Protein 5EX1 (pdb70)

Structure (mmCIF, N/CA/C/O backbone):
data_5EX1
#
_entry.id   5EX1
#
_cell.length_a   50.590
_cell.length_b   103.180
_cell.length_c   173.530
_cell.angle_alpha   90.00
_cell.angle_beta   91.16
_cell.angle_gamma   90.00
#
_symmetry.space_group_name_H-M   'P 1 21 1'
#
loop_
_entity.id
_entity.type
_entity.pdbx_description
1 polymer 'Peptidyl-prolyl cis-trans isomerase cyclophilin type'
2 non-polymer 'MAGNESIUM ION'
3 water water
#
loop_
_atom_site.group_PDB
_atom_site.id
_atom_site.type_symbol
_atom_site.label_atom_id
_atom_site.label_alt_id
_atom_site.label_comp_id
_atom_site.label_asym_id
_atom_site.label_entity_id
_atom_site.label_seq_id
_atom_site.pdbx_PDB_ins_code
_atom_site.Cartn_x
_atom_site.Cartn_y
_atom_site.Cartn_z
_atom_site.occupancy
_atom_site.B_iso_or_equiv
_atom_site.auth_seq_id
_atom_site.auth_comp_id
_atom_site.auth_asym_id
_atom_site.auth_atom_id
_atom_site.pdbx_PDB_model_num
ATOM 1 N N . ILE A 1 11 ? 9.329 -0.506 -25.905 1.00 39.06 9 ILE A N 1
ATOM 2 C CA . ILE A 1 11 ? 9.148 0.932 -25.752 1.00 37.88 9 ILE A CA 1
ATOM 3 C C . ILE A 1 11 ? 9.343 1.653 -27.079 1.00 36.83 9 ILE A C 1
ATOM 4 O O . ILE A 1 11 ? 10.350 1.467 -27.764 1.00 34.26 9 ILE A O 1
ATOM 19 N N . ILE A 1 12 ? 8.370 2.487 -27.428 1.00 34.50 10 ILE A N 1
ATOM 20 C CA . ILE A 1 12 ? 8.433 3.254 -28.661 1.00 32.13 10 ILE A CA 1
ATOM 21 C C . ILE A 1 12 ? 9.480 4.352 -28.479 1.00 34.43 10 ILE A C 1
ATOM 22 O O . ILE A 1 12 ? 9.305 5.242 -27.644 1.00 29.10 10 ILE A O 1
ATOM 38 N N . PRO A 1 13 ? 10.573 4.297 -29.262 1.00 37.70 11 PRO A N 1
ATOM 39 C CA . PRO A 1 13 ? 11.628 5.306 -29.114 1.00 36.37 11 PRO A CA 1
ATOM 40 C C . PRO A 1 13 ? 11.181 6.688 -29.579 1.00 40.75 11 PRO A C 1
ATOM 41 O O . PRO A 1 13 ? 10.320 6.790 -30.454 1.00 40.01 11 PRO A O 1
ATOM 52 N N . LYS A 1 14 ? 11.758 7.737 -29.002 1.00 33.86 12 LYS A N 1
ATOM 53 C CA . LYS A 1 14 ? 11.386 9.095 -29.376 1.00 30.74 12 LYS A CA 1
ATOM 54 C C . LYS A 1 14 ? 11.955 9.466 -30.745 1.00 30.77 12 LYS A C 1
ATOM 55 O O . LYS A 1 14 ? 13.114 9.171 -31.041 1.00 31.19 12 LYS A O 1
ATOM 74 N N . PRO A 1 15 ? 11.137 10.113 -31.589 1.00 29.42 13 PRO A N 1
ATOM 75 C CA . PRO A 1 15 ? 11.612 10.583 -32.892 1.00 33.14 13 PRO A CA 1
ATOM 76 C C . PRO A 1 15 ? 12.329 11.926 -32.802 1.00 32.06 13 PRO A C 1
ATOM 77 O O . PRO A 1 15 ? 12.440 12.506 -31.722 1.00 30.52 13 PRO A O 1
ATOM 88 N N . THR A 1 16 ? 12.813 12.406 -33.940 1.00 32.09 14 THR A N 1
ATOM 89 C CA . THR A 1 16 ? 13.481 13.696 -34.008 1.00 33.98 14 THR A CA 1
ATOM 90 C C . THR A 1 16 ? 12.429 14.799 -33.910 1.00 33.36 14 THR A C 1
ATOM 91 O O . THR A 1 16 ? 11.356 14.679 -34.499 1.00 29.86 14 THR A O 1
ATOM 102 N N . PRO A 1 17 ? 12.720 15.869 -33.151 1.00 35.09 15 PRO A N 1
ATOM 103 C CA . PRO A 1 17 ? 11.728 16.944 -33.054 1.00 32.85 15 PRO A CA 1
ATOM 104 C C . PRO A 1 17 ? 11.522 17.649 -34.387 1.00 39.27 15 PRO A C 1
ATOM 105 O O . PRO A 1 17 ? 12.417 17.651 -35.232 1.00 34.30 15 PRO A O 1
ATOM 116 N N . THR A 1 18 ? 10.342 18.239 -34.554 1.00 45.30 16 THR A N 1
ATOM 117 C CA . THR A 1 18 ? 9.986 18.961 -35.770 1.00 47.81 16 THR A CA 1
ATOM 118 C C . THR A 1 18 ? 9.613 20.400 -35.439 1.00 48.36 16 THR A C 1
ATOM 119 O O . THR A 1 18 ? 8.833 20.648 -34.519 1.00 44.44 16 THR A O 1
ATOM 130 N N . PRO A 1 19 ? 10.182 21.354 -36.185 1.00 53.70 17 PRO A N 1
ATOM 131 C CA . PRO A 1 19 ? 9.945 22.770 -35.909 1.00 52.68 17 PRO A CA 1
ATOM 132 C C . PRO A 1 19 ? 8.483 23.152 -36.084 1.00 41.97 17 PRO A C 1
ATOM 133 O O . PRO A 1 19 ? 7.809 22.587 -36.946 1.00 42.62 17 PRO A O 1
ATOM 144 N N . LEU A 1 20 ? 7.994 24.084 -35.272 1.00 30.76 18 LEU A N 1
ATOM 145 C CA . LEU A 1 20 ? 6.620 24.539 -35.407 1.00 27.06 18 LEU A CA 1
ATOM 146 C C . LEU A 1 20 ? 6.494 25.358 -36.684 1.00 30.61 18 LEU A C 1
ATOM 147 O O . LEU A 1 20 ? 7.441 26.035 -37.086 1.00 29.45 18 LEU A O 1
ATOM 163 N N . SER A 1 21 ? 5.329 25.287 -37.321 1.00 29.52 19 SER A N 1
ATOM 164 C CA . SER A 1 21 ? 5.060 26.065 -38.526 1.00 32.19 19 SER A CA 1
ATOM 165 C C . SER A 1 21 ? 5.101 27.564 -38.255 1.00 27.01 19 SER A C 1
ATOM 166 O O . SER A 1 21 ? 4.608 28.031 -37.227 1.00 26.21 19 SER A O 1
ATOM 174 N N . LEU A 1 22 ? 5.690 28.306 -39.188 1.00 28.13 20 LEU A N 1
ATOM 175 C CA . LEU A 1 22 ? 5.757 29.761 -39.105 1.00 28.35 20 LEU A CA 1
ATOM 176 C C . LEU A 1 22 ? 5.013 30.412 -40.267 1.00 28.96 20 LEU A C 1
ATOM 177 O O . LEU A 1 22 ? 5.326 31.535 -40.660 1.00 29.74 20 LEU A O 1
ATOM 193 N N . GLU A 1 23 ? 4.028 29.704 -40.813 1.00 28.85 21 GLU A N 1
ATOM 194 C CA . GLU A 1 23 ? 3.194 30.257 -41.873 1.00 29.93 21 GLU A CA 1
ATOM 195 C C . GLU A 1 23 ? 2.476 31.508 -41.374 1.00 29.05 21 GLU A C 1
ATOM 196 O O . GLU A 1 23 ? 1.784 31.467 -40.357 1.00 31.15 21 GLU A O 1
ATOM 208 N N . SER A 1 24 ? 2.659 32.617 -42.083 1.00 33.74 22 SER A N 1
ATOM 209 C CA . SER A 1 24 ? 2.021 33.879 -41.719 1.00 37.18 22 SER A CA 1
ATOM 210 C C . SER A 1 24 ? 0.514 33.832 -41.943 1.00 37.25 22 SER A C 1
ATOM 211 O O . SER A 1 24 ? 0.037 33.176 -42.868 1.00 42.47 22 SER A O 1
ATOM 219 N N . GLY A 1 25 ? -0.226 34.536 -41.092 1.00 46.37 23 GLY A N 1
ATOM 220 C CA . GLY A 1 25 ? -1.674 34.588 -41.183 1.00 41.66 23 GLY A CA 1
ATOM 221 C C . GLY A 1 25 ? -2.227 35.973 -41.433 1.00 38.81 23 GLY A C 1
ATOM 222 O O . GLY A 1 25 ? -1.489 36.914 -41.722 1.00 42.21 23 GLY A O 1
ATOM 226 N N . MET A 1 26 ? -3.546 36.082 -41.312 1.00 42.08 24 MET A N 1
ATOM 227 C CA . MET A 1 26 ? -4.250 37.345 -41.484 1.00 44.22 24 MET A CA 1
ATOM 228 C C . MET A 1 26 ? -3.722 38.419 -40.542 1.00 42.41 24 MET A C 1
ATOM 229 O O . MET A 1 26 ? -3.827 39.610 -40.830 1.00 44.73 24 MET A O 1
ATOM 243 N N . LYS A 1 27 ? -3.150 38.000 -39.418 1.00 37.17 25 LYS A N 1
ATOM 244 C CA . LYS A 1 27 ? -2.665 38.953 -38.430 1.00 37.84 25 LYS A CA 1
ATOM 245 C C . LYS A 1 27 ? -1.331 39.580 -38.827 1.00 37.35 25 LYS A C 1
ATOM 246 O O . LYS A 1 27 ? -0.969 40.637 -38.311 1.00 41.40 25 LYS A O 1
ATOM 265 N N . GLY A 1 28 ? -0.598 38.926 -39.725 1.00 36.22 26 GLY A N 1
ATOM 266 C CA . GLY A 1 28 ? 0.662 39.467 -40.210 1.00 39.63 26 GLY A CA 1
ATOM 267 C C . GLY A 1 28 ? 1.868 38.567 -40.007 1.00 37.89 26 GLY A C 1
ATOM 268 O O . GLY A 1 28 ? 1.748 37.437 -39.532 1.00 36.06 26 GLY A O 1
ATOM 272 N N . GLU A 1 29 ? 3.039 39.087 -40.367 1.00 31.10 27 GLU A N 1
ATOM 273 C CA . GLU A 1 29 ? 4.277 38.314 -40.333 1.00 34.26 27 GLU A CA 1
ATOM 274 C C . GLU A 1 29 ? 4.864 38.146 -38.933 1.00 34.82 27 GLU A C 1
ATOM 275 O O . GLU A 1 29 ? 5.830 37.402 -38.752 1.00 32.89 27 GLU A O 1
ATOM 287 N N . ASN A 1 30 ? 4.291 38.837 -37.952 1.00 31.17 28 ASN A N 1
ATOM 288 C CA . ASN A 1 30 ? 4.710 38.696 -36.558 1.00 30.66 28 ASN A CA 1
ATOM 289 C C . ASN A 1 30 ? 3.852 37.665 -35.832 1.00 29.41 28 ASN A C 1
ATOM 290 O O . ASN A 1 30 ? 3.944 37.507 -34.615 1.00 29.45 28 ASN A O 1
ATOM 301 N N . TRP A 1 31 ? 3.012 36.979 -36.601 1.00 24.40 29 TRP A N 1
ATOM 302 C CA . TRP A 1 31 ? 2.162 35.908 -36.098 1.00 23.30 29 TRP A CA 1
ATOM 303 C C . TRP A 1 31 ? 2.357 34.638 -36.925 1.00 23.90 29 TRP A C 1
ATOM 304 O O . TRP A 1 31 ? 2.766 34.701 -38.088 1.00 24.48 29 TRP A O 1
ATOM 325 N N . ARG A 1 32 ? 2.068 33.491 -36.318 1.00 22.44 30 ARG A N 1
ATOM 326 C CA . ARG A 1 32 ? 2.097 32.211 -37.021 1.00 22.57 30 ARG A CA 1
ATOM 327 C C . ARG A 1 32 ? 0.738 31.527 -36.940 1.00 22.05 30 ARG A C 1
ATOM 328 O O . ARG A 1 32 ? 0.037 31.662 -35.941 1.00 21.22 30 ARG A O 1
ATOM 349 N N . LYS A 1 33 ? 0.370 30.796 -37.990 1.00 23.69 31 LYS A N 1
ATOM 350 C CA . LYS A 1 33 ? -0.830 29.963 -37.957 1.00 23.17 31 LYS A CA 1
ATOM 351 C C . LYS A 1 33 ? -0.537 28.661 -37.230 1.00 28.45 31 LYS A C 1
ATOM 352 O O . LYS A 1 33 ? 0.515 28.056 -37.438 1.00 27.03 31 LYS A O 1
ATOM 371 N N . ILE A 1 34 ? -1.464 28.229 -36.381 1.00 25.79 32 ILE A N 1
ATOM 372 C CA . ILE A 1 34 ? -1.383 26.892 -35.805 1.00 21.33 32 ILE A CA 1
ATOM 373 C C . ILE A 1 34 ? -1.913 25.897 -36.832 1.00 26.17 32 ILE A C 1
ATOM 374 O O . ILE A 1 34 ? -3.015 26.069 -37.352 1.00 22.43 32 ILE A O 1
ATOM 390 N N . GLU A 1 35 ? -1.130 24.869 -37.135 1.00 24.48 33 GLU A N 1
ATOM 391 C CA . GLU A 1 35 ? -1.579 23.830 -38.063 1.00 29.13 33 GLU A CA 1
ATOM 392 C C . GLU A 1 35 ? -2.777 23.084 -37.470 1.00 26.98 33 GLU A C 1
ATOM 393 O O . GLU A 1 35 ? -2.774 22.765 -36.281 1.00 24.40 33 GLU A O 1
ATOM 405 N N . PRO A 1 36 ? -3.805 22.802 -38.291 1.00 23.64 34 PRO A N 1
ATOM 406 C CA . PRO A 1 36 ? -4.990 22.119 -37.756 1.00 22.91 34 PRO A CA 1
ATOM 407 C C . PRO A 1 36 ? -4.697 20.769 -37.099 1.00 22.16 34 PRO A C 1
ATOM 408 O O . PRO A 1 36 ? -5.414 20.391 -36.171 1.00 21.30 34 PRO A O 1
ATOM 419 N N . GLU A 1 37 ? -3.678 20.053 -37.567 1.00 22.74 35 GLU A N 1
ATOM 420 C CA . GLU A 1 37 ? -3.344 18.753 -36.989 1.00 27.31 35 GLU A CA 1
ATOM 421 C C . GLU A 1 37 ? -2.798 18.890 -35.569 1.00 23.61 35 GLU A C 1
ATOM 422 O O . GLU A 1 37 ? -2.782 17.924 -34.808 1.00 25.13 35 GLU A O 1
ATOM 434 N N . ASN A 1 38 ? -2.343 20.091 -35.223 1.00 20.33 36 ASN A N 1
ATOM 435 C CA . ASN A 1 38 ? -1.796 20.356 -33.897 1.00 19.48 36 ASN A CA 1
ATOM 436 C C . ASN A 1 38 ? -2.807 21.008 -32.962 1.00 21.08 36 ASN A C 1
ATOM 437 O O . ASN A 1 38 ? -2.453 21.445 -31.867 1.00 21.74 36 ASN A O 1
ATOM 448 N N . ILE A 1 39 ? -4.058 21.082 -33.405 1.00 23.83 37 ILE A N 1
ATOM 449 C CA . ILE A 1 39 ? -5.149 21.552 -32.560 1.00 25.38 37 ILE A CA 1
ATOM 450 C C . ILE A 1 39 ? -6.038 20.378 -32.172 1.00 26.37 37 ILE A C 1
ATOM 451 O O . ILE A 1 39 ? -6.568 19.680 -33.037 1.00 20.98 37 ILE A O 1
ATOM 467 N N . VAL A 1 40 ? -6.180 20.165 -30.868 1.00 20.49 38 VAL A N 1
ATOM 468 C CA . VAL A 1 40 ? -7.068 19.141 -30.335 1.00 20.49 38 VAL A CA 1
ATOM 469 C C . VAL A 1 40 ? -8.309 19.807 -29.755 1.00 23.76 38 VAL A C 1
ATOM 470 O O . VAL A 1 40 ? -8.207 20.789 -29.018 1.00 17.77 38 VAL A O 1
ATOM 483 N N . VAL A 1 41 ? -9.473 19.266 -30.098 1.00 20.50 39 VAL A N 1
ATOM 484 C CA . VAL A 1 41 ? -10.749 19.766 -29.598 1.00 18.80 39 VAL A CA 1
ATOM 485 C C . VAL A 1 41 ? -11.388 18.743 -28.666 1.00 25.16 39 VAL A C 1
ATOM 486 O O . VAL A 1 41 ? -11.881 17.713 -29.123 1.00 20.94 39 VAL A O 1
ATOM 499 N N . ILE A 1 42 ? -11.377 19.029 -27.366 1.00 20.74 40 ILE A N 1
ATOM 500 C CA . ILE A 1 42 ? -12.040 18.173 -26.387 1.00 17.95 40 ILE A CA 1
ATOM 501 C C . ILE A 1 42 ? -13.419 18.742 -26.071 1.00 21.43 40 ILE A C 1
ATOM 502 O O . ILE A 1 42 ? -13.538 19.822 -25.491 1.00 18.80 40 ILE A O 1
ATOM 518 N N . THR A 1 43 ? -14.459 18.015 -26.464 1.00 24.15 41 THR A N 1
ATOM 519 C CA . THR A 1 43 ? -15.828 18.446 -26.216 1.00 24.09 41 THR A CA 1
ATOM 520 C C . THR A 1 43 ? -16.330 17.902 -24.885 1.00 25.99 41 THR A C 1
ATOM 521 O O . THR A 1 43 ? -16.387 16.688 -24.679 1.00 22.12 41 THR A O 1
ATOM 532 N N . THR A 1 44 ? -16.684 18.817 -23.987 1.00 20.77 42 THR A N 1
ATOM 533 C CA . THR A 1 44 ? -17.305 18.465 -22.716 1.00 19.61 42 THR A CA 1
ATOM 534 C C . THR A 1 44 ? -18.728 18.996 -22.702 1.00 21.15 42 THR A C 1
ATOM 535 O O . THR A 1 44 ? -19.140 19.718 -23.609 1.00 22.74 42 THR A O 1
ATOM 546 N N . LYS A 1 45 ? -19.481 18.627 -21.673 1.00 25.81 43 LYS A N 1
ATOM 547 C CA . LYS A 1 45 ? -20.847 19.106 -21.521 1.00 25.57 43 LYS A CA 1
ATOM 548 C C . LYS A 1 45 ? -20.866 20.609 -21.244 1.00 24.75 43 LYS A C 1
ATOM 549 O O . LYS A 1 45 ? -21.896 21.261 -21.400 1.00 29.88 43 LYS A O 1
ATOM 568 N N . TYR A 1 46 ? -19.715 21.148 -20.844 1.00 22.35 44 TYR A N 1
ATOM 569 C CA . TYR A 1 46 ? -19.585 22.568 -20.531 1.00 26.41 44 TYR A CA 1
ATOM 570 C C . TYR A 1 46 ? -19.222 23.389 -21.764 1.00 26.94 44 TYR A C 1
ATOM 571 O O . TYR A 1 46 ? -19.533 24.578 -21.843 1.00 25.07 44 TYR A O 1
ATOM 589 N N . GLY A 1 47 ? -18.557 22.748 -22.720 1.00 25.31 45 GLY A N 1
ATOM 590 C CA . GLY A 1 47 ? -18.048 23.433 -23.894 1.00 25.13 45 GLY A CA 1
ATOM 591 C C . GLY A 1 47 ? -16.747 22.812 -24.367 1.00 23.73 45 GLY A C 1
ATOM 592 O O . GLY A 1 47 ? -16.315 21.789 -23.834 1.00 19.83 45 GLY A O 1
ATOM 596 N N . ASP A 1 48 ? -16.118 23.436 -25.359 1.00 22.36 46 ASP A N 1
ATOM 597 C CA . ASP A 1 48 ? -14.922 22.874 -25.980 1.00 24.75 46 ASP A CA 1
ATOM 598 C C . ASP A 1 48 ? -13.623 23.378 -25.362 1.00 25.07 46 ASP A C 1
ATOM 599 O O . ASP A 1 48 ? -13.414 24.583 -25.202 1.00 20.46 46 ASP A O 1
ATOM 608 N N . ILE A 1 49 ? -12.754 22.429 -25.032 1.00 20.56 47 ILE A N 1
ATOM 609 C CA . ILE A 1 49 ? -11.389 22.713 -24.613 1.00 19.03 47 ILE A CA 1
ATOM 610 C C . ILE A 1 49 ? -10.477 22.535 -25.818 1.00 23.22 47 ILE A C 1
ATOM 611 O O . ILE A 1 49 ? -10.422 21.449 -26.398 1.00 23.68 47 ILE A O 1
ATOM 627 N N . LEU A 1 50 ? -9.775 23.598 -26.200 1.00 17.70 48 LEU A N 1
ATOM 628 C CA . LEU A 1 50 ? -8.868 23.540 -27.341 1.00 20.90 48 LEU A CA 1
ATOM 629 C C . LEU A 1 50 ? -7.420 23.595 -26.885 1.00 17.65 48 LEU A C 1
ATOM 630 O O . LEU A 1 50 ? -7.052 24.412 -26.036 1.00 21.07 48 LEU A O 1
ATOM 646 N N . ILE A 1 51 ? -6.603 22.727 -27.473 1.00 16.35 49 ILE A N 1
ATOM 647 C CA . ILE A 1 51 ? -5.210 22.578 -27.077 1.00 15.79 49 ILE A CA 1
ATOM 648 C C . ILE A 1 51 ? -4.302 22.600 -28.298 1.00 16.17 49 ILE A C 1
ATOM 649 O O . ILE A 1 51 ? -4.584 21.945 -29.301 1.00 18.78 49 ILE A O 1
ATOM 665 N N . GLU A 1 52 ? -3.212 23.356 -28.198 1.00 16.12 50 GLU A N 1
ATOM 666 C CA . GLU A 1 52 ? -2.177 23.359 -29.223 1.00 19.96 50 GLU A CA 1
ATOM 667 C C . GLU A 1 52 ? -1.090 22.351 -28.868 1.00 19.19 50 GLU A C 1
ATOM 668 O O . GLU A 1 52 ? -0.480 22.439 -27.804 1.00 19.27 50 GLU A O 1
ATOM 680 N N . LEU A 1 53 ? -0.853 21.399 -29.765 1.00 17.38 51 LEU A N 1
ATOM 681 C CA . LEU A 1 53 ? 0.192 20.401 -29.573 1.00 17.85 51 LEU A CA 1
ATOM 682 C C . LEU A 1 53 ? 1.552 20.949 -29.991 1.00 18.27 51 LEU A C 1
ATOM 683 O O . LEU A 1 53 ? 1.642 21.848 -30.832 1.00 20.02 51 LEU A O 1
ATOM 699 N N . ASN A 1 54 ? 2.605 20.390 -29.406 1.00 18.63 52 ASN A N 1
ATOM 700 C CA . ASN A 1 54 ? 3.958 20.897 -29.603 1.00 20.29 52 ASN A CA 1
ATOM 701 C C . ASN A 1 54 ? 4.942 19.782 -29.957 1.00 20.50 52 ASN A C 1
ATOM 702 O O . ASN A 1 54 ? 5.566 19.196 -29.072 1.00 20.41 52 ASN A O 1
ATOM 713 N N . PRO A 1 55 ? 5.081 19.484 -31.260 1.00 21.42 53 PRO A N 1
ATOM 714 C CA . PRO A 1 55 ? 6.033 18.463 -31.712 1.00 19.26 53 PRO A CA 1
ATOM 715 C C . PRO A 1 55 ? 7.486 18.945 -31.702 1.00 23.07 53 PRO A C 1
ATOM 716 O O . PRO A 1 55 ? 8.386 18.171 -32.028 1.00 23.05 53 PRO A O 1
ATOM 727 N N . GLU A 1 56 ? 7.706 20.211 -31.360 1.00 22.90 54 GLU A N 1
ATOM 728 C CA . GLU A 1 56 ? 9.058 20.743 -31.221 1.00 24.89 54 GLU A CA 1
ATOM 729 C C . GLU A 1 56 ? 9.705 20.238 -29.927 1.00 21.43 54 GLU A C 1
ATOM 730 O O . GLU A 1 56 ? 10.931 20.175 -29.820 1.00 25.05 54 GLU A O 1
ATOM 742 N N . PHE A 1 57 ? 8.874 19.863 -28.958 1.00 19.70 55 PHE A N 1
ATOM 743 C CA . PHE A 1 57 ? 9.356 19.352 -27.672 1.00 20.27 55 PHE A CA 1
ATOM 744 C C . PHE A 1 57 ? 9.060 17.866 -27.469 1.00 17.41 55 PHE A C 1
ATOM 745 O O . PHE A 1 57 ? 9.833 17.164 -26.817 1.00 20.52 55 PHE A O 1
ATOM 762 N N . ALA A 1 58 ? 7.948 17.387 -28.020 1.00 19.31 56 ALA A N 1
ATOM 763 C CA . ALA A 1 58 ? 7.513 16.013 -27.776 1.00 18.84 56 ALA A CA 1
ATOM 764 C C . ALA A 1 58 ? 6.866 15.391 -29.010 1.00 17.64 56 ALA A C 1
ATOM 765 O O . ALA A 1 58 ? 5.696 15.020 -28.981 1.00 16.60 56 ALA A O 1
ATOM 772 N N . PRO A 1 59 ? 7.638 15.254 -30.097 1.00 17.71 57 PRO A N 1
ATOM 773 C CA . PRO A 1 59 ? 7.106 14.731 -31.360 1.00 18.11 57 PRO A CA 1
ATOM 774 C C . PRO A 1 59 ? 6.480 13.343 -31.223 1.00 17.97 57 PRO A C 1
ATOM 775 O O . PRO A 1 59 ? 5.458 13.066 -31.847 1.00 17.98 57 PRO A O 1
ATOM 786 N N . GLY A 1 60 ? 7.091 12.486 -30.413 1.00 17.94 58 GLY A N 1
ATOM 787 C CA . GLY A 1 60 ? 6.590 11.138 -30.218 1.00 20.09 58 GLY A CA 1
ATOM 788 C C . GLY A 1 60 ? 5.226 11.104 -29.556 1.00 17.30 58 GLY A C 1
ATOM 789 O O . GLY A 1 60 ? 4.341 10.363 -29.980 1.00 21.30 58 GLY A O 1
ATOM 793 N N . HIS A 1 61 ? 5.052 11.910 -28.515 1.00 18.94 59 HIS A N 1
ATOM 794 C CA . HIS A 1 61 ? 3.788 11.954 -27.789 1.00 20.02 59 HIS A CA 1
ATOM 795 C C . HIS A 1 61 ? 2.701 12.622 -28.622 1.00 16.07 59 HIS A C 1
ATOM 796 O O . HIS A 1 61 ? 1.535 12.229 -28.568 1.00 20.20 59 HIS A O 1
ATOM 810 N N . VAL A 1 62 ? 3.086 13.634 -29.390 1.00 18.39 60 VAL A N 1
ATOM 811 C CA . VAL A 1 62 ? 2.147 14.298 -30.286 1.00 19.07 60 VAL A CA 1
ATOM 812 C C . VAL A 1 62 ? 1.603 13.300 -31.305 1.00 16.88 60 VAL A C 1
ATOM 813 O O . VAL A 1 62 ? 0.393 13.226 -31.521 1.00 18.97 60 VAL A O 1
ATOM 826 N N . ALA A 1 63 ? 2.497 12.526 -31.916 1.00 18.14 61 ALA A N 1
ATOM 827 C CA . ALA A 1 63 ? 2.098 11.534 -32.912 1.00 18.17 61 ALA A CA 1
ATOM 828 C C . ALA A 1 63 ? 1.184 10.480 -32.296 1.00 18.31 61 ALA A C 1
ATOM 829 O O . ALA A 1 63 ? 0.162 10.115 -32.878 1.00 19.39 61 ALA A O 1
ATOM 836 N N . ARG A 1 64 ? 1.558 10.000 -31.113 1.00 18.43 62 ARG A N 1
ATOM 837 C CA . ARG A 1 64 ? 0.755 9.024 -30.390 1.00 17.45 62 ARG A CA 1
ATOM 838 C C . ARG A 1 64 ? -0.617 9.601 -30.065 1.00 19.86 62 ARG A C 1
ATOM 839 O O . ARG A 1 64 ? -1.639 8.950 -30.280 1.00 18.19 62 ARG A O 1
ATOM 860 N N . PHE A 1 65 ? -0.635 10.829 -29.558 1.00 18.03 63 PHE A N 1
ATOM 861 C CA . PHE A 1 65 ? -1.884 11.475 -29.181 1.00 23.15 63 PHE A CA 1
ATOM 862 C C . PHE A 1 65 ? -2.772 11.638 -30.405 1.00 16.89 63 PHE A C 1
ATOM 863 O O . PHE A 1 65 ? -3.967 11.354 -30.358 1.00 23.48 63 PHE A O 1
ATOM 880 N N . GLN A 1 66 ? -2.176 12.089 -31.502 1.00 24.23 64 GLN A N 1
ATOM 881 C CA . GLN A 1 66 ? -2.894 12.211 -32.763 1.00 20.99 64 GLN A CA 1
ATOM 882 C C . GLN A 1 66 ? -3.472 10.863 -33.187 1.00 20.37 64 GLN A C 1
ATOM 883 O O . GLN A 1 66 ? -4.635 10.783 -33.582 1.00 18.55 64 GLN A O 1
ATOM 897 N N . ASP A 1 67 ? -2.665 9.808 -33.096 1.00 22.44 65 ASP A N 1
ATOM 898 C CA . ASP A 1 67 ? -3.119 8.463 -33.455 1.00 22.77 65 ASP A CA 1
ATOM 899 C C . ASP A 1 67 ? -4.342 8.039 -32.644 1.00 19.79 65 ASP A C 1
ATOM 900 O O . ASP A 1 67 ? -5.307 7.512 -33.193 1.00 20.42 65 ASP A O 1
ATOM 909 N N . MET A 1 68 ? -4.289 8.257 -31.334 1.00 21.83 66 MET A N 1
ATOM 910 C CA . MET A 1 68 ? -5.380 7.854 -30.454 1.00 21.13 66 MET A CA 1
ATOM 911 C C . MET A 1 68 ? -6.644 8.671 -30.714 1.00 18.43 66 MET A C 1
ATOM 912 O O . MET A 1 68 ? -7.749 8.128 -30.715 1.00 26.85 66 MET A O 1
ATOM 926 N N . VAL A 1 69 ? -6.481 9.971 -30.941 1.00 20.26 67 VAL A N 1
ATOM 927 C CA . VAL A 1 69 ? -7.621 10.835 -31.230 1.00 18.05 67 VAL A CA 1
ATOM 928 C C . VAL A 1 69 ? -8.286 10.370 -32.522 1.00 18.97 67 VAL A C 1
ATOM 929 O O . VAL A 1 69 ? -9.502 10.197 -32.573 1.00 22.50 67 VAL A O 1
ATOM 942 N N . LYS A 1 70 ? -7.483 10.160 -33.559 1.00 19.23 68 LYS A N 1
ATOM 943 C CA . LYS A 1 70 ? -7.998 9.665 -34.833 1.00 24.58 68 LYS A CA 1
ATOM 944 C C . LYS A 1 70 ? -8.643 8.284 -34.704 1.00 20.86 68 LYS A C 1
ATOM 945 O O . LYS A 1 70 ? -9.570 7.969 -35.447 1.00 21.78 68 LYS A O 1
ATOM 964 N N . ALA A 1 71 ? -8.164 7.466 -33.771 1.00 23.17 69 ALA A N 1
ATOM 965 C CA . ALA A 1 71 ? -8.767 6.153 -33.533 1.00 24.06 69 ALA A CA 1
ATOM 966 C C . ALA A 1 71 ? -9.988 6.262 -32.609 1.00 24.16 69 ALA A C 1
ATOM 967 O O . ALA A 1 71 ? -10.567 5.249 -32.218 1.00 25.36 69 ALA A O 1
ATOM 974 N N . ARG A 1 72 ? -10.364 7.493 -32.263 1.00 26.63 70 ARG A N 1
ATOM 975 C CA . ARG A 1 72 ? -11.525 7.769 -31.413 1.00 24.47 70 ARG A CA 1
ATOM 976 C C . ARG A 1 72 ? -11.388 7.098 -30.043 1.00 21.00 70 ARG A C 1
ATOM 977 O O . ARG A 1 72 ? -12.382 6.831 -29.369 1.00 21.35 70 ARG A O 1
ATOM 998 N N . ALA A 1 73 ? -10.151 6.859 -29.625 1.00 19.68 71 ALA A N 1
ATOM 999 C CA . ALA A 1 73 ? -9.881 6.108 -28.401 1.00 19.59 71 ALA A CA 1
ATOM 1000 C C . ALA A 1 73 ? -10.308 6.838 -27.127 1.00 19.04 71 ALA A C 1
ATOM 1001 O O . ALA A 1 73 ? -10.554 6.201 -26.103 1.00 19.27 71 ALA A O 1
ATOM 1008 N N . TYR A 1 74 ? -10.383 8.165 -27.183 1.00 18.69 72 TYR A N 1
ATOM 1009 C CA . TYR A 1 74 ? -10.739 8.960 -26.007 1.00 18.85 72 TYR A CA 1
ATOM 1010 C C . TYR A 1 74 ? -12.238 9.255 -25.910 1.00 22.84 72 TYR A C 1
ATOM 1011 O O . TYR A 1 74 ? -12.706 9.770 -24.896 1.00 21.16 72 TYR A O 1
ATOM 1029 N N . ASN A 1 75 ? -12.987 8.941 -26.962 1.00 20.54 73 ASN A N 1
ATOM 1030 C CA . ASN A 1 75 ? -14.414 9.250 -26.998 1.00 20.68 73 ASN A CA 1
ATOM 1031 C C . ASN A 1 75 ? -15.204 8.463 -25.955 1.00 22.73 73 ASN A C 1
ATOM 1032 O O . ASN A 1 75 ? -15.179 7.234 -25.941 1.00 23.05 73 ASN A O 1
ATOM 1043 N N . GLY A 1 76 ? -15.921 9.185 -25.099 1.00 24.87 74 GLY A N 1
ATOM 1044 C CA . GLY A 1 76 ? -16.695 8.574 -24.032 1.00 27.62 74 GLY A CA 1
ATOM 1045 C C . GLY A 1 76 ? -15.886 8.313 -22.772 1.00 23.75 74 GLY A C 1
ATOM 1046 O O . GLY A 1 76 ? -16.408 7.796 -21.787 1.00 27.71 74 GLY A O 1
ATOM 1050 N N . LYS A 1 77 ? -14.608 8.671 -22.804 1.00 19.73 75 LYS A N 1
ATOM 1051 C CA . LYS A 1 77 ? -13.740 8.537 -21.641 1.00 20.15 75 LYS A CA 1
ATOM 1052 C C . LYS A 1 77 ? -13.924 9.722 -20.696 1.00 22.95 75 LYS A C 1
ATOM 1053 O O . LYS A 1 77 ? -14.611 10.690 -21.021 1.00 24.87 75 LYS A O 1
ATOM 1072 N N . GLU A 1 78 ? -13.315 9.621 -19.521 1.00 24.28 76 GLU A N 1
ATOM 1073 C CA . GLU A 1 78 ? -13.577 10.537 -18.418 1.00 23.67 76 GLU A CA 1
ATOM 1074 C C . GLU A 1 78 ? -12.329 11.279 -17.960 1.00 23.45 76 GLU A C 1
ATOM 1075 O O . GLU A 1 78 ? -11.213 10.771 -18.080 1.00 21.92 76 GLU A O 1
ATOM 1087 N N . PHE A 1 79 ? -12.525 12.492 -17.455 1.00 24.62 77 PHE A N 1
ATOM 1088 C CA . PHE A 1 79 ? -11.538 13.112 -16.583 1.00 19.53 77 PHE A CA 1
ATOM 1089 C C . PHE A 1 79 ? -11.714 12.467 -15.212 1.00 21.86 77 PHE A C 1
ATOM 1090 O O . PHE A 1 79 ? -12.381 13.015 -14.336 1.00 21.19 77 PHE A O 1
ATOM 1107 N N . TYR A 1 80 ? -11.109 11.297 -15.041 1.00 21.02 78 TYR A N 1
ATOM 1108 C CA . TYR A 1 80 ? -11.405 10.425 -13.904 1.00 21.49 78 TYR A CA 1
ATOM 1109 C C . TYR A 1 80 ? -10.663 10.804 -12.624 1.00 18.64 78 TYR A C 1
ATOM 1110 O O . TYR A 1 80 ? -10.975 10.288 -11.550 1.00 22.39 78 TYR A O 1
ATOM 1128 N N . ARG A 1 81 ? -9.682 11.694 -12.743 1.00 23.12 79 ARG A N 1
ATOM 1129 C CA . ARG A 1 81 ? -8.901 12.145 -11.596 1.00 20.93 79 ARG A CA 1
ATOM 1130 C C . ARG A 1 81 ? -8.672 13.648 -11.673 1.00 23.78 79 ARG A C 1
ATOM 1131 O O . ARG A 1 81 ? -7.942 14.131 -12.540 1.00 23.36 79 ARG A O 1
ATOM 1152 N N . VAL A 1 82 ? -9.304 14.382 -10.764 1.00 18.54 80 VAL A N 1
ATOM 1153 C CA . VAL A 1 82 ? -9.221 15.836 -10.759 1.00 19.21 80 VAL A CA 1
ATOM 1154 C C . VAL A 1 82 ? -9.061 16.351 -9.335 1.00 20.18 80 VAL A C 1
ATOM 1155 O O . VAL A 1 82 ? -9.881 16.065 -8.457 1.00 20.30 80 VAL A O 1
ATOM 1168 N N . ILE A 1 83 ? -7.987 17.102 -9.118 1.00 21.29 81 ILE A N 1
ATOM 1169 C CA . ILE A 1 83 ? -7.695 17.705 -7.824 1.00 20.37 81 ILE A CA 1
ATOM 1170 C C . ILE A 1 83 ? -7.659 19.217 -7.997 1.00 23.33 81 ILE A C 1
ATOM 1171 O O . ILE A 1 83 ? -6.832 19.742 -8.741 1.00 17.24 81 ILE A O 1
ATOM 1187 N N . ASP A 1 84 ? -8.556 19.912 -7.302 1.00 20.41 82 ASP A N 1
ATOM 1188 C CA . ASP A 1 84 ? -8.685 21.359 -7.451 1.00 23.28 82 ASP A CA 1
ATOM 1189 C C . ASP A 1 84 ? -7.357 22.062 -7.191 1.00 18.23 82 ASP A C 1
ATOM 1190 O O . ASP A 1 84 ? -6.664 21.764 -6.220 1.00 18.67 82 ASP A O 1
ATOM 1199 N N . GLY A 1 85 ? -7.000 22.982 -8.081 1.00 21.63 83 GLY A N 1
ATOM 1200 C CA . GLY A 1 85 ? -5.774 23.749 -7.945 1.00 19.95 83 GLY A CA 1
ATOM 1201 C C . GLY A 1 85 ? -4.525 22.979 -8.334 1.00 18.69 83 GLY A C 1
ATOM 1202 O O . GLY A 1 85 ? -3.419 23.510 -8.242 1.00 18.69 83 GLY A O 1
ATOM 1206 N N . PHE A 1 86 ? -4.696 21.732 -8.770 1.00 17.43 84 PHE A N 1
ATOM 1207 C CA . PHE A 1 86 ? -3.567 20.881 -9.139 1.00 19.59 84 PHE A CA 1
ATOM 1208 C C . PHE A 1 86 ? -3.631 20.504 -10.621 1.00 20.28 84 PHE A C 1
ATOM 1209 O O . PHE A 1 86 ? -3.101 21.230 -11.465 1.00 17.32 84 PHE A O 1
ATOM 1226 N N . VAL A 1 87 ? -4.274 19.382 -10.944 1.00 15.81 85 VAL A N 1
ATOM 1227 C CA . VAL A 1 87 ? -4.434 18.975 -12.338 1.00 16.81 85 VAL A CA 1
ATOM 1228 C C . VAL A 1 87 ? -5.784 18.314 -12.569 1.00 15.42 85 VAL A C 1
ATOM 1229 O O . VAL A 1 87 ? -6.429 17.852 -11.628 1.00 15.94 85 VAL A O 1
ATOM 1242 N N . ALA A 1 88 ? -6.195 18.279 -13.834 1.00 17.61 86 ALA A N 1
ATOM 1243 C CA . ALA A 1 88 ? -7.334 17.484 -14.272 1.00 15.29 86 ALA A CA 1
ATOM 1244 C C . ALA A 1 88 ? -6.816 16.398 -15.202 1.00 21.03 86 ALA A C 1
ATOM 1245 O O . ALA A 1 88 ? -6.320 16.691 -16.290 1.00 19.16 86 ALA A O 1
ATOM 1252 N N . GLN A 1 89 ? -6.931 15.147 -14.768 1.00 21.16 87 GLN A N 1
ATOM 1253 C CA . GLN A 1 89 ? -6.348 14.026 -15.495 1.00 18.85 87 GLN A CA 1
ATOM 1254 C C . GLN A 1 89 ? -7.420 13.163 -16.150 1.00 18.31 87 GLN A C 1
ATOM 1255 O O . GLN A 1 89 ? -8.440 12.841 -15.539 1.00 18.10 87 GLN A O 1
ATOM 1269 N N . GLY A 1 90 ? -7.167 12.790 -17.400 1.00 22.17 88 GLY A N 1
ATOM 1270 C CA . GLY A 1 90 ? -8.090 11.976 -18.164 1.00 18.92 88 GLY A CA 1
ATOM 1271 C C . GLY A 1 90 ? -7.346 11.063 -19.114 1.00 19.31 88 GLY A C 1
ATOM 1272 O O . GLY A 1 90 ? -6.123 11.145 -19.245 1.00 18.28 88 GLY A O 1
ATOM 1276 N N . GLY A 1 91 ? -8.095 10.186 -19.772 1.00 21.75 89 GLY A N 1
ATOM 1277 C CA . GLY A 1 91 ? -7.529 9.226 -20.701 1.00 23.01 89 GLY A CA 1
ATOM 1278 C C . GLY A 1 91 ? -8.360 7.963 -20.728 1.00 20.07 89 GLY A C 1
ATOM 1279 O O . GLY A 1 91 ? -9.519 7.968 -20.317 1.00 24.48 89 GLY A O 1
ATOM 1283 N N . ILE A 1 92 ? -7.761 6.870 -21.187 1.00 24.68 90 ILE A N 1
ATOM 1284 C CA . ILE A 1 92 ? -8.497 5.626 -21.358 1.00 22.37 90 ILE A CA 1
ATOM 1285 C C . ILE A 1 92 ? -8.644 4.875 -20.033 1.00 25.84 90 ILE A C 1
ATOM 1286 O O . ILE A 1 92 ? -9.510 4.008 -19.904 1.00 28.99 90 ILE A O 1
ATOM 1302 N N . ASP A 1 93 ? -7.810 5.219 -19.053 1.00 24.81 91 ASP A N 1
ATOM 1303 C CA . ASP A 1 93 ? -7.925 4.661 -17.704 1.00 26.42 91 ASP A CA 1
ATOM 1304 C C . ASP A 1 93 ? -7.922 3.133 -17.728 1.00 30.75 91 ASP A C 1
ATOM 1305 O O . ASP A 1 93 ? -8.732 2.494 -17.058 1.00 36.44 91 ASP A O 1
ATOM 1314 N N . ALA A 1 94 ? -7.018 2.555 -18.512 1.00 23.64 92 ALA A N 1
ATOM 1315 C CA . ALA A 1 94 ? -6.964 1.109 -18.678 1.00 28.37 92 ALA A CA 1
ATOM 1316 C C . ALA A 1 94 ? -5.688 0.666 -19.380 1.00 29.58 92 ALA A C 1
ATOM 1317 O O . ALA A 1 94 ? -4.948 1.494 -19.914 1.00 31.78 92 ALA A O 1
ATOM 1324 N N . GLU A 1 95 ? -5.436 -0.641 -19.374 1.00 41.03 93 GLU A N 1
ATOM 1325 C CA . GLU A 1 95 ? -4.358 -1.205 -20.177 1.00 40.95 93 GLU A CA 1
ATOM 1326 C C . GLU A 1 95 ? -4.877 -1.504 -21.573 1.00 39.07 93 GLU A C 1
ATOM 1327 O O . GLU A 1 95 ? -5.975 -2.039 -21.736 1.00 44.18 93 GLU A O 1
ATOM 1339 N N . ASP A 1 96 ? -4.103 -1.116 -22.579 1.00 30.96 94 ASP A N 1
ATOM 1340 C CA . ASP A 1 96 ? -4.475 -1.373 -23.961 1.00 29.86 94 ASP A CA 1
ATOM 1341 C C . ASP A 1 96 ? -3.232 -1.747 -24.772 1.00 27.87 94 ASP A C 1
ATOM 1342 O O . ASP A 1 96 ? -2.291 -0.957 -24.860 1.00 25.18 94 ASP A O 1
ATOM 1351 N N . LYS A 1 97 ? -3.231 -2.940 -25.363 1.00 31.80 95 LYS A N 1
ATOM 1352 C CA . LYS A 1 97 ? -2.080 -3.413 -26.141 1.00 37.07 95 LYS A CA 1
ATOM 1353 C C . LYS A 1 97 ? -1.816 -2.570 -27.380 1.00 31.26 95 LYS A C 1
ATOM 1354 O O . LYS A 1 97 ? -0.723 -2.616 -27.943 1.00 32.01 95 LYS A O 1
ATOM 1373 N N . LYS A 1 98 ? -2.817 -1.818 -27.817 1.00 26.04 96 LYS A N 1
ATOM 1374 C CA . LYS A 1 98 ? -2.659 -0.968 -28.988 1.00 26.87 96 LYS A CA 1
ATOM 1375 C C . LYS A 1 98 ? -1.704 0.188 -28.718 1.00 22.95 96 LYS A C 1
ATOM 1376 O O . LYS A 1 98 ? -1.063 0.697 -29.639 1.00 22.06 96 LYS A O 1
ATOM 1395 N N . TRP A 1 99 ? -1.593 0.585 -27.454 1.00 24.71 97 TRP A N 1
ATOM 1396 C CA . TRP A 1 99 ? -0.839 1.781 -27.101 1.00 23.73 97 TRP A CA 1
ATOM 1397 C C . TRP A 1 99 ? 0.276 1.468 -26.103 1.00 22.01 97 TRP A C 1
ATOM 1398 O O . TRP A 1 99 ? 0.137 1.736 -24.911 1.00 23.69 97 TRP A O 1
ATOM 1419 N N . PRO A 1 100 ? 1.396 0.910 -26.591 1.00 26.84 98 PRO A N 1
ATOM 1420 C CA . PRO A 1 100 ? 2.528 0.633 -25.700 1.00 23.66 98 PRO A CA 1
ATOM 1421 C C . PRO A 1 100 ? 3.191 1.921 -25.210 1.00 23.44 98 PRO A C 1
ATOM 1422 O O . PRO A 1 100 ? 3.011 2.967 -25.831 1.00 24.73 98 PRO A O 1
ATOM 1433 N N . PRO A 1 101 ? 3.941 1.848 -24.099 1.00 24.21 99 PRO A N 1
ATOM 1434 C CA . PRO A 1 101 ? 4.545 3.053 -23.516 1.00 28.02 99 PRO A CA 1
ATOM 1435 C C . PRO A 1 101 ? 5.566 3.732 -24.428 1.00 25.05 99 PRO A C 1
ATOM 1436 O O . PRO A 1 101 ? 6.172 3.079 -25.279 1.00 28.48 99 PRO A O 1
ATOM 1447 N N . LEU A 1 102 ? 5.756 5.034 -24.227 1.00 28.10 100 LEU A N 1
ATOM 1448 C CA . LEU A 1 102 ? 6.670 5.824 -25.044 1.00 24.73 100 LEU A CA 1
ATOM 1449 C C . LEU A 1 102 ? 7.924 6.191 -24.268 1.00 21.20 100 LEU A C 1
ATOM 1450 O O . LEU A 1 102 ? 7.893 6.311 -23.043 1.00 21.88 100 LEU A O 1
ATOM 1466 N N . GLU A 1 103 ? 9.022 6.396 -24.988 1.00 22.88 101 GLU A N 1
ATOM 1467 C CA . GLU A 1 103 ? 10.214 6.974 -24.392 1.00 21.05 101 GLU A CA 1
ATOM 1468 C C . GLU A 1 103 ? 9.873 8.392 -23.957 1.00 22.00 101 GLU A C 1
ATOM 1469 O O . GLU A 1 103 ? 9.241 9.141 -24.704 1.00 24.16 101 GLU A O 1
ATOM 1481 N N . ILE A 1 104 ? 10.286 8.762 -22.752 1.00 23.36 102 ILE A N 1
ATOM 1482 C CA . ILE A 1 104 ? 9.955 10.074 -22.216 1.00 22.79 102 ILE A CA 1
ATOM 1483 C C . ILE A 1 104 ? 10.580 11.183 -23.060 1.00 19.15 102 ILE A C 1
ATOM 1484 O O . ILE A 1 104 ? 11.694 11.039 -23.568 1.00 20.48 102 ILE A O 1
ATOM 1500 N N . GLU A 1 105 ? 9.838 12.277 -23.217 1.00 22.49 103 GLU A N 1
ATOM 1501 C CA . GLU A 1 105 ? 10.311 13.453 -23.943 1.00 26.23 103 GLU A CA 1
ATOM 1502 C C . GLU A 1 105 ? 10.138 14.683 -23.056 1.00 26.54 103 GLU A C 1
ATOM 1503 O O . GLU A 1 105 ? 9.284 15.538 -23.295 1.00 23.66 103 GLU A O 1
ATOM 1515 N N . HIS A 1 106 ? 10.982 14.751 -22.034 1.00 19.76 104 HIS A N 1
ATOM 1516 C CA . HIS A 1 106 ? 10.859 15.726 -20.957 1.00 19.38 104 HIS A CA 1
ATOM 1517 C C . HIS A 1 106 ? 11.677 16.977 -21.242 1.00 20.43 104 HIS A C 1
ATOM 1518 O O . HIS A 1 106 ? 11.510 18.005 -20.585 1.00 17.39 104 HIS A O 1
ATOM 1532 N N . GLU A 1 107 ? 12.572 16.877 -22.217 1.00 20.83 105 GLU A N 1
ATOM 1533 C CA . GLU A 1 107 ? 13.419 17.996 -22.600 1.00 26.40 105 GLU A CA 1
ATOM 1534 C C . GLU A 1 107 ? 14.006 17.745 -23.982 1.00 24.84 105 GLU A C 1
ATOM 1535 O O . GLU A 1 107 ? 13.920 16.634 -24.505 1.00 26.59 105 GLU A O 1
ATOM 1547 N N . GLN A 1 108 ? 14.602 18.782 -24.562 1.00 25.27 106 GLN A N 1
ATOM 1548 C CA . GLN A 1 108 ? 15.234 18.686 -25.875 1.00 25.06 106 GLN A CA 1
ATOM 1549 C C . GLN A 1 108 ? 16.565 19.427 -25.866 1.00 27.00 106 GLN A C 1
ATOM 1550 O O . GLN A 1 108 ? 16.780 20.303 -25.028 1.00 26.98 106 GLN A O 1
ATOM 1564 N N . PRO A 1 109 ? 17.475 19.065 -26.783 1.00 22.86 107 PRO A N 1
ATOM 1565 C CA . PRO A 1 109 ? 18.693 19.871 -26.919 1.00 29.85 107 PRO A CA 1
ATOM 1566 C C . PRO A 1 109 ? 18.370 21.316 -27.279 1.00 27.92 107 PRO A C 1
ATOM 1567 O O . PRO A 1 109 ? 17.463 21.555 -28.074 1.00 25.84 107 PRO A O 1
ATOM 1578 N N . LEU A 1 110 ? 19.090 22.263 -26.683 1.00 26.48 108 LEU A N 1
ATOM 1579 C CA . LEU A 1 110 ? 18.963 23.664 -27.057 1.00 29.91 108 LEU A CA 1
ATOM 1580 C C . LEU A 1 110 ? 19.675 23.900 -28.386 1.00 31.57 108 LEU A C 1
ATOM 1581 O O . LEU A 1 110 ? 20.853 23.575 -28.529 1.00 34.08 108 LEU A O 1
ATOM 1597 N N . LEU A 1 111 ? 18.952 24.460 -29.351 1.00 30.40 109 LEU A N 1
ATOM 1598 C CA . LEU A 1 111 ? 19.493 24.703 -30.685 1.00 32.64 109 LEU A CA 1
ATOM 1599 C C . LEU A 1 111 ? 19.764 26.190 -30.901 1.00 33.43 109 LEU A C 1
ATOM 1600 O O . LEU A 1 111 ? 19.057 27.038 -30.362 1.00 32.18 109 LEU A O 1
ATOM 1616 N N . GLU A 1 112 ? 20.795 26.504 -31.678 1.00 51.16 110 GLU A N 1
ATOM 1617 C CA . GLU A 1 112 ? 21.114 27.893 -31.996 1.00 56.23 110 GLU A CA 1
ATOM 1618 C C . GLU A 1 112 ? 19.966 28.529 -32.778 1.00 52.00 110 GLU A C 1
ATOM 1619 O O . GLU A 1 112 ? 19.753 29.740 -32.715 1.00 55.48 110 GLU A O 1
ATOM 1631 N N . ALA A 1 113 ? 19.222 27.700 -33.505 1.00 35.38 111 ALA A N 1
ATOM 1632 C CA . ALA A 1 113 ? 18.089 28.172 -34.294 1.00 34.77 111 ALA A CA 1
ATOM 1633 C C . ALA A 1 113 ? 16.889 28.492 -33.402 1.00 28.81 111 ALA A C 1
ATOM 1634 O O . ALA A 1 113 ? 15.948 29.156 -33.838 1.00 31.85 111 ALA A O 1
ATOM 1641 N N . ASP A 1 114 ? 16.906 28.001 -32.165 1.00 28.08 112 ASP A N 1
ATOM 1642 C CA . ASP A 1 114 ? 15.828 28.295 -31.226 1.00 29.63 112 ASP A CA 1
ATOM 1643 C C . ASP A 1 114 ? 15.865 29.775 -30.871 1.00 29.50 112 ASP A C 1
ATOM 1644 O O . ASP A 1 114 ? 16.841 30.252 -30.293 1.00 36.33 112 ASP A O 1
ATOM 1653 N N . GLN A 1 115 ? 14.802 30.498 -31.209 1.00 26.96 113 GLN A N 1
ATOM 1654 C CA . GLN A 1 115 ? 14.727 31.923 -30.910 1.00 23.81 113 GLN A CA 1
ATOM 1655 C C . GLN A 1 115 ? 13.938 32.142 -29.624 1.00 25.32 113 GLN A C 1
ATOM 1656 O O . GLN A 1 115 ? 12.772 32.538 -29.654 1.00 23.45 113 GLN A O 1
ATOM 1670 N N . ILE A 1 116 ? 14.583 31.874 -28.493 1.00 25.32 114 ILE A N 1
ATOM 1671 C CA . ILE A 1 116 ? 13.942 32.032 -27.195 1.00 25.65 114 ILE A CA 1
ATOM 1672 C C . ILE A 1 116 ? 13.928 33.493 -26.777 1.00 23.64 114 ILE A C 1
ATOM 1673 O O . ILE A 1 116 ? 14.956 34.166 -26.806 1.00 24.28 114 ILE A O 1
ATOM 1689 N N . GLN A 1 117 ? 12.749 33.981 -26.408 1.00 22.35 115 GLN A N 1
ATOM 1690 C CA . GLN A 1 117 ? 12.617 35.313 -25.840 1.00 23.99 115 GLN A CA 1
ATOM 1691 C C . GLN A 1 117 ? 12.803 35.224 -24.331 1.00 27.45 115 GLN A C 1
ATOM 1692 O O . GLN A 1 117 ? 11.923 34.747 -23.617 1.00 21.11 115 GLN A O 1
ATOM 1706 N N . LEU A 1 118 ? 13.953 35.683 -23.853 1.00 23.83 116 LEU A N 1
ATOM 1707 C CA . LEU A 1 118 ? 14.279 35.604 -22.439 1.00 24.86 116 LEU A CA 1
ATOM 1708 C C . LEU A 1 118 ? 13.442 36.573 -21.611 1.00 24.88 116 LEU A C 1
ATOM 1709 O O . LEU A 1 118 ? 13.273 37.732 -21.985 1.00 23.47 116 LEU A O 1
ATOM 1725 N N . LEU A 1 119 ? 12.910 36.088 -20.493 1.00 24.57 117 LEU A N 1
ATOM 1726 C CA . LEU A 1 119 ? 12.250 36.953 -19.524 1.00 25.28 117 LEU A CA 1
ATOM 1727 C C . LEU A 1 119 ? 13.303 37.482 -18.557 1.00 27.16 117 LEU A C 1
ATOM 1728 O O . LEU A 1 119 ? 13.899 36.711 -17.803 1.00 28.86 117 LEU A O 1
ATOM 1744 N N . ASP A 1 120 ? 13.528 38.792 -18.575 1.00 26.21 118 ASP A N 1
ATOM 1745 C CA . ASP A 1 120 ? 14.604 39.384 -17.786 1.00 30.75 118 ASP A CA 1
ATOM 1746 C C . ASP A 1 120 ? 14.147 39.792 -16.386 1.00 31.63 118 ASP A C 1
ATOM 1747 O O . ASP A 1 120 ? 14.347 40.928 -15.957 1.00 33.75 118 ASP A O 1
ATOM 1756 N N . ASN A 1 121 ? 13.545 38.845 -15.676 1.00 27.12 119 ASN A N 1
ATOM 1757 C CA . ASN A 1 121 ? 13.388 38.957 -14.232 1.00 25.92 119 ASN A CA 1
ATOM 1758 C C . ASN A 1 121 ? 13.478 37.572 -13.611 1.00 28.09 119 ASN A C 1
ATOM 1759 O O . ASN A 1 121 ? 13.564 36.569 -14.320 1.00 27.14 119 ASN A O 1
ATOM 1770 N N . ASP A 1 122 ? 13.474 37.523 -12.285 1.00 27.85 120 ASP A N 1
ATOM 1771 C CA . ASP A 1 122 ? 13.787 36.291 -11.578 1.00 30.63 120 ASP A CA 1
ATOM 1772 C C . ASP A 1 122 ? 12.725 35.212 -11.778 1.00 26.36 120 ASP A C 1
ATOM 1773 O O . ASP A 1 122 ? 11.575 35.500 -12.116 1.00 21.13 120 ASP A O 1
ATOM 1782 N N . ASP A 1 123 ? 13.144 33.967 -11.585 1.00 21.07 121 ASP A N 1
ATOM 1783 C CA . ASP A 1 123 ? 12.237 32.827 -11.536 1.00 21.03 121 ASP A CA 1
ATOM 1784 C C . ASP A 1 123 ? 12.641 31.966 -10.347 1.00 20.91 121 ASP A C 1
ATOM 1785 O O . ASP A 1 123 ? 13.818 31.889 -10.008 1.00 22.01 121 ASP A O 1
ATOM 1794 N N . LEU A 1 124 ? 11.671 31.323 -9.713 1.00 21.08 122 LEU A N 1
ATOM 1795 C CA . LEU A 1 124 ? 11.945 30.578 -8.491 1.00 25.20 122 LEU A CA 1
ATOM 1796 C C . LEU A 1 124 ? 12.547 29.199 -8.762 1.00 24.26 122 LEU A C 1
ATOM 1797 O O . LEU A 1 124 ? 13.242 28.651 -7.906 1.00 24.85 122 LEU A O 1
ATOM 1813 N N . PHE A 1 125 ? 12.300 28.652 -9.951 1.00 22.30 123 PHE A N 1
ATOM 1814 C CA . PHE A 1 125 ? 12.602 27.245 -10.220 1.00 24.79 123 PHE A CA 1
ATOM 1815 C C . PHE A 1 125 ? 13.723 27.013 -11.236 1.00 26.80 123 PHE A C 1
ATOM 1816 O O . PHE A 1 125 ? 14.342 25.950 -11.242 1.00 29.30 123 PHE A O 1
ATOM 1833 N N . ALA A 1 126 ? 13.982 27.997 -12.092 1.00 22.83 124 ALA A N 1
ATOM 1834 C CA . ALA A 1 126 ? 15.022 27.872 -13.112 1.00 22.80 124 ALA A CA 1
ATOM 1835 C C . ALA A 1 126 ? 15.781 29.186 -13.254 1.00 25.88 124 ALA A C 1
ATOM 1836 O O . ALA A 1 126 ? 15.206 30.255 -13.063 1.00 29.56 124 ALA A O 1
ATOM 1843 N N . GLU A 1 127 ? 17.068 29.109 -13.580 1.00 23.38 125 GLU A N 1
ATOM 1844 C CA . GLU A 1 127 ? 17.879 30.313 -13.741 1.00 28.45 125 GLU A CA 1
ATOM 1845 C C . GLU A 1 127 ? 17.507 31.117 -14.978 1.00 25.98 125 GLU A C 1
ATOM 1846 O O . GLU A 1 127 ? 17.600 32.346 -14.962 1.00 27.08 125 GLU A O 1
ATOM 1858 N N . LYS A 1 128 ? 17.113 30.429 -16.046 1.00 26.93 126 LYS A N 1
ATOM 1859 C CA . LYS A 1 128 ? 16.697 31.106 -17.268 1.00 25.20 126 LYS A CA 1
ATOM 1860 C C . LYS A 1 128 ? 15.348 30.585 -17.731 1.00 26.66 126 LYS A C 1
ATOM 1861 O O . LYS A 1 128 ? 15.162 29.383 -17.930 1.00 24.65 126 LYS A O 1
ATOM 1880 N N . VAL A 1 129 ? 14.416 31.510 -17.911 1.00 19.64 127 VAL A N 1
ATOM 1881 C CA . VAL A 1 129 ? 13.102 31.193 -18.435 1.00 19.20 127 VAL A CA 1
ATOM 1882 C C . VAL A 1 129 ? 12.746 32.201 -19.510 1.00 21.29 127 VAL A C 1
ATOM 1883 O O . VAL A 1 129 ? 13.308 33.297 -19.568 1.00 19.31 127 VAL A O 1
ATOM 1896 N N . GLY A 1 130 ? 11.812 31.820 -20.368 1.00 23.05 128 GLY A N 1
ATOM 1897 C CA . GLY A 1 130 ? 11.378 32.691 -21.436 1.00 19.91 128 GLY A CA 1
ATOM 1898 C C . GLY A 1 130 ? 10.315 32.025 -22.276 1.00 18.91 128 GLY A C 1
ATOM 1899 O O . GLY A 1 130 ? 9.537 31.210 -21.779 1.00 19.06 128 GLY A O 1
ATOM 1903 N N . PHE A 1 131 ? 10.293 32.367 -23.558 1.00 22.54 129 PHE A N 1
ATOM 1904 C CA . PHE A 1 131 ? 9.257 31.882 -24.450 1.00 19.25 129 PHE A CA 1
ATOM 1905 C C . PHE A 1 131 ? 9.851 31.440 -25.779 1.00 22.22 129 PHE A C 1
ATOM 1906 O O . PHE A 1 131 ? 10.729 32.103 -26.332 1.00 21.61 129 PHE A O 1
ATOM 1923 N N . LEU A 1 132 ? 9.363 30.308 -26.273 1.00 21.06 130 LEU A N 1
ATOM 1924 C CA . LEU A 1 132 ? 9.785 29.764 -27.557 1.00 22.34 130 LEU A CA 1
ATOM 1925 C C . LEU A 1 132 ? 8.556 29.381 -28.362 1.00 22.51 130 LEU A C 1
ATOM 1926 O O . LEU A 1 132 ? 7.828 28.456 -28.003 1.00 22.34 130 LEU A O 1
ATOM 1942 N N . ASN A 1 133 ? 8.337 30.107 -29.453 1.00 20.20 131 ASN A N 1
ATOM 1943 C CA . ASN A 1 133 ? 7.177 29.901 -30.308 1.00 21.78 131 ASN A CA 1
ATOM 1944 C C . ASN A 1 133 ? 5.872 29.866 -29.518 1.00 16.76 131 ASN A C 1
ATOM 1945 O O . ASN A 1 133 ? 5.012 29.019 -29.753 1.00 18.90 131 ASN A O 1
ATOM 1956 N N . GLY A 1 134 ? 5.737 30.798 -28.578 1.00 19.16 132 GLY A N 1
ATOM 1957 C CA . GLY A 1 134 ? 4.489 30.996 -27.863 1.00 20.05 132 GLY A CA 1
ATOM 1958 C C . GLY A 1 134 ? 4.276 30.085 -26.669 1.00 16.65 132 GLY A C 1
ATOM 1959 O O . GLY A 1 134 ? 3.195 30.088 -26.078 1.00 19.59 132 GLY A O 1
ATOM 1963 N N . PHE A 1 135 ? 5.299 29.308 -26.320 1.00 19.64 133 PHE A N 1
ATOM 1964 C CA . PHE A 1 135 ? 5.239 28.398 -25.178 1.00 19.33 133 PHE A CA 1
ATOM 1965 C C . PHE A 1 135 ? 6.204 28.838 -24.083 1.00 18.53 133 PHE A C 1
ATOM 1966 O O . PHE A 1 135 ? 7.304 29.294 -24.382 1.00 18.37 133 PHE A O 1
ATOM 1983 N N . PRO A 1 136 ? 5.807 28.689 -22.810 1.00 15.16 134 PRO A N 1
ATOM 1984 C CA . PRO A 1 136 ? 6.752 29.008 -21.737 1.00 15.72 134 PRO A CA 1
ATOM 1985 C C . PRO A 1 136 ? 7.837 27.939 -21.627 1.00 19.52 134 PRO A C 1
ATOM 1986 O O . PRO A 1 136 ? 7.517 26.748 -21.616 1.00 15.56 134 PRO A O 1
ATOM 1997 N N . VAL A 1 137 ? 9.098 28.358 -21.569 1.00 18.46 135 VAL A N 1
ATOM 1998 C CA . VAL A 1 137 ? 10.208 27.414 -21.507 1.00 16.09 135 VAL A CA 1
ATOM 1999 C C . VAL A 1 137 ? 11.249 27.794 -20.464 1.00 18.33 135 VAL A C 1
ATOM 2000 O O . VAL A 1 137 ? 11.385 28.959 -20.087 1.00 18.06 135 VAL A O 1
ATOM 2013 N N . GLY A 1 138 ? 11.977 26.784 -20.004 1.00 17.59 136 GLY A N 1
ATOM 2014 C CA . GLY A 1 138 ? 13.197 26.983 -19.247 1.00 18.30 136 GLY A CA 1
ATOM 2015 C C . GLY A 1 138 ? 14.340 26.390 -20.044 1.00 18.44 136 GLY A C 1
ATOM 2016 O O . GLY A 1 138 ? 14.120 25.515 -20.878 1.00 21.22 136 GLY A O 1
ATOM 2020 N N . PHE A 1 139 ? 15.557 26.866 -19.811 1.00 20.11 137 PHE A N 1
ATOM 2021 C CA . PHE A 1 139 ? 16.712 26.313 -20.507 1.00 23.58 137 PHE A CA 1
ATOM 2022 C C . PHE A 1 139 ? 18.011 26.603 -19.768 1.00 25.94 137 PHE A C 1
ATOM 2023 O O . PHE A 1 139 ? 18.087 27.523 -18.952 1.00 21.59 137 PHE A O 1
ATOM 2040 N N . ASP A 1 140 ? 19.025 25.794 -20.058 1.00 27.62 138 ASP A N 1
ATOM 2041 C CA . ASP A 1 140 ? 20.371 26.028 -19.561 1.00 27.66 138 ASP A CA 1
ATOM 2042 C C . ASP A 1 140 ? 21.335 25.984 -20.744 1.00 31.22 138 ASP A C 1
ATOM 2043 O O . ASP A 1 140 ? 20.944 26.274 -21.876 1.00 34.39 138 ASP A O 1
ATOM 2052 N N . ALA A 1 141 ? 22.587 25.631 -20.484 1.00 37.41 139 ALA A N 1
ATOM 2053 C CA . ALA A 1 141 ? 23.607 25.599 -21.523 1.00 35.37 139 ALA A CA 1
ATOM 2054 C C . ALA A 1 141 ? 23.343 24.504 -22.556 1.00 35.02 139 ALA A C 1
ATOM 2055 O O . ALA A 1 141 ? 23.703 24.655 -23.722 1.00 36.35 139 ALA A O 1
ATOM 2062 N N . GLU A 1 142 ? 22.723 23.407 -22.127 1.00 32.33 140 GLU A N 1
ATOM 2063 C CA . GLU A 1 142 ? 22.576 22.229 -22.979 1.00 31.47 140 GLU A CA 1
ATOM 2064 C C . GLU A 1 142 ? 21.146 21.921 -23.420 1.00 31.94 140 GLU A C 1
ATOM 2065 O O . GLU A 1 142 ? 20.926 21.444 -24.536 1.00 29.10 140 GLU A O 1
ATOM 2077 N N . LYS A 1 143 ? 20.179 22.200 -22.552 1.00 26.91 141 LYS A N 1
ATOM 2078 C CA . LYS A 1 143 ? 18.814 21.721 -22.756 1.00 24.42 141 LYS A CA 1
ATOM 2079 C C . LYS A 1 143 ? 17.769 22.819 -22.658 1.00 22.83 141 LYS A C 1
ATOM 2080 O O . LYS A 1 143 ? 18.020 23.889 -22.105 1.00 22.46 141 LYS A O 1
ATOM 2099 N N . LYS A 1 144 ? 16.595 22.535 -23.213 1.00 19.40 142 LYS A N 1
ATOM 2100 C CA . LYS A 1 144 ? 15.424 23.379 -23.034 1.00 22.86 142 LYS A CA 1
ATOM 2101 C C . LYS A 1 144 ? 14.241 22.488 -22.689 1.00 24.07 142 LYS A C 1
ATOM 2102 O O . LYS A 1 144 ? 14.192 21.324 -23.092 1.00 17.72 142 LYS A O 1
ATOM 2121 N N . TRP A 1 145 ? 13.291 23.036 -21.941 1.00 19.42 143 TRP A N 1
ATOM 2122 C CA . TRP A 1 145 ? 12.113 22.283 -21.535 1.00 21.22 143 TRP A CA 1
ATOM 2123 C C . TRP A 1 145 ? 10.907 23.197 -21.391 1.00 20.59 143 TRP A C 1
ATOM 2124 O O . TRP A 1 145 ? 11.045 24.404 -21.199 1.00 20.62 143 TRP A O 1
ATOM 2145 N N . LEU A 1 146 ? 9.723 22.607 -21.506 1.00 15.54 144 LEU A N 1
ATOM 2146 C CA . LEU A 1 146 ? 8.474 23.330 -21.312 1.00 15.12 144 LEU A CA 1
ATOM 2147 C C . LEU A 1 146 ? 8.188 23.469 -19.822 1.00 17.05 144 LEU A C 1
ATOM 2148 O O . LEU A 1 146 ? 8.520 22.578 -19.038 1.00 15.93 144 LEU A O 1
ATOM 2164 N N . LEU A 1 147 ? 7.588 24.593 -19.437 1.00 17.97 145 LEU A N 1
ATOM 2165 C CA . LEU A 1 147 ? 7.245 24.848 -18.040 1.00 17.46 145 LEU A CA 1
ATOM 2166 C C . LEU A 1 147 ? 5.821 24.410 -17.727 1.00 19.17 145 LEU A C 1
ATOM 2167 O O . LEU A 1 147 ? 4.918 24.575 -18.547 1.00 14.51 145 LEU A O 1
ATOM 2183 N N . HIS A 1 148 ? 5.628 23.850 -16.537 1.00 14.89 146 HIS A N 1
ATOM 2184 C CA . HIS A 1 148 ? 4.301 23.469 -16.077 1.00 18.64 146 HIS A CA 1
ATOM 2185 C C . HIS A 1 148 ? 3.533 24.696 -15.594 1.00 18.99 146 HIS A C 1
ATOM 2186 O O . HIS A 1 148 ? 3.193 24.802 -14.418 1.00 19.98 146 HIS A O 1
ATOM 2200 N N . CYS A 1 149 ? 3.291 25.636 -16.501 1.00 17.55 147 CYS A N 1
ATOM 2201 C CA . CYS A 1 149 ? 2.410 26.759 -16.218 1.00 14.92 147 CYS A CA 1
ATOM 2202 C C . CYS A 1 149 ? 0.975 26.236 -16.180 1.00 16.42 147 CYS A C 1
ATOM 2203 O O . CYS A 1 149 ? 0.733 25.081 -16.531 1.00 17.28 147 CYS A O 1
ATOM 2210 N N . PRO A 1 150 ? 0.017 27.073 -15.749 1.00 19.08 148 PRO A N 1
ATOM 2211 C CA . PRO A 1 150 ? -1.380 26.630 -15.816 1.00 19.49 148 PRO A CA 1
ATOM 2212 C C . PRO A 1 150 ? -1.817 26.395 -17.257 1.00 19.26 148 PRO A C 1
ATOM 2213 O O . PRO A 1 150 ? -1.300 27.052 -18.158 1.00 15.62 148 PRO A O 1
ATOM 2224 N N . GLY A 1 151 ? -2.743 25.468 -17.471 1.00 15.52 149 GLY A N 1
ATOM 2225 C CA . GLY A 1 151 ? -3.256 25.213 -18.804 1.00 14.76 149 GLY A CA 1
ATOM 2226 C C . GLY A 1 151 ? -2.263 24.532 -19.728 1.00 18.19 149 GLY A C 1
ATOM 2227 O O . GLY A 1 151 ? -2.299 24.748 -20.939 1.00 20.71 149 GLY A O 1
ATOM 2231 N N . MET A 1 152 ? -1.367 23.724 -19.163 1.00 18.86 150 MET A N 1
ATOM 2232 C CA . MET A 1 152 ? -0.435 22.932 -19.964 1.00 17.38 150 MET A CA 1
ATOM 2233 C C . MET A 1 152 ? -0.878 21.475 -20.019 1.00 21.04 150 MET A C 1
ATOM 2234 O O . MET A 1 152 ? -1.361 20.929 -19.031 1.00 24.26 150 MET A O 1
ATOM 2248 N N . LEU A 1 153 ? -0.698 20.852 -21.180 1.00 20.36 151 LEU A N 1
ATOM 2249 C CA . LEU A 1 153 ? -1.064 19.453 -21.377 1.00 15.35 151 LEU A CA 1
ATOM 2250 C C . LEU A 1 153 ? 0.181 18.584 -21.307 1.00 18.64 151 LEU A C 1
ATOM 2251 O O . LEU A 1 153 ? 1.154 18.828 -22.020 1.00 20.70 151 LEU A O 1
ATOM 2267 N N . ALA A 1 154 ? 0.142 17.562 -20.460 1.00 17.16 152 ALA A N 1
ATOM 2268 C CA . ALA A 1 154 ? 1.282 16.672 -20.290 1.00 21.43 152 ALA A CA 1
ATOM 2269 C C . ALA A 1 154 ? 0.815 15.229 -20.153 1.00 17.45 152 ALA A C 1
ATOM 2270 O O . ALA A 1 154 ? -0.365 14.963 -19.917 1.00 19.56 152 ALA A O 1
ATOM 2277 N N . MET A 1 155 ? 1.752 14.300 -20.291 1.00 15.13 153 MET A N 1
ATOM 2278 C CA . MET A 1 155 ? 1.427 12.880 -20.268 1.00 15.56 153 MET A CA 1
ATOM 2279 C C . MET A 1 155 ? 1.690 12.300 -18.888 1.00 17.51 153 MET A C 1
ATOM 2280 O O . MET A 1 155 ? 2.773 12.475 -18.329 1.00 15.76 153 MET A O 1
ATOM 2294 N N . ALA A 1 156 ? 0.682 11.637 -18.331 1.00 16.97 154 ALA A N 1
ATOM 2295 C CA . ALA A 1 156 ? 0.839 10.930 -17.068 1.00 21.89 154 ALA A CA 1
ATOM 2296 C C . ALA A 1 156 ? 1.725 9.706 -17.266 1.00 22.47 154 ALA A C 1
ATOM 2297 O O . ALA A 1 156 ? 1.769 9.135 -18.356 1.00 23.03 154 ALA A O 1
ATOM 2304 N N . ARG A 1 157 ? 2.432 9.310 -16.213 1.00 17.80 155 ARG A N 1
ATOM 2305 C CA . ARG A 1 157 ? 3.301 8.141 -16.276 1.00 22.49 155 ARG A CA 1
ATOM 2306 C C . ARG A 1 157 ? 3.462 7.527 -14.896 1.00 21.41 155 ARG A C 1
ATOM 2307 O O . ARG A 1 157 ? 3.023 8.098 -13.897 1.00 20.68 155 ARG A O 1
ATOM 2328 N N . ASP A 1 158 ? 4.095 6.360 -14.850 1.00 25.66 156 ASP A N 1
ATOM 2329 C CA . ASP A 1 158 ? 4.462 5.738 -13.587 1.00 27.78 156 ASP A CA 1
ATOM 2330 C C . ASP A 1 158 ? 5.878 6.180 -13.225 1.00 28.29 156 ASP A C 1
ATOM 2331 O O . ASP A 1 158 ? 6.466 7.005 -13.926 1.00 26.85 156 ASP A O 1
ATOM 2340 N N . SER A 1 159 ? 6.422 5.631 -12.143 1.00 20.77 157 SER A N 1
ATOM 2341 C CA . SER A 1 159 ? 7.701 6.093 -11.600 1.00 25.31 157 SER A CA 1
ATOM 2342 C C . SER A 1 159 ? 8.845 5.917 -12.598 1.00 21.40 157 SER A C 1
ATOM 2343 O O . SER A 1 159 ? 9.742 6.755 -12.672 1.00 26.25 157 SER A O 1
ATOM 2351 N N . ASP A 1 160 ? 8.826 4.822 -13.349 1.00 28.73 158 ASP A N 1
ATOM 2352 C CA . ASP A 1 160 ? 9.815 4.618 -14.401 1.00 30.15 158 ASP A CA 1
ATOM 2353 C C . ASP A 1 160 ? 9.538 5.617 -15.530 1.00 26.47 158 ASP A C 1
ATOM 2354 O O . ASP A 1 160 ? 8.394 5.750 -15.964 1.00 26.25 158 ASP A O 1
ATOM 2363 N N . PRO A 1 161 ? 10.578 6.329 -16.003 1.00 26.43 159 PRO A N 1
ATOM 2364 C CA . PRO A 1 161 ? 10.362 7.429 -16.955 1.00 24.70 159 PRO A CA 1
ATOM 2365 C C . PRO A 1 161 ? 9.635 7.034 -18.240 1.00 25.34 159 PRO A C 1
ATOM 2366 O O . PRO A 1 161 ? 8.844 7.828 -18.753 1.00 25.49 159 PRO A O 1
ATOM 2377 N N . ASN A 1 162 ? 9.895 5.833 -18.745 1.00 24.20 160 ASN A N 1
ATOM 2378 C CA . ASN A 1 162 ? 9.353 5.414 -20.035 1.00 28.56 160 ASN A CA 1
ATOM 2379 C C . ASN A 1 162 ? 8.072 4.600 -19.913 1.00 27.72 160 ASN A C 1
ATOM 2380 O O . ASN A 1 162 ? 7.950 3.539 -20.524 1.00 29.72 160 ASN A O 1
ATOM 2391 N N . THR A 1 163 ? 7.123 5.099 -19.123 1.00 22.62 161 THR A N 1
ATOM 2392 C CA . THR A 1 163 ? 5.860 4.394 -18.900 1.00 25.17 161 THR A CA 1
ATOM 2393 C C . THR A 1 163 ? 4.618 5.177 -19.332 1.00 24.10 161 THR A C 1
ATOM 2394 O O . THR A 1 163 ? 3.501 4.675 -19.214 1.00 25.11 161 THR A O 1
ATOM 2405 N N . GLY A 1 164 ? 4.805 6.400 -19.820 1.00 21.09 162 GLY A N 1
ATOM 2406 C CA . GLY A 1 164 ? 3.688 7.209 -20.284 1.00 22.13 162 GLY A CA 1
ATOM 2407 C C . GLY A 1 164 ? 3.258 6.844 -21.696 1.00 25.76 162 GLY A C 1
ATOM 2408 O O . GLY A 1 164 ? 3.999 6.171 -22.412 1.00 19.65 162 GLY A O 1
ATOM 2412 N N . GLY A 1 165 ? 2.070 7.292 -22.104 1.00 22.69 163 GLY A N 1
ATOM 2413 C CA . GLY A 1 165 ? 1.660 7.160 -23.491 1.00 25.59 163 GLY A CA 1
ATOM 2414 C C . GLY A 1 165 ? 0.175 7.171 -23.821 1.00 24.02 163 GLY A C 1
ATOM 2415 O O . GLY A 1 165 ? -0.168 7.257 -25.000 1.00 23.52 163 GLY A O 1
ATOM 2419 N N . THR A 1 166 ? -0.708 7.074 -22.826 1.00 22.70 164 THR A N 1
ATOM 2420 C CA . THR A 1 166 ? -2.150 7.132 -23.103 1.00 19.83 164 THR A CA 1
ATOM 2421 C C . THR A 1 166 ? -2.932 8.150 -22.276 1.00 22.41 164 THR A C 1
ATOM 2422 O O . THR A 1 166 ? -3.885 8.747 -22.778 1.00 22.47 164 THR A O 1
ATOM 2433 N N . ASP A 1 167 ? -2.546 8.341 -21.018 1.00 20.47 165 ASP A N 1
ATOM 2434 C CA . ASP A 1 167 ? -3.322 9.179 -20.108 1.00 23.45 165 ASP A CA 1
ATOM 2435 C C . ASP A 1 167 ? -2.595 10.481 -19.803 1.00 21.99 165 ASP A C 1
ATOM 2436 O O . ASP A 1 167 ? -1.388 10.496 -19.564 1.00 19.77 165 ASP A O 1
ATOM 2445 N N . PHE A 1 168 ? -3.349 11.574 -19.865 1.00 16.38 166 PHE A N 1
ATOM 2446 C CA . PHE A 1 168 ? -2.800 12.923 -19.805 1.00 16.40 166 PHE A CA 1
ATOM 2447 C C . PHE A 1 168 ? -3.403 13.751 -18.675 1.00 16.90 166 PHE A C 1
ATOM 2448 O O . PHE A 1 168 ? -4.442 13.397 -18.116 1.00 16.26 166 PHE A O 1
ATOM 2465 N N . TYR A 1 169 ? -2.762 14.870 -18.364 1.00 16.62 167 TYR A N 1
ATOM 2466 C CA . TYR A 1 169 ? -3.317 15.817 -17.408 1.00 17.46 167 TYR A CA 1
ATOM 2467 C C . TYR A 1 169 ? -3.145 17.257 -17.876 1.00 19.15 167 TYR A C 1
ATOM 2468 O O . TYR A 1 169 ? -2.199 17.590 -18.597 1.00 15.57 167 TYR A O 1
ATOM 2486 N N . ILE A 1 170 ? -4.093 18.093 -17.467 1.00 18.09 168 ILE A N 1
ATOM 2487 C CA . ILE A 1 170 ? -4.048 19.525 -17.712 1.00 18.08 168 ILE A CA 1
ATOM 2488 C C . ILE A 1 170 ? -3.831 20.223 -16.376 1.00 18.89 168 ILE A C 1
ATOM 2489 O O . ILE A 1 170 ? -4.580 19.998 -15.427 1.00 18.28 168 ILE A O 1
ATOM 2505 N N . THR A 1 171 ? -2.798 21.055 -16.296 1.00 16.05 169 THR A N 1
ATOM 2506 C CA . THR A 1 171 ? -2.505 21.782 -15.065 1.00 18.04 169 THR A CA 1
ATOM 2507 C C . THR A 1 171 ? -3.564 22.844 -14.797 1.00 15.95 169 THR A C 1
ATOM 2508 O O . THR A 1 171 ? -3.935 23.604 -15.692 1.00 16.81 169 THR A O 1
ATOM 2519 N N . LEU A 1 172 ? -4.038 22.893 -13.556 1.00 16.63 170 LEU A N 1
ATOM 2520 C CA . LEU A 1 172 ? -5.045 23.866 -13.145 1.00 17.46 170 LEU A CA 1
ATOM 2521 C C . LEU A 1 172 ? -4.377 25.095 -12.546 1.00 18.25 170 LEU A C 1
ATOM 2522 O O . LEU A 1 172 ? -4.966 26.175 -12.479 1.00 20.48 170 LEU A O 1
ATOM 2538 N N . ASP A 1 173 ? -3.136 24.910 -12.113 1.00 19.23 171 ASP A N 1
ATOM 2539 C CA . ASP A 1 173 ? -2.309 25.981 -11.577 1.00 17.73 171 ASP A CA 1
ATOM 2540 C C . ASP A 1 173 ? -0.876 25.559 -11.864 1.00 21.23 171 ASP A C 1
ATOM 2541 O O . ASP A 1 173 ? -0.649 24.428 -12.287 1.00 19.68 171 ASP A O 1
ATOM 2550 N N . ALA A 1 174 ? 0.090 26.445 -11.652 1.00 19.65 172 ALA A N 1
ATOM 2551 C CA . ALA A 1 174 ? 1.474 26.114 -11.977 1.00 22.15 172 ALA A CA 1
ATOM 2552 C C . ALA A 1 174 ? 1.979 24.975 -11.095 1.00 20.15 172 ALA A C 1
ATOM 2553 O O . ALA A 1 174 ? 1.754 24.973 -9.885 1.00 16.74 172 ALA A O 1
ATOM 2560 N N . GLN A 1 175 ? 2.656 24.012 -11.717 1.00 18.37 173 GLN A N 1
ATOM 2561 C CA . GLN A 1 175 ? 3.246 22.872 -11.009 1.00 16.14 173 GLN A CA 1
ATOM 2562 C C . GLN A 1 175 ? 4.702 22.711 -11.426 1.00 18.55 173 GLN A C 1
ATOM 2563 O O . GLN A 1 175 ? 5.106 21.665 -11.933 1.00 19.73 173 GLN A O 1
ATOM 2577 N N . ARG A 1 176 ? 5.481 23.762 -11.198 1.00 17.51 174 ARG A N 1
ATOM 2578 C CA . ARG A 1 176 ? 6.844 23.857 -11.707 1.00 18.47 174 ARG A CA 1
ATOM 2579 C C . ARG A 1 176 ? 7.779 22.764 -11.189 1.00 17.19 174 ARG A C 1
ATOM 2580 O O . ARG A 1 176 ? 8.785 22.460 -11.825 1.00 18.03 174 ARG A O 1
ATOM 2601 N N . TYR A 1 177 ? 7.454 22.173 -10.043 1.00 17.59 175 TYR A N 1
ATOM 2602 C CA . TYR A 1 177 ? 8.290 21.121 -9.473 1.00 20.19 175 TYR A CA 1
ATOM 2603 C C . TYR A 1 177 ? 8.326 19.892 -10.382 1.00 18.90 175 TYR A C 1
ATOM 2604 O O . TYR A 1 177 ? 9.222 19.056 -10.271 1.00 25.33 175 TYR A O 1
ATOM 2622 N N . LEU A 1 178 ? 7.342 19.780 -11.269 1.00 17.18 176 LEU A N 1
ATOM 2623 C CA . LEU A 1 178 ? 7.285 18.674 -12.221 1.00 21.55 176 LEU A CA 1
ATOM 2624 C C . LEU A 1 178 ? 8.194 18.876 -13.434 1.00 18.10 176 LEU A C 1
ATOM 2625 O O . LEU A 1 178 ? 8.394 17.945 -14.214 1.00 23.66 176 LEU A O 1
ATOM 2641 N N . ASP A 1 179 ? 8.731 20.083 -13.598 1.00 17.72 177 ASP A N 1
ATOM 2642 C CA . ASP A 1 179 ? 9.545 20.406 -14.773 1.00 17.09 177 ASP A CA 1
ATOM 2643 C C . ASP A 1 179 ? 10.733 19.451 -14.926 1.00 17.07 177 ASP A C 1
ATOM 2644 O O . ASP A 1 179 ? 11.352 19.053 -13.941 1.00 17.72 177 ASP A O 1
ATOM 2653 N N . ARG A 1 180 ? 11.017 19.080 -16.174 1.00 17.04 178 ARG A N 1
ATOM 2654 C CA . ARG A 1 180 ? 12.116 18.172 -16.524 1.00 21.38 178 ARG A CA 1
ATOM 2655 C C . ARG A 1 180 ? 11.949 16.759 -15.964 1.00 21.04 178 ARG A C 1
ATOM 2656 O O . ARG A 1 180 ? 12.920 16.005 -15.892 1.00 21.71 178 ARG A O 1
ATOM 2677 N N . ASN A 1 181 ? 10.725 16.401 -15.577 1.00 23.53 179 ASN A N 1
ATOM 2678 C CA . ASN A 1 181 ? 10.431 15.050 -15.094 1.00 21.94 179 ASN A CA 1
ATOM 2679 C C . ASN A 1 181 ? 9.227 14.428 -15.794 1.00 22.49 179 ASN A C 1
ATOM 2680 O O . ASN A 1 181 ? 8.913 13.257 -15.577 1.00 28.44 179 ASN A O 1
ATOM 2691 N N . MET A 1 182 ? 8.568 15.213 -16.642 1.00 20.64 180 MET A N 1
ATOM 2692 C CA . MET A 1 182 ? 7.361 14.773 -17.333 1.00 18.72 180 MET A CA 1
ATOM 2693 C C . MET A 1 182 ? 7.390 15.209 -18.790 1.00 21.47 180 MET A C 1
ATOM 2694 O O . MET A 1 182 ? 8.085 16.161 -19.144 1.00 20.91 180 MET A O 1
ATOM 2708 N N . THR A 1 183 ? 6.639 14.510 -19.636 1.00 17.09 181 THR A N 1
ATOM 2709 C CA . THR A 1 183 ? 6.499 14.930 -21.023 1.00 18.39 181 THR A CA 1
ATOM 2710 C C . THR A 1 183 ? 5.354 15.921 -21.156 1.00 15.65 181 THR A C 1
ATOM 2711 O O . THR A 1 183 ? 4.183 15.544 -21.124 1.00 17.99 181 THR A O 1
ATOM 2722 N N . VAL A 1 184 ? 5.708 17.193 -21.300 1.00 17.87 182 VAL A N 1
ATOM 2723 C CA . VAL A 1 184 ? 4.748 18.234 -21.631 1.00 18.51 182 VAL A CA 1
ATOM 2724 C C . VAL A 1 184 ? 4.684 18.313 -23.148 1.00 16.74 182 VAL A C 1
ATOM 2725 O O . VAL A 1 184 ? 5.726 18.379 -23.799 1.00 15.08 182 VAL A O 1
ATOM 2738 N N . PHE A 1 185 ? 3.481 18.290 -23.719 1.00 15.63 183 PHE A N 1
ATOM 2739 C CA . PHE A 1 185 ? 3.365 18.262 -25.175 1.00 16.71 183 PHE A CA 1
ATOM 2740 C C . PHE A 1 185 ? 2.218 19.109 -25.725 1.00 20.59 183 PHE A C 1
ATOM 2741 O O . PHE A 1 185 ? 1.880 19.000 -26.902 1.00 18.31 183 PHE A O 1
ATOM 2758 N N . GLY A 1 186 ? 1.648 19.979 -24.896 1.00 19.98 184 GLY A N 1
ATOM 2759 C CA . GLY A 1 186 ? 0.634 20.903 -25.373 1.00 20.80 184 GLY A CA 1
ATOM 2760 C C . GLY A 1 186 ? 0.265 22.004 -24.393 1.00 17.24 184 GLY A C 1
ATOM 2761 O O . GLY A 1 186 ? 0.658 21.968 -23.227 1.00 14.46 184 GLY A O 1
ATOM 2765 N N . ARG A 1 187 ? -0.491 22.987 -24.880 1.00 18.81 185 ARG A N 1
ATOM 2766 C CA . ARG A 1 187 ? -1.036 24.052 -24.039 1.00 20.14 185 ARG A CA 1
ATOM 2767 C C . ARG A 1 187 ? -2.485 24.348 -24.420 1.00 17.78 185 ARG A C 1
ATOM 2768 O O . ARG A 1 187 ? -2.859 24.267 -25.591 1.00 20.20 185 ARG A O 1
ATOM 2789 N N . VAL A 1 188 ? -3.296 24.698 -23.428 1.00 15.31 186 VAL A N 1
ATOM 2790 C CA . VAL A 1 188 ? -4.677 25.095 -23.674 1.00 18.34 186 VAL A CA 1
ATOM 2791 C C . VAL A 1 188 ? -4.710 26.477 -24.314 1.00 17.88 186 VAL A C 1
ATOM 2792 O O . VAL A 1 188 ? -4.069 27.405 -23.827 1.00 19.75 186 VAL A O 1
ATOM 2805 N N . ILE A 1 189 ? -5.457 26.605 -25.408 1.00 16.32 187 ILE A N 1
ATOM 2806 C CA . ILE A 1 189 ? -5.573 27.876 -26.116 1.00 17.03 187 ILE A CA 1
ATOM 2807 C C . ILE A 1 189 ? -6.992 28.436 -26.054 1.00 19.47 187 ILE A C 1
ATOM 2808 O O . ILE A 1 189 ? -7.210 29.614 -26.332 1.00 22.97 187 ILE A O 1
ATOM 2824 N N . SER A 1 190 ? -7.952 27.595 -25.680 1.00 22.15 188 SER A N 1
ATOM 2825 C CA . SER A 1 190 ? -9.323 28.050 -25.471 1.00 21.12 188 SER A CA 1
ATOM 2826 C C . SER A 1 190 ? -10.084 27.074 -24.578 1.00 21.65 188 SER A C 1
ATOM 2827 O O . SER A 1 190 ? -9.803 25.876 -24.575 1.00 21.26 188 SER A O 1
ATOM 2835 N N . GLY A 1 191 ? -11.033 27.598 -23.808 1.00 19.85 189 GLY A N 1
ATOM 2836 C CA . GLY A 1 191 ? -11.902 26.768 -22.991 1.00 22.67 189 GLY A CA 1
ATOM 2837 C C . GLY A 1 191 ? -11.306 26.327 -21.665 1.00 19.99 189 GLY A C 1
ATOM 2838 O O . GLY A 1 191 ? -11.757 25.341 -21.076 1.00 17.75 189 GLY A O 1
ATOM 2842 N N . MET A 1 192 ? -10.300 27.052 -21.187 1.00 19.81 190 MET A N 1
ATOM 2843 C CA . MET A 1 192 ? -9.693 26.747 -19.894 1.00 18.99 190 MET A CA 1
ATOM 2844 C C . MET A 1 192 ? -10.737 26.797 -18.777 1.00 22.85 190 MET A C 1
ATOM 2845 O O . MET A 1 192 ? -10.654 26.042 -17.807 1.00 23.41 190 MET A O 1
ATOM 2859 N N . GLN A 1 193 ? -11.716 27.688 -18.913 1.00 19.00 191 GLN A N 1
ATOM 2860 C CA . GLN A 1 193 ? -12.783 27.802 -17.924 1.00 21.16 191 GLN A CA 1
ATOM 2861 C C . GLN A 1 193 ? -13.564 26.496 -17.771 1.00 20.39 191 GLN A C 1
ATOM 2862 O O . GLN A 1 193 ? -14.071 26.193 -16.694 1.00 19.81 191 GLN A O 1
ATOM 2876 N N . TYR A 1 194 ? -13.654 25.725 -18.849 1.00 17.58 192 TYR A N 1
ATOM 2877 C CA . TYR A 1 194 ? -14.384 24.463 -18.827 1.00 17.89 192 TYR A CA 1
ATOM 2878 C C . TYR A 1 194 ? -13.589 23.404 -18.073 1.00 17.31 192 TYR A C 1
ATOM 2879 O O . TYR A 1 194 ? -14.161 22.545 -17.403 1.00 18.13 192 TYR A O 1
ATOM 2897 N N . VAL A 1 195 ? -12.267 23.470 -18.188 1.00 16.79 193 VAL A N 1
ATOM 2898 C CA . VAL A 1 195 ? -11.390 22.610 -17.409 1.00 16.58 193 VAL A CA 1
ATOM 2899 C C . VAL A 1 195 ? -11.626 22.858 -15.921 1.00 17.86 193 VAL A C 1
ATOM 2900 O O . VAL A 1 195 ? -11.608 21.931 -15.110 1.00 20.13 193 VAL A O 1
ATOM 2913 N N . GLN A 1 196 ? -11.863 24.119 -15.574 1.00 19.73 194 GLN A N 1
ATOM 2914 C CA . GLN A 1 196 ? -12.077 24.507 -14.186 1.00 17.12 194 GLN A CA 1
ATOM 2915 C C . GLN A 1 196 ? -13.453 24.082 -13.666 1.00 18.34 194 GLN A C 1
ATOM 2916 O O . GLN A 1 196 ? -13.679 24.058 -12.455 1.00 19.86 194 GLN A O 1
ATOM 2930 N N . LYS A 1 197 ? -14.365 23.739 -14.576 1.00 18.09 195 LYS A N 1
ATOM 2931 C CA . LYS A 1 197 ? -15.702 23.289 -14.186 1.00 24.01 195 LYS A CA 1
ATOM 2932 C C . LYS A 1 197 ? -15.760 21.784 -13.954 1.00 21.01 195 LYS A C 1
ATOM 2933 O O . LYS A 1 197 ? -16.743 21.279 -13.412 1.00 21.12 195 LYS A O 1
ATOM 2952 N N . LEU A 1 198 ? -14.718 21.073 -14.373 1.00 19.90 196 LEU A N 1
ATOM 2953 C CA . LEU A 1 198 ? -14.705 19.616 -14.296 1.00 19.19 196 LEU A CA 1
ATOM 2954 C C . LEU A 1 198 ? -14.972 19.126 -12.880 1.00 22.93 196 LEU A C 1
ATOM 2955 O O . LEU A 1 198 ? -14.494 19.717 -11.911 1.00 20.18 196 LEU A O 1
ATOM 2971 N N . GLN A 1 199 ? -15.755 18.055 -12.776 1.00 21.54 197 GLN A N 1
ATOM 2972 C CA . GLN A 1 199 ? -16.061 17.430 -11.494 1.00 22.74 197 GLN A CA 1
ATOM 2973 C C . GLN A 1 199 ? -14.768 17.089 -10.770 1.00 24.55 197 GLN A C 1
ATOM 2974 O O . GLN A 1 199 ? -13.861 16.491 -11.351 1.00 22.11 197 GLN A O 1
ATOM 2988 N N . ARG A 1 200 ? -14.697 17.479 -9.502 1.00 21.96 198 ARG A N 1
ATOM 2989 C CA . ARG A 1 200 ? -13.497 17.306 -8.701 1.00 21.40 198 ARG A CA 1
ATOM 2990 C C . ARG A 1 200 ? -13.551 15.976 -7.957 1.00 25.03 198 ARG A C 1
ATOM 2991 O O . ARG A 1 200 ? -14.630 15.510 -7.583 1.00 24.48 198 ARG A O 1
ATOM 3012 N N . GLY A 1 201 ? -12.386 15.380 -7.724 1.00 22.50 199 GLY A N 1
ATOM 3013 C CA . GLY A 1 201 ? -12.273 14.301 -6.760 1.00 23.99 199 GLY A CA 1
ATOM 3014 C C . GLY A 1 201 ? -11.754 14.866 -5.452 1.00 24.25 199 GLY A C 1
ATOM 3015 O O . GLY A 1 201 ? -11.784 16.080 -5.245 1.00 26.24 199 GLY A O 1
ATOM 3019 N N . ASP A 1 202 ? -11.264 13.991 -4.580 1.00 25.46 200 ASP A N 1
ATOM 3020 C CA . ASP A 1 202 ? -10.689 14.400 -3.303 1.00 27.49 200 ASP A CA 1
ATOM 3021 C C . ASP A 1 202 ? -9.281 13.826 -3.211 1.00 26.43 200 ASP A C 1
ATOM 3022 O O . ASP A 1 202 ? -9.087 12.616 -3.312 1.00 28.15 200 ASP A O 1
ATOM 3031 N N . LYS A 1 203 ? -8.302 14.704 -3.019 1.00 29.47 201 LYS A N 1
ATOM 3032 C CA . LYS A 1 203 ? -6.898 14.301 -3.025 1.00 31.36 201 LYS A CA 1
ATOM 3033 C C . LYS A 1 203 ? -6.548 13.320 -1.911 1.00 29.03 201 LYS A C 1
ATOM 3034 O O . LYS A 1 203 ? -5.580 12.569 -2.026 1.00 30.58 201 LYS A O 1
ATOM 3053 N N . ASN A 1 204 ? -7.328 13.333 -0.834 1.00 29.86 202 ASN A N 1
ATOM 3054 C CA . ASN A 1 204 ? -7.087 12.435 0.291 1.00 35.08 202 ASN A CA 1
ATOM 3055 C C . ASN A 1 204 ? -7.819 11.104 0.125 1.00 36.58 202 ASN A C 1
ATOM 3056 O O . ASN A 1 204 ? -7.731 10.229 0.987 1.00 38.26 202 ASN A O 1
ATOM 3067 N N . ILE A 1 205 ? -8.545 10.966 -0.982 1.00 32.01 203 ILE A N 1
ATOM 3068 C CA . ILE A 1 205 ? -9.258 9.733 -1.305 1.00 34.06 203 ILE A CA 1
ATOM 3069 C C . ILE A 1 205 ? -8.840 9.208 -2.677 1.00 35.18 203 ILE A C 1
ATOM 3070 O O . ILE A 1 205 ? -9.233 9.756 -3.709 1.00 30.41 203 ILE A O 1
ATOM 3086 N N . GLU A 1 206 ? -8.041 8.143 -2.674 1.00 35.54 204 GLU A N 1
ATOM 3087 C CA . GLU A 1 206 ? -7.546 7.526 -3.902 1.00 40.67 204 GLU A CA 1
ATOM 3088 C C . GLU A 1 206 ? -6.877 8.535 -4.834 1.00 38.68 204 GLU A C 1
ATOM 3089 O O . GLU A 1 206 ? -7.061 8.488 -6.051 1.00 34.40 204 GLU A O 1
ATOM 3101 N N . GLY A 1 207 ? -6.102 9.446 -4.252 1.00 32.95 205 GLY A N 1
ATOM 3102 C CA . GLY A 1 207 ? -5.294 10.375 -5.021 1.00 32.56 205 GLY A CA 1
ATOM 3103 C C . GLY A 1 207 ? -6.089 11.228 -5.989 1.00 30.52 205 GLY A C 1
ATOM 3104 O O . GLY A 1 207 ? -5.593 11.589 -7.056 1.00 32.43 205 GLY A O 1
ATOM 3108 N N . GLY A 1 208 ? -7.326 11.547 -5.621 1.00 27.25 206 GLY A N 1
ATOM 3109 C CA . GLY A 1 208 ? -8.156 12.427 -6.422 1.00 29.44 206 GLY A CA 1
ATOM 3110 C C . GLY A 1 208 ? -9.001 11.707 -7.457 1.00 27.24 206 GLY A C 1
ATOM 3111 O O . GLY A 1 208 ? -9.724 12.346 -8.222 1.00 24.60 206 GLY A O 1
ATOM 3115 N N . VAL A 1 209 ? -8.905 10.381 -7.497 1.00 23.14 207 VAL A N 1
ATOM 3116 C CA . VAL A 1 209 ? -9.729 9.595 -8.406 1.00 25.30 207 VAL A CA 1
ATOM 3117 C C . VAL A 1 209 ? -11.180 9.669 -7.946 1.00 28.95 207 VAL A C 1
ATOM 3118 O O . VAL A 1 209 ? -11.493 9.386 -6.791 1.00 27.24 207 VAL A O 1
ATOM 3131 N N . ILE A 1 210 ? -12.061 10.046 -8.862 1.00 25.36 208 ILE A N 1
ATOM 3132 C CA . ILE A 1 210 ? -13.469 10.224 -8.543 1.00 29.13 208 ILE A CA 1
ATOM 3133 C C . ILE A 1 210 ? -14.123 8.881 -8.235 1.00 30.89 208 ILE A C 1
ATOM 3134 O O . ILE A 1 210 ? -13.953 7.910 -8.974 1.00 29.31 208 ILE A O 1
ATOM 3150 N N . GLN A 1 211 ? -14.869 8.837 -7.134 1.00 33.27 209 GLN A N 1
ATOM 3151 C CA . GLN A 1 211 ? -15.349 7.573 -6.589 1.00 35.31 209 GLN A CA 1
ATOM 3152 C C . GLN A 1 211 ? -16.786 7.261 -6.999 1.00 38.21 209 GLN A C 1
ATOM 3153 O O . GLN A 1 211 ? -17.609 8.160 -7.169 1.00 40.12 209 GLN A O 1
ATOM 3167 N N . SER A 1 212 ? -17.074 5.972 -7.140 1.00 39.44 210 SER A N 1
ATOM 3168 C CA . SER A 1 212 ? -18.417 5.492 -7.439 1.00 45.31 210 SER A CA 1
ATOM 3169 C C . SER A 1 212 ? -19.307 5.916 -6.275 1.00 48.34 210 SER A C 1
ATOM 3170 O O . SER A 1 212 ? -18.834 5.941 -5.143 1.00 49.26 210 SER A O 1
ATOM 3178 N N . PRO A 1 213 ? -20.584 6.260 -6.530 1.00 52.73 211 PRO A N 1
ATOM 3179 C CA . PRO A 1 213 ? -21.333 6.236 -7.789 1.00 53.01 211 PRO A CA 1
ATOM 3180 C C . PRO A 1 213 ? -21.079 7.425 -8.700 1.00 50.85 211 PRO A C 1
ATOM 3181 O O . PRO A 1 213 ? -21.739 7.533 -9.735 1.00 52.63 211 PRO A O 1
ATOM 3192 N N . ASN A 1 214 ? -20.141 8.297 -8.351 1.00 47.27 212 ASN A N 1
ATOM 3193 C CA . ASN A 1 214 ? -19.930 9.483 -9.160 1.00 47.17 212 ASN A CA 1
ATOM 3194 C C . ASN A 1 214 ? -18.904 9.151 -10.209 1.00 46.10 212 ASN A C 1
ATOM 3195 O O . ASN A 1 214 ? -18.130 8.207 -10.060 1.00 45.25 212 ASN A O 1
ATOM 3206 N N . LYS A 1 215 ? -18.929 9.914 -11.289 1.00 45.60 213 LYS A N 1
ATOM 3207 C CA . LYS A 1 215 ? -17.993 9.709 -12.369 1.00 46.22 213 LYS A CA 1
ATOM 3208 C C . LYS A 1 215 ? -17.461 11.043 -12.822 1.00 37.76 213 LYS A C 1
ATOM 3209 O O . LYS A 1 215 ? -18.137 12.066 -12.714 1.00 35.57 213 LYS A O 1
ATOM 3228 N N . GLY A 1 216 ? -16.234 11.027 -13.317 1.00 26.38 214 GLY A N 1
ATOM 3229 C CA . GLY A 1 216 ? -15.642 12.226 -13.856 1.00 29.23 214 GLY A CA 1
ATOM 3230 C C . GLY A 1 216 ? -16.439 12.664 -15.059 1.00 27.94 214 GLY A C 1
ATOM 3231 O O . GLY A 1 216 ? -17.139 11.863 -15.679 1.00 25.85 214 GLY A O 1
ATOM 3235 N N . ASP A 1 217 ? -16.353 13.948 -15.375 1.00 24.17 215 ASP A N 1
ATOM 3236 C CA . ASP A 1 217 ? -17.040 14.478 -16.537 1.00 27.38 215 ASP A CA 1
ATOM 3237 C C . ASP A 1 217 ? -16.477 13.836 -17.798 1.00 25.00 215 ASP A C 1
ATOM 3238 O O . ASP A 1 217 ? -15.288 13.519 -17.878 1.00 23.63 215 ASP A O 1
ATOM 3247 N N . GLU A 1 218 ? -17.352 13.646 -18.775 1.00 26.71 216 GLU A N 1
ATOM 3248 C CA . GLU A 1 218 ? -17.033 12.881 -19.968 1.00 28.00 216 GLU A CA 1
ATOM 3249 C C . GLU A 1 218 ? -16.346 13.739 -21.018 1.00 27.14 216 GLU A C 1
ATOM 3250 O O . GLU A 1 218 ? -16.731 14.888 -21.238 1.00 22.97 216 GLU A O 1
ATOM 3262 N N . MET A 1 219 ? -15.336 13.174 -21.674 1.00 29.18 217 MET A N 1
ATOM 3263 C CA . MET A 1 219 ? -14.861 13.726 -22.932 1.00 31.23 217 MET A CA 1
ATOM 3264 C C . MET A 1 219 ? -15.780 13.158 -23.997 1.00 29.87 217 MET A C 1
ATOM 3265 O O . MET A 1 219 ? -15.538 12.068 -24.516 1.00 28.33 217 MET A O 1
ATOM 3279 N N . ILE A 1 220 ? -16.842 13.895 -24.302 1.00 23.39 218 ILE A N 1
ATOM 3280 C CA . ILE A 1 220 ? -17.891 13.402 -25.182 1.00 24.81 218 ILE A CA 1
ATOM 3281 C C . ILE A 1 220 ? -17.285 13.056 -26.538 1.00 28.15 218 ILE A C 1
ATOM 3282 O O . ILE A 1 220 ? -17.619 12.039 -27.141 1.00 25.84 218 ILE A O 1
ATOM 3298 N N . SER A 1 221 ? -16.380 13.908 -27.003 1.00 30.09 219 SER A N 1
ATOM 3299 C CA . SER A 1 221 ? -15.610 13.622 -28.203 1.00 32.40 219 SER A CA 1
ATOM 3300 C C . SER A 1 221 ? -14.282 14.358 -28.164 1.00 30.03 219 SER A C 1
ATOM 3301 O O . SER A 1 221 ? -14.173 15.440 -27.580 1.00 26.81 219 SER A O 1
ATOM 3309 N N . VAL A 1 222 ? -13.275 13.752 -28.780 1.00 25.97 220 VAL A N 1
ATOM 3310 C CA . VAL A 1 222 ? -11.978 14.385 -28.950 1.00 19.79 220 VAL A CA 1
ATOM 3311 C C . VAL A 1 222 ? -11.577 14.247 -30.415 1.00 24.21 220 VAL A C 1
ATOM 3312 O O . VAL A 1 222 ? -11.548 13.141 -30.953 1.00 22.54 220 VAL A O 1
ATOM 3325 N N . LYS A 1 223 ? -11.306 15.379 -31.059 1.00 29.66 221 LYS A N 1
ATOM 3326 C CA . LYS A 1 223 ? -10.920 15.403 -32.469 1.00 28.32 221 LYS A CA 1
ATOM 3327 C C . LYS A 1 223 ? -9.762 16.352 -32.708 1.00 28.22 221 LYS A C 1
ATOM 3328 O O . LYS A 1 223 ? -9.524 17.275 -31.925 1.00 22.33 221 LYS A O 1
ATOM 3347 N N . LEU A 1 224 ? -9.053 16.120 -33.808 1.00 22.57 222 LEU A N 1
ATOM 3348 C CA . LEU A 1 224 ? -8.108 17.097 -34.325 1.00 24.66 222 LEU A CA 1
ATOM 3349 C C . LEU A 1 224 ? -8.867 18.023 -35.260 1.00 21.24 222 LEU A C 1
ATOM 3350 O O . LEU A 1 224 ? -9.796 17.591 -35.941 1.00 23.46 222 LEU A O 1
ATOM 3366 N N . ALA A 1 225 ? -8.474 19.290 -35.301 1.00 21.23 223 ALA A N 1
ATOM 3367 C CA . ALA A 1 225 ? -9.128 20.248 -36.180 1.00 22.84 223 ALA A CA 1
ATOM 3368 C C . ALA A 1 225 ? -8.996 19.799 -37.632 1.00 23.92 223 ALA A C 1
ATOM 3369 O O . ALA A 1 225 ? -9.880 20.041 -38.446 1.00 25.45 223 ALA A O 1
ATOM 3376 N N . SER A 1 226 ? -7.899 19.114 -37.936 1.00 23.88 224 SER A N 1
ATOM 3377 C CA . SER A 1 226 ? -7.631 18.639 -39.289 1.00 26.82 224 SER A CA 1
ATOM 3378 C C . SER A 1 226 ? -8.647 17.597 -39.763 1.00 29.50 224 SER A C 1
ATOM 3379 O O . SER A 1 226 ? -8.742 17.325 -40.959 1.00 31.96 224 SER A O 1
ATOM 3387 N N . GLU A 1 227 ? -9.401 17.015 -38.833 1.00 33.50 225 GLU A N 1
ATOM 3388 C CA . GLU A 1 227 ? -10.416 16.029 -39.197 1.00 37.69 225 GLU A CA 1
ATOM 3389 C C . GLU A 1 227 ? -11.676 16.706 -39.728 1.00 38.54 225 GLU A C 1
ATOM 3390 O O . GLU A 1 227 ? -12.524 16.058 -40.339 1.00 40.69 225 GLU A O 1
ATOM 3402 N N . LEU A 1 228 ? -11.794 18.008 -39.482 1.00 36.28 226 LEU A N 1
ATOM 3403 C CA . LEU A 1 228 ? -12.928 18.795 -39.966 1.00 38.82 226 LEU A CA 1
ATOM 3404 C C . LEU A 1 228 ? -12.682 19.379 -41.350 1.00 38.90 226 LEU A C 1
ATOM 3405 O O . LEU A 1 228 ? -11.534 19.568 -41.751 1.00 35.46 226 LEU A O 1
ATOM 3421 N N . PRO A 1 229 ? -13.764 19.663 -42.091 1.00 58.35 227 PRO A N 1
ATOM 3422 C CA . PRO A 1 229 ? -13.603 20.391 -43.353 1.00 59.89 227 PRO A CA 1
ATOM 3423 C C . PRO A 1 229 ? -13.071 21.800 -43.115 1.00 62.47 227 PRO A C 1
ATOM 3424 O O . PRO A 1 229 ? -13.405 22.428 -42.109 1.00 60.09 227 PRO A O 1
ATOM 3435 N N . GLU A 1 230 ? -12.239 22.269 -44.039 1.00 72.97 228 GLU A N 1
ATOM 3436 C CA . GLU A 1 230 ? -11.473 23.506 -43.882 1.00 77.98 228 GLU A CA 1
ATOM 3437 C C . GLU A 1 230 ? -12.248 24.720 -43.357 1.00 74.91 228 GLU A C 1
ATOM 3438 O O . GLU A 1 230 ? -11.692 25.533 -42.617 1.00 73.53 228 GLU A O 1
ATOM 3450 N N . ASN A 1 231 ? -13.518 24.847 -43.730 1.00 59.15 229 ASN A N 1
ATOM 3451 C CA . ASN A 1 231 ? -14.287 26.040 -43.383 1.00 59.01 229 ASN A CA 1
ATOM 3452 C C . ASN A 1 231 ? -15.013 25.872 -42.055 1.00 56.53 229 ASN A C 1
ATOM 3453 O O . ASN A 1 231 ? -15.748 26.760 -41.616 1.00 55.90 229 ASN A O 1
ATOM 3464 N N . GLN A 1 232 ? -14.814 24.714 -41.437 1.00 61.01 230 GLN A N 1
ATOM 3465 C CA . GLN A 1 232 ? -15.328 24.431 -40.108 1.00 62.38 230 GLN A CA 1
ATOM 3466 C C . GLN A 1 232 ? -14.174 24.318 -39.119 1.00 56.80 230 GLN A C 1
ATOM 3467 O O . GLN A 1 232 ? -14.381 24.209 -37.910 1.00 58.44 230 GLN A O 1
ATOM 3481 N N . GLN A 1 233 ? -12.954 24.344 -39.648 1.00 44.18 231 GLN A N 1
ATOM 3482 C CA . GLN A 1 233 ? -11.753 24.286 -38.827 1.00 41.65 231 GLN A CA 1
ATOM 3483 C C . GLN A 1 233 ? -11.569 25.607 -38.079 1.00 40.95 231 GLN A C 1
ATOM 3484 O O . GLN A 1 233 ? -11.605 26.669 -38.698 1.00 41.33 231 GLN A O 1
ATOM 3498 N N . PRO A 1 234 ? -11.355 25.556 -36.753 1.00 43.74 232 PRO A N 1
ATOM 3499 C CA . PRO A 1 234 ? -11.047 26.820 -36.076 1.00 44.98 232 PRO A CA 1
ATOM 3500 C C . PRO A 1 234 ? -9.630 27.288 -36.387 1.00 45.56 232 PRO A C 1
ATOM 3501 O O . PRO A 1 234 ? -8.670 26.590 -36.058 1.00 47.12 232 PRO A O 1
ATOM 3512 N N . ASN A 1 235 ? -9.503 28.449 -37.020 1.00 41.89 233 ASN A N 1
ATOM 3513 C CA . ASN A 1 235 ? -8.193 28.976 -37.379 1.00 43.00 233 ASN A CA 1
ATOM 3514 C C . ASN A 1 235 ? -7.632 29.845 -36.265 1.00 37.41 233 ASN A C 1
ATOM 3515 O O . ASN A 1 235 ? -8.187 30.896 -35.948 1.00 43.82 233 ASN A O 1
ATOM 3526 N N . TYR A 1 236 ? -6.523 29.399 -35.684 1.00 26.87 234 TYR A N 1
ATOM 3527 C CA . TYR A 1 236 ? -5.872 30.116 -34.595 1.00 24.16 234 TYR A CA 1
ATOM 3528 C C . TYR A 1 236 ? -4.503 30.606 -35.026 1.00 23.97 234 TYR A C 1
ATOM 3529 O O . TYR A 1 236 ? -3.782 29.915 -35.747 1.00 24.50 234 TYR A O 1
ATOM 3547 N N . GLU A 1 237 ? -4.164 31.818 -34.597 1.00 25.06 235 GLU A N 1
ATOM 3548 C CA . GLU A 1 237 ? -2.850 32.386 -34.853 1.00 25.43 235 GLU A CA 1
ATOM 3549 C C . GLU A 1 237 ? -2.212 32.836 -33.542 1.00 30.46 235 GLU A C 1
ATOM 3550 O O . GLU A 1 237 ? -2.900 33.315 -32.641 1.00 26.77 235 GLU A O 1
ATOM 3562 N N . VAL A 1 238 ? -0.895 32.678 -33.448 1.00 23.64 236 VAL A N 1
ATOM 3563 C CA . VAL A 1 238 ? -0.152 32.982 -32.229 1.00 25.60 236 VAL A CA 1
ATOM 3564 C C . VAL A 1 238 ? 0.941 33.993 -32.529 1.00 26.27 236 VAL A C 1
ATOM 3565 O O . VAL A 1 238 ? 1.633 33.883 -33.542 1.00 24.17 236 VAL A O 1
ATOM 3578 N N . MET A 1 239 ? 1.095 34.982 -31.654 1.00 24.58 237 MET A N 1
ATOM 3579 C CA . MET A 1 239 ? 2.136 35.982 -31.846 1.00 25.59 237 MET A CA 1
ATOM 3580 C C . MET A 1 239 ? 3.501 35.325 -31.730 1.00 24.68 237 MET A C 1
ATOM 3581 O O . MET A 1 239 ? 3.730 34.489 -30.855 1.00 23.75 237 MET A O 1
ATOM 3595 N N . ARG A 1 240 ? 4.404 35.702 -32.624 1.00 25.30 238 ARG A N 1
ATOM 3596 C CA . ARG A 1 240 ? 5.769 35.201 -32.582 1.00 24.98 238 ARG A CA 1
ATOM 3597 C C . ARG A 1 240 ? 6.534 35.876 -31.455 1.00 25.30 238 ARG A C 1
ATOM 3598 O O . ARG A 1 240 ? 6.803 37.077 -31.497 1.00 26.45 238 ARG A O 1
ATOM 3619 N N . THR A 1 241 ? 6.882 35.087 -30.446 1.00 24.42 239 THR A N 1
ATOM 3620 C CA . THR A 1 241 ? 7.401 35.625 -29.199 1.00 24.80 239 THR A CA 1
ATOM 3621 C C . THR A 1 241 ? 8.820 36.172 -29.335 1.00 25.78 239 THR A C 1
ATOM 3622 O O . THR A 1 241 ? 9.301 36.863 -28.437 1.0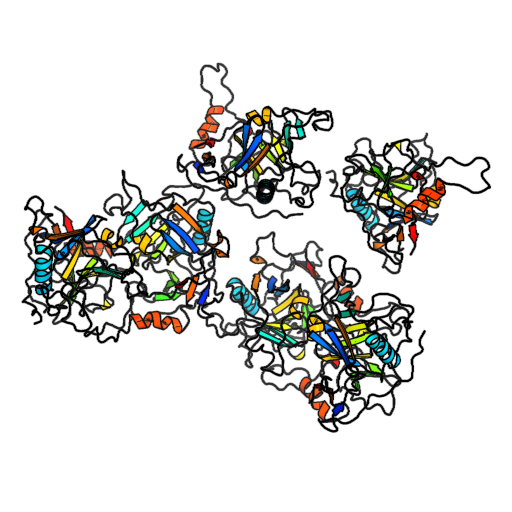0 26.11 239 THR A O 1
ATOM 3633 N N . GLU A 1 242 ? 9.486 35.884 -30.452 1.00 25.77 240 GLU A N 1
ATOM 3634 C CA . GLU A 1 242 ? 10.832 36.411 -30.670 1.00 26.80 240 GLU A CA 1
ATOM 3635 C C . GLU A 1 242 ? 10.802 37.829 -31.252 1.00 28.25 240 GLU A C 1
ATOM 3636 O O . GLU A 1 242 ? 11.848 38.457 -31.410 1.00 31.99 240 GLU A O 1
ATOM 3648 N N . THR A 1 243 ? 9.611 38.326 -31.579 1.00 28.40 241 THR A N 1
ATOM 3649 C CA . THR A 1 243 ? 9.469 39.671 -32.138 1.00 29.97 241 THR A CA 1
ATOM 3650 C C . THR A 1 243 ? 9.310 40.717 -31.031 1.00 31.39 241 THR A C 1
ATOM 3651 O O . THR A 1 243 ? 8.908 40.395 -29.914 1.00 29.89 241 THR A O 1
ATOM 3662 N N . ALA A 1 244 ? 9.622 41.969 -31.355 1.00 37.15 242 ALA A N 1
ATOM 3663 C CA . ALA A 1 244 ? 9.569 43.066 -30.390 1.00 37.53 242 ALA A CA 1
ATOM 3664 C C . ALA A 1 244 ? 8.160 43.331 -29.860 1.00 36.82 242 ALA A C 1
ATOM 3665 O O . ALA A 1 244 ? 7.994 43.757 -28.717 1.00 36.13 242 ALA A O 1
ATOM 3672 N N . GLY A 1 245 ? 7.153 43.075 -30.688 1.00 35.00 243 GLY A N 1
ATOM 3673 C CA . GLY A 1 245 ? 5.770 43.309 -30.308 1.00 35.73 243 GLY A CA 1
ATOM 3674 C C . GLY A 1 245 ? 5.354 42.517 -29.080 1.00 34.55 243 GLY A C 1
ATOM 3675 O O . GLY A 1 245 ? 4.444 42.914 -28.350 1.00 35.43 243 GLY A O 1
ATOM 3679 N N . PHE A 1 246 ? 6.011 41.385 -28.858 1.00 30.40 244 PHE A N 1
ATOM 3680 C CA . PHE A 1 246 ? 5.685 40.515 -27.731 1.00 29.20 244 PHE A CA 1
ATOM 3681 C C . PHE A 1 246 ? 6.056 41.136 -26.377 1.00 29.86 244 PHE A C 1
ATOM 3682 O O . PHE A 1 246 ? 5.460 40.796 -25.357 1.00 29.47 244 PHE A O 1
ATOM 3699 N N . MET A 1 247 ? 7.042 42.028 -26.365 1.00 37.62 245 MET A N 1
ATOM 3700 C CA . MET A 1 247 ? 7.488 42.666 -25.122 1.00 41.38 245 MET A CA 1
ATOM 3701 C C . MET A 1 247 ? 6.389 43.365 -24.334 1.00 44.94 245 MET A C 1
ATOM 3702 O O . MET A 1 247 ? 6.419 43.369 -23.103 1.00 46.12 245 MET A O 1
ATOM 3716 N N . ASN A 1 248 ? 5.445 43.986 -25.031 1.00 49.78 246 ASN A N 1
ATOM 3717 C CA . ASN A 1 248 ? 4.318 44.626 -24.362 1.00 56.21 246 ASN A CA 1
ATOM 3718 C C . ASN A 1 248 ? 3.532 43.643 -23.488 1.00 56.42 246 ASN A C 1
ATOM 3719 O O . ASN A 1 248 ? 3.114 43.989 -22.385 1.00 58.55 246 ASN A O 1
ATOM 3730 N N . SER A 1 249 ? 3.323 42.428 -23.985 1.00 42.31 247 SER A N 1
ATOM 3731 C CA . SER A 1 249 ? 2.607 41.402 -23.229 1.00 46.21 247 SER A CA 1
ATOM 3732 C C . SER A 1 249 ? 3.334 41.084 -21.926 1.00 44.73 247 SER A C 1
ATOM 3733 O O . SER A 1 249 ? 2.734 40.582 -20.976 1.00 41.66 247 SER A O 1
ATOM 3741 N N . ILE A 1 250 ? 4.635 41.359 -21.909 1.00 41.19 248 ILE A N 1
ATOM 3742 C CA . ILE A 1 250 ? 5.451 41.188 -20.714 1.00 37.68 248 ILE A CA 1
ATOM 3743 C C . ILE A 1 250 ? 5.470 42.471 -19.891 1.00 36.49 248 ILE A C 1
ATOM 3744 O O . ILE A 1 250 ? 5.217 42.450 -18.687 1.00 37.90 248 ILE A O 1
ATOM 3760 N N . ASN A 1 251 ? 5.768 43.588 -20.546 1.00 39.06 249 ASN A N 1
ATOM 3761 C CA . ASN A 1 251 ? 5.943 44.858 -19.849 1.00 43.23 249 ASN A CA 1
ATOM 3762 C C . ASN A 1 251 ? 4.635 45.482 -19.374 1.00 41.80 249 ASN A C 1
ATOM 3763 O O . ASN A 1 251 ? 4.641 46.351 -18.502 1.00 42.93 249 ASN A O 1
ATOM 3774 N N . SER A 1 252 ? 3.517 45.036 -19.936 1.00 39.82 250 SER A N 1
ATOM 3775 C CA . SER A 1 252 ? 2.213 45.522 -19.504 1.00 41.62 250 SER A CA 1
ATOM 3776 C C . SER A 1 252 ? 1.925 45.053 -18.087 1.00 46.04 250 SER A C 1
ATOM 3777 O O . SER A 1 252 ? 1.225 45.727 -17.330 1.00 48.17 250 SER A O 1
ATOM 3785 N N . LYS A 1 253 ? 2.466 43.892 -17.735 1.00 50.99 251 LYS A N 1
ATOM 3786 C CA . LYS A 1 253 ? 2.248 43.334 -16.408 1.00 55.62 251 LYS A CA 1
ATOM 3787 C C . LYS A 1 253 ? 3.363 43.696 -15.430 1.00 54.85 251 LYS A C 1
ATOM 3788 O O . LYS A 1 253 ? 3.163 43.628 -14.217 1.00 56.36 251 LYS A O 1
ATOM 3807 N N . ARG A 1 254 ? 4.528 44.082 -15.944 1.00 44.48 252 ARG A N 1
ATOM 3808 C CA . ARG A 1 254 ? 5.626 44.475 -15.066 1.00 44.45 252 ARG A CA 1
ATOM 3809 C C . ARG A 1 254 ? 5.530 45.958 -14.738 1.00 43.42 252 ARG A C 1
ATOM 3810 O O . ARG A 1 254 ? 5.687 46.350 -13.583 1.00 46.76 252 ARG A O 1
ATOM 3831 N N . VAL A 1 255 ? 5.259 46.776 -15.750 1.00 35.26 253 VAL A N 1
ATOM 3832 C CA . VAL A 1 255 ? 5.159 48.217 -15.561 1.00 37.15 253 VAL A CA 1
ATOM 3833 C C . VAL A 1 255 ? 3.696 48.638 -15.496 1.00 40.31 253 VAL A C 1
ATOM 3834 O O . VAL A 1 255 ? 3.019 48.745 -16.520 1.00 37.92 253 VAL A O 1
ATOM 3847 N N . ARG A 1 256 ? 3.221 48.868 -14.276 1.00 41.43 254 ARG A N 1
ATOM 3848 C CA . ARG A 1 256 ? 1.846 49.280 -14.035 1.00 38.72 254 ARG A CA 1
ATOM 3849 C C . ARG A 1 256 ? 1.860 50.686 -13.453 1.00 41.85 254 ARG A C 1
ATOM 3850 O O . ARG A 1 256 ? 2.078 50.869 -12.255 1.00 40.74 254 ARG A O 1
ATOM 3871 N N . SER A 1 257 ? 1.618 51.674 -14.309 1.00 44.69 255 SER A N 1
ATOM 3872 C CA . SER A 1 257 ? 1.758 53.075 -13.928 1.00 45.41 255 SER A CA 1
ATOM 3873 C C . SER A 1 257 ? 0.416 53.720 -13.594 1.00 42.37 255 SER A C 1
ATOM 3874 O O . SER A 1 257 ? 0.356 54.909 -13.283 1.00 47.66 255 SER A O 1
ATOM 3882 N N . ASP A 1 258 ? -0.655 52.935 -13.664 1.00 35.66 256 ASP A N 1
ATOM 3883 C CA . ASP A 1 258 ? -1.992 53.418 -13.339 1.00 38.33 256 ASP A CA 1
ATOM 3884 C C . ASP A 1 258 ? -2.003 54.018 -11.928 1.00 38.58 256 ASP A C 1
ATOM 3885 O O . ASP A 1 258 ? -1.546 53.371 -10.983 1.00 31.89 256 ASP A O 1
ATOM 3894 N N . PRO A 1 259 ? -2.507 55.259 -11.778 1.00 33.23 257 PRO A N 1
ATOM 3895 C CA . PRO A 1 259 ? -2.579 55.845 -10.433 1.00 36.39 257 PRO A CA 1
ATOM 3896 C C . PRO A 1 259 ? -3.460 55.043 -9.474 1.00 33.15 257 PRO A C 1
ATOM 3897 O O . PRO A 1 259 ? -3.431 55.302 -8.271 1.00 36.01 257 PRO A O 1
ATOM 3908 N N . PHE A 1 260 ? -4.248 54.111 -10.008 1.00 31.51 258 PHE A N 1
ATOM 3909 C CA . PHE A 1 260 ? -4.998 53.159 -9.192 1.00 27.73 258 PHE A CA 1
ATOM 3910 C C . PHE A 1 260 ? -4.094 52.553 -8.126 1.00 27.33 258 PHE A C 1
ATOM 3911 O O . PHE A 1 260 ? -4.490 52.402 -6.971 1.00 29.25 258 PHE A O 1
ATOM 3928 N N . PHE A 1 261 ? -2.874 52.210 -8.528 1.00 27.33 259 PHE A N 1
ATOM 3929 C CA . PHE A 1 261 ? -1.891 51.644 -7.614 1.00 27.10 259 PHE A CA 1
ATOM 3930 C C . PHE A 1 261 ? -1.095 52.754 -6.941 1.00 27.76 259 PHE A C 1
ATOM 3931 O O . PHE A 1 261 ? -0.197 53.336 -7.547 1.00 30.23 259 PHE A O 1
ATOM 3948 N N . PHE A 1 262 ? -1.421 53.040 -5.683 1.00 29.03 260 PHE A N 1
ATOM 3949 C CA . PHE A 1 262 ? -0.690 54.053 -4.928 1.00 28.43 260 PHE A CA 1
ATOM 3950 C C . PHE A 1 262 ? 0.620 53.469 -4.411 1.00 28.46 260 PHE A C 1
ATOM 3951 O O . PHE A 1 262 ? 1.556 54.205 -4.097 1.00 31.31 260 PHE A O 1
ATOM 3968 N N . ASN A 1 263 ? 0.678 52.143 -4.335 1.00 27.83 261 ASN A N 1
ATOM 3969 C CA . ASN A 1 263 ? 1.938 51.435 -4.148 1.00 27.87 261 ASN A CA 1
ATOM 3970 C C . ASN A 1 263 ? 2.298 50.745 -5.451 1.00 28.41 261 ASN A C 1
ATOM 3971 O O . ASN A 1 263 ? 1.776 49.674 -5.757 1.00 27.37 261 ASN A O 1
ATOM 3982 N N . THR A 1 264 ? 3.186 51.370 -6.218 1.00 31.17 262 THR A N 1
ATOM 3983 C CA . THR A 1 264 ? 3.539 50.871 -7.541 1.00 29.59 262 THR A CA 1
ATOM 3984 C C . THR A 1 264 ? 4.058 49.440 -7.431 1.00 28.24 262 THR A C 1
ATOM 3985 O O . THR A 1 264 ? 5.009 49.185 -6.692 1.00 27.72 262 THR A O 1
ATOM 3996 N N . PRO A 1 265 ? 3.426 48.497 -8.152 1.00 26.80 263 PRO A N 1
ATOM 3997 C CA . PRO A 1 265 ? 3.887 47.107 -8.068 1.00 27.99 263 PRO A CA 1
ATOM 3998 C C . PRO A 1 265 ? 5.340 46.940 -8.510 1.00 26.69 263 PRO A C 1
ATOM 3999 O O . PRO A 1 265 ? 5.809 47.722 -9.337 1.00 27.20 263 PRO A O 1
ATOM 4010 N N . PRO A 1 266 ? 6.050 45.943 -7.954 1.00 28.22 264 PRO A N 1
ATOM 4011 C CA . PRO A 1 266 ? 7.406 45.643 -8.425 1.00 30.07 264 PRO A CA 1
ATOM 4012 C C . PRO A 1 266 ? 7.408 45.313 -9.916 1.00 28.02 264 PRO A C 1
ATOM 4013 O O . PRO A 1 266 ? 6.436 44.740 -10.410 1.00 27.62 264 PRO A O 1
ATOM 4024 N N . GLN A 1 267 ? 8.481 45.661 -10.617 1.00 28.46 265 GLN A N 1
ATOM 4025 C CA . GLN A 1 267 ? 8.572 45.396 -12.048 1.00 33.26 265 GLN A CA 1
ATOM 4026 C C . GLN A 1 267 ? 8.980 43.949 -12.306 1.00 32.27 265 GLN A C 1
ATOM 4027 O O . GLN A 1 267 ? 10.078 43.670 -12.789 1.00 32.11 265 GLN A O 1
ATOM 4041 N N . VAL A 1 268 ? 8.074 43.035 -11.972 1.00 32.51 266 VAL A N 1
ATOM 4042 C CA . VAL A 1 268 ? 8.323 41.605 -12.088 1.00 30.02 266 VAL A CA 1
ATOM 4043 C C . VAL A 1 268 ? 7.046 40.893 -12.518 1.00 28.70 266 VAL A C 1
ATOM 4044 O O . VAL A 1 268 ? 5.944 41.285 -12.133 1.00 26.60 266 VAL A O 1
ATOM 4057 N N . VAL A 1 269 ? 7.200 39.865 -13.344 1.00 24.00 267 VAL A N 1
ATOM 4058 C CA . VAL A 1 269 ? 6.086 38.997 -13.688 1.00 26.84 267 VAL A CA 1
ATOM 4059 C C . VAL A 1 269 ? 6.538 37.543 -13.676 1.00 23.61 267 VAL A C 1
ATOM 4060 O O . VAL A 1 269 ? 7.635 37.214 -14.127 1.00 23.97 267 VAL A O 1
ATOM 4073 N N . ASP A 1 270 ? 5.692 36.684 -13.121 1.00 22.80 268 ASP A N 1
ATOM 4074 C CA . ASP A 1 270 ? 5.910 35.249 -13.167 1.00 23.28 268 ASP A CA 1
ATOM 4075 C C . ASP A 1 270 ? 5.774 34.802 -14.617 1.00 22.61 268 ASP A C 1
ATOM 4076 O O . ASP A 1 270 ? 4.793 35.136 -15.280 1.00 23.69 268 ASP A O 1
ATOM 4085 N N . VAL A 1 271 ? 6.772 34.073 -15.109 1.00 21.79 269 VAL A N 1
ATOM 4086 C CA . VAL A 1 271 ? 6.780 33.605 -16.492 1.00 21.51 269 VAL A CA 1
ATOM 4087 C C . VAL A 1 271 ? 5.457 32.928 -16.857 1.00 21.05 269 VAL A C 1
ATOM 4088 O O . VAL A 1 271 ? 5.008 33.005 -17.999 1.00 20.92 269 VAL A O 1
ATOM 4101 N N . CYS A 1 272 ? 4.835 32.274 -15.880 1.00 20.90 270 CYS A N 1
ATOM 4102 C CA . CYS A 1 272 ? 3.595 31.544 -16.119 1.00 20.74 270 CYS A CA 1
ATOM 4103 C C . CYS A 1 272 ? 2.351 32.436 -16.067 1.00 23.55 270 CYS A C 1
ATOM 4104 O O . CYS A 1 272 ? 1.242 31.964 -16.320 1.00 24.58 270 CYS A O 1
ATOM 4111 N N . ASP A 1 273 ? 2.533 33.718 -15.756 1.00 21.01 271 ASP A N 1
ATOM 4112 C CA . ASP A 1 273 ? 1.426 34.677 -15.770 1.00 21.17 271 ASP A CA 1
ATOM 4113 C C . ASP A 1 273 ? 1.385 35.475 -17.069 1.00 21.66 271 ASP A C 1
ATOM 4114 O O . ASP A 1 273 ? 0.404 36.163 -17.351 1.00 22.86 271 ASP A O 1
ATOM 4123 N N . VAL A 1 274 ? 2.445 35.386 -17.862 1.00 27.04 272 VAL A N 1
ATOM 4124 C CA . VAL A 1 274 ? 2.485 36.086 -19.138 1.00 24.57 272 VAL A CA 1
ATOM 4125 C C . VAL A 1 274 ? 1.522 35.422 -20.118 1.00 26.25 272 VAL A C 1
ATOM 4126 O O . VAL A 1 274 ? 1.575 34.210 -20.331 1.00 26.22 272 VAL A O 1
ATOM 4139 N N . GLU A 1 275 ? 0.647 36.228 -20.708 1.00 29.17 273 GLU A N 1
ATOM 4140 C CA . GLU A 1 275 ? -0.303 35.736 -21.693 1.00 31.74 273 GLU A CA 1
ATOM 4141 C C . GLU A 1 275 ? 0.262 35.956 -23.093 1.00 30.17 273 GLU A C 1
ATOM 4142 O O . GLU A 1 275 ? 0.485 37.093 -23.506 1.00 31.42 273 GLU A O 1
ATOM 4154 N N . VAL A 1 276 ? 0.492 34.866 -23.819 1.00 25.70 274 VAL A N 1
ATOM 4155 C CA . VAL A 1 276 ? 0.966 34.961 -25.196 1.00 23.05 274 VAL A CA 1
ATOM 4156 C C . VAL A 1 276 ? -0.226 35.237 -26.100 1.00 22.21 274 VAL A C 1
ATOM 4157 O O . VAL A 1 276 ? -1.169 34.445 -26.128 1.00 23.30 274 VAL A O 1
ATOM 4170 N N . PRO A 1 277 ? -0.207 36.371 -26.823 1.00 22.87 275 PRO A N 1
ATOM 4171 C CA . PRO A 1 277 ? -1.342 36.649 -27.708 1.00 23.35 275 PRO A CA 1
ATOM 4172 C C . PRO A 1 277 ? -1.662 35.474 -28.626 1.00 23.11 275 PRO A C 1
ATOM 4173 O O . PRO A 1 277 ? -0.818 35.023 -29.401 1.00 23.01 275 PRO A O 1
ATOM 4184 N N . THR A 1 278 ? -2.884 34.971 -28.485 1.00 23.06 276 THR A N 1
ATOM 4185 C CA . THR A 1 278 ? -3.378 33.839 -29.253 1.00 22.91 276 THR A CA 1
ATOM 4186 C C . THR A 1 278 ? -4.823 34.140 -29.616 1.00 27.15 276 THR A C 1
ATOM 4187 O O . THR A 1 278 ? -5.651 34.354 -28.730 1.00 23.57 276 THR A O 1
ATOM 4198 N N . GLU A 1 279 ? -5.126 34.162 -30.910 1.00 24.98 277 GLU A N 1
ATOM 4199 C CA . GLU A 1 279 ? -6.434 34.621 -31.370 1.00 27.67 277 GLU A CA 1
ATOM 4200 C C . GLU A 1 279 ? -7.081 33.726 -32.413 1.00 28.01 277 GLU A C 1
ATOM 4201 O O . GLU A 1 279 ? -6.423 33.180 -33.298 1.00 29.19 277 GLU A O 1
ATOM 4213 N N . LEU A 1 280 ? -8.394 33.592 -32.280 1.00 28.80 278 LEU A N 1
ATOM 4214 C CA . LEU A 1 280 ? -9.232 32.983 -33.295 1.00 32.36 278 LEU A CA 1
ATOM 4215 C C . LEU A 1 280 ? -9.457 34.005 -34.405 1.00 32.47 278 LEU A C 1
ATOM 4216 O O . LEU A 1 280 ? -9.763 35.162 -34.123 1.00 30.84 278 LEU A O 1
ATOM 4232 N N . VAL A 1 281 ? -9.311 33.582 -35.659 1.00 43.29 279 VAL A N 1
ATOM 4233 C CA . VAL A 1 281 ? -9.487 34.485 -36.794 1.00 47.22 279 VAL A CA 1
ATOM 4234 C C . VAL A 1 281 ? -10.516 33.939 -37.777 1.00 50.12 279 VAL A C 1
ATOM 4235 O O . VAL A 1 281 ? -10.667 32.727 -37.924 1.00 53.93 279 VAL A O 1
ATOM 4248 N N . ILE B 1 11 ? 43.559 5.512 -63.584 1.00 53.28 9 ILE B N 1
ATOM 4249 C CA . ILE B 1 11 ? 43.338 4.642 -62.433 1.00 51.36 9 ILE B CA 1
ATOM 4250 C C . ILE B 1 11 ? 43.562 5.397 -61.130 1.00 49.06 9 ILE B C 1
ATOM 4251 O O . ILE B 1 11 ? 44.580 6.065 -60.950 1.00 51.00 9 ILE B O 1
ATOM 4266 N N . ILE B 1 12 ? 42.594 5.285 -60.228 1.00 43.12 10 ILE B N 1
ATOM 4267 C CA . ILE B 1 12 ? 42.666 5.948 -58.935 1.00 39.78 10 ILE B CA 1
ATOM 4268 C C . ILE B 1 12 ? 43.707 5.235 -58.070 1.00 40.18 10 ILE B C 1
ATOM 4269 O O . ILE B 1 12 ? 43.530 4.063 -57.733 1.00 36.11 10 ILE B O 1
ATOM 4285 N N . PRO B 1 13 ? 44.801 5.936 -57.710 1.00 33.74 11 PRO B N 1
ATOM 4286 C CA . PRO B 1 13 ? 45.835 5.297 -56.887 1.00 35.70 11 PRO B CA 1
ATOM 4287 C C . PRO B 1 13 ? 45.353 5.032 -55.465 1.00 38.13 11 PRO B C 1
ATOM 4288 O O . PRO B 1 13 ? 44.488 5.754 -54.967 1.00 40.22 11 PRO B O 1
ATOM 4299 N N . LYS B 1 14 ? 45.906 4.009 -54.822 1.00 30.57 12 LYS B N 1
ATOM 4300 C CA . LYS B 1 14 ? 45.489 3.655 -53.474 1.00 29.91 12 LYS B CA 1
ATOM 4301 C C . LYS B 1 14 ? 46.026 4.657 -52.451 1.00 28.83 12 LYS B C 1
ATOM 4302 O O . LYS B 1 14 ? 47.185 5.064 -52.529 1.00 28.81 12 LYS B O 1
ATOM 4321 N N . PRO B 1 15 ? 45.178 5.069 -51.495 1.00 29.77 13 PRO B N 1
ATOM 4322 C CA . PRO B 1 15 ? 45.641 5.955 -50.425 1.00 30.11 13 PRO B CA 1
ATOM 4323 C C . PRO B 1 15 ? 46.317 5.187 -49.297 1.00 29.31 13 PRO B C 1
ATOM 4324 O O . PRO B 1 15 ? 46.408 3.959 -49.337 1.00 25.73 13 PRO B O 1
ATOM 4335 N N . THR B 1 16 ? 46.784 5.921 -48.297 1.00 31.05 14 THR B N 1
ATOM 4336 C CA . THR B 1 16 ? 47.429 5.329 -47.137 1.00 32.50 14 THR B CA 1
ATOM 4337 C C . THR B 1 16 ? 46.378 4.673 -46.243 1.00 29.34 14 THR B C 1
ATOM 4338 O O . THR B 1 16 ? 45.278 5.206 -46.091 1.00 24.27 14 THR B O 1
ATOM 4349 N N . PRO B 1 17 ? 46.690 3.494 -45.682 1.00 24.52 15 PRO B N 1
ATOM 4350 C CA . PRO B 1 17 ? 45.707 2.866 -44.792 1.00 29.36 15 PRO B CA 1
ATOM 4351 C C . PRO B 1 17 ? 45.491 3.673 -43.518 1.00 30.67 15 PRO B C 1
ATOM 4352 O O . PRO B 1 17 ? 46.378 4.420 -43.106 1.00 32.35 15 PRO B O 1
ATOM 4363 N N . THR B 1 18 ? 44.309 3.531 -42.926 1.00 37.81 16 THR B N 1
ATOM 4364 C CA . THR B 1 18 ? 43.977 4.187 -41.668 1.00 39.35 16 THR B CA 1
ATOM 4365 C C . THR B 1 18 ? 43.525 3.132 -40.659 1.00 40.20 16 THR B C 1
ATOM 4366 O O . THR B 1 18 ? 42.619 2.352 -40.953 1.00 33.15 16 THR B O 1
ATOM 4377 N N . PRO B 1 19 ? 44.148 3.097 -39.466 1.00 51.38 17 PRO B N 1
ATOM 4378 C CA . PRO B 1 19 ? 43.738 2.082 -38.488 1.00 49.55 17 PRO B CA 1
ATOM 4379 C C . PRO B 1 19 ? 42.286 2.230 -38.047 1.00 39.38 17 PRO B C 1
ATOM 4380 O O . PRO B 1 19 ? 41.745 3.336 -38.030 1.00 40.37 17 PRO B O 1
ATOM 4391 N N . LEU B 1 20 ? 41.664 1.107 -37.710 1.00 28.48 18 LEU B N 1
ATOM 4392 C CA . LEU B 1 20 ? 40.275 1.093 -37.282 1.00 26.40 18 LEU B CA 1
ATOM 4393 C C . LEU B 1 20 ? 40.128 1.796 -35.935 1.00 26.85 18 LEU B C 1
ATOM 4394 O O . LEU B 1 20 ? 41.055 1.803 -35.127 1.00 27.08 18 LEU B O 1
ATOM 4410 N N . SER B 1 21 ? 38.967 2.404 -35.715 1.00 23.72 19 SER B N 1
ATOM 4411 C CA . SER B 1 21 ? 38.669 3.068 -34.453 1.00 20.70 19 SER B CA 1
ATOM 4412 C C . SER B 1 21 ? 38.690 2.089 -33.283 1.00 21.34 19 SER B C 1
ATOM 4413 O O . SER B 1 21 ? 38.209 0.961 -33.398 1.00 26.02 19 SER B O 1
ATOM 4421 N N . LEU B 1 22 ? 39.255 2.533 -32.165 1.00 23.08 20 LEU B N 1
ATOM 4422 C CA . LEU B 1 22 ? 39.307 1.738 -30.940 1.00 26.81 20 LEU B CA 1
ATOM 4423 C C . LEU B 1 22 ? 38.541 2.420 -29.816 1.00 26.27 20 LEU B C 1
ATOM 4424 O O . LEU B 1 22 ? 38.876 2.261 -28.641 1.00 24.35 20 LEU B O 1
ATOM 4440 N N . GLU B 1 23 ? 37.521 3.189 -30.181 1.00 35.05 21 GLU B N 1
ATOM 4441 C CA . GLU B 1 23 ? 36.668 3.829 -29.192 1.00 33.85 21 GLU B CA 1
ATOM 4442 C C . GLU B 1 23 ? 36.090 2.733 -28.306 1.00 31.46 21 GLU B C 1
ATOM 4443 O O . GLU B 1 23 ? 35.487 1.782 -28.803 1.00 31.66 21 GLU B O 1
ATOM 4455 N N . SER B 1 24 ? 36.281 2.868 -26.998 1.00 30.09 22 SER B N 1
ATOM 4456 C CA . SER B 1 24 ? 35.809 1.866 -26.053 1.00 33.30 22 SER B CA 1
ATOM 4457 C C . SER B 1 24 ? 34.298 1.830 -26.101 1.00 35.54 22 SER B C 1
ATOM 4458 O O . SER B 1 24 ? 33.660 2.856 -26.340 1.00 30.96 22 SER B O 1
ATOM 4466 N N . GLY B 1 25 ? 33.719 0.659 -25.857 1.00 47.55 23 GLY B N 1
ATOM 4467 C CA . GLY B 1 25 ? 32.279 0.545 -25.927 1.00 50.13 23 GLY B CA 1
ATOM 4468 C C . GLY B 1 25 ? 31.623 0.287 -24.595 1.00 44.57 23 GLY B C 1
ATOM 4469 O O . GLY B 1 25 ? 32.279 0.229 -23.555 1.00 47.00 23 GLY B O 1
ATOM 4473 N N . MET B 1 26 ? 30.306 0.136 -24.645 1.00 41.96 24 MET B N 1
ATOM 4474 C CA . MET B 1 26 ? 29.504 -0.141 -23.466 1.00 44.82 24 MET B CA 1
ATOM 4475 C C . MET B 1 26 ? 29.901 -1.459 -22.813 1.00 39.94 24 MET B C 1
ATOM 4476 O O . MET B 1 26 ? 29.749 -1.637 -21.607 1.00 43.42 24 MET B O 1
ATOM 4490 N N . LYS B 1 27 ? 30.426 -2.372 -23.621 1.00 41.32 25 LYS B N 1
ATOM 4491 C CA . LYS B 1 27 ? 30.810 -3.696 -23.151 1.00 42.89 25 LYS B CA 1
ATOM 4492 C C . LYS B 1 27 ? 32.136 -3.686 -22.397 1.00 42.51 25 LYS B C 1
ATOM 4493 O O . LYS B 1 27 ? 32.449 -4.636 -21.680 1.00 46.70 25 LYS B O 1
ATOM 4512 N N . GLY B 1 28 ? 32.909 -2.615 -22.562 1.00 37.34 26 GLY B N 1
ATOM 4513 C CA . GLY B 1 28 ? 34.164 -2.466 -21.847 1.00 39.27 26 GLY B CA 1
ATOM 4514 C C . GLY B 1 28 ? 35.339 -2.040 -22.703 1.00 32.68 26 GLY B C 1
ATOM 4515 O O . GLY B 1 28 ? 35.212 -1.821 -23.907 1.00 31.44 26 GLY B O 1
ATOM 4519 N N . GLU B 1 29 ? 36.499 -1.951 -22.063 1.00 35.28 27 GLU B N 1
ATOM 4520 C CA . GLU B 1 29 ? 37.715 -1.484 -22.715 1.00 38.69 27 GLU B CA 1
ATOM 4521 C C . GLU B 1 29 ? 38.332 -2.566 -23.599 1.00 29.91 27 GLU B C 1
ATOM 4522 O O . GLU B 1 29 ? 39.292 -2.311 -24.326 1.00 29.41 27 GLU B O 1
ATOM 4534 N N . ASN B 1 30 ? 37.771 -3.770 -23.521 1.00 27.15 28 ASN B N 1
ATOM 4535 C CA . ASN B 1 30 ? 38.187 -4.894 -24.355 1.00 29.85 28 ASN B CA 1
ATOM 4536 C C . ASN B 1 30 ? 37.328 -5.015 -25.613 1.00 24.53 28 ASN B C 1
ATOM 4537 O O . ASN B 1 30 ? 37.410 -6.005 -26.339 1.00 28.29 28 ASN B O 1
ATOM 4548 N N . TRP B 1 31 ? 36.492 -4.005 -25.846 1.00 24.33 29 TRP B N 1
ATOM 4549 C CA . TRP B 1 31 ? 35.657 -3.923 -27.041 1.00 26.32 29 TRP B CA 1
ATOM 4550 C C . TRP B 1 31 ? 35.875 -2.594 -27.760 1.00 26.14 29 TRP B C 1
ATOM 4551 O O . TRP B 1 31 ? 36.279 -1.610 -27.141 1.00 23.86 29 TRP B O 1
ATOM 4572 N N . ARG B 1 32 ? 35.604 -2.574 -29.063 1.00 23.59 30 ARG B N 1
ATOM 4573 C CA . ARG B 1 32 ? 35.647 -1.340 -29.843 1.00 24.64 30 ARG B CA 1
ATOM 4574 C C . ARG B 1 32 ? 34.290 -1.075 -30.490 1.00 25.45 30 ARG B C 1
ATOM 4575 O O . ARG B 1 32 ? 33.608 -2.012 -30.897 1.00 26.07 30 ARG B O 1
ATOM 4596 N N . LYS B 1 33 ? 33.902 0.195 -30.587 1.00 22.36 31 LYS B N 1
ATOM 4597 C CA . LYS B 1 33 ? 32.706 0.562 -31.344 1.00 22.13 31 LYS B CA 1
ATOM 4598 C C . LYS B 1 33 ? 33.044 0.638 -32.832 1.00 21.89 31 LYS B C 1
ATOM 4599 O O . LYS B 1 33 ? 34.081 1.183 -33.208 1.00 21.32 31 LYS B O 1
ATOM 4618 N N . ILE B 1 34 ? 32.164 0.100 -33.673 1.00 20.76 32 ILE B N 1
ATOM 4619 C CA . ILE B 1 34 ? 32.285 0.276 -35.118 1.00 20.14 32 ILE B CA 1
ATOM 4620 C C . ILE B 1 34 ? 31.751 1.647 -35.507 1.00 20.54 32 ILE B C 1
ATOM 4621 O O . ILE B 1 34 ? 30.630 2.000 -35.144 1.00 20.97 32 ILE B O 1
ATOM 4637 N N . GLU B 1 35 ? 32.545 2.422 -36.239 1.00 25.12 33 GLU B N 1
ATOM 4638 C CA . GLU B 1 35 ? 32.085 3.729 -36.698 1.00 24.96 33 GLU B CA 1
ATOM 4639 C C . GLU B 1 35 ? 30.909 3.564 -37.662 1.00 27.44 33 GLU B C 1
ATOM 4640 O O . GLU B 1 35 ? 30.952 2.705 -38.544 1.00 20.62 33 GLU B O 1
ATOM 4652 N N . PRO B 1 36 ? 29.857 4.389 -37.504 1.00 26.54 34 PRO B N 1
ATOM 4653 C CA . PRO B 1 36 ? 28.682 4.268 -38.377 1.00 24.14 34 PRO B CA 1
ATOM 4654 C C . PRO B 1 36 ? 29.006 4.416 -39.862 1.00 24.52 34 PRO B C 1
ATOM 4655 O O . PRO B 1 36 ? 28.326 3.810 -40.686 1.00 20.20 34 PRO B O 1
ATOM 4666 N N . GLU B 1 37 ? 30.024 5.204 -40.196 1.00 21.92 35 GLU B N 1
ATOM 4667 C CA . GLU B 1 37 ? 30.400 5.403 -41.592 1.00 25.89 35 GLU B CA 1
ATOM 4668 C C . GLU B 1 37 ? 30.971 4.125 -42.208 1.00 23.21 35 GLU B C 1
ATOM 4669 O O . GLU B 1 37 ? 31.017 3.987 -43.431 1.00 26.08 35 GLU B O 1
ATOM 4681 N N . ASN B 1 38 ? 31.405 3.199 -41.357 1.00 21.60 36 ASN B N 1
ATOM 4682 C CA . ASN B 1 38 ? 31.968 1.929 -41.809 1.00 21.62 36 ASN B CA 1
ATOM 4683 C C . ASN B 1 38 ? 30.964 0.777 -41.761 1.00 23.83 36 ASN B C 1
ATOM 4684 O O . ASN B 1 38 ? 31.336 -0.380 -41.955 1.00 18.98 36 ASN B O 1
ATOM 4695 N N . ILE B 1 39 ? 29.700 1.092 -41.491 1.00 20.43 37 ILE B N 1
ATOM 4696 C CA . ILE B 1 39 ? 28.634 0.095 -41.547 1.00 22.28 37 ILE B CA 1
ATOM 4697 C C . ILE B 1 39 ? 27.765 0.330 -42.773 1.00 22.48 37 ILE B C 1
ATOM 4698 O O . ILE B 1 39 ? 27.192 1.406 -42.941 1.00 21.50 37 ILE B O 1
ATOM 4714 N N . VAL B 1 40 ? 27.670 -0.689 -43.620 1.00 22.58 38 VAL B N 1
ATOM 4715 C CA . VAL B 1 40 ? 26.811 -0.641 -44.794 1.00 23.91 38 VAL B CA 1
ATOM 4716 C C . VAL B 1 40 ? 25.572 -1.480 -44.531 1.00 24.43 38 VAL B C 1
ATOM 4717 O O . VAL B 1 40 ? 25.671 -2.612 -44.062 1.00 21.47 38 VAL B O 1
ATOM 4730 N N . VAL B 1 41 ? 24.409 -0.914 -44.836 1.00 23.18 39 VAL B N 1
ATOM 4731 C CA . VAL B 1 41 ? 23.142 -1.613 -44.671 1.00 22.23 39 VAL B CA 1
ATOM 4732 C C . VAL B 1 41 ? 22.556 -1.905 -46.043 1.00 20.84 39 VAL B C 1
ATOM 4733 O O . VAL B 1 41 ? 22.062 -1.005 -46.715 1.00 20.00 39 VAL B O 1
ATOM 4746 N N . ILE B 1 42 ? 22.615 -3.169 -46.448 1.00 20.90 40 ILE B N 1
ATOM 4747 C CA . ILE B 1 42 ? 22.014 -3.601 -47.701 1.00 22.78 40 ILE B CA 1
ATOM 4748 C C . ILE B 1 42 ? 20.639 -4.179 -47.406 1.00 26.65 40 ILE B C 1
ATOM 4749 O O . ILE B 1 42 ? 20.521 -5.235 -46.786 1.00 23.65 40 ILE B O 1
ATOM 4765 N N . THR B 1 43 ? 19.602 -3.479 -47.852 1.00 26.57 41 THR B N 1
ATOM 4766 C CA . THR B 1 43 ? 18.232 -3.922 -47.634 1.00 24.33 41 THR B CA 1
ATOM 4767 C C . THR B 1 43 ? 17.757 -4.778 -48.801 1.00 25.39 41 THR B C 1
ATOM 4768 O O . THR B 1 43 ? 17.714 -4.320 -49.944 1.00 23.57 41 THR B O 1
ATOM 4779 N N . THR B 1 44 ? 17.414 -6.026 -48.497 1.00 22.90 42 THR B N 1
ATOM 4780 C CA . THR B 1 44 ? 16.814 -6.937 -49.466 1.00 24.08 42 THR B CA 1
ATOM 4781 C C . THR B 1 44 ? 15.396 -7.256 -49.010 1.00 27.96 42 THR B C 1
ATOM 4782 O O . THR B 1 44 ? 14.994 -6.867 -47.914 1.00 32.11 42 THR B O 1
ATOM 4793 N N . LYS B 1 45 ? 14.638 -7.960 -49.842 1.00 31.24 43 LYS B N 1
ATOM 4794 C CA . LYS B 1 45 ? 13.280 -8.344 -49.468 1.00 36.77 43 LYS B CA 1
ATOM 4795 C C . LYS B 1 45 ? 13.261 -9.337 -48.308 1.00 34.97 43 LYS B C 1
ATOM 4796 O O . LYS B 1 45 ? 12.227 -9.533 -47.675 1.00 37.74 43 LYS B O 1
ATOM 4815 N N . TYR B 1 46 ? 14.404 -9.958 -48.032 1.00 33.17 44 TYR B N 1
ATOM 4816 C CA . TYR B 1 46 ? 14.500 -10.938 -46.955 1.00 32.69 44 TYR B CA 1
ATOM 4817 C C . TYR B 1 46 ? 14.813 -10.269 -45.624 1.00 30.41 44 TYR B C 1
ATOM 4818 O O . TYR B 1 46 ? 14.468 -10.785 -44.560 1.00 29.39 44 TYR B O 1
ATOM 4836 N N . GLY B 1 47 ? 15.469 -9.116 -45.694 1.00 32.83 45 GLY B N 1
ATOM 4837 C CA . GLY B 1 47 ? 15.946 -8.432 -44.507 1.00 29.21 45 GLY B CA 1
ATOM 4838 C C . GLY B 1 47 ? 17.238 -7.702 -44.801 1.00 26.42 45 GLY B C 1
ATOM 4839 O O . GLY B 1 47 ? 17.677 -7.645 -45.950 1.00 25.78 45 GLY B O 1
ATOM 4843 N N . ASP B 1 48 ? 17.849 -7.145 -43.760 1.00 30.46 46 ASP B N 1
ATOM 4844 C CA . ASP B 1 48 ? 19.037 -6.318 -43.924 1.00 24.53 46 ASP B CA 1
ATOM 4845 C C . ASP B 1 48 ? 20.330 -7.105 -43.765 1.00 29.45 46 ASP B C 1
ATOM 4846 O O . ASP B 1 48 ? 20.512 -7.842 -42.794 1.00 27.72 46 ASP B O 1
ATOM 4855 N N . ILE B 1 49 ? 21.223 -6.932 -44.733 1.00 22.41 47 ILE B N 1
ATOM 4856 C CA . ILE B 1 49 ? 22.583 -7.438 -44.642 1.00 22.15 47 ILE B CA 1
ATOM 4857 C C . ILE B 1 49 ? 23.465 -6.286 -44.186 1.00 25.10 47 ILE B C 1
ATOM 4858 O O . ILE B 1 49 ? 23.535 -5.257 -44.858 1.00 23.36 47 ILE B O 1
ATOM 4874 N N . LEU B 1 50 ? 24.120 -6.450 -43.040 1.00 22.42 48 LEU B N 1
ATOM 4875 C CA . LEU B 1 50 ? 25.007 -5.417 -42.516 1.00 21.24 48 LEU B CA 1
ATOM 4876 C C . LEU B 1 50 ? 26.463 -5.838 -42.628 1.00 21.17 48 LEU B C 1
ATOM 4877 O O . LEU B 1 50 ? 26.824 -6.969 -42.299 1.00 19.22 48 LEU B O 1
ATOM 4893 N N . ILE B 1 51 ? 27.294 -4.904 -43.080 1.00 19.82 49 ILE B N 1
ATOM 4894 C CA . ILE B 1 51 ? 28.699 -5.171 -43.343 1.00 19.90 49 ILE B CA 1
ATOM 4895 C C . ILE B 1 51 ? 29.576 -4.105 -42.705 1.00 18.56 49 ILE B C 1
ATOM 4896 O O . ILE B 1 51 ? 29.295 -2.912 -42.813 1.00 23.91 49 ILE B O 1
ATOM 4912 N N . GLU B 1 52 ? 30.641 -4.550 -42.044 1.00 17.10 50 GLU B N 1
ATOM 4913 C CA . GLU B 1 52 ? 31.656 -3.650 -41.509 1.00 17.71 50 GLU B CA 1
ATOM 4914 C C . GLU B 1 52 ? 32.783 -3.474 -42.518 1.00 17.06 50 GLU B C 1
ATOM 4915 O O . GLU B 1 52 ? 33.410 -4.451 -42.926 1.00 19.07 50 GLU B O 1
ATOM 4927 N N . LEU B 1 53 ? 33.030 -2.228 -42.912 1.00 21.38 51 LEU B N 1
ATOM 4928 C CA . LEU B 1 53 ? 34.109 -1.902 -43.841 1.00 23.16 51 LEU B CA 1
ATOM 4929 C C . LEU B 1 53 ? 35.449 -1.781 -43.128 1.00 22.94 51 LEU B C 1
ATOM 4930 O O . LEU B 1 53 ? 35.506 -1.485 -41.931 1.00 22.57 51 LEU B O 1
ATOM 4946 N N . ASN B 1 54 ? 36.524 -1.992 -43.881 1.00 16.93 52 ASN B N 1
ATOM 4947 C CA . ASN B 1 54 ? 37.863 -2.056 -43.313 1.00 17.08 52 ASN B CA 1
ATOM 4948 C C . ASN B 1 54 ? 38.860 -1.171 -44.065 1.00 19.50 52 ASN B C 1
ATOM 4949 O O . ASN B 1 54 ? 39.525 -1.631 -44.992 1.00 22.63 52 ASN B O 1
ATOM 4960 N N . PRO B 1 55 ? 38.970 0.107 -43.663 1.00 23.03 53 PRO B N 1
ATOM 4961 C CA . PRO B 1 55 ? 39.932 1.020 -44.293 1.00 18.42 53 PRO B CA 1
ATOM 4962 C C . PRO B 1 55 ? 41.377 0.780 -43.850 1.00 21.39 53 PRO B C 1
ATOM 4963 O O . PRO B 1 55 ? 42.287 1.451 -44.339 1.00 21.77 53 PRO B O 1
ATOM 4974 N N . GLU B 1 56 ? 41.575 -0.150 -42.921 1.00 18.86 54 GLU B N 1
ATOM 4975 C CA . GLU B 1 56 ? 42.913 -0.543 -42.493 1.00 21.30 54 GLU B CA 1
ATOM 4976 C C . GLU B 1 56 ? 43.588 -1.419 -43.558 1.00 21.39 54 GLU B C 1
ATOM 4977 O O . GLU B 1 56 ? 44.816 -1.483 -43.627 1.00 23.01 54 GLU B O 1
ATOM 4989 N N . PHE B 1 57 ? 42.781 -2.072 -44.393 1.00 20.37 55 PHE B N 1
ATOM 4990 C CA . PHE B 1 57 ? 43.296 -2.940 -45.458 1.00 20.27 55 PHE B CA 1
ATOM 4991 C C . PHE B 1 57 ? 43.059 -2.382 -46.862 1.00 19.22 55 PHE B C 1
ATOM 4992 O O . PHE B 1 57 ? 43.877 -2.591 -47.758 1.00 27.68 55 PHE B O 1
ATOM 5009 N N . ALA B 1 58 ? 41.951 -1.672 -47.051 1.00 17.75 56 ALA B N 1
ATOM 5010 C CA . ALA B 1 58 ? 41.572 -1.188 -48.378 1.00 21.10 56 ALA B CA 1
ATOM 5011 C C . ALA B 1 58 ? 40.908 0.183 -48.307 1.00 18.66 56 ALA B C 1
ATOM 5012 O O . ALA B 1 58 ? 39.741 0.324 -48.663 1.00 21.07 56 ALA B O 1
ATOM 5019 N N . PRO B 1 59 ? 41.655 1.204 -47.851 1.00 19.60 57 PRO B N 1
ATOM 5020 C CA . PRO B 1 59 ? 41.096 2.551 -47.679 1.00 19.23 57 PRO B CA 1
ATOM 5021 C C . PRO B 1 59 ? 40.500 3.119 -48.967 1.00 20.14 57 PRO B C 1
ATOM 5022 O O . PRO B 1 59 ? 39.464 3.785 -48.923 1.00 20.77 57 PRO B O 1
ATOM 5033 N N . GLY B 1 60 ? 41.149 2.854 -50.096 1.00 19.48 58 GLY B N 1
ATOM 5034 C CA . GLY B 1 60 ? 40.674 3.346 -51.376 1.00 19.70 58 GLY B CA 1
ATOM 5035 C C . GLY B 1 60 ? 39.324 2.769 -51.757 1.00 19.14 58 GLY B C 1
ATOM 5036 O O . GLY B 1 60 ? 38.433 3.496 -52.195 1.00 19.32 58 GLY B O 1
ATOM 5040 N N . HIS B 1 61 ? 39.161 1.464 -51.576 1.00 18.54 59 HIS B N 1
ATOM 5041 C CA . HIS B 1 61 ? 37.906 0.805 -51.920 1.00 18.21 59 HIS B CA 1
ATOM 5042 C C . HIS B 1 61 ? 36.784 1.189 -50.962 1.00 17.97 59 HIS B C 1
ATOM 5043 O O . HIS B 1 61 ? 35.634 1.328 -51.373 1.00 21.46 59 HIS B O 1
ATOM 5057 N N . VAL B 1 62 ? 37.118 1.360 -49.686 1.00 25.53 60 VAL B N 1
ATOM 5058 C CA . VAL B 1 62 ? 36.136 1.795 -48.702 1.00 23.96 60 VAL B CA 1
ATOM 5059 C C . VAL B 1 62 ? 35.603 3.175 -49.087 1.00 20.15 60 VAL B C 1
ATOM 5060 O O . VAL B 1 62 ? 34.392 3.399 -49.093 1.00 19.29 60 VAL B O 1
ATOM 5073 N N . ALA B 1 63 ? 36.511 4.088 -49.422 1.00 27.22 61 ALA B N 1
ATOM 5074 C CA . ALA B 1 63 ? 36.130 5.442 -49.812 1.00 23.19 61 ALA B CA 1
ATOM 5075 C C . ALA B 1 63 ? 35.260 5.430 -51.064 1.00 25.32 61 ALA B C 1
ATOM 5076 O O . ALA B 1 63 ? 34.246 6.128 -51.131 1.00 23.89 61 ALA B O 1
ATOM 5083 N N . ARG B 1 64 ? 35.662 4.639 -52.054 1.00 22.23 62 ARG B N 1
ATOM 5084 C CA . ARG B 1 64 ? 34.888 4.499 -53.282 1.00 23.04 62 ARG B CA 1
ATOM 5085 C C . ARG B 1 64 ? 33.513 3.928 -52.965 1.00 19.03 62 ARG B C 1
ATOM 5086 O O . ARG B 1 64 ? 32.497 4.419 -53.456 1.00 19.30 62 ARG B O 1
ATOM 5107 N N . PHE B 1 65 ? 33.488 2.891 -52.138 1.00 18.52 63 PHE B N 1
ATOM 5108 C CA . PHE B 1 65 ? 32.239 2.226 -51.801 1.00 18.26 63 PHE B CA 1
ATOM 5109 C C . PHE B 1 65 ? 31.299 3.191 -51.091 1.00 20.43 63 PHE B C 1
ATOM 5110 O O . PHE B 1 65 ? 30.113 3.254 -51.410 1.00 21.83 63 PHE B O 1
ATOM 5127 N N . GLN B 1 66 ? 31.836 3.946 -50.136 1.00 19.26 64 GLN B N 1
ATOM 5128 C CA . GLN B 1 66 ? 31.057 4.955 -49.428 1.00 21.77 64 GLN B CA 1
ATOM 5129 C C . GLN B 1 66 ? 30.466 5.979 -50.396 1.00 23.11 64 GLN B C 1
ATOM 5130 O O . GLN B 1 66 ? 29.284 6.310 -50.309 1.00 24.49 64 GLN B O 1
ATOM 5144 N N . ASP B 1 67 ? 31.286 6.462 -51.327 1.00 23.25 65 ASP B N 1
ATOM 5145 C CA . ASP B 1 67 ? 30.833 7.432 -52.323 1.00 21.22 65 ASP B CA 1
ATOM 5146 C C . ASP B 1 67 ? 29.655 6.901 -53.136 1.00 23.67 65 ASP B C 1
ATOM 5147 O O . ASP B 1 67 ? 28.668 7.606 -53.344 1.00 23.03 65 ASP B O 1
ATOM 5156 N N . MET B 1 68 ? 29.764 5.661 -53.601 1.00 22.37 66 MET B N 1
ATOM 5157 C CA . MET B 1 68 ? 28.714 5.060 -54.417 1.00 23.41 66 MET B CA 1
ATOM 5158 C C . MET B 1 68 ? 27.431 4.855 -53.612 1.00 25.40 66 MET B C 1
ATOM 5159 O O . MET B 1 68 ? 26.332 5.084 -54.116 1.00 27.47 66 MET B O 1
ATOM 5173 N N . VAL B 1 69 ? 27.574 4.434 -52.360 1.00 26.29 67 VAL B N 1
ATOM 5174 C CA . VAL B 1 69 ? 26.422 4.237 -51.485 1.00 22.47 67 VAL B CA 1
ATOM 5175 C C . VAL B 1 69 ? 25.696 5.561 -51.269 1.00 21.59 67 VAL B C 1
ATOM 5176 O O . VAL B 1 69 ? 24.474 5.638 -51.410 1.00 22.22 67 VAL B O 1
ATOM 5189 N N . LYS B 1 70 ? 26.454 6.598 -50.929 1.00 28.15 68 LYS B N 1
ATOM 5190 C CA . LYS B 1 70 ? 25.893 7.930 -50.726 1.00 28.08 68 LYS B CA 1
ATOM 5191 C C . LYS B 1 70 ? 25.231 8.499 -51.973 1.00 29.71 68 LYS B C 1
ATOM 5192 O O . LYS B 1 70 ? 24.279 9.275 -51.879 1.00 24.93 68 LYS B O 1
ATOM 5211 N N . ALA B 1 71 ? 25.756 8.138 -53.138 1.00 25.43 69 ALA B N 1
ATOM 5212 C CA . ALA B 1 71 ? 25.195 8.594 -54.403 1.00 24.18 69 ALA B CA 1
ATOM 5213 C C . ALA B 1 71 ? 24.017 7.719 -54.825 1.00 22.75 69 ALA B C 1
ATOM 5214 O O . ALA B 1 71 ? 23.491 7.872 -55.926 1.00 23.15 69 ALA B O 1
ATOM 5221 N N . ARG B 1 72 ? 23.626 6.791 -53.954 1.00 28.16 70 ARG B N 1
ATOM 5222 C CA . ARG B 1 72 ? 22.482 5.914 -54.201 1.00 30.47 70 ARG B CA 1
ATOM 5223 C C . ARG B 1 72 ? 22.666 5.086 -55.475 1.00 30.78 70 ARG B C 1
ATOM 5224 O O . ARG B 1 72 ? 21.693 4.662 -56.100 1.00 28.59 70 ARG B O 1
ATOM 5245 N N . ALA B 1 73 ? 23.920 4.845 -55.843 1.00 25.62 71 ALA B N 1
ATOM 5246 C CA . ALA B 1 73 ? 24.235 4.160 -57.092 1.00 25.69 71 ALA B CA 1
ATOM 5247 C C . ALA B 1 73 ? 23.819 2.687 -57.080 1.00 26.42 71 ALA B C 1
ATOM 5248 O O . ALA B 1 73 ? 23.553 2.113 -58.136 1.00 25.58 71 ALA B O 1
ATOM 5255 N N . TYR B 1 74 ? 23.750 2.085 -55.894 1.00 24.52 72 TYR B N 1
ATOM 5256 C CA . TYR B 1 74 ? 23.410 0.667 -55.776 1.00 23.80 72 TYR B CA 1
ATOM 5257 C C . TYR B 1 74 ? 21.918 0.434 -55.576 1.00 25.82 72 TYR B C 1
ATOM 5258 O O . TYR B 1 74 ? 21.454 -0.707 -55.622 1.00 25.73 72 TYR B O 1
ATOM 5276 N N . ASN B 1 75 ? 21.166 1.503 -55.337 1.00 23.66 73 ASN B N 1
ATOM 5277 C CA . ASN B 1 75 ? 19.739 1.368 -55.069 1.00 21.75 73 ASN B CA 1
ATOM 5278 C C . ASN B 1 75 ? 19.000 0.853 -56.301 1.00 24.01 73 ASN B C 1
ATOM 5279 O O . ASN B 1 75 ? 19.057 1.456 -57.371 1.00 25.60 73 ASN B O 1
ATOM 5290 N N . GLY B 1 76 ? 18.306 -0.267 -56.136 1.00 22.04 74 GLY B N 1
ATOM 5291 C CA . GLY B 1 76 ? 17.584 -0.893 -57.228 1.00 23.20 74 GLY B CA 1
ATOM 5292 C C . GLY B 1 76 ? 18.454 -1.805 -58.077 1.00 23.05 74 GLY B C 1
ATOM 5293 O O . GLY B 1 76 ? 17.974 -2.402 -59.038 1.00 29.32 74 GLY B O 1
ATOM 5297 N N . LYS B 1 77 ? 19.733 -1.913 -57.728 1.00 26.84 75 LYS B N 1
ATOM 5298 C CA . LYS B 1 77 ? 20.639 -2.807 -58.442 1.00 27.53 75 LYS B CA 1
ATOM 5299 C C . LYS B 1 77 ? 20.491 -4.231 -57.908 1.00 28.35 75 LYS B C 1
ATOM 5300 O O . LYS B 1 77 ? 19.833 -4.453 -56.892 1.00 29.82 75 LYS B O 1
ATOM 5319 N N . GLU B 1 78 ? 21.112 -5.184 -58.597 1.00 28.64 76 GLU B N 1
ATOM 5320 C CA . GLU B 1 78 ? 20.841 -6.603 -58.377 1.00 30.71 76 GLU B CA 1
ATOM 5321 C C . GLU B 1 78 ? 22.068 -7.405 -57.952 1.00 30.98 76 GLU B C 1
ATOM 5322 O O . GLU B 1 78 ? 23.194 -7.080 -58.331 1.00 33.21 76 GLU B O 1
ATOM 5334 N N . PHE B 1 79 ? 21.841 -8.446 -57.153 1.00 31.49 77 PHE B N 1
ATOM 5335 C CA . PHE B 1 79 ? 22.815 -9.523 -57.016 1.00 25.18 77 PHE B CA 1
ATOM 5336 C C . PHE B 1 79 ? 22.660 -10.408 -58.248 1.00 27.00 77 PHE B C 1
ATOM 5337 O O . PHE B 1 79 ? 21.994 -11.442 -58.208 1.00 30.92 77 PHE B O 1
ATOM 5354 N N . TYR B 1 80 ? 23.291 -9.990 -59.339 1.00 27.08 78 TYR B N 1
ATOM 5355 C CA . TYR B 1 80 ? 23.026 -10.550 -60.662 1.00 23.86 78 TYR B CA 1
ATOM 5356 C C . TYR B 1 80 ? 23.774 -11.847 -60.947 1.00 29.07 78 TYR B C 1
ATOM 5357 O O . TYR B 1 80 ? 23.496 -12.518 -61.942 1.00 30.66 78 TYR B O 1
ATOM 5375 N N . ARG B 1 81 ? 24.728 -12.187 -60.088 1.00 29.80 79 ARG B N 1
ATOM 5376 C CA . ARG B 1 81 ? 25.509 -13.407 -60.258 1.00 28.52 79 ARG B CA 1
ATOM 5377 C C . ARG B 1 81 ? 25.697 -14.098 -58.914 1.00 25.45 79 ARG B C 1
ATOM 5378 O O . ARG B 1 81 ? 26.409 -13.594 -58.046 1.00 22.63 79 ARG B O 1
ATOM 5399 N N . VAL B 1 82 ? 25.053 -15.248 -58.745 1.00 25.47 80 VAL B N 1
ATOM 5400 C CA . VAL B 1 82 ? 25.105 -15.975 -57.480 1.00 25.79 80 VAL B CA 1
ATOM 5401 C C . VAL B 1 82 ? 25.267 -17.469 -57.722 1.00 23.91 80 VAL B C 1
ATOM 5402 O O . VAL B 1 82 ? 24.462 -18.095 -58.412 1.00 26.91 80 VAL B O 1
ATOM 5415 N N . ILE B 1 83 ? 26.328 -18.023 -57.147 1.00 25.10 81 ILE B N 1
ATOM 5416 C CA . ILE B 1 83 ? 26.634 -19.443 -57.249 1.00 24.28 81 ILE B CA 1
ATOM 5417 C C . ILE B 1 83 ? 26.643 -20.045 -55.851 1.00 24.01 81 ILE B C 1
ATOM 5418 O O . ILE B 1 83 ? 27.431 -19.632 -55.003 1.00 23.97 81 ILE B O 1
ATOM 5434 N N . ASP B 1 84 ? 25.763 -21.011 -55.610 1.00 26.24 82 ASP B N 1
ATOM 5435 C CA . ASP B 1 84 ? 25.639 -21.613 -54.285 1.00 27.82 82 ASP B CA 1
ATOM 5436 C C . ASP B 1 84 ? 26.969 -22.185 -53.795 1.00 26.29 82 ASP B C 1
ATOM 5437 O O . ASP B 1 84 ? 27.665 -22.883 -54.531 1.00 25.61 82 ASP B O 1
ATOM 5446 N N . GLY B 1 85 ? 27.315 -21.876 -52.548 1.00 26.24 83 GLY B N 1
ATOM 5447 C CA . GLY B 1 85 ? 28.538 -22.372 -51.943 1.00 23.56 83 GLY B CA 1
ATOM 5448 C C . GLY B 1 85 ? 29.787 -21.638 -52.397 1.00 22.58 83 GLY B C 1
ATOM 5449 O O . GLY B 1 85 ? 30.892 -21.976 -51.970 1.00 22.36 83 GLY B O 1
ATOM 5453 N N . PHE B 1 86 ? 29.616 -20.634 -53.254 1.00 22.75 84 PHE B N 1
ATOM 5454 C CA . PHE B 1 86 ? 30.745 -19.871 -53.781 1.00 23.50 84 PHE B CA 1
ATOM 5455 C C . PHE B 1 86 ? 30.656 -18.400 -53.360 1.00 26.09 84 PHE B C 1
ATOM 5456 O O . PHE B 1 86 ? 31.159 -18.033 -52.296 1.00 21.74 84 PHE B O 1
ATOM 5473 N N . VAL B 1 87 ? 30.024 -17.561 -54.181 1.00 20.16 85 VAL B N 1
ATOM 5474 C CA . VAL B 1 87 ? 29.846 -16.154 -53.832 1.00 19.25 85 VAL B CA 1
ATOM 5475 C C . VAL B 1 87 ? 28.507 -15.613 -54.307 1.00 21.08 85 VAL B C 1
ATOM 5476 O O . VAL B 1 87 ? 27.874 -16.173 -55.203 1.00 20.53 85 VAL B O 1
ATOM 5489 N N . ALA B 1 88 ? 28.101 -14.505 -53.701 1.00 18.94 86 ALA B N 1
ATOM 5490 C CA . ALA B 1 88 ? 26.977 -13.718 -54.185 1.00 19.89 86 ALA B CA 1
ATOM 5491 C C . ALA B 1 88 ? 27.528 -12.387 -54.663 1.00 19.21 86 ALA B C 1
ATOM 5492 O O . ALA B 1 88 ? 28.041 -11.602 -53.867 1.00 18.53 86 ALA B O 1
ATOM 5499 N N . GLN B 1 89 ? 27.430 -12.148 -55.967 1.00 25.09 87 GLN B N 1
ATOM 5500 C CA . GLN B 1 89 ? 28.030 -10.971 -56.586 1.00 25.67 87 GLN B CA 1
ATOM 5501 C C . GLN B 1 89 ? 26.958 -9.980 -57.028 1.00 26.62 87 GLN B C 1
ATOM 5502 O O . GLN B 1 89 ? 25.936 -10.366 -57.589 1.00 27.98 87 GLN B O 1
ATOM 5516 N N . GLY B 1 90 ? 27.200 -8.702 -56.753 1.00 27.75 88 GLY B N 1
ATOM 5517 C CA . GLY B 1 90 ? 26.268 -7.649 -57.107 1.00 26.69 88 GLY B CA 1
ATOM 5518 C C . GLY B 1 90 ? 26.982 -6.355 -57.435 1.00 21.86 88 GLY B C 1
ATOM 5519 O O . GLY B 1 90 ? 28.198 -6.251 -57.284 1.00 27.45 88 GLY B O 1
ATOM 5523 N N . GLY B 1 91 ? 26.218 -5.367 -57.889 1.00 26.52 89 GLY B N 1
ATOM 5524 C CA . GLY B 1 91 ? 26.769 -4.078 -58.263 1.00 26.38 89 GLY B CA 1
ATOM 5525 C C . GLY B 1 91 ? 25.962 -3.426 -59.366 1.00 31.15 89 GLY B C 1
ATOM 5526 O O . GLY B 1 91 ? 24.807 -3.784 -59.595 1.00 30.65 89 GLY B O 1
ATOM 5530 N N . ILE B 1 92 ? 26.579 -2.478 -60.064 1.00 27.76 90 ILE B N 1
ATOM 5531 C CA . ILE B 1 92 ? 25.879 -1.706 -61.083 1.00 28.80 90 ILE B CA 1
ATOM 5532 C C . ILE B 1 92 ? 25.794 -2.478 -62.401 1.00 28.85 90 ILE B C 1
ATOM 5533 O O . ILE B 1 92 ? 24.952 -2.174 -63.246 1.00 33.57 90 ILE B O 1
ATOM 5549 N N . ASP B 1 93 ? 26.654 -3.482 -62.563 1.00 28.98 91 ASP B N 1
ATOM 5550 C CA . ASP B 1 93 ? 26.596 -4.370 -63.724 1.00 28.81 91 ASP B CA 1
ATOM 5551 C C . ASP B 1 93 ? 26.616 -3.576 -65.029 1.00 37.12 91 ASP B C 1
ATOM 5552 O O . ASP B 1 93 ? 25.832 -3.839 -65.942 1.00 35.96 91 ASP B O 1
ATOM 5561 N N . ALA B 1 94 ? 27.507 -2.595 -65.110 1.00 33.47 92 ALA B N 1
ATOM 5562 C CA . ALA B 1 94 ? 27.561 -1.717 -66.268 1.00 35.64 92 ALA B CA 1
ATOM 5563 C C . ALA B 1 94 ? 28.839 -0.895 -66.275 1.00 36.11 92 ALA B C 1
ATOM 5564 O O . ALA B 1 94 ? 29.553 -0.830 -65.274 1.00 38.20 92 ALA B O 1
ATOM 5571 N N . GLU B 1 95 ? 29.111 -0.263 -67.412 1.00 47.43 93 GLU B N 1
ATOM 5572 C CA . GLU B 1 95 ? 30.184 0.712 -67.510 1.00 50.36 93 GLU B CA 1
ATOM 5573 C C . GLU B 1 95 ? 29.622 2.066 -67.108 1.00 45.20 93 GLU B C 1
ATOM 5574 O O . GLU B 1 95 ? 28.553 2.465 -67.574 1.00 46.36 93 GLU B O 1
ATOM 5586 N N . ASP B 1 96 ? 30.333 2.761 -66.228 1.00 34.25 94 ASP B N 1
ATOM 5587 C CA . ASP B 1 96 ? 29.891 4.060 -65.744 1.00 33.87 94 ASP B CA 1
ATOM 5588 C C . ASP B 1 96 ? 31.083 5.005 -65.650 1.00 34.05 94 ASP B C 1
ATOM 5589 O O . ASP B 1 96 ? 32.057 4.720 -64.956 1.00 33.26 94 ASP B O 1
ATOM 5598 N N . LYS B 1 97 ? 31.004 6.121 -66.363 1.00 31.37 95 LYS B N 1
ATOM 5599 C CA . LYS B 1 97 ? 32.095 7.086 -66.414 1.00 32.38 95 LYS B CA 1
ATOM 5600 C C . LYS B 1 97 ? 32.351 7.735 -65.054 1.00 26.94 95 LYS B C 1
ATOM 5601 O O . LYS B 1 97 ? 33.431 8.268 -64.812 1.00 33.39 95 LYS B O 1
ATOM 5620 N N . LYS B 1 98 ? 31.360 7.692 -64.168 1.00 25.42 96 LYS B N 1
ATOM 5621 C CA . LYS B 1 98 ? 31.515 8.259 -62.831 1.00 24.72 96 LYS B CA 1
ATOM 5622 C C . LYS B 1 98 ? 32.469 7.455 -61.956 1.00 22.69 96 LYS B C 1
ATOM 5623 O O . LYS B 1 98 ? 33.115 8.013 -61.070 1.00 24.39 96 LYS B O 1
ATOM 5642 N N . TRP B 1 99 ? 32.581 6.156 -62.226 1.00 25.80 97 TRP B N 1
ATOM 5643 C CA . TRP B 1 99 ? 33.324 5.256 -61.348 1.00 29.00 97 TRP B CA 1
ATOM 5644 C C . TRP B 1 99 ? 34.457 4.529 -62.076 1.00 31.58 97 TRP B C 1
ATOM 5645 O O . TRP B 1 99 ? 34.318 3.359 -62.436 1.00 30.43 97 TRP B O 1
ATOM 5666 N N . PRO B 1 100 ? 35.590 5.219 -62.285 1.00 28.17 98 PRO B N 1
ATOM 5667 C CA . PRO B 1 100 ? 36.754 4.590 -62.920 1.00 25.69 98 PRO B CA 1
ATOM 5668 C C . PRO B 1 100 ? 37.405 3.534 -62.028 1.00 24.86 98 PRO B C 1
ATOM 5669 O O . PRO B 1 100 ? 37.194 3.553 -60.815 1.00 21.60 98 PRO B O 1
ATOM 5680 N N . PRO B 1 101 ? 38.187 2.618 -62.624 1.00 28.49 99 PRO B N 1
ATOM 5681 C CA . PRO B 1 101 ? 38.795 1.522 -61.860 1.00 28.09 99 PRO B CA 1
ATOM 5682 C C . PRO B 1 101 ? 39.777 2.010 -60.799 1.00 31.34 99 PRO B C 1
ATOM 5683 O O . PRO B 1 101 ? 40.345 3.095 -60.933 1.00 28.56 99 PRO B O 1
ATOM 5694 N N . LEU B 1 102 ? 39.967 1.199 -59.762 1.00 26.39 100 LEU B N 1
ATOM 5695 C CA . LEU B 1 102 ? 40.848 1.537 -58.651 1.00 22.78 100 LEU B CA 1
ATOM 5696 C C . LEU B 1 102 ? 42.117 0.699 -58.676 1.00 24.95 100 LEU B C 1
ATOM 5697 O O . LEU B 1 102 ? 42.121 -0.418 -59.194 1.00 28.60 100 LEU B O 1
ATOM 5713 N N . GLU B 1 103 ? 43.188 1.235 -58.101 1.00 26.76 101 GLU B N 1
ATOM 5714 C CA . GLU B 1 103 ? 44.379 0.440 -57.847 1.00 25.32 101 GLU B CA 1
ATOM 5715 C C . GLU B 1 103 ? 44.029 -0.648 -56.839 1.00 23.38 101 GLU B C 1
ATOM 5716 O O . GLU B 1 103 ? 43.345 -0.391 -55.849 1.00 22.88 101 GLU B O 1
ATOM 5728 N N . ILE B 1 104 ? 44.489 -1.865 -57.101 1.00 19.64 102 ILE B N 1
ATOM 5729 C CA . ILE B 1 104 ? 44.168 -2.993 -56.243 1.00 18.87 102 ILE B CA 1
ATOM 5730 C C . ILE B 1 104 ? 44.754 -2.802 -54.845 1.00 18.92 102 ILE B C 1
ATOM 5731 O O . ILE B 1 104 ? 45.852 -2.262 -54.688 1.00 19.65 102 ILE B O 1
ATOM 5747 N N . GLU B 1 105 ? 44.001 -3.233 -53.837 1.00 17.21 103 GLU B N 1
ATOM 5748 C CA . GLU B 1 105 ? 44.444 -3.181 -52.445 1.00 21.20 103 GLU B CA 1
ATOM 5749 C C . GLU B 1 105 ? 44.294 -4.569 -51.836 1.00 22.82 103 GLU B C 1
ATOM 5750 O O . GLU B 1 105 ? 43.430 -4.811 -50.992 1.00 19.71 103 GLU B O 1
ATOM 5762 N N . HIS B 1 106 ? 45.170 -5.466 -52.271 1.00 21.46 104 HIS B N 1
ATOM 5763 C CA . HIS B 1 106 ? 45.059 -6.888 -51.978 1.00 21.35 104 HIS B CA 1
ATOM 5764 C C . HIS B 1 106 ? 45.833 -7.270 -50.728 1.00 20.08 104 HIS B C 1
ATOM 5765 O O . HIS B 1 106 ? 45.649 -8.360 -50.186 1.00 22.77 104 HIS B O 1
ATOM 5779 N N . GLU B 1 107 ? 46.701 -6.369 -50.279 1.00 22.96 105 GLU B N 1
ATOM 5780 C CA . GLU B 1 107 ? 47.519 -6.604 -49.099 1.00 23.42 105 GLU B CA 1
ATOM 5781 C C . GLU B 1 107 ? 48.056 -5.280 -48.569 1.00 29.65 105 GLU B C 1
ATOM 5782 O O . GLU B 1 107 ? 47.963 -4.251 -49.241 1.00 25.85 105 GLU B O 1
ATOM 5794 N N . GLN B 1 108 ? 48.612 -5.311 -47.362 1.00 26.48 106 GLN B N 1
ATOM 5795 C CA . GLN B 1 108 ? 49.212 -4.128 -46.756 1.00 21.07 106 GLN B CA 1
ATOM 5796 C C . GLN B 1 108 ? 50.518 -4.495 -46.065 1.00 26.28 106 GLN B C 1
ATOM 5797 O O . GLN B 1 108 ? 50.727 -5.654 -45.707 1.00 28.00 106 GLN B O 1
ATOM 5811 N N . PRO B 1 109 ? 51.409 -3.506 -45.881 1.00 25.93 107 PRO B N 1
ATOM 5812 C CA . PRO B 1 109 ? 52.610 -3.751 -45.080 1.00 29.13 107 PRO B CA 1
ATOM 5813 C C . PRO B 1 109 ? 52.253 -4.184 -43.665 1.00 26.44 107 PRO B C 1
ATOM 5814 O O . PRO B 1 109 ? 51.300 -3.653 -43.093 1.00 25.14 107 PRO B O 1
ATOM 5825 N N . LEU B 1 110 ? 52.989 -5.147 -43.122 1.00 28.56 108 LEU B N 1
ATOM 5826 C CA . LEU B 1 110 ? 52.833 -5.521 -41.724 1.00 29.53 108 LEU B CA 1
ATOM 5827 C C . LEU B 1 110 ? 53.495 -4.456 -40.859 1.00 28.43 108 LEU B C 1
ATOM 5828 O O . LEU B 1 110 ? 54.664 -4.132 -41.056 1.00 27.02 108 LEU B O 1
ATOM 5844 N N . LEU B 1 111 ? 52.747 -3.912 -39.906 1.00 30.62 109 LEU B N 1
ATOM 5845 C CA . LEU B 1 111 ? 53.259 -2.851 -39.043 1.00 32.56 109 LEU B CA 1
ATOM 5846 C C . LEU B 1 111 ? 53.558 -3.366 -37.644 1.00 29.27 109 LEU B C 1
ATOM 5847 O O . LEU B 1 111 ? 52.886 -4.268 -37.148 1.00 31.12 109 LEU B O 1
ATOM 5863 N N . GLU B 1 112 ? 54.570 -2.782 -37.013 1.00 39.19 110 GLU B N 1
ATOM 5864 C CA . GLU B 1 112 ? 54.931 -3.144 -35.652 1.00 42.27 110 GLU B CA 1
ATOM 5865 C C . GLU B 1 112 ? 53.758 -2.854 -34.722 1.00 37.24 110 GLU B C 1
ATOM 5866 O O . GLU B 1 112 ? 53.586 -3.509 -33.695 1.00 40.14 110 GLU B O 1
ATOM 5878 N N . ALA B 1 113 ? 52.948 -1.868 -35.100 1.00 35.05 111 ALA B N 1
ATOM 5879 C CA . ALA B 1 113 ? 51.785 -1.467 -34.314 1.00 34.06 111 ALA B CA 1
ATOM 5880 C C . ALA B 1 113 ? 50.601 -2.425 -34.466 1.00 28.04 111 ALA B C 1
ATOM 5881 O O . ALA B 1 113 ? 49.668 -2.385 -33.663 1.00 29.52 111 ALA B O 1
ATOM 5888 N N . ASP B 1 114 ? 50.622 -3.262 -35.500 1.00 25.09 112 ASP B N 1
ATOM 5889 C CA . ASP B 1 114 ? 49.549 -4.231 -35.715 1.00 26.94 112 ASP B CA 1
ATOM 5890 C C . ASP B 1 114 ? 49.547 -5.286 -34.616 1.00 27.39 112 ASP B C 1
ATOM 5891 O O . ASP B 1 114 ? 50.522 -6.021 -34.453 1.00 32.02 112 ASP B O 1
ATOM 5900 N N . GLN B 1 115 ? 48.448 -5.366 -33.872 1.00 23.95 113 GLN B N 1
ATOM 5901 C CA . GLN B 1 115 ? 48.328 -6.339 -32.795 1.00 26.29 113 GLN B CA 1
ATOM 5902 C C . GLN B 1 115 ? 47.597 -7.586 -33.289 1.00 22.54 113 GLN B C 1
ATOM 5903 O O . GLN B 1 115 ? 46.425 -7.792 -32.978 1.00 24.59 113 GLN B O 1
ATOM 5917 N N . ILE B 1 116 ? 48.292 -8.415 -34.061 1.00 26.85 114 ILE B N 1
ATOM 5918 C CA . ILE B 1 116 ? 47.690 -9.632 -34.597 1.00 25.33 114 ILE B CA 1
ATOM 5919 C C . ILE B 1 116 ? 47.675 -10.746 -33.556 1.00 25.64 114 ILE B C 1
ATOM 5920 O O . ILE B 1 116 ? 48.703 -11.067 -32.964 1.00 25.01 114 ILE B O 1
ATOM 5936 N N . GLN B 1 117 ? 46.501 -11.333 -33.344 1.00 23.89 115 GLN B N 1
ATOM 5937 C CA . GLN B 1 117 ? 46.368 -12.514 -32.502 1.00 27.64 115 GLN B CA 1
ATOM 5938 C C . GLN B 1 117 ? 46.594 -13.758 -33.348 1.00 26.60 115 GLN B C 1
ATOM 5939 O O . GLN B 1 117 ? 45.735 -14.138 -34.142 1.00 22.27 115 GLN B O 1
ATOM 5953 N N . LEU B 1 118 ? 47.751 -14.386 -33.170 1.00 29.54 116 LEU B N 1
ATOM 5954 C CA . LEU B 1 118 ? 48.121 -15.555 -33.958 1.00 32.89 116 LEU B CA 1
ATOM 5955 C C . LEU B 1 118 ? 47.283 -16.771 -33.574 1.00 27.98 116 LEU B C 1
ATOM 5956 O O . LEU B 1 118 ? 47.091 -17.051 -32.392 1.00 27.04 116 LEU B O 1
ATOM 5972 N N . LEU B 1 119 ? 46.794 -17.496 -34.576 1.00 22.63 117 LEU B N 1
ATOM 5973 C CA . LEU B 1 119 ? 46.114 -18.764 -34.342 1.00 26.73 117 LEU B CA 1
ATOM 5974 C C . LEU B 1 119 ? 47.158 -19.869 -34.284 1.00 30.12 117 LEU B C 1
ATOM 5975 O O . LEU B 1 119 ? 47.817 -20.157 -35.285 1.00 28.98 117 LEU B O 1
ATOM 5991 N N . ASP B 1 120 ? 47.301 -20.496 -33.120 1.00 25.89 118 ASP B N 1
ATOM 5992 C CA . ASP B 1 120 ? 48.370 -21.468 -32.910 1.00 34.05 118 ASP B CA 1
ATOM 5993 C C . ASP B 1 120 ? 47.978 -22.901 -33.272 1.00 32.15 118 ASP B C 1
ATOM 5994 O O . ASP B 1 120 ? 48.114 -23.819 -32.466 1.00 35.31 118 ASP B O 1
ATOM 6003 N N . ASN B 1 121 ? 47.456 -23.075 -34.481 1.00 28.09 119 ASN B N 1
ATOM 6004 C CA . ASN B 1 121 ? 47.402 -24.388 -35.114 1.00 28.77 119 ASN B CA 1
ATOM 6005 C C . ASN B 1 121 ? 47.469 -24.217 -36.618 1.00 25.61 119 ASN B C 1
ATOM 6006 O O . ASN B 1 121 ? 47.536 -23.095 -37.115 1.00 27.22 119 ASN B O 1
ATOM 6017 N N . ASP B 1 122 ? 47.479 -25.331 -37.337 1.00 29.71 120 ASP B N 1
ATOM 6018 C CA . ASP B 1 122 ? 47.760 -25.304 -38.762 1.00 29.17 120 ASP B CA 1
ATOM 6019 C C . ASP B 1 122 ? 46.686 -24.597 -39.588 1.00 29.23 120 ASP B C 1
ATOM 6020 O O . ASP B 1 122 ? 45.529 -24.478 -39.182 1.00 26.80 120 ASP B O 1
ATOM 6029 N N . ASP B 1 123 ? 47.112 -24.126 -40.755 1.00 32.20 121 ASP B N 1
ATOM 6030 C CA . ASP B 1 123 ? 46.229 -23.605 -41.790 1.00 30.54 121 ASP B CA 1
ATOM 6031 C C . ASP B 1 123 ? 46.681 -24.207 -43.115 1.00 24.54 121 ASP B C 1
ATOM 6032 O O . ASP B 1 123 ? 47.869 -24.449 -43.310 1.00 22.48 121 ASP B O 1
ATOM 6041 N N . LEU B 1 124 ? 45.742 -24.449 -44.023 1.00 23.83 122 LEU B N 1
ATOM 6042 C CA . LEU B 1 124 ? 46.062 -25.136 -45.272 1.00 26.93 122 LEU B CA 1
ATOM 6043 C C . LEU B 1 124 ? 46.688 -24.215 -46.319 1.00 25.79 122 LEU B C 1
ATOM 6044 O O . LEU B 1 124 ? 47.407 -24.683 -47.201 1.00 28.81 122 LEU B O 1
ATOM 6060 N N . PHE B 1 125 ? 46.431 -22.913 -46.213 1.00 23.93 123 PHE B N 1
ATOM 6061 C CA . PHE B 1 125 ? 46.763 -21.977 -47.290 1.00 24.43 123 PHE B CA 1
ATOM 6062 C C . PHE B 1 125 ? 47.866 -20.977 -46.932 1.00 27.26 123 PHE B C 1
ATOM 6063 O O . PHE B 1 125 ? 48.510 -20.420 -47.823 1.00 28.74 123 PHE B O 1
ATOM 6080 N N . ALA B 1 126 ? 48.080 -20.746 -45.639 1.00 23.94 124 ALA B N 1
ATOM 6081 C CA . ALA B 1 126 ? 49.084 -19.783 -45.185 1.00 25.18 124 ALA B CA 1
ATOM 6082 C C . ALA B 1 126 ? 49.845 -20.296 -43.966 1.00 26.04 124 ALA B C 1
ATOM 6083 O O . ALA B 1 126 ? 49.296 -21.034 -43.150 1.00 26.34 124 ALA B O 1
ATOM 6090 N N . GLU B 1 127 ? 51.113 -19.904 -43.854 1.00 28.54 125 GLU B N 1
ATOM 6091 C CA . GLU B 1 127 ? 51.961 -20.323 -42.741 1.00 35.21 125 GLU B CA 1
ATOM 6092 C C . GLU B 1 127 ? 51.549 -19.671 -41.425 1.00 33.24 125 GLU B C 1
ATOM 6093 O O . GLU B 1 127 ? 51.649 -20.284 -40.361 1.00 32.98 125 GLU B O 1
ATOM 6105 N N . LYS B 1 128 ? 51.109 -18.418 -41.508 1.00 24.25 126 LYS B N 1
ATOM 6106 C CA . LYS B 1 128 ? 50.687 -17.659 -40.336 1.00 20.81 126 LYS B CA 1
ATOM 6107 C C . LYS B 1 128 ? 49.322 -17.031 -40.575 1.00 25.51 126 LYS B C 1
ATOM 6108 O O . LYS B 1 128 ? 49.133 -16.273 -41.531 1.00 20.46 126 LYS B O 1
ATOM 6127 N N . VAL B 1 129 ? 48.377 -17.342 -39.696 1.00 21.69 127 VAL B N 1
ATOM 6128 C CA . VAL B 1 129 ? 47.051 -16.745 -39.750 1.00 20.50 127 VAL B CA 1
ATOM 6129 C C . VAL B 1 129 ? 46.636 -16.324 -38.353 1.00 21.23 127 VAL B C 1
ATOM 6130 O O . VAL B 1 129 ? 47.180 -16.804 -37.357 1.00 21.39 127 VAL B O 1
ATOM 6143 N N . GLY B 1 130 ? 45.678 -15.413 -38.284 1.00 20.68 128 GLY B N 1
ATOM 6144 C CA . GLY B 1 130 ? 45.195 -14.938 -37.007 1.00 25.02 128 GLY B CA 1
ATOM 6145 C C . GLY B 1 130 ? 44.116 -13.901 -37.189 1.00 24.48 128 GLY B C 1
ATOM 6146 O O . GLY B 1 130 ? 43.363 -13.939 -38.166 1.00 20.42 128 GLY B O 1
ATOM 6150 N N . PHE B 1 131 ? 44.053 -12.968 -36.247 1.00 19.01 129 PHE B N 1
ATOM 6151 C CA . PHE B 1 131 ? 43.011 -11.958 -36.237 1.00 18.21 129 PHE B CA 1
ATOM 6152 C C . PHE B 1 131 ? 43.584 -10.586 -35.925 1.00 22.02 129 PHE B C 1
ATOM 6153 O O . PHE B 1 131 ? 44.423 -10.437 -35.038 1.00 20.84 129 PHE B O 1
ATOM 6170 N N . LEU B 1 132 ? 43.112 -9.588 -36.663 1.00 23.55 130 LEU B N 1
ATOM 6171 C CA . LEU B 1 132 ? 43.519 -8.209 -36.456 1.00 19.15 130 LEU B CA 1
ATOM 6172 C C . LEU B 1 132 ? 42.268 -7.347 -36.412 1.00 21.18 130 LEU B C 1
ATOM 6173 O O . LEU B 1 132 ? 41.569 -7.212 -37.414 1.00 17.76 130 LEU B O 1
ATOM 6189 N N . ASN B 1 133 ? 41.991 -6.777 -35.242 1.00 18.60 131 ASN B N 1
ATOM 6190 C CA . ASN B 1 133 ? 40.796 -5.966 -35.031 1.00 21.17 131 ASN B CA 1
ATOM 6191 C C . ASN B 1 133 ? 39.523 -6.671 -35.504 1.00 17.42 131 ASN B C 1
ATOM 6192 O O . ASN B 1 133 ? 38.671 -6.074 -36.163 1.00 17.95 131 ASN B O 1
ATOM 6203 N N . GLY B 1 134 ? 39.409 -7.952 -35.174 1.00 17.55 132 GLY B N 1
ATOM 6204 C CA . GLY B 1 134 ? 38.184 -8.693 -35.408 1.00 18.74 132 GLY B CA 1
ATOM 6205 C C . GLY B 1 134 ? 38.030 -9.246 -36.812 1.00 23.09 132 GLY B C 1
ATOM 6206 O O . GLY B 1 134 ? 36.973 -9.781 -37.150 1.00 18.91 132 GLY B O 1
ATOM 6210 N N . PHE B 1 135 ? 39.077 -9.116 -37.624 1.00 23.63 133 PHE B N 1
ATOM 6211 C CA . PHE B 1 135 ? 39.071 -9.629 -38.993 1.00 21.37 133 PHE B CA 1
ATOM 6212 C C . PHE B 1 135 ? 40.056 -10.778 -39.136 1.00 16.24 133 PHE B C 1
ATOM 6213 O O . PHE B 1 135 ? 41.132 -10.739 -38.547 1.00 18.26 133 PHE B O 1
ATOM 6230 N N . PRO B 1 136 ? 39.700 -11.801 -39.932 1.00 18.22 134 PRO B N 1
ATOM 6231 C CA . PRO B 1 136 ? 40.641 -12.897 -40.188 1.00 16.46 134 PRO B CA 1
ATOM 6232 C C . PRO B 1 136 ? 41.759 -12.450 -41.121 1.00 18.86 134 PRO B C 1
ATOM 6233 O O . PRO B 1 136 ? 41.460 -11.852 -42.158 1.00 22.63 134 PRO B O 1
ATOM 6244 N N . VAL B 1 137 ? 43.011 -12.723 -40.765 1.00 18.65 135 VAL B N 1
ATOM 6245 C CA . VAL B 1 137 ? 44.142 -12.283 -41.577 1.00 17.56 135 VAL B CA 1
ATOM 6246 C C . VAL B 1 137 ? 45.195 -13.365 -41.771 1.00 20.49 135 VAL B C 1
ATOM 6247 O O . VAL B 1 137 ? 45.307 -14.300 -40.978 1.00 18.80 135 VAL B O 1
ATOM 6260 N N . GLY B 1 138 ? 45.955 -13.223 -42.850 1.00 18.54 136 GLY B N 1
ATOM 6261 C CA . GLY B 1 138 ? 47.185 -13.968 -43.045 1.00 22.27 136 GLY B CA 1
ATOM 6262 C C . GLY B 1 138 ? 48.317 -12.963 -43.086 1.00 21.01 136 GLY B C 1
ATOM 6263 O O . GLY B 1 138 ? 48.090 -11.792 -43.388 1.00 21.10 136 GLY B O 1
ATOM 6267 N N . PHE B 1 139 ? 49.530 -13.397 -42.765 1.00 24.20 137 PHE B N 1
ATOM 6268 C CA . PHE B 1 139 ? 50.678 -12.499 -42.816 1.00 22.63 137 PHE B CA 1
ATOM 6269 C C . PHE B 1 139 ? 52.003 -13.244 -42.918 1.00 27.02 137 PHE B C 1
ATOM 6270 O O . PHE B 1 139 ? 52.091 -14.429 -42.604 1.00 27.37 137 PHE B O 1
ATOM 6287 N N . ASP B 1 140 ? 53.018 -12.532 -43.399 1.00 28.17 138 ASP B N 1
ATOM 6288 C CA . ASP B 1 140 ? 54.389 -13.023 -43.421 1.00 31.06 138 ASP B CA 1
ATOM 6289 C C . ASP B 1 140 ? 55.282 -11.957 -42.787 1.00 34.25 138 ASP B C 1
ATOM 6290 O O . ASP B 1 140 ? 54.815 -11.175 -41.959 1.00 37.35 138 ASP B O 1
ATOM 6299 N N . ALA B 1 141 ? 56.555 -11.920 -43.166 1.00 41.81 139 ALA B N 1
ATOM 6300 C CA . ALA B 1 141 ? 57.490 -10.974 -42.572 1.00 41.24 139 ALA B CA 1
ATOM 6301 C C . ALA B 1 141 ? 57.177 -9.521 -42.947 1.00 43.13 139 ALA B C 1
ATOM 6302 O O . ALA B 1 141 ? 57.377 -8.615 -42.137 1.00 45.91 139 ALA B O 1
ATOM 6309 N N . GLU B 1 142 ? 56.669 -9.307 -44.158 1.00 43.97 140 GLU B N 1
ATOM 6310 C CA . GLU B 1 142 ? 56.474 -7.956 -44.693 1.00 42.25 140 GLU B CA 1
ATOM 6311 C C . GLU B 1 142 ? 55.021 -7.543 -44.884 1.00 33.45 140 GLU B C 1
ATOM 6312 O O . GLU B 1 142 ? 54.700 -6.363 -44.750 1.00 30.34 140 GLU B O 1
ATOM 6324 N N . LYS B 1 143 ? 54.146 -8.499 -45.183 1.00 26.69 141 LYS B N 1
ATOM 6325 C CA . LYS B 1 143 ? 52.785 -8.174 -45.600 1.00 28.35 141 LYS B CA 1
ATOM 6326 C C . LYS B 1 143 ? 51.730 -8.857 -44.745 1.00 28.05 141 LYS B C 1
ATOM 6327 O O . LYS B 1 143 ? 51.988 -9.867 -44.089 1.00 25.04 141 LYS B O 1
ATOM 6346 N N . LYS B 1 144 ? 50.537 -8.273 -44.766 1.00 22.71 142 LYS B N 1
ATOM 6347 C CA . LYS B 1 144 ? 49.353 -8.869 -44.172 1.00 21.97 142 LYS B CA 1
ATOM 6348 C C . LYS B 1 144 ? 48.204 -8.740 -45.159 1.00 25.99 142 LYS B C 1
ATOM 6349 O O . LYS B 1 144 ? 48.175 -7.817 -45.975 1.00 21.71 142 LYS B O 1
ATOM 6368 N N . TRP B 1 145 ? 47.265 -9.674 -45.086 1.00 20.13 143 TRP B N 1
ATOM 6369 C CA . TRP B 1 145 ? 46.122 -9.678 -45.984 1.00 17.61 143 TRP B CA 1
ATOM 6370 C C . TRP B 1 145 ? 44.905 -10.267 -45.291 1.00 19.39 143 TRP B C 1
ATOM 6371 O O . TRP B 1 145 ? 45.032 -11.022 -44.327 1.00 18.03 143 TRP B O 1
ATOM 6392 N N . LEU B 1 146 ? 43.727 -9.897 -45.778 1.00 16.78 144 LEU B N 1
ATOM 6393 C CA . LEU B 1 146 ? 42.476 -10.445 -45.274 1.00 17.91 144 LEU B CA 1
ATOM 6394 C C . LEU B 1 146 ? 42.213 -11.816 -45.890 1.00 19.84 144 LEU B C 1
ATOM 6395 O O . LEU B 1 146 ? 42.543 -12.056 -47.053 1.00 20.35 144 LEU B O 1
ATOM 6411 N N . LEU B 1 147 ? 41.613 -12.709 -45.110 1.00 21.21 145 LEU B N 1
ATOM 6412 C CA . LEU B 1 147 ? 41.298 -14.055 -45.582 1.00 21.61 145 LEU B CA 1
ATOM 6413 C C . LEU B 1 147 ? 39.890 -14.122 -46.160 1.00 20.53 145 LEU B C 1
ATOM 6414 O O . LEU B 1 147 ? 38.965 -13.515 -45.624 1.00 19.32 145 LEU B O 1
ATOM 6430 N N . HIS B 1 148 ? 39.733 -14.869 -47.250 1.00 19.44 146 HIS B N 1
ATOM 6431 C CA . HIS B 1 148 ? 38.420 -15.085 -47.849 1.00 19.61 146 HIS B CA 1
ATOM 6432 C C . HIS B 1 148 ? 37.619 -16.118 -47.061 1.00 21.36 146 HIS B C 1
ATOM 6433 O O . HIS B 1 148 ? 37.264 -17.176 -47.581 1.00 20.80 146 HIS B O 1
ATOM 6447 N N . CYS B 1 149 ? 37.341 -15.810 -45.801 1.00 22.47 147 CYS B N 1
ATOM 6448 C CA . CYS B 1 149 ? 36.441 -16.625 -44.999 1.00 20.56 147 CYS B CA 1
ATOM 6449 C C . CYS B 1 149 ? 35.019 -16.414 -45.509 1.00 19.75 147 CYS B C 1
ATOM 6450 O O . CYS B 1 149 ? 34.784 -15.524 -46.327 1.00 19.42 147 CYS B O 1
ATOM 6457 N N . PRO B 1 150 ? 34.061 -17.225 -45.033 1.00 17.68 148 PRO B N 1
ATOM 6458 C CA . PRO B 1 150 ? 32.677 -16.943 -45.426 1.00 17.99 148 PRO B CA 1
ATOM 6459 C C . PRO B 1 150 ? 32.224 -15.585 -44.904 1.00 17.62 148 PRO B C 1
ATOM 6460 O O . PRO B 1 150 ? 32.698 -15.150 -43.854 1.00 20.98 148 PRO B O 1
ATOM 6471 N N . GLY B 1 151 ? 31.325 -14.926 -45.625 1.00 18.84 149 GLY B N 1
ATOM 6472 C CA . GLY B 1 151 ? 30.789 -13.651 -45.185 1.00 20.20 149 GLY B CA 1
ATOM 6473 C C . GLY B 1 151 ? 31.777 -12.502 -45.266 1.00 19.53 149 GLY B C 1
ATOM 6474 O O . GLY B 1 151 ? 31.699 -11.563 -44.475 1.00 24.20 149 GLY B O 1
ATOM 6478 N N . MET B 1 152 ? 32.710 -12.578 -46.212 1.00 20.42 150 MET B N 1
ATOM 6479 C CA . MET B 1 152 ? 33.650 -11.485 -46.462 1.00 21.03 150 MET B CA 1
ATOM 6480 C C . MET B 1 152 ? 33.245 -10.712 -47.711 1.00 18.20 150 MET B C 1
ATOM 6481 O O . MET B 1 152 ? 32.766 -11.295 -48.682 1.00 19.94 150 MET B O 1
ATOM 6495 N N . LEU B 1 153 ? 33.444 -9.399 -47.671 1.00 15.62 151 LEU B N 1
ATOM 6496 C CA . LEU B 1 153 ? 33.111 -8.518 -48.788 1.00 16.19 151 LEU B CA 1
ATOM 6497 C C . LEU B 1 153 ? 34.362 -8.136 -49.567 1.00 15.60 151 LEU B C 1
ATOM 6498 O O . LEU B 1 153 ? 35.339 -7.659 -48.986 1.00 21.67 151 LEU B O 1
ATOM 6514 N N . ALA B 1 154 ? 34.326 -8.349 -50.880 1.00 15.88 152 ALA B N 1
ATOM 6515 C CA . ALA B 1 154 ? 35.462 -8.035 -51.740 1.00 19.97 152 ALA B CA 1
ATOM 6516 C C . ALA B 1 154 ? 35.002 -7.453 -53.073 1.00 18.39 152 ALA B C 1
ATOM 6517 O O . ALA B 1 154 ? 33.832 -7.564 -53.440 1.00 20.39 152 ALA B O 1
ATOM 6524 N N . MET B 1 155 ? 35.939 -6.854 -53.803 1.00 16.73 153 MET B N 1
ATOM 6525 C CA . MET B 1 155 ? 35.631 -6.186 -55.062 1.00 19.77 153 MET B CA 1
ATOM 6526 C C . MET B 1 155 ? 35.959 -7.095 -56.241 1.00 18.53 153 MET B C 1
ATOM 6527 O O . MET B 1 155 ? 37.079 -7.599 -56.357 1.00 18.08 153 MET B O 1
ATOM 6541 N N . ALA B 1 156 ? 34.979 -7.307 -57.113 1.00 23.27 154 ALA B N 1
ATOM 6542 C CA . ALA B 1 156 ? 35.206 -8.060 -58.339 1.00 24.86 154 ALA B CA 1
ATOM 6543 C C . ALA B 1 156 ? 36.083 -7.243 -59.281 1.00 26.38 154 ALA B C 1
ATOM 6544 O O . ALA B 1 156 ? 36.089 -6.013 -59.225 1.00 30.48 154 ALA B O 1
ATOM 6551 N N . ARG B 1 157 ? 36.828 -7.934 -60.136 1.00 23.55 155 ARG B N 1
ATOM 6552 C CA . ARG B 1 157 ? 37.713 -7.279 -61.092 1.00 23.43 155 ARG B CA 1
ATOM 6553 C C . ARG B 1 157 ? 37.908 -8.148 -62.330 1.00 22.96 155 ARG B C 1
ATOM 6554 O O . ARG B 1 157 ? 37.452 -9.290 -62.374 1.00 21.86 155 ARG B O 1
ATOM 6575 N N . ASP B 1 158 ? 38.569 -7.588 -63.338 1.00 23.67 156 ASP B N 1
ATOM 6576 C CA . ASP B 1 158 ? 38.963 -8.346 -64.522 1.00 29.26 156 ASP B CA 1
ATOM 6577 C C . ASP B 1 158 ? 40.364 -8.913 -64.307 1.00 28.82 156 ASP B C 1
ATOM 6578 O O . ASP B 1 158 ? 40.917 -8.808 -63.211 1.00 23.49 156 ASP B O 1
ATOM 6587 N N . SER B 1 159 ? 40.929 -9.521 -65.346 1.00 25.47 157 SER B N 1
ATOM 6588 C CA . SER B 1 159 ? 42.203 -10.227 -65.222 1.00 31.72 157 SER B CA 1
ATOM 6589 C C . SER B 1 159 ? 43.319 -9.289 -64.774 1.00 26.07 157 SER B C 1
ATOM 6590 O O . SER B 1 159 ? 44.145 -9.650 -63.936 1.00 27.38 157 SER B O 1
ATOM 6598 N N . ASP B 1 160 ? 43.326 -8.078 -65.320 1.00 30.12 158 ASP B N 1
ATOM 6599 C CA . ASP B 1 160 ? 44.295 -7.069 -64.918 1.00 31.15 158 ASP B CA 1
ATOM 6600 C C . ASP B 1 160 ? 43.960 -6.597 -63.499 1.00 28.12 158 ASP B C 1
ATOM 6601 O O . ASP B 1 160 ? 42.802 -6.295 -63.207 1.00 26.05 158 ASP B O 1
ATOM 6610 N N . PRO B 1 161 ? 44.966 -6.547 -62.607 1.00 26.76 159 PRO B N 1
ATOM 6611 C CA . PRO B 1 161 ? 44.699 -6.283 -61.183 1.00 28.61 159 PRO B CA 1
ATOM 6612 C C . PRO B 1 161 ? 43.958 -4.974 -60.892 1.00 26.73 159 PRO B C 1
ATOM 6613 O O . PRO B 1 161 ? 43.135 -4.940 -59.980 1.00 22.58 159 PRO B O 1
ATOM 6624 N N . ASN B 1 162 ? 44.238 -3.921 -61.653 1.00 32.87 160 ASN B N 1
ATOM 6625 C CA . ASN B 1 162 ? 43.674 -2.605 -61.361 1.00 31.16 160 ASN B CA 1
ATOM 6626 C C . ASN B 1 162 ? 42.414 -2.301 -62.165 1.00 29.63 160 ASN B C 1
ATOM 6627 O O . ASN B 1 162 ? 42.305 -1.230 -62.759 1.00 31.04 160 ASN B O 1
ATOM 6638 N N . THR B 1 163 ? 41.467 -3.239 -62.182 1.00 25.23 161 THR B N 1
ATOM 6639 C CA . THR B 1 163 ? 40.235 -3.065 -62.955 1.00 27.66 161 THR B CA 1
ATOM 6640 C C . THR B 1 163 ? 38.955 -3.097 -62.116 1.00 26.18 161 THR B C 1
ATOM 6641 O O . THR B 1 163 ? 37.863 -2.922 -62.651 1.00 33.67 161 THR B O 1
ATOM 6652 N N . GLY B 1 164 ? 39.081 -3.326 -60.814 1.00 25.07 162 GLY B N 1
ATOM 6653 C CA . GLY B 1 164 ? 37.924 -3.347 -59.932 1.00 24.31 162 GLY B CA 1
ATOM 6654 C C . GLY B 1 164 ? 37.491 -1.952 -59.520 1.00 26.72 162 GLY B C 1
ATOM 6655 O O . GLY B 1 164 ? 38.246 -0.996 -59.693 1.00 24.92 162 GLY B O 1
ATOM 6659 N N . GLY B 1 165 ? 36.286 -1.828 -58.964 1.00 23.98 163 GLY B N 1
ATOM 6660 C CA . GLY B 1 165 ? 35.876 -0.570 -58.366 1.00 25.43 163 GLY B CA 1
ATOM 6661 C C . GLY B 1 165 ? 34.390 -0.279 -58.223 1.00 22.72 163 GLY B C 1
ATOM 6662 O O . GLY B 1 165 ? 34.039 0.690 -57.549 1.00 21.54 163 GLY B O 1
ATOM 6666 N N . THR B 1 166 ? 33.518 -1.079 -58.838 1.00 22.96 164 THR B N 1
ATOM 6667 C CA . THR B 1 166 ? 32.073 -0.864 -58.689 1.00 25.56 164 THR B CA 1
ATOM 6668 C C . THR B 1 166 ? 31.296 -2.097 -58.240 1.00 28.05 164 THR B C 1
ATOM 6669 O O . THR B 1 166 ? 30.317 -1.975 -57.505 1.00 32.51 164 THR B O 1
ATOM 6680 N N . ASP B 1 167 ? 31.721 -3.276 -58.686 1.00 24.73 165 ASP B N 1
ATOM 6681 C CA . ASP B 1 167 ? 30.962 -4.497 -58.436 1.00 21.46 165 ASP B CA 1
ATOM 6682 C C . ASP B 1 167 ? 31.676 -5.389 -57.424 1.00 24.36 165 ASP B C 1
ATOM 6683 O O . ASP B 1 167 ? 32.883 -5.620 -57.515 1.00 23.05 165 ASP B O 1
ATOM 6692 N N . PHE B 1 168 ? 30.908 -5.871 -56.451 1.00 22.90 166 PHE B N 1
ATOM 6693 C CA . PHE B 1 168 ? 31.445 -6.578 -55.294 1.00 21.52 166 PHE B CA 1
ATOM 6694 C C . PHE B 1 168 ? 30.834 -7.966 -55.166 1.00 23.32 166 PHE B C 1
ATOM 6695 O O . PHE B 1 168 ? 29.832 -8.274 -55.811 1.00 25.74 166 PHE B O 1
ATOM 6712 N N . TYR B 1 169 ? 31.445 -8.801 -54.331 1.00 22.82 167 TYR B N 1
ATOM 6713 C CA . TYR B 1 169 ? 30.876 -10.102 -54.010 1.00 18.66 167 TYR B CA 1
ATOM 6714 C C . TYR B 1 169 ? 31.017 -10.420 -52.526 1.00 23.33 167 TYR B C 1
ATOM 6715 O O . TYR B 1 169 ? 31.935 -9.942 -51.855 1.00 17.97 167 TYR B O 1
ATOM 6733 N N . ILE B 1 170 ? 30.070 -11.205 -52.026 1.00 22.80 168 ILE B N 1
ATOM 6734 C CA . ILE B 1 170 ? 30.105 -11.714 -50.662 1.00 19.38 168 ILE B CA 1
ATOM 6735 C C . ILE B 1 170 ? 30.325 -13.220 -50.712 1.00 22.40 168 ILE B C 1
ATOM 6736 O O . ILE B 1 170 ? 29.597 -13.937 -51.396 1.00 20.52 168 ILE B O 1
ATOM 6752 N N . THR B 1 171 ? 31.336 -13.696 -49.997 1.00 22.31 169 THR B N 1
ATOM 6753 C CA . THR B 1 171 ? 31.631 -15.120 -49.961 1.00 23.47 169 THR B CA 1
ATOM 6754 C C . THR B 1 171 ? 30.540 -15.889 -49.219 1.00 24.38 169 THR B C 1
ATOM 6755 O O . THR B 1 171 ? 30.125 -15.495 -48.131 1.00 24.84 169 THR B O 1
ATOM 6766 N N . LEU B 1 172 ? 30.088 -16.988 -49.815 1.00 19.36 170 LEU B N 1
ATOM 6767 C CA . LEU B 1 172 ? 29.076 -17.847 -49.204 1.00 23.49 170 LEU B CA 1
ATOM 6768 C C . LEU B 1 172 ? 29.745 -18.983 -48.439 1.00 23.64 170 LEU B C 1
ATOM 6769 O O . LEU B 1 172 ? 29.137 -19.612 -47.573 1.00 25.34 170 LEU B O 1
ATOM 6785 N N . ASP B 1 173 ? 30.998 -19.243 -48.791 1.00 19.95 171 ASP B N 1
ATOM 6786 C CA . ASP B 1 173 ? 31.825 -20.238 -48.123 1.00 21.66 171 ASP B CA 1
ATOM 6787 C C . ASP B 1 173 ? 33.260 -19.764 -48.308 1.00 24.95 171 ASP B C 1
ATOM 6788 O O . ASP B 1 173 ? 33.500 -18.827 -49.066 1.00 24.82 171 ASP B O 1
ATOM 6797 N N . ALA B 1 174 ? 34.214 -20.385 -47.625 1.00 22.42 172 ALA B N 1
ATOM 6798 C CA . ALA B 1 174 ? 35.600 -19.937 -47.718 1.00 23.47 172 ALA B CA 1
ATOM 6799 C C . ALA B 1 174 ? 36.154 -20.133 -49.131 1.00 22.34 172 ALA B C 1
ATOM 6800 O O . ALA B 1 174 ? 35.950 -21.176 -49.747 1.00 20.38 172 ALA B O 1
ATOM 6807 N N . GLN B 1 175 ? 36.850 -19.115 -49.632 1.00 23.14 173 GLN B N 1
ATOM 6808 C CA . GLN B 1 175 ? 37.488 -19.171 -50.945 1.00 25.01 173 GLN B CA 1
ATOM 6809 C C . GLN B 1 175 ? 38.937 -18.718 -50.822 1.00 23.08 173 GLN B C 1
ATOM 6810 O O . GLN B 1 175 ? 39.361 -17.766 -51.477 1.00 20.87 173 GLN B O 1
ATOM 6824 N N . ARG B 1 176 ? 39.691 -19.423 -49.984 1.00 19.50 174 ARG B N 1
ATOM 6825 C CA . ARG B 1 176 ? 41.035 -19.003 -49.604 1.00 18.53 174 ARG B CA 1
ATOM 6826 C C . ARG B 1 176 ? 41.999 -18.901 -50.783 1.00 19.78 174 ARG B C 1
ATOM 6827 O O . ARG B 1 176 ? 42.994 -18.179 -50.704 1.00 21.74 174 ARG B O 1
ATOM 6848 N N . TYR B 1 177 ? 41.715 -19.613 -51.871 1.00 19.56 175 TYR B N 1
ATOM 6849 C CA . TYR B 1 177 ? 42.593 -19.573 -53.038 1.00 20.21 175 TYR B CA 1
ATOM 6850 C C . TYR B 1 177 ? 42.640 -18.172 -53.650 1.00 19.73 175 TYR B C 1
ATOM 6851 O O . TYR B 1 177 ? 43.587 -17.833 -54.358 1.00 21.82 175 TYR B O 1
ATOM 6869 N N . LEU B 1 178 ? 41.627 -17.359 -53.361 1.00 19.15 176 LEU B N 1
ATOM 6870 C CA . LEU B 1 178 ? 41.569 -15.987 -53.865 1.00 22.59 176 LEU B CA 1
ATOM 6871 C C . LEU B 1 178 ? 42.432 -15.017 -53.061 1.00 18.90 176 LEU B C 1
ATOM 6872 O O . LEU B 1 178 ? 42.624 -13.875 -53.474 1.00 19.08 176 LEU B O 1
ATOM 6888 N N . ASP B 1 179 ? 42.934 -15.462 -51.913 1.00 19.38 177 ASP B N 1
ATOM 6889 C CA . ASP B 1 179 ? 43.710 -14.593 -51.029 1.00 21.90 177 ASP B CA 1
ATOM 6890 C C . ASP B 1 179 ? 44.917 -13.976 -51.741 1.00 23.32 177 ASP B C 1
ATOM 6891 O O . ASP B 1 179 ? 45.571 -14.631 -52.553 1.00 21.71 177 ASP B O 1
ATOM 6900 N N . ARG B 1 180 ? 45.181 -12.708 -51.425 1.00 18.44 178 ARG B N 1
ATOM 6901 C CA . ARG B 1 180 ? 46.289 -11.931 -51.990 1.00 20.10 178 ARG B CA 1
ATOM 6902 C C . ARG B 1 180 ? 46.165 -11.693 -53.497 1.00 19.73 178 ARG B C 1
ATOM 6903 O O . ARG B 1 180 ? 47.144 -11.324 -54.144 1.00 23.86 178 ARG B O 1
ATOM 6924 N N . ASN B 1 181 ? 44.967 -11.876 -54.045 1.00 19.87 179 ASN B N 1
ATOM 6925 C CA . ASN B 1 181 ? 44.717 -11.615 -55.466 1.00 21.70 179 ASN B CA 1
ATOM 6926 C C . ASN B 1 181 ? 43.494 -10.720 -55.683 1.00 20.80 179 ASN B C 1
ATOM 6927 O O . ASN B 1 181 ? 43.194 -10.331 -56.813 1.00 22.77 179 ASN B O 1
ATOM 6938 N N . MET B 1 182 ? 42.801 -10.390 -54.597 1.00 21.68 180 MET B N 1
ATOM 6939 C CA . MET B 1 182 ? 41.578 -9.595 -54.662 1.00 17.77 180 MET B CA 1
ATOM 6940 C C . MET B 1 182 ? 41.568 -8.550 -53.556 1.00 17.84 180 MET B C 1
ATOM 6941 O O . MET B 1 182 ? 42.229 -8.720 -52.530 1.00 20.12 180 MET B O 1
ATOM 6955 N N . THR B 1 183 ? 40.813 -7.473 -53.750 1.00 20.60 181 THR B N 1
ATOM 6956 C CA . THR B 1 183 ? 40.647 -6.488 -52.688 1.00 18.36 181 THR B CA 1
ATOM 6957 C C . THR B 1 183 ? 39.484 -6.873 -51.791 1.00 16.65 181 THR B C 1
ATOM 6958 O O . THR B 1 183 ? 38.321 -6.716 -52.159 1.00 21.27 181 THR B O 1
ATOM 6969 N N . VAL B 1 184 ? 39.811 -7.387 -50.613 1.00 20.46 182 VAL B N 1
ATOM 6970 C CA . VAL B 1 184 ? 38.821 -7.626 -49.576 1.00 18.99 182 VAL B CA 1
ATOM 6971 C C . VAL B 1 184 ? 38.729 -6.352 -48.746 1.00 17.30 182 VAL B C 1
ATOM 6972 O O . VAL B 1 184 ? 39.757 -5.811 -48.343 1.00 18.59 182 VAL B O 1
ATOM 6985 N N . PHE B 1 185 ? 37.517 -5.854 -48.509 1.00 17.46 183 PHE B N 1
ATOM 6986 C CA . PHE B 1 185 ? 37.373 -4.579 -47.804 1.00 23.40 183 PHE B CA 1
ATOM 6987 C C . PHE B 1 185 ? 36.200 -4.519 -46.824 1.00 21.35 183 PHE B C 1
ATOM 6988 O O . PHE B 1 185 ? 35.828 -3.435 -46.370 1.00 19.44 183 PHE B O 1
ATOM 7005 N N . GLY B 1 186 ? 35.633 -5.672 -46.479 1.00 17.18 184 GLY B N 1
ATOM 7006 C CA . GLY B 1 186 ? 34.594 -5.719 -45.465 1.00 20.94 184 GLY B CA 1
ATOM 7007 C C . GLY B 1 186 ? 34.246 -7.121 -44.996 1.00 20.81 184 GLY B C 1
ATOM 7008 O O . GLY B 1 186 ? 34.682 -8.106 -45.589 1.00 15.22 184 GLY B O 1
ATOM 7012 N N . ARG B 1 187 ? 33.463 -7.205 -43.921 1.00 19.57 185 ARG B N 1
ATOM 7013 C CA . ARG B 1 187 ? 32.937 -8.482 -43.437 1.00 15.92 185 ARG B CA 1
ATOM 7014 C C . ARG B 1 187 ? 31.467 -8.338 -43.041 1.00 19.87 185 ARG B C 1
ATOM 7015 O O . ARG B 1 187 ? 31.057 -7.306 -42.515 1.00 20.81 185 ARG B O 1
ATOM 7036 N N . VAL B 1 188 ? 30.682 -9.384 -43.273 1.00 17.03 186 VAL B N 1
ATOM 7037 C CA . VAL B 1 188 ? 29.285 -9.388 -42.852 1.00 19.55 186 VAL B CA 1
ATOM 7038 C C . VAL B 1 188 ? 29.222 -9.530 -41.332 1.00 20.50 186 VAL B C 1
ATOM 7039 O O . VAL B 1 188 ? 29.862 -10.414 -40.763 1.00 26.47 186 VAL B O 1
ATOM 7052 N N . ILE B 1 189 ? 28.459 -8.657 -40.680 1.00 21.02 187 ILE B N 1
ATOM 7053 C CA . ILE B 1 189 ? 28.328 -8.699 -39.225 1.00 22.28 187 ILE B CA 1
ATOM 7054 C C . ILE B 1 189 ? 26.900 -9.046 -38.812 1.00 25.16 187 ILE B C 1
ATOM 7055 O O . ILE B 1 189 ? 26.650 -9.409 -37.663 1.00 27.27 187 ILE B O 1
ATOM 7071 N N . SER B 1 190 ? 25.968 -8.937 -39.752 1.00 25.31 188 SER B N 1
ATOM 7072 C CA . SER B 1 190 ? 24.589 -9.352 -39.513 1.00 25.27 188 SER B CA 1
ATOM 7073 C C . SER B 1 190 ? 23.872 -9.621 -40.828 1.00 26.66 188 SER B C 1
ATOM 7074 O O . SER B 1 190 ? 24.178 -9.002 -41.849 1.00 27.41 188 SER B O 1
ATOM 7082 N N . GLY B 1 191 ? 22.925 -10.554 -40.796 1.00 19.50 189 GLY B N 1
ATOM 7083 C CA . GLY B 1 191 ? 22.093 -10.848 -41.948 1.00 19.65 189 GLY B CA 1
ATOM 7084 C C . GLY B 1 191 ? 22.732 -11.781 -42.961 1.00 18.52 189 GLY B C 1
ATOM 7085 O O . GLY B 1 191 ? 22.329 -11.805 -44.123 1.00 20.58 189 GLY B O 1
ATOM 7089 N N . MET B 1 192 ? 23.724 -12.553 -42.529 1.00 22.00 190 MET B N 1
ATOM 7090 C CA . MET B 1 192 ? 24.361 -13.525 -43.411 1.00 20.90 190 MET B CA 1
ATOM 7091 C C . MET B 1 192 ? 23.340 -14.525 -43.950 1.00 24.13 190 MET B C 1
ATOM 7092 O O . MET B 1 192 ? 23.463 -14.993 -45.082 1.00 25.78 190 MET B O 1
ATOM 7106 N N . GLN B 1 193 ? 22.340 -14.854 -43.136 1.00 27.83 191 GLN B N 1
ATOM 7107 C CA . GLN B 1 193 ? 21.290 -15.774 -43.557 1.00 28.99 191 GLN B CA 1
ATOM 7108 C C . GLN B 1 193 ? 20.543 -15.255 -44.782 1.00 27.54 191 GLN B C 1
ATOM 7109 O O . GLN B 1 193 ? 20.085 -16.036 -45.609 1.00 31.30 191 GLN B O 1
ATOM 7123 N N . TYR B 1 194 ? 20.440 -13.937 -44.904 1.00 26.66 192 TYR B N 1
ATOM 7124 C CA . TYR B 1 194 ? 19.727 -13.330 -46.020 1.00 28.07 192 TYR B CA 1
ATOM 7125 C C . TYR B 1 194 ? 20.554 -13.434 -47.295 1.00 27.14 192 TYR B C 1
ATOM 7126 O O . TYR B 1 194 ? 20.011 -13.601 -48.386 1.00 28.26 192 TYR B O 1
ATOM 7144 N N . VAL B 1 195 ? 21.871 -13.343 -47.147 1.00 23.29 193 VAL B N 1
ATOM 7145 C CA . VAL B 1 195 ? 22.778 -13.570 -48.264 1.00 21.34 193 VAL B CA 1
ATOM 7146 C C . VAL B 1 195 ? 22.567 -14.983 -48.803 1.00 23.29 193 VAL B C 1
ATOM 7147 O O . VAL B 1 195 ? 22.640 -15.219 -50.011 1.00 24.47 193 VAL B O 1
ATOM 7160 N N . GLN B 1 196 ? 22.307 -15.918 -47.894 1.00 25.80 194 GLN B N 1
ATOM 7161 C CA . GLN B 1 196 ? 22.113 -17.319 -48.257 1.00 25.93 194 GLN B CA 1
ATOM 7162 C C . GLN B 1 196 ? 20.752 -17.581 -48.906 1.00 28.84 194 GLN B C 1
ATOM 7163 O O . GLN B 1 196 ? 20.544 -18.636 -49.509 1.00 29.28 194 GLN B O 1
ATOM 7177 N N . LYS B 1 197 ? 19.828 -16.632 -48.772 1.00 28.83 195 LYS B N 1
ATOM 7178 C CA . LYS B 1 197 ? 18.502 -16.757 -49.378 1.00 28.90 195 LYS B CA 1
ATOM 7179 C C . LYS B 1 197 ? 18.465 -16.198 -50.802 1.00 30.18 195 LYS B C 1
ATOM 7180 O O . LYS B 1 197 ? 17.509 -16.439 -51.539 1.00 27.77 195 LYS B O 1
ATOM 7199 N N . LEU B 1 198 ? 19.505 -15.459 -51.185 1.00 29.61 196 LEU B N 1
ATOM 7200 C CA . LEU B 1 198 ? 19.557 -14.789 -52.487 1.00 30.27 196 LEU B CA 1
ATOM 7201 C C . LEU B 1 198 ? 19.346 -15.742 -53.664 1.00 29.26 196 LEU B C 1
ATOM 7202 O O . LEU B 1 198 ? 19.800 -16.887 -53.637 1.00 30.32 196 LEU B O 1
ATOM 7218 N N . GLN B 1 199 ? 18.651 -15.244 -54.686 1.00 33.80 197 GLN B N 1
ATOM 7219 C CA . GLN B 1 199 ? 18.355 -15.993 -55.904 1.00 32.20 197 GLN B CA 1
ATOM 7220 C C . GLN B 1 199 ? 19.643 -16.568 -56.475 1.00 33.53 197 GLN B C 1
ATOM 7221 O O . GLN B 1 199 ? 20.604 -15.831 -56.686 1.00 33.00 197 GLN B O 1
ATOM 7235 N N . ARG B 1 200 ? 19.663 -17.867 -56.755 1.00 30.91 198 ARG B N 1
ATOM 7236 C CA . ARG B 1 200 ? 20.877 -18.508 -57.247 1.00 30.70 198 ARG B CA 1
ATOM 7237 C C . ARG B 1 200 ? 20.889 -18.490 -58.776 1.00 31.79 198 ARG B C 1
ATOM 7238 O O . ARG B 1 200 ? 19.834 -18.558 -59.405 1.00 30.71 198 ARG B O 1
ATOM 7259 N N . GLY B 1 201 ? 22.076 -18.407 -59.370 1.00 30.46 199 GLY B N 1
ATOM 7260 C CA . GLY B 1 201 ? 22.243 -18.706 -60.783 1.00 29.78 199 GLY B CA 1
ATOM 7261 C C . GLY B 1 201 ? 22.787 -20.114 -60.956 1.00 32.01 199 GLY B C 1
ATOM 7262 O O . GLY B 1 201 ? 22.715 -20.927 -60.034 1.00 33.18 199 GLY B O 1
ATOM 7266 N N . ASP B 1 202 ? 23.327 -20.399 -62.139 1.00 33.60 200 ASP B N 1
ATOM 7267 C CA . ASP B 1 202 ? 23.943 -21.691 -62.430 1.00 36.75 200 ASP B CA 1
ATOM 7268 C C . ASP B 1 202 ? 25.358 -21.452 -62.946 1.00 39.35 200 ASP B C 1
ATOM 7269 O O . ASP B 1 202 ? 25.551 -20.748 -63.937 1.00 39.23 200 ASP B O 1
ATOM 7278 N N . LYS B 1 203 ? 26.343 -22.039 -62.272 1.00 38.55 201 LYS B N 1
ATOM 7279 C CA . LYS B 1 203 ? 27.744 -21.817 -62.621 1.00 39.13 201 LYS B CA 1
ATOM 7280 C C . LYS B 1 203 ? 28.070 -22.319 -64.025 1.00 37.87 201 LYS B C 1
ATOM 7281 O O . LYS B 1 203 ? 29.021 -21.851 -64.649 1.00 36.40 201 LYS B O 1
ATOM 7300 N N . ASN B 1 204 ? 27.283 -23.274 -64.514 1.00 46.50 202 ASN B N 1
ATOM 7301 C CA . ASN B 1 204 ? 27.499 -23.829 -65.846 1.00 47.54 202 ASN B CA 1
ATOM 7302 C C . ASN B 1 204 ? 26.749 -23.034 -66.912 1.00 48.96 202 ASN B C 1
ATOM 7303 O O . ASN B 1 204 ? 26.828 -23.348 -68.100 1.00 48.61 202 ASN B O 1
ATOM 7314 N N . ILE B 1 205 ? 26.026 -22.003 -66.479 1.00 45.88 203 ILE B N 1
ATOM 7315 C CA . ILE B 1 205 ? 25.309 -21.117 -67.392 1.00 43.07 203 ILE B CA 1
ATOM 7316 C C . ILE B 1 205 ? 25.739 -19.670 -67.165 1.00 42.96 203 ILE B C 1
ATOM 7317 O O . ILE B 1 205 ? 25.326 -19.033 -66.195 1.00 40.47 203 ILE B O 1
ATOM 7333 N N . GLU B 1 206 ? 26.565 -19.161 -68.074 1.00 43.26 204 GLU B N 1
ATOM 7334 C CA . GLU B 1 206 ? 27.073 -17.794 -68.003 1.00 46.35 204 GLU B CA 1
ATOM 7335 C C . GLU B 1 206 ? 27.700 -17.464 -66.650 1.00 43.32 204 GLU B C 1
ATOM 7336 O O . GLU B 1 206 ? 27.499 -16.377 -66.112 1.00 42.11 204 GLU B O 1
ATOM 7348 N N . GLY B 1 207 ? 28.459 -18.411 -66.109 1.00 42.35 205 GLY B N 1
ATOM 7349 C CA . GLY B 1 207 ? 29.228 -18.180 -64.899 1.00 35.08 205 GLY B CA 1
ATOM 7350 C C . GLY B 1 207 ? 28.399 -17.751 -63.705 1.00 31.26 205 GLY B C 1
ATOM 7351 O O . GLY B 1 207 ? 28.864 -16.981 -62.866 1.00 30.03 205 GLY B O 1
ATOM 7355 N N . GLY B 1 208 ? 27.167 -18.242 -63.630 1.00 30.85 206 GLY B N 1
ATOM 7356 C CA . GLY B 1 208 ? 26.306 -17.974 -62.494 1.00 29.41 206 GLY B CA 1
ATOM 7357 C C . GLY B 1 208 ? 25.443 -16.735 -62.643 1.00 29.18 206 GLY B C 1
ATOM 7358 O O . GLY B 1 208 ? 24.689 -16.395 -61.734 1.00 30.99 206 GLY B O 1
ATOM 7362 N N . VAL B 1 209 ? 25.550 -16.052 -63.779 1.00 32.74 207 VAL B N 1
ATOM 7363 C CA . VAL B 1 209 ? 24.710 -14.889 -64.031 1.00 31.40 207 VAL B CA 1
ATOM 7364 C C . VAL B 1 209 ? 23.268 -15.340 -64.228 1.00 34.88 207 VAL B C 1
ATOM 7365 O O . VAL B 1 209 ? 22.985 -16.223 -65.038 1.00 37.71 207 VAL B O 1
ATOM 7378 N N . ILE B 1 210 ? 22.361 -14.727 -63.478 1.00 33.78 208 ILE B N 1
ATOM 7379 C CA . ILE B 1 210 ? 20.947 -15.070 -63.540 1.00 32.48 208 ILE B CA 1
ATOM 7380 C C . ILE B 1 210 ? 20.363 -14.645 -64.883 1.00 37.07 208 ILE B C 1
ATOM 7381 O O . ILE B 1 210 ? 20.595 -13.526 -65.341 1.00 37.06 208 ILE B O 1
ATOM 7397 N N . GLN B 1 211 ? 19.606 -15.544 -65.508 1.00 41.76 209 GLN B N 1
ATOM 7398 C CA . GLN B 1 211 ? 19.214 -15.368 -66.902 1.00 46.07 209 GLN B CA 1
ATOM 7399 C C . GLN B 1 211 ? 17.823 -14.770 -67.084 1.00 49.46 209 GLN B C 1
ATOM 7400 O O . GLN B 1 211 ? 16.907 -15.044 -66.313 1.00 48.75 209 GLN B O 1
ATOM 7414 N N . SER B 1 212 ? 17.678 -13.969 -68.135 1.00 49.01 210 SER B N 1
ATOM 7415 C CA . SER B 1 212 ? 16.393 -13.386 -68.509 1.00 54.95 210 SER B CA 1
ATOM 7416 C C . SER B 1 212 ? 15.404 -14.487 -68.879 1.00 52.78 210 SER B C 1
ATOM 7417 O O . SER B 1 212 ? 15.798 -15.495 -69.461 1.00 51.21 210 SER B O 1
ATOM 7425 N N . PRO B 1 213 ? 14.115 -14.307 -68.546 1.00 56.22 211 PRO B N 1
ATOM 7426 C CA . PRO B 1 213 ? 13.461 -13.162 -67.904 1.00 55.96 211 PRO B CA 1
ATOM 7427 C C . PRO B 1 213 ? 13.642 -13.095 -66.391 1.00 57.25 211 PRO B C 1
ATOM 7428 O O . PRO B 1 213 ? 12.975 -12.272 -65.764 1.00 60.48 211 PRO B O 1
ATOM 7439 N N . ASN B 1 214 ? 14.511 -13.919 -65.810 1.00 58.47 212 ASN B N 1
ATOM 7440 C CA . ASN B 1 214 ? 14.632 -13.922 -64.358 1.00 54.02 212 ASN B CA 1
ATOM 7441 C C . ASN B 1 214 ? 15.708 -12.911 -64.024 1.00 50.27 212 ASN B C 1
ATOM 7442 O O . ASN B 1 214 ? 16.570 -12.619 -64.854 1.00 48.43 212 ASN B O 1
ATOM 7453 N N . LYS B 1 215 ? 15.659 -12.371 -62.812 1.00 48.57 213 LYS B N 1
ATOM 7454 C CA . LYS B 1 215 ? 16.670 -11.422 -62.369 1.00 49.83 213 LYS B CA 1
ATOM 7455 C C . LYS B 1 215 ? 17.065 -11.686 -60.923 1.00 46.78 213 LYS B C 1
ATOM 7456 O O . LYS B 1 215 ? 16.267 -12.196 -60.135 1.00 49.52 213 LYS B O 1
ATOM 7475 N N . GLY B 1 216 ? 18.301 -11.343 -60.582 1.00 35.01 214 GLY B N 1
ATOM 7476 C CA . GLY B 1 216 ? 18.781 -11.503 -59.226 1.00 34.22 214 GLY B CA 1
ATOM 7477 C C . GLY B 1 216 ? 17.992 -10.657 -58.258 1.00 35.30 214 GLY B C 1
ATOM 7478 O O . GLY B 1 216 ? 17.365 -9.670 -58.645 1.00 34.73 214 GLY B O 1
ATOM 7482 N N . ASP B 1 217 ? 18.018 -11.053 -56.992 1.00 33.46 215 ASP B N 1
ATOM 7483 C CA . ASP B 1 217 ? 17.304 -10.320 -55.964 1.00 34.03 215 ASP B CA 1
ATOM 7484 C C . ASP B 1 217 ? 17.853 -8.909 -55.865 1.00 32.06 215 ASP B C 1
ATOM 7485 O O . ASP B 1 217 ? 19.043 -8.665 -56.072 1.00 27.77 215 ASP B O 1
ATOM 7494 N N . GLU B 1 218 ? 16.960 -7.984 -55.549 1.00 32.91 216 GLU B N 1
ATOM 7495 C CA . GLU B 1 218 ? 17.258 -6.566 -55.605 1.00 34.47 216 GLU B CA 1
ATOM 7496 C C . GLU B 1 218 ? 17.925 -6.070 -54.330 1.00 30.71 216 GLU B C 1
ATOM 7497 O O . GLU B 1 218 ? 17.555 -6.473 -53.227 1.00 28.53 216 GLU B O 1
ATOM 7509 N N . MET B 1 219 ? 18.915 -5.197 -54.492 1.00 30.76 217 MET B N 1
ATOM 7510 C CA . MET B 1 219 ? 19.363 -4.352 -53.398 1.00 29.09 217 MET B CA 1
ATOM 7511 C C . MET B 1 219 ? 18.417 -3.166 -53.376 1.00 27.57 217 MET B C 1
ATOM 7512 O O . MET B 1 219 ? 18.643 -2.174 -54.066 1.00 35.47 217 MET B O 1
ATOM 7526 N N . ILE B 1 220 ? 17.347 -3.286 -52.599 1.00 28.88 218 ILE B N 1
ATOM 7527 C CA . ILE B 1 220 ? 16.283 -2.290 -52.596 1.00 30.99 218 ILE B CA 1
ATOM 7528 C C . ILE B 1 220 ? 16.836 -0.935 -52.180 1.00 30.82 218 ILE B C 1
ATOM 7529 O O . ILE B 1 220 ? 16.482 0.096 -52.752 1.00 32.13 218 ILE B O 1
ATOM 7545 N N . SER B 1 221 ? 17.708 -0.947 -51.179 1.00 31.71 219 SER B N 1
ATOM 7546 C CA . SER B 1 221 ? 18.431 0.251 -50.783 1.00 36.27 219 SER B CA 1
ATOM 7547 C C . SER B 1 221 ? 19.750 -0.131 -50.128 1.00 32.67 219 SER B C 1
ATOM 7548 O O . SER B 1 221 ? 19.859 -1.183 -49.493 1.00 34.42 219 SER B O 1
ATOM 7556 N N . VAL B 1 222 ? 20.749 0.725 -50.305 1.00 25.19 220 VAL B N 1
ATOM 7557 C CA . VAL B 1 222 ? 22.035 0.564 -49.642 1.00 23.76 220 VAL B CA 1
ATOM 7558 C C . VAL B 1 222 ? 22.422 1.899 -49.016 1.00 27.52 220 VAL B C 1
ATOM 7559 O O . VAL B 1 222 ? 22.528 2.912 -49.707 1.00 26.61 220 VAL B O 1
ATOM 7572 N N . LYS B 1 223 ? 22.669 1.870 -47.711 1.00 23.18 221 LYS B N 1
ATOM 7573 C CA . LYS B 1 223 ? 22.960 3.061 -46.925 1.00 27.15 221 LYS B CA 1
ATOM 7574 C C . LYS B 1 223 ? 24.140 2.823 -46.004 1.00 25.24 221 LYS B C 1
ATOM 7575 O O . LYS B 1 223 ? 24.417 1.688 -45.618 1.00 25.14 221 LYS B O 1
ATOM 7594 N N . LEU B 1 224 ? 24.811 3.903 -45.623 1.00 27.42 222 LEU B N 1
ATOM 7595 C CA . LEU B 1 224 ? 25.738 3.863 -44.503 1.00 25.32 222 LEU B CA 1
ATOM 7596 C C . LEU B 1 224 ? 24.940 4.159 -43.243 1.00 25.07 222 LEU B C 1
ATOM 7597 O O . LEU B 1 224 ? 23.979 4.927 -43.288 1.00 27.19 222 LEU B O 1
ATOM 7613 N N . ALA B 1 225 ? 25.322 3.552 -42.124 1.00 23.29 223 ALA B N 1
ATOM 7614 C CA . ALA B 1 225 ? 24.626 3.799 -40.866 1.00 27.19 223 ALA B CA 1
ATOM 7615 C C . ALA B 1 225 ? 24.717 5.276 -40.509 1.00 25.12 223 ALA B C 1
ATOM 7616 O O . ALA B 1 225 ? 23.812 5.829 -39.892 1.00 27.11 223 ALA B O 1
ATOM 7623 N N . SER B 1 226 ? 25.811 5.912 -40.918 1.00 31.60 224 SER B N 1
ATOM 7624 C CA . SER B 1 226 ? 26.032 7.326 -40.636 1.00 37.66 224 SER B CA 1
ATOM 7625 C C . SER B 1 226 ? 25.020 8.225 -41.347 1.00 39.19 224 SER B C 1
ATOM 7626 O O . SER B 1 226 ? 24.841 9.382 -40.967 1.00 42.67 224 SER B O 1
ATOM 7634 N N . GLU B 1 227 ? 24.354 7.693 -42.368 1.00 36.40 225 GLU B N 1
ATOM 7635 C CA . GLU B 1 227 ? 23.350 8.459 -43.103 1.00 41.86 225 GLU B CA 1
ATOM 7636 C C . GLU B 1 227 ? 22.030 8.502 -42.342 1.00 43.81 225 GLU B C 1
ATOM 7637 O O . GLU B 1 227 ? 21.153 9.307 -42.656 1.00 47.48 225 GLU B O 1
ATOM 7649 N N . LEU B 1 228 ? 21.893 7.633 -41.346 1.00 43.07 226 LEU B N 1
ATOM 7650 C CA . LEU B 1 228 ? 20.693 7.601 -40.521 1.00 46.57 226 LEU B CA 1
ATOM 7651 C C . LEU B 1 228 ? 20.807 8.579 -39.361 1.00 49.80 226 LEU B C 1
ATOM 7652 O O . LEU B 1 228 ? 21.913 8.916 -38.937 1.00 48.75 226 LEU B O 1
ATOM 7668 N N . PRO B 1 229 ? 19.659 9.038 -38.838 1.00 56.63 227 PRO B N 1
ATOM 7669 C CA . PRO B 1 229 ? 19.669 9.853 -37.621 1.00 59.24 227 PRO B CA 1
ATOM 7670 C C . PRO B 1 229 ? 20.217 9.058 -36.441 1.00 60.76 227 PRO B C 1
ATOM 7671 O O . PRO B 1 229 ? 20.004 7.846 -36.385 1.00 58.95 227 PRO B O 1
ATOM 7682 N N . GLU B 1 230 ? 20.929 9.735 -35.542 1.00 66.13 228 GLU B N 1
ATOM 7683 C CA . GLU B 1 230 ? 21.652 9.099 -34.438 1.00 67.26 228 GLU B CA 1
ATOM 7684 C C . GLU B 1 230 ? 20.836 8.014 -33.743 1.00 68.01 228 GLU B C 1
ATOM 7685 O O . GLU B 1 230 ? 21.384 7.013 -33.279 1.00 63.64 228 GLU B O 1
ATOM 7697 N N . ASN B 1 231 ? 19.522 8.213 -33.697 1.00 64.23 229 ASN B N 1
ATOM 7698 C CA . ASN B 1 231 ? 18.634 7.349 -32.928 1.00 68.40 229 ASN B CA 1
ATOM 7699 C C . ASN B 1 231 ? 18.111 6.137 -33.696 1.00 67.10 229 ASN B C 1
ATOM 7700 O O . ASN B 1 231 ? 17.360 5.330 -33.148 1.00 71.40 229 ASN B O 1
ATOM 7711 N N . GLN B 1 232 ? 18.512 6.011 -34.957 1.00 70.32 230 GLN B N 1
ATOM 7712 C CA . GLN B 1 232 ? 18.182 4.834 -35.756 1.00 69.30 230 GLN B CA 1
ATOM 7713 C C . GLN B 1 232 ? 19.432 4.030 -36.097 1.00 63.48 230 GLN B C 1
ATOM 7714 O O . GLN B 1 232 ? 19.341 2.940 -36.659 1.00 63.52 230 GLN B O 1
ATOM 7728 N N . GLN B 1 233 ? 20.598 4.553 -35.731 1.00 52.78 231 GLN B N 1
ATOM 7729 C CA . GLN B 1 233 ? 21.852 3.891 -36.062 1.00 50.51 231 GLN B CA 1
ATOM 7730 C C . GLN B 1 233 ? 22.015 2.574 -35.312 1.00 50.93 231 GLN B C 1
ATOM 7731 O O . GLN B 1 233 ? 21.875 2.536 -34.090 1.00 51.96 231 GLN B O 1
ATOM 7745 N N . PRO B 1 234 ? 22.310 1.482 -36.043 1.00 55.19 232 PRO B N 1
ATOM 7746 C CA . PRO B 1 234 ? 22.634 0.248 -35.324 1.00 52.41 232 PRO B CA 1
ATOM 7747 C C . PRO B 1 234 ? 24.024 0.349 -34.721 1.00 48.30 232 PRO B C 1
ATOM 7748 O O . PRO B 1 234 ? 25.006 0.463 -35.453 1.00 50.93 232 PRO B O 1
ATOM 7759 N N . ASN B 1 235 ? 24.101 0.311 -33.398 1.00 45.80 233 ASN B N 1
ATOM 7760 C CA . ASN B 1 235 ? 25.376 0.417 -32.712 1.00 44.71 233 ASN B CA 1
ATOM 7761 C C . ASN B 1 235 ? 25.966 -0.969 -32.508 1.00 43.22 233 ASN B C 1
ATOM 7762 O O . ASN B 1 235 ? 25.385 -1.803 -31.813 1.00 45.30 233 ASN B O 1
ATOM 7773 N N . TYR B 1 236 ? 27.110 -1.214 -33.139 1.00 28.71 234 TYR B N 1
ATOM 7774 C CA . TYR B 1 236 ? 27.784 -2.503 -33.051 1.00 30.15 234 TYR B CA 1
ATOM 7775 C C . TYR B 1 236 ? 29.135 -2.360 -32.365 1.00 28.98 234 TYR B C 1
ATOM 7776 O O . TYR B 1 236 ? 29.862 -1.389 -32.590 1.00 26.60 234 TYR B O 1
ATOM 7794 N N . GLU B 1 237 ? 29.457 -3.337 -31.523 1.00 29.29 235 GLU B N 1
ATOM 7795 C CA . GLU B 1 237 ? 30.750 -3.392 -30.854 1.00 29.51 235 GLU B CA 1
ATOM 7796 C C . GLU B 1 237 ? 31.425 -4.728 -31.117 1.00 28.21 235 GLU B C 1
ATOM 7797 O O . GLU B 1 237 ? 30.763 -5.761 -31.208 1.00 24.50 235 GLU B O 1
ATOM 7809 N N . VAL B 1 238 ? 32.749 -4.688 -31.240 1.00 23.84 236 VAL B N 1
ATOM 7810 C CA . VAL B 1 238 ? 33.538 -5.864 -31.576 1.00 24.98 236 VAL B CA 1
ATOM 7811 C C . VAL B 1 238 ? 34.599 -6.090 -30.514 1.00 24.45 236 VAL B C 1
ATOM 7812 O O . VAL B 1 238 ? 35.267 -5.148 -30.085 1.00 23.24 236 VAL B O 1
ATOM 7825 N N . MET B 1 239 ? 34.765 -7.339 -30.096 1.00 19.92 237 MET B N 1
ATOM 7826 C CA . MET B 1 239 ? 35.770 -7.662 -29.095 1.00 21.49 237 MET B CA 1
ATOM 7827 C C . MET B 1 239 ? 37.161 -7.393 -29.658 1.00 20.85 237 MET B C 1
ATOM 7828 O O . MET B 1 239 ? 37.436 -7.679 -30.825 1.00 23.34 237 MET B O 1
ATOM 7842 N N . ARG B 1 240 ? 38.028 -6.828 -28.827 1.00 23.45 238 ARG B N 1
ATOM 7843 C CA . ARG B 1 240 ? 39.412 -6.589 -29.213 1.00 21.11 238 ARG B CA 1
ATOM 7844 C C . ARG B 1 240 ? 40.138 -7.928 -29.251 1.00 22.95 238 ARG B C 1
ATOM 7845 O O . ARG B 1 240 ? 40.365 -8.551 -28.214 1.00 19.75 238 ARG B O 1
ATOM 7866 N N . THR B 1 241 ? 40.502 -8.369 -30.449 1.00 21.96 239 THR B N 1
ATOM 7867 C CA . THR B 1 241 ? 40.993 -9.731 -30.641 1.00 22.21 239 THR B CA 1
ATOM 7868 C C . THR B 1 241 ? 42.405 -9.962 -30.102 1.00 23.24 239 THR B C 1
ATOM 7869 O O . THR B 1 241 ? 42.841 -11.107 -29.989 1.00 21.57 239 THR B O 1
ATOM 7880 N N . GLU B 1 242 ? 43.110 -8.889 -29.756 1.00 23.02 240 GLU B N 1
ATOM 7881 C CA . GLU B 1 242 ? 44.462 -9.015 -29.208 1.00 24.18 240 GLU B CA 1
ATOM 7882 C C . GLU B 1 242 ? 44.466 -9.296 -27.701 1.00 29.25 240 GLU B C 1
ATOM 7883 O O . GLU B 1 242 ? 45.529 -9.461 -27.103 1.00 31.13 240 GLU B O 1
ATOM 7895 N N . THR B 1 243 ? 43.286 -9.341 -27.089 1.00 29.05 241 THR B N 1
ATOM 7896 C CA . THR B 1 243 ? 43.176 -9.596 -25.653 1.00 27.77 241 THR B CA 1
ATOM 7897 C C . THR B 1 243 ? 43.129 -11.093 -25.345 1.00 31.68 241 THR B C 1
ATOM 7898 O O . THR B 1 243 ? 42.773 -11.903 -26.201 1.00 30.72 241 THR B O 1
ATOM 7909 N N . ALA B 1 244 ? 43.497 -11.457 -24.120 1.00 28.67 242 ALA B N 1
ATOM 7910 C CA . ALA B 1 244 ? 43.493 -12.855 -23.704 1.00 31.31 242 ALA B CA 1
ATOM 7911 C C . ALA B 1 244 ? 42.074 -13.418 -23.710 1.00 34.85 242 ALA B C 1
ATOM 7912 O O . ALA B 1 244 ? 41.872 -14.609 -23.944 1.00 34.43 242 ALA B O 1
ATOM 7919 N N . GLY B 1 245 ? 41.096 -12.557 -23.442 1.00 32.51 243 GLY B N 1
ATOM 7920 C CA . GLY B 1 245 ? 39.704 -12.968 -23.395 1.00 37.53 243 GLY B CA 1
ATOM 7921 C C . GLY B 1 245 ? 39.197 -13.545 -24.706 1.00 37.76 243 GLY B C 1
ATOM 7922 O O . GLY B 1 245 ? 38.303 -14.390 -24.712 1.00 41.94 243 GLY B O 1
ATOM 7926 N N . 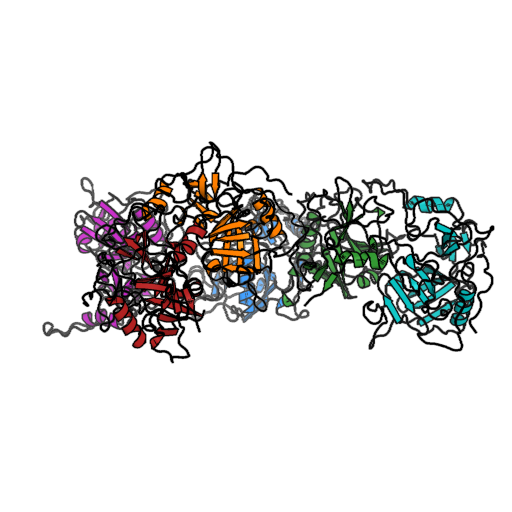PHE B 1 246 ? 39.774 -13.099 -25.817 1.00 31.52 244 PHE B N 1
ATOM 7927 C CA . PHE B 1 246 ? 39.352 -13.565 -27.137 1.00 29.90 244 PHE B CA 1
ATOM 7928 C C . PHE B 1 246 ? 39.713 -15.029 -27.370 1.00 32.72 244 PHE B C 1
ATOM 7929 O O . PHE B 1 246 ? 39.032 -15.731 -28.117 1.00 36.83 244 PHE B O 1
ATOM 7946 N N . MET B 1 247 ? 40.782 -15.487 -26.728 1.00 42.39 245 MET B N 1
ATOM 7947 C CA . MET B 1 247 ? 41.244 -16.862 -26.897 1.00 50.39 245 MET B CA 1
ATOM 7948 C C . MET B 1 247 ? 40.156 -17.890 -26.579 1.00 55.83 245 MET B C 1
ATOM 7949 O O . MET B 1 247 ? 40.116 -18.954 -27.197 1.00 56.41 245 MET B O 1
ATOM 7963 N N . ASN B 1 248 ? 39.290 -17.593 -25.613 1.00 53.40 246 ASN B N 1
ATOM 7964 C CA . ASN B 1 248 ? 38.160 -18.477 -25.329 1.00 58.75 246 ASN B CA 1
ATOM 7965 C C . ASN B 1 248 ? 37.315 -18.746 -26.565 1.00 60.77 246 ASN B C 1
ATOM 7966 O O . ASN B 1 248 ? 36.926 -19.885 -26.831 1.00 61.15 246 ASN B O 1
ATOM 7977 N N . SER B 1 249 ? 37.044 -17.687 -27.320 1.00 66.47 247 SER B N 1
ATOM 7978 C CA . SER B 1 249 ? 36.245 -17.789 -28.534 1.00 67.62 247 SER B CA 1
ATOM 7979 C C . SER B 1 249 ? 36.915 -18.739 -29.524 1.00 67.07 247 SER B C 1
ATOM 7980 O O . SER B 1 249 ? 36.261 -19.297 -30.407 1.00 69.43 247 SER B O 1
ATOM 7988 N N . ILE B 1 250 ? 38.225 -18.915 -29.364 1.00 53.08 248 ILE B N 1
ATOM 7989 C CA . ILE B 1 250 ? 38.993 -19.854 -30.175 1.00 48.71 248 ILE B CA 1
ATOM 7990 C C . ILE B 1 250 ? 39.017 -21.248 -29.544 1.00 50.25 248 ILE B C 1
ATOM 7991 O O . ILE B 1 250 ? 38.712 -22.238 -30.206 1.00 49.66 248 ILE B O 1
ATOM 8007 N N . ASN B 1 251 ? 39.381 -21.317 -28.268 1.00 49.54 249 ASN B N 1
ATOM 8008 C CA . ASN B 1 251 ? 39.545 -22.596 -27.577 1.00 54.21 249 ASN B CA 1
ATOM 8009 C C . ASN B 1 251 ? 38.239 -23.301 -27.209 1.00 54.30 249 ASN B C 1
ATOM 8010 O O . ASN B 1 251 ? 38.246 -24.484 -26.875 1.00 57.03 249 ASN B O 1
ATOM 8021 N N . SER B 1 252 ? 37.123 -22.583 -27.267 1.00 67.87 250 SER B N 1
ATOM 8022 C CA . SER B 1 252 ? 35.827 -23.190 -26.991 1.00 71.33 250 SER B CA 1
ATOM 8023 C C . SER B 1 252 ? 35.527 -24.231 -28.059 1.00 73.07 250 SER B C 1
ATOM 8024 O O . SER B 1 252 ? 34.825 -25.214 -27.807 1.00 75.07 250 SER B O 1
ATOM 8032 N N . LYS B 1 253 ? 36.045 -23.986 -29.258 1.00 74.96 251 LYS B N 1
ATOM 8033 C CA . LYS B 1 253 ? 35.870 -24.896 -30.385 1.00 75.77 251 LYS B CA 1
ATOM 8034 C C . LYS B 1 253 ? 37.012 -25.874 -30.570 1.00 74.44 251 LYS B C 1
ATOM 8035 O O . LYS B 1 253 ? 36.837 -26.911 -31.203 1.00 79.79 251 LYS B O 1
ATOM 8054 N N . ARG B 1 254 ? 38.181 -25.566 -30.024 1.00 52.28 252 ARG B N 1
ATOM 8055 C CA . ARG B 1 254 ? 39.299 -26.478 -30.177 1.00 49.92 252 ARG B CA 1
ATOM 8056 C C . ARG B 1 254 ? 39.215 -27.511 -29.072 1.00 44.72 252 ARG B C 1
ATOM 8057 O O . ARG B 1 254 ? 39.401 -28.703 -29.308 1.00 47.14 252 ARG B O 1
ATOM 8078 N N . VAL B 1 255 ? 38.913 -27.045 -27.866 1.00 43.67 253 VAL B N 1
ATOM 8079 C CA . VAL B 1 255 ? 38.840 -27.923 -26.713 1.00 43.77 253 VAL B CA 1
ATOM 8080 C C . VAL B 1 255 ? 37.392 -28.256 -26.367 1.00 46.10 253 VAL B C 1
ATOM 8081 O O . VAL B 1 255 ? 36.685 -27.457 -25.752 1.00 48.19 253 VAL B O 1
ATOM 8094 N N . ARG B 1 256 ? 36.967 -29.444 -26.790 1.00 54.76 254 ARG B N 1
ATOM 8095 C CA . ARG B 1 256 ? 35.632 -29.968 -26.508 1.00 56.90 254 ARG B CA 1
ATOM 8096 C C . ARG B 1 256 ? 35.730 -31.213 -25.638 1.00 56.71 254 ARG B C 1
ATOM 8097 O O . ARG B 1 256 ? 35.993 -32.309 -26.131 1.00 58.88 254 ARG B O 1
ATOM 8118 N N . SER B 1 257 ? 35.504 -31.030 -24.340 1.00 49.84 255 SER B N 1
ATOM 8119 C CA . SER B 1 257 ? 35.687 -32.093 -23.360 1.00 48.95 255 SER B CA 1
ATOM 8120 C C . SER B 1 257 ? 34.359 -32.743 -22.977 1.00 47.11 255 SER B C 1
ATOM 8121 O O . SER B 1 257 ? 34.319 -33.632 -22.128 1.00 49.56 255 SER B O 1
ATOM 8129 N N . ASP B 1 258 ? 33.278 -32.282 -23.598 1.00 48.29 256 ASP B N 1
ATOM 8130 C CA . ASP B 1 258 ? 31.945 -32.827 -23.360 1.00 47.82 256 ASP B CA 1
ATOM 8131 C C . ASP B 1 258 ? 31.937 -34.340 -23.606 1.00 49.21 256 ASP B C 1
ATOM 8132 O O . ASP B 1 258 ? 32.390 -34.791 -24.659 1.00 46.00 256 ASP B O 1
ATOM 8141 N N . PRO B 1 259 ? 31.433 -35.132 -22.638 1.00 45.85 257 PRO B N 1
ATOM 8142 C CA . PRO B 1 259 ? 31.364 -36.581 -22.865 1.00 44.83 257 PRO B CA 1
ATOM 8143 C C . PRO B 1 259 ? 30.491 -36.971 -24.060 1.00 42.28 257 PRO B C 1
ATOM 8144 O O . PRO B 1 259 ? 30.540 -38.126 -24.485 1.00 44.35 257 PRO B O 1
ATOM 8155 N N . PHE B 1 260 ? 29.700 -36.031 -24.572 1.00 43.74 258 PHE B N 1
ATOM 8156 C CA . PHE B 1 260 ? 28.941 -36.239 -25.805 1.00 45.21 258 PHE B CA 1
ATOM 8157 C C . PHE B 1 260 ? 29.837 -36.841 -26.883 1.00 43.48 258 PHE B C 1
ATOM 8158 O O . PHE B 1 260 ? 29.438 -37.754 -27.607 1.00 37.13 258 PHE B O 1
ATOM 8175 N N . PHE B 1 261 ? 31.053 -36.313 -26.975 1.00 43.92 259 PHE B N 1
ATOM 8176 C CA . PHE B 1 261 ? 32.040 -36.795 -27.930 1.00 43.61 259 PHE B CA 1
ATOM 8177 C C . PHE B 1 261 ? 32.837 -37.937 -27.310 1.00 44.82 259 PHE B C 1
ATOM 8178 O O . PHE B 1 261 ? 33.712 -37.706 -26.476 1.00 44.76 259 PHE B O 1
ATOM 8195 N N . PHE B 1 262 ? 32.532 -39.167 -27.714 1.00 44.65 260 PHE B N 1
ATOM 8196 C CA . PHE B 1 262 ? 33.266 -40.325 -27.213 1.00 43.01 260 PHE B CA 1
ATOM 8197 C C . PHE B 1 262 ? 34.592 -40.451 -27.956 1.00 42.85 260 PHE B C 1
ATOM 8198 O O . PHE B 1 262 ? 35.524 -41.098 -27.476 1.00 44.04 260 PHE B O 1
ATOM 8215 N N . ASN B 1 263 ? 34.662 -39.833 -29.132 1.00 42.49 261 ASN B N 1
ATOM 8216 C CA . ASN B 1 263 ? 35.929 -39.603 -29.814 1.00 39.01 261 ASN B CA 1
ATOM 8217 C C . ASN B 1 263 ? 36.255 -38.118 -29.746 1.00 39.04 261 ASN B C 1
ATOM 8218 O O . ASN B 1 263 ? 35.714 -37.320 -30.510 1.00 36.65 261 ASN B O 1
ATOM 8229 N N . THR B 1 264 ? 37.125 -37.751 -28.810 1.00 40.80 262 THR B N 1
ATOM 8230 C CA . THR B 1 264 ? 37.440 -36.349 -28.562 1.00 41.17 262 THR B CA 1
ATOM 8231 C C . THR B 1 264 ? 37.971 -35.680 -29.830 1.00 39.51 262 THR B C 1
ATOM 8232 O O . THR B 1 264 ? 38.965 -36.138 -30.397 1.00 37.84 262 THR B O 1
ATOM 8243 N N . PRO B 1 265 ? 37.310 -34.598 -30.284 1.00 35.55 263 PRO B N 1
ATOM 8244 C CA . PRO B 1 265 ? 37.780 -33.918 -31.497 1.00 34.74 263 PRO B CA 1
ATOM 8245 C C . PRO B 1 265 ? 39.204 -33.377 -31.358 1.00 37.23 263 PRO B C 1
ATOM 8246 O O . PRO B 1 265 ? 39.619 -33.059 -30.241 1.00 32.86 263 PRO B O 1
ATOM 8257 N N . PRO B 1 266 ? 39.945 -33.277 -32.476 1.00 39.54 264 PRO B N 1
ATOM 8258 C CA . PRO B 1 266 ? 41.279 -32.666 -32.458 1.00 38.92 264 PRO B CA 1
ATOM 8259 C C . PRO B 1 266 ? 41.255 -31.233 -31.943 1.00 36.81 264 PRO B C 1
ATOM 8260 O O . PRO B 1 266 ? 40.267 -30.532 -32.161 1.00 35.98 264 PRO B O 1
ATOM 8271 N N . GLN B 1 267 ? 42.323 -30.801 -31.279 1.00 35.22 265 GLN B N 1
ATOM 8272 C CA . GLN B 1 267 ? 42.400 -29.424 -30.803 1.00 37.33 265 GLN B CA 1
ATOM 8273 C C . GLN B 1 267 ? 42.808 -28.521 -31.959 1.00 35.45 265 GLN B C 1
ATOM 8274 O O . GLN B 1 267 ? 43.907 -27.969 -31.987 1.00 37.89 265 GLN B O 1
ATOM 8288 N N . VAL B 1 268 ? 41.893 -28.396 -32.915 1.00 34.83 266 VAL B N 1
ATOM 8289 C CA . VAL B 1 268 ? 42.115 -27.613 -34.123 1.00 33.25 266 VAL B CA 1
ATOM 8290 C C . VAL B 1 268 ? 40.822 -26.904 -34.506 1.00 29.53 266 VAL B C 1
ATOM 8291 O O . VAL B 1 268 ? 39.722 -27.446 -34.349 1.00 28.58 266 VAL B O 1
ATOM 8304 N N . VAL B 1 269 ? 40.974 -25.677 -34.995 1.00 27.38 267 VAL B N 1
ATOM 8305 C CA . VAL B 1 269 ? 39.862 -24.925 -35.563 1.00 26.57 267 VAL B CA 1
ATOM 8306 C C . VAL B 1 269 ? 40.347 -24.225 -36.827 1.00 25.99 267 VAL B C 1
ATOM 8307 O O . VAL B 1 269 ? 41.451 -23.679 -36.863 1.00 26.00 267 VAL B O 1
ATOM 8320 N N . ASP B 1 270 ? 39.526 -24.268 -37.870 1.00 30.92 268 ASP B N 1
ATOM 8321 C CA . ASP B 1 270 ? 39.790 -23.512 -39.084 1.00 29.16 268 ASP B CA 1
ATOM 8322 C C . ASP B 1 270 ? 39.657 -22.032 -38.745 1.00 28.43 268 ASP B C 1
ATOM 8323 O O . ASP B 1 270 ? 38.653 -21.618 -38.165 1.00 26.66 268 ASP B O 1
ATOM 8332 N N . VAL B 1 271 ? 40.674 -21.245 -39.089 1.00 24.13 269 VAL B N 1
ATOM 8333 C CA . VAL B 1 271 ? 40.682 -19.819 -38.776 1.00 23.56 269 VAL B CA 1
ATOM 8334 C C . VAL B 1 271 ? 39.386 -19.146 -39.221 1.00 22.88 269 VAL B C 1
ATOM 8335 O O . VAL B 1 271 ? 38.902 -18.222 -38.567 1.00 23.08 269 VAL B O 1
ATOM 8348 N N . CYS B 1 272 ? 38.814 -19.631 -40.319 1.00 22.77 270 CYS B N 1
ATOM 8349 C CA . CYS B 1 272 ? 37.616 -19.027 -40.888 1.00 22.23 270 CYS B CA 1
ATOM 8350 C C . CYS B 1 272 ? 36.320 -19.495 -40.214 1.00 24.06 270 CYS B C 1
ATOM 8351 O O . CYS B 1 272 ? 35.237 -19.022 -40.561 1.00 29.62 270 CYS B O 1
ATOM 8358 N N . ASP B 1 273 ? 36.434 -20.416 -39.257 1.00 23.08 271 ASP B N 1
ATOM 8359 C CA . ASP B 1 273 ? 35.282 -20.878 -38.475 1.00 23.80 271 ASP B CA 1
ATOM 8360 C C . ASP B 1 273 ? 35.194 -20.180 -37.126 1.00 30.42 271 ASP B C 1
ATOM 8361 O O . ASP B 1 273 ? 34.199 -20.309 -36.418 1.00 28.09 271 ASP B O 1
ATOM 8370 N N . VAL B 1 274 ? 36.247 -19.465 -36.758 1.00 28.30 272 VAL B N 1
ATOM 8371 C CA . VAL B 1 274 ? 36.241 -18.719 -35.512 1.00 26.71 272 VAL B CA 1
ATOM 8372 C C . VAL B 1 274 ? 35.310 -17.521 -35.617 1.00 25.12 272 VAL B C 1
ATOM 8373 O O . VAL B 1 274 ? 35.419 -16.712 -36.540 1.00 24.34 272 VAL B O 1
ATOM 8386 N N . GLU B 1 275 ? 34.397 -17.418 -34.661 1.00 25.57 273 GLU B N 1
ATOM 8387 C CA . GLU B 1 275 ? 33.481 -16.292 -34.600 1.00 33.25 273 GLU B CA 1
ATOM 8388 C C . GLU B 1 275 ? 34.001 -15.228 -33.649 1.00 34.36 273 GLU B C 1
ATOM 8389 O O . GLU B 1 275 ? 34.185 -15.469 -32.455 1.00 32.95 273 GLU B O 1
ATOM 8401 N N . VAL B 1 276 ? 34.240 -14.046 -34.200 1.00 22.26 274 VAL B N 1
ATOM 8402 C CA . VAL B 1 276 ? 34.672 -12.902 -33.419 1.00 22.24 274 VAL B CA 1
ATOM 8403 C C . VAL B 1 276 ? 33.454 -12.277 -32.748 1.00 22.47 274 VAL B C 1
ATOM 8404 O O . VAL B 1 276 ? 32.504 -11.898 -33.436 1.00 22.14 274 VAL B O 1
ATOM 8417 N N . PRO B 1 277 ? 33.453 -12.204 -31.404 1.00 23.15 275 PRO B N 1
ATOM 8418 C CA . PRO B 1 277 ? 32.306 -11.585 -30.730 1.00 23.51 275 PRO B CA 1
ATOM 8419 C C . PRO B 1 277 ? 31.971 -10.206 -31.292 1.00 23.53 275 PRO B C 1
ATOM 8420 O O . PRO B 1 277 ? 32.802 -9.298 -31.283 1.00 22.96 275 PRO B O 1
ATOM 8431 N N . THR B 1 278 ? 30.757 -10.088 -31.813 1.00 28.04 276 THR B N 1
ATOM 8432 C CA . THR B 1 278 ? 30.266 -8.856 -32.409 1.00 24.03 276 THR B CA 1
ATOM 8433 C C . THR B 1 278 ? 28.808 -8.724 -32.005 1.00 23.71 276 THR B C 1
ATOM 8434 O O . THR B 1 278 ? 28.006 -9.612 -32.288 1.00 26.49 276 THR B O 1
ATOM 8445 N N . GLU B 1 279 ? 28.464 -7.622 -31.346 1.00 28.32 277 GLU B N 1
ATOM 8446 C CA . GLU B 1 279 ? 27.150 -7.494 -30.724 1.00 30.58 277 GLU B CA 1
ATOM 8447 C C . GLU B 1 279 ? 26.478 -6.161 -31.013 1.00 30.52 277 GLU B C 1
ATOM 8448 O O . GLU B 1 279 ? 27.120 -5.110 -31.034 1.00 27.21 277 GLU B O 1
ATOM 8460 N N . LEU B 1 280 ? 25.168 -6.229 -31.224 1.00 32.50 278 LEU B N 1
ATOM 8461 C CA . LEU B 1 280 ? 24.325 -5.047 -31.322 1.00 32.08 278 LEU B CA 1
ATOM 8462 C C . LEU B 1 280 ? 24.029 -4.475 -29.940 1.00 36.20 278 LEU B C 1
ATOM 8463 O O . LEU B 1 280 ? 23.696 -5.218 -29.019 1.00 32.91 278 LEU B O 1
ATOM 8479 N N . VAL B 1 281 ? 24.172 -3.159 -29.801 1.00 47.03 279 VAL B N 1
ATOM 8480 C CA . VAL B 1 281 ? 23.869 -2.468 -28.547 1.00 53.73 279 VAL B CA 1
ATOM 8481 C C . VAL B 1 281 ? 22.917 -1.304 -28.798 1.00 52.56 279 VAL B C 1
ATOM 8482 O O . VAL B 1 281 ? 21.769 -1.321 -28.354 1.00 55.71 279 VAL B O 1
ATOM 8495 N N . ILE C 1 11 ? 26.564 34.432 -38.904 1.00 49.22 9 ILE C N 1
ATOM 8496 C CA . ILE C 1 11 ? 26.518 33.836 -40.234 1.00 46.65 9 ILE C CA 1
ATOM 8497 C C . ILE C 1 11 ? 26.684 32.322 -40.202 1.00 47.28 9 ILE C C 1
ATOM 8498 O O . ILE C 1 11 ? 27.623 31.792 -39.608 1.00 47.50 9 ILE C O 1
ATOM 8513 N N . ILE C 1 12 ? 25.753 31.641 -40.863 1.00 41.95 10 ILE C N 1
ATOM 8514 C CA . ILE C 1 12 ? 25.783 30.193 -40.986 1.00 41.56 10 ILE C CA 1
ATOM 8515 C C . ILE C 1 12 ? 26.892 29.823 -41.969 1.00 42.74 10 ILE C C 1
ATOM 8516 O O . ILE C 1 12 ? 26.813 30.178 -43.147 1.00 34.91 10 ILE C O 1
ATOM 8532 N N . PRO C 1 13 ? 27.929 29.109 -41.498 1.00 44.25 11 PRO C N 1
ATOM 8533 C CA . PRO C 1 13 ? 29.003 28.763 -42.435 1.00 39.03 11 PRO C CA 1
ATOM 8534 C C . PRO C 1 13 ? 28.528 27.763 -43.481 1.00 40.69 11 PRO C C 1
ATOM 8535 O O . PRO C 1 13 ? 27.633 26.970 -43.189 1.00 41.91 11 PRO C O 1
ATOM 8546 N N . LYS C 1 14 ? 29.118 27.787 -44.672 1.00 28.69 12 LYS C N 1
ATOM 8547 C CA . LYS C 1 14 ? 28.703 26.863 -45.718 1.00 27.99 12 LYS C CA 1
ATOM 8548 C C . LYS C 1 14 ? 29.194 25.450 -45.403 1.00 29.60 12 LYS C C 1
ATOM 8549 O O . LYS C 1 14 ? 30.330 25.271 -44.958 1.00 29.00 12 LYS C O 1
ATOM 8568 N N . PRO C 1 15 ? 28.334 24.442 -45.617 1.00 30.48 13 PRO C N 1
ATOM 8569 C CA . PRO C 1 15 ? 28.746 23.049 -45.425 1.00 31.01 13 PRO C CA 1
ATOM 8570 C C . PRO C 1 15 ? 29.477 22.480 -46.639 1.00 31.82 13 PRO C C 1
ATOM 8571 O O . PRO C 1 15 ? 29.631 23.165 -47.651 1.00 30.25 13 PRO C O 1
ATOM 8582 N N . THR C 1 16 ? 29.912 21.230 -46.528 1.00 28.16 14 THR C N 1
ATOM 8583 C CA . THR C 1 16 ? 30.599 20.545 -47.616 1.00 30.98 14 THR C CA 1
ATOM 8584 C C . THR C 1 16 ? 29.608 20.134 -48.707 1.00 24.72 14 THR C C 1
ATOM 8585 O O . THR C 1 16 ? 28.512 19.665 -48.402 1.00 24.41 14 THR C O 1
ATOM 8596 N N . PRO C 1 17 ? 29.981 20.314 -49.987 1.00 26.52 15 PRO C N 1
ATOM 8597 C CA . PRO C 1 17 ? 29.051 19.905 -51.044 1.00 24.79 15 PRO C CA 1
ATOM 8598 C C . PRO C 1 17 ? 28.864 18.391 -51.101 1.00 27.79 15 PRO C C 1
ATOM 8599 O O . PRO C 1 17 ? 29.753 17.641 -50.695 1.00 26.98 15 PRO C O 1
ATOM 8610 N N . THR C 1 18 ? 27.706 17.960 -51.592 1.00 34.26 16 THR C N 1
ATOM 8611 C CA . THR C 1 18 ? 27.406 16.542 -51.761 1.00 37.27 16 THR C CA 1
ATOM 8612 C C . THR C 1 18 ? 27.003 16.259 -53.208 1.00 30.99 16 THR C C 1
ATOM 8613 O O . THR C 1 18 ? 26.111 16.922 -53.737 1.00 31.41 16 THR C O 1
ATOM 8624 N N . PRO C 1 19 ? 27.659 15.280 -53.860 1.00 33.55 17 PRO C N 1
ATOM 8625 C CA . PRO C 1 19 ? 27.288 14.986 -55.250 1.00 35.80 17 PRO C CA 1
ATOM 8626 C C . PRO C 1 19 ? 25.841 14.524 -55.382 1.00 29.22 17 PRO C C 1
ATOM 8627 O O . PRO C 1 19 ? 25.308 13.903 -54.462 1.00 29.95 17 PRO C O 1
ATOM 8638 N N . LEU C 1 20 ? 25.215 14.832 -56.512 1.00 27.82 18 LEU C N 1
ATOM 8639 C CA . LEU C 1 20 ? 23.828 14.451 -56.738 1.00 26.33 18 LEU C CA 1
ATOM 8640 C C . LEU C 1 20 ? 23.687 12.940 -56.867 1.00 28.61 18 LEU C C 1
ATOM 8641 O O . LEU C 1 20 ? 24.603 12.253 -57.319 1.00 32.58 18 LEU C O 1
ATOM 8657 N N . SER C 1 21 ? 22.530 12.437 -56.452 1.00 26.98 19 SER C N 1
ATOM 8658 C CA . SER C 1 21 ? 22.212 11.017 -56.548 1.00 29.47 19 SER C CA 1
ATOM 8659 C C . SER C 1 21 ? 22.227 10.523 -57.989 1.00 24.44 19 SER C C 1
ATOM 8660 O O . SER C 1 21 ? 21.780 11.227 -58.893 1.00 19.99 19 SER C O 1
ATOM 8668 N N . LEU C 1 22 ? 22.759 9.319 -58.190 1.00 22.07 20 LEU C N 1
ATOM 8669 C CA . LEU C 1 22 ? 22.788 8.683 -59.508 1.00 26.82 20 LEU C CA 1
ATOM 8670 C C . LEU C 1 22 ? 21.989 7.383 -59.527 1.00 24.44 20 LEU C C 1
ATOM 8671 O O . LEU C 1 22 ? 22.284 6.483 -60.314 1.00 27.98 20 LEU C O 1
ATOM 8687 N N . GLU C 1 23 ? 20.979 7.283 -58.668 1.00 27.03 21 GLU C N 1
ATOM 8688 C CA . GLU C 1 23 ? 20.122 6.104 -58.655 1.00 30.69 21 GLU C CA 1
ATOM 8689 C C . GLU C 1 23 ? 19.481 5.933 -60.031 1.00 28.45 21 GLU C C 1
ATOM 8690 O O . GLU C 1 23 ? 18.854 6.856 -60.553 1.00 30.59 21 GLU C O 1
ATOM 8702 N N . SER C 1 24 ? 19.655 4.753 -60.620 1.00 29.87 22 SER C N 1
ATOM 8703 C CA . SER C 1 24 ? 19.114 4.479 -61.946 1.00 32.12 22 SER C CA 1
ATOM 8704 C C . SER C 1 24 ? 17.597 4.455 -61.907 1.00 34.60 22 SER C C 1
ATOM 8705 O O . SER C 1 24 ? 17.004 4.027 -60.915 1.00 37.39 22 SER C O 1
ATOM 8713 N N . GLY C 1 25 ? 16.976 4.896 -62.997 1.00 47.12 23 GLY C N 1
ATOM 8714 C CA . GLY C 1 25 ? 15.529 4.951 -63.066 1.00 50.56 23 GLY C CA 1
ATOM 8715 C C . GLY C 1 25 ? 14.885 4.059 -64.103 1.00 48.32 23 GLY C C 1
ATOM 8716 O O . GLY C 1 25 ? 15.539 3.240 -64.746 1.00 53.36 23 GLY C O 1
ATOM 8720 N N . MET C 1 26 ? 13.577 4.237 -64.249 1.00 46.13 24 MET C N 1
ATOM 8721 C CA . MET C 1 26 ? 12.782 3.495 -65.214 1.00 48.73 24 MET C CA 1
ATOM 8722 C C . MET C 1 26 ? 13.272 3.704 -66.640 1.00 45.53 24 MET C C 1
ATOM 8723 O O . MET C 1 26 ? 13.143 2.819 -67.486 1.00 47.26 24 MET C O 1
ATOM 8737 N N . LYS C 1 27 ? 13.845 4.874 -66.899 1.00 42.90 25 LYS C N 1
ATOM 8738 C CA . LYS C 1 27 ? 14.306 5.209 -68.239 1.00 44.51 25 LYS C CA 1
ATOM 8739 C C . LYS C 1 27 ? 15.661 4.586 -68.554 1.00 44.09 25 LYS C C 1
ATOM 8740 O O . LYS C 1 27 ? 16.077 4.546 -69.712 1.00 44.68 25 LYS C O 1
ATOM 8759 N N . GLY C 1 28 ? 16.347 4.113 -67.518 1.00 43.03 26 GLY C N 1
ATOM 8760 C CA . GLY C 1 28 ? 17.610 3.423 -67.690 1.00 41.93 26 GLY C CA 1
ATOM 8761 C C . GLY C 1 28 ? 18.765 3.948 -66.865 1.00 35.05 26 GLY C C 1
ATOM 8762 O O . GLY C 1 28 ? 18.638 4.902 -66.095 1.00 34.18 26 GLY C O 1
ATOM 8766 N N . GLU C 1 29 ? 19.910 3.307 -67.062 1.00 34.69 27 GLU C N 1
ATOM 8767 C CA . GLU C 1 29 ? 21.124 3.598 -66.315 1.00 39.23 27 GLU C CA 1
ATOM 8768 C C . GLU C 1 29 ? 21.846 4.842 -66.831 1.00 34.59 27 GLU C C 1
ATOM 8769 O O . GLU C 1 29 ? 22.813 5.305 -66.223 1.00 28.71 27 GLU C O 1
ATOM 8781 N N . ASN C 1 30 ? 21.365 5.380 -67.949 1.00 35.96 28 ASN C N 1
ATOM 8782 C CA . ASN C 1 30 ? 21.876 6.635 -68.492 1.00 36.02 28 ASN C CA 1
ATOM 8783 C C . ASN C 1 30 ? 21.043 7.810 -67.984 1.00 32.35 28 ASN C C 1
ATOM 8784 O O . ASN C 1 30 ? 21.209 8.946 -68.428 1.00 34.08 28 ASN C O 1
ATOM 8795 N N . TRP C 1 31 ? 20.146 7.512 -67.048 1.00 26.39 29 TRP C N 1
ATOM 8796 C CA . TRP C 1 31 ? 19.314 8.510 -66.387 1.00 25.47 29 TRP C CA 1
ATOM 8797 C C . TRP C 1 31 ? 19.478 8.386 -64.875 1.00 24.27 29 TRP C C 1
ATOM 8798 O O . TRP C 1 31 ? 19.842 7.324 -64.369 1.00 23.33 29 TRP C O 1
ATOM 8819 N N . ARG C 1 32 ? 19.215 9.478 -64.164 1.00 22.34 30 ARG C N 1
ATOM 8820 C CA . ARG C 1 32 ? 19.225 9.474 -62.704 1.00 22.07 30 ARG C CA 1
ATOM 8821 C C . ARG C 1 32 ? 17.874 9.917 -62.160 1.00 21.64 30 ARG C C 1
ATOM 8822 O O . ARG C 1 32 ? 17.217 10.772 -62.751 1.00 21.20 30 ARG C O 1
ATOM 8843 N N . LYS C 1 33 ? 17.468 9.345 -61.031 1.00 21.99 31 LYS C N 1
ATOM 8844 C CA . LYS C 1 33 ? 16.276 9.816 -60.334 1.00 23.09 31 LYS C CA 1
ATOM 8845 C C . LYS C 1 33 ? 16.624 11.061 -59.534 1.00 21.16 31 LYS C C 1
ATOM 8846 O O . LYS C 1 33 ? 17.670 11.115 -58.891 1.00 24.61 31 LYS C O 1
ATOM 8865 N N . ILE C 1 34 ? 15.747 12.058 -59.576 1.00 20.69 32 ILE C N 1
ATOM 8866 C CA . ILE C 1 34 ? 15.860 13.206 -58.689 1.00 20.22 32 ILE C CA 1
ATOM 8867 C C . ILE C 1 34 ? 15.301 12.809 -57.332 1.00 20.56 32 ILE C C 1
ATOM 8868 O O . ILE C 1 34 ? 14.200 12.268 -57.249 1.00 21.30 32 ILE C O 1
ATOM 8884 N N . GLU C 1 35 ? 16.062 13.049 -56.273 1.00 28.14 33 GLU C N 1
ATOM 8885 C CA . GLU C 1 35 ? 15.578 12.762 -54.930 1.00 32.08 33 GLU C CA 1
ATOM 8886 C C . GLU C 1 35 ? 14.365 13.636 -54.608 1.00 29.59 33 GLU C C 1
ATOM 8887 O O . GLU C 1 35 ? 14.374 14.828 -54.913 1.00 29.65 33 GLU C O 1
ATOM 8899 N N . PRO C 1 36 ? 13.311 13.051 -54.004 1.00 25.37 34 PRO C N 1
ATOM 8900 C CA . PRO C 1 36 ? 12.121 13.854 -53.691 1.00 24.02 34 PRO C CA 1
ATOM 8901 C C . PRO C 1 36 ? 12.397 15.057 -52.783 1.00 20.59 34 PRO C C 1
ATOM 8902 O O . PRO C 1 36 ? 11.698 16.062 -52.900 1.00 25.35 34 PRO C O 1
ATOM 8913 N N . GLU C 1 37 ? 13.379 14.959 -51.892 1.00 25.11 35 GLU C N 1
ATOM 8914 C CA . GLU C 1 37 ? 13.696 16.075 -51.002 1.00 25.74 35 GLU C CA 1
ATOM 8915 C C . GLU C 1 37 ? 14.301 17.244 -51.779 1.00 27.00 35 GLU C C 1
ATOM 8916 O O . GLU C 1 37 ? 14.338 18.374 -51.288 1.00 24.84 35 GLU C O 1
ATOM 8928 N N . ASN C 1 38 ? 14.785 16.962 -52.986 1.00 19.64 36 ASN C N 1
ATOM 8929 C CA . ASN C 1 38 ? 15.392 17.985 -53.831 1.00 24.18 36 ASN C CA 1
ATOM 8930 C C . ASN C 1 38 ? 14.421 18.541 -54.866 1.00 25.88 36 ASN C C 1
ATOM 8931 O O . ASN C 1 38 ? 14.818 19.308 -55.741 1.00 20.75 36 ASN C O 1
ATOM 8942 N N . ILE C 1 39 ? 13.151 18.158 -54.757 1.00 24.04 37 ILE C N 1
ATOM 8943 C CA . ILE C 1 39 ? 12.104 18.722 -55.602 1.00 25.43 37 ILE C CA 1
ATOM 8944 C C . ILE C 1 39 ? 11.232 19.668 -54.788 1.00 24.19 37 ILE C C 1
ATOM 8945 O O . ILE C 1 39 ? 10.642 19.272 -53.786 1.00 22.91 37 ILE C O 1
ATOM 8961 N N . VAL C 1 40 ? 11.163 20.919 -55.231 1.00 20.94 38 VAL C N 1
ATOM 8962 C CA . VAL C 1 40 ? 10.302 21.918 -54.614 1.00 23.53 38 VAL C CA 1
ATOM 8963 C C . VAL C 1 40 ? 9.095 22.167 -55.507 1.00 23.87 38 VAL C C 1
ATOM 8964 O O . VAL C 1 40 ? 9.237 22.350 -56.715 1.00 23.55 38 VAL C O 1
ATOM 8977 N N . VAL C 1 41 ? 7.910 22.166 -54.905 1.00 22.01 39 VAL C N 1
ATOM 8978 C CA . VAL C 1 41 ? 6.673 22.433 -55.627 1.00 23.37 39 VAL C CA 1
ATOM 8979 C C . VAL C 1 41 ? 6.077 23.758 -55.168 1.00 24.76 39 VAL C C 1
ATOM 8980 O O . VAL C 1 41 ? 5.545 23.856 -54.063 1.00 23.91 39 VAL C O 1
ATOM 8993 N N . ILE C 1 42 ? 6.176 24.776 -56.018 1.00 21.56 40 ILE C N 1
ATOM 8994 C CA . ILE C 1 42 ? 5.561 26.067 -55.734 1.00 19.19 40 ILE C CA 1
ATOM 8995 C C . ILE C 1 42 ? 4.215 26.152 -56.439 1.00 25.69 40 ILE C C 1
ATOM 8996 O O . ILE C 1 42 ? 4.151 26.221 -57.668 1.00 25.20 40 ILE C O 1
ATOM 9012 N N . THR C 1 43 ? 3.144 26.163 -55.653 1.00 22.27 41 THR C N 1
ATOM 9013 C CA . THR C 1 43 ? 1.793 26.253 -56.194 1.00 22.22 41 THR C CA 1
ATOM 9014 C C . THR C 1 43 ? 1.370 27.710 -56.311 1.00 22.65 41 THR C C 1
ATOM 9015 O O . THR C 1 43 ? 1.310 28.432 -55.313 1.00 24.31 41 THR C O 1
ATOM 9026 N N . THR C 1 44 ? 1.082 28.130 -57.540 1.00 23.21 42 THR C N 1
ATOM 9027 C CA . THR C 1 44 ? 0.546 29.460 -57.809 1.00 24.92 42 THR C CA 1
ATOM 9028 C C . THR C 1 44 ? -0.868 29.309 -58.342 1.00 21.12 42 THR C C 1
ATOM 9029 O O . THR C 1 44 ? -1.309 28.198 -58.625 1.00 24.99 42 THR C O 1
ATOM 9040 N N . LYS C 1 45 ? -1.578 30.420 -58.492 1.00 23.68 43 LYS C N 1
ATOM 9041 C CA . LYS C 1 45 ? -2.930 30.362 -59.032 1.00 30.63 43 LYS C CA 1
ATOM 9042 C C . LYS C 1 45 ? -2.936 29.932 -60.501 1.00 29.28 43 LYS C C 1
ATOM 9043 O O . LYS C 1 45 ? -3.977 29.557 -61.036 1.00 28.46 43 LYS C O 1
ATOM 9062 N N . TYR C 1 46 ? -1.776 29.995 -61.149 1.00 23.07 44 TYR C N 1
ATOM 9063 C CA . TYR C 1 46 ? -1.666 29.612 -62.555 1.00 23.00 44 TYR C CA 1
ATOM 9064 C C . TYR C 1 46 ? -1.379 28.121 -62.710 1.00 25.70 44 TYR C C 1
ATOM 9065 O O . TYR C 1 46 ? -1.714 27.516 -63.731 1.00 27.11 44 TYR C O 1
ATOM 9083 N N . GLY C 1 47 ? -0.760 27.535 -61.692 1.00 25.21 45 GLY C N 1
ATOM 9084 C CA . GLY C 1 47 ? -0.319 26.154 -61.753 1.00 25.31 45 GLY C CA 1
ATOM 9085 C C . GLY C 1 47 ? 0.948 25.956 -60.946 1.00 23.46 45 GLY C C 1
ATOM 9086 O O . GLY C 1 47 ? 1.408 26.878 -60.271 1.00 26.02 45 GLY C O 1
ATOM 9090 N N . ASP C 1 48 ? 1.517 24.756 -61.022 1.00 24.23 46 ASP C N 1
ATOM 9091 C CA . ASP C 1 48 ? 2.665 24.397 -60.196 1.00 23.03 46 ASP C CA 1
ATOM 9092 C C . ASP C 1 48 ? 4.000 24.636 -60.893 1.00 25.55 46 ASP C C 1
ATOM 9093 O O . ASP C 1 48 ? 4.209 24.206 -62.029 1.00 25.86 46 ASP C O 1
ATOM 9102 N N . ILE C 1 49 ? 4.893 25.325 -60.189 1.00 18.87 47 ILE C N 1
ATOM 9103 C CA . ILE C 1 49 ? 6.283 25.480 -60.601 1.00 18.44 47 ILE C CA 1
ATOM 9104 C C . ILE C 1 49 ? 7.129 24.464 -59.844 1.00 18.59 47 ILE C C 1
ATOM 9105 O O . ILE C 1 49 ? 7.164 24.484 -58.613 1.00 18.43 47 ILE C O 1
ATOM 9121 N N . LEU C 1 50 ? 7.810 23.583 -60.573 1.00 18.23 48 LEU C N 1
ATOM 9122 C CA . LEU C 1 50 ? 8.666 22.574 -59.951 1.00 20.26 48 LEU C CA 1
ATOM 9123 C C . LEU C 1 50 ? 10.140 22.888 -60.175 1.00 21.67 48 LEU C C 1
ATOM 9124 O O . LEU C 1 50 ? 10.548 23.267 -61.274 1.00 23.47 48 LEU C O 1
ATOM 9140 N N . ILE C 1 51 ? 10.927 22.734 -59.114 1.00 21.21 49 ILE C N 1
ATOM 9141 C CA . ILE C 1 51 ? 12.339 23.098 -59.128 1.00 22.27 49 ILE C CA 1
ATOM 9142 C C . ILE C 1 51 ? 13.188 21.967 -58.559 1.00 21.60 49 ILE C C 1
ATOM 9143 O O . ILE C 1 51 ? 12.834 21.375 -57.541 1.00 23.98 49 ILE C O 1
ATOM 9159 N N . GLU C 1 52 ? 14.293 21.656 -59.231 1.00 22.58 50 GLU C N 1
ATOM 9160 C CA . GLU C 1 52 ? 15.270 20.709 -58.702 1.00 19.73 50 GLU C CA 1
ATOM 9161 C C . GLU C 1 52 ? 16.365 21.454 -57.949 1.00 18.54 50 GLU C C 1
ATOM 9162 O O . GLU C 1 52 ? 17.040 22.305 -58.523 1.00 20.39 50 GLU C O 1
ATOM 9174 N N . LEU C 1 53 ? 16.546 21.126 -56.673 1.00 18.16 51 LEU C N 1
ATOM 9175 C CA . LEU C 1 53 ? 17.599 21.734 -55.870 1.00 17.78 51 LEU C CA 1
ATOM 9176 C C . LEU C 1 53 ? 18.931 21.029 -56.110 1.00 18.28 51 LEU C C 1
ATOM 9177 O O . LEU C 1 53 ? 18.968 19.854 -56.482 1.00 18.12 51 LEU C O 1
ATOM 9193 N N . ASN C 1 54 ? 20.019 21.755 -55.874 1.00 17.82 52 ASN C N 1
ATOM 9194 C CA . ASN C 1 54 ? 21.357 21.274 -56.190 1.00 17.95 52 ASN C CA 1
ATOM 9195 C C . ASN C 1 54 ? 22.332 21.432 -55.019 1.00 19.69 52 ASN C C 1
ATOM 9196 O O . ASN C 1 54 ? 23.016 22.449 -54.915 1.00 18.08 52 ASN C O 1
ATOM 9207 N N . PRO C 1 55 ? 22.407 20.419 -54.138 1.00 22.50 53 PRO C N 1
ATOM 9208 C CA . PRO C 1 55 ? 23.352 20.487 -53.016 1.00 19.38 53 PRO C CA 1
ATOM 9209 C C . PRO C 1 55 ? 24.802 20.224 -53.428 1.00 23.05 53 PRO C C 1
ATOM 9210 O O . PRO C 1 55 ? 25.699 20.310 -52.589 1.00 22.84 53 PRO C O 1
ATOM 9221 N N . GLU C 1 56 ? 25.024 19.902 -54.699 1.00 24.74 54 GLU C N 1
ATOM 9222 C CA . GLU C 1 56 ? 26.377 19.721 -55.215 1.00 19.26 54 GLU C CA 1
ATOM 9223 C C . GLU C 1 56 ? 27.064 21.081 -55.371 1.00 21.30 54 GLU C C 1
ATOM 9224 O O . GLU C 1 56 ? 28.294 21.166 -55.376 1.00 21.27 54 GLU C O 1
ATOM 9236 N N . PHE C 1 57 ? 26.263 22.139 -55.498 1.00 19.24 55 PHE C N 1
ATOM 9237 C CA . PHE C 1 57 ? 26.793 23.493 -55.645 1.00 20.37 55 PHE C CA 1
ATOM 9238 C C . PHE C 1 57 ? 26.506 24.390 -54.440 1.00 20.63 55 PHE C C 1
ATOM 9239 O O . PHE C 1 57 ? 27.317 25.254 -54.106 1.00 22.17 55 PHE C O 1
ATOM 9256 N N . ALA C 1 58 ? 25.368 24.184 -53.783 1.00 18.36 56 ALA C N 1
ATOM 9257 C CA . ALA C 1 58 ? 24.950 25.072 -52.700 1.00 18.41 56 ALA C CA 1
ATOM 9258 C C . ALA C 1 58 ? 24.238 24.324 -51.577 1.00 18.64 56 ALA C C 1
ATOM 9259 O O . ALA C 1 58 ? 23.075 24.600 -51.290 1.00 18.53 56 ALA C O 1
ATOM 9266 N N . PRO C 1 59 ? 24.944 23.391 -50.922 1.00 19.03 57 PRO C N 1
ATOM 9267 C CA . PRO C 1 59 ? 24.346 22.557 -49.872 1.00 21.25 57 PRO C CA 1
ATOM 9268 C C . PRO C 1 59 ? 23.743 23.368 -48.727 1.00 19.46 57 PRO C C 1
ATOM 9269 O O . PRO C 1 59 ? 22.695 22.999 -48.197 1.00 19.73 57 PRO C O 1
ATOM 9280 N N . GLY C 1 60 ? 24.405 24.456 -48.347 1.00 22.42 58 GLY C N 1
ATOM 9281 C CA . GLY C 1 60 ? 23.923 25.292 -47.264 1.00 20.17 58 GLY C CA 1
ATOM 9282 C C . GLY C 1 60 ? 22.589 25.936 -47.588 1.00 21.99 58 GLY C C 1
ATOM 9283 O O . GLY C 1 60 ? 21.684 25.963 -46.755 1.00 22.59 58 GLY C O 1
ATOM 9287 N N . HIS C 1 61 ? 22.465 26.459 -48.803 1.00 20.46 59 HIS C N 1
ATOM 9288 C CA . HIS C 1 61 ? 21.233 27.115 -49.225 1.00 18.73 59 HIS C CA 1
ATOM 9289 C C . HIS C 1 61 ? 20.116 26.100 -49.456 1.00 19.85 59 HIS C C 1
ATOM 9290 O O . HIS C 1 61 ? 18.949 26.389 -49.195 1.00 20.65 59 HIS C O 1
ATOM 9304 N N . VAL C 1 62 ? 20.468 24.921 -49.965 1.00 18.61 60 VAL C N 1
ATOM 9305 C CA . VAL C 1 62 ? 19.486 23.859 -50.150 1.00 18.64 60 VAL C CA 1
ATOM 9306 C C . VAL C 1 62 ? 18.891 23.464 -48.799 1.00 19.05 60 VAL C C 1
ATOM 9307 O O . VAL C 1 62 ? 17.673 23.356 -48.656 1.00 19.13 60 VAL C O 1
ATOM 9320 N N . ALA C 1 63 ? 19.755 23.258 -47.810 1.00 22.43 61 ALA C N 1
ATOM 9321 C CA . ALA C 1 63 ? 19.309 22.874 -46.475 1.00 22.48 61 ALA C CA 1
ATOM 9322 C C . ALA C 1 63 ? 18.422 23.953 -45.860 1.00 24.44 61 ALA C C 1
ATOM 9323 O O . ALA C 1 63 ? 17.373 23.653 -45.293 1.00 23.34 61 ALA C O 1
ATOM 9330 N N . ARG C 1 64 ? 18.846 25.207 -45.983 1.00 23.82 62 ARG C N 1
ATOM 9331 C CA . ARG C 1 64 ? 18.071 26.333 -45.476 1.00 24.60 62 ARG C CA 1
ATOM 9332 C C . ARG C 1 64 ? 16.716 26.400 -46.169 1.00 20.96 62 ARG C C 1
ATOM 9333 O O . ARG C 1 64 ? 15.684 26.557 -45.517 1.00 19.88 62 ARG C O 1
ATOM 9354 N N . PHE C 1 65 ? 16.723 26.262 -47.491 1.00 21.04 63 PHE C N 1
ATOM 9355 C CA . PHE C 1 65 ? 15.495 26.351 -48.266 1.00 22.01 63 PHE C CA 1
ATOM 9356 C C . PHE C 1 65 ? 14.532 25.248 -47.846 1.00 19.27 63 PHE C C 1
ATOM 9357 O O . PHE C 1 65 ? 13.344 25.493 -47.653 1.00 26.00 63 PHE C O 1
ATOM 9374 N N . GLN C 1 66 ? 15.057 24.035 -47.706 1.00 19.39 64 GLN C N 1
ATOM 9375 C CA . GLN C 1 66 ? 14.273 22.898 -47.235 1.00 20.74 64 GLN C CA 1
ATOM 9376 C C . GLN C 1 66 ? 13.678 23.163 -45.851 1.00 23.27 64 GLN C C 1
ATOM 9377 O O . GLN C 1 66 ? 12.507 22.870 -45.606 1.00 24.23 64 GLN C O 1
ATOM 9391 N N . ASP C 1 67 ? 14.494 23.697 -44.947 1.00 25.21 65 ASP C N 1
ATOM 9392 C CA . ASP C 1 67 ? 14.039 24.027 -43.596 1.00 22.74 65 ASP C CA 1
ATOM 9393 C C . ASP C 1 67 ? 12.866 25.003 -43.629 1.00 24.30 65 ASP C C 1
ATOM 9394 O O . ASP C 1 67 ? 11.872 24.815 -42.927 1.00 22.61 65 ASP C O 1
ATOM 9403 N N . MET C 1 68 ? 12.987 26.048 -44.442 1.00 21.01 66 MET C N 1
ATOM 9404 C CA . MET C 1 68 ? 11.943 27.061 -44.529 1.00 20.59 66 MET C CA 1
ATOM 9405 C C . MET C 1 68 ? 10.665 26.490 -45.131 1.00 21.62 66 MET C C 1
ATOM 9406 O O . MET C 1 68 ? 9.566 26.801 -44.675 1.00 24.46 66 MET C O 1
ATOM 9420 N N . VAL C 1 69 ? 10.815 25.650 -46.150 1.00 24.86 67 VAL C N 1
ATOM 9421 C CA . VAL C 1 69 ? 9.670 25.008 -46.787 1.00 20.37 67 VAL C CA 1
ATOM 9422 C C . VAL C 1 69 ? 8.960 24.122 -45.768 1.00 24.34 67 VAL C C 1
ATOM 9423 O O . VAL C 1 69 ? 7.736 24.167 -45.644 1.00 23.01 67 VAL C O 1
ATOM 9436 N N . LYS C 1 70 ? 9.734 23.317 -45.045 1.00 21.79 68 LYS C N 1
ATOM 9437 C CA . LYS C 1 70 ? 9.182 22.452 -44.009 1.00 26.43 68 LYS C CA 1
ATOM 9438 C C . LYS C 1 70 ? 8.487 23.241 -42.901 1.00 28.47 68 LYS C C 1
ATOM 9439 O O . LYS C 1 70 ? 7.532 22.758 -42.294 1.00 26.78 68 LYS C O 1
ATOM 9458 N N . ALA C 1 71 ? 8.985 24.441 -42.622 1.00 22.41 69 ALA C N 1
ATOM 9459 C CA . ALA C 1 71 ? 8.377 25.302 -41.612 1.00 22.91 69 ALA C CA 1
ATOM 9460 C C . ALA C 1 71 ? 7.206 26.103 -42.192 1.00 22.93 69 ALA C C 1
ATOM 9461 O O . ALA C 1 71 ? 6.635 26.954 -41.509 1.00 23.51 69 ALA C O 1
ATOM 9468 N N . ARG C 1 72 ? 6.863 25.831 -43.453 1.00 22.59 70 ARG C N 1
ATOM 9469 C CA . ARG C 1 72 ? 5.742 26.492 -44.126 1.00 22.39 70 ARG C CA 1
ATOM 9470 C C . ARG C 1 72 ? 5.916 28.011 -44.189 1.00 22.59 70 ARG C C 1
ATOM 9471 O O . ARG C 1 72 ? 4.938 28.754 -44.292 1.00 22.74 70 ARG C O 1
ATOM 9492 N N . ALA C 1 73 ? 7.166 28.462 -44.152 1.00 22.07 71 ALA C N 1
ATOM 9493 C CA . ALA C 1 73 ? 7.477 29.887 -44.069 1.00 22.19 71 ALA C CA 1
ATOM 9494 C C . ALA C 1 73 ? 7.123 30.677 -45.332 1.00 21.78 71 ALA C C 1
ATOM 9495 O O . ALA C 1 73 ? 6.878 31.882 -45.256 1.00 24.42 71 ALA C O 1
ATOM 9502 N N . TYR C 1 74 ? 7.085 30.008 -46.483 1.00 21.82 72 TYR C N 1
ATOM 9503 C CA . TYR C 1 74 ? 6.806 30.685 -47.750 1.00 21.41 72 TYR C CA 1
ATOM 9504 C C . TYR C 1 74 ? 5.325 30.688 -48.108 1.00 21.09 72 TYR C C 1
ATOM 9505 O O . TYR C 1 74 ? 4.913 31.364 -49.052 1.00 22.51 72 TYR C O 1
ATOM 9523 N N . ASN C 1 75 ? 4.524 29.932 -47.366 1.00 21.59 73 ASN C N 1
ATOM 9524 C CA . ASN C 1 75 ? 3.110 29.815 -47.685 1.00 23.42 73 ASN C CA 1
ATOM 9525 C C . ASN C 1 75 ? 2.387 31.151 -47.526 1.00 23.69 73 ASN C C 1
ATOM 9526 O O . ASN C 1 75 ? 2.393 31.754 -46.456 1.00 24.92 73 ASN C O 1
ATOM 9537 N N . GLY C 1 76 ? 1.764 31.602 -48.611 1.00 24.22 74 GLY C N 1
ATOM 9538 C CA . GLY C 1 76 ? 1.038 32.863 -48.621 1.00 24.17 74 GLY C CA 1
ATOM 9539 C C . GLY C 1 76 ? 1.923 34.064 -48.888 1.00 23.93 74 GLY C C 1
ATOM 9540 O O . GLY C 1 76 ? 1.447 35.196 -48.894 1.00 26.06 74 GLY C O 1
ATOM 9544 N N . LYS C 1 77 ? 3.215 33.826 -49.090 1.00 22.05 75 LYS C N 1
ATOM 9545 C CA . LYS C 1 77 ? 4.136 34.901 -49.419 1.00 22.17 75 LYS C CA 1
ATOM 9546 C C . LYS C 1 77 ? 4.040 35.189 -50.915 1.00 22.02 75 LYS C C 1
ATOM 9547 O O . LYS C 1 77 ? 3.395 34.447 -51.657 1.00 25.67 75 LYS C O 1
ATOM 9566 N N . GLU C 1 78 ? 4.679 36.273 -51.342 1.00 27.26 76 GLU C N 1
ATOM 9567 C CA . GLU C 1 78 ? 4.467 36.835 -52.670 1.00 24.50 76 GLU C CA 1
ATOM 9568 C C . GLU C 1 78 ? 5.729 36.873 -53.521 1.00 27.18 76 GLU C C 1
ATOM 9569 O O . GLU C 1 78 ? 6.842 36.993 -53.004 1.00 23.79 76 GLU C O 1
ATOM 9581 N N . PHE C 1 79 ? 5.541 36.749 -54.831 1.00 23.15 77 PHE C N 1
ATOM 9582 C CA . PHE C 1 79 ? 6.545 37.183 -55.789 1.00 20.78 77 PHE C CA 1
ATOM 9583 C C . PHE C 1 79 ? 6.435 38.701 -55.895 1.00 22.13 77 PHE C C 1
ATOM 9584 O O . PHE C 1 79 ? 5.783 39.228 -56.795 1.00 27.19 77 PHE C O 1
ATOM 9601 N N . TYR C 1 80 ? 7.069 39.394 -54.956 1.00 22.44 78 TYR C N 1
ATOM 9602 C CA . TYR C 1 80 ? 6.849 40.825 -54.758 1.00 25.56 78 TYR C CA 1
ATOM 9603 C C . TYR C 1 80 ? 7.675 41.706 -55.694 1.00 26.73 78 TYR C C 1
ATOM 9604 O O . TYR C 1 80 ? 7.433 42.910 -55.790 1.00 27.27 78 TYR C O 1
ATOM 9622 N N . ARG C 1 81 ? 8.644 41.109 -56.378 1.00 24.25 79 ARG C N 1
ATOM 9623 C CA . ARG C 1 81 ? 9.498 41.852 -57.300 1.00 28.91 79 ARG C CA 1
ATOM 9624 C C . ARG C 1 81 ? 9.694 41.059 -58.580 1.00 23.67 79 ARG C C 1
ATOM 9625 O O . ARG C 1 81 ? 10.376 40.034 -58.592 1.00 20.92 79 ARG C O 1
ATOM 9646 N N . VAL C 1 82 ? 9.101 41.555 -59.659 1.00 22.37 80 VAL C N 1
ATOM 9647 C CA . VAL C 1 82 ? 9.141 40.874 -60.945 1.00 24.89 80 VAL C CA 1
ATOM 9648 C C . VAL C 1 82 ? 9.390 41.869 -62.070 1.00 22.77 80 VAL C C 1
ATOM 9649 O O . VAL C 1 82 ? 8.623 42.813 -62.267 1.00 23.16 80 VAL C O 1
ATOM 9662 N N . ILE C 1 83 ? 10.474 41.638 -62.802 1.00 22.75 81 ILE C N 1
ATOM 9663 C CA . ILE C 1 83 ? 10.841 42.466 -63.942 1.00 23.31 81 ILE C CA 1
ATOM 9664 C C . ILE C 1 83 ? 10.867 41.581 -65.178 1.00 23.13 81 ILE C C 1
ATOM 9665 O O . ILE C 1 83 ? 11.621 40.612 -65.240 1.00 19.02 81 ILE C O 1
ATOM 9681 N N . ASP C 1 84 ? 10.024 41.909 -66.150 1.00 25.41 82 ASP C N 1
ATOM 9682 C CA . ASP C 1 84 ? 9.906 41.106 -67.358 1.00 22.52 82 ASP C CA 1
ATOM 9683 C C . ASP C 1 84 ? 11.254 40.952 -68.051 1.00 22.40 82 ASP C C 1
ATOM 9684 O O . ASP C 1 84 ? 11.994 41.923 -68.214 1.00 20.78 82 ASP C O 1
ATOM 9693 N N . GLY C 1 85 ? 11.573 39.720 -68.435 1.00 22.58 83 GLY C N 1
ATOM 9694 C CA . GLY C 1 85 ? 12.806 39.432 -69.143 1.00 17.63 83 GLY C CA 1
ATOM 9695 C C . GLY C 1 85 ? 14.028 39.406 -68.250 1.00 24.53 83 GLY C C 1
ATOM 9696 O O . GLY C 1 85 ? 15.142 39.209 -68.735 1.00 22.80 83 GLY C O 1
ATOM 9700 N N . PHE C 1 86 ? 13.823 39.615 -66.952 1.00 21.19 84 PHE C N 1
ATOM 9701 C CA . PHE C 1 86 ? 14.921 39.642 -65.993 1.00 21.62 84 PHE C CA 1
ATOM 9702 C C . PHE C 1 86 ? 14.763 38.519 -64.964 1.00 20.53 84 PHE C C 1
ATOM 9703 O O . PHE C 1 86 ? 15.257 37.414 -65.185 1.00 22.63 84 PHE C O 1
ATOM 9720 N N . VAL C 1 87 ? 14.087 38.793 -63.848 1.00 22.32 85 VAL C N 1
ATOM 9721 C CA . VAL C 1 87 ? 13.841 37.765 -62.833 1.00 20.91 85 VAL C CA 1
ATOM 9722 C C . VAL C 1 87 ? 12.474 37.916 -62.174 1.00 21.79 85 VAL C C 1
ATOM 9723 O O . VAL C 1 87 ? 11.855 38.979 -62.233 1.00 19.88 85 VAL C O 1
ATOM 9736 N N . ALA C 1 88 ? 12.015 36.833 -61.555 1.00 21.27 86 ALA C N 1
ATOM 9737 C CA . ALA C 1 88 ? 10.858 36.867 -60.671 1.00 17.74 86 ALA C CA 1
ATOM 9738 C C . ALA C 1 88 ? 11.347 36.551 -59.267 1.00 19.12 86 ALA C C 1
ATOM 9739 O O . ALA C 1 88 ? 11.796 35.436 -59.001 1.00 19.93 86 ALA C O 1
ATOM 9746 N N . GLN C 1 89 ? 11.265 37.537 -58.378 1.00 20.98 87 GLN C N 1
ATOM 9747 C CA . GLN C 1 89 ? 11.818 37.413 -57.033 1.00 21.35 87 GLN C CA 1
ATOM 9748 C C . GLN C 1 89 ? 10.712 37.333 -55.987 1.00 23.93 87 GLN C C 1
ATOM 9749 O O . GLN C 1 89 ? 9.737 38.085 -56.037 1.00 21.24 87 GLN C O 1
ATOM 9763 N N . GLY C 1 90 ? 10.871 36.411 -55.042 1.00 22.73 88 GLY C N 1
ATOM 9764 C CA . GLY C 1 90 ? 9.889 36.223 -53.991 1.00 24.14 88 GLY C CA 1
ATOM 9765 C C . GLY C 1 90 ? 10.516 35.780 -52.686 1.00 23.81 88 GLY C C 1
ATOM 9766 O O . GLY C 1 90 ? 11.712 35.492 -52.620 1.00 20.84 88 GLY C O 1
ATOM 9770 N N . GLY C 1 91 ? 9.696 35.725 -51.644 1.00 19.44 89 GLY C N 1
ATOM 9771 C CA . GLY C 1 91 ? 10.157 35.345 -50.325 1.00 23.69 89 GLY C CA 1
ATOM 9772 C C . GLY C 1 91 ? 9.358 36.037 -49.242 1.00 24.75 89 GLY C C 1
ATOM 9773 O O . GLY C 1 91 ? 8.245 36.504 -49.474 1.00 24.06 89 GLY C O 1
ATOM 9777 N N . ILE C 1 92 ? 9.946 36.120 -48.056 1.00 30.21 90 ILE C N 1
ATOM 9778 C CA . ILE C 1 92 ? 9.267 36.675 -46.893 1.00 29.53 90 ILE C CA 1
ATOM 9779 C C . ILE C 1 92 ? 9.287 38.205 -46.912 1.00 29.04 90 ILE C C 1
ATOM 9780 O O . ILE C 1 92 ? 8.509 38.849 -46.209 1.00 28.45 90 ILE C O 1
ATOM 9796 N N . ASP C 1 93 ? 10.173 38.778 -47.725 1.00 29.60 91 ASP C N 1
ATOM 9797 C CA . ASP C 1 93 ? 10.224 40.227 -47.924 1.00 33.12 91 ASP C CA 1
ATOM 9798 C C . ASP C 1 93 ? 10.373 40.979 -46.603 1.00 36.51 91 ASP C C 1
ATOM 9799 O O . ASP C 1 93 ? 9.714 41.991 -46.370 1.00 35.25 91 ASP C O 1
ATOM 9808 N N . ALA C 1 94 ? 11.240 40.474 -45.735 1.00 32.14 92 ALA C N 1
ATOM 9809 C CA . ALA C 1 94 ? 11.431 41.065 -44.421 1.00 36.61 92 ALA C CA 1
ATOM 9810 C C . ALA C 1 94 ? 12.645 40.456 -43.739 1.00 35.04 92 ALA C C 1
ATOM 9811 O O . ALA C 1 94 ? 13.170 39.434 -44.179 1.00 34.97 92 ALA C O 1
ATOM 9818 N N . GLU C 1 95 ? 13.065 41.083 -42.647 1.00 47.67 93 GLU C N 1
ATOM 9819 C CA . GLU C 1 95 ? 14.082 40.512 -41.783 1.00 50.69 93 GLU C CA 1
ATOM 9820 C C . GLU C 1 95 ? 13.356 39.599 -40.804 1.00 47.46 93 GLU C C 1
ATOM 9821 O O . GLU C 1 95 ? 12.327 39.975 -40.248 1.00 47.31 93 GLU C O 1
ATOM 9833 N N . ASP C 1 96 ? 13.887 38.399 -40.607 1.00 34.19 94 ASP C N 1
ATOM 9834 C CA . ASP C 1 96 ? 13.273 37.412 -39.727 1.00 30.86 94 ASP C CA 1
ATOM 9835 C C . ASP C 1 96 ? 14.354 36.793 -38.865 1.00 33.05 94 ASP C C 1
ATOM 9836 O O . ASP C 1 96 ? 15.337 36.255 -39.370 1.00 31.43 94 ASP C O 1
ATOM 9845 N N . LYS C 1 97 ? 14.162 36.887 -37.556 1.00 29.60 95 LYS C N 1
ATOM 9846 C CA . LYS C 1 97 ? 15.152 36.432 -36.595 1.00 34.47 95 LYS C CA 1
ATOM 9847 C C . LYS C 1 97 ? 15.387 34.929 -36.687 1.00 27.34 95 LYS C C 1
ATOM 9848 O O . LYS C 1 97 ? 16.441 34.436 -36.290 1.00 33.64 95 LYS C O 1
ATOM 9867 N N . LYS C 1 98 ? 14.408 34.205 -37.220 1.00 29.28 96 LYS C N 1
ATOM 9868 C CA . LYS C 1 98 ? 14.530 32.759 -37.388 1.00 30.18 96 LYS C CA 1
ATOM 9869 C C . LYS C 1 98 ? 15.521 32.385 -38.484 1.00 29.69 96 LYS C C 1
ATOM 9870 O O . LYS C 1 98 ? 16.121 31.308 -38.443 1.00 24.04 96 LYS C O 1
ATOM 9889 N N . TRP C 1 99 ? 15.699 33.282 -39.450 1.00 24.86 97 TRP C N 1
ATOM 9890 C CA . TRP C 1 99 ? 16.484 32.978 -40.642 1.00 27.47 97 TRP C CA 1
ATOM 9891 C C . TRP C 1 99 ? 17.654 33.943 -40.834 1.00 28.40 97 TRP C C 1
ATOM 9892 O O . TRP C 1 99 ? 17.574 34.871 -41.642 1.00 25.93 97 TRP C O 1
ATOM 9913 N N . PRO C 1 100 ? 18.753 33.722 -40.093 1.00 24.04 98 PRO C N 1
ATOM 9914 C CA . PRO C 1 100 ? 19.942 34.562 -40.270 1.00 26.92 98 PRO C CA 1
ATOM 9915 C C . PRO C 1 100 ? 20.608 34.318 -41.622 1.00 24.91 98 PRO C C 1
ATOM 9916 O O . PRO C 1 100 ? 20.372 33.274 -42.230 1.00 25.62 98 PRO C O 1
ATOM 9927 N N . PRO C 1 101 ? 21.421 35.276 -42.093 1.00 25.81 99 PRO C N 1
ATOM 9928 C CA . PRO C 1 101 ? 22.058 35.160 -43.410 1.00 27.19 99 PRO C CA 1
ATOM 9929 C C . PRO C 1 101 ? 23.033 33.989 -43.504 1.00 25.19 99 PRO C C 1
ATOM 9930 O O . PRO C 1 101 ? 23.563 33.538 -42.488 1.00 26.19 99 PRO C O 1
ATOM 9941 N N . LEU C 1 102 ? 23.257 33.516 -44.726 1.00 23.26 100 LEU C N 1
ATOM 9942 C CA . LEU C 1 102 ? 24.142 32.388 -44.991 1.00 21.33 100 LEU C CA 1
ATOM 9943 C C . LEU C 1 102 ? 25.438 32.854 -45.638 1.00 24.34 100 LEU C C 1
ATOM 9944 O O . LEU C 1 102 ? 25.475 33.897 -46.295 1.00 22.00 100 LEU C O 1
ATOM 9960 N N . GLU C 1 103 ? 26.499 32.076 -45.455 1.00 23.68 101 GLU C N 1
ATOM 9961 C CA . GLU C 1 103 ? 27.719 32.284 -46.218 1.00 23.80 101 GLU C CA 1
ATOM 9962 C C . GLU C 1 103 ? 27.400 32.019 -47.686 1.00 21.44 101 GLU C C 1
ATOM 9963 O O . GLU C 1 103 ? 26.701 31.060 -48.012 1.00 22.54 101 GLU C O 1
ATOM 9975 N N . ILE C 1 104 ? 27.888 32.881 -48.570 1.00 20.69 102 ILE C N 1
ATOM 9976 C CA . ILE C 1 104 ? 27.594 32.743 -49.987 1.00 18.47 102 ILE C CA 1
ATOM 9977 C C . ILE C 1 104 ? 28.187 31.442 -50.527 1.00 20.88 102 ILE C C 1
ATOM 9978 O O . ILE C 1 104 ? 29.264 31.019 -50.105 1.00 20.80 102 ILE C O 1
ATOM 9994 N N . GLU C 1 105 ? 27.460 30.809 -51.444 1.00 23.16 103 GLU C N 1
ATOM 9995 C CA . GLU C 1 105 ? 27.915 29.591 -52.111 1.00 20.81 103 GLU C CA 1
ATOM 9996 C C . GLU C 1 105 ? 27.826 29.789 -53.620 1.00 20.16 103 GLU C C 1
ATOM 9997 O O . GLU C 1 105 ? 26.969 29.216 -54.290 1.00 21.25 103 GLU C O 1
ATOM 10009 N N . HIS C 1 106 ? 28.734 30.609 -54.138 1.00 22.08 104 HIS C N 1
ATOM 10010 C CA . HIS C 1 106 ? 28.671 31.087 -55.516 1.00 20.38 104 HIS C CA 1
ATOM 10011 C C . HIS C 1 106 ? 29.466 30.199 -56.464 1.00 22.04 104 HIS C C 1
ATOM 10012 O O . HIS C 1 106 ? 29.314 30.280 -57.685 1.00 22.17 104 HIS C O 1
ATOM 10026 N N . GLU C 1 107 ? 30.309 29.348 -55.892 1.00 18.64 105 GLU C N 1
ATOM 10027 C CA . GLU C 1 107 ? 31.136 28.438 -56.670 1.00 20.93 105 GLU C CA 1
ATOM 10028 C C . GLU C 1 107 ? 31.625 27.309 -55.777 1.00 24.63 105 GLU C C 1
ATOM 10029 O O . GLU C 1 107 ? 31.508 27.378 -54.552 1.00 24.13 105 GLU C O 1
ATOM 10041 N N . GLN C 1 108 ? 32.178 26.275 -56.400 1.00 22.30 106 GLN C N 1
ATOM 10042 C CA . GLN C 1 108 ? 32.726 25.136 -55.677 1.00 18.41 106 GLN C CA 1
ATOM 10043 C C . GLN C 1 108 ? 34.053 24.720 -56.295 1.00 22.38 106 GLN C C 1
ATOM 10044 O O . GLN C 1 108 ? 34.314 25.013 -57.462 1.00 23.92 106 GLN C O 1
ATOM 10058 N N . PRO C 1 109 ? 34.905 24.044 -55.511 1.00 22.88 107 PRO C N 1
ATOM 10059 C CA . PRO C 1 109 ? 36.118 23.473 -56.103 1.00 25.56 107 PRO C CA 1
ATOM 10060 C C . PRO C 1 109 ? 35.787 22.484 -57.216 1.00 23.82 107 PRO C C 1
ATOM 10061 O O . PRO C 1 109 ? 34.823 21.728 -57.092 1.00 22.30 107 PRO C O 1
ATOM 10072 N N . LEU C 1 110 ? 36.554 22.515 -58.300 1.00 25.86 108 LEU C N 1
ATOM 10073 C CA . LEU C 1 110 ? 36.430 21.511 -59.350 1.00 26.90 108 LEU C CA 1
ATOM 10074 C C . LEU C 1 110 ? 37.083 20.207 -58.905 1.00 28.64 108 LEU C C 1
ATOM 10075 O O . LEU C 1 110 ? 38.250 20.194 -58.516 1.00 26.77 108 LEU C O 1
ATOM 10091 N N . LEU C 1 111 ? 36.325 19.117 -58.976 1.00 26.14 109 LEU C N 1
ATOM 10092 C CA . LEU C 1 111 ? 36.809 17.803 -58.559 1.00 35.01 109 LEU C CA 1
ATOM 10093 C C . LEU C 1 111 ? 37.104 16.933 -59.775 1.00 30.11 109 LEU C C 1
ATOM 10094 O O . LEU C 1 111 ? 36.421 17.035 -60.793 1.00 26.29 109 LEU C O 1
ATOM 10110 N N . GLU C 1 112 ? 38.118 16.080 -59.671 1.00 38.65 110 GLU C N 1
ATOM 10111 C CA . GLU C 1 112 ? 38.448 15.157 -60.754 1.00 44.20 110 GLU C CA 1
ATOM 10112 C C . GLU C 1 112 ? 37.280 14.206 -61.001 1.00 36.99 110 GLU C C 1
ATOM 10113 O O . GLU C 1 112 ? 37.091 13.715 -62.112 1.00 39.66 110 GLU C O 1
ATOM 10125 N N . ALA C 1 113 ? 36.492 13.965 -59.958 1.00 35.86 111 ALA C N 1
ATOM 10126 C CA . ALA C 1 113 ? 35.347 13.068 -60.047 1.00 37.21 111 ALA C CA 1
ATOM 10127 C C . ALA C 1 113 ? 34.175 13.706 -60.796 1.00 34.39 111 ALA C C 1
ATOM 10128 O O . ALA C 1 113 ? 33.253 13.007 -61.216 1.00 37.92 111 ALA C O 1
ATOM 10135 N N . ASP C 1 114 ? 34.202 15.028 -60.947 1.00 25.36 112 ASP C N 1
ATOM 10136 C CA . ASP C 1 114 ? 33.157 15.736 -61.685 1.00 25.38 112 ASP C CA 1
ATOM 10137 C C . ASP C 1 114 ? 33.218 15.375 -63.163 1.00 25.25 112 ASP C C 1
ATOM 10138 O O . ASP C 1 114 ? 34.234 15.598 -63.819 1.00 24.72 112 ASP C O 1
ATOM 10147 N N . GLN C 1 115 ? 32.131 14.809 -63.676 1.00 25.33 113 GLN C N 1
ATOM 10148 C CA . GLN C 1 115 ? 32.065 14.412 -65.076 1.00 34.31 113 GLN C CA 1
ATOM 10149 C C . GLN C 1 115 ? 31.380 15.496 -65.902 1.00 30.84 113 GLN C C 1
ATOM 10150 O O . GLN C 1 115 ? 30.225 15.346 -66.300 1.00 28.27 113 GLN C O 1
ATOM 10164 N N . ILE C 1 116 ? 32.096 16.585 -66.162 1.00 26.39 114 ILE C N 1
ATOM 10165 C CA . ILE C 1 116 ? 31.539 17.697 -66.926 1.00 25.67 114 ILE C CA 1
ATOM 10166 C C . ILE C 1 116 ? 31.580 17.414 -68.424 1.00 24.54 114 ILE C C 1
ATOM 10167 O O . ILE C 1 116 ? 32.626 17.067 -68.969 1.00 25.33 114 ILE C O 1
ATOM 10183 N N . GLN C 1 117 ? 30.434 17.561 -69.082 1.00 28.19 115 GLN C N 1
ATOM 10184 C CA . GLN C 1 117 ? 30.372 17.489 -70.538 1.00 30.60 115 GLN C CA 1
ATOM 10185 C C . GLN C 1 117 ? 30.614 18.868 -71.128 1.00 25.54 115 GLN C C 1
ATOM 10186 O O . GLN C 1 117 ? 29.754 19.744 -71.059 1.00 24.71 115 GLN C O 1
ATOM 10200 N N . LEU C 1 118 ? 31.796 19.049 -71.703 1.00 24.52 116 LEU C N 1
ATOM 10201 C CA . LEU C 1 118 ? 32.195 20.328 -72.264 1.00 24.51 116 LEU C CA 1
ATOM 10202 C C . LEU C 1 118 ? 31.409 20.634 -73.536 1.00 28.41 116 LEU C C 1
ATOM 10203 O O . LEU C 1 118 ? 31.214 19.757 -74.380 1.00 23.65 116 LEU C O 1
ATOM 10219 N N . LEU C 1 119 ? 30.934 21.871 -73.651 1.00 26.87 117 LEU C N 1
ATOM 10220 C CA . LEU C 1 119 ? 30.323 22.344 -74.888 1.00 28.02 117 LEU C CA 1
ATOM 10221 C C . LEU C 1 119 ? 31.423 22.904 -75.788 1.00 27.39 117 LEU C C 1
ATOM 10222 O O . LEU C 1 119 ? 32.054 23.906 -75.448 1.00 27.56 117 LEU C O 1
ATOM 10238 N N . ASP C 1 120 ? 31.649 22.262 -76.932 1.00 29.75 118 ASP C N 1
ATOM 10239 C CA . ASP C 1 120 ? 32.767 22.625 -77.800 1.00 29.91 118 ASP C CA 1
ATOM 10240 C C . ASP C 1 120 ? 32.394 23.699 -78.821 1.00 30.62 118 ASP C C 1
ATOM 10241 O O . ASP C 1 120 ? 32.612 23.542 -80.022 1.00 33.30 118 ASP C O 1
ATOM 10250 N N . ASN C 1 121 ? 31.838 24.798 -78.325 1.00 28.51 119 ASN C N 1
ATOM 10251 C CA . ASN C 1 121 ? 31.756 26.032 -79.097 1.00 29.67 119 ASN C CA 1
ATOM 10252 C C . ASN C 1 121 ? 31.851 27.226 -78.161 1.00 26.67 119 ASN C C 1
ATOM 10253 O O . ASN C 1 121 ? 31.919 27.063 -76.942 1.00 29.26 119 ASN C O 1
ATOM 10264 N N . ASP C 1 122 ? 31.875 28.421 -78.736 1.00 25.62 120 ASP C N 1
ATOM 10265 C CA . ASP C 1 122 ? 32.187 29.623 -77.976 1.00 27.06 120 ASP C CA 1
ATOM 10266 C C . ASP C 1 122 ? 31.131 29.944 -76.927 1.00 21.61 120 ASP C C 1
ATOM 10267 O O . ASP C 1 122 ? 29.984 29.500 -77.010 1.00 21.22 120 ASP C O 1
ATOM 10276 N N . ASP C 1 123 ? 31.555 30.696 -75.920 1.00 21.52 121 ASP C N 1
ATOM 10277 C CA . ASP C 1 123 ? 30.654 31.286 -74.948 1.00 21.28 121 ASP C CA 1
ATOM 10278 C C . ASP C 1 123 ? 31.108 32.723 -74.756 1.00 21.28 121 ASP C C 1
ATOM 10279 O O . ASP C 1 123 ? 32.299 33.015 -74.854 1.00 21.64 121 ASP C O 1
ATOM 10288 N N . LEU C 1 124 ? 30.167 33.621 -74.499 1.00 20.72 122 LEU C N 1
ATOM 10289 C CA . LEU C 1 124 ? 30.486 35.040 -74.409 1.00 21.26 122 LEU C CA 1
ATOM 10290 C C . LEU C 1 124 ? 31.073 35.426 -73.051 1.00 21.28 122 LEU C C 1
ATOM 10291 O O . LEU C 1 124 ? 31.783 36.424 -72.945 1.00 22.96 122 LEU C O 1
ATOM 10307 N N . PHE C 1 125 ? 30.782 34.635 -72.021 1.00 23.85 123 PHE C N 1
ATOM 10308 C CA . PHE C 1 125 ? 31.075 35.037 -70.645 1.00 25.84 123 PHE C CA 1
ATOM 10309 C C . PHE C 1 125 ? 32.147 34.199 -69.940 1.00 25.86 123 PHE C C 1
ATOM 10310 O O . PHE C 1 125 ? 32.766 34.671 -68.985 1.00 26.07 123 PHE C O 1
ATOM 10327 N N . ALA C 1 126 ? 32.368 32.972 -70.404 1.00 21.23 124 ALA C N 1
ATOM 10328 C CA . ALA C 1 126 ? 33.356 32.081 -69.792 1.00 20.97 124 ALA C CA 1
ATOM 10329 C C . ALA C 1 126 ? 34.132 31.312 -70.857 1.00 21.46 124 ALA C C 1
ATOM 10330 O O . ALA C 1 126 ? 33.592 30.995 -71.913 1.00 25.00 124 ALA C O 1
ATOM 10337 N N . GLU C 1 127 ? 35.397 31.011 -70.578 1.00 29.73 125 GLU C N 1
ATOM 10338 C CA . GLU C 1 127 ? 36.230 30.284 -71.532 1.00 33.28 125 GLU C CA 1
ATOM 10339 C C . GLU C 1 127 ? 35.790 28.834 -71.678 1.00 29.12 125 GLU C C 1
ATOM 10340 O O . GLU C 1 127 ? 35.887 28.262 -72.763 1.00 30.84 125 GLU C O 1
ATOM 10352 N N . LYS C 1 128 ? 35.322 28.240 -70.582 1.00 23.22 126 LYS C N 1
ATOM 10353 C CA . LYS C 1 128 ? 34.850 26.861 -70.606 1.00 21.74 126 LYS C CA 1
ATOM 10354 C C . LYS C 1 128 ? 33.474 26.737 -69.959 1.00 25.61 126 LYS C C 1
ATOM 10355 O O . LYS C 1 128 ? 33.269 27.139 -68.810 1.00 20.29 126 LYS C O 1
ATOM 10374 N N . VAL C 1 129 ? 32.538 26.173 -70.718 1.00 21.34 127 VAL C N 1
ATOM 10375 C CA . VAL C 1 129 ? 31.190 25.907 -70.232 1.00 22.92 127 VAL C CA 1
ATOM 10376 C C . VAL C 1 129 ? 30.783 24.497 -70.620 1.00 24.46 127 VAL C C 1
ATOM 10377 O O . VAL C 1 129 ? 31.353 23.903 -71.534 1.00 20.01 127 VAL C O 1
ATOM 10390 N N . GLY C 1 130 ? 29.793 23.962 -69.920 1.00 20.67 128 GLY C N 1
ATOM 10391 C CA . GLY C 1 130 ? 29.312 22.631 -70.211 1.00 22.29 128 GLY C CA 1
ATOM 10392 C C . GLY C 1 130 ? 28.182 22.239 -69.291 1.00 21.19 128 GLY C C 1
ATOM 10393 O O . GLY C 1 130 ? 27.411 23.091 -68.845 1.00 18.69 128 GLY C O 1
ATOM 10397 N N . PHE C 1 131 ? 28.085 20.946 -69.006 1.00 20.82 129 PHE C N 1
ATOM 10398 C CA . PHE C 1 131 ? 26.988 20.425 -68.206 1.00 22.91 129 PHE C CA 1
ATOM 10399 C C . PHE C 1 131 ? 27.499 19.419 -67.188 1.00 24.85 129 PHE C C 1
ATOM 10400 O O . PHE C 1 131 ? 28.345 18.580 -67.496 1.00 26.29 129 PHE C O 1
ATOM 10417 N N . LEU C 1 132 ? 26.979 19.524 -65.970 1.00 22.73 130 LEU C N 1
ATOM 10418 C CA . LEU C 1 132 ? 27.331 18.613 -64.891 1.00 24.39 130 LEU C CA 1
ATOM 10419 C C . LEU C 1 132 ? 26.070 18.139 -64.189 1.00 24.18 130 LEU C C 1
ATOM 10420 O O . LEU C 1 132 ? 25.378 18.927 -63.544 1.00 22.18 130 LEU C O 1
ATOM 10436 N N . ASN C 1 133 ? 25.784 16.848 -64.323 1.00 21.29 131 ASN C N 1
ATOM 10437 C CA . ASN C 1 133 ? 24.586 16.249 -63.746 1.00 22.56 131 ASN C CA 1
ATOM 10438 C C . ASN C 1 133 ? 23.329 17.040 -64.101 1.00 18.95 131 ASN C C 1
ATOM 10439 O O . ASN C 1 133 ? 22.471 17.284 -63.254 1.00 19.59 131 ASN C O 1
ATOM 10450 N N . GLY C 1 134 ? 23.237 17.440 -65.366 1.00 19.73 132 GLY C N 1
ATOM 10451 C CA . GLY C 1 134 ? 22.033 18.057 -65.895 1.00 22.88 132 GLY C CA 1
ATOM 10452 C C . GLY C 1 134 ? 21.906 19.551 -65.658 1.00 26.43 132 GLY C C 1
ATOM 10453 O O . GLY C 1 134 ? 20.865 20.135 -65.967 1.00 22.76 132 GLY C O 1
ATOM 10457 N N . PHE C 1 135 ? 22.955 20.164 -65.114 1.00 20.55 133 PHE C N 1
ATOM 10458 C CA . PHE C 1 135 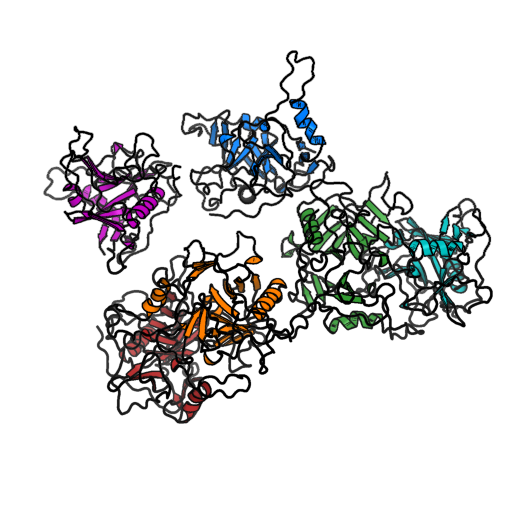? 22.975 21.604 -64.858 1.00 18.89 133 PHE C CA 1
ATOM 10459 C C . PHE C 1 135 ? 24.010 22.316 -65.722 1.00 16.87 133 PHE C C 1
ATOM 10460 O O . PHE C 1 135 ? 25.112 21.805 -65.912 1.00 19.77 133 PHE C O 1
ATOM 10477 N N . PRO C 1 136 ? 23.676 23.518 -66.218 1.00 19.52 134 PRO C N 1
ATOM 10478 C CA . PRO C 1 136 ? 24.671 24.280 -66.979 1.00 16.63 134 PRO C CA 1
ATOM 10479 C C . PRO C 1 136 ? 25.741 24.856 -66.063 1.00 19.12 134 PRO C C 1
ATOM 10480 O O . PRO C 1 136 ? 25.407 25.463 -65.044 1.00 20.41 134 PRO C O 1
ATOM 10491 N N . VAL C 1 137 ? 27.008 24.661 -66.420 1.00 17.96 135 VAL C N 1
ATOM 10492 C CA . VAL C 1 137 ? 28.114 25.113 -65.587 1.00 17.49 135 VAL C CA 1
ATOM 10493 C C . VAL C 1 137 ? 29.199 25.818 -66.384 1.00 19.31 135 VAL C C 1
ATOM 10494 O O . VAL C 1 137 ? 29.345 25.606 -67.587 1.00 19.75 135 VAL C O 1
ATOM 10507 N N . GLY C 1 138 ? 29.951 26.662 -65.687 1.00 18.64 136 GLY C N 1
ATOM 10508 C CA . GLY C 1 138 ? 31.203 27.191 -66.189 1.00 18.70 136 GLY C CA 1
ATOM 10509 C C . GLY C 1 138 ? 32.291 26.673 -65.273 1.00 18.62 136 GLY C C 1
ATOM 10510 O O . GLY C 1 138 ? 32.013 26.316 -64.126 1.00 18.85 136 GLY C O 1
ATOM 10514 N N . PHE C 1 139 ? 33.523 26.595 -65.764 1.00 19.34 137 PHE C N 1
ATOM 10515 C CA . PHE C 1 139 ? 34.618 26.140 -64.919 1.00 23.13 137 PHE C CA 1
ATOM 10516 C C . PHE C 1 139 ? 35.979 26.580 -65.439 1.00 24.78 137 PHE C C 1
ATOM 10517 O O . PHE C 1 139 ? 36.137 26.906 -66.615 1.00 23.96 137 PHE C O 1
ATOM 10534 N N . ASP C 1 140 ? 36.952 26.603 -64.535 1.00 22.46 138 ASP C N 1
ATOM 10535 C CA . ASP C 1 140 ? 38.342 26.828 -64.897 1.00 32.16 138 ASP C CA 1
ATOM 10536 C C . ASP C 1 140 ? 39.190 25.722 -64.270 1.00 28.54 138 ASP C C 1
ATOM 10537 O O . ASP C 1 140 ? 38.679 24.637 -63.992 1.00 30.44 138 ASP C O 1
ATOM 10546 N N . ALA C 1 141 ? 40.470 25.987 -64.036 1.00 27.61 139 ALA C N 1
ATOM 10547 C CA . ALA C 1 1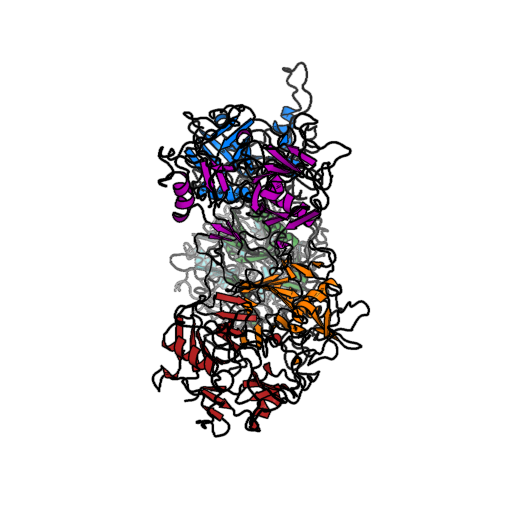41 ? 41.367 24.965 -63.507 1.00 28.95 139 ALA C CA 1
ATOM 10548 C C . ALA C 1 141 ? 41.023 24.563 -62.071 1.00 28.29 139 ALA C C 1
ATOM 10549 O O . ALA C 1 141 ? 41.246 23.418 -61.678 1.00 33.22 139 ALA C O 1
ATOM 10556 N N . GLU C 1 142 ? 40.494 25.506 -61.294 1.00 28.07 140 GLU C N 1
ATOM 10557 C CA . GLU C 1 142 ? 40.281 25.298 -59.860 1.00 31.60 140 GLU C CA 1
ATOM 10558 C C . GLU C 1 142 ? 38.808 25.247 -59.442 1.00 29.47 140 GLU C C 1
ATOM 10559 O O . GLU C 1 142 ? 38.463 24.554 -58.483 1.00 26.62 140 GLU C O 1
ATOM 10571 N N . LYS C 1 143 ? 37.948 25.974 -60.151 1.00 22.33 141 LYS C N 1
ATOM 10572 C CA . LYS C 1 143 ? 36.569 26.169 -59.704 1.00 23.32 141 LYS C CA 1
ATOM 10573 C C . LYS C 1 143 ? 35.535 25.784 -60.751 1.00 21.93 141 LYS C C 1
ATOM 10574 O O . LYS C 1 143 ? 35.824 25.729 -61.946 1.00 21.03 141 LYS C O 1
ATOM 10593 N N . LYS C 1 144 ? 34.322 25.522 -60.272 1.00 23.64 142 LYS C N 1
ATOM 10594 C CA . LYS C 1 144 ? 33.159 25.345 -61.128 1.00 22.22 142 LYS C CA 1
ATOM 10595 C C . LYS C 1 144 ? 32.005 26.151 -60.546 1.00 22.57 142 LYS C C 1
ATOM 10596 O O . LYS C 1 144 ? 31.945 26.374 -59.336 1.00 21.59 142 LYS C O 1
ATOM 10615 N N . TRP C 1 145 ? 31.102 26.604 -61.408 1.00 20.77 143 TRP C N 1
ATOM 10616 C CA . TRP C 1 145 ? 29.958 27.391 -60.963 1.00 21.07 143 TRP C CA 1
ATOM 10617 C C . TRP C 1 145 ? 28.768 27.168 -61.878 1.00 22.44 143 TRP C C 1
ATOM 10618 O O . TRP C 1 145 ? 28.929 26.806 -63.043 1.00 20.40 143 TRP C O 1
ATOM 10639 N N . LEU C 1 146 ? 27.574 27.392 -61.343 1.00 18.65 144 LEU C N 1
ATOM 10640 C CA . LEU C 1 146 ? 26.353 27.284 -62.124 1.00 21.08 144 LEU C CA 1
ATOM 10641 C C . LEU C 1 146 ? 26.140 28.547 -62.948 1.00 21.07 144 LEU C C 1
ATOM 10642 O O . LEU C 1 146 ? 26.485 29.650 -62.516 1.00 20.54 144 LEU C O 1
ATOM 10658 N N . LEU C 1 147 ? 25.573 28.377 -64.138 1.00 17.43 145 LEU C N 1
ATOM 10659 C CA . LEU C 1 147 ? 25.295 29.500 -65.027 1.00 18.07 145 LEU C CA 1
ATOM 10660 C C . LEU C 1 147 ? 23.882 30.032 -64.819 1.00 19.65 145 LEU C C 1
ATOM 10661 O O . LEU C 1 147 ? 22.945 29.264 -64.601 1.00 16.46 145 LEU C O 1
ATOM 10677 N N . HIS C 1 148 ? 23.742 31.352 -64.878 1.00 24.17 146 HIS C N 1
ATOM 10678 C CA . HIS C 1 148 ? 22.434 31.992 -64.802 1.00 18.88 146 HIS C CA 1
ATOM 10679 C C . HIS C 1 148 ? 21.699 31.880 -66.135 1.00 21.69 146 HIS C C 1
ATOM 10680 O O . HIS C 1 148 ? 21.397 32.885 -66.775 1.00 22.01 146 HIS C O 1
ATOM 10694 N N . CYS C 1 149 ? 21.425 30.651 -66.554 1.00 16.68 147 CYS C N 1
ATOM 10695 C CA . CYS C 1 149 ? 20.572 30.405 -67.706 1.00 19.06 147 CYS C CA 1
ATOM 10696 C C . CYS C 1 149 ? 19.137 30.743 -67.315 1.00 18.35 147 CYS C C 1
ATOM 10697 O O . CYS C 1 149 ? 18.861 30.993 -66.143 1.00 16.95 147 CYS C O 1
ATOM 10704 N N . PRO C 1 150 ? 18.217 30.761 -68.290 1.00 16.66 148 PRO C N 1
ATOM 10705 C CA . PRO C 1 150 ? 16.815 30.963 -67.905 1.00 20.24 148 PRO C CA 1
ATOM 10706 C C . PRO C 1 150 ? 16.301 29.824 -67.025 1.00 18.39 148 PRO C C 1
ATOM 10707 O O . PRO C 1 150 ? 16.779 28.696 -67.149 1.00 20.93 148 PRO C O 1
ATOM 10718 N N . GLY C 1 151 ? 15.355 30.119 -66.140 1.00 19.43 149 GLY C N 1
ATOM 10719 C CA . GLY C 1 151 ? 14.755 29.098 -65.299 1.00 20.76 149 GLY C CA 1
ATOM 10720 C C . GLY C 1 151 ? 15.674 28.553 -64.221 1.00 19.78 149 GLY C C 1
ATOM 10721 O O . GLY C 1 151 ? 15.550 27.392 -63.832 1.00 24.16 149 GLY C O 1
ATOM 10725 N N . MET C 1 152 ? 16.598 29.381 -63.741 1.00 18.81 150 MET C N 1
ATOM 10726 C CA . MET C 1 152 ? 17.476 29.001 -62.636 1.00 15.52 150 MET C CA 1
ATOM 10727 C C . MET C 1 152 ? 17.024 29.657 -61.334 1.00 20.95 150 MET C C 1
ATOM 10728 O O . MET C 1 152 ? 16.572 30.800 -61.334 1.00 18.64 150 MET C O 1
ATOM 10742 N N . LEU C 1 153 ? 17.150 28.922 -60.231 1.00 19.11 151 LEU C N 1
ATOM 10743 C CA . LEU C 1 153 ? 16.775 29.421 -58.910 1.00 17.29 151 LEU C CA 1
ATOM 10744 C C . LEU C 1 153 ? 18.022 29.854 -58.146 1.00 18.40 151 LEU C C 1
ATOM 10745 O O . LEU C 1 153 ? 18.971 29.082 -57.998 1.00 16.93 151 LEU C O 1
ATOM 10761 N N . ALA C 1 154 ? 18.010 31.091 -57.661 1.00 17.52 152 ALA C N 1
ATOM 10762 C CA . ALA C 1 154 ? 19.144 31.644 -56.927 1.00 15.80 152 ALA C CA 1
ATOM 10763 C C . ALA C 1 154 ? 18.668 32.499 -55.758 1.00 17.38 152 ALA C C 1
ATOM 10764 O O . ALA C 1 154 ? 17.489 32.850 -55.676 1.00 18.71 152 ALA C O 1
ATOM 10771 N N . MET C 1 155 ? 19.590 32.826 -54.857 1.00 19.42 153 MET C N 1
ATOM 10772 C CA . MET C 1 155 ? 19.265 33.578 -53.649 1.00 21.95 153 MET C CA 1
ATOM 10773 C C . MET C 1 155 ? 19.596 35.059 -53.797 1.00 20.22 153 MET C C 1
ATOM 10774 O O . MET C 1 155 ? 20.726 35.426 -54.129 1.00 21.25 153 MET C O 1
ATOM 10788 N N . ALA C 1 156 ? 18.609 35.910 -53.541 1.00 21.14 154 ALA C N 1
ATOM 10789 C CA . ALA C 1 156 ? 18.836 37.348 -53.534 1.00 22.54 154 ALA C CA 1
ATOM 10790 C C . ALA C 1 156 ? 19.681 37.727 -52.325 1.00 23.68 154 ALA C C 1
ATOM 10791 O O . ALA C 1 156 ? 19.641 37.053 -51.290 1.00 20.87 154 ALA C O 1
ATOM 10798 N N . ARG C 1 157 ? 20.448 38.804 -52.457 1.00 19.38 155 ARG C N 1
ATOM 10799 C CA . ARG C 1 157 ? 21.287 39.280 -51.364 1.00 22.02 155 ARG C CA 1
ATOM 10800 C C . ARG C 1 157 ? 21.535 40.776 -51.468 1.00 23.53 155 ARG C C 1
ATOM 10801 O O . ARG C 1 157 ? 21.209 41.402 -52.476 1.00 21.61 155 ARG C O 1
ATOM 10822 N N . ASP C 1 158 ? 22.120 41.335 -50.414 1.00 25.79 156 ASP C N 1
ATOM 10823 C CA . ASP C 1 158 ? 22.557 42.725 -50.406 1.00 27.53 156 ASP C CA 1
ATOM 10824 C C . ASP C 1 158 ? 24.018 42.784 -50.847 1.00 26.99 156 ASP C C 1
ATOM 10825 O O . ASP C 1 158 ? 24.580 41.767 -51.251 1.00 24.60 156 ASP C O 1
ATOM 10834 N N . SER C 1 159 ? 24.631 43.963 -50.764 1.00 25.47 157 SER C N 1
ATOM 10835 C CA . SER C 1 159 ? 25.963 44.175 -51.337 1.00 28.74 157 SER C CA 1
ATOM 10836 C C . SER C 1 159 ? 27.029 43.252 -50.744 1.00 25.48 157 SER C C 1
ATOM 10837 O O . SER C 1 159 ? 27.881 42.740 -51.470 1.00 30.01 157 SER C O 1
ATOM 10845 N N . ASP C 1 160 ? 26.979 43.039 -49.433 1.00 27.87 158 ASP C N 1
ATOM 10846 C CA A ASP C 1 160 ? 27.882 42.099 -48.780 0.49 30.96 158 ASP C CA 1
ATOM 10847 C CA B ASP C 1 160 ? 27.877 42.102 -48.764 0.51 31.78 158 ASP C CA 1
ATOM 10848 C C . ASP C 1 160 ? 27.503 40.675 -49.180 1.00 26.46 158 ASP C C 1
ATOM 10849 O O . ASP C 1 160 ? 26.333 40.295 -49.095 1.00 23.71 158 ASP C O 1
ATOM 10864 N N . PRO C 1 161 ? 28.493 39.875 -49.635 1.00 26.92 159 PRO C N 1
ATOM 10865 C CA . PRO C 1 161 ? 28.162 38.531 -50.134 1.00 26.58 159 PRO C CA 1
ATOM 10866 C C . PRO C 1 161 ? 27.394 37.632 -49.168 1.00 25.90 159 PRO C C 1
ATOM 10867 O O . PRO C 1 161 ? 26.575 36.837 -49.625 1.00 20.85 159 PRO C O 1
ATOM 10878 N N . ASN C 1 162 ? 27.651 37.748 -47.870 1.00 27.08 160 ASN C N 1
ATOM 10879 C CA . ASN C 1 162 ? 27.050 36.844 -46.900 1.00 26.01 160 ASN C CA 1
ATOM 10880 C C . ASN C 1 162 ? 25.774 37.410 -46.281 1.00 29.89 160 ASN C C 1
ATOM 10881 O O . ASN C 1 162 ? 25.620 37.402 -45.059 1.00 25.24 160 ASN C O 1
ATOM 10892 N N . THR C 1 163 ? 24.871 37.911 -47.123 1.00 22.00 161 THR C N 1
ATOM 10893 C CA . THR C 1 163 ? 23.613 38.488 -46.646 1.00 26.98 161 THR C CA 1
ATOM 10894 C C . THR C 1 163 ? 22.369 37.791 -47.198 1.00 25.43 161 THR C C 1
ATOM 10895 O O . THR C 1 163 ? 21.248 38.165 -46.858 1.00 31.77 161 THR C O 1
ATOM 10906 N N . GLY C 1 164 ? 22.555 36.794 -48.056 1.00 20.00 162 GLY C N 1
ATOM 10907 C CA . GLY C 1 164 ? 21.428 36.058 -48.603 1.00 19.43 162 GLY C CA 1
ATOM 10908 C C . GLY C 1 164 ? 20.932 35.011 -47.623 1.00 22.15 162 GLY C C 1
ATOM 10909 O O . GLY C 1 164 ? 21.638 34.678 -46.671 1.00 22.22 162 GLY C O 1
ATOM 10913 N N . GLY C 1 165 ? 19.730 34.484 -47.849 1.00 25.00 163 GLY C N 1
ATOM 10914 C CA . GLY C 1 165 ? 19.264 33.346 -47.076 1.00 27.51 163 GLY C CA 1
ATOM 10915 C C . GLY C 1 165 ? 17.769 33.096 -46.956 1.00 30.05 163 GLY C C 1
ATOM 10916 O O . GLY C 1 165 ? 17.390 32.022 -46.488 1.00 26.04 163 GLY C O 1
ATOM 10920 N N . THR C 1 166 ? 16.919 34.044 -47.357 1.00 23.11 164 THR C N 1
ATOM 10921 C CA . THR C 1 166 ? 15.467 33.810 -47.316 1.00 24.34 164 THR C CA 1
ATOM 10922 C C . THR C 1 166 ? 14.740 34.068 -48.631 1.00 24.94 164 THR C C 1
ATOM 10923 O O . THR C 1 166 ? 13.794 33.356 -48.965 1.00 25.39 164 THR C O 1
ATOM 10934 N N . ASP C 1 167 ? 15.178 35.076 -49.376 1.00 19.89 165 ASP C N 1
ATOM 10935 C CA . ASP C 1 167 ? 14.450 35.509 -50.561 1.00 21.45 165 ASP C CA 1
ATOM 10936 C C . ASP C 1 167 ? 15.203 35.124 -51.826 1.00 21.09 165 ASP C C 1
ATOM 10937 O O . ASP C 1 167 ? 16.408 35.344 -51.943 1.00 22.77 165 ASP C O 1
ATOM 10946 N N . PHE C 1 168 ? 14.467 34.544 -52.768 1.00 20.33 166 PHE C N 1
ATOM 10947 C CA . PHE C 1 168 ? 15.050 33.915 -53.947 1.00 17.40 166 PHE C CA 1
ATOM 10948 C C . PHE C 1 168 ? 14.516 34.546 -55.221 1.00 20.48 166 PHE C C 1
ATOM 10949 O O . PHE C 1 168 ? 13.520 35.269 -55.191 1.00 20.55 166 PHE C O 1
ATOM 10966 N N . TYR C 1 169 ? 15.180 34.269 -56.340 1.00 18.23 167 TYR C N 1
ATOM 10967 C CA . TYR C 1 169 ? 14.674 34.691 -57.636 1.00 19.77 167 TYR C CA 1
ATOM 10968 C C . TYR C 1 169 ? 14.840 33.597 -58.679 1.00 16.30 167 TYR C C 1
ATOM 10969 O O . TYR C 1 169 ? 15.759 32.776 -58.612 1.00 18.11 167 TYR C O 1
ATOM 10987 N N . ILE C 1 170 ? 13.918 33.598 -59.633 1.00 18.46 168 ILE C N 1
ATOM 10988 C CA . ILE C 1 170 ? 13.971 32.706 -60.778 1.00 19.12 168 ILE C CA 1
ATOM 10989 C C . ILE C 1 170 ? 14.246 33.535 -62.019 1.00 20.26 168 ILE C C 1
ATOM 10990 O O . ILE C 1 170 ? 13.525 34.486 -62.308 1.00 16.93 168 ILE C O 1
ATOM 11006 N N . THR C 1 171 ? 15.296 33.175 -62.748 1.00 18.34 169 THR C N 1
ATOM 11007 C CA . THR C 1 171 ? 15.648 33.894 -63.963 1.00 19.19 169 THR C CA 1
ATOM 11008 C C . THR C 1 171 ? 14.599 33.663 -65.042 1.00 19.71 169 THR C C 1
ATOM 11009 O O . THR C 1 171 ? 14.169 32.535 -65.268 1.00 20.59 169 THR C O 1
ATOM 11020 N N . LEU C 1 172 ? 14.186 34.749 -65.689 1.00 16.84 170 LEU C N 1
ATOM 11021 C CA . LEU C 1 172 ? 13.216 34.703 -66.779 1.00 17.31 170 LEU C CA 1
ATOM 11022 C C . LEU C 1 172 ? 13.931 34.630 -68.122 1.00 18.47 170 LEU C C 1
ATOM 11023 O O . LEU C 1 172 ? 13.363 34.198 -69.125 1.00 18.23 170 LEU C O 1
ATOM 11039 N N . ASP C 1 173 ? 15.189 35.052 -68.115 1.00 23.06 171 ASP C N 1
ATOM 11040 C CA . ASP C 1 173 ? 16.048 35.007 -69.286 1.00 17.34 171 ASP C CA 1
ATOM 11041 C C . ASP C 1 173 ? 17.470 34.881 -68.751 1.00 23.14 171 ASP C C 1
ATOM 11042 O O . ASP C 1 173 ? 17.679 34.984 -67.542 1.00 21.57 171 ASP C O 1
ATOM 11051 N N . ALA C 1 174 ? 18.444 34.633 -69.619 1.00 19.27 172 ALA C N 1
ATOM 11052 C CA . ALA C 1 174 ? 19.815 34.447 -69.148 1.00 16.78 172 ALA C CA 1
ATOM 11053 C C . ALA C 1 174 ? 20.361 35.740 -68.539 1.00 16.93 172 ALA C C 1
ATOM 11054 O O . ALA C 1 174 ? 20.199 36.814 -69.108 1.00 17.42 172 ALA C O 1
ATOM 11061 N N . GLN C 1 175 ? 21.007 35.620 -67.381 1.00 17.57 173 GLN C N 1
ATOM 11062 C CA . GLN C 1 175 ? 21.626 36.760 -66.701 1.00 22.94 173 GLN C CA 1
ATOM 11063 C C . GLN C 1 175 ? 23.061 36.416 -66.312 1.00 21.13 173 GLN C C 1
ATOM 11064 O O . GLN C 1 175 ? 23.424 36.456 -65.137 1.00 17.07 173 GLN C O 1
ATOM 11078 N N . ARG C 1 176 ? 23.867 36.092 -67.317 1.00 17.02 174 ARG C N 1
ATOM 11079 C CA . ARG C 1 176 ? 25.203 35.535 -67.116 1.00 17.03 174 ARG C CA 1
ATOM 11080 C C . ARG C 1 176 ? 26.156 36.448 -66.348 1.00 18.41 174 ARG C C 1
ATOM 11081 O O . ARG C 1 176 ? 27.130 35.975 -65.760 1.00 20.10 174 ARG C O 1
ATOM 11102 N N . TYR C 1 177 ? 25.888 37.749 -66.360 1.00 19.48 175 TYR C N 1
ATOM 11103 C CA . TYR C 1 177 ? 26.752 38.703 -65.672 1.00 18.21 175 TYR C CA 1
ATOM 11104 C C . TYR C 1 177 ? 26.734 38.471 -64.162 1.00 21.37 175 TYR C C 1
ATOM 11105 O O . TYR C 1 177 ? 27.643 38.900 -63.451 1.00 19.49 175 TYR C O 1
ATOM 11123 N N . LEU C 1 178 ? 25.697 37.791 -63.678 1.00 19.38 176 LEU C N 1
ATOM 11124 C CA . LEU C 1 178 ? 25.582 37.476 -62.255 1.00 17.13 176 LEU C CA 1
ATOM 11125 C C . LEU C 1 178 ? 26.427 36.273 -61.842 1.00 16.96 176 LEU C C 1
ATOM 11126 O O . LEU C 1 178 ? 26.590 36.017 -60.651 1.00 17.33 176 LEU C O 1
ATOM 11142 N N . ASP C 1 179 ? 26.958 35.536 -62.814 1.00 19.61 177 ASP C N 1
ATOM 11143 C CA . ASP C 1 179 ? 27.714 34.319 -62.515 1.00 18.25 177 ASP C CA 1
ATOM 11144 C C . ASP C 1 179 ? 28.887 34.601 -61.575 1.00 17.91 177 ASP C C 1
ATOM 11145 O O . ASP C 1 179 ? 29.563 35.624 -61.696 1.00 18.51 177 ASP C O 1
ATOM 11154 N N . ARG C 1 180 ? 29.106 33.678 -60.641 1.00 20.54 178 ARG C N 1
ATOM 11155 C CA . ARG C 1 180 ? 30.178 33.757 -59.649 1.00 22.20 178 ARG C CA 1
ATOM 11156 C C . ARG C 1 180 ? 30.014 34.936 -58.687 1.00 21.36 178 ARG C C 1
ATOM 11157 O O . ARG C 1 180 ? 30.964 35.309 -57.999 1.00 19.41 178 ARG C O 1
ATOM 11178 N N . ASN C 1 181 ? 28.810 35.501 -58.623 1.00 21.36 179 ASN C N 1
ATOM 11179 C CA . ASN C 1 181 ? 28.513 36.596 -57.692 1.00 19.84 179 ASN C CA 1
ATOM 11180 C C . ASN C 1 181 ? 27.250 36.347 -56.872 1.00 21.08 179 ASN C C 1
ATOM 11181 O O . ASN C 1 181 ? 26.912 37.133 -55.986 1.00 21.63 179 ASN C O 1
ATOM 11192 N N . MET C 1 182 ? 26.558 35.255 -57.177 1.00 17.29 180 MET C N 1
ATOM 11193 C CA . MET C 1 182 ? 25.309 34.912 -56.507 1.00 20.18 180 MET C CA 1
ATOM 11194 C C . MET C 1 182 ? 25.278 33.423 -56.199 1.00 24.17 180 MET C C 1
ATOM 11195 O O . MET C 1 182 ? 25.969 32.632 -56.845 1.00 24.46 180 MET C O 1
ATOM 11209 N N . THR C 1 183 ? 24.481 33.040 -55.207 1.00 20.37 181 THR C N 1
ATOM 11210 C CA . THR C 1 183 ? 24.282 31.630 -54.912 1.00 20.07 181 THR C CA 1
ATOM 11211 C C . THR C 1 183 ? 23.142 31.068 -55.744 1.00 20.90 181 THR C C 1
ATOM 11212 O O . THR C 1 183 ? 21.972 31.325 -55.463 1.00 20.92 181 THR C O 1
ATOM 11223 N N . VAL C 1 184 ? 23.500 30.306 -56.773 1.00 20.71 182 VAL C N 1
ATOM 11224 C CA . VAL C 1 184 ? 22.535 29.544 -57.551 1.00 16.78 182 VAL C CA 1
ATOM 11225 C C . VAL C 1 184 ? 22.401 28.171 -56.901 1.00 20.28 182 VAL C C 1
ATOM 11226 O O . VAL C 1 184 ? 23.411 27.528 -56.609 1.00 17.49 182 VAL C O 1
ATOM 11239 N N . PHE C 1 185 ? 21.172 27.725 -56.653 1.00 17.88 183 PHE C N 1
ATOM 11240 C CA . PHE C 1 185 ? 20.976 26.469 -55.935 1.00 18.69 183 PHE C CA 1
ATOM 11241 C C . PHE C 1 185 ? 19.813 25.623 -56.455 1.00 16.32 183 PHE C C 1
ATOM 11242 O O . PHE C 1 185 ? 19.415 24.656 -55.807 1.00 18.35 183 PHE C O 1
ATOM 11259 N N . GLY C 1 186 ? 19.300 25.948 -57.639 1.00 18.40 184 GLY C N 1
ATOM 11260 C CA . GLY C 1 186 ? 18.270 25.126 -58.251 1.00 16.13 184 GLY C CA 1
ATOM 11261 C C . GLY C 1 186 ? 17.971 25.459 -59.703 1.00 15.95 184 GLY C C 1
ATOM 11262 O O . GLY C 1 186 ? 18.444 26.464 -60.228 1.00 16.23 184 GLY C O 1
ATOM 11266 N N . ARG C 1 187 ? 17.194 24.599 -60.356 1.00 18.94 185 ARG C N 1
ATOM 11267 C CA . ARG C 1 187 ? 16.710 24.866 -61.710 1.00 20.45 185 ARG C CA 1
ATOM 11268 C C . ARG C 1 187 ? 15.244 24.468 -61.834 1.00 22.95 185 ARG C C 1
ATOM 11269 O O . ARG C 1 187 ? 14.801 23.490 -61.233 1.00 21.68 185 ARG C O 1
ATOM 11290 N N . VAL C 1 188 ? 14.497 25.226 -62.627 1.00 18.82 186 VAL C N 1
ATOM 11291 C CA . VAL C 1 188 ? 13.109 24.901 -62.908 1.00 16.95 186 VAL C CA 1
ATOM 11292 C C . VAL C 1 188 ? 13.053 23.701 -63.850 1.00 23.02 186 VAL C C 1
ATOM 11293 O O . VAL C 1 188 ? 13.743 23.676 -64.867 1.00 22.01 186 VAL C O 1
ATOM 11306 N N . ILE C 1 189 ? 12.242 22.707 -63.497 1.00 21.19 187 ILE C N 1
ATOM 11307 C CA . ILE C 1 189 ? 12.094 21.503 -64.311 1.00 21.78 187 ILE C CA 1
ATOM 11308 C C . ILE C 1 189 ? 10.685 21.373 -64.878 1.00 21.18 187 ILE C C 1
ATOM 11309 O O . ILE C 1 189 ? 10.451 20.585 -65.793 1.00 25.90 187 ILE C O 1
ATOM 11325 N N . SER C 1 190 ? 9.750 22.141 -64.329 1.00 18.94 188 SER C N 1
ATOM 11326 C CA . SER C 1 190 ? 8.391 22.184 -64.858 1.00 23.82 188 SER C CA 1
ATOM 11327 C C . SER C 1 190 ? 7.675 23.459 -64.429 1.00 19.58 188 SER C C 1
ATOM 11328 O O . SER C 1 190 ? 7.954 24.007 -63.363 1.00 20.60 188 SER C O 1
ATOM 11336 N N . GLY C 1 191 ? 6.764 23.931 -65.275 1.00 21.74 189 GLY C N 1
ATOM 11337 C CA . GLY C 1 191 ? 5.927 25.073 -64.951 1.00 23.70 189 GLY C CA 1
ATOM 11338 C C . GLY C 1 191 ? 6.580 26.421 -65.184 1.00 22.71 189 GLY C C 1
ATOM 11339 O O . GLY C 1 191 ? 6.150 27.424 -64.616 1.00 20.31 189 GLY C O 1
ATOM 11343 N N . MET C 1 192 ? 7.605 26.457 -66.030 1.00 19.11 190 MET C N 1
ATOM 11344 C CA . MET C 1 192 ? 8.273 27.711 -66.360 1.00 18.54 190 MET C CA 1
ATOM 11345 C C . MET C 1 192 ? 7.272 28.708 -66.939 1.00 23.44 190 MET C C 1
ATOM 11346 O O . MET C 1 192 ? 7.380 29.914 -66.715 1.00 21.17 190 MET C O 1
ATOM 11360 N N . GLN C 1 193 ? 6.287 28.197 -67.672 1.00 21.19 191 GLN C N 1
ATOM 11361 C CA . GLN C 1 193 ? 5.260 29.049 -68.253 1.00 22.36 191 GLN C CA 1
ATOM 11362 C C . GLN C 1 193 ? 4.507 29.829 -67.181 1.00 18.34 191 GLN C C 1
ATOM 11363 O O . GLN C 1 193 ? 4.044 30.936 -67.432 1.00 19.72 191 GLN C O 1
ATOM 11377 N N . TYR C 1 194 ? 4.389 29.251 -65.990 1.00 18.02 192 TYR C N 1
ATOM 11378 C CA . TYR C 1 194 ? 3.671 29.900 -64.896 1.00 20.29 192 TYR C CA 1
ATOM 11379 C C . TYR C 1 194 ? 4.490 31.034 -64.289 1.00 18.95 192 TYR C C 1
ATOM 11380 O O . TYR C 1 194 ? 3.937 32.056 -63.875 1.00 21.62 192 TYR C O 1
ATOM 11398 N N . VAL C 1 195 ? 5.806 30.853 -64.240 1.00 18.81 193 VAL C N 1
ATOM 11399 C CA . VAL C 1 195 ? 6.702 31.923 -63.822 1.00 16.29 193 VAL C CA 1
ATOM 11400 C C . VAL C 1 195 ? 6.541 33.116 -64.763 1.00 16.20 193 VAL C C 1
ATOM 11401 O O . VAL C 1 195 ? 6.622 34.268 -64.341 1.00 17.74 193 VAL C O 1
ATOM 11414 N N . GLN C 1 196 ? 6.320 32.831 -66.042 1.00 17.07 194 GLN C N 1
ATOM 11415 C CA . GLN C 1 196 ? 6.177 33.880 -67.046 1.00 17.07 194 GLN C CA 1
ATOM 11416 C C . GLN C 1 196 ? 4.834 34.607 -66.958 1.00 20.95 194 GLN C C 1
ATOM 11417 O O . GLN C 1 196 ? 4.671 35.678 -67.544 1.00 18.56 194 GLN C O 1
ATOM 11431 N N . LYS C 1 197 ? 3.876 34.022 -66.243 1.00 18.04 195 LYS C N 1
ATOM 11432 C CA . LYS C 1 197 ? 2.563 34.643 -66.062 1.00 21.16 195 LYS C CA 1
ATOM 11433 C C . LYS C 1 197 ? 2.517 35.552 -64.837 1.00 24.78 195 LYS C C 1
ATOM 11434 O O . LYS C 1 197 ? 1.569 36.320 -64.668 1.00 26.45 195 LYS C O 1
ATOM 11453 N N . LEU C 1 198 ? 3.524 35.449 -63.975 1.00 26.17 196 LEU C N 1
ATOM 11454 C CA . LEU C 1 198 ? 3.526 36.196 -62.720 1.00 26.25 196 LEU C CA 1
ATOM 11455 C C . LEU C 1 198 ? 3.368 37.695 -62.954 1.00 24.87 196 LEU C C 1
ATOM 11456 O O . LEU C 1 198 ? 3.948 38.256 -63.881 1.00 21.88 196 LEU C O 1
ATOM 11472 N N . GLN C 1 199 ? 2.576 38.327 -62.095 1.00 20.70 197 GLN C N 1
ATOM 11473 C CA . GLN C 1 199 ? 2.336 39.764 -62.156 1.00 25.48 197 GLN C CA 1
ATOM 11474 C C . GLN C 1 199 ? 3.659 40.525 -62.147 1.00 23.49 197 GLN C C 1
ATOM 11475 O O . GLN C 1 199 ? 4.523 40.266 -61.311 1.00 19.60 197 GLN C O 1
ATOM 11489 N N . ARG C 1 200 ? 3.808 41.454 -63.090 1.00 21.38 198 ARG C N 1
ATOM 11490 C CA . ARG C 1 200 ? 5.027 42.247 -63.231 1.00 23.51 198 ARG C CA 1
ATOM 11491 C C . ARG C 1 200 ? 4.983 43.541 -62.433 1.00 22.42 198 ARG C C 1
ATOM 11492 O O . ARG C 1 200 ? 3.921 44.122 -62.232 1.00 25.33 198 ARG C O 1
ATOM 11513 N N . GLY C 1 201 ? 6.157 43.981 -61.993 1.00 20.61 199 GLY C N 1
ATOM 11514 C CA . GLY C 1 201 ? 6.349 45.339 -61.518 1.00 26.14 199 GLY C CA 1
ATOM 11515 C C . GLY C 1 201 ? 6.961 46.174 -62.630 1.00 25.48 199 GLY C C 1
ATOM 11516 O O . GLY C 1 201 ? 6.896 45.794 -63.799 1.00 21.86 199 GLY C O 1
ATOM 11520 N N . ASP C 1 202 ? 7.548 47.310 -62.264 1.00 31.46 200 ASP C N 1
ATOM 11521 C CA . ASP C 1 202 ? 8.227 48.190 -63.212 1.00 30.52 200 ASP C CA 1
ATOM 11522 C C . ASP C 1 202 ? 9.646 48.421 -62.710 1.00 35.31 200 ASP C C 1
ATOM 11523 O O . ASP C 1 202 ? 9.843 48.889 -61.587 1.00 35.35 200 ASP C O 1
ATOM 11532 N N . LYS C 1 203 ? 10.631 48.101 -63.545 1.00 29.79 201 LYS C N 1
ATOM 11533 C CA . LYS C 1 203 ? 12.031 48.167 -63.132 1.00 35.86 201 LYS C CA 1
ATOM 11534 C C . LYS C 1 203 ? 12.485 49.578 -62.757 1.00 33.81 201 LYS C C 1
ATOM 11535 O O . LYS C 1 203 ? 13.426 49.739 -61.982 1.00 35.30 201 LYS C O 1
ATOM 11554 N N . ASN C 1 204 ? 11.823 50.592 -63.305 1.00 37.92 202 ASN C N 1
ATOM 11555 C CA . ASN C 1 204 ? 12.178 51.979 -63.010 1.00 40.17 202 ASN C CA 1
ATOM 11556 C C . ASN C 1 204 ? 11.429 52.503 -61.787 1.00 41.56 202 ASN C C 1
ATOM 11557 O O . ASN C 1 204 ? 11.602 53.656 -61.394 1.00 42.98 202 ASN C O 1
ATOM 11568 N N . ILE C 1 205 ? 10.607 51.644 -61.187 1.00 36.15 203 ILE C N 1
ATOM 11569 C CA . ILE C 1 205 ? 9.853 51.993 -59.986 1.00 37.03 203 ILE C CA 1
ATOM 11570 C C . ILE C 1 205 ? 10.163 51.033 -58.841 1.00 37.90 203 ILE C C 1
ATOM 11571 O O . ILE C 1 205 ? 9.692 49.894 -58.826 1.00 33.14 203 ILE C O 1
ATOM 11587 N N . GLU C 1 206 ? 10.949 51.517 -57.883 1.00 37.81 204 GLU C N 1
ATOM 11588 C CA . GLU C 1 206 ? 11.349 50.736 -56.717 1.00 40.44 204 GLU C CA 1
ATOM 11589 C C . GLU C 1 206 ? 11.939 49.390 -57.133 1.00 39.02 204 GLU C C 1
ATOM 11590 O O . GLU C 1 206 ? 11.663 48.360 -56.523 1.00 38.13 204 GLU C O 1
ATOM 11602 N N . GLY C 1 207 ? 12.750 49.417 -58.186 1.00 39.11 205 GLY C N 1
ATOM 11603 C CA . GLY C 1 207 ? 13.493 48.250 -58.628 1.00 36.73 205 GLY C CA 1
ATOM 11604 C C . GLY C 1 207 ? 12.634 47.046 -58.966 1.00 34.50 205 GLY C C 1
ATOM 11605 O O . GLY C 1 207 ? 13.064 45.905 -58.794 1.00 34.38 205 GLY C O 1
ATOM 11609 N N . GLY C 1 208 ? 11.422 47.294 -59.454 1.00 30.64 206 GLY C N 1
ATOM 11610 C CA . GLY C 1 208 ? 10.543 46.223 -59.891 1.00 30.56 206 GLY C CA 1
ATOM 11611 C C . GLY C 1 208 ? 9.631 45.683 -58.804 1.00 29.44 206 GLY C C 1
ATOM 11612 O O . GLY C 1 208 ? 8.850 44.761 -59.046 1.00 25.70 206 GLY C O 1
ATOM 11616 N N . VAL C 1 209 ? 9.722 46.250 -57.606 1.00 27.66 207 VAL C N 1
ATOM 11617 C CA . VAL C 1 209 ? 8.847 45.844 -56.515 1.00 26.83 207 VAL C CA 1
ATOM 11618 C C . VAL C 1 209 ? 7.422 46.282 -56.842 1.00 30.95 207 VAL C C 1
ATOM 11619 O O . VAL C 1 209 ? 7.183 47.445 -57.163 1.00 34.86 207 VAL C O 1
ATOM 11632 N N . ILE C 1 210 ? 6.481 45.346 -56.770 1.00 28.31 208 ILE C N 1
ATOM 11633 C CA . ILE C 1 210 ? 5.095 45.637 -57.125 1.00 29.73 208 ILE C CA 1
ATOM 11634 C C . ILE C 1 210 ? 4.461 46.590 -56.115 1.00 36.49 208 ILE C C 1
ATOM 11635 O O . ILE C 1 210 ? 4.574 46.406 -54.902 1.00 33.34 208 ILE C O 1
ATOM 11651 N N . GLN C 1 211 ? 3.799 47.614 -56.648 1.00 34.53 209 GLN C N 1
ATOM 11652 C CA . GLN C 1 211 ? 3.353 48.760 -55.862 1.00 38.37 209 GLN C CA 1
ATOM 11653 C C . GLN C 1 211 ? 1.879 48.708 -55.472 1.00 41.71 209 GLN C C 1
ATOM 11654 O O . GLN C 1 211 ? 1.065 48.118 -56.177 1.00 39.75 209 GLN C O 1
ATOM 11668 N N . SER C 1 212 ? 1.544 49.329 -54.345 1.00 53.67 210 SER C N 1
ATOM 11669 C CA . SER C 1 212 ? 0.152 49.462 -53.928 1.00 62.96 210 SER C CA 1
ATOM 11670 C C . SER C 1 212 ? -0.602 50.256 -54.990 1.00 66.67 210 SER C C 1
ATOM 11671 O O . SER C 1 212 ? -0.036 51.172 -55.588 1.00 65.58 210 SER C O 1
ATOM 11679 N N . PRO C 1 213 ? -1.880 49.922 -55.236 1.00 72.26 211 PRO C N 1
ATOM 11680 C CA . PRO C 1 213 ? -2.788 48.998 -54.545 1.00 71.99 211 PRO C CA 1
ATOM 11681 C C . PRO C 1 213 ? -2.588 47.531 -54.922 1.00 67.72 211 PRO C C 1
ATOM 11682 O O . PRO C 1 213 ? -3.384 46.688 -54.502 1.00 68.45 211 PRO C O 1
ATOM 11693 N N . ASN C 1 214 ? -1.543 47.228 -55.685 1.00 57.35 212 ASN C N 1
ATOM 11694 C CA . ASN C 1 214 ? -1.361 45.885 -56.220 1.00 51.80 212 ASN C CA 1
ATOM 11695 C C . ASN C 1 214 ? -0.461 45.043 -55.335 1.00 47.06 212 ASN C C 1
ATOM 11696 O O . ASN C 1 214 ? 0.301 45.564 -54.523 1.00 42.68 212 ASN C O 1
ATOM 11707 N N . LYS C 1 215 ? -0.565 43.730 -55.504 1.00 52.21 213 LYS C N 1
ATOM 11708 C CA . LYS C 1 215 ? 0.281 42.791 -54.788 1.00 48.55 213 LYS C CA 1
ATOM 11709 C C . LYS C 1 215 ? 0.808 41.759 -55.765 1.00 44.13 213 LYS C C 1
ATOM 11710 O O . LYS C 1 215 ? 0.148 41.432 -56.752 1.00 44.15 213 LYS C O 1
ATOM 11729 N N . GLY C 1 216 ? 2.004 41.255 -55.496 1.00 33.55 214 GLY C N 1
ATOM 11730 C CA . GLY C 1 216 ? 2.561 40.199 -56.312 1.00 31.73 214 GLY C CA 1
ATOM 11731 C C . GLY C 1 216 ? 1.719 38.950 -56.181 1.00 30.70 214 GLY C C 1
ATOM 11732 O O . GLY C 1 216 ? 1.009 38.769 -55.193 1.00 32.72 214 GLY C O 1
ATOM 11736 N N . ASP C 1 217 ? 1.786 38.093 -57.191 1.00 22.95 215 ASP C N 1
ATOM 11737 C CA . ASP C 1 217 ? 1.068 36.829 -57.166 1.00 27.97 215 ASP C CA 1
ATOM 11738 C C . ASP C 1 217 ? 1.604 35.959 -56.034 1.00 25.29 215 ASP C C 1
ATOM 11739 O O . ASP C 1 217 ? 2.782 36.023 -55.688 1.00 21.86 215 ASP C O 1
ATOM 11748 N N . GLU C 1 218 ? 0.722 35.156 -55.453 1.00 35.92 216 GLU C N 1
ATOM 11749 C CA . GLU C 1 218 ? 1.020 34.400 -54.243 1.00 35.67 216 GLU C CA 1
ATOM 11750 C C . GLU C 1 218 ? 1.700 33.064 -54.513 1.00 35.72 216 GLU C C 1
ATOM 11751 O O . GLU C 1 218 ? 1.360 32.359 -55.462 1.00 36.16 216 GLU C O 1
ATOM 11763 N N . MET C 1 219 ? 2.662 32.726 -53.661 1.00 34.35 217 MET C N 1
ATOM 11764 C CA . MET C 1 219 ? 3.091 31.347 -53.501 1.00 32.41 217 MET C CA 1
ATOM 11765 C C . MET C 1 219 ? 2.094 30.723 -52.544 1.00 30.69 217 MET C C 1
ATOM 11766 O O . MET C 1 219 ? 2.295 30.742 -51.330 1.00 30.32 217 MET C O 1
ATOM 11780 N N . ILE C 1 220 ? 1.019 30.169 -53.101 1.00 24.42 218 ILE C N 1
ATOM 11781 C CA . ILE C 1 220 ? -0.109 29.699 -52.300 1.00 28.88 218 ILE C CA 1
ATOM 11782 C C . ILE C 1 220 ? 0.372 28.634 -51.337 1.00 29.61 218 ILE C C 1
ATOM 11783 O O . ILE C 1 220 ? -0.046 28.587 -50.180 1.00 32.13 218 ILE C O 1
ATOM 11799 N N . SER C 1 221 ? 1.259 27.781 -51.826 1.00 25.29 219 SER C N 1
ATOM 11800 C CA . SER C 1 221 ? 1.921 26.809 -50.980 1.00 26.26 219 SER C CA 1
ATOM 11801 C C . SER C 1 221 ? 3.266 26.458 -51.576 1.00 27.64 219 SER C C 1
ATOM 11802 O O . SER C 1 221 ? 3.449 26.489 -52.797 1.00 23.31 219 SER C O 1
ATOM 11810 N N . VAL C 1 222 ? 4.214 26.141 -50.705 1.00 22.17 220 VAL C N 1
ATOM 11811 C CA . VAL C 1 222 ? 5.505 25.648 -51.143 1.00 20.62 220 VAL C CA 1
ATOM 11812 C C . VAL C 1 222 ? 5.813 24.383 -50.352 1.00 24.77 220 VAL C C 1
ATOM 11813 O O . VAL C 1 222 ? 5.759 24.382 -49.119 1.00 23.53 220 VAL C O 1
ATOM 11826 N N . LYS C 1 223 ? 6.062 23.297 -51.079 1.00 25.94 221 LYS C N 1
ATOM 11827 C CA . LYS C 1 223 ? 6.405 22.008 -50.478 1.00 28.59 221 LYS C CA 1
ATOM 11828 C C . LYS C 1 223 ? 7.544 21.289 -51.165 1.00 23.66 221 LYS C C 1
ATOM 11829 O O . LYS C 1 223 ? 7.889 21.573 -52.313 1.00 22.58 221 LYS C O 1
ATOM 11848 N N . LEU C 1 224 ? 8.137 20.367 -50.413 1.00 21.48 222 LEU C N 1
ATOM 11849 C CA . LEU C 1 224 ? 9.048 19.391 -50.974 1.00 21.07 222 LEU C CA 1
ATOM 11850 C C . LEU C 1 224 ? 8.228 18.183 -51.388 1.00 25.34 222 LEU C C 1
ATOM 11851 O O . LEU C 1 224 ? 7.231 17.856 -50.745 1.00 23.86 222 LEU C O 1
ATOM 11867 N N . ALA C 1 225 ? 8.641 17.525 -52.464 1.00 23.72 223 ALA C N 1
ATOM 11868 C CA . ALA C 1 225 ? 7.945 16.335 -52.930 1.00 28.26 223 ALA C CA 1
ATOM 11869 C C . ALA C 1 225 ? 7.965 15.254 -51.853 1.00 24.95 223 ALA C C 1
ATOM 11870 O O . ALA C 1 225 ? 7.041 14.450 -51.751 1.00 28.51 223 ALA C O 1
ATOM 11877 N N . SER C 1 226 ? 9.021 15.251 -51.046 1.00 26.11 224 SER C N 1
ATOM 11878 C CA . SER C 1 226 ? 9.192 14.260 -49.983 1.00 31.95 224 SER C CA 1
ATOM 11879 C C . SER C 1 226 ? 8.134 14.368 -48.883 1.00 32.81 224 SER C C 1
ATOM 11880 O O . SER C 1 226 ? 7.970 13.445 -48.085 1.00 35.61 224 SER C O 1
ATOM 11888 N N . GLU C 1 227 ? 7.436 15.499 -48.830 1.00 35.10 225 GLU C N 1
ATOM 11889 C CA . GLU C 1 227 ? 6.382 15.711 -47.840 1.00 41.53 225 GLU C CA 1
ATOM 11890 C C . GLU C 1 227 ? 5.084 15.019 -48.257 1.00 43.15 225 GLU C C 1
ATOM 11891 O O . GLU C 1 227 ? 4.169 14.856 -47.450 1.00 42.93 225 GLU C O 1
ATOM 11903 N N . LEU C 1 228 ? 5.015 14.620 -49.523 1.00 38.13 226 LEU C N 1
ATOM 11904 C CA . LEU C 1 228 ? 3.858 13.906 -50.060 1.00 39.20 226 LEU C CA 1
ATOM 11905 C C . LEU C 1 228 ? 3.984 12.399 -49.848 1.00 41.89 226 LEU C C 1
ATOM 11906 O O . LEU C 1 228 ? 5.094 11.881 -49.725 1.00 43.05 226 LEU C O 1
ATOM 11922 N N . PRO C 1 229 ? 2.844 11.688 -49.801 1.00 52.93 227 PRO C N 1
ATOM 11923 C CA . PRO C 1 229 ? 2.886 10.221 -49.764 1.00 51.41 227 PRO C CA 1
ATOM 11924 C C . PRO C 1 229 ? 3.505 9.677 -51.050 1.00 50.36 227 PRO C C 1
ATOM 11925 O O . PRO C 1 229 ? 3.259 10.257 -52.108 1.00 47.55 227 PRO C O 1
ATOM 11936 N N . GLU C 1 230 ? 4.291 8.606 -50.960 1.00 55.69 228 GLU C N 1
ATOM 11937 C CA . GLU C 1 230 ? 5.093 8.141 -52.095 1.00 60.47 228 GLU C CA 1
ATOM 11938 C C . GLU C 1 230 ? 4.362 8.051 -53.440 1.00 59.19 228 GLU C C 1
ATOM 11939 O O . GLU C 1 230 ? 4.968 8.319 -54.477 1.00 55.26 228 GLU C O 1
ATOM 11951 N N . ASN C 1 231 ? 3.079 7.692 -53.442 1.00 57.23 229 ASN C N 1
ATOM 11952 C CA . ASN C 1 231 ? 2.394 7.443 -54.712 1.00 55.60 229 ASN C CA 1
ATOM 11953 C C . ASN C 1 231 ? 1.727 8.700 -55.282 1.00 58.05 229 ASN C C 1
ATOM 11954 O O . ASN C 1 231 ? 1.065 8.640 -56.321 1.00 62.03 229 ASN C O 1
ATOM 11965 N N . GLN C 1 232 ? 1.903 9.829 -54.594 1.00 55.41 230 GLN C N 1
ATOM 11966 C CA . GLN C 1 232 ? 1.487 11.137 -55.106 1.00 55.35 230 GLN C CA 1
ATOM 11967 C C . GLN C 1 232 ? 2.712 11.981 -55.442 1.00 50.81 230 GLN C C 1
ATOM 11968 O O . GLN C 1 232 ? 2.588 13.087 -55.969 1.00 48.99 230 GLN C O 1
ATOM 11982 N N . GLN C 1 233 ? 3.892 11.457 -55.130 1.00 46.12 231 GLN C N 1
ATOM 11983 C CA . GLN C 1 233 ? 5.140 12.155 -55.410 1.00 44.09 231 GLN C CA 1
ATOM 11984 C C . GLN C 1 233 ? 5.395 12.207 -56.915 1.00 39.89 231 GLN C C 1
ATOM 11985 O O . GLN C 1 233 ? 5.299 11.183 -57.593 1.00 43.15 231 GLN C O 1
ATOM 11999 N N . PRO C 1 234 ? 5.719 13.396 -57.450 1.00 44.62 232 PRO C N 1
ATOM 12000 C CA . PRO C 1 234 ? 6.099 13.431 -58.865 1.00 39.24 232 PRO C CA 1
ATOM 12001 C C . PRO C 1 234 ? 7.478 12.819 -59.075 1.00 37.70 232 PRO C C 1
ATOM 12002 O O . PRO C 1 234 ? 8.460 13.327 -58.535 1.00 42.83 232 PRO C O 1
ATOM 12013 N N . ASN C 1 235 ? 7.545 11.736 -59.842 1.00 33.92 233 ASN C N 1
ATOM 12014 C CA . ASN C 1 235 ? 8.812 11.063 -60.091 1.00 33.34 233 ASN C CA 1
ATOM 12015 C C . ASN C 1 235 ? 9.484 11.657 -61.317 1.00 33.04 233 ASN C C 1
ATOM 12016 O O . ASN C 1 235 ? 8.966 11.544 -62.426 1.00 36.97 233 ASN C O 1
ATOM 12027 N N . TYR C 1 236 ? 10.636 12.288 -61.112 1.00 25.41 234 TYR C N 1
ATOM 12028 C CA . TYR C 1 236 ? 11.379 12.901 -62.207 1.00 31.17 234 TYR C CA 1
ATOM 12029 C C . TYR C 1 236 ? 12.725 12.223 -62.392 1.00 28.15 234 TYR C C 1
ATOM 12030 O O . TYR C 1 236 ? 13.397 11.877 -61.419 1.00 27.41 234 TYR C O 1
ATOM 12048 N N . GLU C 1 237 ? 13.103 12.025 -63.650 1.00 24.36 235 GLU C N 1
ATOM 12049 C CA . GLU C 1 237 ? 14.411 11.484 -63.985 1.00 26.66 235 GLU C CA 1
ATOM 12050 C C . GLU C 1 237 ? 15.119 12.399 -64.975 1.00 29.96 235 GLU C C 1
ATOM 12051 O O . GLU C 1 237 ? 14.484 13.001 -65.841 1.00 31.09 235 GLU C O 1
ATOM 12063 N N . VAL C 1 238 ? 16.438 12.490 -64.836 1.00 27.18 236 VAL C N 1
ATOM 12064 C CA . VAL C 1 238 ? 17.251 13.389 -65.646 1.00 26.74 236 VAL C CA 1
ATOM 12065 C C . VAL C 1 238 ? 18.320 12.592 -66.376 1.00 26.40 236 VAL C C 1
ATOM 12066 O O . VAL C 1 238 ? 18.950 11.711 -65.795 1.00 28.17 236 VAL C O 1
ATOM 12079 N N . MET C 1 239 ? 18.522 12.901 -67.651 1.00 24.14 237 MET C N 1
ATOM 12080 C CA . MET C 1 239 ? 19.543 12.216 -68.429 1.00 24.72 237 MET C CA 1
ATOM 12081 C C . MET C 1 239 ? 20.921 12.538 -67.865 1.00 21.70 237 MET C C 1
ATOM 12082 O O . MET C 1 239 ? 21.201 13.676 -67.487 1.00 20.37 237 MET C O 1
ATOM 12096 N N . ARG C 1 240 ? 21.769 11.517 -67.807 1.00 24.29 238 ARG C N 1
ATOM 12097 C CA . ARG C 1 240 ? 23.147 11.677 -67.372 1.00 27.37 238 ARG C CA 1
ATOM 12098 C C . ARG C 1 240 ? 23.899 12.415 -68.474 1.00 26.94 238 ARG C C 1
ATOM 12099 O O . ARG C 1 240 ? 24.100 11.874 -69.559 1.00 28.55 238 ARG C O 1
ATOM 12120 N N . THR C 1 241 ? 24.304 13.652 -68.206 1.00 20.62 239 THR C N 1
ATOM 12121 C CA . THR C 1 241 ? 24.839 14.504 -69.261 1.00 26.01 239 THR C CA 1
ATOM 12122 C C . THR C 1 241 ? 26.238 14.077 -69.698 1.00 22.46 239 THR C C 1
ATOM 12123 O O . THR C 1 241 ? 26.732 14.540 -70.724 1.00 25.15 239 THR C O 1
ATOM 12134 N N . GLU C 1 242 ? 26.870 13.196 -68.928 1.00 24.00 240 GLU C N 1
ATOM 12135 C CA . GLU C 1 242 ? 28.192 12.682 -69.283 1.00 28.93 240 GLU C CA 1
ATOM 12136 C C . GLU C 1 242 ? 28.119 11.494 -70.253 1.00 28.61 240 GLU C C 1
ATOM 12137 O O . GLU C 1 242 ? 29.150 10.994 -70.702 1.00 26.95 240 GLU C O 1
ATOM 12149 N N . THR C 1 243 ? 26.906 11.041 -70.561 1.00 25.86 241 THR C N 1
ATOM 12150 C CA . THR C 1 243 ? 26.714 9.912 -71.472 1.00 31.02 241 THR C CA 1
ATOM 12151 C C . THR C 1 243 ? 26.643 10.386 -72.920 1.00 32.44 241 THR C C 1
ATOM 12152 O O . THR C 1 243 ? 26.324 11.544 -73.186 1.00 35.60 241 THR C O 1
ATOM 12163 N N . ALA C 1 244 ? 26.929 9.482 -73.852 1.00 35.51 242 ALA C N 1
ATOM 12164 C CA . ALA C 1 244 ? 26.939 9.817 -75.272 1.00 29.17 242 ALA C CA 1
ATOM 12165 C C . ALA C 1 244 ? 25.563 10.246 -75.774 1.00 30.51 242 ALA C C 1
ATOM 12166 O O . ALA C 1 244 ? 25.458 11.064 -76.686 1.00 32.64 242 ALA C O 1
ATOM 12173 N N . GLY C 1 245 ? 24.511 9.697 -75.175 1.00 33.02 243 GLY C N 1
ATOM 12174 C CA . GLY C 1 245 ? 23.152 10.008 -75.581 1.00 34.73 243 GLY C CA 1
ATOM 12175 C C . GLY C 1 245 ? 22.790 11.478 -75.454 1.00 36.16 243 GLY C C 1
ATOM 12176 O O . GLY C 1 245 ? 21.937 11.978 -76.187 1.00 44.63 243 GLY C O 1
ATOM 12180 N N . PHE C 1 246 ? 23.431 12.175 -74.521 1.00 32.44 244 PHE C N 1
ATOM 12181 C CA . PHE C 1 246 ? 23.138 13.586 -74.288 1.00 31.80 244 PHE C CA 1
ATOM 12182 C C . PHE C 1 246 ? 23.599 14.482 -75.438 1.00 31.25 244 PHE C C 1
ATOM 12183 O O . PHE C 1 246 ? 23.034 15.552 -75.664 1.00 27.00 244 PHE C O 1
ATOM 12200 N N . MET C 1 247 ? 24.626 14.047 -76.158 1.00 37.64 245 MET C N 1
ATOM 12201 C CA . MET C 1 247 ? 25.191 14.852 -77.236 1.00 42.49 245 MET C CA 1
ATOM 12202 C C . MET C 1 247 ? 24.154 15.245 -78.293 1.00 37.76 245 MET C C 1
ATOM 12203 O O . MET C 1 247 ? 24.246 16.326 -78.877 1.00 38.18 245 MET C O 1
ATOM 12217 N N . ASN C 1 248 ? 23.186 14.369 -78.555 1.00 38.91 246 ASN C N 1
ATOM 12218 C CA . ASN C 1 248 ? 22.104 14.695 -79.483 1.00 42.37 246 ASN C CA 1
ATOM 12219 C C . ASN C 1 248 ? 21.386 15.987 -79.095 1.00 41.70 246 ASN C C 1
ATOM 12220 O O . ASN C 1 248 ? 21.068 16.808 -79.954 1.00 42.98 246 ASN C O 1
ATOM 12231 N N . SER C 1 249 ? 21.133 16.162 -77.801 1.00 36.42 247 SER C N 1
ATOM 12232 C CA . SER C 1 249 ? 20.451 17.358 -77.314 1.00 40.11 247 SER C CA 1
ATOM 12233 C C . SER C 1 249 ? 21.244 18.615 -77.666 1.00 41.39 247 SER C C 1
ATOM 12234 O O . SER C 1 249 ? 20.684 19.709 -77.756 1.00 41.00 247 SER C O 1
ATOM 12242 N N . ILE C 1 250 ? 22.548 18.445 -77.865 1.00 34.36 248 ILE C N 1
ATOM 12243 C CA . ILE C 1 250 ? 23.421 19.538 -78.279 1.00 29.31 248 ILE C CA 1
ATOM 12244 C C . ILE C 1 250 ? 23.523 19.643 -79.801 1.00 30.98 248 ILE C C 1
ATOM 12245 O O . ILE C 1 250 ? 23.346 20.720 -80.365 1.00 33.32 248 ILE C O 1
ATOM 12261 N N . ASN C 1 251 ? 23.810 18.528 -80.464 1.00 33.32 249 ASN C N 1
ATOM 12262 C CA . ASN C 1 251 ? 24.059 18.554 -81.903 1.00 41.17 249 ASN C CA 1
ATOM 12263 C C . ASN C 1 251 ? 22.789 18.752 -82.722 1.00 40.41 249 ASN C C 1
ATOM 12264 O O . ASN C 1 251 ? 22.850 19.149 -83.886 1.00 44.60 249 ASN C O 1
ATOM 12275 N N . SER C 1 252 ? 21.641 18.479 -82.111 1.00 36.55 250 SER C N 1
ATOM 12276 C CA . SER C 1 252 ? 20.355 18.735 -82.749 1.00 38.06 250 SER C CA 1
ATOM 12277 C C . SER C 1 252 ? 20.133 20.238 -82.857 1.00 38.01 250 SER C C 1
ATOM 12278 O O . SER C 1 252 ? 19.440 20.711 -83.757 1.00 44.63 250 SER C O 1
ATOM 12286 N N . LYS C 1 253 ? 20.735 20.982 -81.934 1.00 47.01 251 LYS C N 1
ATOM 12287 C CA . LYS C 1 253 ? 20.573 22.428 -81.896 1.00 49.54 251 LYS C CA 1
ATOM 12288 C C . LYS C 1 253 ? 21.637 23.125 -82.735 1.00 51.37 251 LYS C C 1
ATOM 12289 O O . LYS C 1 253 ? 21.434 24.250 -83.191 1.00 56.08 251 LYS C O 1
ATOM 12308 N N . ARG C 1 254 ? 22.764 22.451 -82.943 1.00 38.96 252 ARG C N 1
ATOM 12309 C CA . ARG C 1 254 ? 23.855 23.019 -83.727 1.00 39.40 252 ARG C CA 1
ATOM 12310 C C . ARG C 1 254 ? 23.739 22.663 -85.205 1.00 38.32 252 ARG C C 1
ATOM 12311 O O . ARG C 1 254 ? 23.925 23.517 -86.069 1.00 41.39 252 ARG C O 1
ATOM 12332 N N . VAL C 1 255 ? 23.425 21.403 -85.487 1.00 34.74 253 VAL C N 1
ATOM 12333 C CA . VAL C 1 255 ? 23.321 20.930 -86.862 1.00 34.44 253 VAL C CA 1
ATOM 12334 C C . VAL C 1 255 ? 21.863 20.865 -87.291 1.00 37.75 253 VAL C C 1
ATOM 12335 O O . VAL C 1 255 ? 21.142 19.928 -86.944 1.00 40.36 253 VAL C O 1
ATOM 12348 N N . ARG C 1 256 ? 21.442 21.871 -88.051 1.00 43.91 254 ARG C N 1
ATOM 12349 C CA . ARG C 1 256 ? 20.075 21.953 -88.536 1.00 43.74 254 ARG C CA 1
ATOM 12350 C C . ARG C 1 256 ? 20.146 21.822 -90.054 1.00 46.38 254 ARG C C 1
ATOM 12351 O O . ARG C 1 256 ? 20.412 22.795 -90.759 1.00 44.38 254 ARG C O 1
ATOM 12372 N N . SER C 1 257 ? 19.899 20.613 -90.548 1.00 51.89 255 SER C N 1
ATOM 12373 C CA . SER C 1 257 ? 20.106 20.301 -91.958 1.00 53.17 255 SER C CA 1
ATOM 12374 C C . SER C 1 257 ? 18.812 20.325 -92.763 1.00 52.32 255 SER C C 1
ATOM 12375 O O . SER C 1 257 ? 18.816 20.042 -93.961 1.00 55.08 255 SER C O 1
ATOM 12383 N N . ASP C 1 258 ? 17.708 20.649 -92.098 1.00 46.81 256 ASP C N 1
ATOM 12384 C CA . ASP C 1 258 ? 16.413 20.749 -92.757 1.00 46.13 256 ASP C CA 1
ATOM 12385 C C . ASP C 1 258 ? 16.505 21.733 -93.928 1.00 43.36 256 ASP C C 1
ATOM 12386 O O . ASP C 1 258 ? 16.986 22.852 -93.751 1.00 40.73 256 ASP C O 1
ATOM 12395 N N . PRO C 1 259 ? 16.061 21.319 -95.131 1.00 40.79 257 PRO C N 1
ATOM 12396 C CA . PRO C 1 259 ? 16.085 22.250 -96.267 1.00 42.02 257 PRO C CA 1
ATOM 12397 C C . PRO C 1 259 ? 15.231 23.496 -96.036 1.00 42.43 257 PRO C C 1
ATOM 12398 O O . PRO C 1 259 ? 15.322 24.440 -96.822 1.00 40.43 257 PRO C O 1
ATOM 12409 N N . PHE C 1 260 ? 14.395 23.480 -94.998 1.00 34.74 258 PHE C N 1
ATOM 12410 C CA . PHE C 1 260 ? 13.665 24.672 -94.577 1.00 36.20 258 PHE C CA 1
ATOM 12411 C C . PHE C 1 260 ? 14.608 25.862 -94.514 1.00 33.36 258 PHE C C 1
ATOM 12412 O O . PHE C 1 260 ? 14.273 26.960 -94.955 1.00 29.63 258 PHE C O 1
ATOM 12429 N N . PHE C 1 261 ? 15.794 25.625 -93.965 1.00 32.57 259 PHE C N 1
ATOM 12430 C CA . PHE C 1 261 ? 16.808 26.660 -93.855 1.00 32.42 259 PHE C CA 1
ATOM 12431 C C . PHE C 1 261 ? 17.650 26.676 -95.124 1.00 35.72 259 PHE C C 1
ATOM 12432 O O . PHE C 1 261 ? 18.516 25.823 -95.311 1.00 35.84 259 PHE C O 1
ATOM 12449 N N . PHE C 1 262 ? 17.393 27.650 -95.992 1.00 32.07 260 PHE C N 1
ATOM 12450 C CA . PHE C 1 262 ? 18.163 27.793 -97.224 1.00 32.87 260 PHE C CA 1
ATOM 12451 C C . PHE C 1 262 ? 19.499 28.468 -96.933 1.00 33.94 260 PHE C C 1
ATOM 12452 O O . PHE C 1 262 ? 20.437 28.365 -97.719 1.00 31.05 260 PHE C O 1
ATOM 12469 N N . ASN C 1 263 ? 19.571 29.164 -95.802 1.00 35.82 261 ASN C N 1
ATOM 12470 C CA . ASN C 1 263 ? 20.847 29.597 -95.243 1.00 33.03 261 ASN C CA 1
ATOM 12471 C C . ASN C 1 263 ? 21.136 28.774 -93.998 1.00 34.14 261 ASN C C 1
ATOM 12472 O O . ASN C 1 263 ? 20.595 29.044 -92.928 1.00 32.87 261 ASN C O 1
ATOM 12483 N N . THR C 1 264 ? 21.986 27.762 -94.152 1.00 32.36 262 THR C N 1
ATOM 12484 C CA . THR C 1 264 ? 22.263 26.815 -93.077 1.00 32.51 262 THR C CA 1
ATOM 12485 C C . THR C 1 264 ? 22.764 27.544 -91.827 1.00 29.31 262 THR C C 1
ATOM 12486 O O . THR C 1 264 ? 23.748 28.281 -91.892 1.00 28.70 262 THR C O 1
ATOM 12497 N N . PRO C 1 265 ? 22.076 27.357 -90.687 1.00 30.11 263 PRO C N 1
ATOM 12498 C CA . PRO C 1 265 ? 22.514 28.038 -89.461 1.00 31.80 263 PRO C CA 1
ATOM 12499 C C . PRO C 1 265 ? 23.932 27.657 -89.036 1.00 28.17 263 PRO C C 1
ATOM 12500 O O . PRO C 1 265 ? 24.376 26.549 -89.338 1.00 27.27 263 PRO C O 1
ATOM 12511 N N . PRO C 1 266 ? 24.638 28.568 -88.346 1.00 32.19 264 PRO C N 1
ATOM 12512 C CA . PRO C 1 266 ? 25.953 28.222 -87.795 1.00 35.26 264 PRO C CA 1
ATOM 12513 C C . PRO C 1 266 ? 25.868 27.026 -86.854 1.00 29.42 264 PRO C C 1
ATOM 12514 O O . PRO C 1 266 ? 24.853 26.860 -86.180 1.00 29.89 264 PRO C O 1
ATOM 12525 N N . GLN C 1 267 ? 26.911 26.204 -86.818 1.00 27.06 265 GLN C N 1
ATOM 12526 C CA . GLN C 1 267 ? 26.941 25.054 -85.923 1.00 26.77 265 GLN C CA 1
ATOM 12527 C C . GLN C 1 267 ? 27.367 25.504 -84.531 1.00 28.27 265 GLN C C 1
ATOM 12528 O O . GLN C 1 267 ? 28.449 25.172 -84.047 1.00 29.78 265 GLN C O 1
ATOM 12542 N N . VAL C 1 268 ? 26.481 26.271 -83.904 1.00 26.33 266 VAL C N 1
ATOM 12543 C CA . VAL C 1 268 ? 26.725 26.866 -82.597 1.00 26.26 266 VAL C CA 1
ATOM 12544 C C . VAL C 1 268 ? 25.435 26.846 -81.792 1.00 24.68 266 VAL C C 1
ATOM 12545 O O . VAL C 1 268 ? 24.350 27.038 -82.342 1.00 24.58 266 VAL C O 1
ATOM 12558 N N . VAL C 1 269 ? 25.553 26.599 -80.492 1.00 24.28 267 VAL C N 1
ATOM 12559 C CA . VAL C 1 269 ? 24.416 26.733 -79.596 1.00 23.71 267 VAL C CA 1
ATOM 12560 C C . VAL C 1 269 ? 24.852 27.414 -78.302 1.00 23.50 267 VAL C C 1
ATOM 12561 O O . VAL C 1 269 ? 25.916 27.118 -77.757 1.00 23.62 267 VAL C O 1
ATOM 12574 N N . ASP C 1 270 ? 24.028 28.341 -77.830 1.00 23.89 268 ASP C N 1
ATOM 12575 C CA . ASP C 1 270 ? 24.233 28.960 -76.530 1.00 23.29 268 ASP C CA 1
ATOM 12576 C C . ASP C 1 270 ? 24.021 27.890 -75.466 1.00 24.60 268 ASP C C 1
ATOM 12577 O O . ASP C 1 270 ? 23.009 27.188 -75.478 1.00 28.14 268 ASP C O 1
ATOM 12586 N N . VAL C 1 271 ? 24.991 27.755 -74.567 1.00 22.63 269 VAL C N 1
ATOM 12587 C CA . VAL C 1 271 ? 24.934 26.746 -73.511 1.00 25.28 269 VAL C CA 1
ATOM 12588 C C . VAL C 1 271 ? 23.602 26.777 -72.767 1.00 21.80 269 VAL C C 1
ATOM 12589 O O . VAL C 1 271 ? 23.106 25.740 -72.328 1.00 25.52 269 VAL C O 1
ATOM 12602 N N . CYS C 1 272 ? 23.024 27.967 -72.640 1.00 21.86 270 CYS C N 1
ATOM 12603 C CA . CYS C 1 272 ? 21.788 28.143 -71.888 1.00 26.47 270 CYS C CA 1
ATOM 12604 C C . CYS C 1 272 ? 20.522 27.837 -72.694 1.00 23.87 270 CYS C C 1
ATOM 12605 O O . CYS C 1 272 ? 19.419 27.889 -72.149 1.00 25.91 270 CYS C O 1
ATOM 12612 N N . ASP C 1 273 ? 20.680 27.518 -73.977 1.00 29.52 271 ASP C N 1
ATOM 12613 C CA . ASP C 1 273 ? 19.550 27.122 -74.823 1.00 29.73 271 ASP C CA 1
ATOM 12614 C C . ASP C 1 273 ? 19.439 25.602 -74.939 1.00 29.25 271 ASP C C 1
ATOM 12615 O O . ASP C 1 273 ? 18.438 25.083 -75.432 1.00 29.60 271 ASP C O 1
ATOM 12624 N N . VAL C 1 274 ? 20.466 24.892 -74.485 1.00 24.95 272 VAL C N 1
ATOM 12625 C CA . VAL C 1 274 ? 20.447 23.436 -74.505 1.00 24.73 272 VAL C CA 1
ATOM 12626 C C . VAL C 1 274 ? 19.443 22.912 -73.485 1.00 23.14 272 VAL C C 1
ATOM 12627 O O . VAL C 1 274 ? 19.483 23.285 -72.312 1.00 22.98 272 VAL C O 1
ATOM 12640 N N . GLU C 1 275 ? 18.547 22.044 -73.945 1.00 28.07 273 GLU C N 1
ATOM 12641 C CA . GLU C 1 275 ? 17.549 21.430 -73.080 1.00 34.29 273 GLU C CA 1
ATOM 12642 C C . GLU C 1 275 ? 18.056 20.073 -72.604 1.00 31.37 273 GLU C C 1
ATOM 12643 O O . GLU C 1 275 ? 18.260 19.162 -73.405 1.00 34.44 273 GLU C O 1
ATOM 12655 N N . VAL C 1 276 ? 18.248 19.941 -71.296 1.00 25.54 274 VAL C N 1
ATOM 12656 C CA . VAL C 1 276 ? 18.658 18.672 -70.710 1.00 23.83 274 VAL C CA 1
ATOM 12657 C C . VAL C 1 276 ? 17.425 17.792 -70.542 1.00 23.20 274 VAL C C 1
ATOM 12658 O O . VAL C 1 276 ? 16.495 18.174 -69.829 1.00 21.94 274 VAL C O 1
ATOM 12671 N N . PRO C 1 277 ? 17.407 16.616 -71.196 1.00 22.58 275 PRO C N 1
ATOM 12672 C CA . PRO C 1 277 ? 16.244 15.733 -71.054 1.00 25.15 275 PRO C CA 1
ATOM 12673 C C . PRO C 1 277 ? 15.877 15.474 -69.596 1.00 25.73 275 PRO C C 1
ATOM 12674 O O . PRO C 1 277 ? 16.678 14.951 -68.821 1.00 26.03 275 PRO C O 1
ATOM 12685 N N . THR C 1 278 ? 14.659 15.872 -69.246 1.00 27.59 276 THR C N 1
ATOM 12686 C CA . THR C 1 278 ? 14.133 15.740 -67.898 1.00 25.63 276 THR C CA 1
ATOM 12687 C C . THR C 1 278 ? 12.681 15.323 -68.056 1.00 28.95 276 THR C C 1
ATOM 12688 O O . THR C 1 278 ? 11.907 16.017 -68.713 1.00 26.76 276 THR C O 1
ATOM 12699 N N . GLU C 1 279 ? 12.314 14.188 -67.469 1.00 27.27 277 GLU C N 1
ATOM 12700 C CA . GLU C 1 279 ? 11.016 13.584 -67.746 1.00 29.82 277 GLU C CA 1
ATOM 12701 C C . GLU C 1 279 ? 10.285 13.138 -66.492 1.00 29.93 277 GLU C C 1
ATOM 12702 O O . GLU C 1 279 ? 10.887 12.612 -65.557 1.00 28.53 277 GLU C O 1
ATOM 12714 N N . LEU C 1 280 ? 8.975 13.353 -66.493 1.00 30.76 278 LEU C N 1
ATOM 12715 C CA . LEU C 1 280 ? 8.094 12.804 -65.472 1.00 34.93 278 LEU C CA 1
ATOM 12716 C C . LEU C 1 280 ? 7.836 11.332 -65.785 1.00 36.74 278 LEU C C 1
ATOM 12717 O O . LEU C 1 280 ? 7.544 10.984 -66.930 1.00 39.44 278 LEU C O 1
ATOM 12733 N N . VAL C 1 281 ? 7.938 10.474 -64.774 1.00 36.85 279 VAL C N 1
ATOM 12734 C CA . VAL C 1 281 ? 7.718 9.042 -64.959 1.00 43.27 279 VAL C CA 1
ATOM 12735 C C . VAL C 1 281 ? 6.648 8.559 -63.993 1.00 49.28 279 VAL C C 1
ATOM 12736 O O . VAL C 1 281 ? 6.368 9.210 -62.987 1.00 49.85 279 VAL C O 1
ATOM 12749 N N . ASP C 1 282 ? 6.054 7.414 -64.308 1.00 63.87 280 ASP C N 1
ATOM 12750 C CA . ASP C 1 282 ? 5.054 6.802 -63.441 1.00 69.29 280 ASP C CA 1
ATOM 12751 C C . ASP C 1 282 ? 5.674 5.713 -62.573 1.00 70.09 280 ASP C C 1
ATOM 12752 O O . ASP C 1 282 ? 6.200 5.991 -61.494 1.00 68.96 280 ASP C O 1
ATOM 12761 N N . ILE D 1 11 ? 15.908 -51.547 -29.133 1.00 72.91 9 ILE D N 1
ATOM 12762 C CA . ILE D 1 11 ? 17.096 -50.930 -29.709 1.00 70.98 9 ILE D CA 1
ATOM 12763 C C . ILE D 1 11 ? 17.582 -51.748 -30.906 1.00 70.74 9 ILE D C 1
ATOM 12764 O O . ILE D 1 11 ? 17.864 -52.939 -30.781 1.00 74.28 9 ILE D O 1
ATOM 12779 N N . ILE D 1 12 ? 17.666 -51.104 -32.068 1.00 73.31 10 ILE D N 1
ATOM 12780 C CA . ILE D 1 12 ? 18.081 -51.786 -33.295 1.00 70.85 10 ILE D CA 1
ATOM 12781 C C . ILE D 1 12 ? 19.606 -51.909 -33.431 1.00 67.87 10 ILE D C 1
ATOM 12782 O O . ILE D 1 12 ? 20.297 -50.894 -33.532 1.00 65.65 10 ILE D O 1
ATOM 12798 N N . PRO D 1 13 ? 20.140 -53.145 -33.441 1.00 66.24 11 PRO D N 1
ATOM 12799 C CA . PRO D 1 13 ? 21.590 -53.295 -33.626 1.00 63.79 11 PRO D CA 1
ATOM 12800 C C . PRO D 1 13 ? 22.000 -52.941 -35.055 1.00 63.86 11 PRO D C 1
ATOM 12801 O O . PRO D 1 13 ? 21.183 -53.095 -35.964 1.00 65.68 11 PRO D O 1
ATOM 12812 N N . LYS D 1 14 ? 23.231 -52.481 -35.262 1.00 58.54 12 LYS D N 1
ATOM 12813 C CA . LYS D 1 14 ? 23.660 -52.108 -36.606 1.00 54.22 12 LYS D CA 1
ATOM 12814 C C . LYS D 1 14 ? 23.901 -53.352 -37.459 1.00 56.64 12 LYS D C 1
ATOM 12815 O O . LYS D 1 14 ? 24.490 -54.323 -36.983 1.00 56.64 12 LYS D O 1
ATOM 12834 N N . PRO D 1 15 ? 23.436 -53.337 -38.719 1.00 60.68 13 PRO D N 1
ATOM 12835 C CA . PRO D 1 15 ? 23.791 -54.452 -39.603 1.00 62.31 13 PRO D CA 1
ATOM 12836 C C . PRO D 1 15 ? 25.171 -54.257 -40.237 1.00 60.16 13 PRO D C 1
ATOM 12837 O O . PRO D 1 15 ? 25.799 -53.218 -40.031 1.00 54.34 13 PRO D O 1
ATOM 12848 N N . THR D 1 16 ? 25.628 -55.249 -40.993 1.00 64.40 14 THR D N 1
ATOM 12849 C CA . THR D 1 16 ? 26.917 -55.180 -41.677 1.00 65.39 14 THR D CA 1
ATOM 12850 C C . THR D 1 16 ? 26.790 -54.278 -42.913 1.00 65.84 14 THR D C 1
ATOM 12851 O O . THR D 1 16 ? 25.773 -54.323 -43.606 1.00 66.34 14 THR D O 1
ATOM 12862 N N . PRO D 1 17 ? 27.813 -53.448 -43.192 1.00 55.56 15 PRO D N 1
ATOM 12863 C CA . PRO D 1 17 ? 27.716 -52.516 -44.325 1.00 53.82 15 PRO D CA 1
ATOM 12864 C C . PRO D 1 17 ? 27.656 -53.196 -45.686 1.00 55.87 15 PRO D C 1
ATOM 12865 O O . PRO D 1 17 ? 28.121 -54.326 -45.839 1.00 58.60 15 PRO D O 1
ATOM 12876 N N . THR D 1 18 ? 27.074 -52.497 -46.657 1.00 78.14 16 THR D N 1
ATOM 12877 C CA . THR D 1 18 ? 27.009 -52.977 -48.029 1.00 87.44 16 THR D CA 1
ATOM 12878 C C . THR D 1 18 ? 27.666 -51.936 -48.929 1.00 83.12 16 THR D C 1
ATOM 12879 O O . THR D 1 18 ? 27.236 -50.784 -48.947 1.00 80.13 16 THR D O 1
ATOM 12890 N N . PRO D 1 19 ? 28.696 -52.333 -49.695 1.00 83.31 17 PRO D N 1
ATOM 12891 C CA . PRO D 1 19 ? 29.330 -51.355 -50.587 1.00 81.15 17 PRO D CA 1
ATOM 12892 C C . PRO D 1 19 ? 28.360 -50.848 -51.649 1.00 78.31 17 PRO D C 1
ATOM 12893 O O . PRO D 1 19 ? 27.450 -51.579 -52.041 1.00 80.35 17 PRO D O 1
ATOM 12904 N N . LEU D 1 20 ? 28.554 -49.616 -52.105 1.00 60.39 18 LEU D N 1
ATOM 12905 C CA . LEU D 1 20 ? 27.657 -49.020 -53.087 1.00 59.98 18 LEU D CA 1
ATOM 12906 C C . LEU D 1 20 ? 27.712 -49.765 -54.414 1.00 61.83 18 LEU D C 1
ATOM 12907 O O . LEU D 1 20 ? 28.753 -50.297 -54.801 1.00 62.72 18 LEU D O 1
ATOM 12923 N N . SER D 1 21 ? 26.571 -49.810 -55.095 1.00 58.78 19 SER D N 1
ATOM 12924 C CA . SER D 1 21 ? 26.480 -50.440 -56.405 1.00 59.27 19 SER D CA 1
ATOM 12925 C C . SER D 1 21 ? 27.362 -49.703 -57.399 1.00 56.89 19 SER D C 1
ATOM 12926 O O . SER D 1 21 ? 27.428 -48.474 -57.393 1.00 55.63 19 SER D O 1
ATOM 12934 N N . LEU D 1 22 ? 28.031 -50.468 -58.253 1.00 57.19 20 LEU D N 1
ATOM 12935 C CA . LEU D 1 22 ? 28.916 -49.907 -59.264 1.00 56.91 20 LEU D CA 1
ATOM 12936 C C . LEU D 1 22 ? 28.450 -50.214 -60.687 1.00 60.81 20 LEU D C 1
ATOM 12937 O O . LEU D 1 22 ? 29.268 -50.303 -61.603 1.00 62.83 20 LEU D O 1
ATOM 12953 N N . GLU D 1 23 ? 27.143 -50.388 -60.869 1.00 75.65 21 GLU D N 1
ATOM 12954 C CA . GLU D 1 23 ? 26.592 -50.593 -62.205 1.00 78.63 21 GLU D CA 1
ATOM 12955 C C . GLU D 1 23 ? 26.916 -49.411 -63.108 1.00 77.22 21 GLU D C 1
ATOM 12956 O O . GLU D 1 23 ? 26.640 -48.261 -62.767 1.00 76.13 21 GLU D O 1
ATOM 12968 N N . SER D 1 24 ? 27.501 -49.706 -64.263 1.00 73.93 22 SER D N 1
ATOM 12969 C CA . SER D 1 24 ? 27.853 -48.676 -65.227 1.00 73.09 22 SER D CA 1
ATOM 12970 C C . SER D 1 24 ? 26.585 -48.031 -65.768 1.00 73.57 22 SER D C 1
ATOM 12971 O O . SER D 1 24 ? 25.547 -48.685 -65.876 1.00 75.83 22 SER D O 1
ATOM 12979 N N . GLY D 1 25 ? 26.674 -46.748 -66.101 1.00 72.18 23 GLY D N 1
ATOM 12980 C CA . GLY D 1 25 ? 25.530 -46.012 -66.606 1.00 73.96 23 GLY D CA 1
ATOM 12981 C C . GLY D 1 25 ? 25.710 -45.565 -68.041 1.00 72.44 23 GLY D C 1
ATOM 12982 O O . GLY D 1 25 ? 26.670 -45.946 -68.711 1.00 71.51 23 GLY D O 1
ATOM 12986 N N . MET D 1 26 ? 24.774 -44.747 -68.507 1.00 64.48 24 MET D N 1
ATOM 12987 C CA . MET D 1 26 ? 24.804 -44.220 -69.865 1.00 66.50 24 MET D CA 1
ATOM 12988 C C . MET D 1 26 ? 26.080 -43.425 -70.153 1.00 61.65 24 MET D C 1
ATOM 12989 O O . MET D 1 26 ? 26.525 -43.357 -71.299 1.00 61.43 24 MET D O 1
ATOM 13003 N N . LYS D 1 27 ? 26.666 -42.829 -69.116 1.00 65.32 25 LYS D N 1
ATOM 13004 C CA . LYS D 1 27 ? 27.890 -42.041 -69.277 1.00 61.75 25 LYS D CA 1
ATOM 13005 C C . LYS D 1 27 ? 29.163 -42.868 -69.399 1.00 64.21 25 LYS D C 1
ATOM 13006 O O . LYS D 1 27 ? 30.225 -42.319 -69.692 1.00 66.55 25 LYS D O 1
ATOM 13025 N N . GLY D 1 28 ? 29.065 -44.173 -69.170 1.00 60.23 26 GLY D N 1
ATOM 13026 C CA . GLY D 1 28 ? 30.214 -45.048 -69.321 1.00 60.51 26 GLY D CA 1
ATOM 13027 C C . GLY D 1 28 ? 30.632 -45.777 -68.060 1.00 62.87 26 GLY D C 1
ATOM 13028 O O . GLY D 1 28 ? 30.003 -45.652 -67.007 1.00 59.31 26 GLY D O 1
ATOM 13032 N N . GLU D 1 29 ? 31.723 -46.529 -68.186 1.00 69.16 27 GLU D N 1
ATOM 13033 C CA . GLU D 1 29 ? 32.259 -47.350 -67.104 1.00 72.29 27 GLU D CA 1
ATOM 13034 C C . GLU D 1 29 ? 33.019 -46.578 -66.032 1.00 70.47 27 GLU D C 1
ATOM 13035 O O . GLU D 1 29 ? 33.343 -47.139 -64.983 1.00 68.33 27 GLU D O 1
ATOM 13047 N N . ASN D 1 30 ? 33.277 -45.296 -66.267 1.00 70.41 28 ASN D N 1
ATOM 13048 C CA . ASN D 1 30 ? 33.918 -44.465 -65.252 1.00 70.96 28 ASN D CA 1
ATOM 13049 C C . ASN D 1 30 ? 32.877 -43.742 -64.406 1.00 65.91 28 ASN D C 1
ATOM 13050 O O . ASN D 1 30 ? 33.213 -42.894 -63.579 1.00 67.28 28 ASN D O 1
ATOM 13061 N N . TRP D 1 31 ? 31.612 -44.096 -64.620 1.00 57.91 29 TRP D N 1
ATOM 13062 C CA . TRP D 1 31 ? 30.508 -43.568 -63.830 1.00 52.05 29 TRP D CA 1
ATOM 13063 C C . TRP D 1 31 ? 29.679 -44.721 -63.269 1.00 50.18 29 TRP D C 1
ATOM 13064 O O . TRP D 1 31 ? 29.650 -45.809 -63.845 1.00 52.92 29 TRP D O 1
ATOM 13085 N N . ARG D 1 32 ? 29.008 -44.474 -62.147 1.00 48.18 30 ARG D N 1
ATOM 13086 C CA . ARG D 1 32 ? 28.094 -45.444 -61.550 1.00 49.34 30 ARG D CA 1
ATOM 13087 C C . ARG D 1 32 ? 26.704 -44.838 -61.411 1.00 47.91 30 ARG D C 1
ATOM 13088 O O . ARG D 1 32 ? 26.576 -43.636 -61.190 1.00 45.50 30 ARG D O 1
ATOM 13109 N N . LYS D 1 33 ? 25.666 -45.660 -61.541 1.00 51.35 31 LYS D N 1
ATOM 13110 C CA . LYS D 1 33 ? 24.310 -45.204 -61.253 1.00 49.61 31 LYS D CA 1
ATOM 13111 C C . LYS D 1 33 ? 24.024 -45.230 -59.757 1.00 49.41 31 LYS D C 1
ATOM 13112 O O . LYS D 1 33 ? 24.409 -46.165 -59.054 1.00 51.68 31 LYS D O 1
ATOM 13131 N N . ILE D 1 34 ? 23.350 -44.190 -59.279 1.00 46.77 32 ILE D N 1
ATOM 13132 C CA . ILE D 1 34 ? 22.809 -44.186 -57.929 1.00 45.22 32 ILE D CA 1
ATOM 13133 C C . ILE D 1 34 ? 21.518 -44.995 -57.943 1.00 46.33 32 ILE D C 1
ATOM 13134 O O . ILE D 1 34 ? 20.645 -44.754 -58.778 1.00 46.77 32 ILE D O 1
ATOM 13150 N N . GLU D 1 35 ? 21.398 -45.961 -57.039 1.00 51.81 33 GLU D N 1
ATOM 13151 C CA . GLU D 1 35 ? 20.174 -46.751 -56.945 1.00 56.16 33 GLU D CA 1
ATOM 13152 C C . GLU D 1 35 ? 19.007 -45.840 -56.559 1.00 54.34 33 GLU D C 1
ATOM 13153 O O . GLU D 1 35 ? 19.164 -44.980 -55.692 1.00 51.72 33 GLU D O 1
ATOM 13165 N N . PRO D 1 36 ? 17.840 -46.008 -57.212 1.00 58.44 34 PRO D N 1
ATOM 13166 C CA . PRO D 1 36 ? 16.706 -45.125 -56.900 1.00 59.05 34 PRO D CA 1
ATOM 13167 C C . PRO D 1 36 ? 16.278 -45.156 -55.433 1.00 58.52 34 PRO D C 1
ATOM 13168 O O . PRO D 1 36 ? 15.816 -44.138 -54.916 1.00 57.56 34 PRO D O 1
ATOM 13179 N N . GLU D 1 37 ? 16.427 -46.302 -54.776 1.00 54.93 35 GLU D N 1
ATOM 13180 C CA . GLU D 1 37 ? 16.052 -46.426 -53.371 1.00 55.03 35 GLU D CA 1
ATOM 13181 C C . GLU D 1 37 ? 16.989 -45.614 -52.478 1.00 46.73 35 GLU D C 1
ATOM 13182 O O . GLU D 1 37 ? 16.663 -45.324 -51.327 1.00 45.91 35 GLU D O 1
ATOM 13194 N N . ASN D 1 38 ? 18.152 -45.254 -53.015 1.00 47.10 36 ASN D N 1
ATOM 13195 C CA . ASN D 1 38 ? 19.142 -44.483 -52.270 1.00 45.78 36 ASN D CA 1
ATOM 13196 C C . ASN D 1 38 ? 19.067 -42.985 -52.560 1.00 44.58 36 ASN D C 1
ATOM 13197 O O . ASN D 1 38 ? 19.920 -42.223 -52.107 1.00 41.14 36 ASN D O 1
ATOM 13208 N N . ILE D 1 39 ? 18.047 -42.570 -53.306 1.00 48.42 37 ILE D N 1
ATOM 13209 C CA . ILE D 1 39 ? 17.800 -41.151 -53.551 1.00 50.49 37 ILE D CA 1
ATOM 13210 C C . ILE D 1 39 ? 16.578 -40.696 -52.766 1.00 49.72 37 ILE D C 1
ATOM 13211 O O . ILE D 1 39 ? 15.490 -41.244 -52.931 1.00 55.22 37 ILE D O 1
ATOM 13227 N N . VAL D 1 40 ? 16.771 -39.692 -51.917 1.00 46.85 38 VAL D N 1
ATOM 13228 C CA . VAL D 1 40 ? 15.681 -39.103 -51.146 1.00 47.52 38 VAL D CA 1
ATOM 13229 C C . VAL D 1 40 ? 15.296 -37.747 -51.724 1.00 44.27 38 VAL D C 1
ATOM 13230 O O . VAL D 1 40 ? 16.162 -36.917 -51.989 1.00 39.99 38 VAL D O 1
ATOM 13243 N N . VAL D 1 41 ? 13.996 -37.526 -51.909 1.00 41.14 39 VAL D N 1
ATOM 13244 C CA . VAL D 1 41 ? 13.489 -36.252 -52.414 1.00 40.79 39 VAL D CA 1
ATOM 13245 C C . VAL D 1 41 ? 12.695 -35.517 -51.337 1.00 40.27 39 VAL D C 1
ATOM 13246 O O . VAL D 1 41 ? 11.575 -35.907 -51.015 1.00 41.21 39 VAL D O 1
ATOM 13259 N N . ILE D 1 42 ? 13.282 -34.455 -50.791 1.00 45.99 40 ILE D N 1
ATOM 13260 C CA . ILE D 1 42 ? 12.601 -33.607 -49.816 1.00 44.49 40 ILE D CA 1
ATOM 13261 C C . ILE D 1 42 ? 12.018 -32.377 -50.504 1.00 45.07 40 ILE D C 1
ATOM 13262 O O . ILE D 1 42 ? 12.757 -31.523 -50.995 1.00 40.82 40 ILE D O 1
ATOM 13278 N N . THR D 1 43 ? 10.691 -32.296 -50.539 1.00 45.23 41 THR D N 1
ATOM 13279 C CA . THR D 1 43 ? 10.009 -31.166 -51.160 1.00 47.02 41 THR D CA 1
ATOM 13280 C C . THR D 1 43 ? 9.727 -30.066 -50.142 1.00 47.36 41 THR D C 1
ATOM 13281 O O . THR D 1 43 ? 9.028 -30.288 -49.153 1.00 48.83 41 THR D O 1
ATOM 13292 N N . THR D 1 44 ? 10.288 -28.885 -50.390 1.00 47.00 42 THR D N 1
ATOM 13293 C CA . THR D 1 44 ? 10.004 -27.699 -49.588 1.00 42.28 42 THR D CA 1
ATOM 13294 C C . THR D 1 44 ? 9.300 -26.664 -50.453 1.00 43.75 42 THR D C 1
ATOM 13295 O O . THR D 1 44 ? 9.176 -26.839 -51.665 1.00 46.95 42 THR D O 1
ATOM 13306 N N . LYS D 1 45 ? 8.838 -25.585 -49.831 1.00 43.16 43 LYS D N 1
ATOM 13307 C CA . LYS D 1 45 ? 8.190 -24.507 -50.566 1.00 43.10 43 LYS D CA 1
ATOM 13308 C C . LYS D 1 45 ? 9.173 -23.794 -51.490 1.00 42.14 43 LYS D C 1
ATOM 13309 O O . LYS D 1 45 ? 8.763 -23.071 -52.398 1.00 43.02 43 LYS D O 1
ATOM 13328 N N . TYR D 1 46 ? 10.466 -24.004 -51.256 1.00 37.08 44 TYR D N 1
ATOM 13329 C CA . TYR D 1 46 ? 11.504 -23.382 -52.073 1.00 38.24 44 TYR D CA 1
ATOM 13330 C C . TYR D 1 46 ? 11.847 -24.242 -53.290 1.00 40.59 44 TYR D C 1
ATOM 13331 O O . TYR D 1 46 ? 12.259 -23.724 -54.328 1.00 38.16 44 TYR D O 1
ATOM 13349 N N . GLY D 1 47 ? 11.660 -25.552 -53.158 1.00 38.96 45 GLY D N 1
ATOM 13350 C CA . GLY D 1 47 ? 12.062 -26.496 -54.188 1.00 38.07 45 GLY D CA 1
ATOM 13351 C C . GLY D 1 47 ? 12.505 -27.818 -53.586 1.00 39.36 45 GLY D C 1
ATOM 13352 O O . GLY D 1 47 ? 12.392 -28.020 -52.376 1.00 38.95 45 GLY D O 1
ATOM 13356 N N . ASP D 1 48 ? 13.015 -28.714 -54.429 1.00 39.02 46 ASP D N 1
ATOM 13357 C CA . ASP D 1 48 ? 13.370 -30.069 -54.003 1.00 38.16 46 ASP D CA 1
ATOM 13358 C C . ASP D 1 48 ? 14.836 -30.221 -53.601 1.00 35.46 46 ASP D C 1
ATOM 13359 O O . ASP D 1 48 ? 15.741 -29.811 -54.328 1.00 33.63 46 ASP D O 1
ATOM 13368 N N . ILE D 1 49 ? 15.046 -30.817 -52.431 1.00 37.07 47 ILE D N 1
ATOM 13369 C CA . ILE D 1 49 ? 16.371 -31.215 -51.964 1.00 37.02 47 ILE D CA 1
ATOM 13370 C C . ILE D 1 49 ? 16.577 -32.708 -52.219 1.00 39.35 47 ILE D C 1
ATOM 13371 O O . ILE D 1 49 ? 15.820 -33.530 -51.702 1.00 39.41 47 ILE D O 1
ATOM 13387 N N . LEU D 1 50 ? 17.596 -33.056 -53.002 1.00 40.21 48 LEU D N 1
ATOM 13388 C CA . LEU D 1 50 ? 17.890 -34.461 -53.297 1.00 37.73 48 LEU D CA 1
ATOM 13389 C C . LEU D 1 50 ? 19.153 -34.942 -52.593 1.00 36.44 48 LEU D C 1
ATOM 13390 O O . LEU D 1 50 ? 20.173 -34.254 -52.584 1.00 31.24 48 LEU D O 1
ATOM 13406 N N . ILE D 1 51 ? 19.070 -36.137 -52.014 1.00 39.28 49 ILE D N 1
ATOM 13407 C CA . ILE D 1 51 ? 20.157 -36.691 -51.213 1.00 38.28 49 ILE D CA 1
ATOM 13408 C C . ILE D 1 51 ? 20.460 -38.132 -51.612 1.00 37.65 49 ILE D C 1
ATOM 13409 O O . ILE D 1 51 ? 19.549 -38.942 -51.771 1.00 37.12 49 ILE D O 1
ATOM 13425 N N . GLU D 1 52 ? 21.746 -38.443 -51.762 1.00 33.98 50 GLU D N 1
ATOM 13426 C CA . GLU D 1 52 ? 22.188 -39.816 -52.000 1.00 35.48 50 GLU D CA 1
ATOM 13427 C C . GLU D 1 52 ? 22.533 -40.486 -50.674 1.00 35.73 50 GLU D C 1
ATOM 13428 O O . GLU D 1 52 ? 23.404 -40.014 -49.948 1.00 34.55 50 GLU D O 1
ATOM 13440 N N . LEU D 1 53 ? 21.854 -41.588 -50.370 1.00 38.75 51 LEU D N 1
ATOM 13441 C CA . LEU D 1 53 ? 22.114 -42.337 -49.145 1.00 40.31 51 LEU D CA 1
ATOM 13442 C C . LEU D 1 53 ? 23.293 -43.293 -49.318 1.00 42.10 51 LEU D C 1
ATOM 13443 O O . LEU D 1 53 ? 23.587 -43.734 -50.431 1.00 45.32 51 LEU D O 1
ATOM 13459 N N . ASN D 1 54 ? 23.946 -43.628 -48.207 1.00 38.29 52 ASN D N 1
ATOM 13460 C CA . ASN D 1 54 ? 25.178 -44.411 -48.236 1.00 39.39 52 ASN D CA 1
ATOM 13461 C C . ASN D 1 54 ? 25.150 -45.593 -47.264 1.00 41.10 52 ASN D C 1
ATOM 13462 O O . ASN D 1 54 ? 25.575 -45.468 -46.116 1.00 40.45 52 ASN D O 1
ATOM 13473 N N . PRO D 1 55 ? 24.656 -46.754 -47.728 1.00 40.97 53 PRO D N 1
ATOM 13474 C CA . PRO D 1 55 ? 24.625 -47.949 -46.878 1.00 42.40 53 PRO D CA 1
ATOM 13475 C C . PRO D 1 55 ? 25.993 -48.613 -46.709 1.00 42.51 53 PRO D C 1
ATOM 13476 O O . PRO D 1 55 ? 26.099 -49.596 -45.976 1.00 47.40 53 PRO D O 1
ATOM 13487 N N . GLU D 1 56 ? 27.016 -48.094 -47.381 1.00 44.21 54 GLU D N 1
ATOM 13488 C CA . GLU D 1 56 ? 28.379 -48.590 -47.199 1.00 47.15 54 GLU D CA 1
ATOM 13489 C C . GLU D 1 56 ? 28.933 -48.121 -45.858 1.00 46.08 54 GLU D C 1
ATOM 13490 O O . GLU D 1 56 ? 29.859 -48.727 -45.318 1.00 49.82 54 GLU D O 1
ATOM 13502 N N . PHE D 1 57 ? 28.364 -47.040 -45.329 1.00 40.15 55 PHE D N 1
ATOM 13503 C CA . PHE D 1 57 ? 28.795 -46.482 -44.049 1.00 39.24 55 PHE D CA 1
ATOM 13504 C C . PHE D 1 57 ? 27.757 -46.623 -42.934 1.00 39.85 55 PHE D C 1
ATOM 13505 O O . PHE D 1 57 ? 28.123 -46.781 -41.770 1.00 39.94 55 PHE D O 1
ATOM 13522 N N . ALA D 1 58 ? 26.474 -46.560 -43.282 1.00 39.16 56 ALA D N 1
ATOM 13523 C CA . ALA D 1 58 ? 25.412 -46.580 -42.274 1.00 39.75 56 ALA D CA 1
ATOM 13524 C C . ALA D 1 58 ? 24.152 -47.304 -42.754 1.00 41.83 56 ALA D C 1
ATOM 13525 O O . ALA D 1 58 ? 23.087 -46.696 -42.840 1.00 41.22 56 ALA D O 1
ATOM 13532 N N . PRO D 1 59 ? 24.263 -48.611 -43.043 1.00 50.24 57 PRO D N 1
ATOM 13533 C CA . PRO D 1 59 ? 23.147 -49.399 -43.585 1.00 52.66 57 PRO D CA 1
ATOM 13534 C C . PRO D 1 59 ? 21.898 -49.389 -42.704 1.00 51.98 57 PRO D C 1
ATOM 13535 O O . PRO D 1 59 ? 20.780 -49.353 -43.222 1.00 49.61 57 PRO D O 1
ATOM 13546 N N . GLY D 1 60 ? 22.093 -49.434 -41.390 1.00 45.86 58 GLY D N 1
ATOM 13547 C CA . GLY D 1 60 ? 20.986 -49.441 -40.452 1.00 46.61 58 GLY D CA 1
ATOM 13548 C C . GLY D 1 60 ? 20.174 -48.162 -40.507 1.00 45.82 58 GLY D C 1
ATOM 13549 O O . GLY D 1 60 ? 18.944 -48.195 -40.497 1.00 47.03 58 GLY D O 1
ATOM 13553 N N . HIS D 1 61 ? 20.868 -47.029 -40.563 1.00 44.09 59 HIS D N 1
ATOM 13554 C CA . HIS D 1 61 ? 20.212 -45.727 -40.617 1.00 47.85 59 HIS D CA 1
ATOM 13555 C C . HIS D 1 61 ? 19.541 -45.493 -41.965 1.00 45.75 59 HIS D C 1
ATOM 13556 O O . HIS D 1 61 ? 18.477 -44.880 -42.037 1.00 47.77 59 HIS D O 1
ATOM 13570 N N . VAL D 1 62 ? 20.176 -45.968 -43.032 1.00 42.37 60 VAL D N 1
ATOM 13571 C CA . VAL D 1 62 ? 19.603 -45.860 -44.369 1.00 42.64 60 VAL D CA 1
ATOM 13572 C C . VAL D 1 62 ? 18.279 -46.615 -44.428 1.00 44.76 60 VAL D C 1
ATOM 13573 O O . VAL D 1 62 ? 17.277 -46.092 -44.915 1.00 45.13 60 VAL D O 1
ATOM 13586 N N . ALA D 1 63 ? 18.281 -47.844 -43.924 1.00 51.87 61 ALA D N 1
ATOM 13587 C CA . ALA D 1 63 ? 17.076 -48.665 -43.910 1.00 54.79 61 ALA D CA 1
ATOM 13588 C C . ALA D 1 63 ? 15.992 -48.005 -43.066 1.00 56.27 61 ALA D C 1
ATOM 13589 O O . ALA D 1 63 ? 14.829 -47.954 -43.467 1.00 59.21 61 ALA D O 1
ATOM 13596 N N . ARG D 1 64 ? 16.378 -47.501 -41.897 1.00 50.94 62 ARG D N 1
ATOM 13597 C CA . ARG D 1 64 ? 15.443 -46.803 -41.022 1.00 52.30 62 ARG D CA 1
ATOM 13598 C C . ARG D 1 64 ? 14.890 -45.573 -41.731 1.00 51.12 62 ARG D C 1
ATOM 13599 O O . ARG D 1 64 ? 13.684 -45.334 -41.726 1.00 53.28 62 ARG D O 1
ATOM 13620 N N . PHE D 1 65 ? 15.777 -44.799 -42.348 1.00 49.34 63 PHE D N 1
ATOM 13621 C CA . PHE D 1 65 ? 15.365 -43.581 -43.032 1.00 49.59 63 PHE D CA 1
ATOM 13622 C C . PHE D 1 65 ? 14.404 -43.930 -44.164 1.00 47.79 63 PHE D C 1
ATOM 13623 O O . PHE D 1 65 ? 13.365 -43.292 -44.323 1.00 46.63 63 PHE D O 1
ATOM 13640 N N . GLN D 1 66 ? 14.753 -44.955 -44.934 1.00 47.95 64 GLN D N 1
ATOM 13641 C CA . GLN D 1 66 ? 13.887 -45.456 -46.000 1.00 48.64 64 GLN D CA 1
ATOM 13642 C C . GLN D 1 66 ? 12.527 -45.887 -45.458 1.00 50.28 64 GLN D C 1
ATOM 13643 O O . GLN D 1 66 ? 11.494 -45.608 -46.068 1.00 51.14 64 GLN D O 1
ATOM 13657 N N . ASP D 1 67 ? 12.541 -46.609 -44.339 1.00 54.43 65 ASP D N 1
ATOM 13658 C CA . ASP D 1 67 ? 11.314 -47.055 -43.682 1.00 56.55 65 ASP D CA 1
ATOM 13659 C C . ASP D 1 67 ? 10.426 -45.876 -43.287 1.00 56.13 65 ASP D C 1
ATOM 13660 O O . ASP D 1 67 ? 9.218 -45.889 -43.522 1.00 55.93 65 ASP D O 1
ATOM 13669 N N . MET D 1 68 ? 11.031 -44.865 -42.670 1.00 58.50 66 MET D N 1
ATOM 13670 C CA . MET D 1 68 ? 10.287 -43.700 -42.200 1.00 60.71 66 MET D CA 1
ATOM 13671 C C . MET D 1 68 ? 9.716 -42.872 -43.349 1.00 59.75 66 MET D C 1
ATOM 13672 O O . MET D 1 68 ? 8.606 -42.351 -43.251 1.00 62.61 66 MET D O 1
ATOM 13686 N N . VAL D 1 69 ? 10.479 -42.739 -44.428 1.00 54.03 67 VAL D N 1
ATOM 13687 C CA . VAL D 1 69 ? 10.031 -41.975 -45.590 1.00 54.37 67 VAL D CA 1
ATOM 13688 C C . VAL D 1 69 ? 8.797 -42.579 -46.250 1.00 56.47 67 VAL D C 1
ATOM 13689 O O . VAL D 1 69 ? 7.834 -41.868 -46.540 1.00 58.06 67 VAL D O 1
ATOM 13702 N N . LYS D 1 70 ? 8.836 -43.881 -46.521 1.00 66.84 68 LYS D N 1
ATOM 13703 C CA . LYS D 1 70 ? 7.698 -44.559 -47.149 1.00 72.11 68 LYS D CA 1
ATOM 13704 C C . LYS D 1 70 ? 6.464 -44.526 -46.248 1.00 70.95 68 LYS D C 1
ATOM 13705 O O . LYS D 1 70 ? 5.334 -44.546 -46.731 1.00 73.51 68 LYS D O 1
ATOM 13724 N N . ALA D 1 71 ? 6.688 -44.504 -44.939 1.00 62.07 69 ALA D N 1
ATOM 13725 C CA . ALA D 1 71 ? 5.601 -44.448 -43.971 1.00 61.95 69 ALA D CA 1
ATOM 13726 C C . ALA D 1 71 ? 5.112 -43.015 -43.795 1.00 62.83 69 ALA D C 1
ATOM 13727 O O . ALA D 1 71 ? 4.278 -42.731 -42.933 1.00 62.02 69 ALA D O 1
ATOM 13734 N N . ARG D 1 72 ? 5.669 -42.117 -44.603 1.00 66.73 70 ARG D N 1
ATOM 13735 C CA . ARG D 1 72 ? 5.260 -40.720 -44.626 1.00 68.79 70 ARG D CA 1
ATOM 13736 C C . ARG D 1 72 ? 5.427 -40.063 -43.259 1.00 65.48 70 ARG D C 1
ATOM 13737 O O . ARG D 1 72 ? 4.726 -39.105 -42.927 1.00 65.46 70 ARG D O 1
ATOM 13758 N N . ALA D 1 73 ? 6.361 -40.582 -42.468 1.00 63.01 71 ALA D N 1
ATOM 13759 C CA . ALA D 1 73 ? 6.556 -40.099 -41.109 1.00 62.25 71 ALA D CA 1
ATOM 13760 C C . ALA D 1 73 ? 7.105 -38.676 -41.112 1.00 60.10 71 ALA D C 1
ATOM 13761 O O . ALA D 1 73 ? 6.901 -37.930 -40.156 1.00 62.16 71 ALA D O 1
ATOM 13768 N N . TYR D 1 74 ? 7.793 -38.303 -42.189 1.00 56.54 72 TYR D N 1
ATOM 13769 C CA . TYR D 1 74 ? 8.403 -36.978 -42.288 1.00 53.36 72 TYR D CA 1
ATOM 13770 C C . TYR D 1 74 ? 7.513 -35.942 -42.973 1.00 55.01 72 TYR D C 1
ATOM 13771 O O . TYR D 1 74 ? 7.820 -34.751 -42.948 1.00 52.86 72 TYR D O 1
ATOM 13789 N N . ASN D 1 75 ? 6.419 -36.381 -43.587 1.00 60.27 73 ASN D N 1
ATOM 13790 C CA . ASN D 1 75 ? 5.554 -35.456 -44.312 1.00 60.01 73 ASN D CA 1
ATOM 13791 C C . ASN D 1 75 ? 4.854 -34.473 -43.382 1.00 58.50 73 ASN D C 1
ATOM 13792 O O . ASN D 1 75 ? 4.167 -34.871 -42.442 1.00 61.11 73 ASN D O 1
ATOM 13803 N N . GLY D 1 76 ? 5.040 -33.186 -43.656 1.00 51.11 74 GLY D N 1
ATOM 13804 C CA . GLY D 1 76 ? 4.452 -32.134 -42.850 1.00 50.40 74 GLY D CA 1
ATOM 13805 C C . GLY D 1 76 ? 5.282 -31.778 -41.633 1.00 54.72 74 GLY D C 1
ATOM 13806 O O . GLY D 1 76 ? 4.908 -30.904 -40.848 1.00 53.52 74 GLY D O 1
ATOM 13810 N N . LYS D 1 77 ? 6.419 -32.447 -41.481 1.00 54.68 75 LYS D N 1
ATOM 13811 C CA . LYS D 1 77 ? 7.309 -32.195 -40.358 1.00 53.83 75 LYS D CA 1
ATOM 13812 C C . LYS D 1 77 ? 8.187 -30.981 -40.644 1.00 54.02 75 LYS D C 1
ATOM 13813 O O . LYS D 1 77 ? 8.219 -30.482 -41.769 1.00 52.79 75 LYS D O 1
ATOM 13832 N N . GLU D 1 78 ? 8.908 -30.520 -39.626 1.00 52.47 76 GLU D N 1
ATOM 13833 C CA . GLU D 1 78 ? 9.582 -29.227 -39.686 1.00 49.36 76 GLU D CA 1
ATOM 13834 C C . GLU D 1 78 ? 11.092 -29.341 -39.549 1.00 45.48 76 GLU D C 1
ATOM 13835 O O . GLU D 1 78 ? 11.602 -30.225 -38.859 1.00 47.36 76 GLU D O 1
ATOM 13847 N N . PHE D 1 79 ? 11.802 -28.437 -40.217 1.00 46.51 77 PHE D N 1
ATOM 13848 C CA . PHE D 1 79 ? 13.187 -28.151 -39.875 1.00 40.72 77 PHE D CA 1
ATOM 13849 C C . PHE D 1 79 ? 13.162 -27.227 -38.662 1.00 39.05 77 PHE D C 1
ATOM 13850 O O . PHE D 1 79 ? 13.280 -26.009 -38.791 1.00 38.91 77 PHE D O 1
ATOM 13867 N N . TYR D 1 80 ? 13.017 -27.822 -37.483 1.00 39.60 78 TYR D N 1
ATOM 13868 C CA . TYR D 1 80 ? 12.694 -27.078 -36.269 1.00 39.94 78 TYR D CA 1
ATOM 13869 C C . TYR D 1 80 ? 13.908 -26.427 -35.612 1.00 39.71 78 TYR D C 1
ATOM 13870 O O . TYR D 1 80 ? 13.760 -25.609 -34.705 1.00 43.84 78 TYR D O 1
ATOM 13888 N N . ARG D 1 81 ? 15.099 -26.794 -36.070 1.00 38.50 79 ARG D N 1
ATOM 13889 C CA . ARG D 1 81 ? 16.339 -26.239 -35.538 1.00 35.51 79 ARG D CA 1
ATOM 13890 C C . ARG D 1 81 ? 17.316 -25.935 -36.667 1.00 34.56 79 ARG D C 1
ATOM 13891 O O . ARG D 1 81 ? 17.841 -26.849 -37.304 1.00 35.77 79 ARG D O 1
ATOM 13912 N N . VAL D 1 82 ? 17.555 -24.650 -36.908 1.00 33.31 80 VAL D N 1
ATOM 13913 C CA . VAL D 1 82 ? 18.427 -24.220 -37.996 1.00 31.35 80 VAL D CA 1
ATOM 13914 C C . VAL D 1 82 ? 19.327 -23.077 -37.534 1.00 29.72 80 VAL D C 1
ATOM 13915 O O . VAL D 1 82 ? 18.846 -22.031 -37.098 1.00 34.84 80 VAL D O 1
ATOM 13928 N N . ILE D 1 83 ? 20.636 -23.294 -37.634 1.00 27.18 81 ILE D N 1
ATOM 13929 C CA . ILE D 1 83 ? 21.630 -22.293 -37.260 1.00 27.42 81 ILE D CA 1
ATOM 13930 C C . ILE D 1 83 ? 22.491 -21.957 -38.473 1.00 26.32 81 ILE D C 1
ATOM 13931 O O . ILE D 1 83 ? 23.153 -22.830 -39.034 1.00 23.75 81 ILE D O 1
ATOM 13947 N N . ASP D 1 84 ? 22.471 -20.689 -38.871 1.00 27.83 82 ASP D N 1
ATOM 13948 C CA . ASP D 1 84 ? 23.182 -20.247 -40.064 1.00 24.45 82 ASP D CA 1
ATOM 13949 C C . ASP D 1 84 ? 24.660 -20.612 -40.007 1.00 22.04 82 ASP D C 1
ATOM 13950 O O . ASP D 1 84 ? 25.332 -20.375 -39.004 1.00 24.58 82 ASP D O 1
ATOM 13959 N N . GLY D 1 85 ? 25.155 -21.192 -41.096 1.00 20.80 83 GLY D N 1
ATOM 13960 C CA . GLY D 1 85 ? 26.552 -21.574 -41.197 1.00 19.77 83 GLY D CA 1
ATOM 13961 C C . GLY D 1 85 ? 26.897 -22.844 -40.439 1.00 23.60 83 GLY D C 1
ATOM 13962 O O . GLY D 1 85 ? 28.057 -23.262 -40.432 1.00 25.38 83 GLY D O 1
ATOM 13966 N N . PHE D 1 86 ? 25.898 -23.465 -39.814 1.00 24.76 84 PHE D N 1
ATOM 13967 C CA . PHE D 1 86 ? 26.122 -24.675 -39.023 1.00 24.55 84 PHE D CA 1
ATOM 13968 C C . PHE D 1 86 ? 25.372 -25.864 -39.633 1.00 22.33 84 PHE D C 1
ATOM 13969 O O . PHE D 1 86 ? 25.911 -26.548 -40.505 1.00 26.35 84 PHE D O 1
ATOM 13986 N N . VAL D 1 87 ? 24.140 -26.111 -39.191 1.00 23.89 85 VAL D N 1
ATOM 13987 C CA . VAL D 1 87 ? 23.332 -27.193 -39.757 1.00 23.74 85 VAL D CA 1
ATOM 13988 C C . VAL D 1 87 ? 21.859 -26.815 -39.823 1.00 25.51 85 VAL D C 1
ATOM 13989 O O . VAL D 1 87 ? 21.412 -25.888 -39.146 1.00 23.77 85 VAL D O 1
ATOM 14002 N N . ALA D 1 88 ? 21.118 -27.547 -40.650 1.00 32.36 86 ALA D N 1
ATOM 14003 C CA . ALA D 1 88 ? 19.664 -27.477 -40.671 1.00 35.43 86 ALA D CA 1
ATOM 14004 C C . ALA D 1 88 ? 19.111 -28.810 -40.188 1.00 35.50 86 ALA D C 1
ATOM 14005 O O . ALA D 1 88 ? 19.276 -29.833 -40.851 1.00 37.40 86 ALA D O 1
ATOM 14012 N N . GLN D 1 89 ? 18.457 -28.786 -39.031 1.00 35.94 87 GLN D N 1
ATOM 14013 C CA . GLN D 1 89 ? 17.985 -30.001 -38.378 1.00 33.55 87 GLN D CA 1
ATOM 14014 C C . GLN D 1 89 ? 16.465 -30.101 -38.437 1.00 35.84 87 GLN D C 1
ATOM 14015 O O . GLN D 1 89 ? 15.756 -29.128 -38.183 1.00 38.09 87 GLN D O 1
ATOM 14029 N N . GLY D 1 90 ? 15.975 -31.290 -38.771 1.00 38.97 88 GLY D N 1
ATOM 14030 C CA . GLY D 1 90 ? 14.548 -31.528 -38.877 1.00 42.89 88 GLY D CA 1
ATOM 14031 C C . GLY D 1 90 ? 14.189 -32.947 -38.495 1.00 44.04 88 GLY D C 1
ATOM 14032 O O . GLY D 1 90 ? 15.066 -33.780 -38.266 1.00 45.77 88 GLY D O 1
ATOM 14036 N N . GLY D 1 91 ? 12.890 -33.222 -38.431 1.00 39.05 89 GLY D N 1
ATOM 14037 C CA . GLY D 1 91 ? 12.404 -34.534 -38.052 1.00 40.35 89 GLY D CA 1
ATOM 14038 C C . GLY D 1 91 ? 11.067 -34.459 -37.344 1.00 42.71 89 GLY D C 1
ATOM 14039 O O . GLY D 1 91 ? 10.335 -33.480 -37.472 1.00 43.51 89 GLY D O 1
ATOM 14043 N N . ILE D 1 92 ? 10.754 -35.504 -36.587 1.00 50.90 90 ILE D N 1
ATOM 14044 C CA . ILE D 1 92 ? 9.467 -35.612 -35.912 1.00 56.84 90 ILE D CA 1
ATOM 14045 C C . ILE D 1 92 ? 9.447 -34.798 -34.619 1.00 59.67 90 ILE D C 1
ATOM 14046 O O . ILE D 1 92 ? 8.380 -34.497 -34.083 1.00 62.79 90 ILE D O 1
ATOM 14062 N N . ASP D 1 93 ? 10.634 -34.435 -34.139 1.00 59.44 91 ASP D N 1
ATOM 14063 C CA . ASP D 1 93 ? 10.785 -33.595 -32.952 1.00 62.56 91 ASP D CA 1
ATOM 14064 C C . ASP D 1 93 ? 10.058 -34.202 -31.751 1.00 66.44 91 ASP D C 1
ATOM 14065 O O . ASP D 1 93 ? 9.399 -33.501 -30.984 1.00 69.36 91 ASP D O 1
ATOM 14074 N N . ALA D 1 94 ? 10.185 -35.517 -31.603 1.00 66.60 92 ALA D N 1
ATOM 14075 C CA . ALA D 1 94 ? 9.543 -36.244 -30.515 1.00 69.57 92 ALA D CA 1
ATOM 14076 C C . ALA D 1 94 ? 10.059 -37.676 -30.469 1.00 70.79 92 ALA D C 1
ATOM 14077 O O . ALA D 1 94 ? 10.683 -38.147 -31.419 1.00 68.64 92 ALA D O 1
ATOM 14084 N N . GLU D 1 95 ? 9.794 -38.362 -29.362 1.00 90.39 93 GLU D N 1
ATOM 14085 C CA . GLU D 1 95 ? 10.046 -39.794 -29.261 1.00 90.87 93 GLU D CA 1
ATOM 14086 C C . GLU D 1 95 ? 8.794 -40.548 -29.705 1.00 91.64 93 GLU D C 1
ATOM 14087 O O . GLU D 1 95 ? 7.680 -40.176 -29.337 1.00 94.69 93 GLU D O 1
ATOM 14099 N N . ASP D 1 96 ? 8.979 -41.596 -30.500 1.00 70.32 94 ASP D N 1
ATOM 14100 C CA . ASP D 1 96 ? 7.866 -42.390 -31.010 1.00 66.34 94 ASP D CA 1
ATOM 14101 C C . ASP D 1 96 ? 8.195 -43.871 -30.873 1.00 65.26 94 ASP D C 1
ATOM 14102 O O . ASP D 1 96 ? 9.239 -44.333 -31.333 1.00 58.76 94 ASP D O 1
ATOM 14111 N N . LYS D 1 97 ? 7.292 -44.602 -30.226 1.00 70.23 95 LYS D N 1
ATOM 14112 C CA . LYS D 1 97 ? 7.496 -46.012 -29.915 1.00 71.31 95 LYS D CA 1
ATOM 14113 C C . LYS D 1 97 ? 7.679 -46.851 -31.173 1.00 68.30 95 LYS D C 1
ATOM 14114 O O . LYS D 1 97 ? 8.254 -47.939 -31.129 1.00 66.64 95 LYS D O 1
ATOM 14133 N N . LYS D 1 98 ? 7.193 -46.334 -32.295 1.00 64.19 96 LYS D N 1
ATOM 14134 C CA . LYS D 1 98 ? 7.338 -47.008 -33.578 1.00 62.93 96 LYS D CA 1
ATOM 14135 C C . LYS D 1 98 ? 8.789 -46.974 -34.052 1.00 60.01 96 LYS D C 1
ATOM 14136 O O . LYS D 1 98 ? 9.227 -47.848 -34.802 1.00 57.71 96 LYS D O 1
ATOM 14155 N N . TRP D 1 99 ? 9.527 -45.963 -33.597 1.00 58.17 97 TRP D N 1
ATOM 14156 C CA . TRP D 1 99 ? 10.892 -45.720 -34.055 1.00 57.04 97 TRP D CA 1
ATOM 14157 C C . TRP D 1 99 ? 11.886 -45.724 -32.897 1.00 57.28 97 TRP D C 1
ATOM 14158 O O . TRP D 1 99 ? 12.307 -44.665 -32.433 1.00 55.67 97 TRP D O 1
ATOM 14179 N N . PRO D 1 100 ? 12.269 -46.922 -32.428 1.00 58.39 98 PRO D N 1
ATOM 14180 C CA . PRO D 1 100 ? 13.265 -47.015 -31.356 1.00 57.79 98 PRO D CA 1
ATOM 14181 C C . PRO D 1 100 ? 14.656 -46.600 -31.834 1.00 52.44 98 PRO D C 1
ATOM 14182 O O . PRO D 1 100 ? 14.918 -46.632 -33.037 1.00 48.81 98 PRO D O 1
ATOM 14193 N N . PRO D 1 101 ? 15.542 -46.216 -30.902 1.00 57.11 99 PRO D N 1
ATOM 14194 C CA . PRO D 1 101 ? 16.881 -45.734 -31.265 1.00 56.95 99 PRO D CA 1
ATOM 14195 C C . PRO D 1 101 ? 17.748 -46.789 -31.953 1.00 55.15 99 PRO D C 1
ATOM 14196 O O . PRO D 1 101 ? 17.531 -47.988 -31.773 1.00 56.35 99 PRO D O 1
ATOM 14207 N N . LEU D 1 102 ? 18.723 -46.325 -32.731 1.00 54.88 100 LEU D N 1
ATOM 14208 C CA . LEU D 1 102 ? 19.621 -47.198 -33.480 1.00 51.23 100 LEU D CA 1
ATOM 14209 C C . LEU D 1 102 ? 21.014 -47.214 -32.873 1.00 49.72 100 LEU D C 1
ATOM 14210 O O . LEU D 1 102 ? 21.437 -46.247 -32.240 1.00 49.94 100 LEU D O 1
ATOM 14226 N N . GLU D 1 103 ? 21.730 -48.314 -33.077 1.00 53.47 101 GLU D N 1
ATOM 14227 C CA . GLU D 1 103 ? 23.147 -48.364 -32.753 1.00 52.14 101 GLU D CA 1
ATOM 14228 C C . GLU D 1 103 ? 23.883 -47.391 -33.667 1.00 46.01 101 GLU D C 1
ATOM 14229 O O . GLU D 1 103 ? 23.607 -47.332 -34.864 1.00 46.22 101 GLU D O 1
ATOM 14241 N N . ILE D 1 104 ? 24.806 -46.619 -33.105 1.00 43.62 102 ILE D N 1
ATOM 14242 C CA . ILE D 1 104 ? 25.522 -45.616 -33.882 1.00 45.37 102 ILE D CA 1
ATOM 14243 C C . ILE D 1 104 ? 26.351 -46.276 -34.981 1.00 45.73 102 ILE D C 1
ATOM 14244 O O . ILE D 1 104 ? 26.906 -47.358 -34.789 1.00 44.64 102 ILE D O 1
ATOM 14260 N N . GLU D 1 105 ? 26.406 -45.624 -36.138 1.00 41.43 103 GLU D N 1
ATOM 14261 C CA . GLU D 1 105 ? 27.216 -46.095 -37.256 1.00 41.27 103 GLU D CA 1
ATOM 14262 C C . GLU D 1 105 ? 28.112 -44.955 -37.720 1.00 39.68 103 GLU D C 1
ATOM 14263 O O . GLU D 1 105 ? 27.927 -44.385 -38.794 1.00 38.85 103 GLU D O 1
ATOM 14275 N N . HIS D 1 106 ? 29.100 -44.651 -36.887 1.00 37.78 104 HIS D N 1
ATOM 14276 C CA . HIS D 1 106 ? 29.935 -43.468 -37.045 1.00 37.99 104 HIS D CA 1
ATOM 14277 C C . HIS D 1 106 ? 31.193 -43.767 -37.850 1.00 37.28 104 HIS D C 1
ATOM 14278 O O . HIS D 1 106 ? 31.879 -42.855 -38.312 1.00 36.02 104 HIS D O 1
ATOM 14292 N N . GLU D 1 107 ? 31.488 -45.051 -38.016 1.00 40.48 105 GLU D N 1
ATOM 14293 C CA . GLU D 1 107 ? 32.656 -45.478 -38.771 1.00 42.63 105 GLU D CA 1
ATOM 14294 C C . GLU D 1 107 ? 32.499 -46.938 -39.175 1.00 41.85 105 GLU D C 1
ATOM 14295 O O . GLU D 1 107 ? 31.610 -47.631 -38.683 1.00 44.52 105 GLU D O 1
ATOM 14307 N N . GLN D 1 108 ? 33.362 -47.393 -40.077 1.00 41.64 106 GLN D N 1
ATOM 14308 C CA . GLN D 1 108 ? 33.356 -48.781 -40.519 1.00 40.78 106 GLN D CA 1
ATOM 14309 C C . GLN D 1 108 ? 34.795 -49.272 -40.614 1.00 42.30 106 GLN D C 1
ATOM 14310 O O . GLN D 1 108 ? 35.713 -48.468 -40.776 1.00 44.33 106 GLN D O 1
ATOM 14324 N N . PRO D 1 109 ? 35.004 -50.593 -40.506 1.00 44.84 107 PRO D N 1
ATOM 14325 C CA . PRO D 1 109 ? 36.350 -51.121 -40.752 1.00 48.49 107 PRO D CA 1
ATOM 14326 C C . PRO D 1 109 ? 36.840 -50.815 -42.166 1.00 50.48 107 PRO D C 1
ATOM 14327 O O . PRO D 1 109 ? 36.066 -50.886 -43.119 1.00 49.20 107 PRO D O 1
ATOM 14338 N N . LEU D 1 110 ? 38.118 -50.470 -42.286 1.00 58.03 108 LEU D N 1
ATOM 14339 C CA . LEU D 1 110 ? 38.747 -50.274 -43.586 1.00 56.94 108 LEU D CA 1
ATOM 14340 C C . LEU D 1 110 ? 38.998 -51.615 -44.260 1.00 60.76 108 LEU D C 1
ATOM 14341 O O . LEU D 1 110 ? 39.607 -52.509 -43.672 1.00 66.96 108 LEU D O 1
ATOM 14357 N N . LEU D 1 111 ? 38.528 -51.749 -45.497 1.00 54.66 109 LEU D N 1
ATOM 14358 C CA . LEU D 1 111 ? 38.649 -53.005 -46.230 1.00 59.62 109 LEU D CA 1
ATOM 14359 C C . LEU D 1 111 ? 39.722 -52.933 -47.309 1.00 63.15 109 LEU D C 1
ATOM 14360 O O . LEU D 1 111 ? 39.949 -51.880 -47.904 1.00 61.16 109 LEU D O 1
ATOM 14376 N N . GLU D 1 112 ? 40.389 -54.059 -47.545 1.00 73.05 110 GLU D N 1
ATOM 14377 C CA . GLU D 1 112 ? 41.397 -54.140 -48.595 1.00 77.39 110 GLU D CA 1
ATOM 14378 C C . GLU D 1 112 ? 40.746 -53.875 -49.947 1.00 75.19 110 GLU D C 1
ATOM 14379 O O . GLU D 1 112 ? 41.392 -53.399 -50.879 1.00 76.66 110 GLU D O 1
ATOM 14391 N N . ALA D 1 113 ? 39.457 -54.192 -50.037 1.00 57.18 111 ALA D N 1
ATOM 14392 C CA . ALA D 1 113 ? 38.698 -54.006 -51.267 1.00 54.67 111 ALA D CA 1
ATOM 14393 C C . ALA D 1 113 ? 38.320 -52.544 -51.507 1.00 51.39 111 ALA D C 1
ATOM 14394 O O . ALA D 1 113 ? 37.970 -52.168 -52.624 1.00 54.04 111 ALA D O 1
ATOM 14401 N N . ASP D 1 114 ? 38.387 -51.725 -50.461 1.00 56.30 112 ASP D N 1
ATOM 14402 C CA . ASP D 1 114 ? 38.054 -50.306 -50.578 1.00 55.31 112 ASP D CA 1
ATOM 14403 C C . ASP D 1 114 ? 39.066 -49.558 -51.440 1.00 53.90 112 ASP D C 1
ATOM 14404 O O . ASP D 1 114 ? 40.252 -49.512 -51.120 1.00 58.50 112 ASP D O 1
ATOM 14413 N N . GLN D 1 115 ? 38.586 -48.974 -52.535 1.00 49.95 113 GLN D N 1
ATOM 14414 C CA . GLN D 1 115 ? 39.439 -48.206 -53.436 1.00 48.11 113 GLN D CA 1
ATOM 14415 C C . GLN D 1 115 ? 39.360 -46.724 -53.094 1.00 46.17 113 GLN D C 1
ATOM 14416 O O . GLN D 1 115 ? 38.718 -45.951 -53.803 1.00 44.35 113 GLN D O 1
ATOM 14430 N N . ILE D 1 116 ? 40.016 -46.332 -52.006 1.00 43.76 114 ILE D N 1
ATOM 14431 C CA . ILE D 1 116 ? 40.018 -44.937 -51.582 1.00 40.44 114 ILE D CA 1
ATOM 14432 C C . ILE D 1 116 ? 41.028 -44.140 -52.398 1.00 42.78 114 ILE D C 1
ATOM 14433 O O . ILE D 1 116 ? 42.193 -44.523 -52.509 1.00 44.71 114 ILE D O 1
ATOM 14449 N N . GLN D 1 117 ? 40.569 -43.031 -52.969 1.00 38.64 115 GLN D N 1
ATOM 14450 C CA . GLN D 1 117 ? 41.448 -42.108 -53.673 1.00 41.46 115 GLN D CA 1
ATOM 14451 C C . GLN D 1 117 ? 42.015 -41.100 -52.675 1.00 39.11 115 GLN D C 1
ATOM 14452 O O . GLN D 1 117 ? 41.310 -40.195 -52.230 1.00 36.61 115 GLN D O 1
ATOM 14466 N N . LEU D 1 118 ? 43.290 -41.260 -52.334 1.00 42.00 116 LEU D N 1
ATOM 14467 C CA . LEU D 1 118 ? 43.937 -40.414 -51.335 1.00 39.29 116 LEU D CA 1
ATOM 14468 C C . LEU D 1 118 ? 44.143 -38.994 -51.857 1.00 38.33 116 LEU D C 1
ATOM 14469 O O . LEU D 1 118 ? 44.566 -38.798 -52.995 1.00 41.57 116 LEU D O 1
ATOM 14485 N N . LEU D 1 119 ? 43.842 -38.009 -51.015 1.00 33.76 117 LEU D N 1
ATOM 14486 C CA . LEU D 1 119 ? 44.107 -36.607 -51.330 1.00 33.21 117 LEU D CA 1
ATOM 14487 C C . LEU D 1 119 ? 45.541 -36.255 -50.953 1.00 36.30 117 LEU D C 1
ATOM 14488 O O . LEU D 1 119 ? 45.920 -36.329 -49.784 1.00 38.41 117 LEU D O 1
ATOM 14504 N N . ASP D 1 120 ? 46.332 -35.870 -51.950 1.00 41.73 118 ASP D N 1
ATOM 14505 C CA . ASP D 1 120 ? 47.761 -35.652 -51.759 1.00 45.88 118 ASP D CA 1
ATOM 14506 C C . ASP D 1 120 ? 48.079 -34.224 -51.308 1.00 43.24 118 ASP D C 1
ATOM 14507 O O . ASP D 1 120 ? 48.935 -33.552 -51.883 1.00 44.36 118 ASP D O 1
ATOM 14516 N N . ASN D 1 121 ? 47.373 -33.759 -50.284 1.00 42.49 119 ASN D N 1
ATOM 14517 C CA . ASN D 1 121 ? 47.790 -32.577 -49.537 1.00 40.55 119 ASN D CA 1
ATOM 14518 C C . ASN D 1 121 ? 47.255 -32.623 -48.106 1.00 36.71 119 ASN D C 1
ATOM 14519 O O . ASN D 1 121 ? 46.520 -33.542 -47.746 1.00 33.41 119 ASN D O 1
ATOM 14530 N N . ASP D 1 122 ? 47.634 -31.643 -47.292 1.00 34.67 120 ASP D N 1
ATOM 14531 C CA . ASP D 1 122 ? 47.322 -31.672 -45.865 1.00 37.26 120 ASP D CA 1
ATOM 14532 C C . ASP D 1 122 ? 45.829 -31.529 -45.578 1.00 32.53 120 ASP D C 1
ATOM 14533 O O . ASP D 1 122 ? 45.064 -31.016 -46.397 1.00 31.90 120 ASP D O 1
ATOM 14542 N N . ASP D 1 123 ? 45.433 -32.008 -44.404 1.00 27.71 121 ASP D N 1
ATOM 14543 C CA . ASP D 1 123 ? 44.097 -31.789 -43.867 1.00 27.05 121 ASP D CA 1
ATOM 14544 C C . ASP D 1 123 ? 44.244 -31.399 -42.400 1.00 29.12 121 ASP D C 1
ATOM 14545 O O . ASP D 1 123 ? 45.178 -31.839 -41.732 1.00 30.53 121 ASP D O 1
ATOM 14554 N N . LEU D 1 124 ? 43.335 -30.569 -41.901 1.00 25.47 122 LEU D N 1
ATOM 14555 C CA . LEU D 1 124 ? 43.465 -30.025 -40.553 1.00 28.68 122 LEU D CA 1
ATOM 14556 C C . LEU D 1 124 ? 43.030 -30.989 -39.450 1.00 29.53 122 LEU D C 1
ATOM 14557 O O . LEU D 1 124 ? 43.480 -30.866 -38.310 1.00 30.88 122 LEU D O 1
ATOM 14573 N N . PHE D 1 125 ? 42.162 -31.940 -39.785 1.00 33.75 123 PHE D N 1
ATOM 14574 C CA . PHE D 1 125 ? 41.500 -32.758 -38.771 1.00 34.40 123 PHE D CA 1
ATOM 14575 C C . PHE D 1 125 ? 41.904 -34.231 -38.810 1.00 33.62 123 PHE D C 1
ATOM 14576 O O . PHE D 1 125 ? 41.755 -34.940 -37.816 1.00 37.82 123 PHE D O 1
ATOM 14593 N N . ALA D 1 126 ? 42.407 -34.689 -39.953 1.00 31.79 124 ALA D N 1
ATOM 14594 C CA . ALA D 1 126 ? 42.796 -36.089 -40.112 1.00 32.75 124 ALA D CA 1
ATOM 14595 C C . ALA D 1 126 ? 44.098 -36.219 -40.893 1.00 32.44 124 ALA D C 1
ATOM 14596 O O . ALA D 1 126 ? 44.390 -35.407 -41.770 1.00 34.32 124 ALA D O 1
ATOM 14603 N N . GLU D 1 127 ? 44.875 -37.248 -40.569 1.00 37.53 125 GLU D N 1
ATOM 14604 C CA . GLU D 1 127 ? 46.147 -37.493 -41.241 1.00 41.15 125 GLU D CA 1
ATOM 14605 C C . GLU D 1 127 ? 45.949 -37.942 -42.684 1.00 40.02 125 GLU D C 1
ATOM 14606 O O . GLU D 1 127 ? 46.748 -37.601 -43.557 1.00 40.60 125 GLU D O 1
ATOM 14618 N N . LYS D 1 128 ? 44.894 -38.718 -42.924 1.00 39.06 126 LYS D N 1
ATOM 14619 C CA . LYS D 1 128 ? 44.603 -39.215 -44.263 1.00 36.90 126 LYS D CA 1
ATOM 14620 C C . LYS D 1 128 ? 43.152 -38.948 -44.620 1.00 31.20 126 LYS D C 1
ATOM 14621 O O . LYS D 1 128 ? 42.245 -39.368 -43.901 1.00 31.59 126 LYS D O 1
ATOM 14640 N N . VAL D 1 129 ? 42.939 -38.267 -45.740 1.00 31.82 127 VAL D N 1
ATOM 14641 C CA . VAL D 1 129 ? 41.597 -38.030 -46.251 1.00 30.71 127 VAL D CA 1
ATOM 14642 C C . VAL D 1 129 ? 41.577 -38.331 -47.740 1.00 33.06 127 VAL D C 1
ATOM 14643 O O . VAL D 1 129 ? 42.618 -38.343 -48.398 1.00 31.61 127 VAL D O 1
ATOM 14656 N N . GLY D 1 130 ? 40.387 -38.578 -48.269 1.00 32.75 128 GLY D N 1
ATOM 14657 C CA . GLY D 1 130 ? 40.244 -38.876 -49.678 1.00 33.43 128 GLY D CA 1
ATOM 14658 C C . GLY D 1 130 ? 38.803 -39.114 -50.068 1.00 33.80 128 GLY D C 1
ATOM 14659 O O . GLY D 1 130 ? 37.889 -38.534 -49.478 1.00 31.22 128 GLY D O 1
ATOM 14663 N N . PHE D 1 131 ? 38.604 -39.970 -51.065 1.00 34.93 129 PHE D N 1
ATOM 14664 C CA . PHE D 1 131 ? 37.275 -40.221 -51.608 1.00 34.52 129 PHE D CA 1
ATOM 14665 C C . PHE D 1 131 ? 37.017 -41.699 -51.848 1.00 36.86 129 PHE D C 1
ATOM 14666 O O . PHE D 1 131 ? 37.885 -42.428 -52.328 1.00 36.70 129 PHE D O 1
ATOM 14683 N N . LEU D 1 132 ? 35.811 -42.127 -51.490 1.00 38.45 130 LEU D N 1
ATOM 14684 C CA . LEU D 1 132 ? 35.381 -43.501 -51.690 1.00 42.05 130 LEU D CA 1
ATOM 14685 C C . LEU D 1 132 ? 33.987 -43.520 -52.303 1.00 43.11 130 LEU D C 1
ATOM 14686 O O . LEU D 1 132 ? 33.010 -43.138 -51.658 1.00 44.33 130 LEU D O 1
ATOM 14702 N N . ASN D 1 133 ? 33.909 -43.970 -53.551 1.00 42.36 131 ASN D N 1
ATOM 14703 C CA . ASN D 1 133 ? 32.651 -44.027 -54.287 1.00 41.12 131 ASN D CA 1
ATOM 14704 C C . ASN D 1 133 ? 31.871 -42.713 -54.245 1.00 40.25 131 ASN D C 1
ATOM 14705 O O . ASN D 1 133 ? 30.659 -42.700 -54.030 1.00 40.80 131 ASN D O 1
ATOM 14716 N N . GLY D 1 134 ? 32.585 -41.610 -54.447 1.00 37.26 132 GLY D N 1
ATOM 14717 C CA . GLY D 1 134 ? 31.969 -40.303 -54.598 1.00 36.45 132 GLY D CA 1
ATOM 14718 C C . GLY D 1 134 ? 31.657 -39.575 -53.303 1.00 33.14 132 GLY D C 1
ATOM 14719 O O . GLY D 1 134 ? 31.039 -38.511 -53.325 1.00 32.17 132 GLY D O 1
ATOM 14723 N N . PHE D 1 135 ? 32.084 -40.145 -52.180 1.00 29.76 133 PHE D N 1
ATOM 14724 C CA . PHE D 1 135 ? 31.895 -39.531 -50.868 1.00 28.72 133 PHE D CA 1
ATOM 14725 C C . PHE D 1 135 ? 33.238 -39.136 -50.259 1.00 30.62 133 PHE D C 1
ATOM 14726 O O . PHE D 1 135 ? 34.217 -39.867 -50.399 1.00 34.33 133 PHE D O 1
ATOM 14743 N N . PRO D 1 136 ? 33.286 -37.984 -49.568 1.00 26.85 134 PRO D N 1
ATOM 14744 C CA . PRO D 1 136 ? 34.519 -37.589 -48.881 1.00 29.85 134 PRO D CA 1
ATOM 14745 C C . PRO D 1 136 ? 34.736 -38.433 -47.635 1.00 27.70 134 PRO D C 1
ATOM 14746 O O . PRO D 1 136 ? 33.798 -38.594 -46.851 1.00 26.98 134 PRO D O 1
ATOM 14757 N N . VAL D 1 137 ? 35.940 -38.968 -47.461 1.00 30.57 135 VAL D N 1
ATOM 14758 C CA . VAL D 1 137 ? 36.225 -39.848 -46.334 1.00 28.95 135 VAL D CA 1
ATOM 14759 C C . VAL D 1 137 ? 37.537 -39.530 -45.634 1.00 31.92 135 VAL D C 1
ATOM 14760 O O . VAL D 1 137 ? 38.447 -38.936 -46.215 1.00 28.78 135 VAL D O 1
ATOM 14773 N N . GLY D 1 138 ? 37.605 -39.931 -44.369 1.00 29.86 136 GLY D N 1
ATOM 14774 C CA . GLY D 1 138 ? 38.851 -39.998 -43.634 1.00 30.90 136 GLY D CA 1
ATOM 14775 C C . GLY D 1 138 ? 39.085 -41.452 -43.273 1.00 39.24 136 GLY D C 1
ATOM 14776 O O . GLY D 1 138 ? 38.133 -42.233 -43.194 1.00 35.13 136 GLY D O 1
ATOM 14780 N N . PHE D 1 139 ? 40.341 -41.828 -43.064 1.00 39.99 137 PHE D N 1
ATOM 14781 C CA . PHE D 1 139 ? 40.650 -43.198 -42.684 1.00 41.05 137 PHE D CA 1
ATOM 14782 C C . PHE D 1 139 ? 42.012 -43.294 -42.014 1.00 44.71 137 PHE D C 1
ATOM 14783 O O . PHE D 1 139 ? 42.857 -42.411 -42.160 1.00 45.05 137 PHE D O 1
ATOM 14800 N N . ASP D 1 140 ? 42.201 -44.371 -41.261 1.00 46.81 138 ASP D N 1
ATOM 14801 C CA . ASP D 1 140 ? 43.495 -44.700 -40.688 1.00 47.57 138 ASP D CA 1
ATOM 14802 C C . ASP D 1 140 ? 43.820 -46.146 -41.054 1.00 50.67 138 ASP D C 1
ATOM 14803 O O . ASP D 1 140 ? 43.319 -46.661 -42.053 1.00 48.71 138 ASP D O 1
ATOM 14812 N N . ALA D 1 141 ? 44.654 -46.802 -40.257 1.00 55.44 139 ALA D N 1
ATOM 14813 C CA . ALA D 1 141 ? 45.062 -48.168 -40.547 1.00 57.26 139 ALA D CA 1
ATOM 14814 C C . ALA D 1 141 ? 43.894 -49.144 -40.402 1.00 59.48 139 ALA D C 1
ATOM 14815 O O . ALA D 1 141 ? 43.824 -50.150 -41.108 1.00 61.65 139 ALA D O 1
ATOM 14822 N N . GLU D 1 142 ? 42.965 -48.822 -39.505 1.00 64.21 140 GLU D N 1
ATOM 14823 C CA . GLU D 1 142 ? 41.928 -49.761 -39.096 1.00 65.84 140 GLU D CA 1
ATOM 14824 C C . GLU D 1 142 ? 40.526 -49.371 -39.576 1.00 59.33 140 GLU D C 1
ATOM 14825 O O . GLU D 1 142 ? 39.710 -50.240 -39.886 1.00 60.35 140 GLU D O 1
ATOM 14837 N N . LYS D 1 143 ? 40.265 -48.067 -39.648 1.00 46.07 141 LYS D N 1
ATOM 14838 C CA . LYS D 1 143 ? 38.909 -47.547 -39.853 1.00 44.68 141 LYS D CA 1
ATOM 14839 C C . LYS D 1 143 ? 38.782 -46.544 -40.997 1.00 44.53 141 LYS D C 1
ATOM 14840 O O . LYS D 1 143 ? 39.770 -45.944 -41.424 1.00 43.98 141 LYS D O 1
ATOM 14859 N N . LYS D 1 144 ? 37.552 -46.380 -41.483 1.00 38.57 142 LYS D N 1
ATOM 14860 C CA . LYS D 1 144 ? 37.210 -45.306 -42.412 1.00 34.98 142 LYS D CA 1
ATOM 14861 C C . LYS D 1 144 ? 35.920 -44.643 -41.938 1.00 34.87 142 LYS D C 1
ATOM 14862 O O . LYS D 1 144 ? 35.083 -45.286 -41.303 1.00 36.27 142 LYS D O 1
ATOM 14881 N N . TRP D 1 145 ? 35.766 -43.358 -42.243 1.00 32.63 143 TRP D N 1
ATOM 14882 C CA . TRP D 1 145 ? 34.582 -42.607 -41.837 1.00 30.69 143 TRP D CA 1
ATOM 14883 C C . TRP D 1 145 ? 34.257 -41.503 -42.836 1.00 31.98 143 TRP D C 1
ATOM 14884 O O . TRP D 1 145 ? 35.137 -41.025 -43.552 1.00 29.60 143 TRP D O 1
ATOM 14905 N N . LEU D 1 146 ? 32.993 -41.094 -42.871 1.00 34.39 144 LEU D N 1
ATOM 14906 C CA . LEU D 1 146 ? 32.564 -39.992 -43.724 1.00 31.54 144 LEU D CA 1
ATOM 14907 C C . LEU D 1 146 ? 32.910 -38.658 -43.075 1.00 34.55 144 LEU D C 1
ATOM 14908 O O . LEU D 1 146 ? 32.864 -38.528 -41.851 1.00 35.91 144 LEU D O 1
ATOM 14924 N N . LEU D 1 147 ? 33.250 -37.670 -43.899 1.00 29.45 145 LEU D N 1
ATOM 14925 C CA . LEU D 1 147 ? 33.603 -36.343 -43.405 1.00 26.31 145 LEU D CA 1
ATOM 14926 C C . LEU D 1 147 ? 32.384 -35.432 -43.368 1.00 29.31 145 LEU D C 1
ATOM 14927 O O . LEU D 1 147 ? 31.536 -35.474 -44.261 1.00 26.42 145 LEU D O 1
ATOM 14943 N N . HIS D 1 148 ? 32.300 -34.610 -42.327 1.00 30.15 146 HIS D N 1
ATOM 14944 C CA . HIS D 1 148 ? 31.227 -33.632 -42.215 1.00 24.96 146 HIS D CA 1
ATOM 14945 C C . HIS D 1 148 ? 31.501 -32.432 -43.117 1.00 29.20 146 HIS D C 1
ATOM 14946 O O . HIS D 1 148 ? 31.662 -31.304 -42.646 1.00 28.26 146 HIS D O 1
ATOM 14960 N N . CYS D 1 149 ? 31.567 -32.686 -44.419 1.00 31.66 147 CYS D N 1
ATOM 14961 C CA . CYS D 1 149 ? 31.646 -31.614 -45.400 1.00 28.77 147 CYS D CA 1
ATOM 14962 C C . CYS D 1 149 ? 30.291 -30.917 -45.464 1.00 30.19 147 CYS D C 1
ATOM 14963 O O . CYS D 1 149 ? 29.320 -31.400 -44.885 1.00 27.54 147 CYS D O 1
ATOM 14970 N N . PRO D 1 150 ? 30.218 -29.766 -46.147 1.00 28.29 148 PRO D N 1
ATOM 14971 C CA . PRO D 1 150 ? 28.891 -29.171 -46.332 1.00 22.83 148 PRO D CA 1
ATOM 14972 C C . PRO D 1 150 ? 27.987 -30.061 -47.180 1.00 28.20 148 PRO D C 1
ATOM 14973 O O . PRO D 1 150 ? 28.475 -30.796 -48.040 1.00 27.03 148 PRO D O 1
ATOM 14984 N N . GLY D 1 151 ? 26.684 -29.996 -46.929 1.00 30.61 149 GLY D N 1
ATOM 14985 C CA . GLY D 1 151 ? 25.720 -30.763 -47.695 1.00 30.34 149 GLY D CA 1
ATOM 14986 C C . GLY D 1 151 ? 25.767 -32.252 -47.402 1.00 35.34 149 GLY D C 1
ATOM 14987 O O . GLY D 1 151 ? 25.463 -33.066 -48.271 1.00 37.52 149 GLY D O 1
ATOM 14991 N N . MET D 1 152 ? 26.153 -32.607 -46.180 1.00 30.89 150 MET D N 1
ATOM 14992 C CA . MET D 1 152 ? 26.142 -34.000 -45.742 1.00 32.13 150 MET D CA 1
ATOM 14993 C C . MET D 1 152 ? 24.946 -34.258 -44.831 1.00 31.09 150 MET D C 1
ATOM 14994 O O . MET D 1 152 ? 24.577 -33.406 -44.023 1.00 31.43 150 MET D O 1
ATOM 15008 N N . LEU D 1 153 ? 24.351 -35.439 -44.968 1.00 32.06 151 LEU D N 1
ATOM 15009 C CA . LEU D 1 153 ? 23.204 -35.833 -44.156 1.00 33.20 151 LEU D CA 1
ATOM 15010 C C . LEU D 1 153 ? 23.646 -36.772 -43.046 1.00 35.55 151 LEU D C 1
ATOM 15011 O O . LEU D 1 153 ? 24.296 -37.787 -43.299 1.00 36.08 151 LEU D O 1
ATOM 15027 N N . ALA D 1 154 ? 23.294 -36.422 -41.815 1.00 33.90 152 ALA D N 1
ATOM 15028 C CA . ALA D 1 154 ? 23.656 -37.225 -40.655 1.00 35.53 152 ALA D CA 1
ATOM 15029 C C . ALA D 1 154 ? 22.506 -37.251 -39.657 1.00 36.90 152 ALA D C 1
ATOM 15030 O O . ALA D 1 154 ? 21.566 -36.460 -39.758 1.00 35.45 152 ALA D O 1
ATOM 15037 N N . MET D 1 155 ? 22.589 -38.168 -38.699 1.00 32.77 153 MET D N 1
ATOM 15038 C CA . MET D 1 155 ? 21.530 -38.356 -37.717 1.00 38.36 153 MET D CA 1
ATOM 15039 C C . MET D 1 155 ? 21.875 -37.663 -36.402 1.00 35.29 153 MET D C 1
ATOM 15040 O O . MET D 1 155 ? 22.934 -37.905 -35.822 1.00 36.81 153 MET D O 1
ATOM 15054 N N . ALA D 1 156 ? 20.975 -36.802 -35.938 1.00 32.76 154 ALA D N 1
ATOM 15055 C CA . ALA D 1 156 ? 21.129 -36.154 -34.640 1.00 40.80 154 ALA D CA 1
ATOM 15056 C C . ALA D 1 156 ? 20.933 -37.173 -33.521 1.00 39.99 154 ALA D C 1
ATOM 15057 O O . ALA D 1 156 ? 20.231 -38.169 -33.696 1.00 39.78 154 ALA D O 1
ATOM 15064 N N . ARG D 1 157 ? 21.561 -36.924 -32.376 1.00 36.31 155 ARG D N 1
ATOM 15065 C CA . ARG D 1 157 ? 21.450 -37.830 -31.241 1.00 37.91 155 ARG D CA 1
ATOM 15066 C C . ARG D 1 157 ? 21.645 -37.108 -29.914 1.00 41.31 155 ARG D C 1
ATOM 15067 O O . ARG D 1 157 ? 22.025 -35.937 -29.877 1.00 38.90 155 ARG D O 1
ATOM 15088 N N . ASP D 1 158 ? 21.384 -37.829 -28.829 1.00 44.66 156 ASP D N 1
ATOM 15089 C CA . ASP D 1 158 ? 21.657 -37.343 -27.485 1.00 48.78 156 ASP D CA 1
ATOM 15090 C C . ASP D 1 158 ? 23.059 -37.788 -27.078 1.00 48.65 156 ASP D C 1
ATOM 15091 O O . ASP D 1 158 ? 23.800 -38.333 -27.897 1.00 44.18 156 ASP D O 1
ATOM 15100 N N . SER D 1 159 ? 23.425 -37.547 -25.823 1.00 55.92 157 SER D N 1
ATOM 15101 C CA . SER D 1 159 ? 24.794 -37.782 -25.368 1.00 56.55 157 SER D CA 1
ATOM 15102 C C . SER D 1 159 ? 25.215 -39.245 -25.508 1.00 56.87 157 SER D C 1
ATOM 15103 O O . SER D 1 159 ? 26.349 -39.529 -25.893 1.00 57.78 157 SER D O 1
ATOM 15111 N N . ASP D 1 160 ? 24.312 -40.172 -25.200 1.00 52.57 158 ASP D N 1
ATOM 15112 C CA . ASP D 1 160 ? 24.595 -41.589 -25.411 1.00 54.52 158 ASP D CA 1
ATOM 15113 C C . ASP D 1 160 ? 24.614 -41.897 -26.910 1.00 46.66 158 ASP D C 1
ATOM 15114 O O . ASP D 1 160 ? 23.710 -41.479 -27.633 1.00 44.63 158 ASP D O 1
ATOM 15123 N N . PRO D 1 161 ? 25.651 -42.615 -27.385 1.00 49.68 159 PRO D N 1
ATOM 15124 C CA . PRO D 1 161 ? 25.815 -42.821 -28.831 1.00 49.34 159 PRO D CA 1
ATOM 15125 C C . PRO D 1 161 ? 24.613 -43.472 -29.510 1.00 49.48 159 PRO D C 1
ATOM 15126 O O . PRO D 1 161 ? 24.298 -43.133 -30.651 1.00 50.23 159 PRO D O 1
ATOM 15137 N N . ASN D 1 162 ? 23.956 -44.393 -28.814 1.00 50.39 160 ASN D N 1
ATOM 15138 C CA . ASN D 1 162 ? 22.879 -45.171 -29.412 1.00 49.92 160 ASN D CA 1
ATOM 15139 C C . ASN D 1 162 ? 21.496 -44.591 -29.121 1.00 51.25 160 ASN D C 1
ATOM 15140 O O . ASN D 1 162 ? 20.592 -45.315 -28.705 1.00 52.37 160 ASN D O 1
ATOM 15151 N N . THR D 1 163 ? 21.343 -43.284 -29.330 1.00 51.09 161 THR D N 1
ATOM 15152 C CA . THR D 1 163 ? 20.061 -42.610 -29.104 1.00 53.54 161 THR D CA 1
ATOM 15153 C C . THR D 1 163 ? 19.513 -41.962 -30.376 1.00 54.11 161 THR D C 1
ATOM 15154 O O . THR D 1 163 ? 18.420 -41.395 -30.364 1.00 57.55 161 THR D O 1
ATOM 15165 N N . GLY D 1 164 ? 20.266 -42.042 -31.470 1.00 46.00 162 GLY D N 1
ATOM 15166 C CA . GLY D 1 164 ? 19.819 -41.484 -32.735 1.00 43.50 162 GLY D CA 1
ATOM 15167 C C . GLY D 1 164 ? 18.864 -42.425 -33.444 1.00 42.07 162 GLY D C 1
ATOM 15168 O O . GLY D 1 164 ? 18.788 -43.604 -33.094 1.00 43.71 162 GLY D O 1
ATOM 15172 N N . GLY D 1 165 ? 18.135 -41.917 -34.438 1.00 43.10 163 GLY D N 1
ATOM 15173 C CA . GLY D 1 165 ? 17.340 -42.779 -35.297 1.00 45.90 163 GLY D CA 1
ATOM 15174 C C . GLY D 1 165 ? 16.133 -42.186 -36.011 1.00 47.56 163 GLY D C 1
ATOM 15175 O O . GLY D 1 165 ? 15.578 -42.846 -36.888 1.00 49.49 163 GLY D O 1
ATOM 15179 N N . THR D 1 166 ? 15.718 -40.970 -35.657 1.00 48.96 164 THR D N 1
ATOM 15180 C CA . THR D 1 166 ? 14.580 -40.338 -36.335 1.00 49.29 164 THR D CA 1
ATOM 15181 C C . THR D 1 166 ? 14.868 -38.942 -36.885 1.00 52.29 164 THR D C 1
ATOM 15182 O O . THR D 1 166 ? 14.364 -38.578 -37.948 1.00 51.37 164 THR D O 1
ATOM 15193 N N . ASP D 1 167 ? 15.676 -38.168 -36.168 1.00 46.75 165 ASP D N 1
ATOM 15194 C CA . ASP D 1 167 ? 15.890 -36.767 -36.517 1.00 45.97 165 ASP D CA 1
ATOM 15195 C C . ASP D 1 167 ? 17.290 -36.549 -37.073 1.00 42.29 165 ASP D C 1
ATOM 15196 O O . ASP D 1 167 ? 18.280 -37.005 -36.502 1.00 41.14 165 ASP D O 1
ATOM 15205 N N . PHE D 1 168 ? 17.349 -35.830 -38.188 1.00 41.23 166 PHE D N 1
ATOM 15206 C CA . PHE D 1 168 ? 18.566 -35.692 -38.976 1.00 42.20 166 PHE D CA 1
ATOM 15207 C C . PHE D 1 168 ? 18.959 -34.230 -39.109 1.00 40.72 166 PHE D C 1
ATOM 15208 O O . PHE D 1 168 ? 18.165 -33.336 -38.812 1.00 40.64 166 PHE D O 1
ATOM 15225 N N . TYR D 1 169 ? 20.187 -33.992 -39.559 1.00 34.60 167 TYR D N 1
ATOM 15226 C CA . TYR D 1 169 ? 20.625 -32.642 -39.878 1.00 31.75 167 TYR D CA 1
ATOM 15227 C C . TYR D 1 169 ? 21.429 -32.629 -41.169 1.00 32.20 167 TYR D C 1
ATOM 15228 O O . TYR D 1 169 ? 22.078 -33.615 -41.520 1.00 31.16 167 TYR D O 1
ATOM 15246 N N . ILE D 1 170 ? 21.353 -31.506 -41.876 1.00 33.77 168 ILE D N 1
ATOM 15247 C CA . ILE D 1 170 ? 22.148 -31.272 -43.074 1.00 30.15 168 ILE D CA 1
ATOM 15248 C C . ILE D 1 170 ? 23.160 -30.171 -42.788 1.00 30.98 168 ILE D C 1
ATOM 15249 O O . ILE D 1 170 ? 22.792 -29.083 -42.348 1.00 31.19 168 ILE D O 1
ATOM 15265 N N . THR D 1 171 ? 24.432 -30.458 -43.038 1.00 28.72 169 THR D N 1
ATOM 15266 C CA . THR D 1 171 ? 25.488 -29.484 -42.803 1.00 28.10 169 THR D CA 1
ATOM 15267 C C . THR D 1 171 ? 25.392 -28.327 -43.785 1.00 28.28 169 THR D C 1
ATOM 15268 O O . THR D 1 171 ? 25.232 -28.536 -44.984 1.00 26.06 169 THR D O 1
ATOM 15279 N N . LEU D 1 172 ? 25.490 -27.109 -43.260 1.00 27.36 170 LEU D N 1
ATOM 15280 C CA . LEU D 1 172 ? 25.460 -25.894 -44.070 1.00 26.37 170 LEU D CA 1
ATOM 15281 C C . LEU D 1 172 ? 26.872 -25.436 -44.413 1.00 24.99 170 LEU D C 1
ATOM 15282 O O . LEU D 1 172 ? 27.089 -24.701 -45.378 1.00 25.45 170 LEU D O 1
ATOM 15298 N N . ASP D 1 173 ? 27.825 -25.887 -43.607 1.00 21.97 171 ASP D N 1
ATOM 15299 C CA . ASP D 1 173 ? 29.238 -25.604 -43.806 1.00 21.36 171 ASP D CA 1
ATOM 15300 C C . ASP D 1 173 ? 29.973 -26.778 -43.173 1.00 26.11 171 ASP D C 1
ATOM 15301 O O . ASP D 1 173 ? 29.343 -27.603 -42.513 1.00 30.55 171 ASP D O 1
ATOM 15310 N N . ALA D 1 174 ? 31.283 -26.879 -43.365 1.00 23.11 172 ALA D N 1
ATOM 15311 C CA . ALA D 1 174 ? 32.011 -28.026 -42.830 1.00 24.60 172 ALA D CA 1
ATOM 15312 C C . ALA D 1 174 ? 31.986 -28.023 -41.301 1.00 28.80 172 ALA D C 1
ATOM 15313 O O . ALA D 1 174 ? 32.225 -26.993 -40.668 1.00 25.87 172 ALA D O 1
ATOM 15320 N N . GLN D 1 175 ? 31.705 -29.188 -40.722 1.00 26.97 173 GLN D N 1
ATOM 15321 C CA . GLN D 1 175 ? 31.681 -29.360 -39.271 1.00 26.21 173 GLN D CA 1
ATOM 15322 C C . GLN D 1 175 ? 32.511 -30.582 -38.896 1.00 29.36 173 GLN D C 1
ATOM 15323 O O . GLN D 1 175 ? 32.018 -31.525 -38.273 1.00 28.53 173 GLN D O 1
ATOM 15337 N N . ARG D 1 176 ? 33.782 -30.541 -39.280 1.00 25.06 174 ARG D N 1
ATOM 15338 C CA . ARG D 1 176 ? 34.677 -31.688 -39.183 1.00 24.34 174 ARG D CA 1
ATOM 15339 C C . ARG D 1 176 ? 34.891 -32.190 -37.756 1.00 30.16 174 ARG D C 1
ATOM 15340 O O . ARG D 1 176 ? 35.266 -33.345 -37.553 1.00 32.16 174 ARG D O 1
ATOM 15361 N N . TYR D 1 177 ? 34.664 -31.328 -36.771 1.00 26.11 175 TYR D N 1
ATOM 15362 C CA . TYR D 1 177 ? 34.864 -31.714 -35.379 1.00 27.83 175 TYR D CA 1
ATOM 15363 C C . TYR D 1 177 ? 33.894 -32.822 -34.962 1.00 31.41 175 TYR D C 1
ATOM 15364 O O . TYR D 1 177 ? 34.142 -33.544 -33.994 1.00 34.40 175 TYR D O 1
ATOM 15382 N N . LEU D 1 178 ? 32.799 -32.962 -35.703 1.00 33.10 176 LEU D N 1
ATOM 15383 C CA . LEU D 1 178 ? 31.807 -33.999 -35.429 1.00 34.27 176 LEU D CA 1
ATOM 15384 C C . LEU D 1 178 ? 32.198 -35.375 -35.967 1.00 34.90 176 LEU D C 1
ATOM 15385 O O . LEU D 1 178 ? 31.550 -36.369 -35.647 1.00 35.47 176 LEU D O 1
ATOM 15401 N N . ASP D 1 179 ? 33.242 -35.431 -36.788 1.00 29.41 177 ASP D N 1
ATOM 15402 C CA . ASP D 1 179 ? 33.648 -36.681 -37.426 1.00 29.84 177 ASP D CA 1
ATOM 15403 C C . ASP D 1 179 ? 33.933 -37.777 -36.399 1.00 32.61 177 ASP D C 1
ATOM 15404 O O . ASP D 1 179 ? 34.506 -37.514 -35.341 1.00 28.49 177 ASP D O 1
ATOM 15413 N N . ARG D 1 180 ? 33.515 -38.999 -36.729 1.00 35.00 178 ARG D N 1
ATOM 15414 C CA . ARG D 1 180 ? 33.699 -40.178 -35.878 1.00 40.37 178 ARG D CA 1
ATOM 15415 C C . ARG D 1 180 ? 32.940 -40.085 -34.554 1.00 41.10 178 ARG D C 1
ATOM 15416 O O . ARG D 1 180 ? 33.251 -40.813 -33.610 1.00 39.62 178 ARG D O 1
ATOM 15437 N N . ASN D 1 181 ? 31.952 -39.195 -34.489 1.00 37.78 179 ASN D N 1
ATOM 15438 C CA . ASN D 1 181 ? 31.100 -39.072 -33.306 1.00 40.15 179 ASN D CA 1
ATOM 15439 C C . ASN D 1 181 ? 29.617 -39.088 -33.661 1.00 39.09 179 ASN D C 1
ATOM 15440 O O . ASN D 1 181 ? 28.761 -39.116 -32.776 1.00 41.38 179 ASN D O 1
ATOM 15451 N N . MET D 1 182 ? 29.319 -39.086 -34.956 1.00 33.42 180 MET D N 1
ATOM 15452 C CA . MET D 1 182 ? 27.941 -39.041 -35.431 1.00 35.80 180 MET D CA 1
ATOM 15453 C C . MET D 1 182 ? 27.767 -39.998 -36.600 1.00 35.97 180 MET D C 1
ATOM 15454 O O . MET D 1 182 ? 28.733 -40.316 -37.294 1.00 39.79 180 MET D O 1
ATOM 15468 N N . THR D 1 183 ? 26.535 -40.442 -36.830 1.00 31.55 181 THR D N 1
ATOM 15469 C CA . THR D 1 183 ? 26.241 -41.274 -37.991 1.00 35.83 181 THR D CA 1
ATOM 15470 C C . THR D 1 183 ? 25.932 -40.410 -39.203 1.00 34.49 181 THR D C 1
ATOM 15471 O O . THR D 1 183 ? 24.847 -39.843 -39.313 1.00 35.44 181 THR D O 1
ATOM 15482 N N . VAL D 1 184 ? 26.900 -40.318 -40.108 1.00 39.44 182 VAL D N 1
ATOM 15483 C CA . VAL D 1 184 ? 26.695 -39.680 -41.401 1.00 39.11 182 VAL D CA 1
ATOM 15484 C C . VAL D 1 184 ? 26.220 -40.757 -42.372 1.00 37.63 182 VAL D C 1
ATOM 15485 O O . VAL D 1 184 ? 26.827 -41.825 -42.451 1.00 40.52 182 VAL D O 1
ATOM 15498 N N . PHE D 1 185 ? 25.132 -40.494 -43.094 1.00 37.14 183 PHE D N 1
ATOM 15499 C CA . PHE D 1 185 ? 24.551 -41.516 -43.966 1.00 39.37 183 PHE D CA 1
ATOM 15500 C C . PHE D 1 185 ? 24.001 -40.981 -45.293 1.00 41.01 183 PHE D C 1
ATOM 15501 O O . PHE D 1 185 ? 23.257 -41.682 -45.981 1.00 43.87 183 PHE D O 1
ATOM 15518 N N . GLY D 1 186 ? 24.368 -39.757 -45.662 1.00 32.21 184 GLY D N 1
ATOM 15519 C CA . GLY D 1 186 ? 23.990 -39.233 -46.965 1.00 33.57 184 GLY D CA 1
ATOM 15520 C C . GLY D 1 186 ? 24.695 -37.948 -47.366 1.00 31.62 184 GLY D C 1
ATOM 15521 O O . GLY D 1 186 ? 25.351 -37.308 -46.545 1.00 27.14 184 GLY D O 1
ATOM 15525 N N . ARG D 1 187 ? 24.553 -37.574 -48.637 1.00 36.41 185 ARG D N 1
ATOM 15526 C CA . ARG D 1 187 ? 25.068 -36.301 -49.139 1.00 35.74 185 ARG D CA 1
ATOM 15527 C C . ARG D 1 187 ? 24.048 -35.649 -50.062 1.00 37.19 185 ARG D C 1
ATOM 15528 O O . ARG D 1 187 ? 23.345 -36.332 -50.805 1.00 37.61 185 ARG D O 1
ATOM 15549 N N . VAL D 1 188 ? 23.984 -34.323 -50.026 1.00 31.38 186 VAL D N 1
ATOM 15550 C CA . VAL D 1 188 ? 23.118 -33.577 -50.927 1.00 35.17 186 VAL D CA 1
ATOM 15551 C C . VAL D 1 188 ? 23.702 -33.597 -52.335 1.00 34.78 186 VAL D C 1
ATOM 15552 O O . VAL D 1 188 ? 24.880 -33.292 -52.526 1.00 35.50 186 VAL D O 1
ATOM 15565 N N . ILE D 1 189 ? 22.874 -33.954 -53.314 1.00 32.42 187 ILE D N 1
ATOM 15566 C CA . ILE D 1 189 ? 23.305 -34.005 -54.709 1.00 34.31 187 ILE D CA 1
ATOM 15567 C C . ILE D 1 189 ? 22.574 -32.961 -55.551 1.00 32.91 187 ILE D C 1
ATOM 15568 O O . ILE D 1 189 ? 22.982 -32.665 -56.672 1.00 35.79 187 ILE D O 1
ATOM 15584 N N . SER D 1 190 ? 21.490 -32.413 -55.009 1.00 35.11 188 SER D N 1
ATOM 15585 C CA . SER D 1 190 ? 20.780 -31.316 -55.661 1.00 34.54 188 SER D CA 1
ATOM 15586 C C . SER D 1 190 ? 19.937 -30.542 -54.653 1.00 33.81 188 SER D C 1
ATOM 15587 O O . SER D 1 190 ? 19.458 -31.104 -53.667 1.00 35.71 188 SER D O 1
ATOM 15595 N N . GLY D 1 191 ? 19.769 -29.247 -54.904 1.00 34.47 189 GLY D N 1
ATOM 15596 C CA . GLY D 1 191 ? 18.900 -28.415 -54.093 1.00 35.24 189 GLY D CA 1
ATOM 15597 C C . GLY D 1 191 ? 19.529 -27.912 -52.808 1.00 30.35 189 GLY D C 1
ATOM 15598 O O . GLY D 1 191 ? 18.817 -27.546 -51.872 1.00 31.26 189 GLY D O 1
ATOM 15602 N N . MET D 1 192 ? 20.857 -27.889 -52.756 1.00 30.54 190 MET D N 1
ATOM 15603 C CA . MET D 1 192 ? 21.556 -27.368 -51.587 1.00 27.13 190 MET D CA 1
ATOM 15604 C C . MET D 1 192 ? 21.159 -25.918 -51.331 1.00 26.16 190 MET D C 1
ATOM 15605 O O . MET D 1 192 ? 21.074 -25.485 -50.180 1.00 25.91 190 MET D O 1
ATOM 15619 N N . GLN D 1 193 ? 20.907 -25.176 -52.406 1.00 23.91 191 GLN D N 1
ATOM 15620 C CA . GLN D 1 193 ? 20.491 -23.782 -52.296 1.00 28.67 191 GLN D CA 1
ATOM 15621 C C . GLN D 1 193 ? 19.198 -23.641 -51.499 1.00 28.59 191 GLN D C 1
ATOM 15622 O O . GLN D 1 193 ? 18.982 -22.633 -50.837 1.00 29.76 191 GLN D O 1
ATOM 15636 N N . TYR D 1 194 ? 18.341 -24.654 -51.566 1.00 29.03 192 TYR D N 1
ATOM 15637 C CA . TYR D 1 194 ? 17.069 -24.621 -50.853 1.00 30.26 192 TYR D CA 1
ATOM 15638 C C . TYR D 1 194 ? 17.264 -24.852 -49.357 1.00 27.85 192 TYR D C 1
ATOM 15639 O O . TYR D 1 194 ? 16.546 -24.280 -48.538 1.00 31.98 192 TYR D O 1
ATOM 15657 N N . VAL D 1 195 ? 18.233 -25.689 -49.004 1.00 28.51 193 VAL D N 1
ATOM 15658 C CA . VAL D 1 195 ? 18.611 -25.865 -47.606 1.00 28.65 193 VAL D CA 1
ATOM 15659 C C . VAL D 1 195 ? 19.079 -24.526 -47.037 1.00 32.05 193 VAL D C 1
ATOM 15660 O O . VAL D 1 195 ? 18.838 -24.214 -45.870 1.00 27.71 193 VAL D O 1
ATOM 15673 N N . GLN D 1 196 ? 19.754 -23.742 -47.874 1.00 25.11 194 GLN D N 1
ATOM 15674 C CA . GLN D 1 196 ? 20.285 -22.448 -47.460 1.00 27.73 194 GLN D CA 1
ATOM 15675 C C . GLN D 1 196 ? 19.189 -21.393 -47.298 1.00 30.19 194 GLN D C 1
ATOM 15676 O O . GLN D 1 196 ? 19.418 -20.348 -46.686 1.00 29.09 194 GLN D O 1
ATOM 15690 N N . LYS D 1 197 ? 18.005 -21.664 -47.845 1.00 30.23 195 LYS D N 1
ATOM 15691 C CA . LYS D 1 197 ? 16.870 -20.746 -47.720 1.00 34.01 195 LYS D CA 1
ATOM 15692 C C . LYS D 1 197 ? 16.032 -21.030 -46.477 1.00 33.19 195 LYS D C 1
ATOM 15693 O O . LYS D 1 197 ? 15.187 -20.219 -46.099 1.00 37.20 195 LYS D O 1
ATOM 15712 N N . LEU D 1 198 ? 16.264 -22.181 -45.852 1.00 35.07 196 LEU D N 1
ATOM 15713 C CA . LEU D 1 198 ? 15.465 -22.621 -44.710 1.00 33.61 196 LEU D CA 1
ATOM 15714 C C . LEU D 1 198 ? 15.431 -21.582 -43.592 1.00 37.58 196 LEU D C 1
ATOM 15715 O O . LEU D 1 198 ? 16.437 -20.929 -43.312 1.00 36.46 196 LEU D O 1
ATOM 15731 N N . GLN D 1 199 ? 14.265 -21.426 -42.969 1.00 38.41 197 GLN D N 1
ATOM 15732 C CA . GLN D 1 199 ? 14.102 -20.497 -41.851 1.00 42.67 197 GLN D CA 1
ATOM 15733 C C . GLN D 1 199 ? 15.114 -20.762 -40.747 1.00 40.37 197 GLN D C 1
ATOM 15734 O O . GLN D 1 199 ? 15.319 -21.901 -40.329 1.00 37.61 197 GLN D O 1
ATOM 15748 N N . ARG D 1 200 ? 15.749 -19.684 -40.298 1.00 31.57 198 ARG D N 1
ATOM 15749 C CA . ARG D 1 200 ? 16.810 -19.748 -39.306 1.00 30.68 198 ARG D CA 1
ATOM 15750 C C . ARG D 1 200 ? 16.275 -19.581 -37.884 1.00 32.30 198 ARG D C 1
ATOM 15751 O O . ARG D 1 200 ? 15.296 -18.869 -37.662 1.00 33.98 198 ARG D O 1
ATOM 15772 N N . GLY D 1 201 ? 16.927 -20.242 -36.930 1.00 31.92 199 GLY D N 1
ATOM 15773 C CA . GLY D 1 201 ? 16.753 -19.943 -35.519 1.00 33.93 199 GLY D CA 1
ATOM 15774 C C . GLY D 1 201 ? 17.899 -19.088 -35.004 1.00 34.70 199 GLY D C 1
ATOM 15775 O O . GLY D 1 201 ? 18.627 -18.483 -35.792 1.00 31.06 199 GLY D O 1
ATOM 15779 N N . ASP D 1 202 ? 18.064 -19.055 -33.683 1.00 41.62 200 ASP D N 1
ATOM 15780 C CA . ASP D 1 202 ? 19.153 -18.318 -33.042 1.00 46.68 200 ASP D CA 1
ATOM 15781 C C . ASP D 1 202 ? 19.922 -19.273 -32.133 1.00 45.02 200 ASP D C 1
ATOM 15782 O O . ASP D 1 202 ? 19.345 -19.875 -31.229 1.00 46.06 200 ASP D O 1
ATOM 15791 N N . LYS D 1 203 ? 21.225 -19.405 -32.370 1.00 45.05 201 LYS D N 1
ATOM 15792 C CA . LYS D 1 203 ? 22.037 -20.373 -31.637 1.00 48.53 201 LYS D CA 1
ATOM 15793 C C . LYS D 1 203 ? 22.079 -20.049 -30.146 1.00 48.66 201 LYS D C 1
ATOM 15794 O O . LYS D 1 203 ? 22.288 -20.935 -29.317 1.00 49.79 201 LYS D O 1
ATOM 15813 N N . ASN D 1 204 ? 21.879 -18.777 -29.815 1.00 45.73 202 ASN D N 1
ATOM 15814 C CA . ASN D 1 204 ? 21.901 -18.330 -28.426 1.00 47.43 202 ASN D CA 1
ATOM 15815 C C . ASN D 1 204 ? 20.531 -18.415 -27.766 1.00 46.78 202 ASN D C 1
ATOM 15816 O O . ASN D 1 204 ? 20.375 -18.046 -26.603 1.00 49.10 202 ASN D O 1
ATOM 15827 N N . ILE D 1 205 ? 19.543 -18.893 -28.516 1.00 42.82 203 ILE D N 1
ATOM 15828 C CA . ILE D 1 205 ? 18.207 -19.111 -27.978 1.00 47.34 203 ILE D CA 1
ATOM 15829 C C . ILE D 1 205 ? 17.837 -20.572 -28.179 1.00 45.10 203 ILE D C 1
ATOM 15830 O O . ILE D 1 205 ? 17.466 -20.986 -29.276 1.00 44.55 203 ILE D O 1
ATOM 15846 N N . GLU D 1 206 ? 17.953 -21.337 -27.098 1.00 56.93 204 GLU D N 1
ATOM 15847 C CA . GLU D 1 206 ? 17.624 -22.759 -27.082 1.00 58.35 204 GLU D CA 1
ATOM 15848 C C . GLU D 1 206 ? 18.286 -23.535 -28.224 1.00 55.23 204 GLU D C 1
ATOM 15849 O O . GLU D 1 206 ? 17.648 -24.365 -28.874 1.00 56.54 204 GLU D O 1
ATOM 15861 N N . GLY D 1 207 ? 19.561 -23.249 -28.468 1.00 43.50 205 GLY D N 1
ATOM 15862 C CA . GLY D 1 207 ? 20.342 -23.999 -29.435 1.00 41.66 205 GLY D CA 1
ATOM 15863 C C . GLY D 1 207 ? 19.812 -23.988 -30.857 1.00 40.38 205 GLY D C 1
ATOM 15864 O O . GLY D 1 207 ? 19.927 -24.984 -31.571 1.00 41.02 205 GLY D O 1
ATOM 15868 N N . GLY D 1 208 ? 19.205 -22.877 -31.261 1.00 38.41 206 GLY D N 1
ATOM 15869 C CA . GLY D 1 208 ? 18.758 -22.709 -32.633 1.00 35.60 206 GLY D CA 1
ATOM 15870 C C . GLY D 1 208 ? 17.346 -23.185 -32.908 1.00 37.76 206 GLY D C 1
ATOM 15871 O O . GLY D 1 208 ? 16.871 -23.097 -34.042 1.00 35.75 206 GLY D O 1
ATOM 15875 N N . VAL D 1 209 ? 16.667 -23.689 -31.883 1.00 35.97 207 VAL D N 1
ATOM 15876 C CA . VAL D 1 209 ? 15.287 -24.120 -32.049 1.00 37.80 207 VAL D CA 1
ATOM 15877 C C . VAL D 1 209 ? 14.392 -22.906 -32.278 1.00 38.99 207 VAL D C 1
ATOM 15878 O O . VAL D 1 209 ? 14.406 -21.950 -31.506 1.00 42.74 207 VAL D O 1
ATOM 15891 N N . ILE D 1 210 ? 13.622 -22.956 -33.358 1.00 40.42 208 ILE D N 1
ATOM 15892 C CA . ILE D 1 210 ? 12.727 -21.870 -33.735 1.00 45.18 208 ILE D CA 1
ATOM 15893 C C . ILE D 1 210 ? 11.573 -21.787 -32.736 1.00 46.41 208 ILE D C 1
ATOM 15894 O O . ILE D 1 210 ? 10.999 -22.807 -32.355 1.00 45.65 208 ILE D O 1
ATOM 15910 N N . GLN D 1 211 ? 11.239 -20.567 -32.317 1.00 56.66 209 GLN D N 1
ATOM 15911 C CA . GLN D 1 211 ? 10.357 -20.348 -31.168 1.00 63.21 209 GLN D CA 1
ATOM 15912 C C . GLN D 1 211 ? 8.887 -20.180 -31.555 1.00 70.12 209 GLN D C 1
ATOM 15913 O O . GLN D 1 211 ? 8.548 -20.178 -32.730 1.00 72.74 209 GLN D O 1
ATOM 15927 N N . SER D 1 212 ? 8.038 -19.991 -30.548 1.00 75.49 210 SER D N 1
ATOM 15928 C CA . SER D 1 212 ? 6.580 -19.893 -30.706 1.00 79.54 210 SER D CA 1
ATOM 15929 C C . SER D 1 212 ? 5.966 -18.843 -31.663 1.00 85.25 210 SER D C 1
ATOM 15930 O O . SER D 1 212 ? 4.852 -19.055 -32.148 1.00 84.73 210 SER D O 1
ATOM 15938 N N . PRO D 1 213 ? 6.658 -17.727 -31.954 1.00 115.63 211 PRO D N 1
ATOM 15939 C CA . PRO D 1 213 ? 6.032 -16.877 -32.979 1.00 118.66 211 PRO D CA 1
ATOM 15940 C C . PRO D 1 213 ? 6.263 -17.381 -34.411 1.00 115.31 211 PRO D C 1
ATOM 15941 O O . PRO D 1 213 ? 5.850 -16.726 -35.369 1.00 118.63 211 PRO D O 1
ATOM 15952 N N . ASN D 1 214 ? 6.902 -18.542 -34.536 1.00 83.04 212 ASN D N 1
ATOM 15953 C CA . ASN D 1 214 ? 7.273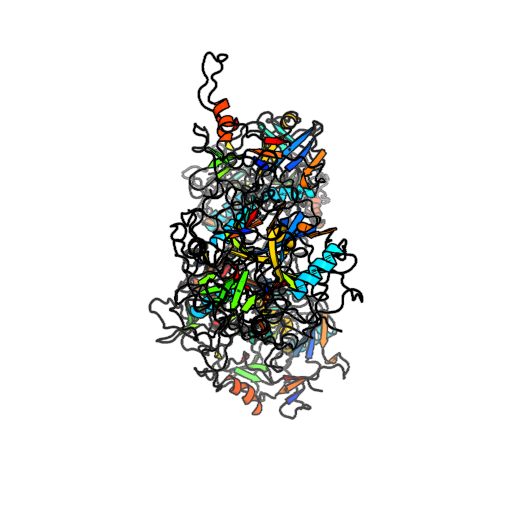 -19.124 -35.827 1.00 74.08 212 ASN D CA 1
ATOM 15954 C C . ASN D 1 214 ? 7.390 -20.643 -35.790 1.00 66.96 212 ASN D C 1
ATOM 15955 O O . ASN D 1 214 ? 7.402 -21.266 -34.733 1.00 63.75 212 ASN D O 1
ATOM 15966 N N . LYS D 1 215 ? 7.431 -21.229 -36.976 1.00 60.49 213 LYS D N 1
ATOM 15967 C CA . LYS D 1 215 ? 7.592 -22.662 -37.131 1.00 59.51 213 LYS D CA 1
ATOM 15968 C C . LYS D 1 215 ? 8.689 -22.866 -38.160 1.00 56.93 213 LYS D C 1
ATOM 15969 O O . LYS D 1 215 ? 8.856 -22.043 -39.060 1.00 55.36 213 LYS D O 1
ATOM 15988 N N . GLY D 1 216 ? 9.449 -23.946 -38.025 1.00 55.26 214 GLY D N 1
ATOM 15989 C CA . GLY D 1 216 ? 10.479 -24.248 -38.999 1.00 48.42 214 GLY D CA 1
ATOM 15990 C C . GLY D 1 216 ? 9.826 -24.518 -40.336 1.00 47.80 214 GLY D C 1
ATOM 15991 O O . GLY D 1 216 ? 8.649 -24.878 -40.386 1.00 48.89 214 GLY D O 1
ATOM 15995 N N . ASP D 1 217 ? 10.571 -24.338 -41.422 1.00 42.93 215 ASP D N 1
ATOM 15996 C CA . ASP D 1 217 ? 10.016 -24.612 -42.737 1.00 40.19 215 ASP D CA 1
ATOM 15997 C C . ASP D 1 217 ? 9.671 -26.091 -42.837 1.00 41.38 215 ASP D C 1
ATOM 15998 O O . ASP D 1 217 ? 10.361 -26.952 -42.286 1.00 38.64 215 ASP D O 1
ATOM 16007 N N . GLU D 1 218 ? 8.587 -26.366 -43.546 1.00 53.45 216 GLU D N 1
ATOM 16008 C CA . GLU D 1 218 ? 7.987 -27.689 -43.585 1.00 57.99 216 GLU D CA 1
ATOM 16009 C C . GLU D 1 218 ? 8.582 -28.584 -44.671 1.00 56.50 216 GLU D C 1
ATOM 16010 O O . GLU D 1 218 ? 8.878 -28.122 -45.774 1.00 53.90 216 GLU D O 1
ATOM 16022 N N . MET D 1 219 ? 8.764 -29.862 -44.346 1.00 53.24 217 MET D N 1
ATOM 16023 C CA . MET D 1 219 ? 8.971 -30.887 -45.363 1.00 52.83 217 MET D CA 1
ATOM 16024 C C . MET D 1 219 ? 7.609 -31.333 -45.876 1.00 58.49 217 MET D C 1
ATOM 16025 O O . MET D 1 219 ? 6.989 -32.234 -45.311 1.00 59.32 217 MET D O 1
ATOM 16039 N N . ILE D 1 220 ? 7.149 -30.690 -46.943 1.00 59.31 218 ILE D N 1
ATOM 16040 C CA . ILE D 1 220 ? 5.800 -30.901 -47.458 1.00 59.51 218 ILE D CA 1
ATOM 16041 C C . ILE D 1 220 ? 5.577 -32.353 -47.864 1.00 62.82 218 ILE D C 1
ATOM 16042 O O . ILE D 1 220 ? 4.513 -32.920 -47.616 1.00 63.15 218 ILE D O 1
ATOM 16058 N N . SER D 1 221 ? 6.585 -32.944 -48.492 1.00 68.11 219 SER D N 1
ATOM 16059 C CA . SER D 1 221 ? 6.561 -34.364 -48.807 1.00 68.44 219 SER D CA 1
ATOM 16060 C C . SER D 1 221 ? 7.983 -34.895 -48.882 1.00 66.42 219 SER D C 1
ATOM 16061 O O . SER D 1 221 ? 8.906 -34.173 -49.263 1.00 67.71 219 SER D O 1
ATOM 16069 N N . VAL D 1 222 ? 8.149 -36.159 -48.512 1.00 56.71 220 VAL D N 1
ATOM 16070 C CA . VAL D 1 222 ? 9.432 -36.835 -48.626 1.00 52.24 220 VAL D CA 1
ATOM 16071 C C . VAL D 1 222 ? 9.228 -38.182 -49.307 1.00 56.16 220 VAL D C 1
ATOM 16072 O O . VAL D 1 222 ? 8.413 -38.993 -48.864 1.00 54.81 220 VAL D O 1
ATOM 16085 N N . LYS D 1 223 ? 9.969 -38.409 -50.387 1.00 61.08 221 LYS D N 1
ATOM 16086 C CA . LYS D 1 223 ? 9.839 -39.636 -51.163 1.00 61.05 221 LYS D CA 1
ATOM 16087 C C . LYS D 1 223 ? 11.207 -40.202 -51.497 1.00 59.26 221 LYS D C 1
ATOM 16088 O O . LYS D 1 223 ? 12.198 -39.474 -51.526 1.00 55.62 221 LYS D O 1
ATOM 16107 N N . LEU D 1 224 ? 11.255 -41.506 -51.745 1.00 54.25 222 LEU D N 1
ATOM 16108 C CA . LEU D 1 224 ? 12.410 -42.103 -52.396 1.00 53.12 222 LEU D CA 1
ATOM 16109 C C . LEU D 1 224 ? 12.131 -42.066 -53.889 1.00 53.73 222 LEU D C 1
ATOM 16110 O O . LEU D 1 224 ? 10.975 -42.150 -54.304 1.00 54.49 222 LEU D O 1
ATOM 16126 N N . ALA D 1 225 ? 13.175 -41.924 -54.697 1.00 52.70 223 ALA D N 1
ATOM 16127 C CA . ALA D 1 225 ? 13.002 -41.903 -56.144 1.00 52.20 223 ALA D CA 1
ATOM 16128 C C . ALA D 1 225 ? 12.354 -43.203 -56.611 1.00 55.14 223 ALA D C 1
ATOM 16129 O O . ALA D 1 225 ? 11.614 -43.219 -57.592 1.00 56.67 223 ALA D O 1
ATOM 16136 N N . SER D 1 226 ? 12.620 -44.287 -55.890 1.00 52.82 224 SER D N 1
ATOM 16137 C CA . SER D 1 226 ? 12.073 -45.592 -56.240 1.00 58.75 224 SER D CA 1
ATOM 16138 C C . SER D 1 226 ? 10.549 -45.631 -56.107 1.00 59.18 224 SER D C 1
ATOM 16139 O O . SER D 1 226 ? 9.896 -46.516 -56.660 1.00 62.22 224 SER D O 1
ATOM 16147 N N . GLU D 1 227 ? 9.986 -44.673 -55.374 1.00 62.48 225 GLU D N 1
ATOM 16148 C CA . GLU D 1 227 ? 8.537 -44.586 -55.204 1.00 63.54 225 GLU D CA 1
ATOM 16149 C C . GLU D 1 227 ? 7.872 -43.919 -56.408 1.00 64.47 225 GLU D C 1
ATOM 16150 O O . GLU D 1 227 ? 6.654 -43.994 -56.574 1.00 66.37 225 GLU D O 1
ATOM 16162 N N . LEU D 1 228 ? 8.677 -43.267 -57.242 1.00 58.80 226 LEU D N 1
ATOM 16163 C CA . LEU D 1 228 ? 8.174 -42.588 -58.438 1.00 61.95 226 LEU D CA 1
ATOM 16164 C C . LEU D 1 228 ? 8.086 -43.510 -59.660 1.00 60.19 226 LEU D C 1
ATOM 16165 O O . LEU D 1 228 ? 8.796 -44.514 -59.734 1.00 59.12 226 LEU D O 1
ATOM 16181 N N . PRO D 1 229 ? 7.211 -43.164 -60.626 1.00 65.63 227 PRO D N 1
ATOM 16182 C CA . PRO D 1 229 ? 7.118 -43.885 -61.905 1.00 66.72 227 PRO D CA 1
ATOM 16183 C C . PRO D 1 229 ? 8.417 -43.812 -62.701 1.00 68.68 227 PRO D C 1
ATOM 16184 O O . PRO D 1 229 ? 9.077 -42.774 -62.676 1.00 64.60 227 PRO D O 1
ATOM 16195 N N . GLU D 1 230 ? 8.763 -44.899 -63.391 1.00 88.63 228 GLU D N 1
ATOM 16196 C CA . GLU D 1 230 ? 10.070 -45.051 -64.033 1.00 92.92 228 GLU D CA 1
ATOM 16197 C C . GLU D 1 230 ? 10.482 -43.811 -64.830 1.00 92.10 228 GLU D C 1
ATOM 16198 O O . GLU D 1 230 ? 11.659 -43.453 -64.864 1.00 94.44 228 GLU D O 1
ATOM 16210 N N . ASN D 1 231 ? 9.510 -43.166 -65.469 1.00 73.96 229 ASN D N 1
ATOM 16211 C CA . ASN D 1 231 ? 9.779 -42.025 -66.345 1.00 69.94 229 ASN D CA 1
ATOM 16212 C C . ASN D 1 231 ? 9.668 -40.666 -65.641 1.00 68.73 229 ASN D C 1
ATOM 16213 O O . ASN D 1 231 ? 9.818 -39.620 -66.273 1.00 67.88 229 ASN D O 1
ATOM 16224 N N . GLN D 1 232 ? 9.400 -40.696 -64.338 1.00 76.62 230 GLN D N 1
ATOM 16225 C CA . GLN D 1 232 ? 9.379 -39.492 -63.509 1.00 73.36 230 GLN D CA 1
ATOM 16226 C C . GLN D 1 232 ? 10.558 -39.498 -62.532 1.00 69.93 230 GLN D C 1
ATOM 16227 O O . GLN D 1 232 ? 10.790 -38.529 -61.809 1.00 67.33 230 GLN D O 1
ATOM 16241 N N . GLN D 1 233 ? 11.293 -40.607 -62.520 1.00 64.33 231 GLN D N 1
ATOM 16242 C CA . GLN D 1 233 ? 12.472 -40.770 -61.671 1.00 60.83 231 GLN D CA 1
ATOM 16243 C C . GLN D 1 233 ? 13.672 -39.935 -62.113 1.00 57.90 231 GLN D C 1
ATOM 16244 O O . GLN D 1 233 ? 14.037 -39.957 -63.289 1.00 57.43 231 GLN D O 1
ATOM 16258 N N . PRO D 1 234 ? 14.294 -39.195 -61.177 1.00 54.12 232 PRO D N 1
ATOM 16259 C CA . PRO D 1 234 ? 15.552 -38.552 -61.559 1.00 54.64 232 PRO D CA 1
ATOM 16260 C C . PRO D 1 234 ? 16.683 -39.575 -61.621 1.00 54.93 232 PRO D C 1
ATOM 16261 O O . PRO D 1 234 ? 17.028 -40.150 -60.588 1.00 54.03 232 PRO D O 1
ATOM 16272 N N . ASN D 1 235 ? 17.251 -39.796 -62.802 1.00 55.18 233 ASN D N 1
ATOM 16273 C CA . ASN D 1 235 ? 18.341 -40.754 -62.947 1.00 55.07 233 ASN D CA 1
ATOM 16274 C C . ASN D 1 235 ? 19.671 -40.042 -62.758 1.00 51.08 233 ASN D C 1
ATOM 16275 O O . ASN D 1 235 ? 20.036 -39.183 -63.560 1.00 51.67 233 ASN D O 1
ATOM 16286 N N . TYR D 1 236 ? 20.397 -40.412 -61.707 1.00 47.94 234 TYR D N 1
ATOM 16287 C CA . TYR D 1 236 ? 21.675 -39.781 -61.395 1.00 46.95 234 TYR D CA 1
ATOM 16288 C C . TYR D 1 236 ? 22.833 -40.756 -61.522 1.00 46.39 234 TYR D C 1
ATOM 16289 O O . TYR D 1 236 ? 22.722 -41.922 -61.143 1.00 45.82 234 TYR D O 1
ATOM 16307 N N . GLU D 1 237 ? 23.940 -40.264 -62.068 1.00 46.67 235 GLU D N 1
ATOM 16308 C CA . GLU D 1 237 ? 25.168 -41.040 -62.155 1.00 46.14 235 GLU D CA 1
ATOM 16309 C C . GLU D 1 237 ? 26.327 -40.258 -61.538 1.00 45.01 235 GLU D C 1
ATOM 16310 O O . GLU D 1 237 ? 26.386 -39.031 -61.641 1.00 45.43 235 GLU D O 1
ATOM 16322 N N . VAL D 1 238 ? 27.239 -40.982 -60.897 1.00 44.40 236 VAL D N 1
ATOM 16323 C CA . VAL D 1 238 ? 28.363 -40.379 -60.188 1.00 44.92 236 VAL D CA 1
ATOM 16324 C C . VAL D 1 238 ? 29.674 -40.938 -60.730 1.00 43.86 236 VAL D C 1
ATOM 16325 O O . VAL D 1 238 ? 29.791 -42.138 -60.973 1.00 44.25 236 VAL D O 1
ATOM 16338 N N . MET D 1 239 ? 30.655 -40.060 -60.922 1.00 43.00 237 MET D N 1
ATOM 16339 C CA . MET D 1 239 ? 31.967 -40.467 -61.416 1.00 43.27 237 MET D CA 1
ATOM 16340 C C . MET D 1 239 ? 32.668 -41.383 -60.429 1.00 42.60 237 MET D C 1
ATOM 16341 O O . MET D 1 239 ? 32.626 -41.159 -59.219 1.00 42.39 237 MET D O 1
ATOM 16355 N N . ARG D 1 240 ? 33.318 -42.412 -60.957 1.00 58.46 238 ARG D N 1
ATOM 16356 C CA . ARG D 1 240 ? 34.067 -43.340 -60.133 1.00 57.72 238 ARG D CA 1
ATOM 16357 C C . ARG D 1 240 ? 35.358 -42.677 -59.672 1.00 55.70 238 ARG D C 1
ATOM 16358 O O . ARG D 1 240 ? 36.262 -42.439 -60.471 1.00 55.70 238 ARG D O 1
ATOM 16379 N N . THR D 1 241 ? 35.441 -42.382 -58.380 1.00 38.54 239 THR D N 1
ATOM 16380 C CA . THR D 1 241 ? 36.528 -41.569 -57.853 1.00 39.69 239 THR D CA 1
ATOM 16381 C C . THR D 1 241 ? 37.859 -42.319 -57.814 1.00 42.47 239 THR D C 1
ATOM 16382 O O . THR D 1 241 ? 38.909 -41.712 -57.594 1.00 40.86 239 THR D O 1
ATOM 16393 N N . GLU D 1 242 ? 37.821 -43.632 -58.029 1.00 44.14 240 GLU D N 1
ATOM 16394 C CA . GLU D 1 242 ? 39.046 -44.428 -58.052 1.00 45.52 240 GLU D CA 1
ATOM 16395 C C . GLU D 1 242 ? 39.705 -44.370 -59.429 1.00 48.63 240 GLU D C 1
ATOM 16396 O O . GLU D 1 242 ? 40.804 -44.891 -59.619 1.00 50.96 240 GLU D O 1
ATOM 16408 N N . THR D 1 243 ? 39.032 -43.727 -60.381 1.00 44.67 241 THR D N 1
ATOM 16409 C CA . THR D 1 243 ? 39.537 -43.622 -61.747 1.00 47.88 241 THR D CA 1
ATOM 16410 C C . THR D 1 243 ? 40.453 -42.415 -61.912 1.00 50.48 241 THR D C 1
ATOM 16411 O O . THR D 1 243 ? 40.385 -41.459 -61.138 1.00 49.00 241 THR D O 1
ATOM 16422 N N . ALA D 1 244 ? 41.309 -42.471 -62.927 1.00 49.79 242 ALA D N 1
ATOM 16423 C CA . ALA D 1 244 ? 42.267 -41.403 -63.196 1.00 53.23 242 ALA D CA 1
ATOM 16424 C C . ALA D 1 244 ? 41.578 -40.093 -63.570 1.00 54.12 242 ALA D C 1
ATOM 16425 O O . ALA D 1 244 ? 42.090 -39.011 -63.281 1.00 56.43 242 ALA D O 1
ATOM 16432 N N . GLY D 1 245 ? 40.418 -40.198 -64.210 1.00 46.80 243 GLY D N 1
ATOM 16433 C CA . GLY D 1 245 ? 39.670 -39.033 -64.650 1.00 47.79 243 GLY D CA 1
ATOM 16434 C C . GLY D 1 245 ? 39.261 -38.103 -63.525 1.00 46.92 243 GLY D C 1
ATOM 16435 O O . GLY D 1 245 ? 39.090 -36.902 -63.735 1.00 49.10 243 GLY D O 1
ATOM 16439 N N . PHE D 1 246 ? 39.110 -38.655 -62.326 1.00 50.64 244 PHE D N 1
ATOM 16440 C CA . PHE D 1 246 ? 38.675 -37.877 -61.171 1.00 50.35 244 PHE D CA 1
ATOM 16441 C C . PHE D 1 246 ? 39.748 -36.865 -60.764 1.00 50.77 244 PHE D C 1
ATOM 16442 O O . PHE D 1 246 ? 39.441 -35.841 -60.153 1.00 48.95 244 PHE D O 1
ATOM 16459 N N . MET D 1 247 ? 41.004 -37.163 -61.090 1.00 58.26 245 MET D N 1
ATOM 16460 C CA . MET D 1 247 ? 42.119 -36.283 -60.743 1.00 61.04 245 MET D CA 1
ATOM 16461 C C . MET D 1 247 ? 41.909 -34.864 -61.268 1.00 62.45 245 MET D C 1
ATOM 16462 O O . MET D 1 247 ? 42.301 -33.898 -60.612 1.00 61.53 245 MET D O 1
ATOM 16476 N N . ASN D 1 248 ? 41.293 -34.740 -62.440 1.00 70.36 246 ASN D N 1
ATOM 16477 C CA . ASN D 1 248 ? 40.959 -33.431 -62.984 1.00 74.31 246 ASN D CA 1
ATOM 16478 C C . ASN D 1 248 ? 40.150 -32.616 -61.980 1.00 74.13 246 ASN D C 1
ATOM 16479 O O . ASN D 1 248 ? 40.419 -31.434 -61.770 1.00 74.61 246 ASN D O 1
ATOM 16490 N N . SER D 1 249 ? 39.167 -33.252 -61.349 1.00 59.32 247 SER D N 1
ATOM 16491 C CA . SER D 1 249 ? 38.352 -32.572 -60.348 1.00 61.15 247 SER D CA 1
ATOM 16492 C C . SER D 1 249 ? 39.188 -32.116 -59.148 1.00 61.15 247 SER D C 1
ATOM 16493 O O . SER D 1 249 ? 38.828 -31.156 -58.465 1.00 61.86 247 SER D O 1
ATOM 16501 N N . ILE D 1 250 ? 40.310 -32.792 -58.910 1.00 57.25 248 ILE D N 1
ATOM 16502 C CA . ILE D 1 250 ? 41.209 -32.438 -57.810 1.00 52.25 248 ILE D CA 1
ATOM 16503 C C . ILE D 1 250 ? 42.299 -31.444 -58.209 1.00 53.38 248 ILE D C 1
ATOM 16504 O O . ILE D 1 250 ? 42.493 -30.428 -57.542 1.00 52.38 248 ILE D O 1
ATOM 16520 N N . ASN D 1 251 ? 43.010 -31.741 -59.291 1.00 52.60 249 ASN D N 1
ATOM 16521 C CA . ASN D 1 251 ? 44.162 -30.936 -59.685 1.00 56.93 249 ASN D CA 1
ATOM 16522 C C . ASN D 1 251 ? 43.781 -29.586 -60.288 1.00 58.30 249 ASN D C 1
ATOM 16523 O O . ASN D 1 251 ? 44.603 -28.671 -60.344 1.00 58.76 249 ASN D O 1
ATOM 16534 N N . SER D 1 252 ? 42.534 -29.466 -60.733 1.00 60.09 250 SER D N 1
ATOM 16535 C CA . SER D 1 252 ? 42.018 -28.200 -61.244 1.00 61.77 250 SER D CA 1
ATOM 16536 C C . SER D 1 252 ? 41.881 -27.190 -60.112 1.00 61.69 250 SER D C 1
ATOM 16537 O O . SER D 1 252 ? 41.973 -25.982 -60.325 1.00 62.44 250 SER D O 1
ATOM 16545 N N . LYS D 1 253 ? 41.662 -27.705 -58.907 1.00 63.96 251 LYS D N 1
ATOM 16546 C CA . LYS D 1 253 ? 41.479 -26.871 -57.729 1.00 63.87 251 LYS D CA 1
ATOM 16547 C C . LYS D 1 253 ? 42.825 -26.629 -57.054 1.00 65.61 251 LYS D C 1
ATOM 16548 O O . LYS D 1 253 ? 42.983 -25.685 -56.284 1.00 67.34 251 LYS D O 1
ATOM 16567 N N . ARG D 1 254 ? 43.793 -27.494 -57.335 1.00 62.74 252 ARG D N 1
ATOM 16568 C CA . ARG D 1 254 ? 45.123 -27.349 -56.757 1.00 63.79 252 ARG D CA 1
ATOM 16569 C C . ARG D 1 254 ? 46.023 -26.475 -57.623 1.00 66.91 252 ARG D C 1
ATOM 16570 O O . ARG D 1 254 ? 46.670 -25.557 -57.123 1.00 68.05 252 ARG D O 1
ATOM 16591 N N . VAL D 1 255 ? 46.032 -26.741 -58.924 1.00 50.13 253 VAL D N 1
ATOM 16592 C CA . VAL D 1 255 ? 46.873 -25.994 -59.852 1.00 49.20 253 VAL D CA 1
ATOM 16593 C C . VAL D 1 255 ? 46.050 -24.966 -60.627 1.00 47.64 253 VAL D C 1
ATOM 16594 O O . VAL D 1 255 ? 45.346 -25.314 -61.575 1.00 45.14 253 VAL D O 1
ATOM 16607 N N . ARG D 1 256 ? 46.150 -23.704 -60.217 1.00 47.20 254 ARG D N 1
ATOM 16608 C CA . ARG D 1 256 ? 45.425 -22.614 -60.866 1.00 45.26 254 ARG D CA 1
ATOM 16609 C C . ARG D 1 256 ? 46.387 -21.650 -61.554 1.00 42.85 254 ARG D C 1
ATOM 16610 O O . ARG D 1 256 ? 47.001 -20.796 -60.913 1.00 39.30 254 ARG D O 1
ATOM 16631 N N . SER D 1 257 ? 46.501 -21.805 -62.870 1.00 34.36 255 SER D N 1
ATOM 16632 C CA . SER D 1 257 ? 47.470 -21.071 -63.680 1.00 35.03 255 SER D CA 1
ATOM 16633 C C . SER D 1 257 ? 46.843 -19.880 -64.417 1.00 37.97 255 SER D C 1
ATOM 16634 O O . SER D 1 257 ? 47.512 -19.217 -65.210 1.00 42.33 255 SER D O 1
ATOM 16642 N N . ASP D 1 258 ? 45.563 -19.624 -64.157 1.00 36.77 256 ASP D N 1
ATOM 16643 C CA . ASP D 1 258 ? 44.836 -18.510 -64.769 1.00 39.13 256 ASP D CA 1
ATOM 16644 C C . ASP D 1 258 ? 45.622 -17.207 -64.572 1.00 34.53 256 ASP D C 1
ATOM 16645 O O . ASP D 1 258 ? 46.010 -16.888 -63.448 1.00 29.79 256 ASP D O 1
ATOM 16654 N N . PRO D 1 259 ? 45.870 -16.452 -65.666 1.00 31.44 257 PRO D N 1
ATOM 16655 C CA . PRO D 1 259 ? 46.638 -15.205 -65.531 1.00 31.34 257 PRO D CA 1
ATOM 16656 C C . PRO D 1 259 ? 45.987 -14.188 -64.605 1.00 27.78 257 PRO D C 1
ATOM 16657 O O . PRO D 1 259 ? 46.633 -13.234 -64.174 1.00 26.78 257 PRO D O 1
ATOM 16668 N N . PHE D 1 260 ? 44.709 -14.399 -64.322 1.00 31.47 258 PHE D N 1
ATOM 16669 C CA . PHE D 1 260 ? 43.975 -13.613 -63.345 1.00 32.76 258 PHE D CA 1
ATOM 16670 C C . PHE D 1 260 ? 44.753 -13.504 -62.027 1.00 30.62 258 PHE D C 1
ATOM 16671 O O . PHE D 1 260 ? 44.809 -12.437 -61.411 1.00 27.24 258 PHE D O 1
ATOM 16688 N N . PHE D 1 261 ? 45.359 -14.615 -61.610 1.00 27.03 259 PHE D N 1
ATOM 16689 C CA . PHE D 1 261 ? 46.118 -14.672 -60.361 1.00 30.26 259 PHE D CA 1
ATOM 16690 C C . PHE D 1 261 ? 47.586 -14.272 -60.521 1.00 32.77 259 PHE D C 1
ATOM 16691 O O . PHE D 1 261 ? 48.391 -15.044 -61.043 1.00 31.95 259 PHE D O 1
ATOM 16708 N N . PHE D 1 262 ? 47.932 -13.068 -60.072 1.00 28.90 260 PHE D N 1
ATOM 16709 C CA . PHE D 1 262 ? 49.323 -12.616 -60.110 1.00 25.28 260 PHE D CA 1
ATOM 16710 C C . PHE D 1 262 ? 50.118 -13.189 -58.934 1.00 28.71 260 PHE D C 1
ATOM 16711 O O . PHE D 1 262 ? 51.348 -13.245 -58.977 1.00 27.88 260 PHE D O 1
ATOM 16728 N N . ASN D 1 263 ? 49.409 -13.604 -57.886 1.00 24.44 261 ASN D N 1
ATOM 16729 C CA . ASN D 1 263 ? 49.984 -14.428 -56.825 1.00 26.67 261 ASN D CA 1
ATOM 16730 C C . ASN D 1 263 ? 49.430 -15.843 -56.920 1.00 29.19 261 ASN D C 1
ATOM 16731 O O . ASN D 1 263 ? 48.302 -16.097 -56.502 1.00 29.51 261 ASN D O 1
ATOM 16742 N N . THR D 1 264 ? 50.219 -16.756 -57.483 1.00 28.84 262 THR D N 1
ATOM 16743 C CA . THR D 1 264 ? 49.756 -18.117 -57.738 1.00 28.87 262 THR D CA 1
ATOM 16744 C C . THR D 1 264 ? 49.270 -18.770 -56.444 1.00 27.90 262 THR D C 1
ATOM 16745 O O . THR D 1 264 ? 50.020 -18.846 -55.471 1.00 26.03 262 THR D O 1
ATOM 16756 N N . PRO D 1 265 ? 48.006 -19.232 -56.421 1.00 26.78 263 PRO D N 1
ATOM 16757 C CA . PRO D 1 265 ? 47.505 -19.862 -55.195 1.00 31.25 263 PRO D CA 1
ATOM 16758 C C . PRO D 1 265 ? 48.317 -21.093 -54.795 1.00 30.84 263 PRO D C 1
ATOM 16759 O O . PRO D 1 265 ? 48.891 -21.746 -55.668 1.00 32.04 263 PRO D O 1
ATOM 16770 N N . PRO D 1 266 ? 48.374 -21.400 -53.489 1.00 25.94 264 PRO D N 1
ATOM 16771 C CA . PRO D 1 266 ? 49.039 -22.628 -53.041 1.00 30.20 264 PRO D CA 1
ATOM 16772 C C . PRO D 1 266 ? 48.423 -23.863 -53.694 1.00 30.45 264 PRO D C 1
ATOM 16773 O O . PRO D 1 266 ? 47.221 -23.870 -53.963 1.00 32.91 264 PRO D O 1
ATOM 16784 N N . GLN D 1 267 ? 49.229 -24.886 -53.956 1.00 32.61 265 GLN D N 1
ATOM 16785 C CA . GLN D 1 267 ? 48.716 -26.102 -54.577 1.00 34.78 265 GLN D CA 1
ATOM 16786 C C . GLN D 1 267 ? 48.082 -27.024 -53.540 1.00 31.46 265 GLN D C 1
ATOM 16787 O O . GLN D 1 267 ? 48.584 -28.111 -53.252 1.00 37.36 265 GLN D O 1
ATOM 16801 N N . VAL D 1 268 ? 46.966 -26.561 -52.987 1.00 30.20 266 VAL D N 1
ATOM 16802 C CA . VAL D 1 268 ? 46.246 -27.267 -51.935 1.00 27.82 266 VAL D CA 1
ATOM 16803 C C . VAL D 1 268 ? 44.750 -27.052 -52.123 1.00 32.00 266 VAL D C 1
ATOM 16804 O O . VAL D 1 268 ? 44.317 -25.982 -52.557 1.00 28.04 266 VAL D O 1
ATOM 16817 N N . VAL D 1 269 ? 43.966 -28.076 -51.811 1.00 32.65 267 VAL D N 1
ATOM 16818 C CA . VAL D 1 269 ? 42.518 -27.945 -51.784 1.00 33.70 267 VAL D CA 1
ATOM 16819 C C . VAL D 1 269 ? 41.971 -28.649 -50.549 1.00 32.57 267 VAL D C 1
ATOM 16820 O O . VAL D 1 269 ? 42.434 -29.728 -50.175 1.00 33.65 267 VAL D O 1
ATOM 16833 N N . ASP D 1 270 ? 41.008 -28.009 -49.899 1.00 28.67 268 ASP D N 1
ATOM 16834 C CA . ASP D 1 270 ? 40.287 -28.625 -48.799 1.00 29.68 268 ASP D CA 1
ATOM 16835 C C . ASP D 1 270 ? 39.468 -29.772 -49.373 1.00 31.20 268 ASP D C 1
ATOM 16836 O O . ASP D 1 270 ? 38.725 -29.586 -50.336 1.00 27.93 268 ASP D O 1
ATOM 16845 N N . VAL D 1 271 ? 39.622 -30.957 -48.789 1.00 35.36 269 VAL D N 1
ATOM 16846 C CA . VAL D 1 271 ? 38.929 -32.153 -49.262 1.00 34.09 269 VAL D CA 1
ATOM 16847 C C . VAL D 1 271 ? 37.428 -31.903 -49.428 1.00 35.85 269 VAL D C 1
ATOM 16848 O O . VAL D 1 271 ? 36.792 -32.464 -50.321 1.00 34.18 269 VAL D O 1
ATOM 16861 N N . CYS D 1 272 ? 36.873 -31.046 -48.576 1.00 29.12 270 CYS D N 1
ATOM 16862 C CA . CYS D 1 272 ? 35.440 -30.773 -48.589 1.00 32.56 270 CYS D CA 1
ATOM 16863 C C . CYS D 1 272 ? 35.039 -29.733 -49.634 1.00 32.08 270 CYS D C 1
ATOM 16864 O O . CYS D 1 272 ? 33.853 -29.441 -49.792 1.00 32.28 270 CYS D O 1
ATOM 16871 N N . ASP D 1 273 ? 36.022 -29.183 -50.344 1.00 27.85 271 ASP D N 1
ATOM 16872 C CA . ASP D 1 273 ? 35.748 -28.245 -51.433 1.00 32.39 271 ASP D CA 1
ATOM 16873 C C . ASP D 1 273 ? 35.767 -28.943 -52.795 1.00 34.19 271 ASP D C 1
ATOM 16874 O O . ASP D 1 273 ? 35.347 -28.366 -53.798 1.00 34.66 271 ASP D O 1
ATOM 16883 N N . VAL D 1 274 ? 36.255 -30.180 -52.828 1.00 31.24 272 VAL D N 1
ATOM 16884 C CA . VAL D 1 274 ? 36.272 -30.967 -54.059 1.00 33.73 272 VAL D CA 1
ATOM 16885 C C . VAL D 1 274 ? 34.855 -31.381 -54.433 1.00 31.20 272 VAL D C 1
ATOM 16886 O O . VAL D 1 274 ? 34.121 -31.911 -53.601 1.00 31.53 272 VAL D O 1
ATOM 16899 N N . GLU D 1 275 ? 34.468 -31.107 -55.674 1.00 38.08 273 GLU D N 1
ATOM 16900 C CA . GLU D 1 275 ? 33.143 -31.474 -56.153 1.00 43.91 273 GLU D CA 1
ATOM 16901 C C . GLU D 1 275 ? 33.243 -32.776 -56.943 1.00 44.76 273 GLU D C 1
ATOM 16902 O O . GLU D 1 275 ? 33.968 -32.858 -57.935 1.00 46.25 273 GLU D O 1
ATOM 16914 N N . VAL D 1 276 ? 32.528 -33.796 -56.483 1.00 38.70 274 VAL D N 1
ATOM 16915 C CA . VAL D 1 276 ? 32.496 -35.079 -57.172 1.00 38.39 274 VAL D CA 1
ATOM 16916 C C . VAL D 1 276 ? 31.512 -34.981 -58.331 1.00 35.14 274 VAL D C 1
ATOM 16917 O O . VAL D 1 276 ? 30.335 -34.700 -58.106 1.00 34.46 274 VAL D O 1
ATOM 16930 N N . PRO D 1 277 ? 31.988 -35.191 -59.573 1.00 35.32 275 PRO D N 1
ATOM 16931 C CA . PRO D 1 277 ? 31.056 -35.113 -60.703 1.00 35.97 275 PRO D CA 1
ATOM 16932 C C . PRO D 1 277 ? 29.819 -35.981 -60.504 1.00 36.49 275 PRO D C 1
ATOM 16933 O O . PRO D 1 277 ? 29.916 -37.200 -60.366 1.00 38.12 275 PRO D O 1
ATOM 16944 N N . THR D 1 278 ? 28.664 -35.324 -60.478 1.00 40.73 276 THR D N 1
ATOM 16945 C CA . THR D 1 278 ? 27.384 -35.980 -60.264 1.00 37.93 276 THR D CA 1
ATOM 16946 C C . THR D 1 278 ? 26.365 -35.326 -61.182 1.00 40.82 276 THR D C 1
ATOM 16947 O O . THR D 1 278 ? 26.140 -34.119 -61.092 1.00 41.27 276 THR D O 1
ATOM 16958 N N . GLU D 1 279 ? 25.753 -36.111 -62.066 1.00 45.01 277 GLU D N 1
ATOM 16959 C CA . GLU D 1 279 ? 24.902 -35.540 -63.104 1.00 46.86 277 GLU D CA 1
ATOM 16960 C C . GLU D 1 279 ? 23.592 -36.292 -63.306 1.00 48.60 277 GLU D C 1
ATOM 16961 O O . GLU D 1 279 ? 23.536 -37.519 -63.220 1.00 49.04 277 GLU D O 1
ATOM 16973 N N . LEU D 1 280 ? 22.542 -35.523 -63.572 1.00 46.42 278 LEU D N 1
ATOM 16974 C CA . LEU D 1 280 ? 21.250 -36.060 -63.974 1.00 49.55 278 LEU D CA 1
ATOM 16975 C C . LEU D 1 280 ? 21.337 -36.459 -65.449 1.00 50.65 278 LEU D C 1
ATOM 16976 O O . LEU D 1 280 ? 21.847 -35.688 -66.262 1.00 53.67 278 LEU D O 1
ATOM 16992 N N . VAL D 1 281 ? 20.847 -37.652 -65.792 1.00 53.26 279 VAL D N 1
ATOM 16993 C CA . VAL D 1 281 ? 20.914 -38.143 -67.172 1.00 56.09 279 VAL D CA 1
ATOM 16994 C C . VAL D 1 281 ? 19.538 -38.563 -67.697 1.00 59.31 279 VAL D C 1
ATOM 16995 O O . VAL D 1 281 ? 18.646 -38.908 -66.921 1.00 60.89 279 VAL D O 1
ATOM 17008 N N . ASP D 1 282 ? 19.384 -38.544 -69.021 1.00 70.07 280 ASP D N 1
ATOM 17009 C CA . ASP D 1 282 ? 18.176 -39.020 -69.689 1.00 76.47 280 ASP D CA 1
ATOM 17010 C C . ASP D 1 282 ? 18.442 -39.219 -71.178 1.00 76.01 280 ASP D C 1
ATOM 17011 O O . ASP D 1 282 ? 19.436 -39.832 -71.569 1.00 74.60 280 ASP D O 1
ATOM 17020 N N . LYS E 1 10 ? 19.522 8.803 -4.266 1.00 35.62 8 LYS E N 1
ATOM 17021 C CA . LYS E 1 10 ? 18.627 8.534 -5.386 1.00 34.90 8 LYS E CA 1
ATOM 17022 C C . LYS E 1 10 ? 18.001 7.149 -5.246 1.00 34.96 8 LYS E C 1
ATOM 17023 O O . LYS E 1 10 ? 18.668 6.130 -5.423 1.00 34.19 8 LYS E O 1
ATOM 17041 N N . ILE E 1 11 ? 16.715 7.126 -4.917 1.00 31.52 9 ILE E N 1
ATOM 17042 C CA . ILE E 1 11 ? 15.957 5.886 -4.809 1.00 32.33 9 ILE E CA 1
ATOM 17043 C C . ILE E 1 11 ? 15.678 5.322 -6.206 1.00 35.00 9 ILE E C 1
ATOM 17044 O O . ILE E 1 11 ? 15.221 6.034 -7.103 1.00 33.63 9 ILE E O 1
ATOM 17060 N N . ILE E 1 12 ? 15.980 4.040 -6.381 1.00 31.59 10 ILE E N 1
ATOM 17061 C CA . ILE E 1 12 ? 15.806 3.362 -7.662 1.00 29.39 10 ILE E CA 1
ATOM 17062 C C . ILE E 1 12 ? 14.325 3.111 -7.953 1.00 32.18 10 ILE E C 1
ATOM 17063 O O . ILE E 1 12 ? 13.658 2.392 -7.204 1.00 28.68 10 ILE E O 1
ATOM 17079 N N . PRO E 1 13 ? 13.799 3.703 -9.040 1.00 29.13 11 PRO E N 1
ATOM 17080 C CA . PRO E 1 13 ? 12.381 3.495 -9.351 1.00 30.27 11 PRO E CA 1
ATOM 17081 C C . PRO E 1 13 ? 12.082 2.064 -9.773 1.00 31.22 11 PRO E C 1
ATOM 17082 O O . PRO E 1 13 ? 12.964 1.377 -10.287 1.00 29.88 11 PRO E O 1
ATOM 17093 N N . LYS E 1 14 ? 10.853 1.618 -9.538 1.00 33.05 12 LYS E N 1
ATOM 17094 C CA . LYS E 1 14 ? 10.450 0.275 -9.928 1.00 30.50 12 LYS E CA 1
ATOM 17095 C C . LYS E 1 14 ? 10.259 0.198 -11.442 1.00 32.00 12 LYS E C 1
ATOM 17096 O O . LYS E 1 14 ? 9.674 1.104 -12.041 1.00 34.42 12 LYS E O 1
ATOM 17115 N N . PRO E 1 15 ? 10.766 -0.876 -12.071 1.00 31.53 13 PRO E N 1
ATOM 17116 C CA . PRO E 1 15 ? 10.540 -1.069 -13.507 1.00 33.42 13 PRO E CA 1
ATOM 17117 C C . PRO E 1 15 ? 9.191 -1.721 -13.789 1.00 36.44 13 PRO E C 1
ATOM 17118 O O . PRO E 1 15 ? 8.463 -2.059 -12.854 1.00 32.55 13 PRO E O 1
ATOM 17129 N N . THR E 1 16 ? 8.866 -1.893 -15.064 1.00 35.68 14 THR E N 1
ATOM 17130 C CA . THR E 1 16 ? 7.620 -2.540 -15.450 1.00 36.37 14 THR E CA 1
ATOM 17131 C C . THR E 1 16 ? 7.742 -4.055 -15.252 1.00 35.88 14 THR E C 1
ATOM 17132 O O . THR E 1 16 ? 8.771 -4.640 -15.591 1.00 39.94 14 THR E O 1
ATOM 17143 N N . PRO E 1 17 ? 6.699 -4.696 -14.695 1.00 37.80 15 PRO E N 1
ATOM 17144 C CA . PRO E 1 17 ? 6.740 -6.149 -14.481 1.00 37.32 15 PRO E CA 1
ATOM 17145 C C . PRO E 1 17 ? 6.709 -6.967 -15.768 1.00 44.45 15 PRO E C 1
ATOM 17146 O O . PRO E 1 17 ? 6.224 -6.497 -16.798 1.00 44.41 15 PRO E O 1
ATOM 17157 N N . THR E 1 18 ? 7.238 -8.184 -15.687 1.00 51.82 16 THR E N 1
ATOM 17158 C CA . THR E 1 18 ? 7.231 -9.130 -16.797 1.00 59.40 16 THR E CA 1
ATOM 17159 C C . THR E 1 18 ? 6.562 -10.431 -16.360 1.00 58.81 16 THR E C 1
ATOM 17160 O O . THR E 1 18 ? 6.947 -11.004 -15.340 1.00 55.42 16 THR E O 1
ATOM 17171 N N . PRO E 1 19 ? 5.557 -10.905 -17.119 1.00 59.43 17 PRO E N 1
ATOM 17172 C CA . PRO E 1 19 ? 4.920 -12.166 -16.721 1.00 57.66 17 PRO E CA 1
ATOM 17173 C C . PRO E 1 19 ? 5.918 -13.318 -16.734 1.00 57.68 17 PRO E C 1
ATOM 17174 O O . PRO E 1 19 ? 6.845 -13.299 -17.545 1.00 60.67 17 PRO E O 1
ATOM 17185 N N . LEU E 1 20 ? 5.737 -14.302 -15.858 1.00 42.18 18 LEU E N 1
ATOM 17186 C CA . LEU E 1 20 ? 6.672 -15.420 -15.788 1.00 45.24 18 LEU E CA 1
ATOM 17187 C C . LEU E 1 20 ? 6.601 -16.255 -17.060 1.00 49.98 18 LEU E C 1
ATOM 17188 O O . LEU E 1 20 ? 5.539 -16.387 -17.669 1.00 46.57 18 LEU E O 1
ATOM 17204 N N . SER E 1 21 ? 7.742 -16.816 -17.452 1.00 64.60 19 SER E N 1
ATOM 17205 C CA . SER E 1 21 ? 7.821 -17.672 -18.629 1.00 69.86 19 SER E CA 1
ATOM 17206 C C . SER E 1 21 ? 6.967 -18.920 -18.467 1.00 66.77 19 SER E C 1
ATOM 17207 O O . SER E 1 21 ? 6.909 -19.510 -17.388 1.00 65.50 19 SER E O 1
ATOM 17215 N N . LEU E 1 22 ? 6.310 -19.314 -19.552 1.00 56.10 20 LEU E N 1
ATOM 17216 C CA . LEU E 1 22 ? 5.473 -20.505 -19.563 1.00 51.98 20 LEU E CA 1
ATOM 17217 C C . LEU E 1 22 ? 6.038 -21.535 -20.534 1.00 54.35 20 LEU E C 1
ATOM 17218 O O . LEU E 1 22 ? 5.304 -22.353 -21.088 1.00 52.62 20 LEU E O 1
ATOM 17234 N N . GLU E 1 23 ? 7.351 -21.484 -20.734 1.00 65.18 21 GLU E N 1
ATOM 17235 C CA . GLU E 1 23 ? 8.044 -22.437 -21.591 1.00 68.76 21 GLU E CA 1
ATOM 17236 C C . GLU E 1 23 ? 7.848 -23.867 -21.095 1.00 68.04 21 GLU E C 1
ATOM 17237 O O . GLU E 1 23 ? 8.104 -24.163 -19.927 1.00 64.28 21 GLU E O 1
ATOM 17249 N N . SER E 1 24 ? 7.389 -24.745 -21.982 1.00 60.69 22 SER E N 1
ATOM 17250 C CA . SER E 1 24 ? 7.171 -26.146 -21.635 1.00 63.28 22 SER E CA 1
ATOM 17251 C C . SER E 1 24 ? 8.505 -26.844 -21.348 1.00 65.40 22 SER E C 1
ATOM 17252 O O . SER E 1 24 ? 9.530 -26.517 -21.948 1.00 67.21 22 SER E O 1
ATOM 17260 N N . GLY E 1 25 ? 8.470 -27.811 -20.435 1.00 68.81 23 GLY E N 1
ATOM 17261 C CA . GLY E 1 25 ? 9.644 -28.551 -19.998 1.00 68.76 23 GLY E CA 1
ATOM 17262 C C . GLY E 1 25 ? 9.529 -30.017 -20.371 1.00 71.91 23 GLY E C 1
ATOM 17263 O O . GLY E 1 25 ? 8.704 -30.377 -21.206 1.00 71.64 23 GLY E O 1
ATOM 17267 N N . MET E 1 26 ? 10.391 -30.853 -19.795 1.00 81.35 24 MET E N 1
ATOM 17268 C CA . MET E 1 26 ? 10.331 -32.294 -20.020 1.00 84.19 24 MET E CA 1
ATOM 17269 C C . MET E 1 26 ? 8.948 -32.816 -19.638 1.00 82.82 24 MET E C 1
ATOM 17270 O O . MET E 1 26 ? 8.483 -33.822 -20.174 1.00 85.56 24 MET E O 1
ATOM 17284 N N . LYS E 1 27 ? 8.302 -32.134 -18.694 1.00 72.36 25 LYS E N 1
ATOM 17285 C CA . LYS E 1 27 ? 6.968 -32.524 -18.251 1.00 68.36 25 LYS E CA 1
ATOM 17286 C C . LYS E 1 27 ? 5.965 -32.000 -19.281 1.00 69.27 25 LYS E C 1
ATOM 17287 O O . LYS E 1 27 ? 6.356 -31.361 -20.256 1.00 72.33 25 LYS E O 1
ATOM 17306 N N . GLY E 1 28 ? 4.680 -32.255 -19.068 1.00 70.07 26 GLY E N 1
ATOM 17307 C CA . GLY E 1 28 ? 3.652 -31.825 -20.005 1.00 72.49 26 GLY E CA 1
ATOM 17308 C C . GLY E 1 28 ? 3.511 -30.327 -20.220 1.00 72.01 26 GLY E C 1
ATOM 17309 O O . GLY E 1 28 ? 4.265 -29.524 -19.667 1.00 68.13 26 GLY E O 1
ATOM 17313 N N . GLU E 1 29 ? 2.518 -29.957 -21.028 1.00 64.52 27 GLU E N 1
ATOM 17314 C CA . GLU E 1 29 ? 2.249 -28.558 -21.356 1.00 65.74 27 GLU E CA 1
ATOM 17315 C C . GLU E 1 29 ? 1.567 -27.880 -20.174 1.00 57.67 27 GLU E C 1
ATOM 17316 O O . GLU E 1 29 ? 1.314 -26.675 -20.193 1.00 57.28 27 GLU E O 1
ATOM 17328 N N . ASN E 1 30 ? 1.275 -28.673 -19.147 1.00 49.92 28 ASN E N 1
ATOM 17329 C CA . ASN E 1 30 ? 0.665 -28.183 -17.921 1.00 49.61 28 ASN E CA 1
ATOM 17330 C C . ASN E 1 30 ? 1.708 -27.770 -16.882 1.00 44.69 28 ASN E C 1
ATOM 17331 O O . ASN E 1 30 ? 1.366 -27.470 -15.737 1.00 40.98 28 ASN E O 1
ATOM 17342 N N . TRP E 1 31 ? 2.975 -27.759 -17.293 1.00 41.24 29 TRP E N 1
ATOM 17343 C CA . TRP E 1 31 ? 4.087 -27.324 -16.447 1.00 40.09 29 TRP E CA 1
ATOM 17344 C C . TRP E 1 31 ? 4.895 -26.227 -17.143 1.00 42.32 29 TRP E C 1
ATOM 17345 O O . TRP E 1 31 ? 4.877 -26.117 -18.370 1.00 44.88 29 TRP E O 1
ATOM 17366 N N . ARG E 1 32 ? 5.581 -25.409 -16.348 1.00 37.65 30 ARG E N 1
ATOM 17367 C CA . ARG E 1 32 ? 6.480 -24.375 -16.862 1.00 37.92 30 ARG E CA 1
ATOM 17368 C C . ARG E 1 32 ? 7.889 -24.575 -16.304 1.00 36.98 30 ARG E C 1
ATOM 17369 O O . ARG E 1 32 ? 8.058 -25.003 -15.166 1.00 38.06 30 ARG E O 1
ATOM 17390 N N . LYS E 1 33 ? 8.888 -24.216 -17.100 1.00 38.19 31 LYS E N 1
ATOM 17391 C CA . LYS E 1 33 ? 10.284 -24.214 -16.677 1.00 41.23 31 LYS E CA 1
ATOM 17392 C C . LYS E 1 33 ? 10.559 -22.970 -15.837 1.00 36.95 31 LYS E C 1
ATOM 17393 O O . LYS E 1 33 ? 10.142 -21.879 -16.210 1.00 35.76 31 LYS E O 1
ATOM 17412 N N . ILE E 1 34 ? 11.253 -23.111 -14.713 1.00 34.38 32 ILE E N 1
ATOM 17413 C CA . ILE E 1 34 ? 11.771 -21.933 -14.025 1.00 32.50 32 ILE E CA 1
ATOM 17414 C C . ILE E 1 34 ? 13.056 -21.505 -14.725 1.00 33.72 32 ILE E C 1
ATOM 17415 O O . ILE E 1 34 ? 13.962 -22.320 -14.894 1.00 34.53 32 ILE E O 1
ATOM 17431 N N . GLU E 1 35 ? 13.155 -20.244 -15.135 1.00 34.01 33 GLU E N 1
ATOM 17432 C CA A GLU E 1 35 ? 14.379 -19.759 -15.764 0.41 35.24 33 GLU E CA 1
ATOM 17433 C CA B GLU E 1 35 ? 14.381 -19.760 -15.764 0.59 35.24 33 GLU E CA 1
ATOM 17434 C C . GLU E 1 35 ? 15.509 -19.747 -14.732 1.00 33.98 33 GLU E C 1
ATOM 17435 O O . GLU E 1 35 ? 15.297 -19.353 -13.582 1.00 32.06 33 GLU E O 1
ATOM 17456 N N . PRO E 1 36 ? 16.716 -20.193 -15.132 1.00 40.61 34 PRO E N 1
ATOM 17457 C CA . PRO E 1 36 ? 17.823 -20.306 -14.169 1.00 37.41 34 PRO E CA 1
ATOM 17458 C C . PRO E 1 36 ? 18.211 -19.019 -13.439 1.00 36.38 34 PRO E C 1
ATOM 17459 O O . PRO E 1 36 ? 18.668 -19.110 -12.299 1.00 37.53 34 PRO E O 1
ATOM 17470 N N . GLU E 1 37 ? 18.052 -17.854 -14.063 1.00 33.69 35 GLU E N 1
ATOM 17471 C CA . GLU E 1 37 ? 18.427 -16.607 -13.399 1.00 38.25 35 GLU E CA 1
ATOM 17472 C C . GLU E 1 37 ? 17.493 -16.336 -12.224 1.00 30.65 35 GLU E C 1
ATOM 17473 O O . GLU E 1 37 ? 17.808 -15.529 -11.351 1.00 31.23 35 GLU E O 1
ATOM 17485 N N . ASN E 1 38 ? 16.343 -17.007 -12.214 1.00 30.18 36 ASN E N 1
ATOM 17486 C CA . ASN E 1 38 ? 15.355 -16.828 -11.155 1.00 30.23 36 ASN E CA 1
ATOM 17487 C C . ASN E 1 38 ? 15.449 -17.891 -10.061 1.00 28.73 36 ASN E C 1
ATOM 17488 O O . ASN E 1 38 ? 14.603 -17.939 -9.171 1.00 27.78 36 ASN E O 1
ATOM 17499 N N . ILE E 1 39 ? 16.478 -18.732 -10.120 1.00 29.90 37 ILE E N 1
ATOM 17500 C CA . ILE E 1 39 ? 16.732 -19.695 -9.052 1.00 31.51 37 ILE E CA 1
ATOM 17501 C C . ILE E 1 39 ? 17.944 -19.250 -8.253 1.00 30.92 37 ILE E C 1
ATOM 17502 O O . ILE E 1 39 ? 19.041 -19.113 -8.793 1.00 28.88 37 ILE E O 1
ATOM 17518 N N . VAL E 1 40 ? 17.725 -19.028 -6.961 1.00 28.47 38 VAL E N 1
ATOM 17519 C CA . VAL E 1 40 ? 18.788 -18.665 -6.036 1.00 29.97 38 VAL E CA 1
ATOM 17520 C C . VAL E 1 40 ? 19.121 -19.843 -5.133 1.00 27.65 38 VAL E C 1
ATOM 17521 O O . VAL E 1 40 ? 18.224 -20.472 -4.578 1.00 27.28 38 VAL E O 1
ATOM 17534 N N . VAL E 1 41 ? 20.411 -20.128 -4.988 1.00 28.06 39 VAL E N 1
ATOM 17535 C CA . VAL E 1 41 ? 20.875 -21.192 -4.108 1.00 28.07 39 VAL E CA 1
ATOM 17536 C C . VAL E 1 41 ? 21.627 -20.584 -2.928 1.00 28.60 39 VAL E C 1
ATOM 17537 O O . VAL E 1 41 ? 22.747 -20.098 -3.085 1.00 28.88 39 VAL E O 1
ATOM 17550 N N . ILE E 1 42 ? 21.008 -20.612 -1.750 1.00 24.25 40 ILE E N 1
ATOM 17551 C CA . ILE E 1 42 ? 21.652 -20.138 -0.529 1.00 25.35 40 ILE E CA 1
ATOM 17552 C C . ILE E 1 42 ? 22.261 -21.323 0.211 1.00 25.25 40 ILE E C 1
ATOM 17553 O O . ILE E 1 42 ? 21.541 -22.181 0.719 1.00 24.33 40 ILE E O 1
ATOM 17569 N N . THR E 1 43 ? 23.588 -21.358 0.276 1.00 27.17 41 THR E N 1
ATOM 17570 C CA . THR E 1 43 ? 24.292 -22.445 0.944 1.00 26.40 41 THR E CA 1
ATOM 17571 C C . THR E 1 43 ? 24.529 -22.116 2.415 1.00 28.66 41 THR E C 1
ATOM 17572 O O . THR E 1 43 ? 25.196 -21.134 2.742 1.00 31.71 41 THR E O 1
ATOM 17583 N N . THR E 1 44 ? 23.967 -22.943 3.292 1.00 26.25 42 THR E N 1
ATOM 17584 C CA . THR E 1 44 ? 24.205 -22.849 4.730 1.00 25.43 42 THR E CA 1
ATOM 17585 C C . THR E 1 44 ? 24.926 -24.108 5.190 1.00 27.59 42 THR E C 1
ATOM 17586 O O . THR E 1 44 ? 25.083 -25.051 4.415 1.00 28.65 42 THR E O 1
ATOM 17597 N N . LYS E 1 45 ? 25.362 -24.132 6.446 1.00 27.78 43 LYS E N 1
ATOM 17598 C CA . LYS E 1 45 ? 26.046 -25.307 6.977 1.00 29.78 43 LYS E CA 1
ATOM 17599 C C . LYS E 1 45 ? 25.106 -26.503 7.077 1.00 27.99 43 LYS E C 1
ATOM 17600 O O . LYS E 1 45 ? 25.552 -27.644 7.199 1.00 27.79 43 LYS E O 1
ATOM 17619 N N . TYR E 1 46 ? 23.805 -26.233 7.022 1.00 23.79 44 TYR E N 1
ATOM 17620 C CA . TYR E 1 46 ? 22.793 -27.278 7.122 1.00 23.50 44 TYR E CA 1
ATOM 17621 C C . TYR E 1 46 ? 22.469 -27.883 5.759 1.00 25.06 44 TYR E C 1
ATOM 17622 O O . TYR E 1 46 ? 22.059 -29.041 5.667 1.00 24.25 44 TYR E O 1
ATOM 17640 N N . GLY E 1 47 ? 22.656 -27.092 4.707 1.00 29.91 45 GLY E N 1
ATOM 17641 C CA . GLY E 1 47 ? 22.280 -27.494 3.364 1.00 30.69 45 GLY E CA 1
ATOM 17642 C C . GLY E 1 47 ? 21.827 -26.310 2.529 1.00 29.68 45 GLY E C 1
ATOM 17643 O O . GLY E 1 47 ? 21.892 -25.164 2.978 1.00 25.88 45 GLY E O 1
ATOM 17647 N N . ASP E 1 48 ? 21.351 -26.590 1.318 1.00 28.52 46 ASP E N 1
ATOM 17648 C CA . ASP E 1 48 ? 20.997 -25.540 0.366 1.00 26.64 46 ASP E CA 1
ATOM 17649 C C . ASP E 1 48 ? 19.526 -25.152 0.425 1.00 24.52 46 ASP E C 1
ATOM 17650 O O . ASP E 1 48 ? 18.639 -26.007 0.399 1.00 26.96 46 ASP E O 1
ATOM 17659 N N . ILE E 1 49 ? 19.289 -23.847 0.509 1.00 27.49 47 ILE E N 1
ATOM 17660 C CA . ILE E 1 49 ? 17.957 -23.269 0.385 1.00 24.46 47 ILE E CA 1
ATOM 17661 C C . ILE E 1 49 ? 17.782 -22.753 -1.039 1.00 24.81 47 ILE E C 1
ATOM 17662 O O . ILE E 1 49 ? 18.546 -21.891 -1.478 1.00 26.73 47 ILE E O 1
ATOM 17678 N N . LEU E 1 50 ? 16.793 -23.275 -1.762 1.00 26.01 48 LEU E N 1
ATOM 17679 C CA . LEU E 1 50 ? 16.543 -22.824 -3.129 1.00 26.68 48 LEU E CA 1
ATOM 17680 C C . LEU E 1 50 ? 15.273 -21.992 -3.215 1.00 25.29 48 LEU E C 1
ATOM 17681 O O . LEU E 1 50 ? 14.245 -22.337 -2.634 1.00 24.95 48 LEU E O 1
ATOM 17697 N N . ILE E 1 51 ? 15.366 -20.891 -3.955 1.00 25.40 49 ILE E N 1
ATOM 17698 C CA . ILE E 1 51 ? 14.288 -19.919 -4.058 1.00 25.83 49 ILE E CA 1
ATOM 17699 C C . ILE E 1 51 ? 14.000 -19.540 -5.507 1.00 30.21 49 ILE E C 1
ATOM 17700 O O . ILE E 1 51 ? 14.920 -19.282 -6.284 1.00 29.62 49 ILE E O 1
ATOM 17716 N N . GLU E 1 52 ? 12.716 -19.506 -5.856 1.00 26.11 50 GLU E N 1
ATOM 17717 C CA . GLU E 1 52 ? 12.281 -19.004 -7.152 1.00 26.67 50 GLU E CA 1
ATOM 17718 C C . GLU E 1 52 ? 11.931 -17.524 -7.041 1.00 22.93 50 GLU E C 1
ATOM 17719 O O . GLU E 1 52 ? 11.054 -17.148 -6.267 1.00 25.41 50 GLU E O 1
ATOM 17731 N N . LEU E 1 53 ? 12.607 -16.691 -7.827 1.00 23.69 51 LEU E N 1
ATOM 17732 C CA . LEU E 1 53 ? 12.333 -15.260 -7.844 1.00 25.06 51 LEU E CA 1
ATOM 17733 C C . LEU E 1 53 ? 11.138 -14.962 -8.743 1.00 24.53 51 LEU E C 1
ATOM 17734 O O . LEU E 1 53 ? 10.816 -15.746 -9.639 1.00 26.81 51 LEU E O 1
ATOM 17750 N N . ASN E 1 54 ? 10.479 -13.835 -8.486 1.00 27.86 52 ASN E N 1
ATOM 17751 C CA . ASN E 1 54 ? 9.245 -13.490 -9.179 1.00 26.69 52 ASN E CA 1
ATOM 17752 C C . ASN E 1 54 ? 9.273 -12.058 -9.720 1.00 26.07 52 ASN E C 1
ATOM 17753 O O . ASN E 1 54 ? 8.844 -11.126 -9.040 1.00 27.95 52 ASN E O 1
ATOM 17764 N N . PRO E 1 55 ? 9.774 -11.879 -10.955 1.00 27.67 53 PRO E N 1
ATOM 17765 C CA . PRO E 1 55 ? 9.808 -10.545 -11.569 1.00 28.02 53 PRO E CA 1
ATOM 17766 C C . PRO E 1 55 ? 8.443 -10.069 -12.069 1.00 27.48 53 PRO E C 1
ATOM 17767 O O . PRO E 1 55 ? 8.330 -8.944 -12.554 1.00 31.30 53 PRO E O 1
ATOM 17778 N N . GLU E 1 56 ? 7.426 -10.919 -11.965 1.00 27.78 54 GLU E N 1
ATOM 17779 C CA . GLU E 1 56 ? 6.066 -10.530 -12.320 1.00 30.07 54 GLU E CA 1
ATOM 17780 C C . GLU E 1 56 ? 5.444 -9.624 -11.251 1.00 28.67 54 GLU E C 1
ATOM 17781 O O . GLU E 1 56 ? 4.531 -8.851 -11.542 1.00 33.03 54 GLU E O 1
ATOM 17793 N N . PHE E 1 57 ? 5.952 -9.712 -10.024 1.00 25.43 55 PHE E N 1
ATOM 17794 C CA . PHE E 1 57 ? 5.430 -8.914 -8.915 1.00 22.22 55 PHE E CA 1
ATOM 17795 C C . PHE E 1 57 ? 6.424 -7.854 -8.432 1.00 21.71 55 PHE E C 1
ATOM 17796 O O . PHE E 1 57 ? 6.020 -6.783 -7.979 1.00 21.67 55 PHE E O 1
ATOM 17813 N N . ALA E 1 58 ? 7.717 -8.155 -8.521 1.00 21.97 56 ALA E N 1
ATOM 17814 C CA . ALA E 1 58 ? 8.746 -7.262 -7.994 1.00 21.24 56 ALA E CA 1
ATOM 17815 C C . ALA E 1 58 ? 10.004 -7.279 -8.857 1.00 21.92 56 ALA E C 1
ATOM 17816 O O . ALA E 1 58 ? 11.078 -7.642 -8.383 1.00 21.61 56 ALA E O 1
ATOM 17823 N N . PRO E 1 59 ? 9.878 -6.865 -10.128 1.00 23.00 57 PRO E N 1
ATOM 17824 C CA . PRO E 1 59 ? 11.002 -6.903 -11.072 1.00 23.92 57 PRO E CA 1
ATOM 17825 C C . PRO E 1 59 ? 12.218 -6.107 -10.596 1.00 23.82 57 PRO E C 1
ATOM 17826 O O . PRO E 1 59 ? 13.351 -6.550 -10.783 1.00 24.18 57 PRO E O 1
ATOM 17837 N N . GLY E 1 60 ? 11.982 -4.956 -9.974 1.00 25.70 58 GLY E N 1
ATOM 17838 C CA . GLY E 1 60 ? 13.067 -4.119 -9.496 1.00 25.26 58 GLY E CA 1
ATOM 17839 C C . GLY E 1 60 ? 13.894 -4.815 -8.431 1.00 27.02 58 GLY E C 1
ATOM 17840 O O . GLY E 1 60 ? 15.124 -4.759 -8.450 1.00 25.14 58 GLY E O 1
ATOM 17844 N N . HIS E 1 61 ? 13.219 -5.472 -7.496 1.00 23.55 59 HIS E N 1
ATOM 17845 C CA . HIS E 1 61 ? 13.908 -6.183 -6.424 1.00 26.77 59 HIS E CA 1
ATOM 17846 C C . HIS E 1 61 ? 14.606 -7.444 -6.926 1.00 21.43 59 HIS E C 1
ATOM 17847 O O . HIS E 1 61 ? 15.682 -7.793 -6.444 1.00 22.09 59 HIS E O 1
ATOM 17861 N N . VAL E 1 62 ? 13.995 -8.126 -7.889 1.00 24.44 60 VAL E N 1
ATOM 17862 C CA . VAL E 1 62 ? 14.611 -9.309 -8.481 1.00 25.80 60 VAL E CA 1
ATOM 17863 C C . VAL E 1 62 ? 15.939 -8.929 -9.127 1.00 23.54 60 VAL E C 1
ATOM 17864 O O . VAL E 1 62 ? 16.950 -9.597 -8.913 1.00 26.51 60 VAL E O 1
ATOM 17877 N N . ALA E 1 63 ? 15.933 -7.849 -9.904 1.00 27.25 61 ALA E N 1
ATOM 17878 C CA . ALA E 1 63 ? 17.139 -7.379 -10.581 1.00 28.63 61 ALA E CA 1
ATOM 17879 C C . ALA E 1 63 ? 18.226 -7.004 -9.575 1.00 26.42 61 ALA E C 1
ATOM 17880 O O . ALA E 1 63 ? 19.396 -7.332 -9.764 1.00 26.56 61 ALA E O 1
ATOM 17887 N N . ARG E 1 64 ? 17.835 -6.298 -8.518 1.00 27.36 62 ARG E N 1
ATOM 17888 C CA . ARG E 1 64 ? 18.765 -5.918 -7.458 1.00 25.69 62 ARG E CA 1
ATOM 17889 C C . ARG E 1 64 ? 19.350 -7.153 -6.784 1.00 28.04 62 ARG E C 1
ATOM 17890 O O . ARG E 1 64 ? 20.556 -7.237 -6.546 1.00 26.47 62 ARG E O 1
ATOM 17911 N N . PHE E 1 65 ? 18.485 -8.111 -6.478 1.00 24.97 63 PHE E N 1
ATOM 17912 C CA . PHE E 1 65 ? 18.903 -9.320 -5.785 1.00 27.72 63 PHE E CA 1
ATOM 17913 C C . PHE E 1 65 ? 19.914 -10.093 -6.623 1.00 28.96 63 PHE E C 1
ATOM 17914 O O . PHE E 1 65 ? 20.936 -10.548 -6.113 1.00 29.28 63 PHE E O 1
ATOM 17931 N N . GLN E 1 66 ? 19.621 -10.233 -7.912 1.00 25.63 64 GLN E N 1
ATOM 17932 C CA . GLN E 1 66 ? 20.523 -10.893 -8.847 1.00 28.35 64 GLN E CA 1
ATOM 17933 C C . GLN E 1 66 ? 21.884 -10.201 -8.890 1.00 28.85 64 GLN E C 1
ATOM 17934 O O . GLN E 1 66 ? 22.925 -10.857 -8.858 1.00 30.52 64 GLN E O 1
ATOM 17948 N N . ASP E 1 67 ? 21.866 -8.872 -8.963 1.00 32.58 65 ASP E N 1
ATOM 17949 C CA . ASP E 1 67 ? 23.096 -8.085 -8.993 1.00 33.54 65 ASP E CA 1
ATOM 17950 C C . ASP E 1 67 ? 23.961 -8.360 -7.769 1.00 32.29 65 ASP E C 1
ATOM 17951 O O . ASP E 1 67 ? 25.165 -8.580 -7.887 1.00 30.95 65 ASP E O 1
ATOM 17960 N N . MET E 1 68 ? 23.339 -8.351 -6.594 1.00 27.72 66 MET E N 1
ATOM 17961 C CA . MET E 1 68 ? 24.066 -8.566 -5.350 1.00 31.64 66 MET E CA 1
ATOM 17962 C C . MET E 1 68 ? 24.608 -9.989 -5.275 1.00 29.76 66 MET E C 1
ATOM 17963 O O . MET E 1 68 ? 25.734 -10.207 -4.828 1.00 29.70 66 MET E O 1
ATOM 17977 N N . VAL E 1 69 ? 23.806 -10.954 -5.716 1.00 28.80 67 VAL E N 1
ATOM 17978 C CA . VAL E 1 69 ? 24.239 -12.347 -5.733 1.00 30.53 67 VAL E CA 1
ATOM 17979 C C . VAL E 1 69 ? 25.423 -12.531 -6.682 1.00 31.78 67 VAL E C 1
ATOM 17980 O O . VAL E 1 69 ? 26.432 -13.129 -6.303 1.00 31.45 67 VAL E O 1
ATOM 17993 N N . LYS E 1 70 ? 25.310 -12.019 -7.908 1.00 30.95 68 LYS E N 1
ATOM 17994 C CA . LYS E 1 70 ? 26.405 -12.143 -8.866 1.00 31.70 68 LYS E CA 1
ATOM 17995 C C . LYS E 1 70 ? 27.662 -11.435 -8.360 1.00 37.22 68 LYS E C 1
ATOM 17996 O O . LYS E 1 70 ? 28.780 -11.858 -8.654 1.00 37.65 68 LYS E O 1
ATOM 18015 N N . ALA E 1 71 ? 27.477 -10.362 -7.597 1.00 35.47 69 ALA E N 1
ATOM 18016 C CA . ALA E 1 71 ? 28.599 -9.601 -7.052 1.00 37.02 69 ALA E CA 1
ATOM 18017 C C . ALA E 1 71 ? 29.165 -10.211 -5.767 1.00 34.99 69 ALA E C 1
ATOM 18018 O O . ALA E 1 71 ? 30.044 -9.619 -5.140 1.00 36.64 69 ALA E O 1
ATOM 18025 N N . ARG E 1 72 ? 28.666 -11.387 -5.385 1.00 35.65 70 ARG E N 1
ATOM 18026 C CA . ARG E 1 72 ? 29.129 -12.082 -4.179 1.00 34.11 70 ARG E CA 1
ATOM 18027 C C . ARG E 1 72 ? 28.895 -11.249 -2.919 1.00 34.53 70 ARG E C 1
ATOM 18028 O O . ARG E 1 72 ? 29.589 -11.419 -1.918 1.00 35.90 70 ARG E O 1
ATOM 18049 N N . ALA E 1 73 ? 27.907 -10.361 -2.969 1.00 34.32 71 ALA E N 1
ATOM 18050 C CA . ALA E 1 73 ? 27.653 -9.435 -1.868 1.00 36.72 71 ALA E CA 1
ATOM 18051 C C . ALA E 1 73 ? 27.114 -10.131 -0.616 1.00 34.36 71 ALA E C 1
ATOM 18052 O O . ALA E 1 73 ? 27.293 -9.634 0.498 1.00 32.69 71 ALA E O 1
ATOM 18059 N N . TYR E 1 74 ? 26.455 -11.272 -0.802 1.00 31.03 72 TYR E N 1
ATOM 18060 C CA . TYR E 1 74 ? 25.856 -12.007 0.313 1.00 31.06 72 TYR E CA 1
ATOM 18061 C C . TYR E 1 74 ? 26.767 -13.090 0.888 1.00 31.46 72 TYR E C 1
ATOM 18062 O O . TYR E 1 74 ? 26.448 -13.679 1.920 1.00 28.89 72 TYR E O 1
ATOM 18080 N N . ASN E 1 75 ? 27.884 -13.372 0.224 1.00 31.92 73 ASN E N 1
ATOM 18081 C CA . ASN E 1 75 ? 28.768 -14.436 0.688 1.00 32.10 73 ASN E CA 1
ATOM 18082 C C . ASN E 1 75 ? 29.400 -14.111 2.036 1.00 35.97 73 ASN E C 1
ATOM 18083 O O . ASN E 1 75 ? 30.050 -13.078 2.202 1.00 35.54 73 ASN E O 1
ATOM 18094 N N . GLY E 1 76 ? 29.193 -15.004 2.999 1.00 34.11 74 GLY E N 1
ATOM 18095 C CA . GLY E 1 76 ? 29.724 -14.831 4.337 1.00 32.13 74 GLY E CA 1
ATOM 18096 C C . GLY E 1 76 ? 28.853 -13.977 5.236 1.00 33.12 74 GLY E C 1
ATOM 18097 O O . GLY E 1 76 ? 29.189 -13.756 6.399 1.00 35.37 74 GLY E O 1
ATOM 18101 N N . LYS E 1 77 ? 27.727 -13.507 4.710 1.00 33.39 75 LYS E N 1
ATOM 18102 C CA . LYS E 1 77 ? 26.810 -12.690 5.494 1.00 32.55 75 LYS E CA 1
ATOM 18103 C C . LYS E 1 77 ? 25.914 -13.580 6.346 1.00 34.05 75 LYS E C 1
ATOM 18104 O O . LYS E 1 77 ? 25.900 -14.800 6.176 1.00 32.91 75 LYS E O 1
ATOM 18123 N N . GLU E 1 78 ? 25.169 -12.964 7.259 1.00 31.30 76 GLU E N 1
ATOM 18124 C CA . GLU E 1 78 ? 24.478 -13.701 8.312 1.00 26.90 76 GLU E CA 1
ATOM 18125 C C . GLU E 1 78 ? 22.964 -13.522 8.292 1.00 26.36 76 GLU E C 1
ATOM 18126 O O . GLU E 1 78 ? 22.453 -12.468 7.913 1.00 24.17 76 GLU E O 1
ATOM 18138 N N . PHE E 1 79 ? 22.257 -14.568 8.705 1.00 25.54 77 PHE E N 1
ATOM 18139 C CA . PHE E 1 79 ? 20.872 -14.437 9.132 1.00 20.62 77 PHE E CA 1
ATOM 18140 C C . PHE E 1 79 ? 20.900 -13.879 10.549 1.00 20.95 77 PHE E C 1
ATOM 18141 O O . PHE E 1 79 ? 20.793 -14.622 11.523 1.00 21.20 77 PHE E O 1
ATOM 18158 N N . TYR E 1 80 ? 21.044 -12.560 10.647 1.00 21.57 78 TYR E N 1
ATOM 18159 C CA . TYR E 1 80 ? 21.368 -11.896 11.907 1.00 22.49 78 TYR E CA 1
ATOM 18160 C C . TYR E 1 80 ? 20.154 -11.649 12.795 1.00 24.28 78 TYR E C 1
ATOM 18161 O O . TYR E 1 80 ? 20.300 -11.280 13.961 1.00 28.47 78 TYR E O 1
ATOM 18179 N N . ARG E 1 81 ? 18.962 -11.842 12.240 1.00 25.09 79 ARG E N 1
ATOM 18180 C CA . ARG E 1 81 ? 17.724 -11.630 12.979 1.00 22.42 79 ARG E CA 1
ATOM 18181 C C . ARG E 1 81 ? 16.742 -12.748 12.671 1.00 19.59 79 ARG E C 1
ATOM 18182 O O . ARG E 1 81 ? 16.231 -12.848 11.555 1.00 20.02 79 ARG E O 1
ATOM 18203 N N . VAL E 1 82 ? 16.485 -13.590 13.666 1.00 25.02 80 VAL E N 1
ATOM 18204 C CA . VAL E 1 82 ? 15.626 -14.751 13.480 1.00 20.47 80 VAL E CA 1
ATOM 18205 C C . VAL E 1 82 ? 14.692 -14.916 14.676 1.00 23.51 80 VAL E C 1
ATOM 18206 O O . VAL E 1 82 ? 15.138 -15.034 15.819 1.00 22.38 80 VAL E O 1
ATOM 18219 N N . ILE E 1 83 ? 13.393 -14.915 14.395 1.00 24.14 81 ILE E N 1
ATOM 18220 C CA . ILE E 1 83 ? 12.367 -15.099 15.414 1.00 19.27 81 ILE E CA 1
ATOM 18221 C C . ILE E 1 83 ? 11.554 -16.345 15.080 1.00 22.20 81 ILE E C 1
ATOM 18222 O O . ILE E 1 83 ? 10.920 -16.414 14.029 1.00 18.52 81 ILE E O 1
ATOM 18238 N N . ASP E 1 84 ? 11.581 -17.327 15.976 1.00 19.74 82 ASP E N 1
ATOM 18239 C CA . ASP E 1 84 ? 10.899 -18.593 15.738 1.00 19.81 82 ASP E CA 1
ATOM 18240 C C . ASP E 1 84 ? 9.417 -18.385 15.442 1.00 21.94 82 ASP E C 1
ATOM 18241 O O . ASP E 1 84 ? 8.731 -17.643 16.143 1.00 19.81 82 ASP E O 1
ATOM 18250 N N . GLY E 1 85 ? 8.936 -19.042 14.391 1.00 24.48 83 GLY E N 1
ATOM 18251 C CA . GLY E 1 85 ? 7.539 -18.960 14.008 1.00 20.55 83 GLY E CA 1
ATOM 18252 C C . GLY E 1 85 ? 7.169 -17.673 13.292 1.00 20.26 83 GLY E C 1
ATOM 18253 O O . GLY E 1 85 ? 6.008 -17.476 12.937 1.00 20.60 83 GLY E O 1
ATOM 18257 N N . PHE E 1 86 ? 8.152 -16.801 13.077 1.00 20.10 84 PHE E N 1
ATOM 18258 C CA . PHE E 1 86 ? 7.915 -15.514 12.428 1.00 19.75 84 PHE E CA 1
ATOM 18259 C C . PHE E 1 86 ? 8.691 -15.434 11.109 1.00 19.46 84 PHE E C 1
ATOM 18260 O O . PHE E 1 86 ? 8.172 -15.842 10.066 1.00 19.78 84 PHE E O 1
ATOM 18277 N N . VAL E 1 87 ? 9.922 -14.921 11.146 1.00 20.53 85 VAL E N 1
ATOM 18278 C CA . VAL E 1 87 ? 10.760 -14.854 9.947 1.00 23.77 85 VAL E CA 1
ATOM 18279 C C . VAL E 1 87 ? 12.234 -15.082 10.258 1.00 22.20 85 VAL E C 1
ATOM 18280 O O . VAL E 1 87 ? 12.670 -14.953 11.404 1.00 20.42 85 VAL E O 1
ATOM 18293 N N . ALA E 1 88 ? 12.991 -15.418 9.217 1.00 17.09 86 ALA E N 1
ATOM 18294 C CA . ALA E 1 88 ? 14.447 -15.451 9.278 1.00 17.49 86 ALA E CA 1
ATOM 18295 C C . ALA E 1 88 ? 14.999 -14.358 8.375 1.00 19.97 86 ALA E C 1
ATOM 18296 O O . ALA E 1 88 ? 14.836 -14.413 7.157 1.00 19.90 86 ALA E O 1
ATOM 18303 N N . GLN E 1 89 ? 15.643 -13.364 8.980 1.00 20.49 87 GLN E N 1
ATOM 18304 C CA . GLN E 1 89 ? 16.117 -12.194 8.248 1.00 18.05 87 GLN E CA 1
ATOM 18305 C C . GLN E 1 89 ? 17.637 -12.174 8.146 1.00 22.11 87 GLN E C 1
ATOM 18306 O O . GLN E 1 89 ? 18.340 -12.431 9.123 1.00 22.26 87 GLN E O 1
ATOM 18320 N N . GLY E 1 90 ? 18.132 -11.867 6.950 1.00 20.66 88 GLY E N 1
ATOM 18321 C CA . GLY E 1 90 ? 19.559 -11.810 6.696 1.00 21.47 88 GLY E CA 1
ATOM 18322 C C . GLY E 1 90 ? 19.893 -10.768 5.647 1.00 23.94 88 GLY E C 1
ATOM 18323 O O . GLY E 1 90 ? 18.999 -10.184 5.034 1.00 23.66 88 GLY E O 1
ATOM 18327 N N . GLY E 1 91 ? 21.186 -10.544 5.437 1.00 28.03 89 GLY E N 1
ATOM 18328 C CA . GLY E 1 91 ? 21.657 -9.554 4.485 1.00 25.16 89 GLY E CA 1
ATOM 18329 C C . GLY E 1 91 ? 22.989 -8.974 4.914 1.00 24.88 89 GLY E C 1
ATOM 18330 O O . GLY E 1 91 ? 23.697 -9.566 5.726 1.00 28.17 89 GLY E O 1
ATOM 18334 N N . ILE E 1 92 ? 23.317 -7.798 4.390 1.00 27.26 90 ILE E N 1
ATOM 18335 C CA . ILE E 1 92 ? 24.619 -7.191 4.639 1.00 30.58 90 ILE E CA 1
ATOM 18336 C C . ILE E 1 92 ? 24.654 -6.499 6.002 1.00 31.15 90 ILE E C 1
ATOM 18337 O O . ILE E 1 92 ? 25.728 -6.191 6.523 1.00 31.91 90 ILE E O 1
ATOM 18353 N N . ASP E 1 93 ? 23.474 -6.259 6.570 1.00 30.72 91 ASP E N 1
ATOM 18354 C CA . ASP E 1 93 ? 23.350 -5.697 7.912 1.00 35.15 91 ASP E CA 1
ATOM 18355 C C . ASP E 1 93 ? 24.123 -4.384 8.008 1.00 37.33 91 ASP E C 1
ATOM 18356 O O . ASP E 1 93 ? 24.786 -4.104 9.006 1.00 39.14 91 ASP E O 1
ATOM 18365 N N . ALA E 1 94 ? 24.022 -3.586 6.950 1.00 36.26 92 ALA E N 1
ATOM 18366 C CA . ALA E 1 94 ? 24.710 -2.304 6.867 1.00 36.45 92 ALA E CA 1
ATOM 18367 C C . ALA E 1 94 ? 24.210 -1.523 5.658 1.00 36.46 92 ALA E C 1
ATOM 18368 O O . ALA E 1 94 ? 23.556 -2.083 4.778 1.00 35.08 92 ALA E O 1
ATOM 18375 N N . GLU E 1 95 ? 24.508 -0.229 5.625 1.00 50.73 93 GLU E N 1
ATOM 18376 C CA . GLU E 1 95 ? 24.262 0.584 4.436 1.00 49.19 93 GLU E CA 1
ATOM 18377 C C . GLU E 1 95 ? 25.491 0.602 3.534 1.00 48.03 93 GLU E C 1
ATOM 18378 O O . GLU E 1 95 ? 26.619 0.736 4.009 1.00 50.65 93 GLU E O 1
ATOM 18390 N N . ASP E 1 96 ? 25.260 0.465 2.233 1.00 44.52 94 ASP E N 1
ATOM 18391 C CA . ASP E 1 96 ? 26.340 0.423 1.255 1.00 45.52 94 ASP E CA 1
ATOM 18392 C C . ASP E 1 96 ? 26.003 1.308 0.061 1.00 43.05 94 ASP E C 1
ATOM 18393 O O . ASP E 1 96 ? 24.958 1.145 -0.572 1.00 43.75 94 ASP E O 1
ATOM 18402 N N . LYS E 1 97 ? 26.903 2.239 -0.241 1.00 38.63 95 LYS E N 1
ATOM 18403 C CA . LYS E 1 97 ? 26.698 3.206 -1.313 1.00 41.07 95 LYS E CA 1
ATOM 18404 C C . LYS E 1 97 ? 26.544 2.501 -2.660 1.00 40.97 95 LYS E C 1
ATOM 18405 O O . LYS E 1 97 ? 26.009 3.069 -3.610 1.00 39.84 95 LYS E O 1
ATOM 18424 N N . LYS E 1 98 ? 27.028 1.265 -2.735 1.00 42.51 96 LYS E N 1
ATOM 18425 C CA . LYS E 1 98 ? 26.892 0.450 -3.937 1.00 43.00 96 LYS E CA 1
ATOM 18426 C C . LYS E 1 98 ? 25.440 0.001 -4.136 1.00 38.83 96 LYS E C 1
ATOM 18427 O O . LYS E 1 98 ? 25.016 -0.256 -5.262 1.00 36.81 96 LYS E O 1
ATOM 18446 N N . TRP E 1 99 ? 24.690 -0.094 -3.038 1.00 32.97 97 TRP E N 1
ATOM 18447 C CA . TRP E 1 99 ? 23.321 -0.613 -3.068 1.00 30.59 97 TRP E CA 1
ATOM 18448 C C . TRP E 1 99 ? 22.317 0.380 -2.479 1.00 27.54 97 TRP E C 1
ATOM 18449 O O . TRP E 1 99 ? 21.889 0.227 -1.334 1.00 26.39 97 TRP E O 1
ATOM 18470 N N . PRO E 1 100 ? 21.928 1.401 -3.259 1.00 27.91 98 PRO E N 1
ATOM 18471 C CA . PRO E 1 100 ? 20.924 2.360 -2.778 1.00 27.27 98 PRO E CA 1
ATOM 18472 C C . PRO E 1 100 ? 19.527 1.740 -2.672 1.00 29.30 98 PRO E C 1
ATOM 18473 O O . PRO E 1 100 ? 19.269 0.723 -3.316 1.00 26.88 98 PRO E O 1
ATOM 18484 N N . PRO E 1 101 ? 18.637 2.348 -1.870 1.00 32.62 99 PRO E N 1
ATOM 18485 C CA . PRO E 1 101 ? 17.289 1.812 -1.634 1.00 31.40 99 PRO E CA 1
ATOM 18486 C C . PRO E 1 101 ? 16.416 1.759 -2.886 1.00 28.26 99 PRO E C 1
ATOM 18487 O O . PRO E 1 101 ? 16.639 2.517 -3.832 1.00 25.41 99 PRO E O 1
ATOM 18498 N N . LEU E 1 102 ? 15.430 0.863 -2.872 1.00 24.93 100 LEU E N 1
ATOM 18499 C CA . LEU E 1 102 ? 14.529 0.668 -4.004 1.00 27.90 100 LEU E CA 1
ATOM 18500 C C . LEU E 1 102 ? 13.136 1.201 -3.707 1.00 26.69 100 LEU E C 1
ATOM 18501 O O . LEU E 1 102 ? 12.711 1.245 -2.552 1.00 24.44 100 LEU E O 1
ATOM 18517 N N . GLU E 1 103 ? 12.422 1.588 -4.757 1.00 23.04 101 GLU E N 1
ATOM 18518 C CA . GLU E 1 103 ? 11.002 1.881 -4.639 1.00 22.90 101 GLU E CA 1
ATOM 18519 C C . GLU E 1 103 ? 10.275 0.593 -4.277 1.00 21.88 101 GLU E C 1
ATOM 18520 O O . GLU E 1 103 ? 10.564 -0.466 -4.834 1.00 21.59 101 GLU E O 1
ATOM 18532 N N . ILE E 1 104 ? 9.342 0.678 -3.337 1.00 21.47 102 ILE E N 1
ATOM 18533 C CA . ILE E 1 104 ? 8.626 -0.505 -2.881 1.00 22.73 102 ILE E CA 1
ATOM 18534 C C . ILE E 1 104 ? 7.808 -1.110 -4.023 1.00 24.24 102 ILE E C 1
ATOM 18535 O O . ILE E 1 104 ? 7.277 -0.389 -4.866 1.00 24.93 102 ILE E O 1
ATOM 18551 N N . GLU E 1 105 ? 7.747 -2.439 -4.055 1.00 21.99 103 GLU E N 1
ATOM 18552 C CA . GLU E 1 105 ? 6.955 -3.174 -5.040 1.00 24.94 103 GLU E CA 1
ATOM 18553 C C . GLU E 1 105 ? 6.040 -4.151 -4.312 1.00 25.91 103 GLU E C 1
ATOM 18554 O O . GLU E 1 105 ? 6.241 -5.363 -4.346 1.00 24.96 103 GLU E O 1
ATOM 18566 N N . HIS E 1 106 ? 5.024 -3.592 -3.666 1.00 24.14 104 HIS E N 1
ATOM 18567 C CA . HIS E 1 106 ? 4.174 -4.326 -2.733 1.00 25.78 104 HIS E CA 1
ATOM 18568 C C . HIS E 1 106 ? 2.937 -4.916 -3.399 1.00 23.77 104 HIS E C 1
ATOM 18569 O O . HIS E 1 106 ? 2.258 -5.765 -2.821 1.00 22.10 104 HIS E O 1
ATOM 18583 N N . GLU E 1 107 ? 2.643 -4.451 -4.608 1.00 26.59 105 GLU E N 1
ATOM 18584 C CA . GLU E 1 107 ? 1.486 -4.921 -5.359 1.00 23.78 105 GLU E CA 1
ATOM 18585 C C . GLU E 1 107 ? 1.656 -4.558 -6.831 1.00 25.89 105 GLU E C 1
ATOM 18586 O O . GLU E 1 107 ? 2.557 -3.801 -7.186 1.00 25.63 105 GLU E O 1
ATOM 18598 N N . GLN E 1 108 ? 0.801 -5.111 -7.684 1.00 27.92 106 GLN E N 1
ATOM 18599 C CA . GLN E 1 108 ? 0.843 -4.813 -9.111 1.00 24.57 106 GLN E CA 1
ATOM 18600 C C . GLN E 1 108 ? -0.556 -4.620 -9.672 1.00 29.06 106 GLN E C 1
ATOM 18601 O O . GLN E 1 108 ? -1.530 -5.104 -9.099 1.00 28.31 106 GLN E O 1
ATOM 18615 N N . PRO E 1 109 ? -0.661 -3.898 -10.798 1.00 26.99 107 PRO E N 1
ATOM 18616 C CA . PRO E 1 109 ? -1.954 -3.837 -11.478 1.00 28.41 107 PRO E CA 1
ATOM 18617 C C . PRO E 1 109 ? -2.427 -5.229 -11.872 1.00 28.80 107 PRO E C 1
ATOM 18618 O O . PRO E 1 109 ? -1.612 -6.061 -12.273 1.00 28.50 107 PRO E O 1
ATOM 18629 N N . LEU E 1 110 ? -3.719 -5.487 -11.723 1.00 29.59 108 LEU E N 1
ATOM 18630 C CA . LEU E 1 110 ? -4.305 -6.720 -12.224 1.00 30.38 108 LEU E CA 1
ATOM 18631 C C . LEU E 1 110 ? -4.433 -6.601 -13.739 1.00 32.01 108 LEU E C 1
ATOM 18632 O O . LEU E 1 110 ? -4.995 -5.627 -14.237 1.00 33.11 108 LEU E O 1
ATOM 18648 N N . LEU E 1 111 ? -3.912 -7.587 -14.465 1.00 36.41 109 LEU E N 1
ATOM 18649 C CA . LEU E 1 111 ? -3.919 -7.550 -15.928 1.00 38.60 109 LEU E CA 1
ATOM 18650 C C . LEU E 1 111 ? -4.981 -8.479 -16.506 1.00 37.51 109 LEU E C 1
ATOM 18651 O O . LEU E 1 111 ? -5.298 -9.520 -15.933 1.00 34.83 109 LEU E O 1
ATOM 18667 N N . GLU E 1 112 ? -5.526 -8.083 -17.651 1.00 36.38 110 GLU E N 1
ATOM 18668 C CA . GLU E 1 112 ? -6.565 -8.848 -18.330 1.00 37.94 110 GLU E CA 1
ATOM 18669 C C . GLU E 1 112 ? -6.062 -10.238 -18.722 1.00 39.46 110 GLU E C 1
ATOM 18670 O O . GLU E 1 112 ? -6.836 -11.194 -18.784 1.00 38.96 110 GLU E O 1
ATOM 18682 N N . ALA E 1 113 ? -4.761 -10.336 -18.981 1.00 37.88 111 ALA E N 1
ATOM 18683 C CA . ALA E 1 113 ? -4.122 -11.598 -19.350 1.00 40.23 111 ALA E CA 1
ATOM 18684 C C . ALA E 1 113 ? -3.832 -12.509 -18.154 1.00 39.68 111 ALA E C 1
ATOM 18685 O O . ALA E 1 113 ? -3.573 -13.698 -18.332 1.00 41.50 111 ALA E O 1
ATOM 18692 N N . ASP E 1 114 ? -3.872 -11.959 -16.943 1.00 34.84 112 ASP E N 1
ATOM 18693 C CA . ASP E 1 114 ? -3.557 -12.743 -15.749 1.00 35.29 112 ASP E CA 1
ATOM 18694 C C . ASP E 1 114 ? -4.565 -13.861 -15.535 1.00 36.50 112 ASP E C 1
ATOM 18695 O O . ASP E 1 114 ? -5.760 -13.617 -15.370 1.00 38.59 112 ASP E O 1
ATOM 18704 N N . GLN E 1 115 ? -4.062 -15.092 -15.553 1.00 34.07 113 GLN E N 1
ATOM 18705 C CA . GLN E 1 115 ? -4.893 -16.273 -15.378 1.00 38.73 113 GLN E CA 1
ATOM 18706 C C . GLN E 1 115 ? -4.848 -16.764 -13.933 1.00 35.86 113 GLN E C 1
ATOM 18707 O O . GLN E 1 115 ? -4.176 -17.749 -13.623 1.00 37.19 113 GLN E O 1
ATOM 18721 N N . ILE E 1 116 ? -5.554 -16.067 -13.051 1.00 33.45 114 ILE E N 1
ATOM 18722 C CA . ILE E 1 116 ? -5.592 -16.437 -11.640 1.00 30.52 114 ILE E CA 1
ATOM 18723 C C . ILE E 1 116 ? -6.576 -17.575 -11.388 1.00 31.36 114 ILE E C 1
ATOM 18724 O O . ILE E 1 116 ? -7.729 -17.519 -11.812 1.00 32.56 114 ILE E O 1
ATOM 18740 N N . GLN E 1 117 ? -6.103 -18.607 -10.696 1.00 37.70 115 GLN E N 1
ATOM 18741 C CA . GLN E 1 117 ? -6.961 -19.697 -10.250 1.00 36.01 115 GLN E CA 1
ATOM 18742 C C . GLN E 1 117 ? -7.561 -19.329 -8.896 1.00 35.99 115 GLN E C 1
ATOM 18743 O O . GLN E 1 117 ? -6.872 -19.358 -7.878 1.00 28.85 115 GLN E O 1
ATOM 18757 N N . LEU E 1 118 ? -8.843 -18.977 -8.888 1.00 32.70 116 LEU E N 1
ATOM 18758 C CA . LEU E 1 118 ? -9.504 -18.549 -7.662 1.00 36.85 116 LEU E CA 1
ATOM 18759 C C . LEU E 1 118 ? -9.722 -19.724 -6.711 1.00 33.45 116 LEU E C 1
ATOM 18760 O O . LEU E 1 118 ? -10.171 -20.793 -7.122 1.00 31.77 116 LEU E O 1
ATOM 18776 N N . LEU E 1 119 ? -9.411 -19.514 -5.436 1.00 29.11 117 LEU E N 1
ATOM 18777 C CA . LEU E 1 119 ? -9.705 -20.504 -4.407 1.00 33.60 117 LEU E CA 1
ATOM 18778 C C . LEU E 1 119 ? -11.128 -20.287 -3.905 1.00 31.29 117 LEU E C 1
ATOM 18779 O O . LEU E 1 119 ? -11.435 -19.247 -3.320 1.00 34.35 117 LEU E O 1
ATOM 18795 N N . ASP E 1 120 ? -11.991 -21.271 -4.133 1.00 34.37 118 ASP E N 1
ATOM 18796 C CA . ASP E 1 120 ? -13.411 -21.125 -3.827 1.00 39.01 118 ASP E CA 1
ATOM 18797 C C . ASP E 1 120 ? -13.755 -21.553 -2.400 1.00 35.23 118 ASP E C 1
ATOM 18798 O O . ASP E 1 120 ? -14.644 -22.372 -2.177 1.00 38.57 118 ASP E O 1
ATOM 18807 N N . ASN E 1 121 ? -13.028 -20.999 -1.438 1.00 33.80 119 ASN E N 1
ATOM 18808 C CA . ASN E 1 121 ? -13.456 -21.015 -0.047 1.00 31.25 119 ASN E CA 1
ATOM 18809 C C . ASN E 1 121 ? -12.908 -19.779 0.657 1.00 29.28 119 ASN E C 1
ATOM 18810 O O . ASN E 1 121 ? -12.150 -19.012 0.068 1.00 27.17 119 ASN E O 1
ATOM 18821 N N . ASP E 1 122 ? -13.291 -19.586 1.912 1.00 32.27 120 ASP E N 1
ATOM 18822 C CA . ASP E 1 122 ? -13.005 -18.334 2.605 1.00 30.62 120 ASP E CA 1
ATOM 18823 C C . ASP E 1 122 ? -11.522 -18.092 2.874 1.00 30.03 120 ASP E C 1
ATOM 18824 O O . ASP E 1 122 ? -10.712 -19.020 2.892 1.00 24.59 120 ASP E O 1
ATOM 18833 N N . ASP E 1 123 ? -11.186 -16.819 3.061 1.00 33.47 121 ASP E N 1
ATOM 18834 C CA . ASP E 1 123 ? -9.872 -16.401 3.535 1.00 27.62 121 ASP E CA 1
ATOM 18835 C C . ASP E 1 123 ? -10.072 -15.347 4.616 1.00 28.17 121 ASP E C 1
ATOM 18836 O O . ASP E 1 123 ? -11.028 -14.573 4.557 1.00 30.92 121 ASP E O 1
ATOM 18845 N N . LEU E 1 124 ? -9.178 -15.308 5.598 1.00 21.96 122 LEU E N 1
ATOM 18846 C CA . LEU E 1 124 ? -9.361 -14.422 6.744 1.00 24.00 122 LEU E CA 1
ATOM 18847 C C . LEU E 1 124 ? -8.965 -12.977 6.447 1.00 24.96 122 LEU E C 1
ATOM 18848 O O . LEU E 1 124 ? -9.472 -12.054 7.086 1.00 24.44 122 LEU E O 1
ATOM 18864 N N . PHE E 1 125 ? -8.083 -12.783 5.468 1.00 29.68 123 PHE E N 1
ATOM 18865 C CA . PHE E 1 125 ? -7.441 -11.484 5.263 1.00 30.46 123 PHE E CA 1
ATOM 18866 C C . PHE E 1 125 ? -7.831 -10.791 3.958 1.00 27.00 123 PHE E C 1
ATOM 18867 O O . PHE E 1 125 ? -7.685 -9.574 3.840 1.00 32.44 123 PHE E O 1
ATOM 18884 N N . ALA E 1 126 ? -8.315 -11.557 2.983 1.00 27.90 124 ALA E N 1
ATOM 18885 C CA . ALA E 1 126 ? -8.682 -10.998 1.682 1.00 29.59 124 ALA E CA 1
ATOM 18886 C C . ALA E 1 126 ? -9.979 -11.597 1.155 1.00 29.34 124 ALA E C 1
ATOM 18887 O O . ALA E 1 126 ? -10.286 -12.763 1.411 1.00 33.29 124 ALA E O 1
ATOM 18894 N N . GLU E 1 127 ? -10.731 -10.791 0.411 1.00 29.04 125 GLU E N 1
ATOM 18895 C CA . GLU E 1 127 ? -11.997 -11.225 -0.163 1.00 33.31 125 GLU E CA 1
ATOM 18896 C C . GLU E 1 127 ? -11.764 -12.264 -1.264 1.00 31.72 125 GLU E C 1
ATOM 18897 O O . GLU E 1 127 ? -12.525 -13.223 -1.393 1.00 31.22 125 GLU E O 1
ATOM 18909 N N . LYS E 1 128 ? -10.681 -12.084 -2.019 1.00 29.27 126 LYS E N 1
ATOM 18910 C CA . LYS E 1 128 ? -10.325 -12.969 -3.129 1.00 30.37 126 LYS E CA 1
ATOM 18911 C C . LYS E 1 128 ? -8.873 -13.420 -3.035 1.00 26.54 126 LYS E C 1
ATOM 18912 O O . LYS E 1 128 ? -7.963 -12.593 -3.033 1.00 30.69 126 LYS E O 1
ATOM 18931 N N . VAL E 1 129 ? -8.655 -14.729 -2.995 1.00 22.91 127 VAL E N 1
ATOM 18932 C CA . VAL E 1 129 ? -7.305 -15.277 -3.015 1.00 22.06 127 VAL E CA 1
ATOM 18933 C C . VAL E 1 129 ? -7.247 -16.427 -4.010 1.00 26.07 127 VAL E C 1
ATOM 18934 O O . VAL E 1 129 ? -8.274 -17.007 -4.366 1.00 23.37 127 VAL E O 1
ATOM 18947 N N . GLY E 1 130 ? -6.045 -16.741 -4.472 1.00 24.99 128 GLY E N 1
ATOM 18948 C CA . GLY E 1 130 ? -5.871 -17.815 -5.425 1.00 28.68 128 GLY E CA 1
ATOM 18949 C C . GLY E 1 130 ? -4.419 -17.988 -5.811 1.00 28.12 128 GLY E C 1
ATOM 18950 O O . GLY E 1 130 ? -3.521 -17.738 -5.003 1.00 21.23 128 GLY E O 1
ATOM 18954 N N . PHE E 1 131 ? -4.192 -18.413 -7.050 1.00 25.54 129 PHE E N 1
ATOM 18955 C CA . PHE E 1 131 ? -2.848 -18.711 -7.523 1.00 28.84 129 PHE E CA 1
ATOM 18956 C C . PHE E 1 131 ? -2.575 -18.171 -8.921 1.00 26.75 129 PHE E C 1
ATOM 18957 O O . PHE E 1 131 ? -3.426 -18.243 -9.806 1.00 31.19 129 PHE E O 1
ATOM 18974 N N . LEU E 1 132 ? -1.381 -17.611 -9.091 1.00 29.28 130 LEU E N 1
ATOM 18975 C CA . LEU E 1 132 ? -0.923 -17.099 -10.376 1.00 29.15 130 LEU E CA 1
ATOM 18976 C C . LEU E 1 132 ? 0.499 -17.572 -10.659 1.00 28.27 130 LEU E C 1
ATOM 18977 O O . LEU E 1 132 ? 1.445 -17.159 -9.988 1.00 27.19 130 LEU E O 1
ATOM 18993 N N . ASN E 1 133 ? 0.634 -18.426 -11.669 1.00 24.33 131 ASN E N 1
ATOM 18994 C CA . ASN E 1 133 ? 1.918 -19.010 -12.044 1.00 25.34 131 ASN E CA 1
ATOM 18995 C C . ASN E 1 133 ? 2.661 -19.629 -10.860 1.00 28.48 131 ASN E C 1
ATOM 18996 O O . ASN E 1 133 ? 3.869 -19.442 -10.700 1.00 28.00 131 ASN E O 1
ATOM 19007 N N . GLY E 1 134 ? 1.925 -20.370 -10.037 1.00 26.73 132 GLY E N 1
ATOM 19008 C CA . GLY E 1 134 ? 2.512 -21.149 -8.962 1.00 23.01 132 GLY E CA 1
ATOM 19009 C C . GLY E 1 134 ? 2.760 -20.382 -7.677 1.00 25.54 132 GLY E C 1
ATOM 19010 O O . GLY E 1 134 ? 3.357 -20.919 -6.743 1.00 23.51 132 GLY E O 1
ATOM 19014 N N . PHE E 1 135 ? 2.302 -19.134 -7.623 1.00 29.93 133 PHE E N 1
ATOM 19015 C CA . PHE E 1 135 ? 2.452 -18.307 -6.427 1.00 24.54 133 PHE E CA 1
ATOM 19016 C C . PHE E 1 135 ? 1.098 -17.998 -5.799 1.00 25.02 133 PHE E C 1
ATOM 19017 O O . PHE E 1 135 ? 0.129 -17.760 -6.515 1.00 22.77 133 PHE E O 1
ATOM 19034 N N . PRO E 1 136 ? 1.029 -17.983 -4.454 1.00 23.15 134 PRO E N 1
ATOM 19035 C CA . PRO E 1 136 ? -0.217 -17.607 -3.779 1.00 23.53 134 PRO E CA 1
ATOM 19036 C C . PRO E 1 136 ? -0.470 -16.109 -3.890 1.00 19.45 134 PRO E C 1
ATOM 19037 O O . PRO E 1 136 ? 0.444 -15.320 -3.647 1.00 22.92 134 PRO E O 1
ATOM 19048 N N . VAL E 1 137 ? -1.685 -15.726 -4.269 1.00 21.11 135 VAL E N 1
ATOM 19049 C CA . VAL E 1 137 ? -2.006 -14.319 -4.473 1.00 23.43 135 VAL E CA 1
ATOM 19050 C C . VAL E 1 137 ? -3.332 -13.896 -3.860 1.00 24.54 135 VAL E C 1
ATOM 19051 O O . VAL E 1 137 ? -4.228 -14.711 -3.640 1.00 22.65 135 VAL E O 1
ATOM 19064 N N . GLY E 1 138 ? -3.430 -12.601 -3.581 1.00 20.21 136 GLY E N 1
ATOM 19065 C CA . GLY E 1 138 ? -4.694 -11.960 -3.285 1.00 20.74 136 GLY E CA 1
ATOM 19066 C C . GLY E 1 138 ? -4.925 -10.943 -4.384 1.00 21.36 136 GLY E C 1
ATOM 19067 O O . GLY E 1 138 ? -3.970 -10.486 -5.013 1.00 21.20 136 GLY E O 1
ATOM 19071 N N . PHE E 1 139 ? -6.178 -10.594 -4.640 1.00 25.58 137 PHE E N 1
ATOM 19072 C CA . PHE E 1 139 ? -6.470 -9.606 -5.669 1.00 26.30 137 PHE E CA 1
ATOM 19073 C C . PHE E 1 139 ? -7.851 -8.998 -5.486 1.00 28.85 137 PHE E C 1
ATOM 19074 O O . PHE E 1 139 ? -8.686 -9.540 -4.768 1.00 30.77 137 PHE E O 1
ATOM 19091 N N . ASP E 1 140 ? -8.054 -7.831 -6.083 1.00 27.49 138 ASP E N 1
ATOM 19092 C CA . ASP E 1 140 ? -9.374 -7.222 -6.147 1.00 31.51 138 ASP E CA 1
ATOM 19093 C C . ASP E 1 140 ? -9.645 -6.829 -7.599 1.00 32.77 138 ASP E C 1
ATOM 19094 O O . ASP E 1 140 ? -9.093 -7.435 -8.518 1.00 34.19 138 ASP E O 1
ATOM 19103 N N . ALA E 1 141 ? -10.491 -5.828 -7.809 1.00 41.44 139 ALA E N 1
ATOM 19104 C CA . ALA E 1 141 ? -10.846 -5.411 -9.158 1.00 37.60 139 ALA E CA 1
ATOM 19105 C C . ALA E 1 141 ? -9.659 -4.786 -9.892 1.00 37.52 139 ALA E C 1
ATOM 19106 O O . ALA E 1 141 ? -9.562 -4.887 -11.115 1.00 43.93 139 ALA E O 1
ATOM 19113 N N . GLU E 1 142 ? -8.769 -4.136 -9.143 1.00 31.72 140 GLU E N 1
ATOM 19114 C CA . GLU E 1 142 ? -7.692 -3.342 -9.735 1.00 33.79 140 GLU E CA 1
ATOM 19115 C C . GLU E 1 142 ? -6.281 -3.900 -9.520 1.00 30.21 140 GLU E C 1
ATOM 19116 O O . GLU E 1 142 ? -5.416 -3.729 -10.380 1.00 28.67 140 GLU E O 1
ATOM 19128 N N . LYS E 1 143 ? -6.049 -4.563 -8.387 1.00 25.38 141 LYS E N 1
ATOM 19129 C CA . LYS E 1 143 ? -4.692 -4.930 -7.971 1.00 24.98 141 LYS E CA 1
ATOM 19130 C C . LYS E 1 143 ? -4.535 -6.413 -7.661 1.00 23.55 141 LYS E C 1
ATOM 19131 O O . LYS E 1 143 ? -5.511 -7.111 -7.385 1.00 24.31 141 LYS E O 1
ATOM 19150 N N . LYS E 1 144 ? -3.289 -6.880 -7.714 1.00 27.03 142 LYS E N 1
ATOM 19151 C CA . LYS E 1 144 ? -2.928 -8.214 -7.249 1.00 22.69 142 LYS E CA 1
ATOM 19152 C C . LYS E 1 144 ? -1.663 -8.122 -6.405 1.00 24.04 142 LYS E C 1
ATOM 19153 O O . LYS E 1 144 ? -0.836 -7.235 -6.607 1.00 26.23 142 LYS E O 1
ATOM 19172 N N . TRP E 1 145 ? -1.517 -9.036 -5.453 1.00 24.65 143 TRP E N 1
ATOM 19173 C CA . TRP E 1 145 ? -0.347 -9.047 -4.587 1.00 21.17 143 TRP E CA 1
ATOM 19174 C C . TRP E 1 145 ? -0.023 -10.463 -4.139 1.00 19.49 143 TRP E C 1
ATOM 19175 O O . TRP E 1 145 ? -0.890 -11.337 -4.132 1.00 21.88 143 TRP E O 1
ATOM 19196 N N . LEU E 1 146 ? 1.236 -10.681 -3.775 1.00 18.95 144 LEU E N 1
ATOM 19197 C CA . LEU E 1 146 ? 1.677 -11.966 -3.248 1.00 18.58 144 LEU E CA 1
ATOM 19198 C C . LEU E 1 146 ? 1.289 -12.083 -1.778 1.00 20.95 144 LEU E C 1
ATOM 19199 O O . LEU E 1 146 ? 1.274 -11.085 -1.057 1.00 19.98 144 LEU E O 1
ATOM 19215 N N . LEU E 1 147 ? 0.962 -13.298 -1.342 1.00 20.05 145 LEU E N 1
ATOM 19216 C CA . LEU E 1 147 ? 0.585 -13.539 0.049 1.00 20.47 145 LEU E CA 1
ATOM 19217 C C . LEU E 1 147 ? 1.793 -13.960 0.880 1.00 20.76 145 LEU E C 1
ATOM 19218 O O . LEU E 1 147 ? 2.642 -14.722 0.415 1.00 18.40 145 LEU E O 1
ATOM 19234 N N . HIS E 1 148 ? 1.855 -13.472 2.116 1.00 20.36 146 HIS E N 1
ATOM 19235 C CA . HIS E 1 148 ? 2.906 -13.867 3.044 1.00 19.75 146 HIS E CA 1
ATOM 19236 C C . HIS E 1 148 ? 2.624 -15.252 3.620 1.00 18.90 146 HIS E C 1
ATOM 19237 O O . HIS E 1 148 ? 2.429 -15.409 4.824 1.00 18.14 146 HIS E O 1
ATOM 19251 N N . CYS E 1 149 ? 2.581 -16.251 2.744 1.00 19.10 147 CYS E N 1
ATOM 19252 C CA . CYS E 1 149 ? 2.505 -17.645 3.164 1.00 22.50 147 CYS E CA 1
ATOM 19253 C C . CYS E 1 149 ? 3.855 -18.050 3.745 1.00 19.63 147 CYS E C 1
ATOM 19254 O O . CYS E 1 149 ? 4.816 -17.286 3.660 1.00 22.70 147 CYS E O 1
ATOM 19261 N N . PRO E 1 150 ? 3.936 -19.239 4.363 1.00 20.18 148 PRO E N 1
ATOM 19262 C CA . PRO E 1 150 ? 5.262 -19.694 4.799 1.00 19.32 148 PRO E CA 1
ATOM 19263 C C . PRO E 1 150 ? 6.200 -19.929 3.618 1.00 18.39 148 PRO E C 1
ATOM 19264 O O . PRO E 1 150 ? 5.738 -20.279 2.529 1.00 20.27 148 PRO E O 1
ATOM 19275 N N . GLY E 1 151 ? 7.497 -19.739 3.833 1.00 19.60 149 GLY E N 1
ATOM 19276 C CA . GLY E 1 151 ? 8.487 -19.986 2.801 1.00 19.67 149 GLY E CA 1
ATOM 19277 C C . GLY E 1 151 ? 8.472 -18.964 1.681 1.00 24.34 149 GLY E C 1
ATOM 19278 O O . GLY E 1 151 ? 8.801 -19.287 0.538 1.00 27.72 149 GLY E O 1
ATOM 19282 N N . MET E 1 152 ? 8.087 -17.733 2.004 1.00 17.71 150 MET E N 1
ATOM 19283 C CA . MET E 1 152 ? 8.123 -16.643 1.036 1.00 19.87 150 MET E CA 1
ATOM 19284 C C . MET E 1 152 ? 9.317 -15.728 1.289 1.00 24.41 150 MET E C 1
ATOM 19285 O O . MET E 1 152 ? 9.681 -15.470 2.436 1.00 19.83 150 MET E O 1
ATOM 19299 N N . LEU E 1 153 ? 9.914 -15.243 0.204 1.00 18.09 151 LEU E N 1
ATOM 19300 C CA . LEU E 1 153 ? 11.055 -14.338 0.275 1.00 21.96 151 LEU E CA 1
ATOM 19301 C C . LEU E 1 153 ? 10.591 -12.911 0.039 1.00 23.45 151 LEU E C 1
ATOM 19302 O O . LEU E 1 153 ? 9.949 -12.613 -0.969 1.00 23.49 151 LEU E O 1
ATOM 19318 N N . ALA E 1 154 ? 10.937 -12.032 0.971 1.00 20.72 152 ALA E N 1
ATOM 19319 C CA . ALA E 1 154 ? 10.547 -10.634 0.894 1.00 23.99 152 ALA E CA 1
ATOM 19320 C C . ALA E 1 154 ? 11.693 -9.744 1.363 1.00 20.93 152 ALA E C 1
ATOM 19321 O O . ALA E 1 154 ? 12.666 -10.227 1.942 1.00 21.56 152 ALA E O 1
ATOM 19328 N N . MET E 1 155 ? 11.578 -8.447 1.088 1.00 21.55 153 MET E N 1
ATOM 19329 C CA . MET E 1 155 ? 12.622 -7.482 1.422 1.00 21.13 153 MET E CA 1
ATOM 19330 C C . MET E 1 155 ? 12.294 -6.727 2.707 1.00 19.25 153 MET E C 1
ATOM 19331 O O . MET E 1 155 ? 11.216 -6.149 2.841 1.00 21.60 153 MET E O 1
ATOM 19345 N N . ALA E 1 156 ? 13.224 -6.743 3.655 1.00 22.10 154 ALA E N 1
ATOM 19346 C CA . ALA E 1 156 ? 13.074 -5.958 4.873 1.00 24.54 154 ALA E CA 1
ATOM 19347 C C . ALA E 1 156 ? 13.219 -4.473 4.552 1.00 24.73 154 ALA E C 1
ATOM 19348 O O . ALA E 1 156 ? 13.908 -4.100 3.600 1.00 27.14 154 ALA E O 1
ATOM 19355 N N . ARG E 1 157 ? 12.573 -3.631 5.350 1.00 20.55 155 ARG E N 1
ATOM 19356 C CA . ARG E 1 157 ? 12.633 -2.189 5.145 1.00 21.95 155 ARG E CA 1
ATOM 19357 C C . ARG E 1 157 ? 12.437 -1.428 6.448 1.00 22.96 155 ARG E C 1
ATOM 19358 O O . ARG E 1 157 ? 12.114 -2.014 7.483 1.00 22.19 155 ARG E O 1
ATOM 19379 N N . ASP E 1 158 ? 12.649 -0.119 6.384 1.00 28.24 156 ASP E N 1
ATOM 19380 C CA . ASP E 1 158 ? 12.360 0.767 7.502 1.00 30.43 156 ASP E CA 1
ATOM 19381 C C . ASP E 1 158 ? 10.941 1.298 7.344 1.00 26.70 156 ASP E C 1
ATOM 19382 O O . ASP E 1 158 ? 10.225 0.884 6.432 1.00 26.36 156 ASP E O 1
ATOM 19391 N N . SER E 1 159 ? 10.535 2.208 8.223 1.00 26.02 157 SER E N 1
ATOM 19392 C CA . SER E 1 159 ? 9.146 2.658 8.262 1.00 31.42 157 SER E CA 1
ATOM 19393 C C . SER E 1 159 ? 8.716 3.324 6.955 1.00 27.45 157 SER E C 1
ATOM 19394 O O . SER E 1 159 ? 7.604 3.092 6.479 1.00 30.80 157 SER E O 1
ATOM 19402 N N . ASP E 1 160 ? 9.590 4.133 6.367 1.00 27.81 158 ASP E N 1
ATOM 19403 C CA . ASP E 1 160 ? 9.296 4.722 5.064 1.00 29.59 158 ASP E CA 1
ATOM 19404 C C . ASP E 1 160 ? 9.353 3.623 4.005 1.00 26.25 158 ASP E C 1
ATOM 19405 O O . ASP E 1 160 ? 10.301 2.838 3.981 1.00 24.88 158 ASP E O 1
ATOM 19414 N N . PRO E 1 161 ? 8.328 3.554 3.135 1.00 25.06 159 PRO E N 1
ATOM 19415 C CA . PRO E 1 161 ? 8.195 2.425 2.201 1.00 26.56 159 PRO E CA 1
ATOM 19416 C C . PRO E 1 161 ? 9.392 2.198 1.276 1.00 26.30 159 PRO E C 1
ATOM 19417 O O . PRO E 1 161 ? 9.722 1.044 0.995 1.00 23.42 159 PRO E O 1
ATOM 19428 N N . ASN E 1 162 ? 10.041 3.269 0.829 1.00 23.65 160 ASN E N 1
ATOM 19429 C CA . ASN E 1 162 ? 11.100 3.145 -0.168 1.00 26.35 160 ASN E CA 1
ATOM 19430 C C . ASN E 1 162 ? 12.484 3.073 0.466 1.00 29.66 160 ASN E C 1
ATOM 19431 O O . ASN E 1 162 ? 13.399 3.777 0.037 1.00 25.91 160 ASN E O 1
ATOM 19442 N N . THR E 1 163 ? 12.636 2.216 1.477 1.00 30.20 161 THR E N 1
ATOM 19443 C CA . THR E 1 163 ? 13.909 2.085 2.186 1.00 26.56 161 THR E CA 1
ATOM 19444 C C . THR E 1 163 ? 14.526 0.686 2.107 1.00 23.33 161 THR E C 1
ATOM 19445 O O . THR E 1 163 ? 15.619 0.463 2.623 1.00 29.92 161 THR E O 1
ATOM 19456 N N . GLY E 1 164 ? 13.838 -0.253 1.466 1.00 22.53 162 GLY E N 1
ATOM 19457 C CA . GLY E 1 164 ? 14.361 -1.602 1.318 1.00 26.52 162 GLY E CA 1
ATOM 19458 C C . GLY E 1 164 ? 15.354 -1.702 0.175 1.00 30.65 162 GLY E C 1
ATOM 19459 O O . GLY E 1 164 ? 15.427 -0.799 -0.663 1.00 26.28 162 GLY E O 1
ATOM 19463 N N . GLY E 1 165 ? 16.117 -2.794 0.129 1.00 25.90 163 GLY E N 1
ATOM 19464 C CA . GLY E 1 165 ? 16.955 -3.067 -1.027 1.00 27.74 163 GLY E CA 1
ATOM 19465 C C . GLY E 1 165 ? 18.166 -3.976 -0.872 1.00 26.66 163 GLY E C 1
ATOM 19466 O O . GLY E 1 165 ? 18.748 -4.362 -1.886 1.00 25.53 163 GLY E O 1
ATOM 19470 N N . THR E 1 166 ? 18.566 -4.315 0.354 1.00 29.12 164 THR E N 1
ATOM 19471 C CA . THR E 1 166 ? 19.678 -5.255 0.543 1.00 26.70 164 THR E CA 1
ATOM 19472 C C . THR E 1 166 ? 19.346 -6.423 1.468 1.00 33.31 164 THR E C 1
ATOM 19473 O O . THR E 1 166 ? 19.818 -7.541 1.249 1.00 33.22 164 THR E O 1
ATOM 19484 N N . ASP E 1 167 ? 18.531 -6.175 2.488 1.00 26.21 165 ASP E N 1
ATOM 19485 C CA . ASP E 1 167 ? 18.298 -7.177 3.519 1.00 28.16 165 ASP E CA 1
ATOM 19486 C C . ASP E 1 167 ? 16.904 -7.766 3.379 1.00 27.28 165 ASP E C 1
ATOM 19487 O O . ASP E 1 167 ? 15.919 -7.043 3.238 1.00 26.71 165 ASP E O 1
ATOM 19496 N N . PHE E 1 168 ? 16.844 -9.094 3.418 1.00 23.33 166 PHE E N 1
ATOM 19497 C CA . PHE E 1 168 ? 15.634 -9.838 3.097 1.00 23.93 166 PHE E CA 1
ATOM 19498 C C . PHE E 1 168 ? 15.226 -10.726 4.258 1.00 22.74 166 PHE E C 1
ATOM 19499 O O . PHE E 1 168 ? 16.008 -10.949 5.182 1.00 20.17 166 PHE E O 1
ATOM 19516 N N . TYR E 1 169 ? 14.001 -11.236 4.204 1.00 20.30 167 TYR E N 1
ATOM 19517 C CA . TYR E 1 169 ? 13.554 -12.215 5.180 1.00 21.33 167 TYR E CA 1
ATOM 19518 C C . TYR E 1 169 ? 12.751 -13.331 4.529 1.00 18.48 167 TYR E C 1
ATOM 19519 O O . TYR E 1 169 ? 12.115 -13.136 3.492 1.00 19.31 167 TYR E O 1
ATOM 19537 N N . ILE E 1 170 ? 12.825 -14.510 5.140 1.00 18.54 168 ILE E N 1
ATOM 19538 C CA . ILE E 1 170 ? 12.028 -15.661 4.741 1.00 18.30 168 ILE E CA 1
ATOM 19539 C C . ILE E 1 170 ? 11.013 -15.959 5.833 1.00 17.99 168 ILE E C 1
ATOM 19540 O O . ILE E 1 170 ? 11.380 -16.112 6.997 1.00 19.74 168 ILE E O 1
ATOM 19556 N N . THR E 1 171 ? 9.740 -16.032 5.461 1.00 20.29 169 THR E N 1
ATOM 19557 C CA . THR E 1 171 ? 8.684 -16.329 6.426 1.00 23.40 169 THR E CA 1
ATOM 19558 C C . THR E 1 171 ? 8.767 -17.770 6.919 1.00 20.37 169 THR E C 1
ATOM 19559 O O . THR E 1 171 ? 8.908 -18.700 6.129 1.00 18.50 169 THR E O 1
ATOM 19570 N N . LEU E 1 172 ? 8.664 -17.937 8.233 1.00 17.82 170 LEU E N 1
ATOM 19571 C CA . LEU E 1 172 ? 8.700 -19.252 8.863 1.00 18.16 170 LEU E CA 1
ATOM 19572 C C . LEU E 1 172 ? 7.284 -19.789 9.061 1.00 18.35 170 LEU E C 1
ATOM 19573 O O . LEU E 1 172 ? 7.075 -20.992 9.226 1.00 18.98 170 LEU E O 1
ATOM 19589 N N . ASP E 1 173 ? 6.322 -18.873 9.053 1.00 22.66 171 ASP E N 1
ATOM 19590 C CA . ASP E 1 173 ? 4.904 -19.199 9.151 1.00 21.57 171 ASP E CA 1
ATOM 19591 C C . ASP E 1 173 ? 4.177 -18.063 8.442 1.00 22.75 171 ASP E C 1
ATOM 19592 O O . ASP E 1 173 ? 4.802 -17.060 8.100 1.00 25.38 171 ASP E O 1
ATOM 19601 N N . ALA E 1 174 ? 2.878 -18.202 8.206 1.00 20.54 172 ALA E N 1
ATOM 19602 C CA . ALA E 1 174 ? 2.147 -17.171 7.474 1.00 17.59 172 ALA E CA 1
ATOM 19603 C C . ALA E 1 174 ? 2.105 -15.864 8.265 1.00 22.13 172 ALA E C 1
ATOM 19604 O O . ALA E 1 174 ? 1.866 -15.868 9.474 1.00 19.05 172 ALA E O 1
ATOM 19611 N N . GLN E 1 175 ? 2.357 -14.754 7.575 1.00 19.56 173 GLN E N 1
ATOM 19612 C CA . GLN E 1 175 ? 2.310 -13.423 8.180 1.00 17.40 173 GLN E CA 1
ATOM 19613 C C . GLN E 1 175 ? 1.471 -12.504 7.295 1.00 22.27 173 GLN E C 1
ATOM 19614 O O . GLN E 1 175 ? 1.950 -11.480 6.805 1.00 18.83 173 GLN E O 1
ATOM 19628 N N . ARG E 1 176 ? 0.212 -12.888 7.104 1.00 21.53 174 ARG E N 1
ATOM 19629 C CA . ARG E 1 176 ? -0.669 -12.246 6.135 1.00 23.60 174 ARG E CA 1
ATOM 19630 C C . ARG E 1 176 ? -0.904 -10.761 6.399 1.00 19.42 174 ARG E C 1
ATOM 19631 O O . ARG E 1 176 ? -1.240 -10.016 5.479 1.00 18.40 174 ARG E O 1
ATOM 19652 N N . TYR E 1 177 ? -0.732 -10.330 7.644 1.00 19.03 175 TYR E N 1
ATOM 19653 C CA . TYR E 1 177 ? -0.944 -8.929 7.992 1.00 23.05 175 TYR E CA 1
ATOM 19654 C C . TYR E 1 177 ? 0.066 -8.023 7.285 1.00 21.97 175 TYR E C 1
ATOM 19655 O O . TYR E 1 177 ? -0.161 -6.822 7.144 1.00 21.24 175 TYR E O 1
ATOM 19673 N N . LEU E 1 178 ? 1.178 -8.602 6.841 1.00 18.52 176 LEU E N 1
ATOM 19674 C CA . LEU E 1 178 ? 2.209 -7.847 6.135 1.00 18.16 176 LEU E CA 1
ATOM 19675 C C . LEU E 1 178 ? 1.857 -7.613 4.668 1.00 19.95 176 LEU E C 1
ATOM 19676 O O . LEU E 1 178 ? 2.517 -6.827 3.988 1.00 20.66 176 LEU E O 1
ATOM 19692 N N . ASP E 1 179 ? 0.823 -8.295 4.183 1.00 20.44 177 ASP E N 1
ATOM 19693 C CA . ASP E 1 179 ? 0.446 -8.210 2.775 1.00 23.71 177 ASP E CA 1
ATOM 19694 C C . ASP E 1 179 ? 0.171 -6.764 2.364 1.00 20.34 177 ASP E C 1
ATOM 19695 O O . ASP E 1 179 ? -0.420 -5.993 3.122 1.00 20.83 177 ASP E O 1
ATOM 19704 N N . ARG E 1 180 ? 0.619 -6.416 1.161 1.00 20.00 178 ARG E N 1
ATOM 19705 C CA . ARG E 1 180 ? 0.445 -5.082 0.585 1.00 23.29 178 ARG E CA 1
ATOM 19706 C C . ARG E 1 180 ? 1.187 -3.984 1.359 1.00 20.19 178 ARG E C 1
ATOM 19707 O O . ARG E 1 180 ? 0.898 -2.802 1.187 1.00 24.63 178 ARG E O 1
ATOM 19728 N N . ASN E 1 181 ? 2.150 -4.375 2.190 1.00 19.25 179 ASN E N 1
ATOM 19729 C CA . ASN E 1 181 ? 2.972 -3.412 2.927 1.00 23.99 179 ASN E CA 1
ATOM 19730 C C . ASN E 1 181 ? 4.460 -3.705 2.776 1.00 19.24 179 ASN E C 1
ATOM 19731 O O . ASN E 1 181 ? 5.302 -2.928 3.224 1.00 19.56 179 ASN E O 1
ATOM 19742 N N . MET E 1 182 ? 4.773 -4.817 2.121 1.00 19.70 180 MET E N 1
ATOM 19743 C CA . MET E 1 182 ? 6.148 -5.266 1.949 1.00 18.60 180 MET E CA 1
ATOM 19744 C C . MET E 1 182 ? 6.359 -5.764 0.526 1.00 20.93 180 MET E C 1
ATOM 19745 O O . MET E 1 182 ? 5.405 -6.158 -0.150 1.00 18.52 180 MET E O 1
ATOM 19759 N N . THR E 1 183 ? 7.607 -5.745 0.073 1.00 18.72 181 THR E N 1
ATOM 19760 C CA . THR E 1 183 ? 7.943 -6.306 -1.227 1.00 21.56 181 THR E CA 1
ATOM 19761 C C . THR E 1 183 ? 8.264 -7.793 -1.119 1.00 21.53 181 THR E C 1
ATOM 19762 O O . THR E 1 183 ? 9.342 -8.176 -0.665 1.00 20.51 181 THR E O 1
ATOM 19773 N N . VAL E 1 184 ? 7.316 -8.623 -1.539 1.00 23.32 182 VAL E N 1
ATOM 19774 C CA . VAL E 1 184 ? 7.545 -10.053 -1.681 1.00 24.36 182 VAL E CA 1
ATOM 19775 C C . VAL E 1 184 ? 8.057 -10.298 -3.096 1.00 22.88 182 VAL E C 1
ATOM 19776 O O . VAL E 1 184 ? 7.471 -9.794 -4.056 1.00 18.89 182 VAL E O 1
ATOM 19789 N N . PHE E 1 185 ? 9.159 -11.034 -3.235 1.00 21.60 183 PHE E N 1
ATOM 19790 C CA . PHE E 1 185 ? 9.751 -11.237 -4.560 1.00 24.79 183 PHE E CA 1
ATOM 19791 C C . PHE E 1 185 ? 10.310 -12.643 -4.778 1.00 24.81 183 PHE E C 1
ATOM 19792 O O . PHE E 1 185 ? 11.054 -12.876 -5.733 1.00 25.12 183 PHE E O 1
ATOM 19809 N N . GLY E 1 186 ? 9.940 -13.584 -3.916 1.00 19.99 184 GLY E N 1
ATOM 19810 C CA . GLY E 1 186 ? 10.328 -14.970 -4.119 1.00 23.12 184 GLY E CA 1
ATOM 19811 C C . GLY E 1 186 ? 9.619 -15.958 -3.212 1.00 26.02 184 GLY E C 1
ATOM 19812 O O . GLY E 1 186 ? 8.935 -15.568 -2.264 1.00 23.57 184 GLY E O 1
ATOM 19816 N N . ARG E 1 187 ? 9.778 -17.244 -3.521 1.00 24.59 185 ARG E N 1
ATOM 19817 C CA . ARG E 1 187 ? 9.281 -18.324 -2.670 1.00 22.51 185 ARG E CA 1
ATOM 19818 C C . ARG E 1 187 ? 10.313 -19.447 -2.574 1.00 24.56 185 ARG E C 1
ATOM 19819 O O . ARG E 1 187 ? 11.029 -19.728 -3.537 1.00 24.32 185 ARG E O 1
ATOM 19840 N N . VAL E 1 188 ? 10.384 -20.086 -1.411 1.00 23.34 186 VAL E N 1
ATOM 19841 C CA . VAL E 1 188 ? 11.262 -21.235 -1.215 1.00 25.98 186 VAL E CA 1
ATOM 19842 C C . VAL E 1 188 ? 10.687 -22.448 -1.944 1.00 24.60 186 VAL E C 1
ATOM 19843 O O . VAL E 1 188 ? 9.509 -22.767 -1.784 1.00 22.64 186 VAL E O 1
ATOM 19856 N N . ILE E 1 189 ? 11.518 -23.116 -2.742 1.00 22.90 187 ILE E N 1
ATOM 19857 C CA . ILE E 1 189 ? 11.080 -24.291 -3.495 1.00 23.08 187 ILE E CA 1
ATOM 19858 C C . ILE E 1 189 ? 11.792 -25.559 -3.028 1.00 24.99 187 ILE E C 1
ATOM 19859 O O . ILE E 1 189 ? 11.371 -26.669 -3.353 1.00 30.76 187 ILE E O 1
ATOM 19875 N N . SER E 1 190 ? 12.872 -25.390 -2.270 1.00 26.14 188 SER E N 1
ATOM 19876 C CA . SER E 1 190 ? 13.558 -26.518 -1.651 1.00 25.25 188 SER E CA 1
ATOM 19877 C C . SER E 1 190 ? 14.386 -26.048 -0.459 1.00 26.54 188 SER E C 1
ATOM 19878 O O . SER E 1 190 ? 14.869 -24.917 -0.439 1.00 23.49 188 SER E O 1
ATOM 19886 N N . GLY E 1 191 ? 14.536 -26.914 0.539 1.00 26.26 189 GLY E N 1
ATOM 19887 C CA . GLY E 1 191 ? 15.389 -26.620 1.678 1.00 23.21 189 GLY E CA 1
ATOM 19888 C C . GLY E 1 191 ? 14.745 -25.764 2.755 1.00 21.18 189 GLY E C 1
ATOM 19889 O O . GLY E 1 191 ? 15.445 -25.111 3.530 1.00 21.35 189 GLY E O 1
ATOM 19893 N N . MET E 1 192 ? 13.418 -25.750 2.804 1.00 22.30 190 MET E N 1
ATOM 19894 C CA . MET E 1 192 ? 12.711 -25.000 3.839 1.00 20.02 190 MET E CA 1
ATOM 19895 C C . MET E 1 192 ? 13.111 -25.488 5.236 1.00 19.19 190 MET E C 1
ATOM 19896 O O . MET E 1 192 ? 13.174 -24.701 6.177 1.00 18.68 190 MET E O 1
ATOM 19910 N N . GLN E 1 193 ? 13.386 -26.784 5.363 1.00 20.96 191 GLN E N 1
ATOM 19911 C CA . GLN E 1 193 ? 13.809 -27.356 6.640 1.00 20.64 191 GLN E CA 1
ATOM 19912 C C . GLN E 1 193 ? 15.091 -26.723 7.173 1.00 25.18 191 GLN E C 1
ATOM 19913 O O . GLN E 1 193 ? 15.281 -26.626 8.381 1.00 23.98 191 GLN E O 1
ATOM 19927 N N . TYR E 1 194 ? 15.965 -26.286 6.274 1.00 23.70 192 TYR E N 1
ATOM 19928 C CA . TYR E 1 194 ? 17.227 -25.685 6.682 1.00 24.24 192 TYR E CA 1
ATOM 19929 C C . TYR E 1 194 ? 16.991 -24.278 7.220 1.00 19.51 192 TYR E C 1
ATOM 19930 O O . TYR E 1 194 ? 17.672 -23.836 8.142 1.00 22.02 192 TYR E O 1
ATOM 19948 N N . VAL E 1 195 ? 16.014 -23.584 6.646 1.00 18.23 193 VAL E N 1
ATOM 19949 C CA . VAL E 1 195 ? 15.600 -22.288 7.163 1.00 19.01 193 VAL E CA 1
ATOM 19950 C C . VAL E 1 195 ? 15.133 -22.450 8.608 1.00 19.49 193 VAL E C 1
ATOM 19951 O O . VAL E 1 195 ? 15.375 -21.592 9.456 1.00 20.36 193 VAL E O 1
ATOM 19964 N N . GLN E 1 196 ? 14.473 -23.571 8.879 1.00 20.94 194 GLN E N 1
ATOM 19965 C CA . GLN E 1 196 ? 13.938 -23.854 10.204 1.00 20.90 194 GLN E CA 1
ATOM 19966 C C . GLN E 1 196 ? 15.025 -24.229 11.211 1.00 22.25 194 GLN E C 1
ATOM 19967 O O . GLN E 1 196 ? 14.782 -24.221 12.417 1.00 25.63 194 GLN E O 1
ATOM 19981 N N . LYS E 1 197 ? 16.217 -24.557 10.719 1.00 21.53 195 LYS E N 1
ATOM 19982 C CA . LYS E 1 197 ? 17.340 -24.901 11.591 1.00 23.72 195 LYS E CA 1
ATOM 19983 C C . LYS E 1 197 ? 18.159 -23.677 11.993 1.00 24.33 195 LYS E C 1
ATOM 19984 O O . LYS E 1 197 ? 18.994 -23.751 12.896 1.00 22.28 195 LYS E O 1
ATOM 20003 N N . LEU E 1 198 ? 17.929 -22.558 11.315 1.00 24.03 196 LEU E N 1
ATOM 20004 C CA . LEU E 1 198 ? 18.719 -21.352 11.541 1.00 26.19 196 LEU E CA 1
ATOM 20005 C C . LEU E 1 198 ? 18.697 -20.918 13.006 1.00 29.46 196 LEU E C 1
ATOM 20006 O O . LEU E 1 198 ? 17.664 -21.003 13.669 1.00 24.54 196 LEU E O 1
ATOM 20022 N N . GLN E 1 199 ? 19.849 -20.469 13.499 1.00 25.88 197 GLN E N 1
ATOM 20023 C CA . GLN E 1 199 ? 19.976 -19.982 14.871 1.00 29.08 197 GLN E CA 1
ATOM 20024 C C . GLN E 1 199 ? 18.951 -18.886 15.141 1.00 25.93 197 GLN E C 1
ATOM 20025 O O . GLN E 1 199 ? 18.818 -17.938 14.363 1.00 23.89 197 GLN E O 1
ATOM 20039 N N . ARG E 1 200 ? 18.238 -19.024 16.255 1.00 24.40 198 ARG E N 1
ATOM 20040 C CA . ARG E 1 200 ? 17.162 -18.108 16.603 1.00 24.39 198 ARG E CA 1
ATOM 20041 C C . ARG E 1 200 ? 17.704 -16.966 17.458 1.00 22.41 198 ARG E C 1
ATOM 20042 O O . ARG E 1 200 ? 18.654 -17.150 18.220 1.00 25.45 198 ARG E O 1
ATOM 20063 N N . GLY E 1 201 ? 17.091 -15.794 17.337 1.00 21.28 199 GLY E N 1
ATOM 20064 C CA . GLY E 1 201 ? 17.277 -14.735 18.313 1.00 22.18 199 GLY E CA 1
ATOM 20065 C C . GLY E 1 201 ? 16.111 -14.765 19.285 1.00 26.29 199 GLY E C 1
ATOM 20066 O O . GLY E 1 201 ? 15.401 -15.769 19.366 1.00 24.30 199 GLY E O 1
ATOM 20070 N N . ASP E 1 202 ? 15.912 -13.669 20.013 1.00 30.81 200 ASP E N 1
ATOM 20071 C CA . ASP E 1 202 ? 14.805 -13.540 20.960 1.00 28.99 200 ASP E CA 1
ATOM 20072 C C . ASP E 1 202 ? 14.019 -12.284 20.615 1.00 28.44 200 ASP E C 1
ATOM 20073 O O . ASP E 1 202 ? 14.582 -11.190 20.569 1.00 27.35 200 ASP E O 1
ATOM 20082 N N . LYS E 1 203 ? 12.718 -12.438 20.385 1.00 26.55 201 LYS E N 1
ATOM 20083 C CA . LYS E 1 203 ? 11.888 -11.316 19.948 1.00 31.08 201 LYS E CA 1
ATOM 20084 C C . LYS E 1 203 ? 11.865 -10.178 20.966 1.00 32.12 201 LYS E C 1
ATOM 20085 O O . LYS E 1 203 ? 11.616 -9.027 20.611 1.00 30.77 201 LYS E O 1
ATOM 20104 N N . ASN E 1 204 ? 12.120 -10.505 22.229 1.00 31.88 202 ASN E N 1
ATOM 20105 C CA . ASN E 1 204 ? 12.114 -9.507 23.293 1.00 34.77 202 ASN E CA 1
ATOM 20106 C C . ASN E 1 204 ? 13.481 -8.858 23.514 1.00 37.89 202 ASN E C 1
ATOM 20107 O O . ASN E 1 204 ? 13.629 -8.001 24.387 1.00 43.01 202 ASN E O 1
ATOM 20118 N N . ILE E 1 205 ? 14.472 -9.269 22.726 1.00 33.72 203 ILE E N 1
ATOM 20119 C CA . ILE E 1 205 ? 15.814 -8.691 22.794 1.00 36.13 203 ILE E CA 1
ATOM 20120 C C . ILE E 1 205 ? 16.244 -8.145 21.430 1.00 32.94 203 ILE E C 1
ATOM 20121 O O . ILE E 1 205 ? 16.613 -8.903 20.533 1.00 29.88 203 ILE E O 1
ATOM 20137 N N . GLU E 1 206 ? 16.203 -6.820 21.303 1.00 32.43 204 GLU E N 1
ATOM 20138 C CA . GLU E 1 206 ? 16.554 -6.121 20.068 1.00 31.52 204 GLU E CA 1
ATOM 20139 C C . GLU E 1 206 ? 15.804 -6.700 18.870 1.00 30.26 204 GLU E C 1
ATOM 20140 O O . GLU E 1 206 ? 16.377 -6.892 17.800 1.00 34.69 204 GLU E O 1
ATOM 20152 N N . GLY E 1 207 ? 14.522 -6.990 19.066 1.00 29.64 205 GLY E N 1
ATOM 20153 C CA . GLY E 1 207 ? 13.658 -7.420 17.981 1.00 25.51 205 GLY E CA 1
ATOM 20154 C C . GLY E 1 207 ? 14.132 -8.669 17.264 1.00 26.58 205 GLY E C 1
ATOM 20155 O O . GLY E 1 207 ? 13.921 -8.814 16.060 1.00 26.17 205 GLY E O 1
ATOM 20159 N N . GLY E 1 208 ? 14.774 -9.570 18.000 1.00 24.01 206 GLY E N 1
ATOM 20160 C CA . GLY E 1 208 ? 15.201 -10.840 17.445 1.00 26.85 206 GLY E CA 1
ATOM 20161 C C . GLY E 1 208 ? 16.603 -10.833 16.862 1.00 24.24 206 GLY E C 1
ATOM 20162 O O . GLY E 1 208 ? 17.060 -11.850 16.343 1.00 23.79 206 GLY E O 1
ATOM 20166 N N . VAL E 1 209 ? 17.291 -9.698 16.939 1.00 21.99 207 VAL E N 1
ATOM 20167 C CA . VAL E 1 209 ? 18.668 -9.631 16.465 1.00 22.40 207 VAL E CA 1
ATOM 20168 C C . VAL E 1 209 ? 19.541 -10.474 17.384 1.00 26.87 207 VAL E C 1
ATOM 20169 O O . VAL E 1 209 ? 19.514 -10.315 18.604 1.00 23.78 207 VAL E O 1
ATOM 20182 N N . ILE E 1 210 ? 20.305 -11.382 16.790 1.00 22.92 208 ILE E N 1
ATOM 20183 C CA . ILE E 1 210 ? 21.152 -12.273 17.566 1.00 25.35 208 ILE E CA 1
ATOM 20184 C C . ILE E 1 210 ? 22.273 -11.458 18.194 1.00 28.68 208 ILE E C 1
ATOM 20185 O O . ILE E 1 210 ? 22.929 -10.663 17.519 1.00 27.87 208 ILE E O 1
ATOM 20201 N N . GLN E 1 211 ? 22.486 -11.660 19.490 1.00 29.88 209 GLN E N 1
ATOM 20202 C CA . GLN E 1 211 ? 23.345 -10.775 20.263 1.00 35.46 209 GLN E CA 1
ATOM 20203 C C . GLN E 1 211 ? 24.754 -11.314 20.443 1.00 40.88 209 GLN E C 1
ATOM 20204 O O . GLN E 1 211 ? 24.966 -12.523 20.534 1.00 37.10 209 GLN E O 1
ATOM 20218 N N . SER E 1 212 ? 25.713 -10.398 20.513 1.00 51.76 210 SER E N 1
ATOM 20219 C CA . SER E 1 212 ? 27.094 -10.749 20.803 1.00 57.24 210 SER E CA 1
ATOM 20220 C C . SER E 1 212 ? 27.135 -11.378 22.189 1.00 61.88 210 SER E C 1
ATOM 20221 O O . SER E 1 212 ? 26.399 -10.950 23.078 1.00 61.04 210 SER E O 1
ATOM 20229 N N . PRO E 1 213 ? 27.986 -12.396 22.391 1.00 61.87 211 PRO E N 1
ATOM 20230 C CA . PRO E 1 213 ? 29.086 -12.868 21.545 1.00 60.91 211 PRO E CA 1
ATOM 20231 C C . PRO E 1 213 ? 28.644 -13.781 20.409 1.00 55.67 211 PRO E C 1
ATOM 20232 O O . PRO E 1 213 ? 29.502 -14.300 19.693 1.00 57.22 211 PRO E O 1
ATOM 20243 N N . ASN E 1 214 ? 27.339 -13.966 20.233 1.00 51.97 212 ASN E N 1
ATOM 20244 C CA . ASN E 1 214 ? 26.860 -14.929 19.254 1.00 46.42 212 ASN E CA 1
ATOM 20245 C C . ASN E 1 214 ? 26.543 -14.242 17.948 1.00 41.08 212 ASN E C 1
ATOM 20246 O O . ASN E 1 214 ? 26.312 -13.034 17.904 1.00 39.66 212 ASN E O 1
ATOM 20257 N N . LYS E 1 215 ? 26.541 -15.031 16.883 1.00 39.40 213 LYS E N 1
ATOM 20258 C CA . LYS E 1 215 ? 26.232 -14.526 15.561 1.00 40.19 213 LYS E CA 1
ATOM 20259 C C . LYS E 1 215 ? 25.301 -15.480 14.821 1.00 37.07 213 LYS E C 1
ATOM 20260 O O . LYS E 1 215 ? 25.324 -16.688 15.047 1.00 43.74 213 LYS E O 1
ATOM 20279 N N . GLY E 1 216 ? 24.476 -14.923 13.944 1.00 29.39 214 GLY E N 1
ATOM 20280 C CA . GLY E 1 216 ? 23.566 -15.716 13.143 1.00 25.97 214 GLY E CA 1
ATOM 20281 C C . GLY E 1 216 ? 24.300 -16.656 12.214 1.00 29.63 214 GLY E C 1
ATOM 20282 O O . GLY E 1 216 ? 25.475 -16.449 11.910 1.00 28.55 214 GLY E O 1
ATOM 20286 N N . ASP E 1 217 ? 23.610 -17.709 11.786 1.00 26.06 215 ASP E N 1
ATOM 20287 C CA . ASP E 1 217 ? 24.191 -18.671 10.861 1.00 27.93 215 ASP E CA 1
ATOM 20288 C C . ASP E 1 217 ? 24.526 -17.991 9.537 1.00 26.38 215 ASP E C 1
ATOM 20289 O O . ASP E 1 217 ? 23.833 -17.076 9.089 1.00 27.23 215 ASP E O 1
ATOM 20298 N N . GLU E 1 218 ? 25.600 -18.466 8.924 1.00 31.50 216 GLU E N 1
ATOM 20299 C CA . GLU E 1 218 ? 26.205 -17.827 7.768 1.00 30.84 216 GLU E CA 1
ATOM 20300 C C . GLU E 1 218 ? 25.575 -18.242 6.446 1.00 31.28 216 GLU E C 1
ATOM 20301 O O . GLU E 1 218 ? 25.221 -19.406 6.251 1.00 28.96 216 GLU E O 1
ATOM 20313 N N . MET E 1 219 ? 25.439 -17.273 5.544 1.00 32.59 217 MET E N 1
ATOM 20314 C CA . MET E 1 219 ? 25.237 -17.557 4.131 1.00 33.58 217 MET E CA 1
ATOM 20315 C C . MET E 1 219 ? 26.606 -17.815 3.527 1.00 37.69 217 MET E C 1
ATOM 20316 O O . MET E 1 219 ? 27.278 -16.884 3.083 1.00 42.18 217 MET E O 1
ATOM 20330 N N . ILE E 1 220 ? 27.022 -19.076 3.520 1.00 32.85 218 ILE E N 1
ATOM 20331 C CA . ILE E 1 220 ? 28.372 -19.431 3.102 1.00 34.22 218 ILE E CA 1
ATOM 20332 C C . ILE E 1 220 ? 28.608 -19.001 1.658 1.00 37.35 218 ILE E C 1
ATOM 20333 O O . ILE E 1 220 ? 29.673 -18.482 1.322 1.00 36.52 218 ILE E O 1
ATOM 20349 N N . SER E 1 221 ? 27.610 -19.223 0.810 1.00 33.71 219 SER E N 1
ATOM 20350 C CA . SER E 1 221 ? 27.637 -18.724 -0.557 1.00 36.77 219 SER E CA 1
ATOM 20351 C C . SER E 1 221 ? 26.219 -18.567 -1.090 1.00 36.24 219 SER E C 1
ATOM 20352 O O . SER E 1 221 ? 25.310 -19.295 -0.685 1.00 34.87 219 SER E O 1
ATOM 20360 N N . VAL E 1 222 ? 26.032 -17.595 -1.976 1.00 33.19 220 VAL E N 1
ATOM 20361 C CA . VAL E 1 222 ? 24.765 -17.419 -2.674 1.00 30.59 220 VAL E CA 1
ATOM 20362 C C . VAL E 1 222 ? 25.036 -17.240 -4.165 1.00 30.28 220 VAL E C 1
ATOM 20363 O O . VAL E 1 222 ? 25.847 -16.402 -4.559 1.00 32.55 220 VAL E O 1
ATOM 20376 N N . LYS E 1 223 ? 24.382 -18.060 -4.982 1.00 31.22 221 LYS E N 1
ATOM 20377 C CA . LYS E 1 223 ? 24.576 -18.028 -6.427 1.00 35.56 221 LYS E CA 1
ATOM 20378 C C . LYS E 1 223 ? 23.226 -18.111 -7.119 1.00 34.47 221 LYS E C 1
ATOM 20379 O O . LYS E 1 223 ? 22.254 -18.593 -6.534 1.00 30.52 221 LYS E O 1
ATOM 20398 N N . LEU E 1 224 ? 23.172 -17.651 -8.364 1.00 29.63 222 LEU E N 1
ATOM 20399 C CA . LEU E 1 224 ? 22.051 -17.960 -9.242 1.00 29.50 222 LEU E CA 1
ATOM 20400 C C . LEU E 1 224 ? 22.369 -19.250 -9.978 1.00 32.60 222 LEU E C 1
ATOM 20401 O O . LEU E 1 224 ? 23.534 -19.537 -10.253 1.00 33.79 222 LEU E O 1
ATOM 20417 N N . ALA E 1 225 ? 21.343 -20.034 -10.289 1.00 32.94 223 ALA E N 1
ATOM 20418 C CA . ALA E 1 225 ? 21.549 -21.271 -11.029 1.00 38.72 223 ALA E CA 1
ATOM 20419 C C . ALA E 1 225 ? 22.197 -20.959 -12.374 1.00 38.97 223 ALA E C 1
ATOM 20420 O O . ALA E 1 225 ? 22.980 -21.750 -12.892 1.00 45.53 223 ALA E O 1
ATOM 20427 N N . SER E 1 226 ? 21.886 -19.786 -12.917 1.00 35.24 224 SER E N 1
ATOM 20428 C CA . SER E 1 226 ? 22.417 -19.369 -14.209 1.00 37.62 224 SER E CA 1
ATOM 20429 C C . SER E 1 226 ? 23.931 -19.164 -14.185 1.00 39.46 224 SER E C 1
ATOM 20430 O O . SER E 1 226 ? 24.570 -19.128 -15.237 1.00 42.06 224 SER E O 1
ATOM 20438 N N . GLU E 1 227 ? 24.504 -19.028 -12.992 1.00 42.35 225 GLU E N 1
ATOM 20439 C CA . GLU E 1 227 ? 25.949 -18.850 -12.865 1.00 47.55 225 GLU E CA 1
ATOM 20440 C C . GLU E 1 227 ? 26.680 -20.178 -12.994 1.00 53.30 225 GLU E C 1
ATOM 20441 O O . GLU E 1 227 ? 27.894 -20.210 -13.205 1.00 54.44 225 GLU E O 1
ATOM 20453 N N . LEU E 1 228 ? 25.936 -21.271 -12.876 1.00 58.40 226 LEU E N 1
ATOM 20454 C CA . LEU E 1 228 ? 26.513 -22.596 -13.030 1.00 61.09 226 LEU E CA 1
ATOM 20455 C C . LEU E 1 228 ? 26.498 -22.967 -14.504 1.00 65.46 226 LEU E C 1
ATOM 20456 O O . LEU E 1 228 ? 25.646 -22.487 -15.251 1.00 64.34 226 LEU E O 1
ATOM 20472 N N . PRO E 1 229 ? 27.442 -23.818 -14.936 1.00 76.92 227 PRO E N 1
ATOM 20473 C CA . PRO E 1 229 ? 27.323 -24.327 -16.304 1.00 80.94 227 PRO E CA 1
ATOM 20474 C C . PRO E 1 229 ? 26.072 -25.189 -16.408 1.00 82.29 227 PRO E C 1
ATOM 20475 O O . PRO E 1 229 ? 25.760 -25.876 -15.434 1.00 80.48 227 PRO E O 1
ATOM 20486 N N . GLU E 1 230 ? 25.368 -25.134 -17.535 1.00 97.79 228 GLU E N 1
ATOM 20487 C CA . GLU E 1 230 ? 24.055 -25.771 -17.660 1.00 98.11 228 GLU E CA 1
ATOM 20488 C C . GLU E 1 230 ? 23.976 -27.194 -17.124 1.00 97.66 228 GLU E C 1
ATOM 20489 O O . GLU E 1 230 ? 22.973 -27.565 -16.516 1.00 95.56 228 GLU E O 1
ATOM 20501 N N . ASN E 1 231 ? 25.051 -27.963 -17.244 1.00 88.01 229 ASN E N 1
ATOM 20502 C CA . ASN E 1 231 ? 24.958 -29.379 -16.931 1.00 88.25 229 ASN E CA 1
ATOM 20503 C C . ASN E 1 231 ? 25.076 -29.602 -15.429 1.00 83.82 229 ASN E C 1
ATOM 20504 O O . ASN E 1 231 ? 24.993 -30.729 -14.936 1.00 83.80 229 ASN E O 1
ATOM 20515 N N . GLN E 1 232 ? 25.235 -28.499 -14.709 1.00 75.74 230 GLN E N 1
ATOM 20516 C CA . GLN E 1 232 ? 25.217 -28.486 -13.256 1.00 74.00 230 GLN E CA 1
ATOM 20517 C C . GLN E 1 232 ? 24.015 -27.696 -12.732 1.00 66.80 230 GLN E C 1
ATOM 20518 O O . GLN E 1 232 ? 23.753 -27.683 -11.530 1.00 63.96 230 GLN E O 1
ATOM 20532 N N . GLN E 1 233 ? 23.274 -27.058 -13.640 1.00 68.40 231 GLN E N 1
ATOM 20533 C CA . GLN E 1 233 ? 22.111 -26.256 -13.253 1.00 63.06 231 GLN E CA 1
ATOM 20534 C C . GLN E 1 233 ? 20.984 -27.131 -12.727 1.00 59.53 231 GLN E C 1
ATOM 20535 O O . GLN E 1 233 ? 20.602 -28.100 -13.381 1.00 62.86 231 GLN E O 1
ATOM 20549 N N . PRO E 1 234 ? 20.438 -26.790 -11.546 1.00 56.25 232 PRO E N 1
ATOM 20550 C CA . PRO E 1 234 ? 19.257 -27.532 -11.109 1.00 53.21 232 PRO E CA 1
ATOM 20551 C C . PRO E 1 234 ? 18.047 -27.110 -11.924 1.00 51.63 232 PRO E C 1
ATOM 20552 O O . PRO E 1 234 ? 17.643 -25.948 -11.887 1.00 52.26 232 PRO E O 1
ATOM 20563 N N . ASN E 1 235 ? 17.482 -28.060 -12.656 1.00 50.00 233 ASN E N 1
ATOM 20564 C CA . ASN E 1 235 ? 16.347 -27.792 -13.519 1.00 51.46 233 ASN E CA 1
ATOM 20565 C C . ASN E 1 235 ? 15.052 -27.989 -12.744 1.00 46.27 233 ASN E C 1
ATOM 20566 O O . ASN E 1 235 ? 14.793 -29.084 -12.252 1.00 48.67 233 ASN E O 1
ATOM 20577 N N . TYR E 1 236 ? 14.271 -26.924 -12.588 1.00 34.30 234 TYR E N 1
ATOM 20578 C CA . TYR E 1 236 ? 12.998 -27.003 -11.870 1.00 35.92 234 TYR E CA 1
ATOM 20579 C C . TYR E 1 236 ? 11.822 -26.674 -12.778 1.00 35.29 234 TYR E C 1
ATOM 20580 O O . TYR E 1 236 ? 11.909 -25.776 -13.615 1.00 35.46 234 TYR E O 1
ATOM 20598 N N . GLU E 1 237 ? 10.732 -27.419 -12.618 1.00 39.17 235 GLU E N 1
ATOM 20599 C CA . GLU E 1 237 ? 9.490 -27.128 -13.327 1.00 38.49 235 GLU E CA 1
ATOM 20600 C C . GLU E 1 237 ? 8.329 -27.030 -12.343 1.00 34.46 235 GLU E C 1
ATOM 20601 O O . GLU E 1 237 ? 8.289 -27.738 -11.334 1.00 32.46 235 GLU E O 1
ATOM 20613 N N . VAL E 1 238 ? 7.391 -26.141 -12.651 1.00 33.61 236 VAL E N 1
ATOM 20614 C CA . VAL E 1 238 ? 6.264 -25.854 -11.776 1.00 29.15 236 VAL E CA 1
ATOM 20615 C C . VAL E 1 238 ? 4.959 -26.086 -12.518 1.00 34.23 236 VAL E C 1
ATOM 20616 O O . VAL E 1 238 ? 4.824 -25.694 -13.677 1.00 32.55 236 VAL E O 1
ATOM 20629 N N . MET E 1 239 ? 3.999 -26.722 -11.855 1.00 33.17 237 MET E N 1
ATOM 20630 C CA . MET E 1 239 ? 2.703 -26.954 -12.475 1.00 36.86 237 MET E CA 1
ATOM 20631 C C . MET E 1 239 ? 2.010 -25.625 -12.731 1.00 36.51 237 MET E C 1
ATOM 20632 O O . MET E 1 239 ? 2.021 -24.725 -11.890 1.00 35.49 237 MET E O 1
ATOM 20646 N N . ARG E 1 240 ? 1.418 -25.508 -13.911 1.00 33.57 238 ARG E N 1
ATOM 20647 C CA . ARG E 1 240 ? 0.659 -24.324 -14.276 1.00 33.20 238 ARG E CA 1
ATOM 20648 C C . ARG E 1 240 ? -0.689 -24.341 -13.565 1.00 37.86 238 ARG E C 1
ATOM 20649 O O . ARG E 1 240 ? -1.546 -25.184 -13.836 1.00 34.12 238 ARG E O 1
ATOM 20670 N N . THR E 1 241 ? -0.848 -23.407 -12.632 1.00 31.51 239 THR E N 1
ATOM 20671 C CA . THR E 1 241 ? -1.970 -23.411 -11.703 1.00 30.18 239 THR E CA 1
ATOM 20672 C C . THR E 1 241 ? -3.293 -23.011 -12.351 1.00 34.38 239 THR E C 1
ATOM 20673 O O . THR E 1 241 ? -4.350 -23.164 -11.741 1.00 39.49 239 THR E O 1
ATOM 20684 N N . GLU E 1 242 ? -3.240 -22.506 -13.580 1.00 36.27 240 GLU E N 1
ATOM 20685 C CA . GLU E 1 242 ? -4.456 -22.119 -14.288 1.00 40.77 240 GLU E CA 1
ATOM 20686 C C . GLU E 1 242 ? -5.118 -23.323 -14.955 1.00 43.59 240 GLU E C 1
ATOM 20687 O O . GLU E 1 242 ? -6.215 -23.212 -15.503 1.00 45.33 240 GLU E O 1
ATOM 20699 N N . THR E 1 243 ? -4.451 -24.472 -14.901 1.00 44.61 241 THR E N 1
ATOM 20700 C CA . THR E 1 243 ? -4.967 -25.683 -15.526 1.00 45.56 241 THR E CA 1
ATOM 20701 C C . THR E 1 243 ? -5.878 -26.452 -14.577 1.00 45.88 241 THR E C 1
ATOM 20702 O O . THR E 1 243 ? -5.791 -26.304 -13.358 1.00 43.48 241 THR E O 1
ATOM 20713 N N . ALA E 1 244 ? -6.752 -27.272 -15.152 1.00 42.25 242 ALA E N 1
ATOM 20714 C CA . ALA E 1 244 ? -7.700 -28.064 -14.380 1.00 41.49 242 ALA E CA 1
ATOM 20715 C C . ALA E 1 244 ? -6.978 -29.073 -13.493 1.00 43.09 242 ALA E C 1
ATOM 20716 O O . ALA E 1 244 ? -7.463 -29.423 -12.419 1.00 45.69 242 ALA E O 1
ATOM 20723 N N . GLY E 1 245 ? -5.820 -29.537 -13.952 1.00 43.31 243 GLY E N 1
ATOM 20724 C CA . GLY E 1 245 ? -5.040 -30.520 -13.222 1.00 41.77 243 GLY E CA 1
ATOM 20725 C C . GLY E 1 245 ? -4.616 -30.052 -11.842 1.00 40.66 243 GLY E C 1
ATOM 20726 O O . GLY E 1 245 ? -4.425 -30.861 -10.937 1.00 41.79 243 GLY E O 1
ATOM 20730 N N . PHE E 1 246 ? -4.462 -28.742 -11.682 1.00 34.45 244 PHE E N 1
ATOM 20731 C CA . PHE E 1 246 ? -4.034 -28.173 -10.408 1.00 33.17 244 PHE E CA 1
ATOM 20732 C C . PHE E 1 246 ? -5.093 -28.287 -9.312 1.00 38.23 244 PHE E C 1
ATOM 20733 O O . PHE E 1 246 ? -4.761 -28.337 -8.128 1.00 37.64 244 PHE E O 1
ATOM 20750 N N . MET E 1 247 ? -6.363 -28.325 -9.704 1.00 50.01 245 MET E N 1
ATOM 20751 C CA . MET E 1 247 ? -7.457 -28.353 -8.738 1.00 53.96 245 MET E CA 1
ATOM 20752 C C . MET E 1 247 ? -7.345 -29.520 -7.755 1.00 52.64 245 MET E C 1
ATOM 20753 O O . MET E 1 247 ? -7.736 -29.395 -6.595 1.00 52.25 245 MET E O 1
ATOM 20767 N N . ASN E 1 248 ? -6.833 -30.654 -8.224 1.00 52.99 246 ASN E N 1
ATOM 20768 C CA . ASN E 1 248 ? -6.607 -31.810 -7.359 1.00 55.49 246 ASN E CA 1
ATOM 20769 C C . ASN E 1 248 ? -5.751 -31.447 -6.152 1.00 54.71 246 ASN E C 1
ATOM 20770 O O . ASN E 1 248 ? -6.023 -31.881 -5.032 1.00 53.14 246 ASN E O 1
ATOM 20781 N N . SER E 1 249 ? -4.708 -30.657 -6.390 1.00 50.79 247 SER E N 1
ATOM 20782 C CA . SER E 1 249 ? -3.844 -30.207 -5.311 1.00 56.58 247 SER E CA 1
ATOM 20783 C C . SER E 1 249 ? -4.670 -29.394 -4.312 1.00 54.33 247 SER E C 1
ATOM 20784 O O . SER E 1 249 ? -4.306 -29.284 -3.140 1.00 55.69 247 SER E O 1
ATOM 20792 N N . ILE E 1 250 ? -5.784 -28.831 -4.778 1.00 43.47 248 ILE E N 1
ATOM 20793 C CA . ILE E 1 250 ? -6.693 -28.083 -3.908 1.00 41.83 248 ILE E CA 1
ATOM 20794 C C . ILE E 1 250 ? -7.759 -29.031 -3.324 1.00 43.30 248 ILE E C 1
ATOM 20795 O O . ILE E 1 250 ? -8.034 -28.973 -2.126 1.00 43.36 248 ILE E O 1
ATOM 20811 N N . ASN E 1 251 ? -8.374 -29.879 -4.154 1.00 59.27 249 ASN E N 1
ATOM 20812 C CA . ASN E 1 251 ? -9.455 -30.752 -3.670 1.00 62.51 249 ASN E CA 1
ATOM 20813 C C . ASN E 1 251 ? -9.017 -31.883 -2.747 1.00 63.06 249 ASN E C 1
ATOM 20814 O O . ASN E 1 251 ? -9.830 -32.419 -1.994 1.00 65.13 249 ASN E O 1
ATOM 20825 N N . SER E 1 252 ? -7.741 -32.241 -2.788 1.00 42.44 250 SER E N 1
ATOM 20826 C CA . SER E 1 252 ? -7.217 -33.281 -1.908 1.00 47.14 250 SER E CA 1
ATOM 20827 C C . SER E 1 252 ? -7.189 -32.846 -0.439 1.00 51.17 250 SER E C 1
ATOM 20828 O O . SER E 1 252 ? -7.340 -33.669 0.465 1.00 52.62 250 SER E O 1
ATOM 20836 N N . LYS E 1 253 ? -7.037 -31.546 -0.216 1.00 88.76 251 LYS E N 1
ATOM 20837 C CA . LYS E 1 253 ? -6.960 -30.978 1.126 1.00 92.87 251 LYS E CA 1
ATOM 20838 C C . LYS E 1 253 ? -8.315 -30.545 1.670 1.00 90.92 251 LYS E C 1
ATOM 20839 O O . LYS E 1 253 ? -8.495 -30.408 2.881 1.00 94.09 251 LYS E O 1
ATOM 20858 N N . ARG E 1 254 ? -9.259 -30.315 0.765 1.00 56.12 252 ARG E N 1
ATOM 20859 C CA . ARG E 1 254 ? -10.614 -29.916 1.142 1.00 52.05 252 ARG E CA 1
ATOM 20860 C C . ARG E 1 254 ? -11.515 -31.134 1.354 1.00 48.44 252 ARG E C 1
ATOM 20861 O O . ARG E 1 254 ? -12.241 -31.210 2.340 1.00 46.42 252 ARG E O 1
ATOM 20882 N N . VAL E 1 255 ? -11.444 -32.088 0.428 1.00 34.63 253 VAL E N 1
ATOM 20883 C CA . VAL E 1 255 ? -12.257 -33.300 0.483 1.00 33.47 253 VAL E CA 1
ATOM 20884 C C . VAL E 1 255 ? -11.399 -34.438 1.026 1.00 37.62 253 VAL E C 1
ATOM 20885 O O . VAL E 1 255 ? -10.593 -35.028 0.305 1.00 37.56 253 VAL E O 1
ATOM 20898 N N . ARG E 1 256 ? -11.593 -34.746 2.303 1.00 34.85 254 ARG E N 1
ATOM 20899 C CA . ARG E 1 256 ? -10.810 -35.769 2.985 1.00 35.77 254 ARG E CA 1
ATOM 20900 C C . ARG E 1 256 ? -11.719 -36.932 3.379 1.00 36.01 254 ARG E C 1
ATOM 20901 O O . ARG E 1 256 ? -12.448 -36.850 4.369 1.00 33.53 254 ARG E O 1
ATOM 20922 N N . SER E 1 257 ? -11.680 -38.003 2.589 1.00 28.85 255 SER E N 1
ATOM 20923 C CA . SER E 1 257 ? -12.602 -39.128 2.743 1.00 30.48 255 SER E CA 1
ATOM 20924 C C . SER E 1 257 ? -12.006 -40.339 3.466 1.00 33.51 255 SER E C 1
ATOM 20925 O O . SER E 1 257 ? -12.670 -41.369 3.600 1.00 31.23 255 SER E O 1
ATOM 20933 N N . ASP E 1 258 ? -10.763 -40.217 3.921 1.00 30.70 256 ASP E N 1
ATOM 20934 C CA . ASP E 1 258 ? -10.086 -41.299 4.635 1.00 33.58 256 ASP E CA 1
ATOM 20935 C C . ASP E 1 258 ? -10.949 -41.775 5.811 1.00 33.21 256 ASP E C 1
ATOM 20936 O O . ASP E 1 258 ? -11.385 -40.956 6.621 1.00 27.17 256 ASP E O 1
ATOM 20945 N N . PRO E 1 259 ? -11.199 -43.099 5.913 1.00 29.96 257 PRO E N 1
ATOM 20946 C CA . PRO E 1 259 ? -12.016 -43.589 7.032 1.00 28.53 257 PRO E CA 1
ATOM 20947 C C . PRO E 1 259 ? -11.423 -43.258 8.393 1.00 24.20 257 PRO E C 1
ATOM 20948 O O . PRO E 1 259 ? -12.112 -43.347 9.407 1.00 23.35 257 PRO E O 1
ATOM 20959 N N . PHE E 1 260 ? -10.151 -42.880 8.391 1.00 23.61 258 PHE E N 1
ATOM 20960 C CA . PHE E 1 260 ? -9.463 -42.361 9.563 1.00 27.85 258 PHE E CA 1
ATOM 20961 C C . PHE E 1 260 ? -10.302 -41.276 10.255 1.00 28.57 258 PHE E C 1
ATOM 20962 O O . PHE E 1 260 ? -10.393 -41.236 11.483 1.00 28.92 258 PHE E O 1
ATOM 20979 N N . PHE E 1 261 ? -10.925 -40.413 9.454 1.00 24.01 259 PHE E N 1
ATOM 20980 C CA . PHE E 1 261 ? -11.755 -39.321 9.968 1.00 26.31 259 PHE E CA 1
ATOM 20981 C C . PHE E 1 261 ? -13.205 -39.727 10.223 1.00 27.26 259 PHE E C 1
ATOM 20982 O O . PHE E 1 261 ? -13.979 -39.878 9.281 1.00 27.40 259 PHE E O 1
ATOM 20999 N N . PHE E 1 262 ? -13.568 -39.920 11.490 1.00 23.75 260 PHE E N 1
ATOM 21000 C CA . PHE E 1 262 ? -14.958 -40.210 11.839 1.00 26.09 260 PHE E CA 1
ATOM 21001 C C . PHE E 1 262 ? -15.760 -38.907 11.913 1.00 22.70 260 PHE E C 1
ATOM 21002 O O . PHE E 1 262 ? -16.988 -38.916 11.823 1.00 25.35 260 PHE E O 1
ATOM 21019 N N . ASN E 1 263 ? -15.050 -37.796 12.088 1.00 25.10 261 ASN E N 1
ATOM 21020 C CA . ASN E 1 263 ? -15.611 -36.460 11.903 1.00 26.14 261 ASN E CA 1
ATOM 21021 C C . ASN E 1 263 ? -15.046 -35.832 10.639 1.00 21.10 261 ASN E C 1
ATOM 21022 O O . ASN E 1 263 ? -13.920 -35.334 10.635 1.00 23.93 261 ASN E O 1
ATOM 21033 N N . THR E 1 264 ? -15.832 -35.863 9.567 1.00 24.67 262 THR E N 1
ATOM 21034 C CA . THR E 1 264 ? -15.371 -35.402 8.264 1.00 24.71 262 THR E CA 1
ATOM 21035 C C . THR E 1 264 ? -14.881 -33.957 8.352 1.00 24.42 262 THR E C 1
ATOM 21036 O O . THR E 1 264 ? -15.624 -33.076 8.783 1.00 25.04 262 THR E O 1
ATOM 21047 N N . PRO E 1 265 ? -13.616 -33.710 7.965 1.00 22.22 263 PRO E N 1
ATOM 21048 C CA . PRO E 1 265 ? -13.102 -32.337 8.022 1.00 22.04 263 PRO E CA 1
ATOM 21049 C C . PRO E 1 265 ? -13.902 -31.375 7.142 1.00 22.42 263 PRO E C 1
ATOM 21050 O O . PRO E 1 265 ? -14.463 -31.806 6.134 1.00 23.65 263 PRO E O 1
ATOM 21061 N N . PRO E 1 266 ? -13.962 -30.088 7.520 1.00 25.10 264 PRO E N 1
ATOM 21062 C CA . PRO E 1 266 ? -14.614 -29.090 6.664 1.00 29.33 264 PRO E CA 1
ATOM 21063 C C . PRO E 1 266 ? -13.984 -29.028 5.278 1.00 27.87 264 PRO E C 1
ATOM 21064 O O . PRO E 1 266 ? -12.775 -29.227 5.151 1.00 28.60 264 PRO E O 1
ATOM 21075 N N . GLN E 1 267 ? -14.787 -28.749 4.257 1.00 29.45 265 GLN E N 1
ATOM 21076 C CA . GLN E 1 267 ? -14.268 -28.632 2.900 1.00 33.26 265 GLN E CA 1
ATOM 21077 C C . GLN E 1 267 ? -13.662 -27.251 2.691 1.00 34.42 265 GLN E C 1
ATOM 21078 O O . GLN E 1 267 ? -14.171 -26.431 1.927 1.00 38.02 265 GLN E O 1
ATOM 21092 N N . VAL E 1 268 ? -12.556 -27.021 3.390 1.00 29.76 266 VAL E N 1
ATOM 21093 C CA . VAL E 1 268 ? -11.863 -25.742 3.375 1.00 28.33 266 VAL E CA 1
ATOM 21094 C C . VAL E 1 268 ? -10.362 -25.987 3.432 1.00 24.97 266 VAL E C 1
ATOM 21095 O O . VAL E 1 268 ? -9.901 -26.909 4.105 1.00 26.85 266 VAL E O 1
ATOM 21108 N N . VAL E 1 269 ? -9.605 -25.163 2.718 1.00 23.25 267 VAL E N 1
ATOM 21109 C CA . VAL E 1 269 ? -8.156 -25.176 2.831 1.00 27.45 267 VAL E CA 1
ATOM 21110 C C . VAL E 1 269 ? -7.638 -23.746 2.871 1.00 27.29 267 VAL E C 1
ATOM 21111 O O . VAL E 1 269 ? -8.104 -22.880 2.130 1.00 27.37 267 VAL E O 1
ATOM 21124 N N . ASP E 1 270 ? -6.687 -23.505 3.765 1.00 29.50 268 ASP E N 1
ATOM 21125 C CA . ASP E 1 270 ? -5.988 -22.232 3.815 1.00 29.97 268 ASP E CA 1
ATOM 21126 C C . ASP E 1 270 ? -5.144 -22.098 2.553 1.00 24.87 268 ASP E C 1
ATOM 21127 O O . ASP E 1 270 ? -4.375 -22.997 2.222 1.00 29.07 268 ASP E O 1
ATOM 21136 N N . VAL E 1 271 ? -5.305 -20.986 1.845 1.00 23.35 269 VAL E N 1
ATOM 21137 C CA . VAL E 1 271 ? -4.571 -20.751 0.605 1.00 20.65 269 VAL E CA 1
ATOM 21138 C C . VAL E 1 271 ? -3.069 -20.974 0.782 1.00 20.29 269 VAL E C 1
ATOM 21139 O O . VAL E 1 271 ? -2.393 -21.460 -0.126 1.00 23.31 269 VAL E O 1
ATOM 21152 N N . CYS E 1 272 ? -2.557 -20.650 1.964 1.00 21.78 270 CYS E N 1
ATOM 21153 C CA . CYS E 1 272 ? -1.127 -20.753 2.224 1.00 26.53 270 CYS E CA 1
ATOM 21154 C C . CYS E 1 272 ? -0.705 -22.162 2.602 1.00 28.81 270 CYS E C 1
ATOM 21155 O O . CYS E 1 272 ? 0.485 -22.423 2.778 1.00 27.56 270 CYS E O 1
ATOM 21162 N N . ASP E 1 273 ? -1.669 -23.071 2.717 1.00 24.92 271 ASP E N 1
ATOM 21163 C CA . ASP E 1 273 ? -1.337 -24.462 2.968 1.00 28.81 271 ASP E CA 1
ATOM 21164 C C . ASP E 1 273 ? -1.330 -25.246 1.663 1.00 28.31 271 ASP E C 1
ATOM 21165 O O . ASP E 1 273 ? -0.759 -26.333 1.600 1.00 27.82 271 ASP E O 1
ATOM 21174 N N . VAL E 1 274 ? -1.887 -24.670 0.600 1.00 30.74 272 VAL E N 1
ATOM 21175 C CA . VAL E 1 274 ? -1.908 -25.358 -0.687 1.00 29.14 272 VAL E CA 1
ATOM 21176 C C . VAL E 1 274 ? -0.493 -25.448 -1.251 1.00 31.42 272 VAL E C 1
ATOM 21177 O O . VAL E 1 274 ? 0.199 -24.436 -1.382 1.00 30.69 272 VAL E O 1
ATOM 21190 N N . GLU E 1 275 ? -0.071 -26.666 -1.582 1.00 31.53 273 GLU E N 1
ATOM 21191 C CA . GLU E 1 275 ? 1.254 -26.893 -2.149 1.00 35.71 273 GLU E CA 1
ATOM 21192 C C . GLU E 1 275 ? 1.207 -26.997 -3.668 1.00 35.64 273 GLU E C 1
ATOM 21193 O O . GLU E 1 275 ? 0.564 -27.886 -4.226 1.00 35.80 273 GLU E O 1
ATOM 21205 N N . VAL E 1 276 ? 1.909 -26.082 -4.326 1.00 29.55 274 VAL E N 1
ATOM 21206 C CA . VAL E 1 276 ? 2.009 -26.080 -5.776 1.00 28.50 274 VAL E CA 1
ATOM 21207 C C . VAL E 1 276 ? 3.065 -27.094 -6.222 1.00 29.29 274 VAL E C 1
ATOM 21208 O O . VAL E 1 276 ? 4.230 -26.970 -5.845 1.00 30.08 274 VAL E O 1
ATOM 21221 N N . PRO E 1 277 ? 2.663 -28.104 -7.018 1.00 28.81 275 PRO E N 1
ATOM 21222 C CA . PRO E 1 277 ? 3.636 -29.095 -7.493 1.00 30.10 275 PRO E CA 1
ATOM 21223 C C . PRO E 1 277 ? 4.865 -28.461 -8.140 1.00 27.27 275 PRO E C 1
ATOM 21224 O O . PRO E 1 277 ? 4.753 -27.718 -9.114 1.00 28.69 275 PRO E O 1
ATOM 21235 N N . THR E 1 278 ? 6.024 -28.749 -7.560 1.00 30.80 276 THR E N 1
ATOM 21236 C CA . THR E 1 278 ? 7.297 -28.213 -8.015 1.00 30.54 276 THR E CA 1
ATOM 21237 C C . THR E 1 278 ? 8.313 -29.338 -7.911 1.00 34.87 276 THR E C 1
ATOM 21238 O O . THR E 1 278 ? 8.500 -29.907 -6.836 1.00 36.70 276 THR E O 1
ATOM 21249 N N . GLU E 1 279 ? 8.965 -29.658 -9.023 1.00 36.29 277 GLU E N 1
ATOM 21250 C CA . GLU E 1 279 ? 9.796 -30.853 -9.098 1.00 43.10 277 GLU E CA 1
ATOM 21251 C C . GLU E 1 279 ? 11.147 -30.540 -9.722 1.00 41.58 277 GLU E C 1
ATOM 21252 O O . GLU E 1 279 ? 11.238 -29.745 -10.659 1.00 37.59 277 GLU E O 1
ATOM 21264 N N . LEU E 1 280 ? 12.197 -31.167 -9.203 1.00 35.44 278 LEU E N 1
ATOM 21265 C CA . LEU E 1 280 ? 13.500 -31.085 -9.841 1.00 42.58 278 LEU E CA 1
ATOM 21266 C C . LEU E 1 280 ? 13.503 -32.025 -11.043 1.00 47.62 278 LEU E C 1
ATOM 21267 O O . LEU E 1 280 ? 13.083 -33.176 -10.934 1.00 49.62 278 LEU E O 1
ATOM 21283 N N . VAL E 1 281 ? 13.966 -31.524 -12.185 1.00 54.38 279 VAL E N 1
ATOM 21284 C CA . VAL E 1 281 ? 14.071 -32.318 -13.411 1.00 59.33 279 VAL E CA 1
ATOM 21285 C C . VAL E 1 281 ? 15.480 -32.234 -13.985 1.00 56.85 279 VAL E C 1
ATOM 21286 O O . VAL E 1 281 ? 16.331 -33.073 -13.697 1.00 58.61 279 VAL E O 1
ATOM 21299 N N . LYS F 1 10 ? 1.947 33.869 -108.519 1.00 55.05 8 LYS F N 1
ATOM 21300 C CA . LYS F 1 10 ? 1.149 34.984 -108.022 1.00 49.67 8 LYS F CA 1
ATOM 21301 C C . LYS F 1 10 ? 1.638 35.440 -106.649 1.00 46.86 8 LYS F C 1
ATOM 21302 O O . LYS F 1 10 ? 0.909 36.084 -105.897 1.00 44.28 8 LYS F O 1
ATOM 21320 N N . ILE F 1 11 ? 2.882 35.101 -106.331 1.00 42.99 9 ILE F N 1
ATOM 21321 C CA . ILE F 1 11 ? 3.508 35.577 -105.107 1.00 41.50 9 ILE F CA 1
ATOM 21322 C C . ILE F 1 11 ? 3.835 37.059 -105.279 1.00 40.09 9 ILE F C 1
ATOM 21323 O O . ILE F 1 11 ? 4.364 37.481 -106.307 1.00 39.61 9 ILE F O 1
ATOM 21339 N N . ILE F 1 12 ? 3.474 37.849 -104.276 1.00 37.11 10 ILE F N 1
ATOM 21340 C CA . ILE F 1 12 ? 3.709 39.285 -104.304 1.00 37.47 10 ILE F CA 1
ATOM 21341 C C . ILE F 1 12 ? 5.202 39.562 -104.161 1.00 36.06 10 ILE F C 1
ATOM 21342 O O . ILE F 1 12 ? 5.805 39.222 -103.141 1.00 35.00 10 ILE F O 1
ATOM 21358 N N . PRO F 1 13 ? 5.810 40.179 -105.189 1.00 36.39 11 PRO F N 1
ATOM 21359 C CA . PRO F 1 13 ? 7.247 40.456 -105.109 1.00 35.47 11 PRO F CA 1
ATOM 21360 C C . PRO F 1 13 ? 7.571 41.506 -104.053 1.00 35.32 11 PRO F C 1
ATOM 21361 O O . PRO F 1 13 ? 6.739 42.365 -103.753 1.00 36.30 11 PRO F O 1
ATOM 21372 N N . LYS F 1 14 ? 8.771 41.428 -103.489 1.00 37.56 12 LYS F N 1
ATOM 21373 C CA . LYS F 1 14 ? 9.180 42.370 -102.458 1.00 38.80 12 LYS F CA 1
ATOM 21374 C C . LYS F 1 14 ? 9.474 43.734 -103.085 1.00 41.27 12 LYS F C 1
ATOM 21375 O O . LYS F 1 14 ? 10.116 43.808 -104.134 1.00 42.32 12 LYS F O 1
ATOM 21394 N N . PRO F 1 15 ? 8.993 44.820 -102.454 1.00 36.90 13 PRO F N 1
ATOM 21395 C CA . PRO F 1 15 ? 9.289 46.169 -102.948 1.00 37.53 13 PRO F CA 1
ATOM 21396 C C . PRO F 1 15 ? 10.637 46.686 -102.460 1.00 37.19 13 PRO F C 1
ATOM 21397 O O . PRO F 1 15 ? 11.320 45.999 -101.704 1.00 35.83 13 PRO F O 1
ATOM 21408 N N . THR F 1 16 ? 11.010 47.886 -102.892 1.00 39.66 14 THR F N 1
ATOM 21409 C CA . THR F 1 16 ? 12.261 48.494 -102.459 1.00 41.01 14 THR F CA 1
ATOM 21410 C C . THR F 1 16 ? 12.110 49.026 -101.031 1.00 44.22 14 THR F C 1
ATOM 21411 O O . THR F 1 16 ? 11.092 49.637 -100.706 1.00 48.20 14 THR F O 1
ATOM 21422 N N . PRO F 1 17 ? 13.116 48.790 -100.169 1.00 45.99 15 PRO F N 1
ATOM 21423 C CA . PRO F 1 17 ? 13.033 49.286 -98.788 1.00 49.09 15 PRO F CA 1
ATOM 21424 C C . PRO F 1 17 ? 13.134 50.805 -98.666 1.00 52.24 15 PRO F C 1
ATOM 21425 O O . PRO F 1 17 ? 13.708 51.465 -99.534 1.00 47.12 15 PRO F O 1
ATOM 21436 N N . THR F 1 18 ? 12.563 51.339 -97.590 1.00 66.84 16 THR F N 1
ATOM 21437 C CA . THR F 1 18 ? 12.630 52.765 -97.285 1.00 70.75 16 THR F CA 1
ATOM 21438 C C . THR F 1 18 ? 13.206 52.978 -95.883 1.00 71.21 16 THR F C 1
ATOM 21439 O O . THR F 1 18 ? 12.714 52.386 -94.921 1.00 74.64 16 THR F O 1
ATOM 21450 N N . PRO F 1 19 ? 14.251 53.818 -95.757 1.00 70.67 17 PRO F N 1
ATOM 21451 C CA . PRO F 1 19 ? 14.832 54.059 -94.429 1.00 66.38 17 PRO F CA 1
ATOM 21452 C C . PRO F 1 19 ? 13.838 54.687 -93.456 1.00 67.11 17 PRO F C 1
ATOM 21453 O O . PRO F 1 19 ? 12.957 55.435 -93.880 1.00 71.73 17 PRO F O 1
ATOM 21464 N N . LEU F 1 20 ? 13.980 54.383 -92.170 1.00 53.95 18 LEU F N 1
ATOM 21465 C CA . LEU F 1 20 ? 13.072 54.914 -91.160 1.00 53.79 18 LEU F CA 1
ATOM 21466 C C . LEU F 1 20 ? 13.236 56.416 -90.995 1.00 57.01 18 LEU F C 1
ATOM 21467 O O . LEU F 1 20 ? 14.329 56.958 -91.161 1.00 54.99 18 LEU F O 1
ATOM 21483 N N . SER F 1 21 ? 12.133 57.080 -90.662 1.00 60.91 19 SER F N 1
ATOM 21484 C CA . SER F 1 21 ? 12.142 58.511 -90.408 1.00 62.61 19 SER F CA 1
ATOM 21485 C C . SER F 1 21 ? 13.046 58.820 -89.227 1.00 62.84 19 SER F C 1
ATOM 21486 O O . SER F 1 21 ? 13.064 58.082 -88.241 1.00 64.82 19 SER F O 1
ATOM 21494 N N . LEU F 1 22 ? 13.790 59.915 -89.331 1.00 63.33 20 LEU F N 1
ATOM 21495 C CA . LEU F 1 22 ? 14.668 60.344 -88.255 1.00 62.85 20 LEU F CA 1
ATOM 21496 C C . LEU F 1 22 ? 14.155 61.676 -87.729 1.00 63.47 20 LEU F C 1
ATOM 21497 O O . LEU F 1 22 ? 14.907 62.471 -87.165 1.00 67.45 20 LEU F O 1
ATOM 21513 N N . GLU F 1 23 ? 12.861 61.906 -87.928 1.00 53.62 21 GLU F N 1
ATOM 21514 C CA . GLU F 1 23 ? 12.197 63.099 -87.423 1.00 55.69 21 GLU F CA 1
ATOM 21515 C C . GLU F 1 23 ? 12.236 63.152 -85.902 1.00 53.93 21 GLU F C 1
ATOM 21516 O O . GLU F 1 23 ? 11.802 62.220 -85.223 1.00 50.02 21 GLU F O 1
ATOM 21528 N N . SER F 1 24 ? 12.769 64.249 -85.377 1.00 61.36 22 SER F N 1
ATOM 21529 C CA . SER F 1 24 ? 12.853 64.464 -83.940 1.00 64.60 22 SER F CA 1
ATOM 21530 C C . SER F 1 24 ? 11.477 64.710 -83.322 1.00 69.15 22 SER F C 1
ATOM 21531 O O . SER F 1 24 ? 10.572 65.233 -83.972 1.00 70.37 22 SER F O 1
ATOM 21539 N N . GLY F 1 25 ? 11.343 64.321 -82.059 1.00 78.61 23 GLY F N 1
ATOM 21540 C CA . GLY F 1 25 ? 10.111 64.445 -81.301 1.00 80.30 23 GLY F CA 1
ATOM 21541 C C . GLY F 1 25 ? 10.270 65.420 -80.151 1.00 79.93 23 GLY F C 1
ATOM 21542 O O . GLY F 1 25 ? 11.211 66.211 -80.133 1.00 82.16 23 GLY F O 1
ATOM 21546 N N . MET F 1 26 ? 9.333 65.380 -79.206 1.00 65.09 24 MET F N 1
ATOM 21547 C CA . MET F 1 26 ? 9.354 66.261 -78.039 1.00 66.77 24 MET F CA 1
ATOM 21548 C C . MET F 1 26 ? 10.679 66.181 -77.291 1.00 64.02 24 MET F C 1
ATOM 21549 O O . MET F 1 26 ? 11.082 67.127 -76.616 1.00 62.52 24 MET F O 1
ATOM 21563 N N . LYS F 1 27 ? 11.351 65.045 -77.403 1.00 68.71 25 LYS F N 1
ATOM 21564 C CA . LYS F 1 27 ? 12.632 64.861 -76.748 1.00 68.30 25 LYS F CA 1
ATOM 21565 C C . LYS F 1 27 ? 13.706 65.549 -77.571 1.00 70.28 25 LYS F C 1
ATOM 21566 O O . LYS F 1 27 ? 13.392 66.295 -78.492 1.00 72.78 25 LYS F O 1
ATOM 21585 N N . GLY F 1 28 ? 14.972 65.298 -77.264 1.00 80.63 26 GLY F N 1
ATOM 21586 C CA . GLY F 1 28 ? 16.033 65.907 -78.039 1.00 83.14 26 GLY F CA 1
ATOM 21587 C C . GLY F 1 28 ? 16.168 65.256 -79.401 1.00 78.52 26 GLY F C 1
ATOM 21588 O O . GLY F 1 28 ? 15.417 64.341 -79.743 1.00 79.29 26 GLY F O 1
ATOM 21592 N N . GLU F 1 29 ? 17.128 65.736 -80.184 1.00 61.85 27 GLU F N 1
ATOM 21593 C CA . GLU F 1 29 ? 17.362 65.206 -81.522 1.00 59.69 27 GLU F CA 1
ATOM 21594 C C . GLU F 1 29 ? 18.151 63.901 -81.442 1.00 54.71 27 GLU F C 1
ATOM 21595 O O . GLU F 1 29 ? 18.519 63.327 -82.465 1.00 51.14 27 GLU F O 1
ATOM 21607 N N . ASN F 1 30 ? 18.427 63.452 -80.220 1.00 45.72 28 ASN F N 1
ATOM 21608 C CA . ASN F 1 30 ? 19.064 62.161 -80.008 1.00 45.88 28 ASN F CA 1
ATOM 21609 C C . ASN F 1 30 ? 17.981 61.087 -79.974 1.00 44.70 28 ASN F C 1
ATOM 21610 O O . ASN F 1 30 ? 18.252 59.924 -79.673 1.00 47.99 28 ASN F O 1
ATOM 21621 N N . TRP F 1 31 ? 16.751 61.496 -80.283 1.00 45.57 29 TRP F N 1
ATOM 21622 C CA . TRP F 1 31 ? 15.619 60.585 -80.373 1.00 44.63 29 TRP F CA 1
ATOM 21623 C C . TRP F 1 31 ? 14.912 60.768 -81.715 1.00 44.10 29 TRP F C 1
ATOM 21624 O O . TRP F 1 31 ? 15.008 61.833 -82.327 1.00 46.28 29 TRP F O 1
ATOM 21645 N N . ARG F 1 32 ? 14.215 59.729 -82.168 1.00 38.86 30 ARG F N 1
ATOM 21646 C CA . ARG F 1 32 ? 13.397 59.807 -83.377 1.00 41.09 30 ARG F CA 1
ATOM 21647 C C . ARG F 1 32 ? 11.951 59.459 -83.053 1.00 36.00 30 ARG F C 1
ATOM 21648 O O . ARG F 1 32 ? 11.685 58.643 -82.172 1.00 36.27 30 ARG F O 1
ATOM 21669 N N . LYS F 1 33 ? 11.024 60.075 -83.777 1.00 35.61 31 LYS F N 1
ATOM 21670 C CA . LYS F 1 33 ? 9.611 59.737 -83.676 1.00 39.83 31 LYS F CA 1
ATOM 21671 C C . LYS F 1 33 ? 9.284 58.470 -84.459 1.00 40.85 31 LYS F C 1
ATOM 21672 O O . LYS F 1 33 ? 9.712 58.321 -85.604 1.00 43.51 31 LYS F O 1
ATOM 21691 N N . ILE F 1 34 ? 8.526 57.563 -83.847 1.00 34.66 32 ILE F N 1
ATOM 21692 C CA . ILE F 1 34 ? 7.961 56.436 -84.581 1.00 33.41 32 ILE F CA 1
ATOM 21693 C C . ILE F 1 34 ? 6.695 56.922 -85.272 1.00 34.78 32 ILE F C 1
ATOM 21694 O O . ILE F 1 34 ? 5.799 57.455 -84.617 1.00 31.01 32 ILE F O 1
ATOM 21710 N N . GLU F 1 35 ? 6.617 56.744 -86.588 1.00 43.09 33 GLU F N 1
ATOM 21711 C CA . GLU F 1 35 ? 5.410 57.115 -87.319 1.00 45.15 33 GLU F CA 1
ATOM 21712 C C . GLU F 1 35 ? 4.253 56.219 -86.881 1.00 42.49 33 GLU F C 1
ATOM 21713 O O . GLU F 1 35 ? 4.436 55.011 -86.726 1.00 37.63 33 GLU F O 1
ATOM 21725 N N . PRO F 1 36 ? 3.059 56.808 -86.677 1.00 34.71 34 PRO F N 1
ATOM 21726 C CA . PRO F 1 36 ? 1.909 56.037 -86.187 1.00 31.87 34 PRO F CA 1
ATOM 21727 C C . PRO F 1 36 ? 1.526 54.840 -87.058 1.00 32.64 34 PRO F C 1
ATOM 21728 O O . PRO F 1 36 ? 1.024 53.852 -86.521 1.00 31.57 34 PRO F O 1
ATOM 21739 N N . GLU F 1 37 ? 1.755 54.919 -88.366 1.00 33.38 35 GLU F N 1
ATOM 21740 C CA . GLU F 1 37 ? 1.387 53.819 -89.253 1.00 33.84 35 GLU F CA 1
ATOM 21741 C C . GLU F 1 37 ? 2.252 52.589 -88.980 1.00 31.13 35 GLU F C 1
ATOM 21742 O O . GLU F 1 37 ? 1.892 51.475 -89.358 1.00 30.53 35 GLU F O 1
ATOM 21754 N N . ASN F 1 38 ? 3.390 52.800 -88.322 1.00 29.07 36 ASN F N 1
ATOM 21755 C CA . ASN F 1 38 ? 4.313 51.714 -88.003 1.00 25.50 36 ASN F CA 1
ATOM 21756 C C . ASN F 1 38 ? 4.143 51.192 -86.579 1.00 29.27 36 ASN F C 1
ATOM 21757 O O . ASN F 1 38 ? 4.939 50.372 -86.120 1.00 25.48 36 ASN F O 1
ATOM 21768 N N . ILE F 1 39 ? 3.104 51.658 -85.889 1.00 29.12 37 ILE F N 1
ATOM 21769 C CA . ILE F 1 39 ? 2.774 51.147 -84.559 1.00 33.39 37 ILE F CA 1
ATOM 21770 C C . ILE F 1 39 ? 1.538 50.263 -84.621 1.00 31.83 37 ILE F C 1
ATOM 21771 O O . ILE F 1 39 ? 0.467 50.709 -85.031 1.00 30.51 37 ILE F O 1
ATOM 21787 N N . VAL F 1 40 ? 1.701 49.010 -84.202 1.00 27.54 38 VAL F N 1
ATOM 21788 C CA . VAL F 1 40 ? 0.597 48.062 -84.123 1.00 29.39 38 VAL F CA 1
ATOM 21789 C C . VAL F 1 40 ? 0.194 47.841 -82.671 1.00 30.15 38 VAL F C 1
ATOM 21790 O O . VAL F 1 40 ? 1.047 47.630 -81.814 1.00 28.83 38 VAL F O 1
ATOM 21803 N N . VAL F 1 41 ? -1.108 47.894 -82.410 1.00 31.33 39 VAL F N 1
ATOM 21804 C CA . VAL F 1 41 ? -1.649 47.643 -81.079 1.00 29.90 39 VAL F CA 1
ATOM 21805 C C . VAL F 1 41 ? -2.457 46.350 -81.073 1.00 28.77 39 VAL F C 1
ATOM 21806 O O . VAL F 1 41 ? -3.554 46.301 -81.623 1.00 28.19 39 VAL F O 1
ATOM 21819 N N . ILE F 1 42 ? -1.908 45.308 -80.454 1.00 28.06 40 ILE F N 1
ATOM 21820 C CA . ILE F 1 42 ? -2.618 44.040 -80.299 1.00 30.04 40 ILE F CA 1
ATOM 21821 C C . ILE F 1 42 ? -3.276 43.964 -78.927 1.00 29.61 40 ILE F C 1
ATOM 21822 O O . ILE F 1 42 ? -2.592 43.901 -77.907 1.00 28.56 40 ILE F O 1
ATOM 21838 N N . THR F 1 43 ? -4.605 43.966 -78.909 1.00 29.70 41 THR F N 1
ATOM 21839 C CA . THR F 1 43 ? -5.358 43.889 -77.663 1.00 28.65 41 THR F CA 1
ATOM 21840 C C . THR F 1 43 ? -5.657 42.437 -77.302 1.00 33.18 41 THR F C 1
ATOM 21841 O O . THR F 1 43 ? -6.320 41.724 -78.055 1.00 36.59 41 THR F O 1
ATOM 21852 N N . THR F 1 44 ? -5.152 42.013 -76.147 1.00 31.22 42 THR F N 1
ATOM 21853 C CA . THR F 1 44 ? -5.453 40.700 -75.587 1.00 28.56 42 THR F CA 1
ATOM 21854 C C . THR F 1 44 ? -6.224 40.896 -74.289 1.00 28.80 42 THR F C 1
ATOM 21855 O O . THR F 1 44 ? -6.354 42.020 -73.812 1.00 28.59 42 THR F O 1
ATOM 21866 N N . LYS F 1 45 ? -6.725 39.808 -73.711 1.00 33.26 43 LYS F N 1
ATOM 21867 C CA . LYS F 1 45 ? -7.441 39.895 -72.442 1.00 30.45 43 LYS F CA 1
ATOM 21868 C C . LYS F 1 45 ? -6.517 40.308 -71.299 1.00 29.72 43 LYS F C 1
ATOM 21869 O O . LYS F 1 45 ? -6.982 40.699 -70.229 1.00 32.89 43 LYS F O 1
ATOM 21888 N N . TYR F 1 46 ? -5.211 40.211 -71.528 1.00 27.34 44 TYR F N 1
ATOM 21889 C CA . TYR F 1 46 ? -4.220 40.572 -70.520 1.00 30.62 44 TYR F CA 1
ATOM 21890 C C . TYR F 1 46 ? -3.850 42.053 -70.587 1.00 29.75 44 TYR F C 1
ATOM 21891 O O . TYR F 1 46 ? -3.444 42.643 -69.585 1.00 25.73 44 TYR F O 1
ATOM 21909 N N . GLY F 1 47 ? -3.992 42.645 -71.771 1.00 28.48 45 GLY F N 1
ATOM 21910 C CA . GLY F 1 47 ? -3.556 44.011 -72.010 1.00 29.12 45 GLY F CA 1
ATOM 21911 C C . GLY F 1 47 ? -3.071 44.193 -73.439 1.00 31.54 45 GLY F C 1
ATOM 21912 O O . GLY F 1 47 ? -3.206 43.287 -74.263 1.00 29.47 45 GLY F O 1
ATOM 21916 N N . ASP F 1 48 ? -2.516 45.368 -73.733 1.00 27.57 46 ASP F N 1
ATOM 21917 C CA . ASP F 1 48 ? -2.097 45.715 -75.091 1.00 26.05 46 ASP F CA 1
ATOM 21918 C C . ASP F 1 48 ? -0.628 45.400 -75.360 1.00 25.25 46 ASP F C 1
ATOM 21919 O O . ASP F 1 48 ? 0.253 45.762 -74.580 1.00 28.10 46 ASP F O 1
ATOM 21928 N N . ILE F 1 49 ? -0.383 44.714 -76.471 1.00 25.62 47 ILE F N 1
ATOM 21929 C CA . ILE F 1 49 ? 0.966 44.501 -76.985 1.00 23.29 47 ILE F CA 1
ATOM 21930 C C . ILE F 1 49 ? 1.233 45.513 -78.101 1.00 28.57 47 ILE F C 1
ATOM 21931 O O . ILE F 1 49 ? 0.514 45.535 -79.100 1.00 28.36 47 ILE F O 1
ATOM 21947 N N . LEU F 1 50 ? 2.257 46.349 -77.933 1.00 28.94 48 LEU F N 1
ATOM 21948 C CA . LEU F 1 50 ? 2.598 47.348 -78.948 1.00 28.41 48 LEU F CA 1
ATOM 21949 C C . LEU F 1 50 ? 3.884 46.992 -79.684 1.00 27.38 48 LEU F C 1
ATOM 21950 O O . LEU F 1 50 ? 4.873 46.584 -79.075 1.00 25.96 48 LEU F O 1
ATOM 21966 N N . ILE F 1 51 ? 3.844 47.154 -81.004 1.00 28.91 49 ILE F N 1
ATOM 21967 C CA . ILE F 1 51 ? 4.936 46.748 -81.882 1.00 27.12 49 ILE F CA 1
ATOM 21968 C C . ILE F 1 51 ? 5.303 47.848 -82.875 1.00 26.61 49 ILE F C 1
ATOM 21969 O O . ILE F 1 51 ? 4.426 48.466 -83.476 1.00 28.75 49 ILE F O 1
ATOM 21985 N N . GLU F 1 52 ? 6.602 48.087 -83.037 1.00 24.65 50 GLU F N 1
ATOM 21986 C CA . GLU F 1 52 ? 7.101 48.990 -84.072 1.00 29.59 50 GLU F CA 1
ATOM 21987 C C . GLU F 1 52 ? 7.441 48.200 -85.328 1.00 25.24 50 GLU F C 1
ATOM 21988 O O . GLU F 1 52 ? 8.255 47.279 -85.283 1.00 25.28 50 GLU F O 1
ATOM 22000 N N . LEU F 1 53 ? 6.820 48.562 -86.447 1.00 25.72 51 LEU F N 1
ATOM 22001 C CA . LEU F 1 53 ? 7.100 47.914 -87.724 1.00 26.69 51 LEU F CA 1
ATOM 22002 C C . LEU F 1 53 ? 8.347 48.514 -88.368 1.00 28.19 51 LEU F C 1
ATOM 22003 O O . LEU F 1 53 ? 8.700 49.664 -88.100 1.00 27.61 51 LEU F O 1
ATOM 22019 N N . ASN F 1 54 ? 9.011 47.729 -89.212 1.00 30.00 52 ASN F N 1
ATOM 22020 C CA . ASN F 1 54 ? 10.282 48.134 -89.799 1.00 32.00 52 ASN F CA 1
ATOM 22021 C C . ASN F 1 54 ? 10.310 47.912 -91.314 1.00 31.25 52 ASN F C 1
ATOM 22022 O O . ASN F 1 54 ? 10.750 46.860 -91.782 1.00 32.43 52 ASN F O 1
ATOM 22033 N N . PRO F 1 55 ? 9.850 48.910 -92.089 1.00 27.45 53 PRO F N 1
ATOM 22034 C CA . PRO F 1 55 ? 9.865 48.823 -93.554 1.00 28.49 53 PRO F CA 1
ATOM 22035 C C . PRO F 1 55 ? 11.250 49.036 -94.159 1.00 30.95 53 PRO F C 1
ATOM 22036 O O . PRO F 1 55 ? 11.414 48.928 -95.374 1.00 35.38 53 PRO F O 1
ATOM 22047 N N . GLU F 1 56 ? 12.230 49.341 -93.318 1.00 36.87 54 GLU F N 1
ATOM 22048 C CA . GLU F 1 56 ? 13.608 49.488 -93.766 1.00 41.12 54 GLU F CA 1
ATOM 22049 C C . GLU F 1 56 ? 14.201 48.108 -94.067 1.00 41.34 54 GLU F C 1
ATOM 22050 O O . GLU F 1 56 ? 15.154 47.989 -94.839 1.00 39.99 54 GLU F O 1
ATOM 22062 N N . PHE F 1 57 ? 13.621 47.073 -93.458 1.00 28.48 55 PHE F N 1
ATOM 22063 C CA . PHE F 1 57 ? 14.067 45.693 -93.647 1.00 27.69 55 PHE F CA 1
ATOM 22064 C C . PHE F 1 57 ? 13.052 44.826 -94.396 1.00 27.54 55 PHE F C 1
ATOM 22065 O O . PHE F 1 57 ? 13.435 43.911 -95.123 1.00 27.91 55 PHE F O 1
ATOM 22082 N N . ALA F 1 58 ? 11.763 45.101 -94.209 1.00 30.45 56 ALA F N 1
ATOM 22083 C CA . ALA F 1 58 ? 10.711 44.258 -94.779 1.00 32.17 56 ALA F CA 1
ATOM 22084 C C . ALA F 1 58 ? 9.495 45.074 -95.211 1.00 30.89 56 ALA F C 1
ATOM 22085 O O . ALA F 1 58 ? 8.397 44.874 -94.694 1.00 33.41 56 ALA F O 1
ATOM 22092 N N . PRO F 1 59 ? 9.683 45.980 -96.182 1.00 33.59 57 PRO F N 1
ATOM 22093 C CA . PRO F 1 59 ? 8.619 46.884 -96.638 1.00 33.63 57 PRO F CA 1
ATOM 22094 C C . PRO F 1 59 ? 7.370 46.157 -97.134 1.00 32.36 57 PRO F C 1
ATOM 22095 O O . PRO F 1 59 ? 6.255 46.614 -96.883 1.00 36.01 57 PRO F O 1
ATOM 22106 N N . GLY F 1 60 ? 7.560 45.046 -97.838 1.00 29.26 58 GLY F N 1
ATOM 22107 C CA . GLY F 1 60 ? 6.446 44.282 -98.369 1.00 29.25 58 GLY F CA 1
ATOM 22108 C C . GLY F 1 60 ? 5.571 43.680 -97.286 1.00 27.93 58 GLY F C 1
ATOM 22109 O O . GLY F 1 60 ? 4.344 43.751 -97.356 1.00 27.92 58 GLY F O 1
ATOM 22113 N N . HIS F 1 61 ? 6.203 43.093 -96.274 1.00 26.91 59 HIS F N 1
ATOM 22114 C CA . HIS F 1 61 ? 5.468 42.474 -95.176 1.00 25.73 59 HIS F CA 1
ATOM 22115 C C . HIS F 1 61 ? 4.795 43.521 -94.300 1.00 25.75 59 HIS F C 1
ATOM 22116 O O . HIS F 1 61 ? 3.697 43.296 -93.790 1.00 25.90 59 HIS F O 1
ATOM 22130 N N . VAL F 1 62 ? 5.452 44.661 -94.117 1.00 26.55 60 VAL F N 1
ATOM 22131 C CA . VAL F 1 62 ? 4.861 45.758 -93.358 1.00 30.48 60 VAL F CA 1
ATOM 22132 C C . VAL F 1 62 ? 3.576 46.223 -94.039 1.00 33.14 60 VAL F C 1
ATOM 22133 O O . VAL F 1 62 ? 2.548 46.399 -93.385 1.00 30.07 60 VAL F O 1
ATOM 22146 N N . ALA F 1 63 ? 3.643 46.410 -95.354 1.00 27.30 61 ALA F N 1
ATOM 22147 C CA . ALA F 1 63 ? 2.488 46.851 -96.127 1.00 31.17 61 ALA F CA 1
ATOM 22148 C C . ALA F 1 63 ? 1.351 45.838 -96.032 1.00 30.59 61 ALA F C 1
ATOM 22149 O O . ALA F 1 63 ? 0.192 46.211 -95.851 1.00 34.51 61 ALA F O 1
ATOM 22156 N N . ARG F 1 64 ? 1.686 44.559 -96.170 1.00 30.33 62 ARG F N 1
ATOM 22157 C CA . ARG F 1 64 ? 0.701 43.491 -96.040 1.00 31.34 62 ARG F CA 1
ATOM 22158 C C . ARG F 1 64 ? 0.094 43.483 -94.643 1.00 31.76 62 ARG F C 1
ATOM 22159 O O . ARG F 1 64 ? -1.121 43.379 -94.482 1.00 31.48 62 ARG F O 1
ATOM 22180 N N . PHE F 1 65 ? 0.948 43.594 -93.632 1.00 29.49 63 PHE F N 1
ATOM 22181 C CA . PHE F 1 65 ? 0.486 43.550 -92.254 1.00 29.69 63 PHE F CA 1
ATOM 22182 C C . PHE F 1 65 ? -0.454 44.719 -92.013 1.00 29.35 63 PHE F C 1
ATOM 22183 O O . PHE F 1 65 ? -1.531 44.555 -91.442 1.00 29.59 63 PHE F O 1
ATOM 22200 N N . GLN F 1 66 ? -0.051 45.895 -92.481 1.00 31.41 64 GLN F N 1
ATOM 22201 C CA . GLN F 1 66 ? -0.891 47.075 -92.373 1.00 26.61 64 GLN F CA 1
ATOM 22202 C C . GLN F 1 66 ? -2.242 46.840 -93.042 1.00 31.86 64 GLN F C 1
ATOM 22203 O O . GLN F 1 66 ? -3.282 47.109 -92.443 1.00 30.25 64 GLN F O 1
ATOM 22217 N N . ASP F 1 67 ? -2.228 46.293 -94.255 1.00 32.10 65 ASP F N 1
ATOM 22218 C CA . ASP F 1 67 ? -3.468 46.023 -94.980 1.00 32.41 65 ASP F CA 1
ATOM 22219 C C . ASP F 1 67 ? -4.414 45.118 -94.192 1.00 34.93 65 ASP F C 1
ATOM 22220 O O . ASP F 1 67 ? -5.604 45.409 -94.076 1.00 33.19 65 ASP F O 1
ATOM 22229 N N . MET F 1 68 ? -3.882 44.029 -93.645 1.00 31.19 66 MET F N 1
ATOM 22230 C CA . MET F 1 68 ? -4.700 43.070 -92.911 1.00 33.20 66 MET F CA 1
ATOM 22231 C C . MET F 1 68 ? -5.252 43.681 -91.628 1.00 34.94 66 MET F C 1
ATOM 22232 O O . MET F 1 68 ? -6.399 43.432 -91.256 1.00 36.05 66 MET F O 1
ATOM 22246 N N . VAL F 1 69 ? -4.427 44.468 -90.945 1.00 33.45 67 VAL F N 1
ATOM 22247 C CA . VAL F 1 69 ? -4.863 45.151 -89.735 1.00 30.46 67 VAL F CA 1
ATOM 22248 C C . VAL F 1 69 ? -5.987 46.132 -90.073 1.00 35.25 67 VAL F C 1
ATOM 22249 O O . VAL F 1 69 ? -7.031 46.132 -89.419 1.00 30.48 67 VAL F O 1
ATOM 22262 N N . LYS F 1 70 ? -5.784 46.937 -91.113 1.00 41.28 68 LYS F N 1
ATOM 22263 C CA . LYS F 1 70 ? -6.768 47.933 -91.512 1.00 40.08 68 LYS F CA 1
ATOM 22264 C C . LYS F 1 70 ? -8.072 47.231 -91.881 1.00 42.24 68 LYS F C 1
ATOM 22265 O O . LYS F 1 70 ? -9.163 47.745 -91.624 1.00 42.69 68 LYS F O 1
ATOM 22284 N N . ALA F 1 71 ? -7.945 46.037 -92.462 1.00 34.93 69 ALA F N 1
ATOM 22285 C CA . ALA F 1 71 ? -9.104 45.248 -92.873 1.00 37.46 69 ALA F CA 1
ATOM 22286 C C . ALA F 1 71 ? -9.683 44.427 -91.724 1.00 36.89 69 ALA F C 1
ATOM 22287 O O . ALA F 1 71 ? -10.642 43.681 -91.919 1.00 37.99 69 ALA F O 1
ATOM 22294 N N . ARG F 1 72 ? -9.119 44.583 -90.528 1.00 37.71 70 ARG F N 1
ATOM 22295 C CA . ARG F 1 72 ? -9.608 43.882 -89.340 1.00 37.31 70 ARG F CA 1
ATOM 22296 C C . ARG F 1 72 ? -9.553 42.362 -89.503 1.00 34.08 70 ARG F C 1
ATOM 22297 O O . ARG F 1 72 ? -10.345 41.633 -88.908 1.00 34.79 70 ARG F O 1
ATOM 22318 N N . ALA F 1 73 ? -8.614 41.895 -90.319 1.00 31.62 71 ALA F N 1
ATOM 22319 C CA . ALA F 1 73 ? -8.489 40.473 -90.626 1.00 32.12 71 ALA F CA 1
ATOM 22320 C C . ALA F 1 73 ? -8.039 39.658 -89.410 1.00 33.12 71 ALA F C 1
ATOM 22321 O O . ALA F 1 73 ? -8.297 38.457 -89.335 1.00 33.38 71 ALA F O 1
ATOM 22328 N N . TYR F 1 74 ? -7.360 40.309 -88.469 1.00 35.17 72 TYR F N 1
ATOM 22329 C CA . TYR F 1 74 ? -6.835 39.627 -87.286 1.00 31.22 72 TYR F CA 1
ATOM 22330 C C . TYR F 1 74 ? -7.773 39.651 -86.080 1.00 30.14 72 TYR F C 1
ATOM 22331 O O . TYR F 1 74 ? -7.516 38.974 -85.086 1.00 25.99 72 TYR F O 1
ATOM 22349 N N . ASN F 1 75 ? -8.848 40.431 -86.150 1.00 29.71 73 ASN F N 1
ATOM 22350 C CA . ASN F 1 75 ? -9.747 40.558 -85.008 1.00 33.82 73 ASN F CA 1
ATOM 22351 C C . ASN F 1 75 ? -10.476 39.257 -84.692 1.00 34.63 73 ASN F C 1
ATOM 22352 O O . ASN F 1 75 ? -11.151 38.685 -85.549 1.00 31.39 73 ASN F O 1
ATOM 22363 N N . GLY F 1 76 ? -10.327 38.800 -83.452 1.00 31.85 74 GLY F N 1
ATOM 22364 C CA . GLY F 1 76 ? -10.946 37.566 -83.005 1.00 31.20 74 GLY F CA 1
ATOM 22365 C C . GLY F 1 76 ? -10.125 36.335 -83.339 1.00 29.80 74 GLY F C 1
ATOM 22366 O O . GLY F 1 76 ? -10.528 35.215 -83.026 1.00 31.84 74 GLY F O 1
ATOM 22370 N N . LYS F 1 77 ? -8.972 36.535 -83.971 1.00 34.03 75 LYS F N 1
ATOM 22371 C CA . LYS F 1 77 ? -8.097 35.418 -84.310 1.00 31.51 75 LYS F CA 1
ATOM 22372 C C . LYS F 1 77 ? -7.238 35.026 -83.108 1.00 32.69 75 LYS F C 1
ATOM 22373 O O . LYS F 1 77 ? -7.208 35.735 -82.099 1.00 29.30 75 LYS F O 1
ATOM 22392 N N . GLU F 1 78 ? -6.539 33.901 -83.229 1.00 27.09 76 GLU F N 1
ATOM 22393 C CA . GLU F 1 78 ? -5.914 33.261 -82.076 1.00 28.97 76 GLU F CA 1
ATOM 22394 C C . GLU F 1 78 ? -4.397 33.138 -82.177 1.00 30.69 76 GLU F C 1
ATOM 22395 O O . GLU F 1 78 ? -3.841 32.969 -83.263 1.00 25.61 76 GLU F O 1
ATOM 22407 N N . PHE F 1 79 ? -3.740 33.220 -81.024 1.00 27.79 77 PHE F N 1
ATOM 22408 C CA . PHE F 1 79 ? -2.382 32.719 -80.879 1.00 25.94 77 PHE F CA 1
ATOM 22409 C C . PHE F 1 79 ? -2.472 31.210 -80.720 1.00 28.82 77 PHE F C 1
ATOM 22410 O O . PHE F 1 79 ? -2.436 30.682 -79.606 1.00 23.40 77 PHE F O 1
ATOM 22427 N N . TYR F 1 80 ? -2.594 30.527 -81.853 1.00 20.56 78 TYR F N 1
ATOM 22428 C CA . TYR F 1 80 ? -2.958 29.115 -81.878 1.00 23.56 78 TYR F CA 1
ATOM 22429 C C . TYR F 1 80 ? -1.769 28.186 -81.654 1.00 25.42 78 TYR F C 1
ATOM 22430 O O . TYR F 1 80 ? -1.947 26.987 -81.438 1.00 26.27 78 TYR F O 1
ATOM 22448 N N . ARG F 1 81 ? -0.561 28.740 -81.712 1.00 22.44 79 ARG F N 1
ATOM 22449 C CA . ARG F 1 81 ? 0.650 27.956 -81.501 1.00 22.82 79 ARG F CA 1
ATOM 22450 C C . ARG F 1 81 ? 1.619 28.735 -80.627 1.00 22.74 79 ARG F C 1
ATOM 22451 O O . ARG F 1 81 ? 2.189 29.739 -81.056 1.00 25.40 79 ARG F O 1
ATOM 22472 N N . VAL F 1 82 ? 1.803 28.255 -79.402 1.00 20.62 80 VAL F N 1
ATOM 22473 C CA . VAL F 1 82 ? 2.649 28.925 -78.422 1.00 18.50 80 VAL F CA 1
ATOM 22474 C C . VAL F 1 82 ? 3.499 27.899 -77.681 1.00 18.89 80 VAL F C 1
ATOM 22475 O O . VAL F 1 82 ? 2.974 26.979 -77.049 1.00 22.58 80 VAL F O 1
ATOM 22488 N N . ILE F 1 83 ? 4.813 28.072 -77.770 1.00 20.50 81 ILE F N 1
ATOM 22489 C CA . ILE F 1 83 ? 5.773 27.201 -77.099 1.00 18.71 81 ILE F CA 1
ATOM 22490 C C . ILE F 1 83 ? 6.620 28.039 -76.147 1.00 18.42 81 ILE F C 1
ATOM 22491 O O . ILE F 1 83 ? 7.310 28.967 -76.573 1.00 18.13 81 ILE F O 1
ATOM 22507 N N . ASP F 1 84 ? 6.554 27.714 -74.859 1.00 19.78 82 ASP F N 1
ATOM 22508 C CA . ASP F 1 84 ? 7.250 28.486 -73.833 1.00 19.53 82 ASP F CA 1
ATOM 22509 C C . ASP F 1 84 ? 8.745 28.581 -74.119 1.00 21.52 82 ASP F C 1
ATOM 22510 O O . ASP F 1 84 ? 9.394 27.581 -74.426 1.00 23.58 82 ASP F O 1
ATOM 22519 N N . GLY F 1 85 ? 9.281 29.794 -74.022 1.00 20.67 83 GLY F N 1
ATOM 22520 C CA . GLY F 1 85 ? 10.696 30.033 -74.243 1.00 19.14 83 GLY F CA 1
ATOM 22521 C C . GLY F 1 85 ? 11.091 30.037 -75.711 1.00 18.93 83 GLY F C 1
ATOM 22522 O O . GLY F 1 85 ? 12.262 30.235 -76.035 1.00 19.37 83 GLY F O 1
ATOM 22526 N N . PHE F 1 86 ? 10.115 29.845 -76.596 1.00 18.51 84 PHE F N 1
ATOM 22527 C CA . PHE F 1 86 ? 10.378 29.777 -78.031 1.00 25.45 84 PHE F CA 1
ATOM 22528 C C . PHE F 1 86 ? 9.668 30.925 -78.752 1.00 23.21 84 PHE F C 1
ATOM 22529 O O . PHE F 1 86 ? 10.241 32.006 -78.897 1.00 18.46 84 PHE F O 1
ATOM 22546 N N . VAL F 1 87 ? 8.434 30.701 -79.202 1.00 19.11 85 VAL F N 1
ATOM 22547 C CA . VAL F 1 87 ? 7.662 31.757 -79.857 1.00 19.72 85 VAL F CA 1
ATOM 22548 C C . VAL F 1 87 ? 6.177 31.662 -79.531 1.00 17.75 85 VAL F C 1
ATOM 22549 O O . VAL F 1 87 ? 5.688 30.617 -79.099 1.00 17.68 85 VAL F O 1
ATOM 22562 N N . ALA F 1 88 ? 5.473 32.771 -79.744 1.00 17.56 86 ALA F N 1
ATOM 22563 C CA . ALA F 1 88 ? 4.016 32.789 -79.727 1.00 17.59 86 ALA F CA 1
ATOM 22564 C C . ALA F 1 88 ? 3.540 33.117 -81.131 1.00 19.59 86 ALA F C 1
ATOM 22565 O O . ALA F 1 88 ? 3.773 34.216 -81.627 1.00 20.61 86 ALA F O 1
ATOM 22572 N N . GLN F 1 89 ? 2.881 32.153 -81.766 1.00 21.26 87 GLN F N 1
ATOM 22573 C CA . GLN F 1 89 ? 2.476 32.281 -83.158 1.00 18.54 87 GLN F CA 1
ATOM 22574 C C . GLN F 1 89 ? 0.965 32.432 -83.266 1.00 24.77 87 GLN F C 1
ATOM 22575 O O . GLN F 1 89 ? 0.208 31.728 -82.594 1.00 20.55 87 GLN F O 1
ATOM 22589 N N . GLY F 1 90 ? 0.536 33.364 -84.111 1.00 19.19 88 GLY F N 1
ATOM 22590 C CA . GLY F 1 90 ? -0.876 33.629 -84.310 1.00 21.81 88 GLY F CA 1
ATOM 22591 C C . GLY F 1 90 ? -1.165 34.069 -85.729 1.00 27.44 88 GLY F C 1
ATOM 22592 O O . GLY F 1 90 ? -0.251 34.285 -86.526 1.00 22.73 88 GLY F O 1
ATOM 22596 N N . GLY F 1 91 ? -2.448 34.206 -86.039 1.00 29.50 89 GLY F N 1
ATOM 22597 C CA . GLY F 1 91 ? -2.877 34.596 -87.367 1.00 33.85 89 GLY F CA 1
ATOM 22598 C C . GLY F 1 91 ? -4.224 34.000 -87.711 1.00 32.17 89 GLY F C 1
ATOM 22599 O O . GLY F 1 91 ? -4.978 33.592 -86.829 1.00 27.91 89 GLY F O 1
ATOM 22603 N N . ILE F 1 92 ? -4.508 33.926 -89.005 1.00 32.27 90 ILE F N 1
ATOM 22604 C CA . ILE F 1 92 ? -5.806 33.477 -89.491 1.00 37.20 90 ILE F CA 1
ATOM 22605 C C . ILE F 1 92 ? -5.898 31.949 -89.462 1.00 32.83 90 ILE F C 1
ATOM 22606 O O . ILE F 1 92 ? -6.990 31.385 -89.532 1.00 35.28 90 ILE F O 1
ATOM 22622 N N . ASP F 1 93 ? -4.745 31.295 -89.348 1.00 29.23 91 ASP F N 1
ATOM 22623 C CA . ASP F 1 93 ? -4.671 29.843 -89.193 1.00 34.90 91 ASP F CA 1
ATOM 22624 C C . ASP F 1 93 ? -5.405 29.130 -90.327 1.00 38.91 91 ASP F C 1
ATOM 22625 O O . ASP F 1 93 ? -6.100 28.135 -90.114 1.00 36.24 91 ASP F O 1
ATOM 22634 N N . ALA F 1 94 ? -5.231 29.654 -91.535 1.00 38.61 92 ALA F N 1
ATOM 22635 C CA . ALA F 1 94 ? -5.883 29.120 -92.720 1.00 40.13 92 ALA F CA 1
ATOM 22636 C C . ALA F 1 94 ? -5.305 29.780 -93.965 1.00 41.22 92 ALA F C 1
ATOM 22637 O O . ALA F 1 94 ? -4.576 30.769 -93.869 1.00 38.50 92 ALA F O 1
ATOM 22644 N N . GLU F 1 95 ? -5.616 29.218 -95.127 1.00 42.24 93 GLU F N 1
ATOM 22645 C CA . GLU F 1 95 ? -5.298 29.853 -96.400 1.00 43.74 93 GLU F CA 1
ATOM 22646 C C . GLU F 1 95 ? -6.447 30.768 -96.818 1.00 43.64 93 GLU F C 1
ATOM 22647 O O . GLU F 1 95 ? -7.616 30.395 -96.709 1.00 42.52 93 GLU F O 1
ATOM 22659 N N . ASP F 1 96 ? -6.109 31.965 -97.285 1.00 40.99 94 ASP F N 1
ATOM 22660 C CA . ASP F 1 96 ? -7.108 32.947 -97.697 1.00 43.91 94 ASP F CA 1
ATOM 22661 C C . ASP F 1 96 ? -6.679 33.582 -99.009 1.00 39.72 94 ASP F C 1
ATOM 22662 O O . ASP F 1 96 ? -5.622 34.206 -99.098 1.00 39.54 94 ASP F O 1
ATOM 22671 N N . LYS F 1 97 ? -7.538 33.450 -100.011 1.00 50.38 95 LYS F N 1
ATOM 22672 C CA . LYS F 1 97 ? -7.242 33.903 -101.361 1.00 51.67 95 LYS F CA 1
ATOM 22673 C C . LYS F 1 97 ? -7.064 35.418 -101.396 1.00 49.37 95 LYS F C 1
ATOM 22674 O O . LYS F 1 97 ? -6.415 35.964 -102.292 1.00 46.86 95 LYS F O 1
ATOM 22693 N N . LYS F 1 98 ? -7.629 36.088 -100.395 1.00 47.39 96 LYS F N 1
ATOM 22694 C CA . LYS F 1 98 ? -7.530 37.538 -100.272 1.00 42.71 96 LYS F CA 1
ATOM 22695 C C . LYS F 1 98 ? -6.092 37.931 -99.940 1.00 41.69 96 LYS F C 1
ATOM 22696 O O . LYS F 1 98 ? -5.653 39.038 -100.257 1.00 37.94 96 LYS F O 1
ATOM 22715 N N . TRP F 1 99 ? -5.368 37.010 -99.306 1.00 37.19 97 TRP F N 1
ATOM 22716 C CA . TRP F 1 99 ? -4.010 37.263 -98.827 1.00 36.00 97 TRP F CA 1
ATOM 22717 C C . TRP F 1 99 ? -3.015 36.252 -99.400 1.00 38.31 97 TRP F C 1
ATOM 22718 O O . TRP F 1 99 ? -2.630 35.299 -98.722 1.00 37.61 97 TRP F O 1
ATOM 22739 N N . PRO F 1 100 ? -2.588 36.458 -100.655 1.00 34.47 98 PRO F N 1
ATOM 22740 C CA . PRO F 1 100 ? -1.605 35.549 -101.255 1.00 35.24 98 PRO F CA 1
ATOM 22741 C C . PRO F 1 100 ? -0.222 35.673 -100.613 1.00 32.79 98 PRO F C 1
ATOM 22742 O O . PRO F 1 100 ? 0.066 36.690 -99.983 1.00 31.91 98 PRO F O 1
ATOM 22753 N N . PRO F 1 101 ? 0.624 34.642 -100.766 1.00 33.00 99 PRO F N 1
ATOM 22754 C CA . PRO F 1 101 ? 1.954 34.633 -100.142 1.00 32.56 99 PRO F CA 1
ATOM 22755 C C . PRO F 1 101 ? 2.867 35.743 -100.659 1.00 33.92 99 PRO F C 1
ATOM 22756 O O . PRO F 1 101 ? 2.684 36.230 -101.777 1.00 35.60 99 PRO F O 1
ATOM 22767 N N . LEU F 1 102 ? 3.840 36.128 -99.836 1.00 33.96 100 LEU F N 1
ATOM 22768 C CA . LEU F 1 102 ? 4.776 37.198 -100.163 1.00 32.16 100 LEU F CA 1
ATOM 22769 C C . LEU F 1 102 ? 6.164 36.650 -100.453 1.00 34.34 100 LEU F C 1
ATOM 22770 O O . LEU F 1 102 ? 6.536 35.584 -99.961 1.00 32.87 100 LEU F O 1
ATOM 22786 N N . GLU F 1 103 ? 6.932 37.383 -101.252 1.00 36.01 101 GLU F N 1
ATOM 22787 C CA . GLU F 1 103 ? 8.347 37.082 -101.415 1.00 35.22 101 GLU F CA 1
ATOM 22788 C C . GLU F 1 103 ? 9.055 37.322 -100.087 1.00 33.99 101 GLU F C 1
ATOM 22789 O O . GLU F 1 103 ? 8.799 38.320 -99.411 1.00 31.71 101 GLU F O 1
ATOM 22801 N N . ILE F 1 104 ? 9.936 36.404 -99.710 1.00 28.73 102 ILE F N 1
ATOM 22802 C CA . ILE F 1 104 ? 10.634 36.503 -98.437 1.00 29.20 102 ILE F CA 1
ATOM 22803 C C . ILE F 1 104 ? 11.506 37.760 -98.405 1.00 29.86 102 ILE F C 1
ATOM 22804 O O . ILE F 1 104 ? 12.079 38.156 -99.422 1.00 28.63 102 ILE F O 1
ATOM 22820 N N . GLU F 1 105 ? 11.567 38.396 -97.238 1.00 26.49 103 GLU F N 1
ATOM 22821 C CA . GLU F 1 105 ? 12.402 39.577 -97.025 1.00 26.51 103 GLU F CA 1
ATOM 22822 C C . GLU F 1 105 ? 13.279 39.365 -95.797 1.00 26.69 103 GLU F C 1
ATOM 22823 O O . GLU F 1 105 ? 13.077 39.992 -94.757 1.00 26.73 103 GLU F O 1
ATOM 22835 N N . HIS F 1 106 ? 14.267 38.489 -95.944 1.00 25.94 104 HIS F N 1
ATOM 22836 C CA . HIS F 1 106 ? 15.055 37.997 -94.819 1.00 31.04 104 HIS F CA 1
ATOM 22837 C C . HIS F 1 106 ? 16.315 38.825 -94.589 1.00 32.95 104 HIS F C 1
ATOM 22838 O O . HIS F 1 106 ? 16.962 38.707 -93.547 1.00 25.03 104 HIS F O 1
ATOM 22852 N N . GLU F 1 107 ? 16.664 39.652 -95.569 1.00 28.46 105 GLU F N 1
ATOM 22853 C CA . GLU F 1 107 ? 17.845 40.500 -95.479 1.00 29.79 105 GLU F CA 1
ATOM 22854 C C . GLU F 1 107 ? 17.737 41.628 -96.496 1.00 31.75 105 GLU F C 1
ATOM 22855 O O . GLU F 1 107 ? 16.868 41.599 -97.365 1.00 33.65 105 GLU F O 1
ATOM 22867 N N . GLN F 1 108 ? 18.611 42.623 -96.376 1.00 34.03 106 GLN F N 1
ATOM 22868 C CA . GLN F 1 108 ? 18.633 43.739 -97.315 1.00 35.23 106 GLN F CA 1
ATOM 22869 C C . GLN F 1 108 ? 20.066 44.120 -97.661 1.00 38.43 106 GLN F C 1
ATOM 22870 O O . GLN F 1 108 ? 20.984 43.852 -96.884 1.00 36.85 106 GLN F O 1
ATOM 22884 N N . PRO F 1 109 ? 20.268 44.752 -98.829 1.00 38.90 107 PRO F N 1
ATOM 22885 C CA . PRO F 1 109 ? 21.592 45.307 -99.121 1.00 38.24 107 PRO F CA 1
ATOM 22886 C C . PRO F 1 109 ? 21.995 46.328 -98.069 1.00 35.75 107 PRO F C 1
ATOM 22887 O O . PRO F 1 109 ? 21.152 47.095 -97.605 1.00 34.79 107 PRO F O 1
ATOM 22898 N N . LEU F 1 110 ? 23.264 46.324 -97.684 1.00 36.57 108 LEU F N 1
ATOM 22899 C CA . LEU F 1 110 ? 23.772 47.338 -96.777 1.00 39.93 108 LEU F CA 1
ATOM 22900 C C . LEU F 1 110 ? 23.917 48.633 -97.572 1.00 45.84 108 LEU F C 1
ATOM 22901 O O . LEU F 1 110 ? 24.557 48.650 -98.624 1.00 48.81 108 LEU F O 1
ATOM 22917 N N . LEU F 1 111 ? 23.318 49.710 -97.071 1.00 51.86 109 LEU F N 1
ATOM 22918 C CA . LEU F 1 111 ? 23.334 50.995 -97.765 1.00 55.60 109 LEU F CA 1
ATOM 22919 C C . LEU F 1 111 ? 24.324 51.947 -97.109 1.00 58.49 109 LEU F C 1
ATOM 22920 O O . LEU F 1 111 ? 24.552 51.890 -95.901 1.00 57.50 109 LEU F O 1
ATOM 22936 N N . GLU F 1 112 ? 24.913 52.816 -97.923 1.00 68.99 110 GLU F N 1
ATOM 22937 C CA . GLU F 1 112 ? 25.892 53.785 -97.448 1.00 72.89 110 GLU F CA 1
ATOM 22938 C C . GLU F 1 112 ? 25.308 54.727 -96.403 1.00 68.98 110 GLU F C 1
ATOM 22939 O O . GLU F 1 112 ? 26.024 55.212 -95.527 1.00 71.35 110 GLU F O 1
ATOM 22951 N N . ALA F 1 113 ? 24.007 54.978 -96.489 1.00 60.53 111 ALA F N 1
ATOM 22952 C CA . ALA F 1 113 ? 23.342 55.860 -95.539 1.00 60.44 111 ALA F CA 1
ATOM 22953 C C . ALA F 1 113 ? 23.092 55.171 -94.200 1.00 56.58 111 ALA F C 1
ATOM 22954 O O . ALA F 1 113 ? 22.841 55.839 -93.196 1.00 58.30 111 ALA F O 1
ATOM 22961 N N . ASP F 1 114 ? 23.155 53.842 -94.179 1.00 57.49 112 ASP F N 1
ATOM 22962 C CA . ASP F 1 114 ? 22.924 53.107 -92.940 1.00 56.43 112 ASP F CA 1
ATOM 22963 C C . ASP F 1 114 ? 24.042 53.372 -91.924 1.00 55.63 112 ASP F C 1
ATOM 22964 O O . ASP F 1 114 ? 25.202 53.026 -92.154 1.00 61.78 112 ASP F O 1
ATOM 22973 N N . GLN F 1 115 ? 23.669 53.998 -90.810 1.00 43.60 113 GLN F N 1
ATOM 22974 C CA . GLN F 1 115 ? 24.580 54.290 -89.699 1.00 44.62 113 GLN F CA 1
ATOM 22975 C C . GLN F 1 115 ? 24.457 53.251 -88.591 1.00 39.78 113 GLN F C 1
ATOM 22976 O O . GLN F 1 115 ? 23.797 53.475 -87.574 1.00 37.43 113 GLN F O 1
ATOM 22990 N N . ILE F 1 116 ? 25.087 52.103 -88.817 1.00 38.78 114 ILE F N 1
ATOM 22991 C CA . ILE F 1 116 ? 25.060 51.009 -87.857 1.00 39.20 114 ILE F CA 1
ATOM 22992 C C . ILE F 1 116 ? 26.039 51.263 -86.720 1.00 43.10 114 ILE F C 1
ATOM 22993 O O . ILE F 1 116 ? 27.216 51.546 -86.949 1.00 44.62 114 ILE F O 1
ATOM 23009 N N . GLN F 1 117 ? 25.535 51.156 -85.495 1.00 35.88 115 GLN F N 1
ATOM 23010 C CA . GLN F 1 117 ? 26.368 51.218 -84.303 1.00 39.99 115 GLN F CA 1
ATOM 23011 C C . GLN F 1 117 ? 26.888 49.822 -83.998 1.00 37.22 115 GLN F C 1
ATOM 23012 O O . GLN F 1 117 ? 26.140 48.963 -83.533 1.00 32.58 115 GLN F O 1
ATOM 23026 N N . LEU F 1 118 ? 28.169 49.600 -84.268 1.00 35.42 116 LEU F N 1
ATOM 23027 C CA . LEU F 1 118 ? 28.775 48.291 -84.070 1.00 34.86 116 LEU F CA 1
ATOM 23028 C C . LEU F 1 118 ? 28.910 47.967 -82.589 1.00 33.38 116 LEU F C 1
ATOM 23029 O O . LEU F 1 118 ? 29.339 48.809 -81.798 1.00 35.15 116 LEU F O 1
ATOM 23045 N N . LEU F 1 119 ? 28.538 46.746 -82.217 1.00 31.55 117 LEU F N 1
ATOM 23046 C CA . LEU F 1 119 ? 28.768 46.267 -80.861 1.00 33.28 117 LEU F CA 1
ATOM 23047 C C . LEU F 1 119 ? 30.161 45.657 -80.784 1.00 35.39 117 LEU F C 1
ATOM 23048 O O . LEU F 1 119 ? 30.445 44.651 -81.436 1.00 36.60 117 LEU F O 1
ATOM 23064 N N . ASP F 1 120 ? 31.025 46.272 -79.984 1.00 32.61 118 ASP F N 1
ATOM 23065 C CA . ASP F 1 120 ? 32.428 45.876 -79.923 1.00 37.55 118 ASP F CA 1
ATOM 23066 C C . ASP F 1 120 ? 32.696 44.793 -78.875 1.00 33.47 118 ASP F C 1
ATOM 23067 O O . ASP F 1 120 ? 33.581 44.929 -78.032 1.00 35.45 118 ASP F O 1
ATOM 23076 N N . ASN F 1 121 ? 31.918 43.718 -78.943 1.00 32.04 119 ASN F N 1
ATOM 23077 C CA . ASN F 1 121 ? 32.263 42.464 -78.279 1.00 31.77 119 ASN F CA 1
ATOM 23078 C C . ASN F 1 121 ? 31.713 41.289 -79.082 1.00 30.26 119 ASN F C 1
ATOM 23079 O O . ASN F 1 121 ? 31.019 41.485 -80.079 1.00 32.57 119 ASN F O 1
ATOM 23090 N N . ASP F 1 122 ? 32.035 40.074 -78.653 1.00 31.29 120 ASP F N 1
ATOM 23091 C CA . ASP F 1 122 ? 31.746 38.880 -79.442 1.00 31.13 120 ASP F CA 1
ATOM 23092 C C . ASP F 1 122 ? 30.255 38.594 -79.587 1.00 28.48 120 ASP F C 1
ATOM 23093 O O . ASP F 1 122 ? 29.435 39.043 -78.787 1.00 27.84 120 ASP F O 1
ATOM 23102 N N . ASP F 1 123 ? 29.926 37.850 -80.638 1.00 26.35 121 ASP F N 1
ATOM 23103 C CA . ASP F 1 123 ? 28.592 37.306 -80.841 1.00 28.16 121 ASP F CA 1
ATOM 23104 C C . ASP F 1 123 ? 28.743 35.851 -81.273 1.00 27.67 121 ASP F C 1
ATOM 23105 O O . ASP F 1 123 ? 29.712 35.504 -81.946 1.00 28.86 121 ASP F O 1
ATOM 23114 N N . LEU F 1 124 ? 27.795 35.001 -80.891 1.00 24.57 122 LEU F N 1
ATOM 23115 C CA . LEU F 1 124 ? 27.924 33.569 -81.147 1.00 23.94 122 LEU F CA 1
ATOM 23116 C C . LEU F 1 124 ? 27.564 33.167 -82.576 1.00 24.06 122 LEU F C 1
ATOM 23117 O O . LEU F 1 124 ? 28.053 32.153 -83.076 1.00 25.11 122 LEU F O 1
ATOM 23133 N N . PHE F 1 125 ? 26.727 33.965 -83.233 1.00 24.00 123 PHE F N 1
ATOM 23134 C CA . PHE F 1 125 ? 26.112 33.558 -84.497 1.00 26.06 123 PHE F CA 1
ATOM 23135 C C . PHE F 1 125 ? 26.561 34.381 -85.698 1.00 28.70 123 PHE F C 1
ATOM 23136 O O . PHE F 1 125 ? 26.445 33.928 -86.837 1.00 30.31 123 PHE F O 1
ATOM 23153 N N . ALA F 1 126 ? 27.074 35.580 -85.445 1.00 29.41 124 ALA F N 1
ATOM 23154 C CA . ALA F 1 126 ? 27.479 36.479 -86.518 1.00 33.07 124 ALA F CA 1
ATOM 23155 C C . ALA F 1 126 ? 28.803 37.158 -86.210 1.00 33.09 124 ALA F C 1
ATOM 23156 O O . ALA F 1 126 ? 29.143 37.412 -85.056 1.00 34.28 124 ALA F O 1
ATOM 23163 N N . GLU F 1 127 ? 29.544 37.435 -87.275 1.00 35.52 125 GLU F N 1
ATOM 23164 C CA . GLU F 1 127 ? 30.838 38.097 -87.204 1.00 44.76 125 GLU F CA 1
ATOM 23165 C C . GLU F 1 127 ? 30.709 39.552 -86.777 1.00 42.36 125 GLU F C 1
ATOM 23166 O O . GLU F 1 127 ? 31.539 40.073 -86.029 1.00 45.01 125 GLU F O 1
ATOM 23178 N N . LYS F 1 128 ? 29.655 40.193 -87.268 1.00 35.97 126 LYS F N 1
ATOM 23179 C CA . LYS F 1 128 ? 29.364 41.590 -86.974 1.00 35.26 126 LYS F CA 1
ATOM 23180 C C . LYS F 1 128 ? 27.913 41.786 -86.577 1.00 32.25 126 LYS F C 1
ATOM 23181 O O . LYS F 1 128 ? 27.003 41.394 -87.309 1.00 33.62 126 LYS F O 1
ATOM 23200 N N . VAL F 1 129 ? 27.707 42.392 -85.413 1.00 26.35 127 VAL F N 1
ATOM 23201 C CA . VAL F 1 129 ? 26.372 42.735 -84.949 1.00 25.29 127 VAL F CA 1
ATOM 23202 C C . VAL F 1 129 ? 26.378 44.151 -84.396 1.00 28.55 127 VAL F C 1
ATOM 23203 O O . VAL F 1 129 ? 27.428 44.683 -84.027 1.00 26.46 127 VAL F O 1
ATOM 23216 N N . GLY F 1 130 ? 25.199 44.757 -84.339 1.00 25.07 128 GLY F N 1
ATOM 23217 C CA . GLY F 1 130 ? 25.065 46.102 -83.820 1.00 26.13 128 GLY F CA 1
ATOM 23218 C C . GLY F 1 130 ? 23.630 46.579 -83.862 1.00 26.63 128 GLY F C 1
ATOM 23219 O O . GLY F 1 130 ? 22.694 45.782 -83.755 1.00 27.41 128 GLY F O 1
ATOM 23223 N N . PHE F 1 131 ? 23.458 47.886 -84.031 1.00 26.89 129 PHE F N 1
ATOM 23224 C CA . PHE F 1 131 ? 22.134 48.492 -83.998 1.00 26.86 129 PHE F CA 1
ATOM 23225 C C . PHE F 1 131 ? 21.953 49.508 -85.111 1.00 29.82 129 PHE F C 1
ATOM 23226 O O . PHE F 1 131 ? 22.850 50.298 -85.409 1.00 29.52 129 PHE F O 1
ATOM 23243 N N . LEU F 1 132 ? 20.778 49.462 -85.726 1.00 31.71 130 LEU F N 1
ATOM 23244 C CA . LEU F 1 132 ? 20.409 50.394 -86.778 1.00 31.43 130 LEU F CA 1
ATOM 23245 C C . LEU F 1 132 ? 19.017 50.933 -86.493 1.00 29.83 130 LEU F C 1
ATOM 23246 O O . LEU F 1 132 ? 18.034 50.195 -86.551 1.00 30.31 130 LEU F O 1
ATOM 23262 N N . ASN F 1 133 ? 18.950 52.222 -86.177 1.00 33.28 131 ASN F N 1
ATOM 23263 C CA . ASN F 1 133 ? 17.692 52.886 -85.856 1.00 31.84 131 ASN F CA 1
ATOM 23264 C C . ASN F 1 133 ? 16.875 52.124 -84.812 1.00 33.70 131 ASN F C 1
ATOM 23265 O O . ASN F 1 133 ? 15.664 51.952 -84.952 1.00 33.21 131 ASN F O 1
ATOM 23276 N N . GLY F 1 134 ? 17.557 51.663 -83.767 1.00 34.35 132 GLY F N 1
ATOM 23277 C CA . GLY F 1 134 ? 16.899 51.063 -82.620 1.00 31.75 132 GLY F CA 1
ATOM 23278 C C . GLY F 1 134 ? 16.576 49.585 -82.744 1.00 32.03 132 GLY F C 1
ATOM 23279 O O . GLY F 1 134 ? 15.918 49.026 -81.865 1.00 32.54 132 GLY F O 1
ATOM 23283 N N . PHE F 1 135 ? 17.036 48.951 -83.820 1.00 28.03 133 PHE F N 1
ATOM 23284 C CA . PHE F 1 135 ? 16.813 47.521 -84.023 1.00 23.33 133 PHE F CA 1
ATOM 23285 C C . PHE F 1 135 ? 18.133 46.757 -83.969 1.00 29.48 133 PHE F C 1
ATOM 23286 O O . PHE F 1 135 ? 19.144 47.238 -84.482 1.00 30.37 133 PHE F O 1
ATOM 23303 N N . PRO F 1 136 ? 18.129 45.555 -83.365 1.00 28.90 134 PRO F N 1
ATOM 23304 C CA . PRO F 1 136 ? 19.349 44.742 -83.371 1.00 25.96 134 PRO F CA 1
ATOM 23305 C C . PRO F 1 136 ? 19.589 44.137 -84.746 1.00 23.24 134 PRO F C 1
ATOM 23306 O O . PRO F 1 136 ? 18.670 43.541 -85.308 1.00 24.67 134 PRO F O 1
ATOM 23317 N N . VAL F 1 137 ? 20.803 44.277 -85.270 1.00 25.17 135 VAL F N 1
ATOM 23318 C CA . VAL F 1 137 ? 21.111 43.802 -86.613 1.00 30.74 135 VAL F CA 1
ATOM 23319 C C . VAL F 1 137 ? 22.427 43.044 -86.680 1.00 27.39 135 VAL F C 1
ATOM 23320 O O . VAL F 1 137 ? 23.314 43.241 -85.851 1.00 25.35 135 VAL F O 1
ATOM 23333 N N . GLY F 1 138 ? 22.533 42.181 -87.685 1.00 23.91 136 GLY F N 1
ATOM 23334 C CA . GLY F 1 138 ? 23.796 41.593 -88.085 1.00 26.81 136 GLY F CA 1
ATOM 23335 C C . GLY F 1 138 ? 24.095 42.059 -89.495 1.00 29.83 136 GLY F C 1
ATOM 23336 O O . GLY F 1 138 ? 23.179 42.415 -90.236 1.00 29.36 136 GLY F O 1
ATOM 23340 N N . PHE F 1 139 ? 25.365 42.074 -89.875 1.00 27.45 137 PHE F N 1
ATOM 23341 C CA . PHE F 1 139 ? 25.721 42.490 -91.227 1.00 34.20 137 PHE F CA 1
ATOM 23342 C C . PHE F 1 139 ? 27.098 41.992 -91.641 1.00 35.98 137 PHE F C 1
ATOM 23343 O O . PHE F 1 139 ? 27.925 41.650 -90.803 1.00 32.59 137 PHE F O 1
ATOM 23360 N N . ASP F 1 140 ? 27.322 41.936 -92.949 1.00 35.27 138 ASP F N 1
ATOM 23361 C CA . ASP F 1 140 ? 28.635 41.632 -93.498 1.00 41.21 138 ASP F CA 1
ATOM 23362 C C . ASP F 1 140 ? 28.997 42.706 -94.527 1.00 45.82 138 ASP F C 1
ATOM 23363 O O . ASP F 1 140 ? 28.527 43.840 -94.427 1.00 47.67 138 ASP F O 1
ATOM 23372 N N . ALA F 1 141 ? 29.827 42.364 -95.506 1.00 47.45 139 ALA F N 1
ATOM 23373 C CA . ALA F 1 141 ? 30.277 43.346 -96.486 1.00 47.86 139 ALA F CA 1
ATOM 23374 C C . ALA F 1 141 ? 29.143 43.836 -97.381 1.00 47.79 139 ALA F C 1
ATOM 23375 O O . ALA F 1 141 ? 29.150 44.988 -97.819 1.00 51.42 139 ALA F O 1
ATOM 23382 N N . GLU F 1 142 ? 28.177 42.961 -97.653 1.00 41.47 140 GLU F N 1
ATOM 23383 C CA . GLU F 1 142 ? 27.130 43.245 -98.633 1.00 42.54 140 GLU F CA 1
ATOM 23384 C C . GLU F 1 142 ? 25.735 43.390 -98.026 1.00 40.85 140 GLU F C 1
ATOM 23385 O O . GLU F 1 142 ? 24.911 44.145 -98.544 1.00 35.05 140 GLU F O 1
ATOM 23397 N N . LYS F 1 143 ? 25.475 42.675 -96.932 1.00 40.51 141 LYS F N 1
ATOM 23398 C CA . LYS F 1 143 ? 24.111 42.525 -96.429 1.00 38.50 141 LYS F CA 1
ATOM 23399 C C . LYS F 1 143 ? 23.943 42.935 -94.973 1.00 36.38 141 LYS F C 1
ATOM 23400 O O . LYS F 1 143 ? 24.901 42.961 -94.201 1.00 37.17 141 LYS F O 1
ATOM 23419 N N . LYS F 1 144 ? 22.702 43.250 -94.618 1.00 32.02 142 LYS F N 1
ATOM 23420 C CA . LYS F 1 144 ? 22.307 43.453 -93.232 1.00 31.89 142 LYS F CA 1
ATOM 23421 C C . LYS F 1 144 ? 21.003 42.705 -92.995 1.00 30.01 142 LYS F C 1
ATOM 23422 O O . LYS F 1 144 ? 20.207 42.522 -93.917 1.00 30.11 142 LYS F O 1
ATOM 23441 N N . TRP F 1 145 ? 20.793 42.266 -91.762 1.00 30.13 143 TRP F N 1
ATOM 23442 C CA . TRP F 1 145 ? 19.588 41.535 -91.404 1.00 26.84 143 TRP F CA 1
ATOM 23443 C C . TRP F 1 145 ? 19.229 41.789 -89.950 1.00 27.10 143 TRP F C 1
ATOM 23444 O O . TRP F 1 145 ? 20.088 42.135 -89.141 1.00 25.34 143 TRP F O 1
ATOM 23465 N N . LEU F 1 146 ? 17.952 41.612 -89.627 1.00 24.33 144 LEU F N 1
ATOM 23466 C CA . LEU F 1 146 ? 17.478 41.749 -88.260 1.00 22.94 144 LEU F CA 1
ATOM 23467 C C . LEU F 1 146 ? 17.783 40.482 -87.468 1.00 20.94 144 LEU F C 1
ATOM 23468 O O . LEU F 1 146 ? 17.772 39.382 -88.019 1.00 22.97 144 LEU F O 1
ATOM 23484 N N . LEU F 1 147 ? 18.080 40.650 -86.183 1.00 22.50 145 LEU F N 1
ATOM 23485 C CA . LEU F 1 147 ? 18.378 39.521 -85.305 1.00 24.08 145 LEU F CA 1
ATOM 23486 C C . LEU F 1 147 ? 17.129 39.037 -84.574 1.00 23.44 145 LEU F C 1
ATOM 23487 O O . LEU F 1 147 ? 16.294 39.839 -84.157 1.00 21.01 145 LEU F O 1
ATOM 23503 N N . HIS F 1 148 ? 17.012 37.721 -84.421 1.00 23.45 146 HIS F N 1
ATOM 23504 C CA . HIS F 1 148 ? 15.909 37.128 -83.670 1.00 22.20 146 HIS F CA 1
ATOM 23505 C C . HIS F 1 148 ? 16.134 37.251 -82.167 1.00 25.50 146 HIS F C 1
ATOM 23506 O O . HIS F 1 148 ? 16.245 36.253 -81.457 1.00 25.39 146 HIS F O 1
ATOM 23520 N N . CYS F 1 149 ? 16.208 38.488 -81.691 1.00 20.50 147 CYS F N 1
ATOM 23521 C CA . CYS F 1 149 ? 16.246 38.750 -80.261 1.00 23.65 147 CYS F CA 1
ATOM 23522 C C . CYS F 1 149 ? 14.869 38.468 -79.673 1.00 22.49 147 CYS F C 1
ATOM 23523 O O . CYS F 1 149 ? 13.914 38.260 -80.418 1.00 21.81 147 CYS F O 1
ATOM 23530 N N . PRO F 1 150 ? 14.756 38.449 -78.336 1.00 25.55 148 PRO F N 1
ATOM 23531 C CA . PRO F 1 150 ? 13.411 38.316 -77.770 1.00 19.49 148 PRO F CA 1
ATOM 23532 C C . PRO F 1 150 ? 12.546 39.520 -78.127 1.00 19.58 148 PRO F C 1
ATOM 23533 O O . PRO F 1 150 ? 13.074 40.620 -78.290 1.00 17.77 148 PRO F O 1
ATOM 23544 N N . GLY F 1 151 ? 11.240 39.312 -78.245 1.00 17.61 149 GLY F N 1
ATOM 23545 C CA . GLY F 1 151 ? 10.319 40.395 -78.537 1.00 18.39 149 GLY F CA 1
ATOM 23546 C C . GLY F 1 151 ? 10.419 40.914 -79.961 1.00 22.66 149 GLY F C 1
ATOM 23547 O O . GLY F 1 151 ? 10.147 42.087 -80.219 1.00 24.30 149 GLY F O 1
ATOM 23551 N N . MET F 1 152 ? 10.806 40.042 -80.887 1.00 22.38 150 MET F N 1
ATOM 23552 C CA . MET F 1 152 ? 10.840 40.394 -82.303 1.00 22.46 150 MET F CA 1
ATOM 23553 C C . MET F 1 152 ? 9.645 39.790 -83.026 1.00 28.55 150 MET F C 1
ATOM 23554 O O . MET F 1 152 ? 9.217 38.679 -82.713 1.00 23.48 150 MET F O 1
ATOM 23568 N N . LEU F 1 153 ? 9.113 40.540 -83.987 1.00 29.17 151 LEU F N 1
ATOM 23569 C CA . LEU F 1 153 ? 7.976 40.104 -84.789 1.00 29.64 151 LEU F CA 1
ATOM 23570 C C . LEU F 1 153 ? 8.444 39.621 -86.157 1.00 26.53 151 LEU F C 1
ATOM 23571 O O . LEU F 1 153 ? 9.157 40.332 -86.865 1.00 29.45 151 LEU F O 1
ATOM 23587 N N . ALA F 1 154 ? 8.038 38.409 -86.519 1.00 21.77 152 ALA F N 1
ATOM 23588 C CA . ALA F 1 154 ? 8.428 37.816 -87.791 1.00 20.06 152 ALA F CA 1
ATOM 23589 C C . ALA F 1 154 ? 7.269 37.039 -88.401 1.00 28.89 152 ALA F C 1
ATOM 23590 O O . ALA F 1 154 ? 6.285 36.745 -87.722 1.00 29.14 152 ALA F O 1
ATOM 23597 N N . MET F 1 155 ? 7.400 36.696 -89.680 1.00 23.84 153 MET F N 1
ATOM 23598 C CA . MET F 1 155 ? 6.341 36.010 -90.407 1.00 19.24 153 MET F CA 1
ATOM 23599 C C . MET F 1 155 ? 6.619 34.514 -90.460 1.00 19.48 153 MET F C 1
ATOM 23600 O O . MET F 1 155 ? 7.701 34.087 -90.868 1.00 25.10 153 MET F O 1
ATOM 23614 N N . ALA F 1 156 ? 5.647 33.719 -90.026 1.00 22.16 154 ALA F N 1
ATOM 23615 C CA . ALA F 1 156 ? 5.747 32.273 -90.140 1.00 23.09 154 ALA F CA 1
ATOM 23616 C C . ALA F 1 156 ? 5.627 31.883 -91.606 1.00 23.53 154 ALA F C 1
ATOM 23617 O O . ALA F 1 156 ? 4.984 32.585 -92.389 1.00 25.79 154 ALA F O 1
ATOM 23624 N N . ARG F 1 157 ? 6.242 30.766 -91.974 1.00 20.15 155 ARG F N 1
ATOM 23625 C CA . ARG F 1 157 ? 6.191 30.296 -93.350 1.00 23.55 155 ARG F CA 1
ATOM 23626 C C . ARG F 1 157 ? 6.339 28.788 -93.417 1.00 29.29 155 ARG F C 1
ATOM 23627 O O . ARG F 1 157 ? 6.644 28.136 -92.419 1.00 24.73 155 ARG F O 1
ATOM 23648 N N . ASP F 1 158 ? 6.126 28.244 -94.610 1.00 29.23 156 ASP F N 1
ATOM 23649 C CA . ASP F 1 158 ? 6.364 26.833 -94.866 1.00 32.72 156 ASP F CA 1
ATOM 23650 C C . ASP F 1 158 ? 7.794 26.664 -95.367 1.00 33.02 156 ASP F C 1
ATOM 23651 O O . ASP F 1 158 ? 8.563 27.625 -95.377 1.00 32.47 156 ASP F O 1
ATOM 23660 N N . SER F 1 159 ? 8.151 25.450 -95.773 1.00 37.76 157 SER F N 1
ATOM 23661 C CA . SER F 1 159 ? 9.537 25.138 -96.106 1.00 40.12 157 SER F CA 1
ATOM 23662 C C . SER F 1 159 ? 10.045 25.988 -97.258 1.00 39.02 157 SER F C 1
ATOM 23663 O O . SER F 1 159 ? 11.189 26.440 -97.246 1.00 38.46 157 SER F O 1
ATOM 23671 N N . ASP F 1 160 ? 9.197 26.205 -98.255 1.00 35.10 158 ASP F N 1
ATOM 23672 C CA . ASP F 1 160 ? 9.559 27.078 -99.364 1.00 37.71 158 ASP F CA 1
ATOM 23673 C C . ASP F 1 160 ? 9.576 28.536 -98.878 1.00 34.36 158 ASP F C 1
ATOM 23674 O O . ASP F 1 160 ? 8.640 28.975 -98.206 1.00 33.83 158 ASP F O 1
ATOM 23683 N N . PRO F 1 161 ? 10.652 29.284 -99.187 1.00 31.89 159 PRO F N 1
ATOM 23684 C CA . PRO F 1 161 ? 10.809 30.629 -98.610 1.00 33.30 159 PRO F CA 1
ATOM 23685 C C . PRO F 1 161 ? 9.670 31.617 -98.883 1.00 30.58 159 PRO F C 1
ATOM 23686 O O . PRO F 1 161 ? 9.367 32.422 -98.002 1.00 31.02 159 PRO F O 1
ATOM 23697 N N . ASN F 1 162 ? 9.062 31.564 -100.065 1.00 25.97 160 ASN F N 1
ATOM 23698 C CA . ASN F 1 162 ? 8.062 32.558 -100.450 1.00 31.71 160 ASN F CA 1
ATOM 23699 C C . ASN F 1 162 ? 6.635 32.094 -100.161 1.00 35.71 160 ASN F C 1
ATOM 23700 O O . ASN F 1 162 ? 5.759 32.193 -101.022 1.00 35.26 160 ASN F O 1
ATOM 23711 N N . THR F 1 163 ? 6.407 31.591 -98.949 1.00 32.86 161 THR F N 1
ATOM 23712 C CA . THR F 1 163 ? 5.093 31.078 -98.559 1.00 34.30 161 THR F CA 1
ATOM 23713 C C . THR F 1 163 ? 4.477 31.796 -97.354 1.00 35.29 161 THR F C 1
ATOM 23714 O O . THR F 1 163 ? 3.350 31.490 -96.960 1.00 34.35 161 THR F O 1
ATOM 23725 N N . GLY F 1 164 ? 5.204 32.745 -96.772 1.00 26.64 162 GLY F N 1
ATOM 23726 C CA . GLY F 1 164 ? 4.691 33.505 -95.645 1.00 25.13 162 GLY F CA 1
ATOM 23727 C C . GLY F 1 164 ? 3.779 34.622 -96.116 1.00 29.18 162 GLY F C 1
ATOM 23728 O O . GLY F 1 164 ? 3.780 34.960 -97.303 1.00 29.90 162 GLY F O 1
ATOM 23732 N N . GLY F 1 165 ? 3.005 35.204 -95.202 1.00 21.84 163 GLY F N 1
ATOM 23733 C CA . GLY F 1 165 ? 2.244 36.397 -95.531 1.00 30.67 163 GLY F CA 1
ATOM 23734 C C . GLY F 1 165 ? 1.007 36.717 -94.707 1.00 30.88 163 GLY F C 1
ATOM 23735 O O . GLY F 1 165 ? 0.464 37.812 -94.856 1.00 22.49 163 GLY F O 1
ATOM 23739 N N . THR F 1 166 ? 0.543 35.793 -93.864 1.00 29.79 164 THR F N 1
ATOM 23740 C CA . THR F 1 166 ? -0.610 36.082 -93.004 1.00 26.40 164 THR F CA 1
ATOM 23741 C C . THR F 1 166 ? -0.355 35.801 -91.527 1.00 29.44 164 THR F C 1
ATOM 23742 O O . THR F 1 166 ? -0.845 36.530 -90.666 1.00 26.42 164 THR F O 1
ATOM 23753 N N . ASP F 1 167 ? 0.416 34.759 -91.236 1.00 30.11 165 ASP F N 1
ATOM 23754 C CA . ASP F 1 167 ? 0.585 34.306 -89.859 1.00 31.44 165 ASP F CA 1
ATOM 23755 C C . ASP F 1 167 ? 1.982 34.627 -89.343 1.00 28.12 165 ASP F C 1
ATOM 23756 O O . ASP F 1 167 ? 2.985 34.357 -90.005 1.00 29.27 165 ASP F O 1
ATOM 23765 N N . PHE F 1 168 ? 2.025 35.200 -88.145 1.00 22.30 166 PHE F N 1
ATOM 23766 C CA . PHE F 1 168 ? 3.245 35.772 -87.588 1.00 28.94 166 PHE F CA 1
ATOM 23767 C C . PHE F 1 168 ? 3.587 35.123 -86.255 1.00 31.72 166 PHE F C 1
ATOM 23768 O O . PHE F 1 168 ? 2.758 34.426 -85.668 1.00 29.18 166 PHE F O 1
ATOM 23785 N N . TYR F 1 169 ? 4.809 35.351 -85.782 1.00 23.18 167 TYR F N 1
ATOM 23786 C CA . TYR F 1 169 ? 5.196 34.915 -84.447 1.00 22.56 167 TYR F CA 1
ATOM 23787 C C . TYR F 1 169 ? 6.026 35.980 -83.737 1.00 23.97 167 TYR F C 1
ATOM 23788 O O . TYR F 1 169 ? 6.723 36.771 -84.376 1.00 22.38 167 TYR F O 1
ATOM 23806 N N . ILE F 1 170 ? 5.915 36.003 -82.412 1.00 24.43 168 ILE F N 1
ATOM 23807 C CA . ILE F 1 170 ? 6.736 36.864 -81.572 1.00 21.28 168 ILE F CA 1
ATOM 23808 C C . ILE F 1 170 ? 7.681 35.981 -80.764 1.00 16.95 168 ILE F C 1
ATOM 23809 O O . ILE F 1 170 ? 7.244 35.051 -80.089 1.00 17.74 168 ILE F O 1
ATOM 23825 N N . THR F 1 171 ? 8.975 36.267 -80.844 1.00 19.08 169 THR F N 1
ATOM 23826 C CA . THR F 1 171 ? 9.972 35.499 -80.113 1.00 20.03 169 THR F CA 1
ATOM 23827 C C . THR F 1 171 ? 9.848 35.739 -78.610 1.00 16.86 169 THR F C 1
ATOM 23828 O O . THR F 1 171 ? 9.730 36.879 -78.166 1.00 16.97 169 THR F O 1
ATOM 23839 N N . LEU F 1 172 ? 9.871 34.655 -77.838 1.00 19.40 170 LEU F N 1
ATOM 23840 C CA . LEU F 1 172 ? 9.795 34.728 -76.380 1.00 19.58 170 LEU F CA 1
ATOM 23841 C C . LEU F 1 172 ? 11.190 34.732 -75.765 1.00 21.56 170 LEU F C 1
ATOM 23842 O O . LEU F 1 172 ? 11.388 35.161 -74.626 1.00 27.52 170 LEU F O 1
ATOM 23858 N N . ASP F 1 173 ? 12.149 34.247 -76.542 1.00 23.08 171 ASP F N 1
ATOM 23859 C CA . ASP F 1 173 ? 13.554 34.217 -76.163 1.00 22.28 171 ASP F CA 1
ATOM 23860 C C . ASP F 1 173 ? 14.331 34.283 -77.471 1.00 23.57 171 ASP F C 1
ATOM 23861 O O . ASP F 1 173 ? 13.730 34.189 -78.541 1.00 23.62 171 ASP F O 1
ATOM 23870 N N . ALA F 1 174 ? 15.647 34.455 -77.407 1.00 21.74 172 ALA F N 1
ATOM 23871 C CA . ALA F 1 174 ? 16.435 34.592 -78.632 1.00 21.56 172 ALA F CA 1
ATOM 23872 C C . ALA F 1 174 ? 16.400 33.307 -79.458 1.00 18.85 172 ALA F C 1
ATOM 23873 O O . ALA F 1 174 ? 16.536 32.212 -78.917 1.00 18.97 172 ALA F O 1
ATOM 23880 N N . GLN F 1 175 ? 16.202 33.452 -80.767 1.00 21.33 173 GLN F N 1
ATOM 23881 C CA . GLN F 1 175 ? 16.196 32.315 -81.683 1.00 18.51 173 GLN F CA 1
ATOM 23882 C C . GLN F 1 175 ? 17.089 32.619 -82.883 1.00 21.44 173 GLN F C 1
ATOM 23883 O O . GLN F 1 175 ? 16.639 32.608 -84.030 1.00 21.95 173 GLN F O 1
ATOM 23897 N N . ARG F 1 176 ? 18.362 32.879 -82.603 1.00 19.88 174 ARG F N 1
ATOM 23898 C CA . ARG F 1 176 ? 19.292 33.384 -83.604 1.00 22.05 174 ARG F CA 1
ATOM 23899 C C . ARG F 1 176 ? 19.497 32.445 -84.790 1.00 19.77 174 ARG F C 1
ATOM 23900 O O . ARG F 1 176 ? 19.878 32.891 -85.871 1.00 22.25 174 ARG F O 1
ATOM 23921 N N . TYR F 1 177 ? 19.239 31.155 -84.600 1.00 27.71 175 TYR F N 1
ATOM 23922 C CA . TYR F 1 177 ? 19.432 30.187 -85.677 1.00 27.60 175 TYR F CA 1
ATOM 23923 C C . TYR F 1 177 ? 18.483 30.466 -86.841 1.00 25.42 175 TYR F C 1
ATOM 23924 O O . TYR F 1 177 ? 18.728 30.034 -87.966 1.00 26.00 175 TYR F O 1
ATOM 23942 N N . LEU F 1 178 ? 17.408 31.199 -86.567 1.00 23.99 176 LEU F N 1
ATOM 23943 C CA . LEU F 1 178 ? 16.439 31.565 -87.597 1.00 23.51 176 LEU F CA 1
ATOM 23944 C C . LEU F 1 178 ? 16.894 32.749 -88.451 1.00 21.51 176 LEU F C 1
ATOM 23945 O O . LEU F 1 178 ? 16.280 33.046 -89.479 1.00 21.09 176 LEU F O 1
ATOM 23961 N N . ASP F 1 179 ? 17.957 33.428 -88.025 1.00 20.63 177 ASP F N 1
ATOM 23962 C CA . ASP F 1 179 ? 18.427 34.622 -88.722 1.00 22.27 177 ASP F CA 1
ATOM 23963 C C . ASP F 1 179 ? 18.739 34.326 -90.192 1.00 26.01 177 ASP F C 1
ATOM 23964 O O . ASP F 1 179 ? 19.287 33.273 -90.519 1.00 26.15 177 ASP F O 1
ATOM 23973 N N . ARG F 1 180 ? 18.369 35.264 -91.062 1.00 29.09 178 ARG F N 1
ATOM 23974 C CA . ARG F 1 180 ? 18.589 35.161 -92.508 1.00 25.43 178 ARG F CA 1
ATOM 23975 C C . ARG F 1 180 ? 17.830 33.995 -93.148 1.00 23.39 178 ARG F C 1
ATOM 23976 O O . ARG F 1 180 ? 18.162 33.567 -94.254 1.00 24.59 178 ARG F O 1
ATOM 23997 N N . ASN F 1 181 ? 16.815 33.486 -92.454 1.00 24.35 179 ASN F N 1
ATOM 23998 C CA . ASN F 1 181 ? 15.962 32.425 -92.990 1.00 29.46 179 ASN F CA 1
ATOM 23999 C C . ASN F 1 181 ? 14.479 32.758 -92.857 1.00 28.38 179 ASN F C 1
ATOM 24000 O O . ASN F 1 181 ? 13.623 32.022 -93.350 1.00 31.22 179 ASN F O 1
ATOM 24011 N N . MET F 1 182 ? 14.185 33.874 -92.197 1.00 25.15 180 MET F N 1
ATOM 24012 C CA . MET F 1 182 ? 12.811 34.296 -91.941 1.00 24.61 180 MET F CA 1
ATOM 24013 C C . MET F 1 182 ? 12.673 35.794 -92.161 1.00 23.19 180 MET F C 1
ATOM 24014 O O . MET F 1 182 ? 13.659 36.529 -92.106 1.00 24.96 180 MET F O 1
ATOM 24028 N N . THR F 1 183 ? 11.452 36.244 -92.423 1.00 25.63 181 THR F N 1
ATOM 24029 C CA . THR F 1 183 ? 11.187 37.671 -92.530 1.00 23.19 181 THR F CA 1
ATOM 24030 C C . THR F 1 183 ? 10.859 38.265 -91.162 1.00 24.42 181 THR F C 1
ATOM 24031 O O . THR F 1 183 ? 9.768 38.063 -90.633 1.00 21.21 181 THR F O 1
ATOM 24042 N N . VAL F 1 184 ? 11.821 38.979 -90.588 1.00 20.27 182 VAL F N 1
ATOM 24043 C CA . VAL F 1 184 ? 11.590 39.760 -89.380 1.00 20.19 182 VAL F CA 1
ATOM 24044 C C . VAL F 1 184 ? 11.166 41.159 -89.814 1.00 21.11 182 VAL F C 1
ATOM 24045 O O . VAL F 1 184 ? 11.822 41.760 -90.662 1.00 21.04 182 VAL F O 1
ATOM 24058 N N . PHE F 1 185 ? 10.071 41.677 -89.259 1.00 20.27 183 PHE F N 1
ATOM 24059 C CA . PHE F 1 185 ? 9.561 42.973 -89.709 1.00 25.45 183 PHE F CA 1
ATOM 24060 C C . PHE F 1 185 ? 9.002 43.860 -88.600 1.00 23.44 183 PHE F C 1
ATOM 24061 O O . PHE F 1 185 ? 8.330 44.849 -88.880 1.00 21.82 183 PHE F O 1
ATOM 24078 N N . GLY F 1 186 ? 9.295 43.529 -87.347 1.00 22.88 184 GLY F N 1
ATOM 24079 C CA . GLY F 1 186 ? 8.900 44.389 -86.245 1.00 20.97 184 GLY F CA 1
ATOM 24080 C C . GLY F 1 186 ? 9.536 44.013 -84.920 1.00 21.36 184 GLY F C 1
ATOM 24081 O O . GLY F 1 186 ? 10.156 42.958 -84.800 1.00 20.27 184 GLY F O 1
ATOM 24085 N N . ARG F 1 187 ? 9.390 44.889 -83.928 1.00 22.53 185 ARG F N 1
ATOM 24086 C CA . ARG F 1 187 ? 9.836 44.601 -82.565 1.00 25.39 185 ARG F CA 1
ATOM 24087 C C . ARG F 1 187 ? 8.793 45.073 -81.558 1.00 25.31 185 ARG F C 1
ATOM 24088 O O . ARG F 1 187 ? 8.134 46.089 -81.769 1.00 22.54 185 ARG F O 1
ATOM 24109 N N . VAL F 1 188 ? 8.647 44.333 -80.464 1.00 23.38 186 VAL F N 1
ATOM 24110 C CA . VAL F 1 188 ? 7.755 44.733 -79.383 1.00 25.87 186 VAL F CA 1
ATOM 24111 C C . VAL F 1 188 ? 8.370 45.898 -78.605 1.00 21.17 186 VAL F C 1
ATOM 24112 O O . VAL F 1 188 ? 9.531 45.834 -78.201 1.00 24.15 186 VAL F O 1
ATOM 24125 N N . ILE F 1 189 ? 7.588 46.954 -78.394 1.00 24.05 187 ILE F N 1
ATOM 24126 C CA . ILE F 1 189 ? 8.065 48.129 -77.665 1.00 24.68 187 ILE F CA 1
ATOM 24127 C C . ILE F 1 189 ? 7.322 48.301 -76.340 1.00 24.21 187 ILE F C 1
ATOM 24128 O O . ILE F 1 189 ? 7.762 49.052 -75.474 1.00 28.87 187 ILE F O 1
ATOM 24144 N N . SER F 1 190 ? 6.198 47.606 -76.191 1.00 24.71 188 SER F N 1
ATOM 24145 C CA . SER F 1 190 ? 5.465 47.587 -74.928 1.00 28.60 188 SER F CA 1
ATOM 24146 C C . SER F 1 190 ? 4.555 46.364 -74.842 1.00 27.00 188 SER F C 1
ATOM 24147 O O . SER F 1 190 ? 4.063 45.875 -75.857 1.00 21.53 188 SER F O 1
ATOM 24155 N N . GLY F 1 191 ? 4.339 45.877 -73.624 1.00 21.37 189 GLY F N 1
ATOM 24156 C CA . GLY F 1 191 ? 3.418 44.779 -73.387 1.00 20.98 189 GLY F CA 1
ATOM 24157 C C . GLY F 1 191 ? 4.005 43.400 -73.632 1.00 19.76 189 GLY F C 1
ATOM 24158 O O . GLY F 1 191 ? 3.265 42.437 -73.843 1.00 19.36 189 GLY F O 1
ATOM 24162 N N . MET F 1 192 ? 5.330 43.298 -73.598 1.00 19.89 190 MET F N 1
ATOM 24163 C CA . MET F 1 192 ? 5.997 42.011 -73.763 1.00 19.53 190 MET F CA 1
ATOM 24164 C C . MET F 1 192 ? 5.534 41.026 -72.692 1.00 18.66 190 MET F C 1
ATOM 24165 O O . MET F 1 192 ? 5.420 39.829 -72.942 1.00 18.26 190 MET F O 1
ATOM 24179 N N . GLN F 1 193 ? 5.264 41.545 -71.497 1.00 20.02 191 GLN F N 1
ATOM 24180 C CA . GLN F 1 193 ? 4.793 40.718 -70.392 1.00 23.57 191 GLN F CA 1
ATOM 24181 C C . GLN F 1 193 ? 3.494 39.991 -70.730 1.00 23.41 191 GLN F C 1
ATOM 24182 O O . GLN F 1 193 ? 3.240 38.905 -70.218 1.00 22.10 191 GLN F O 1
ATOM 24196 N N . TYR F 1 194 ? 2.674 40.596 -71.584 1.00 26.13 192 TYR F N 1
ATOM 24197 C CA . TYR F 1 194 ? 1.399 40.001 -71.975 1.00 21.27 192 TYR F CA 1
ATOM 24198 C C . TYR F 1 194 ? 1.607 38.855 -72.964 1.00 23.69 192 TYR F C 1
ATOM 24199 O O . TYR F 1 194 ? 0.860 37.877 -72.959 1.00 21.68 192 TYR F O 1
ATOM 24217 N N . VAL F 1 195 ? 2.617 38.988 -73.819 1.00 20.44 193 VAL F N 1
ATOM 24218 C CA . VAL F 1 195 ? 3.010 37.903 -74.709 1.00 21.49 193 VAL F CA 1
ATOM 24219 C C . VAL F 1 195 ? 3.395 36.691 -73.864 1.00 20.23 193 VAL F C 1
ATOM 24220 O O . VAL F 1 195 ? 3.114 35.547 -74.219 1.00 21.07 193 VAL F O 1
ATOM 24233 N N . GLN F 1 196 ? 4.031 36.964 -72.732 1.00 22.53 194 GLN F N 1
ATOM 24234 C CA . GLN F 1 196 ? 4.499 35.914 -71.838 1.00 19.63 194 GLN F CA 1
ATOM 24235 C C . GLN F 1 196 ? 3.354 35.255 -71.066 1.00 19.46 194 GLN F C 1
ATOM 24236 O O . GLN F 1 196 ? 3.532 34.187 -70.483 1.00 21.67 194 GLN F O 1
ATOM 24250 N N . LYS F 1 197 ? 2.186 35.896 -71.058 1.00 21.25 195 LYS F N 1
ATOM 24251 C CA . LYS F 1 197 ? 1.006 35.338 -70.397 1.00 20.89 195 LYS F CA 1
ATOM 24252 C C . LYS F 1 197 ? 0.191 34.457 -71.332 1.00 19.71 195 LYS F C 1
ATOM 24253 O O . LYS F 1 197 ? -0.685 33.716 -70.881 1.00 20.02 195 LYS F O 1
ATOM 24272 N N . LEU F 1 198 ? 0.469 34.543 -72.630 1.00 20.05 196 LEU F N 1
ATOM 24273 C CA . LEU F 1 198 ? -0.323 33.820 -73.617 1.00 20.82 196 LEU F CA 1
ATOM 24274 C C . LEU F 1 198 ? -0.335 32.332 -73.301 1.00 24.78 196 LEU F C 1
ATOM 24275 O O . LEU F 1 198 ? 0.690 31.758 -72.929 1.00 20.86 196 LEU F O 1
ATOM 24291 N N . GLN F 1 199 ? -1.506 31.721 -73.444 1.00 22.03 197 GLN F N 1
ATOM 24292 C CA . GLN F 1 199 ? -1.672 30.296 -73.198 1.00 23.92 197 GLN F CA 1
ATOM 24293 C C . GLN F 1 199 ? -0.723 29.457 -74.045 1.00 23.74 197 GLN F C 1
ATOM 24294 O O . GLN F 1 199 ? -0.629 29.645 -75.260 1.00 24.32 197 GLN F O 1
ATOM 24308 N N . ARG F 1 200 ? -0.040 28.524 -73.389 1.00 22.14 198 ARG F N 1
ATOM 24309 C CA . ARG F 1 200 ? 0.925 27.646 -74.044 1.00 24.59 198 ARG F CA 1
ATOM 24310 C C . ARG F 1 200 ? 0.296 26.370 -74.576 1.00 25.03 198 ARG F C 1
ATOM 24311 O O . ARG F 1 200 ? -0.666 25.846 -74.010 1.00 21.84 198 ARG F O 1
ATOM 24332 N N . GLY F 1 201 ? 0.868 25.881 -75.671 1.00 20.72 199 GLY F N 1
ATOM 24333 C CA . GLY F 1 201 ? 0.634 24.530 -76.135 1.00 22.26 199 GLY F CA 1
ATOM 24334 C C . GLY F 1 201 ? 1.792 23.677 -75.652 1.00 23.76 199 GLY F C 1
ATOM 24335 O O . GLY F 1 201 ? 2.507 24.070 -74.728 1.00 22.64 199 GLY F O 1
ATOM 24339 N N . ASP F 1 202 ? 1.977 22.519 -76.278 1.00 30.85 200 ASP F N 1
ATOM 24340 C CA . ASP F 1 202 ? 3.067 21.605 -75.945 1.00 29.69 200 ASP F CA 1
ATOM 24341 C C . ASP F 1 202 ? 3.869 21.294 -77.205 1.00 30.78 200 ASP F C 1
ATOM 24342 O O . ASP F 1 202 ? 3.314 20.838 -78.203 1.00 27.31 200 ASP F O 1
ATOM 24351 N N . LYS F 1 203 ? 5.176 21.537 -77.149 1.00 27.42 201 LYS F N 1
ATOM 24352 C CA . LYS F 1 203 ? 6.040 21.378 -78.315 1.00 32.53 201 LYS F CA 1
ATOM 24353 C C . LYS F 1 203 ? 6.056 19.941 -78.832 1.00 33.65 201 LYS F C 1
ATOM 24354 O O . LYS F 1 203 ? 6.315 19.704 -80.013 1.00 34.10 201 LYS F O 1
ATOM 24373 N N . ASN F 1 204 ? 5.780 18.988 -77.946 1.00 31.54 202 ASN F N 1
ATOM 24374 C CA . ASN F 1 204 ? 5.754 17.575 -78.314 1.00 37.15 202 ASN F CA 1
ATOM 24375 C C . ASN F 1 204 ? 4.371 17.100 -78.760 1.00 37.64 202 ASN F C 1
ATOM 24376 O O . ASN F 1 204 ? 4.190 15.925 -79.080 1.00 38.64 202 ASN F O 1
ATOM 24387 N N . ILE F 1 205 ? 3.401 18.011 -78.769 1.00 34.62 203 ILE F N 1
ATOM 24388 C CA . ILE F 1 205 ? 2.056 17.706 -79.253 1.00 33.72 203 ILE F CA 1
ATOM 24389 C C . ILE F 1 205 ? 1.692 18.664 -80.383 1.00 35.54 203 ILE F C 1
ATOM 24390 O O . ILE F 1 205 ? 1.375 19.831 -80.142 1.00 30.64 203 ILE F O 1
ATOM 24406 N N . GLU F 1 206 ? 1.741 18.155 -81.611 1.00 35.51 204 GLU F N 1
ATOM 24407 C CA . GLU F 1 206 ? 1.420 18.935 -82.803 1.00 37.55 204 GLU F CA 1
ATOM 24408 C C . GLU F 1 206 ? 2.190 20.252 -82.860 1.00 35.09 204 GLU F C 1
ATOM 24409 O O . GLU F 1 206 ? 1.636 21.290 -83.215 1.00 34.71 204 GLU F O 1
ATOM 24421 N N . GLY F 1 207 ? 3.469 20.198 -82.502 1.00 32.01 205 GLY F N 1
ATOM 24422 C CA . GLY F 1 207 ? 4.360 21.337 -82.640 1.00 32.68 205 GLY F CA 1
ATOM 24423 C C . GLY F 1 207 ? 3.933 22.590 -81.896 1.00 30.85 205 GLY F C 1
ATOM 24424 O O . GLY F 1 207 ? 4.190 23.703 -82.354 1.00 35.02 205 GLY F O 1
ATOM 24428 N N . GLY F 1 208 ? 3.279 22.414 -80.752 1.00 32.38 206 GLY F N 1
ATOM 24429 C CA . GLY F 1 208 ? 2.900 23.538 -79.915 1.00 28.66 206 GLY F CA 1
ATOM 24430 C C . GLY F 1 208 ? 1.531 24.102 -80.246 1.00 26.41 206 GLY F C 1
ATOM 24431 O O . GLY F 1 208 ? 1.096 25.079 -79.639 1.00 23.03 206 GLY F O 1
ATOM 24435 N N . VAL F 1 209 ? 0.854 23.502 -81.219 1.00 28.33 207 VAL F N 1
ATOM 24436 C CA . VAL F 1 209 ? -0.495 23.927 -81.570 1.00 28.15 207 VAL F CA 1
ATOM 24437 C C . VAL F 1 209 ? -1.447 23.572 -80.439 1.00 29.27 207 VAL F C 1
ATOM 24438 O O . VAL F 1 209 ? -1.488 22.431 -79.981 1.00 31.15 207 VAL F O 1
ATOM 24451 N N . ILE F 1 210 ? -2.211 24.560 -79.991 1.00 31.60 208 ILE F N 1
ATOM 24452 C CA . ILE F 1 210 ? -3.135 24.362 -78.886 1.00 34.22 208 ILE F CA 1
ATOM 24453 C C . ILE F 1 210 ? -4.269 23.439 -79.324 1.00 37.59 208 ILE F C 1
ATOM 24454 O O . ILE F 1 210 ? -4.871 23.624 -80.382 1.00 36.34 208 ILE F O 1
ATOM 24470 N N . GLN F 1 211 ? -4.540 22.441 -78.490 1.00 31.25 209 GLN F N 1
ATOM 24471 C CA . GLN F 1 211 ? -5.401 21.323 -78.859 1.00 37.14 209 GLN F CA 1
ATOM 24472 C C . GLN F 1 211 ? -6.825 21.468 -78.341 1.00 41.85 209 GLN F C 1
ATOM 24473 O O . GLN F 1 211 ? -7.057 22.107 -77.316 1.00 45.39 209 GLN F O 1
ATOM 24487 N N . SER F 1 212 ? -7.776 20.878 -79.060 1.00 52.70 210 SER F N 1
ATOM 24488 C CA . SER F 1 212 ? -9.157 20.831 -78.597 1.00 59.13 210 SER F CA 1
ATOM 24489 C C . SER F 1 212 ? -9.183 20.067 -77.279 1.00 59.06 210 SER F C 1
ATOM 24490 O O . SER F 1 212 ? -8.381 19.154 -77.082 1.00 58.92 210 SER F O 1
ATOM 24498 N N . PRO F 1 213 ? -10.101 20.424 -76.370 1.00 49.71 211 PRO F N 1
ATOM 24499 C CA . PRO F 1 213 ? -11.202 21.386 -76.490 1.00 48.32 211 PRO F CA 1
ATOM 24500 C C . PRO F 1 213 ? -10.768 22.837 -76.312 1.00 42.98 211 PRO F C 1
ATOM 24501 O O . PRO F 1 213 ? -11.627 23.717 -76.289 1.00 43.52 211 PRO F O 1
ATOM 24512 N N . ASN F 1 214 ? -9.467 23.089 -76.216 1.00 48.20 212 ASN F N 1
ATOM 24513 C CA . ASN F 1 214 ? -8.988 24.422 -75.867 1.00 44.47 212 ASN F CA 1
ATOM 24514 C C . ASN F 1 214 ? -8.666 25.259 -77.092 1.00 41.89 212 ASN F C 1
ATOM 24515 O O . ASN F 1 214 ? -8.479 24.738 -78.192 1.00 41.08 212 ASN F O 1
ATOM 24526 N N . LYS F 1 215 ? -8.603 26.569 -76.874 1.00 40.99 213 LYS F N 1
ATOM 24527 C CA . LYS F 1 215 ? -8.268 27.531 -77.916 1.00 44.02 213 LYS F CA 1
ATOM 24528 C C . LYS F 1 215 ? -7.218 28.505 -77.416 1.00 39.40 213 LYS F C 1
ATOM 24529 O O . LYS F 1 215 ? -7.156 28.814 -76.225 1.00 34.71 213 LYS F O 1
ATOM 24548 N N . GLY F 1 216 ? -6.385 28.979 -78.337 1.00 31.25 214 GLY F N 1
ATOM 24549 C CA . GLY F 1 216 ? -5.380 29.975 -78.020 1.00 28.66 214 GLY F CA 1
ATOM 24550 C C . GLY F 1 216 ? -6.019 31.285 -77.621 1.00 28.33 214 GLY F C 1
ATOM 24551 O O . GLY F 1 216 ? -7.175 31.547 -77.954 1.00 29.64 214 GLY F O 1
ATOM 24555 N N . ASP F 1 217 ? -5.273 32.100 -76.884 1.00 27.02 215 ASP F N 1
ATOM 24556 C CA . ASP F 1 217 ? -5.760 33.410 -76.477 1.00 27.55 215 ASP F CA 1
ATOM 24557 C C . ASP F 1 217 ? -5.991 34.295 -77.697 1.00 27.13 215 ASP F C 1
ATOM 24558 O O . ASP F 1 217 ? -5.277 34.197 -78.695 1.00 25.72 215 ASP F O 1
ATOM 24567 N N . GLU F 1 218 ? -6.996 35.156 -77.601 1.00 29.94 216 GLU F N 1
ATOM 24568 C CA . GLU F 1 218 ? -7.465 35.938 -78.736 1.00 33.77 216 GLU F CA 1
ATOM 24569 C C . GLU F 1 218 ? -6.722 37.243 -78.961 1.00 33.18 216 GLU F C 1
ATOM 24570 O O . GLU F 1 218 ? -6.325 37.927 -78.017 1.00 29.98 216 GLU F O 1
ATOM 24582 N N . MET F 1 219 ? -6.538 37.569 -80.233 1.00 34.56 217 MET F N 1
ATOM 24583 C CA . MET F 1 219 ? -6.265 38.936 -80.639 1.00 35.69 217 MET F CA 1
ATOM 24584 C C . MET F 1 219 ? -7.625 39.608 -80.723 1.00 33.87 217 MET F C 1
ATOM 24585 O O . MET F 1 219 ? -8.265 39.583 -81.774 1.00 37.78 217 MET F O 1
ATOM 24599 N N . ILE F 1 220 ? -8.074 40.191 -79.616 1.00 29.35 218 ILE F N 1
ATOM 24600 C CA . ILE F 1 220 ? -9.427 40.731 -79.540 1.00 33.25 218 ILE F CA 1
ATOM 24601 C C . ILE F 1 220 ? -9.602 41.821 -80.589 1.00 32.87 218 ILE F C 1
ATOM 24602 O O . ILE F 1 220 ? -10.640 41.908 -81.244 1.00 39.84 218 ILE F O 1
ATOM 24618 N N . SER F 1 221 ? -8.578 42.650 -80.739 1.00 30.30 219 SER F N 1
ATOM 24619 C CA . SER F 1 221 ? -8.534 43.626 -81.817 1.00 33.50 219 SER F CA 1
ATOM 24620 C C . SER F 1 221 ? -7.085 43.955 -82.134 1.00 33.54 219 SER F C 1
ATOM 24621 O O . SER F 1 221 ? -6.222 43.907 -81.256 1.00 30.62 219 SER F O 1
ATOM 24629 N N . VAL F 1 222 ? -6.823 44.271 -83.396 1.00 33.32 220 VAL F N 1
ATOM 24630 C CA . VAL F 1 222 ? -5.510 44.733 -83.815 1.00 30.81 220 VAL F CA 1
ATOM 24631 C C . VAL F 1 222 ? -5.704 45.998 -84.640 1.00 31.37 220 VAL F C 1
ATOM 24632 O O . VAL F 1 222 ? -6.473 46.013 -85.604 1.00 31.63 220 VAL F O 1
ATOM 24645 N N . LYS F 1 223 ? -5.011 47.057 -84.234 1.00 31.44 221 LYS F N 1
ATOM 24646 C CA . LYS F 1 223 ? -5.133 48.368 -84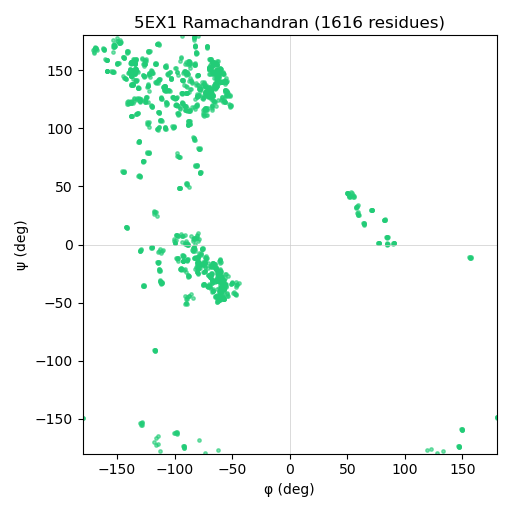.862 1.00 33.96 221 LYS F CA 1
ATOM 24647 C C . LYS F 1 223 ? -3.765 48.982 -85.111 1.00 34.59 221 LYS F C 1
ATOM 24648 O O . LYS F 1 223 ? -2.792 48.645 -84.435 1.00 33.42 221 LYS F O 1
ATOM 24667 N N . LEU F 1 224 ? -3.697 49.889 -86.080 1.00 34.14 222 LEU F N 1
ATOM 24668 C CA . LEU F 1 224 ? -2.547 50.770 -86.217 1.00 30.24 222 LEU F CA 1
ATOM 24669 C C . LEU F 1 224 ? -2.822 52.028 -85.407 1.00 31.20 222 LEU F C 1
ATOM 24670 O O . LEU F 1 224 ? -3.970 52.461 -85.304 1.00 29.89 222 LEU F O 1
ATOM 24686 N N . ALA F 1 225 ? -1.780 52.614 -84.830 1.00 32.69 223 ALA F N 1
ATOM 24687 C CA . ALA F 1 225 ? -1.940 53.842 -84.061 1.00 37.62 223 ALA F CA 1
ATOM 24688 C C . ALA F 1 225 ? -2.498 54.955 -84.943 1.00 37.52 223 ALA F C 1
ATOM 24689 O O . ALA F 1 225 ? -3.233 55.820 -84.473 1.00 42.11 223 ALA F O 1
ATOM 24696 N N . SER F 1 226 ? -2.157 54.914 -86.227 1.00 34.29 224 SER F N 1
ATOM 24697 C CA . SER F 1 226 ? -2.597 55.926 -87.185 1.00 38.69 224 SER F CA 1
ATOM 24698 C C . SER F 1 226 ? -4.108 55.921 -87.417 1.00 41.33 224 SER F C 1
ATOM 24699 O O . SER F 1 226 ? -4.663 56.889 -87.936 1.00 44.95 224 SER F O 1
ATOM 24707 N N . GLU F 1 227 ? -4.768 54.835 -87.029 1.00 49.97 225 GLU F N 1
ATOM 24708 C CA . GLU F 1 227 ? -6.211 54.711 -87.207 1.00 50.73 225 GLU F CA 1
ATOM 24709 C C . GLU F 1 227 ? -6.975 55.486 -86.135 1.00 53.20 225 GLU F C 1
ATOM 24710 O O . GLU F 1 227 ? -8.174 55.734 -86.269 1.00 55.85 225 GLU F O 1
ATOM 24722 N N . LEU F 1 228 ? -6.268 55.865 -85.076 1.00 55.41 226 LEU F N 1
ATOM 24723 C CA . LEU F 1 228 ? -6.847 56.644 -83.987 1.00 60.02 226 LEU F CA 1
ATOM 24724 C C . LEU F 1 228 ? -6.763 58.135 -84.287 1.00 64.71 226 LEU F C 1
ATOM 24725 O O . LEU F 1 228 ? -5.922 58.561 -85.080 1.00 60.80 226 LEU F O 1
ATOM 24741 N N . PRO F 1 229 ? -7.644 58.937 -83.666 1.00 75.97 227 PRO F N 1
ATOM 24742 C CA . PRO F 1 229 ? -7.461 60.383 -83.815 1.00 78.46 227 PRO F CA 1
ATOM 24743 C C . PRO F 1 229 ? -6.134 60.808 -83.194 1.00 79.24 227 PRO F C 1
ATOM 24744 O O . PRO F 1 229 ? -5.768 60.276 -82.146 1.00 79.22 227 PRO F O 1
ATOM 24755 N N . GLU F 1 230 ? -5.434 61.741 -83.835 1.00 80.50 228 GLU F N 1
ATOM 24756 C CA . GLU F 1 230 ? -4.070 62.106 -83.449 1.00 80.63 228 GLU F CA 1
ATOM 24757 C C . GLU F 1 230 ? -3.862 62.335 -81.956 1.00 79.12 228 GLU F C 1
ATOM 24758 O O . GLU F 1 230 ? -2.781 62.059 -81.436 1.00 79.76 228 GLU F O 1
ATOM 24770 N N . ASN F 1 231 ? -4.881 62.830 -81.263 1.00 73.71 229 ASN F N 1
ATOM 24771 C CA . ASN F 1 231 ? -4.713 63.180 -79.859 1.00 74.09 229 ASN F CA 1
ATOM 24772 C C . ASN F 1 231 ? -4.992 61.994 -78.935 1.00 73.11 229 ASN F C 1
ATOM 24773 O O . ASN F 1 231 ? -4.889 62.113 -77.714 1.00 73.45 229 ASN F O 1
ATOM 24784 N N . GLN F 1 232 ? -5.321 60.846 -79.525 1.00 78.75 230 GLN F N 1
ATOM 24785 C CA . GLN F 1 232 ? -5.417 59.599 -78.770 1.00 77.09 230 GLN F CA 1
ATOM 24786 C C . GLN F 1 232 ? -4.296 58.666 -79.222 1.00 72.84 230 GLN F C 1
ATOM 24787 O O . GLN F 1 232 ? -4.129 57.574 -78.676 1.00 69.79 230 GLN F O 1
ATOM 24801 N N . GLN F 1 233 ? -3.528 59.101 -80.220 1.00 57.25 231 GLN F N 1
ATOM 24802 C CA . GLN F 1 233 ? -2.420 58.304 -80.734 1.00 52.76 231 GLN F CA 1
ATOM 24803 C C . GLN F 1 233 ? -1.317 58.181 -79.695 1.00 50.81 231 GLN F C 1
ATOM 24804 O O . GLN F 1 233 ? -0.893 59.184 -79.123 1.00 52.52 231 GLN F O 1
ATOM 24818 N N . PRO F 1 234 ? -0.850 56.948 -79.438 1.00 51.78 232 PRO F N 1
ATOM 24819 C CA . PRO F 1 234 ? 0.308 56.838 -78.549 1.00 51.12 232 PRO F CA 1
ATOM 24820 C C . PRO F 1 234 ? 1.584 57.286 -79.253 1.00 48.07 232 PRO F C 1
ATOM 24821 O O . PRO F 1 234 ? 2.000 56.649 -80.221 1.00 46.98 232 PRO F O 1
ATOM 24832 N N . ASN F 1 235 ? 2.195 58.364 -78.771 1.00 55.24 233 ASN F N 1
ATOM 24833 C CA . ASN F 1 235 ? 3.432 58.869 -79.355 1.00 56.78 233 ASN F CA 1
ATOM 24834 C C . ASN F 1 235 ? 4.663 58.269 -78.704 1.00 50.07 233 ASN F C 1
ATOM 24835 O O . ASN F 1 235 ? 4.934 58.481 -77.521 1.00 51.89 233 ASN F O 1
ATOM 24846 N N . TYR F 1 236 ? 5.409 57.525 -79.513 1.00 38.09 234 TYR F N 1
ATOM 24847 C CA . TYR F 1 236 ? 6.608 56.838 -79.063 1.00 36.11 234 TYR F CA 1
ATOM 24848 C C . TYR F 1 236 ? 7.836 57.409 -79.742 1.00 36.56 234 TYR F C 1
ATOM 24849 O O . TYR F 1 236 ? 7.813 57.725 -80.933 1.00 36.84 234 TYR F O 1
ATOM 24867 N N . GLU F 1 237 ? 8.902 57.556 -78.964 1.00 40.89 235 GLU F N 1
ATOM 24868 C CA . GLU F 1 237 ? 10.179 58.012 -79.485 1.00 41.58 235 GLU F CA 1
ATOM 24869 C C . GLU F 1 237 ? 11.279 57.037 -79.078 1.00 39.53 235 GLU F C 1
ATOM 24870 O O . GLU F 1 237 ? 11.231 56.454 -77.994 1.00 40.03 235 GLU F O 1
ATOM 24882 N N . VAL F 1 238 ? 12.262 56.865 -79.957 1.00 35.32 236 VAL F N 1
ATOM 24883 C CA . VAL F 1 238 ? 13.333 55.896 -79.751 1.00 36.51 236 VAL F CA 1
ATOM 24884 C C . VAL F 1 238 ? 14.685 56.591 -79.795 1.00 36.04 236 VAL F C 1
ATOM 24885 O O . VAL F 1 238 ? 14.916 57.450 -80.645 1.00 36.09 236 VAL F O 1
ATOM 24898 N N . MET F 1 239 ? 15.578 56.220 -78.883 1.00 36.04 237 MET F N 1
ATOM 24899 C CA . MET F 1 239 ? 16.908 56.811 -78.867 1.00 37.33 237 MET F CA 1
ATOM 24900 C C . MET F 1 239 ? 17.612 56.443 -80.161 1.00 35.48 237 MET F C 1
ATOM 24901 O O . MET F 1 239 ? 17.539 55.302 -80.618 1.00 34.60 237 MET F O 1
ATOM 24915 N N . ARG F 1 240 ? 18.283 57.417 -80.760 1.00 37.34 238 ARG F N 1
ATOM 24916 C CA . ARG F 1 240 ? 19.038 57.165 -81.976 1.00 41.22 238 ARG F CA 1
ATOM 24917 C C . ARG F 1 240 ? 20.329 56.431 -81.637 1.00 40.65 238 ARG F C 1
ATOM 24918 O O . ARG F 1 240 ? 21.221 56.966 -80.979 1.00 39.18 238 ARG F O 1
ATOM 24939 N N . THR F 1 241 ? 20.399 55.185 -82.091 1.00 35.44 239 THR F N 1
ATOM 24940 C CA . THR F 1 241 ? 21.436 54.252 -81.673 1.00 34.80 239 THR F CA 1
ATOM 24941 C C . THR F 1 241 ? 22.811 54.572 -82.259 1.00 37.74 239 THR F C 1
ATOM 24942 O O . THR F 1 241 ? 23.814 53.992 -81.843 1.00 35.50 239 THR F O 1
ATOM 24953 N N . GLU F 1 242 ? 22.860 55.498 -83.213 1.00 37.21 240 GLU F N 1
ATOM 24954 C CA . GLU F 1 242 ? 24.124 55.887 -83.832 1.00 38.70 240 GLU F CA 1
ATOM 24955 C C . GLU F 1 242 ? 24.896 56.912 -83.002 1.00 39.88 240 GLU F C 1
ATOM 24956 O O . GLU F 1 242 ? 26.021 57.271 -83.349 1.00 42.22 240 GLU F O 1
ATOM 24968 N N . THR F 1 243 ? 24.303 57.371 -81.904 1.00 39.02 241 THR F N 1
ATOM 24969 C CA . THR F 1 243 ? 24.930 58.396 -81.073 1.00 39.73 241 THR F CA 1
ATOM 24970 C C . THR F 1 243 ? 25.879 57.822 -80.029 1.00 38.92 241 THR F C 1
ATOM 24971 O O . THR F 1 243 ? 25.755 56.667 -79.625 1.00 37.46 241 THR F O 1
ATOM 24982 N N . ALA F 1 244 ? 26.827 58.648 -79.597 1.00 41.24 242 ALA F N 1
ATOM 24983 C CA . ALA F 1 244 ? 27.790 58.247 -78.582 1.00 40.17 242 ALA F CA 1
ATOM 24984 C C . ALA F 1 244 ? 27.066 58.000 -77.269 1.00 39.20 242 ALA F C 1
ATOM 24985 O O . ALA F 1 244 ? 27.468 57.153 -76.470 1.00 38.33 242 ALA F O 1
ATOM 24992 N N . GLY F 1 245 ? 25.994 58.757 -77.049 1.00 44.25 243 GLY F N 1
ATOM 24993 C CA . GLY F 1 245 ? 25.220 58.633 -75.832 1.00 44.54 243 GLY F CA 1
ATOM 24994 C C . GLY F 1 245 ? 24.630 57.248 -75.692 1.00 43.03 243 GLY F C 1
ATOM 24995 O O . GLY F 1 245 ? 24.458 56.751 -74.579 1.00 44.98 243 GLY F O 1
ATOM 24999 N N . PHE F 1 246 ? 24.325 56.608 -76.816 1.00 42.14 244 PHE F N 1
ATOM 25000 C CA . PHE F 1 246 ? 23.750 55.275 -76.754 1.00 38.40 244 PHE F CA 1
ATOM 25001 C C . PHE F 1 246 ? 24.789 54.256 -76.304 1.00 37.09 244 PHE F C 1
ATOM 25002 O O . PHE F 1 246 ? 24.460 53.308 -75.590 1.00 34.35 244 PHE F O 1
ATOM 25019 N N . MET F 1 247 ? 26.040 54.442 -76.717 1.00 36.78 245 MET F N 1
ATOM 25020 C CA . MET F 1 247 ? 27.095 53.525 -76.300 1.00 38.04 245 MET F CA 1
ATOM 25021 C C . MET F 1 247 ? 27.291 53.576 -74.794 1.00 37.43 245 MET F C 1
ATOM 25022 O O . MET F 1 247 ? 27.549 52.558 -74.157 1.00 35.69 245 MET F O 1
ATOM 25036 N N . ASN F 1 248 ? 27.189 54.778 -74.235 1.00 40.89 246 ASN F N 1
ATOM 25037 C CA . ASN F 1 248 ? 27.270 54.953 -72.794 1.00 45.98 246 ASN F CA 1
ATOM 25038 C C . ASN F 1 248 ? 26.195 54.119 -72.101 1.00 42.42 246 ASN F C 1
ATOM 25039 O O . ASN F 1 248 ? 26.460 53.453 -71.102 1.00 44.44 246 ASN F O 1
ATOM 25050 N N . SER F 1 249 ? 24.982 54.166 -72.647 1.00 43.52 247 SER F N 1
ATOM 25051 C CA . SER F 1 249 ? 23.855 53.397 -72.123 1.00 42.72 247 SER F CA 1
ATOM 25052 C C . SER F 1 249 ? 24.108 51.894 -72.221 1.00 40.89 247 SER F C 1
ATOM 25053 O O . SER F 1 249 ? 23.518 51.111 -71.477 1.00 41.29 247 SER F O 1
ATOM 25061 N N . ILE F 1 250 ? 25.004 51.503 -73.123 1.00 35.52 248 ILE F N 1
ATOM 25062 C CA . ILE F 1 250 ? 25.380 50.099 -73.288 1.00 35.64 248 ILE F CA 1
ATOM 25063 C C . ILE F 1 250 ? 26.446 49.768 -72.264 1.00 34.08 248 ILE F C 1
ATOM 25064 O O . ILE F 1 250 ? 26.382 48.737 -71.596 1.00 34.36 248 ILE F O 1
ATOM 25080 N N . ASN F 1 251 ? 27.431 50.646 -72.147 1.00 35.21 249 ASN F N 1
ATOM 25081 C CA . ASN F 1 251 ? 28.559 50.397 -71.270 1.00 37.43 249 ASN F CA 1
ATOM 25082 C C . ASN F 1 251 ? 28.135 50.492 -69.807 1.00 38.99 249 ASN F C 1
ATOM 25083 O O . ASN F 1 251 ? 28.855 50.041 -68.916 1.00 37.73 249 ASN F O 1
ATOM 25094 N N . SER F 1 252 ? 26.965 51.076 -69.561 1.00 48.57 250 SER F N 1
ATOM 25095 C CA . SER F 1 252 ? 26.429 51.146 -68.207 1.00 55.98 250 SER F CA 1
ATOM 25096 C C . SER F 1 252 ? 26.051 49.758 -67.698 1.00 54.69 250 SER F C 1
ATOM 25097 O O . SER F 1 252 ? 26.155 49.478 -66.503 1.00 56.96 250 SER F O 1
ATOM 25105 N N . LYS F 1 253 ? 25.612 48.897 -68.612 1.00 53.72 251 LYS F N 1
ATOM 25106 C CA . LYS F 1 253 ? 25.228 47.529 -68.271 1.00 55.39 251 LYS F CA 1
ATOM 25107 C C . LYS F 1 253 ? 26.382 46.559 -68.505 1.00 52.85 251 LYS F C 1
ATOM 25108 O O . LYS F 1 253 ? 26.424 45.476 -67.923 1.00 52.97 251 LYS F O 1
ATOM 25127 N N . ARG F 1 254 ? 27.326 46.967 -69.348 1.00 43.14 252 ARG F N 1
ATOM 25128 C CA . ARG F 1 254 ? 28.469 46.130 -69.700 1.00 42.03 252 ARG F CA 1
ATOM 25129 C C . ARG F 1 254 ? 29.611 46.306 -68.706 1.00 42.50 252 ARG F C 1
ATOM 25130 O O . ARG F 1 254 ? 30.232 45.332 -68.276 1.00 39.33 252 ARG F O 1
ATOM 25151 N N . VAL F 1 255 ? 29.886 47.557 -68.355 1.00 36.02 253 VAL F N 1
ATOM 25152 C CA . VAL F 1 255 ? 30.945 47.881 -67.408 1.00 34.21 253 VAL F CA 1
ATOM 25153 C C . VAL F 1 255 ? 30.309 48.152 -66.050 1.00 38.53 253 VAL F C 1
ATOM 25154 O O . VAL F 1 255 ? 29.771 49.231 -65.799 1.00 40.78 253 VAL F O 1
ATOM 25167 N N . ARG F 1 256 ? 30.394 47.150 -65.179 1.00 38.87 254 ARG F N 1
ATOM 25168 C CA . ARG F 1 256 ? 29.794 47.195 -63.852 1.00 41.40 254 ARG F CA 1
ATOM 25169 C C . ARG F 1 256 ? 30.852 47.198 -62.756 1.00 41.33 254 ARG F C 1
ATOM 25170 O O . ARG F 1 256 ? 31.407 46.151 -62.417 1.00 44.93 254 ARG F O 1
ATOM 25191 N N . SER F 1 257 ? 31.121 48.373 -62.200 1.00 41.14 255 SER F N 1
ATOM 25192 C CA . SER F 1 257 ? 32.190 48.538 -61.222 1.00 45.52 255 SER F CA 1
ATOM 25193 C C . SER F 1 257 ? 31.629 48.529 -59.799 1.00 41.19 255 SER F C 1
ATOM 25194 O O . SER F 1 257 ? 32.364 48.730 -58.833 1.00 45.44 255 SER F O 1
ATOM 25202 N N . ASP F 1 258 ? 30.321 48.303 -59.685 1.00 40.15 256 ASP F N 1
ATOM 25203 C CA . ASP F 1 258 ? 29.646 48.237 -58.392 1.00 44.08 256 ASP F CA 1
ATOM 25204 C C . ASP F 1 258 ? 30.343 47.216 -57.488 1.00 40.01 256 ASP F C 1
ATOM 25205 O O . ASP F 1 258 ? 30.570 46.079 -57.905 1.00 38.87 256 ASP F O 1
ATOM 25214 N N . PRO F 1 259 ? 30.708 47.620 -56.254 1.00 34.99 257 PRO F N 1
ATOM 25215 C CA . PRO F 1 259 ? 31.339 46.663 -55.335 1.00 34.85 257 PRO F CA 1
ATOM 25216 C C . PRO F 1 259 ? 30.443 45.475 -54.986 1.00 32.35 257 PRO F C 1
ATOM 25217 O O . PRO F 1 259 ? 30.935 44.499 -54.415 1.00 30.38 257 PRO F O 1
ATOM 25228 N N . PHE F 1 260 ? 29.152 45.571 -55.295 1.00 28.25 258 PHE F N 1
ATOM 25229 C CA . PHE F 1 260 ? 28.244 44.432 -55.174 1.00 30.39 258 PHE F CA 1
ATOM 25230 C C . PHE F 1 260 ? 28.850 43.186 -55.803 1.00 28.28 258 PHE F C 1
ATOM 25231 O O . PHE F 1 260 ? 28.773 42.096 -55.243 1.00 27.12 258 PHE F O 1
ATOM 25248 N N . PHE F 1 261 ? 29.455 43.362 -56.972 1.00 26.28 259 PHE F N 1
ATOM 25249 C CA . PHE F 1 261 ? 30.096 42.264 -57.680 1.00 25.48 259 PHE F CA 1
ATOM 25250 C C . PHE F 1 261 ? 31.542 42.140 -57.217 1.00 25.87 259 PHE F C 1
ATOM 25251 O O . PHE F 1 261 ? 32.398 42.918 -57.636 1.00 28.43 259 PHE F O 1
ATOM 25268 N N . PHE F 1 262 ? 31.820 41.155 -56.368 1.00 25.19 260 PHE F N 1
ATOM 25269 C CA . PHE F 1 262 ? 33.185 40.940 -55.892 1.00 25.15 260 PHE F CA 1
ATOM 25270 C C . PHE F 1 262 ? 34.002 40.209 -56.955 1.00 26.47 260 PHE F C 1
ATOM 25271 O O . PHE F 1 262 ? 35.232 40.245 -56.938 1.00 26.90 260 PHE F O 1
ATOM 25288 N N . ASN F 1 263 ? 33.303 39.550 -57.876 1.00 27.92 261 ASN F N 1
ATOM 25289 C CA . ASN F 1 263 ? 33.902 39.064 -59.114 1.00 29.06 261 ASN F CA 1
ATOM 25290 C C . ASN F 1 263 ? 33.394 39.927 -60.261 1.00 28.90 261 ASN F C 1
ATOM 25291 O O . ASN F 1 263 ? 32.277 39.733 -60.739 1.00 26.66 261 ASN F O 1
ATOM 25302 N N . THR F 1 264 ? 34.214 40.884 -60.689 1.00 23.97 262 THR F N 1
ATOM 25303 C CA . THR F 1 264 ? 33.802 41.859 -61.694 1.00 25.07 262 THR F CA 1
ATOM 25304 C C . THR F 1 264 ? 33.337 41.145 -62.962 1.00 24.43 262 THR F C 1
ATOM 25305 O O . THR F 1 264 ? 34.090 40.359 -63.537 1.00 23.34 262 THR F O 1
ATOM 25316 N N . PRO F 1 265 ? 32.088 41.400 -63.395 1.00 26.45 263 PRO F N 1
ATOM 25317 C CA . PRO F 1 265 ? 31.610 40.710 -64.599 1.00 25.16 263 PRO F CA 1
ATOM 25318 C C . PRO F 1 265 ? 32.454 41.037 -65.826 1.00 23.18 263 PRO F C 1
ATOM 25319 O O . PRO F 1 265 ? 33.016 42.129 -65.888 1.00 24.91 263 PRO F O 1
ATOM 25330 N N . PRO F 1 266 ? 32.551 40.102 -66.786 1.00 24.96 264 PRO F N 1
ATOM 25331 C CA . PRO F 1 266 ? 33.240 40.420 -68.041 1.00 24.71 264 PRO F CA 1
ATOM 25332 C C . PRO F 1 266 ? 32.607 41.618 -68.745 1.00 23.07 264 PRO F C 1
ATOM 25333 O O . PRO F 1 266 ? 31.401 41.838 -68.633 1.00 23.03 264 PRO F O 1
ATOM 25344 N N . GLN F 1 267 ? 33.421 42.389 -69.454 1.00 27.68 265 GLN F N 1
ATOM 25345 C CA . GLN F 1 267 ? 32.927 43.549 -70.180 1.00 27.48 265 GLN F CA 1
ATOM 25346 C C . GLN F 1 267 ? 32.309 43.082 -71.491 1.00 28.64 265 GLN F C 1
ATOM 25347 O O . GLN F 1 267 ? 32.829 43.343 -72.575 1.00 29.39 265 GLN F O 1
ATOM 25361 N N . VAL F 1 268 ? 31.191 42.375 -71.364 1.00 26.63 266 VAL F N 1
ATOM 25362 C CA . VAL F 1 268 ? 30.502 41.782 -72.499 1.00 27.62 266 VAL F CA 1
ATOM 25363 C C . VAL F 1 268 ? 28.997 41.860 -72.300 1.00 26.22 266 VAL F C 1
ATOM 25364 O O . VAL F 1 268 ? 28.503 41.719 -71.181 1.00 27.39 266 VAL F O 1
ATOM 25377 N N . VAL F 1 269 ? 28.279 42.097 -73.392 1.00 23.41 267 VAL F N 1
ATOM 25378 C CA . VAL F 1 269 ? 26.824 42.021 -73.391 1.00 24.27 267 VAL F CA 1
ATOM 25379 C C . VAL F 1 269 ? 26.336 41.317 -74.653 1.00 24.96 267 VAL F C 1
ATOM 25380 O O . VAL F 1 269 ? 26.859 41.540 -75.748 1.00 25.24 267 VAL F O 1
ATOM 25393 N N . ASP F 1 270 ? 25.350 40.443 -74.487 1.00 24.23 268 ASP F N 1
ATOM 25394 C CA . ASP F 1 270 ? 24.671 39.830 -75.620 1.00 24.35 268 ASP F CA 1
ATOM 25395 C C . ASP F 1 270 ? 23.904 40.922 -76.344 1.00 22.87 268 ASP F C 1
ATOM 25396 O O . ASP F 1 270 ? 23.145 41.664 -75.723 1.00 23.96 268 ASP F O 1
ATOM 25405 N N . VAL F 1 271 ? 24.117 41.028 -77.650 1.00 26.41 269 VAL F N 1
ATOM 25406 C CA . VAL F 1 271 ? 23.461 42.053 -78.454 1.00 22.06 269 VAL F CA 1
ATOM 25407 C C . VAL F 1 271 ? 21.950 42.069 -78.222 1.00 26.67 269 VAL F C 1
ATOM 25408 O O . VAL F 1 271 ? 21.325 43.129 -78.234 1.00 25.38 269 VAL F O 1
ATOM 25421 N N . CYS F 1 272 ? 21.374 40.896 -77.984 1.00 25.50 270 CYS F N 1
ATOM 25422 C CA . CYS F 1 272 ? 19.931 40.776 -77.810 1.00 24.62 270 CYS F CA 1
ATOM 25423 C C . CYS F 1 272 ? 19.475 41.079 -76.387 1.00 22.95 270 CYS F C 1
ATOM 25424 O O . CYS F 1 272 ? 18.277 41.076 -76.109 1.00 23.12 270 CYS F O 1
ATOM 25431 N N . ASP F 1 273 ? 20.426 41.341 -75.494 1.00 27.53 271 ASP F N 1
ATOM 25432 C CA . ASP F 1 273 ? 20.107 41.740 -74.126 1.00 26.43 271 ASP F CA 1
ATOM 25433 C C . ASP F 1 273 ? 20.164 43.259 -73.973 1.00 30.43 271 ASP F C 1
ATOM 25434 O O . ASP F 1 273 ? 19.728 43.801 -72.958 1.00 30.19 271 ASP F O 1
ATOM 25443 N N . VAL F 1 274 ? 20.705 43.944 -74.979 1.00 26.32 272 VAL F N 1
ATOM 25444 C CA . VAL F 1 274 ? 20.779 45.404 -74.961 1.00 27.71 272 VAL F CA 1
ATOM 25445 C C . VAL F 1 274 ? 19.392 46.014 -75.139 1.00 29.91 272 VAL F C 1
ATOM 25446 O O . VAL F 1 274 ? 18.665 45.649 -76.064 1.00 28.03 272 VAL F O 1
ATOM 25459 N N . GLU F 1 275 ? 19.018 46.919 -74.239 1.00 35.00 273 GLU F N 1
ATOM 25460 C CA . GLU F 1 275 ? 17.715 47.568 -74.323 1.00 41.66 273 GLU F CA 1
ATOM 25461 C C . GLU F 1 275 ? 17.851 48.949 -74.963 1.00 38.45 273 GLU F C 1
ATOM 25462 O O . GLU F 1 275 ? 18.600 49.797 -74.477 1.00 40.00 273 GLU F O 1
ATOM 25474 N N . VAL F 1 276 ? 17.164 49.147 -76.084 1.00 32.33 274 VAL F N 1
ATOM 25475 C CA . VAL F 1 276 ? 17.140 50.444 -76.750 1.00 31.35 274 VAL F CA 1
ATOM 25476 C C . VAL F 1 276 ? 16.093 51.333 -76.085 1.00 27.27 274 VAL F C 1
ATOM 25477 O O . VAL F 1 276 ? 14.909 50.994 -76.094 1.00 25.76 274 VAL F O 1
ATOM 25490 N N . PRO F 1 277 ? 16.519 52.467 -75.501 1.00 33.03 275 PRO F N 1
ATOM 25491 C CA . PRO F 1 277 ? 15.546 53.371 -74.878 1.00 37.21 275 PRO F CA 1
ATOM 25492 C C . PRO F 1 277 ? 14.400 53.752 -75.809 1.00 35.82 275 PRO F C 1
ATOM 25493 O O . PRO F 1 277 ? 14.620 54.314 -76.882 1.00 3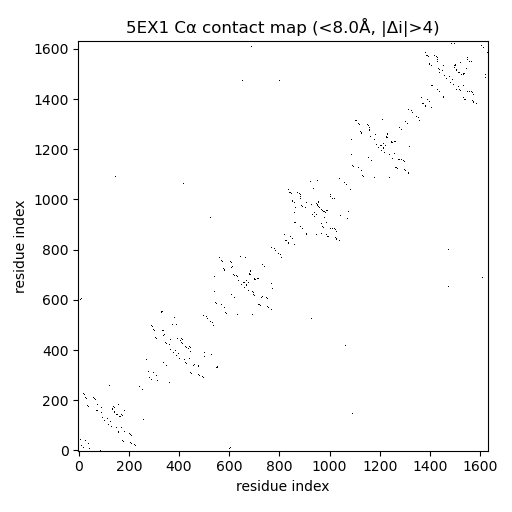2.27 275 PRO F O 1
ATOM 25504 N N . THR F 1 278 ? 13.186 53.428 -75.383 1.00 34.21 276 THR F N 1
ATOM 25505 C CA . THR F 1 278 ? 11.982 53.683 -76.160 1.00 36.73 276 THR F CA 1
ATOM 25506 C C . THR F 1 278 ? 10.921 54.186 -75.190 1.00 40.57 276 THR F C 1
ATOM 25507 O O . THR F 1 278 ? 10.594 53.499 -74.218 1.00 35.94 276 THR F O 1
ATOM 25518 N N . GLU F 1 279 ? 10.388 55.381 -75.448 1.00 42.18 277 GLU F N 1
ATOM 25519 C CA . GLU F 1 279 ? 9.516 56.034 -74.474 1.00 46.19 277 GLU F CA 1
ATOM 25520 C C . GLU F 1 279 ? 8.235 56.615 -75.063 1.00 48.18 277 GLU F C 1
ATOM 25521 O O . GLU F 1 279 ? 8.217 57.178 -76.159 1.00 44.75 277 GLU F O 1
ATOM 25533 N N . LEU F 1 280 ? 7.167 56.454 -74.288 1.00 48.87 278 LEU F N 1
ATOM 25534 C CA . LEU F 1 280 ? 5.881 57.085 -74.543 1.00 48.32 278 LEU F CA 1
ATOM 25535 C C . LEU F 1 280 ? 5.919 58.541 -74.094 1.00 50.20 278 LEU F C 1
ATOM 25536 O O . LEU F 1 280 ? 6.401 58.842 -73.000 1.00 53.38 278 LEU F O 1
ATOM 25552 N N . VAL F 1 281 ? 5.423 59.438 -74.943 1.00 59.44 279 VAL F N 1
ATOM 25553 C CA . VAL F 1 281 ? 5.387 60.864 -74.632 1.00 65.31 279 VAL F CA 1
ATOM 25554 C C . VAL F 1 281 ? 3.963 61.384 -74.817 1.00 62.97 279 VAL F C 1
ATOM 25555 O O . VAL F 1 281 ? 3.525 62.301 -74.124 1.00 64.72 279 VAL F O 1
#

Solvent-accessible surface area: 71070 Å² total; per-residue (Å²): 127,78,92,76,58,83,44,67,68,8,6,8,18,21,15,173,90,28,89,74,23,4,80,9,41,46,78,13,1,0,18,0,39,6,149,66,21,58,0,13,0,2,0,0,16,11,4,0,10,11,3,5,46,18,0,24,69,0,2,113,60,145,23,0,39,41,69,48,0,24,63,0,20,101,40,47,4,0,20,0,1,12,88,68,99,68,212,145,28,50,52,6,51,20,3,53,29,8,66,59,90,164,52,16,38,35,37,85,6,103,32,115,21,162,120,18,182,86,2,0,1,2,12,1,0,13,0,0,26,49,94,128,64,4,13,6,0,0,6,53,7,4,0,0,2,18,68,93,43,36,56,39,27,5,4,24,18,0,9,0,0,10,75,38,20,14,136,28,17,89,76,25,4,8,0,0,22,21,25,40,12,50,105,51,0,83,102,3,85,54,23,69,137,124,87,123,35,0,56,20,76,106,127,94,150,7,17,80,0,85,22,2,63,3,0,50,81,44,78,148,146,115,27,33,76,19,2,0,28,13,0,8,25,85,48,0,56,105,20,1,56,55,69,21,76,90,100,79,122,158,72,185,113,102,32,103,126,73,11,73,2,18,84,14,123,11,29,34,71,111,65,133,76,97,91,64,110,41,71,108,11,30,84,102,64,13,161,104,28,138,76,24,4,76,11,66,47,80,10,0,0,14,0,39,5,148,69,22,58,0,12,0,2,0,0,18,12,5,0,11,12,3,5,48,20,0,25,74,0,2,111,5,83,5,0,5,37,27,54,0,23,63,0,21,44,36,46,4,0,20,0,1,11,87,42,176,37,126,19,22,47,53,8,50,17,3,32,25,6,62,56,84,183,82,22,98,36,31,86,6,96,33,79,15,23,42,18,180,86,4,0,2,3,14,1,0,13,0,0,28,50,83,124,68,4,16,6,0,0,6,39,7,4,0,0,3,18,27,96,62,82,45,48,46,6,5,23,19,1,8,0,0,8,22,23,20,13,38,14,16,61,0,11,4,7,0,0,22,20,26,39,10,37,44,50,0,12,25,0,72,20,24,63,116,126,87,122,32,0,54,22,77,106,133,101,138,4,14,80,0,84,18,4,80,1,0,48,82,32,66,150,87,114,30,32,78,19,0,0,35,48,0,47,31,89,51,0,49,105,24,0,52,61,61,19,76,40,101,77,112,41,27,79,52,104,6,55,124,26,6,32,3,15,54,15,93,12,31,29,76,109,75,129,75,99,90,63,112,42,73,75,8,7,9,19,25,16,141,104,28,92,79,23,3,80,10,37,53,81,12,1,0,20,0,40,5,144,70,20,61,0,14,0,1,0,0,20,6,5,0,12,11,3,5,45,20,0,22,69,0,2,107,2,66,4,0,4,39,26,62,0,22,61,0,20,43,37,47,3,0,19,0,1,12,86,44,175,31,128,28,22,48,53,7,53,16,3,34,26,6,65,56,83,175,52,15,39,35,34,83,6,100,30,78,16,22,43,19,181,103,2,0,2,1,8,1,0,12,0,0,28,54,91,124,67,3,14,6,0,0,6,38,8,4,0,0,3,19,28,99,58,98,48,46,48,6,4,20,17,0,8,0,0,9,18,21,22,13,39,12,17,63,1,11,4,8,0,0,21,20,26,41,12,38,50,49,0,12,27,0,71,14,24,67,113,128,88,114,35,0,39,21,69,108,136,92,150,2,14,76,0,80,28,2,72,0,0,50,74,54,73,151,140,118,29,32,62,21,1,0,29,8,0,6,21,90,47,0,52,103,20,0,58,57,59,20,74,47,98,77,114,39,26,81,55,102,6,57,120,28,6,30,2,17,58,15,111,8,27,27,78,106,20,144,136,72,95,93,64,110,36,70,90,12,40,79,101,59,14,156,95,27,143,77,22,4,83,10,63,56,79,12,1,0,13,0,39,6,144,68,21,60,0,15,0,2,0,0,20,5,4,0,14,9,3,5,46,16,1,26,82,0,0,115,47,94,18,0,48,37,75,54,0,23,62,0,20,46,39,44,4,0,18,0,2,24,89,68,174,66,203,129,32,42,56,6,52,16,4,33,25,4,62,55,76,174,84,22,110,35,42,94,7,111,30,100,24,22,44,18,167,75,2,0,2,4,13,0,0,13,0,0,27,46,92,129,65,2,15,6,0,0,6,41,7,4,0,0,3,18,28,97,57,96,48,54,49,5,4,21,17,0,9,0,0,8,21,23,21,14,36,12,17,63,1,10,3,7,0,0,18,22,27,42,12,36,47,50,0,10,23,0,61,17,25,64,97,119,84,89,34,0,53,24,74,118,114,82,159,6,13,84,0,88,21,1,68,0,0,49,59,35,75,136,137,118,39,31,70,21,7,0,30,41,0,54,27,88,37,0,54,111,24,5,69,69,66,37,81,34,102,75,115,37,27,83,51,105,5,60,106,12,4,30,2,16,61,13,106,8,29,32,79,110,28,178,226,83,72,63,64,48,87,36,74,92,12,45,73,59,62,21,167,81,46,136,71,29,4,60,10,57,42,90,13,1,0,17,0,38,5,145,69,21,61,0,15,0,2,1,0,21,5,4,0,12,10,3,4,48,18,0,20,68,0,0,114,45,99,19,1,53,36,77,56,0,23,63,0,22,100,39,46,4,0,18,0,1,22,89,64,158,59,206,128,26,42,45,8,33,22,4,55,30,7,66,53,52,152,74,22,106,35,38,88,6,90,28,110,22,158,119,18,172,82,4,0,2,4,12,1,0,13,0,0,26,52,81,123,68,2,17,7,0,0,6,51,6,4,0,0,3,15,72,95,107,98,67,48,46,6,5,18,19,1,7,0,0,11,74,37,22,16,135,26,16,86,76,24,3,7,0,0,23,21,26,43,12,51,105,51,0,79,100,3,90,56,23,66,136,121,89,115,34,0,37,21,72,105,135,98,150,4,16,81,0,85,20,2,82,3,0,50,67,47,78,118,125,115,32,33,54,22,5,0,32,50,0,53,26,87,40,0,50,104,25,0,66,72,48,35,72,94,99,77,130,162,76,185,113,105,25,105,106,80,8,71,2,15,88,14,135,12,30,30,84,108,59,215,81,78,96,91,64,114,31,78,85,14,34,80,100,50,13,163,73,44,136,83,29,5,80,10,76,42,81,11,1,0,19,0,40,5,148,69,22,61,0,16,0,2,0,0,21,5,4,0,13,12,3,4,46,18,1,19,69,0,0,111,48,93,22,1,54,36,77,59,0,23,62,0,20,46,36,46,4,0,20,0,1,20,86,68,183,63,209,137,30,36,49,8,50,16,4,32,26,7,66,60,72,180,82,18,116,36,36,87,6,97,28,93,25,22,40,18,168,86,2,0,2,4,14,1,0,12,0,0,27,46,88,122,68,2,16,6,0,0,6,38,7,4,0,0,2,17,29,98,54,97,48,55,49,5,4,20,18,1,8,0,0,9,21,22,22,15,33,12,17,62,1,10,4,8,0,0,19,20,26,43,11,36,44,50,0,11,23,0,55,21,24,64,122,119,86,125,33,0,54,21,73,107,138,93,137,2,12,71,0,84,19,2,81,0,0,48,67,49,74,144,140,118,27,33,79,21,5,0,33,50,0,52,31,81,39,0,32,96,39,4,49,76,92,14,68,51,103,75,113,38,22,82,52,103,6,57,119,30,12,29,2,15,55,20,112,9,34,31,78,113,86

Nearest PDB structures (foldseek):
  5ex1-assembly2_B  TM=1.003E+00  e=2.836E-57  Hirschia baltica ATCC 49814
  5ex2-assembly2_B  TM=8.054E-01  e=3.820E-21  Hirschia baltica ATCC 49814
  2a2n-assembly2_B  TM=8.301E-01  e=7.776E-11  Homo sapiens
  5yzg-assembly1_2  TM=8.046E-01  e=6.203E-11  Homo sapiens
  2fu0-assembly1_A  TM=7.922E-01  e=1.312E-09  Plasmodium falciparum 3D7

Radius of gyration: 43.85 Å; Cα contacts (8 Å, |Δi|>4): 3929; chains: 6; bounding box: 79×121×131 Å

B-factor: mean 38.13, std 16.09, range [7.86, 144.52]

Organism: Hirschia baltica (strain ATCC 49814 / DSM 5838 / IFAM 1418) (NCBI:txid582402)

Foldseek 3Di:
DAEFDAADDFAQPDDPVGNQKRWQDLLQWKWFQFPVGTWIKGWGSNQGVPLSVLVSVCQVVQVQAFWFLQFAAAQFKRKTWNPDDDPVWFWYQFRQKDWDDPPFLWDWDPDDADQARTWTDTQQFTWGDDPTIIGGFQAAQWKWWDADPPQRGTHTMIIGTHGGDRVCHSRTGTTIGTDDDNVVRNVWDWAYCVPPNTGHDPPDGTTGSNHMHRLVVDDPVSRFIKMWGGCSDPVLVCLQQVVQFDPPVVCVPGDHSDDHSSPRHTDMDTD/DAEFDDADAFAQPADPVGSQKRWQDLLQWKWQQFPVGTWIKGWGSNQGVPQSVLVSVCQVVQVQAFWFQQFAAPQFKRKTFNPDDDPVWFWYQFRQKDFDDPPFLFDWDPDDADQAPTWGDTQQFTWGDDPTIIGGFQAAQWKWWDADPPQRGTHTMIIGTRGGDRVCHSRTHTTIGTPDDNVVRNVKDWAHCVPPRTGHDPPDGTTGSNHMHRLVVDDPVVRWIKMWGRCSDPVVVCLQQVVQFDPPVVCVPGDHSDDHSSPRHTDMDTD/DAEFDDADAFAQPADPVGSLKRWQDLLQWKWQQFPVGTWIKGWGSNQGVPQSVLVSVCQVVQQQAFWFQQFADAQFKRKTFPPDDDPVWFFYQFRQKDWDDPPFLWDWDPDDADQARTWTDTQQFTWGDDPTIIGGFQAAQWKWWDADPPRRGTHTMII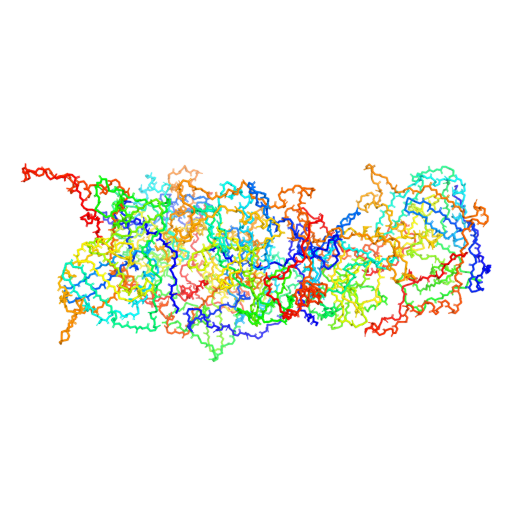GTHGGDRVCHSPTHTTIGTPDDSVVRNVKDWAHCVPPNTGHDPPDGTTGSNHMHGLVVDDPVVRFIKMWGRCSDPVVCCLQQVQQFDPPVVCVPGDHSDDHSSVRHTDMDTDD/DAEFDAADAFDQDADPVGNQKRWQDLLQWKWFQFPVGTWIKGWGSNQGVPLSVLVSVCQVVQQQAFWFQQFAAPQFKRKTFNPDDDPVWFWYAFRQKDWDDPPFLWDWDPDDADQARTWTDTQQFTWGDDPTIIGGFQAAQWKWWDADPDRRGTHTMIIGTHGGDRVCHSRTGTTIGTPDDSVVRNVWDWAYCVPPRTGHDDVDTTTGRNHMDRLVVDDPVVRFIKMWGGCSDPVLVCLQQCQQFDPPPVDPPGDHRDDHSSVRHTDMDTDD/DAAEFDAADAFAQDDDPDDSQKRWQDLLQWKWFQFPVGTWIKGWGSNQGVPQSVLVSVCQVVQVQAFWFQQFAAAQFKGKTFNPDDDPVWAWYAFRQKDWDDPPFLWDWDPDDADQAPTWTDTQQFTWGDDPTIIGGFQAAQWKWWDADPPQRGTTTMIIGTHGGDRVCHSRTGTTIGTPDDSVVRNVKDWAYCVPPRTGHDPPDGTTGRNHMHGLVVDDVVSRFIKMWGGCSDPVNCCLLQCVQFPDPPVPPPGDHSDDHSSVRHTDMDTD/DAAEFDAADAAAQPDDPDDSLKRWQDLLQWKWFQFPVGTWIKGWGSNQGVPLSVLVSVCQVVQQQAFWFQQFADAQFKRKTFNPDDDPVWFWHAFRQKDWDDPPFLWDWDPDDADQAPTWTDTQQFTWGDDPTIIGGFQFAQWKWWDADPDQRGTHTMIIGTHGGDRVCHSVTHTTIGTPDDSVVRNVKDWAYCVPPRTGHDPPDTTTGSNHMHGLVVDDPVVRWIKMWRGCSDPVNVVLVQPVQFDPPVVCVPGDHSDDHSSVRHTDMDTD

Secondary structure (DSSP, 8-state):
-B------PPP---BTTBTTEEEPPGGGEEEEE-SS-EEEEEE-TTT-HHHHHHHHHHHHTTTTTTEEEEEEETTTEEEEE--S--TTS--B-----EE--TT---EE--S--SS-S-EEEETTEEEEE-SSEEEE---TTEEEE---SSGGG-SS-EEEESS--GGGTTSSEEEEEEEE-HHHHTTSPP--TTSGGGBPPTT--PPEE-EEEEGGGS-TTTS--EEEE-TTSGGGHHHHHHHH----TT-SSPPPS---GGGPPPPEEE-/-B------PPP--EETTEEEEEEPPGGGEEEEE-SS-EEEEEE-TTT-HHHHHHHHHHHHTTTTTTEEEEEEETTTEEEEE--S--TTS--B-----EE--TT---EE--S--SS-SSEEEETTEEEEE-SSEEEE---TTEEEE---SSGGG-SS-EEEESS--GGGTTSSEEEEEEEE-HHHHTTSPP--TTTGGGBPPTT--PPEE-EEEEGGGS-TTT---EEEE-TTSTTHHHHHHHHH----TT-SSPPPS---GGGPPPPEEE-/-BPP----PPP---BTTBTTEEEPPGGGEEEEE-SS-EEEEEE-TTT-HHHHHHHHHHHHTTTTTTEEEEEEETTTEEEEE--S--TTS--B-----EE--TT---EE--S--SS-S-EEEETTEEEEE-SSEEEE---TTEEEE---SSGGG-SS-EEEESS--GGGTTTSEEEEEEEE-HHHHTTSPP--TTSGGGBPPTT--PPEE-EEEEGGGS-GGGS-EEEEE-TTSGGGHHHHHHHH----TT-SSPPPS---GGGPPPPEEEE-/-BPP----PPP--EETTEEEEEEPPGGGEEEEE-SS-EEEEEE-TTT-HHHHHHHHHHHHTTTTTTEEEEEEETTTEEEEE--S--TTS--B-----EE--TT---EE-SS--SS-S-EEEETTEEEEE-SSEEEE---TTEEEE---SSGGG-SS-EEEESS--GGGTTTSEEEEEEEE-HHHHTTSPP--TTTGGGB--TT--PPEE-EEEEGGGS-TTTS-EEEEE-TTSGGGHHHHHHHH----TT-SSPPPS---GGGPPPPEEEE-/-PBPP----PPP----SS-TTEEEPPGGGEEEEE-SS-EEEEEE-TTT-HHHHHHHHHHHHTTTTTTEEEEEEETTTEEEEE--S--TTS--B-----EE--TT---EE--S--SS-S-EEEETTEEEEE-SSEEEE---TTEEEE---SSGGG-SS-EEEESS--GGGTTTSEEEEEEEE-HHHHTTSPP--TTSGGGBPPTT--PPEE-EEEEGGGS-GGGSPPEEEE-TTSGGGHHHHHHHH----TT-SSPPPS---GGGPPPPEEE-/-PBPP----PPP----SS-TTEEEPPGGGEEEEEETTEEEEEEE-TTT-HHHHHHHHHHHHTTTTTTEEEEEEETTTEEEEE--S--TTS--B-----EEPPTT---EE--S--SS-S-EEEETTEEEEE-SSEEEE---TTEEEE---SSGGG-SS-EEEESS--GGGTTTSEEEEEEEE-HHHHTTSPP--TTTGGGBPPTT--PPEE-EEEEGGGS-TTTS--EEEE-TTSHHHHHHHHHHH----TT-SSPPPS---GGGPPPPEEE-

Sequence (1630 aa):
IIPKPTPTPLSLESGMKGENWRKIEPENIVVITTKYGDILIELNPEFAPGHVARFQDMVKARAYNGKEFYRVIDGFVAQGGIDAEDKKWPPLEIEHEQPLLEADQIQLLDNDDLFAEKVGFLNGFPVGFDAEKKWLLHCPGMLAMARDSDPNTGGTDFYITLDAQRYLDRNMTVFGRVISGMQYVQKLQRGDKNIEGGVIQSPNKGDEMISVKLASELPENQQPNYEVMRTETAGFMNSINSKRVRSDPFFFNTPPQVVDVCDVEVPTELVIIPKPTPTPLSLESGMKGENWRKIEPENIVVITTKYGDILIELNPEFAPGHVARFQDMVKARAYNGKEFYRVIDGFVAQGGIDAEDKKWPPLEIEHEQPLLEADQIQLLDNDDLFAEKVGFLNGFPVGFDAEKKWLLHCPGMLAMARDSDPNTGGTDFYITLDAQRYLDRNMTVFGRVISGMQYVQKLQRGDKNIEGGVIQSPNKGDEMISVKLASELPENQQPNYEVMRTETAGFMNSINSKRVRSDPFFFNTPPQVVDVCDVEVPTELVIIPKPTPTPLSLESGMKGENWRKIEPENIVVITTKYGDILIELNPEFAPGHVARFQDMVKARAYNGKEFYRVIDGFVAQGGIDAEDKKWPPLEIEHEQPLLEADQIQLLDNDDLFAEKVGFLNGFPVGFDAEKKWLLHCPGMLAMARDSDDPNTGGTDFYITLDAQRYLDRNMTVFGRVISGMQYVQKLQRGDKNIEGGVIQSPNKGDEMISVKLASELPENQQPNYEVMRTETAGFMNSINSKRVRSDPFFFNTPPQVVDVCDVEVPTELVDIIPKPTPTPLSLESGMKGENWRKIEPENIVVITTKYGDILIELNPEFAPGHVARFQDMVKARAYNGKEFYRVIDGFVAQGGIDAEDKKWPPLEIEHEQPLLEADQIQLLDNDDLFAEKVGFLNGFPVGFDAEKKWLLHCPGMLAMARDSDPNTGGTDFYITLDAQRYLDRNMTVFGRVISGMQYVQKLQRGDKNIEGGVIQSPNKGDEMISVKLASELPENQQPNYEVMRTETAGFMNSINSKRVRSDPFFFNTPPQVVDVCDVEVPTELVDKIIPKPTPTPLSLESGMKGENWRKIEEPENIVVITTKYGDILIELNPEFAPGHVARFQDMVKARAYNGKEFYRVIDGFVAQGGIDAEDKKWPPLEIEHEQPLLEADQIQLLDNDDLFAEKVGFLNGFPVGFDAEKKWLLHCPGMLAMARDSDPNTGGTDFYITLDAQRYLDRNMTVFGRVISGMQYVQKLQRGDKNIEGGVIQSPNKGDEMISVKLASELPENQQPNYEVMRTETAGFMNSINSKRVRSDPFFFNTPPQVVDVCDVEVPTELVKIIPKPTPTPLSLESGMKGENWRKIEPENIVVITTKYGDILIELNPEFAPGHVARFQDMVKARAYNGKEFYRVIDGFVAQGGIDAEDKKWPPLEIEHEQPLLEADQIQLLDNDDLFAEKVGFLNGFPVGFDAEKKWLLHCPGMLAMARDSDPNTGGTDFYITLDAQRYLDRNMTVFGRVISGMQYVQKLQRGDKNIEGGVIQSPNKGDEMISVKLASELPENQQPNYEVMRTETAGFMNSINSKRVRSDPFFFNTPPQVVDVCDVEVPTELV

InterPro domains:
  IPR002130 Cyclophilin-type peptidyl-prolyl cis-trans isomerase domain [PF00160] (57-221)
  IPR002130 Cyclophilin-type peptidyl-prolyl cis-trans isomerase domain [PS50072] (55-241)
  IPR029000 Cyclophilin-like domain superfamily [G3DSA:2.40.100.10] (46-244)
  IPR029000 Cyclophilin-like domain superfamily [SSF50891] (48-248)
  IPR044665 Cyclophilin-type peptidyl-prolyl cis-trans isomerase, E. coli cyclophilin A-like [PTHR43246] (54-228)